Protein 8H1R (pdb70)

Structure (mmCIF, N/CA/C/O backbone):
data_8H1R
#
_entry.id   8H1R
#
_cell.length_a   93.848
_cell.length_b   140.475
_cell.length_c   133.180
_cell.angle_alpha   90.000
_cell.angle_beta   104.390
_cell.angle_gamma   90.000
#
_symmetry.space_group_name_H-M   'P 1 21 1'
#
loop_
_entity.id
_entity.type
_entity.pdbx_description
1 polymer 'LPS-assembly protein LptD'
2 polymer 'LPS-assembly lipoprotein LptE'
3 polymer 'Uncharacterized lipoprotein YifL'
4 non-polymer '(2R)-3-{[(2S)-3-HYDROXY-2-(PALMITOYLAMINO)PROPYL]THIO}PROPANE-1,2-DIYL DIHEXADECANOATE'
#
loop_
_atom_site.group_PDB
_atom_site.id
_atom_site.type_symbol
_atom_site.label_atom_id
_atom_site.label_alt_id
_atom_site.label_comp_id
_atom_site.label_asym_id
_atom_site.label_entity_id
_atom_site.label_seq_id
_atom_site.pdbx_PDB_ins_code
_atom_site.Cartn_x
_atom_site.Cartn_y
_atom_site.Cartn_z
_atom_site.occupancy
_atom_site.B_iso_or_equiv
_atom_site.auth_seq_id
_atom_site.auth_comp_id
_atom_site.auth_asym_id
_atom_site.auth_atom_id
_atom_site.pdbx_PDB_model_num
ATOM 1 N N . ALA A 1 173 ? 119.66542 155.79312 104.13005 1.000 125.70560 173 ALA A N 1
ATOM 2 C CA . ALA A 1 173 ? 120.27750 154.58631 104.67140 1.000 132.21407 173 ALA A CA 1
ATOM 3 C C . ALA A 1 173 ? 119.58675 153.34511 104.11554 1.000 144.22358 173 ALA A C 1
ATOM 4 O O . ALA A 1 173 ? 118.77973 152.70514 104.79855 1.000 141.11114 173 ALA A O 1
ATOM 6 N N . THR A 1 174 ? 119.92299 153.01489 102.86866 1.000 161.93116 174 THR A N 1
ATOM 7 C CA . THR A 1 174 ? 119.29325 151.90866 102.15479 1.000 161.16232 174 THR A CA 1
ATOM 8 C C . THR A 1 174 ? 119.69233 150.56884 102.76913 1.000 156.20837 174 THR A C 1
ATOM 9 O O . THR A 1 174 ? 120.76726 150.42211 103.35633 1.000 163.42155 174 THR A O 1
ATOM 13 N N . LEU A 1 175 ? 118.80648 149.58570 102.64419 1.000 137.81523 175 LEU A N 1
ATOM 14 C CA . LEU A 1 175 ? 119.12060 148.23583 103.08752 1.000 131.34499 175 LEU A CA 1
ATOM 15 C C . LEU A 1 175 ? 118.43487 147.25455 102.15261 1.000 128.16423 175 LEU A C 1
ATOM 16 O O . LEU A 1 175 ? 117.42293 147.58429 101.53139 1.000 137.00280 175 LEU A O 1
ATOM 21 N N . ALA A 1 176 ? 118.99805 146.05560 102.02795 1.000 127.52388 176 ALA A N 1
ATOM 22 C CA . ALA A 1 176 ? 118.42033 145.06934 101.12106 1.000 128.74325 176 ALA A CA 1
ATOM 23 C C . ALA A 1 176 ? 118.65743 143.66548 101.65738 1.000 132.24750 176 ALA A C 1
ATOM 24 O O . ALA A 1 176 ? 119.26029 143.46977 102.71552 1.000 139.19025 176 ALA A O 1
ATOM 26 N N . GLY A 1 177 ? 118.15468 142.68526 100.91151 1.000 127.33278 177 GLY A N 1
ATOM 27 C CA . GLY A 1 177 ? 118.19779 141.30435 101.35280 1.000 128.48439 177 GLY A CA 1
ATOM 28 C C . GLY A 1 177 ? 116.95973 140.88534 102.11969 1.000 130.42072 177 GLY A C 1
ATOM 29 O O . GLY A 1 177 ? 115.85081 140.91709 101.57951 1.000 132.76026 177 GLY A O 1
ATOM 30 N N . ASP A 1 178 ? 117.14059 140.47963 103.37380 1.000 131.21960 178 ASP A N 1
ATOM 31 C CA . ASP A 1 178 ? 116.04249 140.16567 104.28369 1.000 127.36246 178 ASP A CA 1
ATOM 32 C C . ASP A 1 178 ? 116.02117 141.21589 105.39248 1.000 133.74873 178 ASP A C 1
ATOM 33 O O . ASP A 1 178 ? 116.39403 140.95718 106.53859 1.000 136.84351 178 ASP A O 1
ATOM 38 N N . VAL A 1 179 ? 115.57707 142.42176 105.02916 1.000 135.69969 179 VAL A N 1
ATOM 39 C CA . VAL A 1 179 ? 115.52577 143.54094 105.96492 1.000 135.02726 179 VAL A CA 1
ATOM 40 C C . VAL A 1 179 ? 114.53164 143.24804 107.07883 1.000 137.56867 179 VAL A C 1
ATOM 41 O O . VAL A 1 179 ? 113.37973 142.87183 106.82572 1.000 135.82368 179 VAL A O 1
ATOM 45 N N . VAL A 1 180 ? 114.97342 143.42235 108.31986 1.000 140.34147 180 VAL A N 1
ATOM 46 C CA . VAL A 1 180 ? 114.10825 143.32147 109.48374 1.000 134.63288 180 VAL A CA 1
ATOM 47 C C . VAL A 1 180 ? 114.46495 144.46971 110.41956 1.000 136.37574 180 VAL A C 1
ATOM 48 O O . VAL A 1 180 ? 115.58689 144.98586 110.40263 1.000 139.75073 180 VAL A O 1
ATOM 52 N N . LEU A 1 181 ? 113.48777 144.90074 111.20532 1.000 135.30850 181 LEU A N 1
ATOM 53 C CA . LEU A 1 181 ? 113.72848 145.91698 112.21615 1.000 133.84678 181 LEU A CA 1
ATOM 54 C C . LEU A 1 181 ? 112.92233 145.59413 113.47209 1.000 139.42748 181 LEU A C 1
ATOM 55 O O . LEU A 1 181 ? 111.72528 145.87799 113.55585 1.000 140.81581 181 LEU A O 1
ATOM 60 N N . MET A 1 186 ? 105.83060 146.12005 117.69388 1.000 113.51538 186 MET A N 1
ATOM 61 C CA . MET A 1 186 ? 105.90177 146.49477 116.28481 1.000 116.97165 186 MET A CA 1
ATOM 62 C C . MET A 1 186 ? 107.21592 146.01683 115.69212 1.000 123.03846 186 MET A C 1
ATOM 63 O O . MET A 1 186 ? 108.27081 146.19909 116.29024 1.000 127.44033 186 MET A O 1
ATOM 68 N N . GLN A 1 187 ? 107.15019 145.40957 114.51023 1.000 125.13268 187 GLN A N 1
ATOM 69 C CA . GLN A 1 187 ? 108.33636 145.00358 113.76050 1.000 129.86454 187 GLN A CA 1
ATOM 70 C C . GLN A 1 187 ? 108.03257 145.19024 112.28341 1.000 127.58254 187 GLN A C 1
ATOM 71 O O . GLN A 1 187 ? 107.03972 144.65700 111.77837 1.000 124.88579 187 GLN A O 1
ATOM 77 N N . VAL A 1 188 ? 108.86957 145.94721 111.59039 1.000 127.90167 188 VAL A N 1
ATOM 78 C CA . VAL A 1 188 ? 108.64775 146.26589 110.18629 1.000 124.51597 188 VAL A CA 1
ATOM 79 C C . VAL A 1 188 ? 109.64199 145.46085 109.36861 1.000 118.49961 188 VAL A C 1
ATOM 80 O O . VAL A 1 188 ? 110.81395 145.82699 109.27472 1.000 125.10788 188 VAL A O 1
ATOM 84 N N . GLU A 1 189 ? 109.19322 144.36567 108.78476 1.000 116.67954 189 GLU A N 1
ATOM 85 C CA . GLU A 1 189 ? 110.06946 143.55462 107.96407 1.000 118.05799 189 GLU A CA 1
ATOM 86 C C . GLU A 1 189 ? 110.01562 144.02632 106.51096 1.000 121.16838 189 GLU A C 1
ATOM 87 O O . GLU A 1 189 ? 109.79651 145.21823 106.23468 1.000 116.91399 189 GLU A O 1
ATOM 93 N N . GLY A 1 190 ? 110.24689 143.09616 105.58219 1.000 122.80581 190 GLY A N 1
ATOM 94 C CA . GLY A 1 190 ? 110.31108 143.37987 104.15514 1.000 129.30688 190 GLY A CA 1
ATOM 95 C C . GLY A 1 190 ? 111.60025 142.86292 103.52845 1.000 139.64653 190 GLY A C 1
ATOM 96 O O . GLY A 1 190 ? 112.62616 142.73819 104.17663 1.000 138.41193 190 GLY A O 1
ATOM 97 N N . ASP A 1 191 ? 111.50749 142.55364 102.22050 1.000 152.53537 191 ASP A N 1
ATOM 98 C CA . ASP A 1 191 ? 112.70566 142.18864 101.45676 1.000 153.23843 191 ASP A CA 1
ATOM 99 C C . ASP A 1 191 ? 113.59953 143.39871 101.21465 1.000 149.99877 191 ASP A C 1
ATOM 100 O O . ASP A 1 191 ? 114.81851 143.33391 101.41485 1.000 153.00922 191 ASP A O 1
ATOM 105 N N . GLU A 1 192 ? 113.02346 144.49353 100.73333 1.000 134.02599 192 GLU A N 1
ATOM 106 C CA . GLU A 1 192 ? 113.76034 145.71958 100.47720 1.000 134.62828 192 GLU A CA 1
ATOM 107 C C . GLU A 1 192 ? 113.45903 146.73476 101.57194 1.000 132.77439 192 GLU A C 1
ATOM 108 O O . GLU A 1 192 ? 112.49793 146.59679 102.33482 1.000 132.95099 192 GLU A O 1
ATOM 114 N N . ALA A 1 193 ? 114.31988 147.74690 101.65387 1.000 131.09894 193 ALA A N 1
ATOM 115 C CA . ALA A 1 193 ? 114.13159 148.88905 102.53561 1.000 133.48947 193 ALA A CA 1
ATOM 116 C C . ALA A 1 193 ? 114.89953 150.06303 101.95049 1.000 135.52735 193 ALA A C 1
ATOM 117 O O . ALA A 1 193 ? 115.70469 149.90695 101.02964 1.000 142.15086 193 ALA A O 1
ATOM 119 N N . ASN A 1 194 ? 114.64029 151.24911 102.48920 1.000 134.17719 194 ASN A N 1
ATOM 120 C CA . ASN A 1 194 ? 115.43220 152.40113 102.08009 1.000 143.82726 194 ASN A CA 1
ATOM 121 C C . ASN A 1 194 ? 115.57388 153.41638 103.21190 1.000 140.78400 194 ASN A C 1
ATOM 122 O O . ASN A 1 194 ? 116.61478 154.07255 103.31993 1.000 146.23250 194 ASN A O 1
ATOM 127 N N . LEU A 1 195 ? 114.55773 153.56142 104.06171 1.000 130.75077 195 LEU A N 1
ATOM 128 C CA . LEU A 1 195 ? 114.65643 154.53366 105.14653 1.000 134.46487 195 LEU A CA 1
ATOM 129 C C . LEU A 1 195 ? 114.83233 155.93856 104.57527 1.000 135.88692 195 LEU A C 1
ATOM 130 O O . LEU A 1 195 ? 115.26149 156.09539 103.42530 1.000 138.27069 195 LEU A O 1
ATOM 135 N N . HIS A 1 196 ? 114.49207 156.96868 105.35701 1.000 135.23067 196 HIS A N 1
ATOM 136 C CA . HIS A 1 196 ? 114.55997 158.34359 104.86273 1.000 139.19165 196 HIS A CA 1
ATOM 137 C C . HIS A 1 196 ? 114.89066 159.34286 105.97658 1.000 136.57310 196 HIS A C 1
ATOM 138 O O . HIS A 1 196 ? 115.65256 159.02015 106.89577 1.000 133.99658 196 HIS A O 1
ATOM 145 N N . GLN A 1 197 ? 114.30051 160.54277 105.91424 1.000 135.85788 197 GLN A N 1
ATOM 146 C CA . GLN A 1 197 ? 114.78524 161.72498 106.63308 1.000 140.70900 197 GLN A CA 1
ATOM 147 C C . GLN A 1 197 ? 114.33100 161.77122 108.09500 1.000 135.03877 197 GLN A C 1
ATOM 148 O O . GLN A 1 197 ? 113.26601 161.26515 108.45693 1.000 136.53164 197 GLN A O 1
ATOM 154 N N . LEU A 1 198 ? 115.14879 162.41750 108.93299 1.000 132.99791 198 LEU A N 1
ATOM 155 C CA . LEU A 1 198 ? 114.89656 162.44276 110.36995 1.000 133.40040 198 LEU A CA 1
ATOM 156 C C . LEU A 1 198 ? 113.81337 163.46469 110.70557 1.000 142.21481 198 LEU A C 1
ATOM 157 O O . LEU A 1 198 ? 113.72232 164.52655 110.08334 1.000 139.51760 198 LEU A O 1
ATOM 162 N N . GLU A 1 199 ? 112.97626 163.12378 111.69051 1.000 146.73602 199 GLU A N 1
ATOM 163 C CA . GLU A 1 199 ? 111.83109 163.93071 112.10516 1.000 140.67012 199 GLU A CA 1
ATOM 164 C C . GLU A 1 199 ? 110.73326 163.93134 111.03499 1.000 142.10268 199 GLU A C 1
ATOM 165 O O . GLU A 1 199 ? 109.55418 164.09425 111.36377 1.000 139.44357 199 GLU A O 1
ATOM 171 N N . ASN A 1 200 ? 111.09748 163.73213 109.76109 1.000 144.91303 200 ASN A N 1
ATOM 172 C CA . ASN A 1 200 ? 110.15066 163.67677 108.64095 1.000 143.60380 200 ASN A CA 1
ATOM 173 C C . ASN A 1 200 ? 109.55588 162.27266 108.47215 1.000 140.43798 200 ASN A C 1
ATOM 174 O O . ASN A 1 200 ? 109.58284 161.45585 109.40032 1.000 131.42864 200 ASN A O 1
ATOM 179 N N . ARG A 1 201 ? 109.00710 161.98234 107.29312 1.000 138.47364 201 ARG A N 1
ATOM 180 C CA . ARG A 1 201 ? 108.50733 160.64722 106.99532 1.000 134.54578 201 ARG A CA 1
ATOM 181 C C . ARG A 1 201 ? 109.65647 159.64336 106.93770 1.000 131.60546 201 ARG A C 1
ATOM 182 O O . ARG A 1 201 ? 110.76249 159.96142 106.50081 1.000 136.06773 201 ARG A O 1
ATOM 190 N N . GLY A 1 202 ? 109.38456 158.41641 107.38591 1.000 132.53456 202 GLY A N 1
ATOM 191 C CA . GLY A 1 202 ? 110.32073 157.31251 107.24328 1.000 125.41151 202 GLY A CA 1
ATOM 192 C C . GLY A 1 202 ? 109.75302 156.21725 106.36242 1.000 124.65691 202 GLY A C 1
ATOM 193 O O . GLY A 1 202 ? 109.04706 155.32426 106.83949 1.000 126.84045 202 GLY A O 1
ATOM 194 N N . GLU A 1 203 ? 110.05821 156.27203 105.07346 1.000 124.10174 203 GLU A N 1
ATOM 195 C CA . GLU A 1 203 ? 109.40648 155.41274 104.09853 1.000 123.23304 203 GLU A CA 1
ATOM 196 C C . GLU A 1 203 ? 110.10068 154.05081 104.00092 1.000 120.86181 203 GLU A C 1
ATOM 197 O O . GLU A 1 203 ? 111.24963 153.87805 104.40813 1.000 125.71193 203 GLU A O 1
ATOM 203 N N . LEU A 1 204 ? 109.36489 153.07061 103.47600 1.000 117.51268 204 LEU A N 1
ATOM 204 C CA . LEU A 1 204 ? 109.85110 151.71064 103.29736 1.000 110.75985 204 LEU A CA 1
ATOM 205 C C . LEU A 1 204 ? 109.14837 151.13029 102.07737 1.000 117.19173 204 LEU A C 1
ATOM 206 O O . LEU A 1 204 ? 107.96536 151.39709 101.86113 1.000 122.41896 204 LEU A O 1
ATOM 211 N N . VAL A 1 205 ? 109.87660 150.34423 101.28064 1.000 120.47894 205 VAL A N 1
ATOM 212 C CA . VAL A 1 205 ? 109.39986 149.87990 99.97866 1.000 117.36616 205 VAL A CA 1
ATOM 213 C C . VAL A 1 205 ? 109.71709 148.39490 99.81402 1.000 117.05293 205 VAL A C 1
ATOM 214 O O . VAL A 1 205 ? 110.57505 147.84516 100.50926 1.000 120.78291 205 VAL A O 1
ATOM 218 N N . GLY A 1 206 ? 109.00932 147.74362 98.88704 1.000 113.19428 206 GLY A N 1
ATOM 219 C CA . GLY A 1 206 ? 109.24456 146.34558 98.55936 1.000 113.65728 206 GLY A CA 1
ATOM 220 C C . GLY A 1 206 ? 108.87753 145.29775 99.60452 1.000 122.27835 206 GLY A C 1
ATOM 221 O O . GLY A 1 206 ? 109.48637 145.23905 100.67863 1.000 126.27884 206 GLY A O 1
ATOM 222 N N . ASN A 1 207 ? 107.88270 144.45755 99.27654 1.000 123.35339 207 ASN A N 1
ATOM 223 C CA . ASN A 1 207 ? 107.41872 143.32166 100.10070 1.000 122.48332 207 ASN A CA 1
ATOM 224 C C . ASN A 1 207 ? 107.36744 143.64995 101.59362 1.000 119.90018 207 ASN A C 1
ATOM 225 O O . ASN A 1 207 ? 107.80542 142.86319 102.43585 1.000 115.23656 207 ASN A O 1
ATOM 230 N N . VAL A 1 208 ? 106.78124 144.80194 101.92930 1.000 115.87633 208 VAL A N 1
ATOM 231 C CA . VAL A 1 208 ? 106.75796 145.25423 103.31620 1.000 115.79309 208 VAL A CA 1
ATOM 232 C C . VAL A 1 208 ? 105.77194 144.41526 104.12822 1.000 115.87783 208 VAL A C 1
ATOM 233 O O . VAL A 1 208 ? 104.69407 144.03702 103.64513 1.000 114.36000 208 VAL A O 1
ATOM 237 N N . LYS A 1 209 ? 106.16479 144.08957 105.36435 1.000 113.23292 209 LYS A N 1
ATOM 238 C CA . LYS A 1 209 ? 105.37076 143.28965 106.29239 1.000 102.13243 209 LYS A CA 1
ATOM 239 C C . LYS A 1 209 ? 105.42545 143.98194 107.64325 1.000 106.37549 209 LYS A C 1
ATOM 240 O O . LYS A 1 209 ? 106.49234 144.07220 108.25640 1.000 111.92516 209 LYS A O 1
ATOM 246 N N . LEU A 1 210 ? 104.29331 144.48988 108.09397 1.000 109.77728 210 LEU A N 1
ATOM 247 C CA . LEU A 1 210 ? 104.17804 144.94714 109.46186 1.000 108.42382 210 LEU A CA 1
ATOM 248 C C . LEU A 1 210 ? 103.59407 143.80923 110.27200 1.000 106.27578 210 LEU A C 1
ATOM 249 O O . LEU A 1 210 ? 102.72724 143.07102 109.79402 1.000 102.74299 210 LEU A O 1
ATOM 254 N N . ARG A 1 211 ? 104.10190 143.63955 111.48212 1.000 107.01436 211 ARG A N 1
ATOM 255 C CA . ARG A 1 211 ? 103.68192 142.52066 112.29828 1.000 103.13405 211 ARG A CA 1
ATOM 256 C C . ARG A 1 211 ? 103.53663 143.00793 113.73316 1.000 108.12093 211 ARG A C 1
ATOM 257 O O . ARG A 1 211 ? 104.08343 144.04409 114.12303 1.000 107.32188 211 ARG A O 1
ATOM 265 N N . ASP A 1 212 ? 102.75761 142.25899 114.50519 1.000 112.50132 212 ASP A N 1
ATOM 266 C CA . ASP A 1 212 ? 102.49235 142.55424 115.90709 1.000 110.41250 212 ASP A CA 1
ATOM 267 C C . ASP A 1 212 ? 101.82842 141.32327 116.51324 1.000 109.88539 212 ASP A C 1
ATOM 268 O O . ASP A 1 212 ? 101.72866 140.27613 115.86444 1.000 111.83238 212 ASP A O 1
ATOM 273 N N . LYS A 1 213 ? 101.36721 141.43747 117.75814 1.000 108.67488 213 LYS A N 1
ATOM 274 C CA . LYS A 1 213 ? 100.75226 140.28552 118.42528 1.000 112.96004 213 LYS A CA 1
ATOM 275 C C . LYS A 1 213 ? 99.43742 139.95220 117.72514 1.000 104.30903 213 LYS A C 1
ATOM 276 O O . LYS A 1 213 ? 98.45230 140.68709 117.82984 1.000 99.74993 213 LYS A O 1
ATOM 282 N N . GLY A 1 214 ? 99.42868 138.85005 116.97837 1.000 103.30441 214 GLY A N 1
ATOM 283 C CA . GLY A 1 214 ? 98.25685 138.43574 116.24427 1.000 104.72273 214 GLY A CA 1
ATOM 284 C C . GLY A 1 214 ? 97.91793 139.27145 115.03005 1.000 103.24194 214 GLY A C 1
ATOM 285 O O . GLY A 1 214 ? 96.97309 138.92017 114.31397 1.000 101.76604 214 GLY A O 1
ATOM 286 N N . MET A 1 215 ? 98.65583 140.35249 114.76794 1.000 105.65877 215 MET A N 1
ATOM 287 C CA . MET A 1 215 ? 98.39688 141.25723 113.65371 1.000 102.22066 215 MET A CA 1
ATOM 288 C C . MET A 1 215 ? 99.48706 141.13816 112.59291 1.000 103.85289 215 MET A C 1
ATOM 289 O O . MET A 1 215 ? 100.63806 140.79937 112.88816 1.000 102.49330 215 MET A O 1
ATOM 294 N N . LEU A 1 216 ? 99.10021 141.43385 111.34979 1.000 103.40677 216 LEU A N 1
ATOM 295 C CA . LEU A 1 216 ? 99.97141 141.35273 110.18294 1.000 96.26616 216 LEU A CA 1
ATOM 296 C C . LEU A 1 216 ? 99.37247 142.19042 109.06067 1.000 89.21555 216 LEU A C 1
ATOM 297 O O . LEU A 1 216 ? 98.19655 142.03019 108.72252 1.000 91.91610 216 LEU A O 1
ATOM 302 N N . VAL A 1 217 ? 100.17544 143.07641 108.48662 1.000 93.01137 217 VAL A N 1
ATOM 303 C CA . VAL A 1 217 ? 99.81253 143.81311 107.28041 1.000 93.49519 217 VAL A CA 1
ATOM 304 C C . VAL A 1 217 ? 100.93472 143.62605 106.26762 1.000 96.35113 217 VAL A C 1
ATOM 305 O O . VAL A 1 217 ? 102.11565 143.74128 106.61479 1.000 97.66332 217 VAL A O 1
ATOM 309 N N . VAL A 1 218 ? 100.56995 143.30675 105.03463 1.000 92.68051 218 VAL A N 1
ATOM 310 C CA . VAL A 1 218 ? 101.52715 143.09266 103.96083 1.000 93.74596 218 VAL A CA 1
ATOM 311 C C . VAL A 1 218 ? 101.15321 144.00237 102.79958 1.000 99.88638 218 VAL A C 1
ATOM 312 O O . VAL A 1 218 ? 99.97620 144.30717 102.59233 1.000 99.80321 218 VAL A O 1
ATOM 316 N N . GLY A 1 219 ? 102.15327 144.42535 102.03265 1.000 114.20227 219 GLY A N 1
ATOM 317 C CA . GLY A 1 219 ? 101.89832 145.33909 100.93242 1.000 109.49224 219 GLY A CA 1
ATOM 318 C C . GLY A 1 219 ? 103.17637 145.77612 100.25153 1.000 110.60575 219 GLY A C 1
ATOM 319 O O . GLY A 1 219 ? 104.23242 145.16329 100.42182 1.000 110.29561 219 GLY A O 1
ATOM 320 N N . ASP A 1 220 ? 103.06634 146.86095 99.48429 1.000 109.68863 220 ASP A N 1
ATOM 321 C CA . ASP A 1 220 ? 104.11741 147.35091 98.60236 1.000 111.29470 220 ASP A CA 1
ATOM 322 C C . ASP A 1 220 ? 104.91417 148.49913 99.18425 1.000 112.55033 220 ASP A C 1
ATOM 323 O O . ASP A 1 220 ? 106.11320 148.61524 98.92241 1.000 117.50024 220 ASP A O 1
ATOM 328 N N . HIS A 1 221 ? 104.27293 149.36420 99.94797 1.000 109.99240 221 HIS A N 1
ATOM 329 C CA . HIS A 1 221 ? 104.92070 150.56839 100.41482 1.000 111.57793 221 HIS A CA 1
ATOM 330 C C . HIS A 1 221 ? 104.58145 150.73164 101.88574 1.000 112.98145 221 HIS A C 1
ATOM 331 O O . HIS A 1 221 ? 103.63845 150.12262 102.38971 1.000 117.86215 221 HIS A O 1
ATOM 338 N N . ALA A 1 222 ? 105.38123 151.51889 102.58870 1.000 110.95456 222 ALA A N 1
ATOM 339 C CA . ALA A 1 222 ? 105.09098 151.76814 103.98760 1.000 108.55343 222 ALA A CA 1
ATOM 340 C C . ALA A 1 222 ? 105.63274 153.13629 104.34841 1.000 113.21323 222 ALA A C 1
ATOM 341 O O . ALA A 1 222 ? 106.55878 153.63528 103.70945 1.000 122.63927 222 ALA A O 1
ATOM 343 N N . GLN A 1 223 ? 105.02950 153.75441 105.35419 1.000 110.43149 223 GLN A N 1
ATOM 344 C CA . GLN A 1 223 ? 105.44126 155.08356 105.78498 1.000 114.68512 223 GLN A CA 1
ATOM 345 C C . GLN A 1 223 ? 105.30801 155.16085 107.29194 1.000 115.01179 223 GLN A C 1
ATOM 346 O O . GLN A 1 223 ? 104.20895 154.99181 107.82280 1.000 122.67524 223 GLN A O 1
ATOM 352 N N . VAL A 1 224 ? 106.39987 155.44714 107.98105 1.000 117.81045 224 VAL A N 1
ATOM 353 C CA . VAL A 1 224 ? 106.36463 155.50843 109.43104 1.000 122.32367 224 VAL A CA 1
ATOM 354 C C . VAL A 1 224 ? 106.55737 156.95855 109.87477 1.000 128.54225 224 VAL A C 1
ATOM 355 O O . VAL A 1 224 ? 106.91037 157.84143 109.08364 1.000 128.97501 224 VAL A O 1
ATOM 359 N N . GLN A 1 225 ? 106.26814 157.21677 111.14967 1.000 131.55603 225 GLN A N 1
ATOM 360 C CA . GLN A 1 225 ? 106.49087 158.53692 111.73043 1.000 136.01189 225 GLN A CA 1
ATOM 361 C C . GLN A 1 225 ? 107.01367 158.37828 113.14655 1.000 141.51351 225 GLN A C 1
ATOM 362 O O . GLN A 1 225 ? 106.35762 157.74236 113.97658 1.000 141.72705 225 GLN A O 1
ATOM 368 N N . LEU A 1 226 ? 108.16554 158.98849 113.43060 1.000 144.65009 226 LEU A N 1
ATOM 369 C CA . LEU A 1 226 ? 108.79936 158.84284 114.73473 1.000 147.06171 226 LEU A CA 1
ATOM 370 C C . LEU A 1 226 ? 109.12951 157.38094 115.02208 1.000 147.24053 226 LEU A C 1
ATOM 371 O O . LEU A 1 226 ? 108.69374 156.46774 114.30720 1.000 144.75409 226 LEU A O 1
ATOM 376 N N . ASP A 1 227 ? 109.91237 157.15327 116.07425 1.000 150.77138 227 ASP A N 1
ATOM 377 C CA . ASP A 1 227 ? 110.19049 155.79239 116.51058 1.000 153.26551 227 ASP A CA 1
ATOM 378 C C . ASP A 1 227 ? 108.89754 155.05328 116.83152 1.000 151.71032 227 ASP A C 1
ATOM 379 O O . ASP A 1 227 ? 108.65476 153.94315 116.34271 1.000 148.77374 227 ASP A O 1
ATOM 384 N N . ASN A 1 228 ? 108.05833 155.65934 117.66427 1.000 151.05138 228 ASN A N 1
ATOM 385 C CA . ASN A 1 228 ? 106.77034 155.09825 118.05818 1.000 146.19673 228 ASN A CA 1
ATOM 386 C C . ASN A 1 228 ? 105.69430 156.02899 117.50482 1.000 139.83198 228 ASN A C 1
ATOM 387 O O . ASN A 1 228 ? 105.44107 157.10008 118.06457 1.000 134.71234 228 ASN A O 1
ATOM 392 N N . GLY A 1 229 ? 105.07153 155.62568 116.39981 1.000 135.54100 229 GLY A N 1
ATOM 393 C CA . GLY A 1 229 ? 104.01451 156.42142 115.81448 1.000 131.66532 229 GLY A CA 1
ATOM 394 C C . GLY A 1 229 ? 103.35979 155.82208 114.58450 1.000 130.06127 229 GLY A C 1
ATOM 395 O O . GLY A 1 229 ? 103.18396 154.60004 114.48073 1.000 120.33127 229 GLY A O 1
ATOM 396 N N . GLU A 1 230 ? 103.01282 156.70184 113.63927 1.000 133.87753 230 GLU A N 1
ATOM 397 C CA . GLU A 1 230 ? 102.18404 156.33150 112.49721 1.000 129.89821 230 GLU A CA 1
ATOM 398 C C . GLU A 1 230 ? 102.81632 155.19342 111.71055 1.000 128.25138 230 GLU A C 1
ATOM 399 O O . GLU A 1 230 ? 104.03934 155.02158 111.68777 1.000 133.46136 230 GLU A O 1
ATOM 405 N N . ALA A 1 231 ? 101.96252 154.40918 111.07457 1.000 120.40868 231 ALA A N 1
ATOM 406 C CA . ALA A 1 231 ? 102.35581 153.46202 110.05083 1.000 112.60238 231 ALA A CA 1
ATOM 407 C C . ALA A 1 231 ? 101.28797 153.52666 108.97365 1.000 112.95358 231 ALA A C 1
ATOM 408 O O . ALA A 1 231 ? 100.13888 153.87856 109.25440 1.000 118.30774 231 ALA A O 1
ATOM 410 N N . GLN A 1 232 ? 101.66920 153.23345 107.73377 1.000 107.06486 232 GLN A N 1
ATOM 411 C CA . GLN A 1 232 ? 100.70437 153.28510 106.63761 1.000 103.25818 232 GLN A CA 1
ATOM 412 C C . GLN A 1 232 ? 101.19066 152.41393 105.49386 1.000 100.83111 232 GLN A C 1
ATOM 413 O O . GLN A 1 232 ? 102.12172 152.79191 104.78093 1.000 111.41930 232 GLN A O 1
ATOM 419 N N . VAL A 1 233 ? 100.54384 151.27680 105.29699 1.000 97.88412 233 VAL A N 1
ATOM 420 C CA . VAL A 1 233 ? 100.91013 150.34164 104.24424 1.000 97.70209 233 VAL A CA 1
ATOM 421 C C . VAL A 1 233 ? 99.97229 150.53527 103.07406 1.000 96.96939 233 VAL A C 1
ATOM 422 O O . VAL A 1 233 ? 98.75026 150.57214 103.24386 1.000 101.48131 233 VAL A O 1
ATOM 426 N N . ASP A 1 234 ? 100.51647 150.60910 101.88613 1.000 96.51831 234 ASP A N 1
ATOM 427 C CA . ASP A 1 234 ? 99.62262 150.78775 100.76795 1.000 97.89839 234 ASP A CA 1
ATOM 428 C C . ASP A 1 234 ? 99.40590 149.45358 100.07919 1.000 96.49097 234 ASP A C 1
ATOM 429 O O . ASP A 1 234 ? 100.10299 148.47073 100.35150 1.000 97.06416 234 ASP A O 1
ATOM 434 N N . ASN A 1 235 ? 98.37404 149.42127 99.24104 1.000 97.92688 235 ASN A N 1
ATOM 435 C CA . ASN A 1 235 ? 97.95931 148.21607 98.54422 1.000 94.69270 235 ASN A CA 1
ATOM 436 C C . ASN A 1 235 ? 98.20933 146.99529 99.43251 1.000 99.78942 235 ASN A C 1
ATOM 437 O O . ASN A 1 235 ? 99.04249 146.12834 99.14682 1.000 97.96488 235 ASN A O 1
ATOM 442 N N . ALA A 1 236 ? 97.47116 146.96342 100.54740 1.000 99.34861 236 ALA A N 1
ATOM 443 C CA . ALA A 1 236 ? 97.74910 146.08969 101.68062 1.000 90.95615 236 ALA A CA 1
ATOM 444 C C . ALA A 1 236 ? 96.72023 144.97057 101.80569 1.000 84.71981 236 ALA A C 1
ATOM 445 O O . ALA A 1 236 ? 95.57728 145.09633 101.36249 1.000 85.93655 236 ALA A O 1
ATOM 447 N N . GLU A 1 237 ? 97.17729 143.85375 102.37299 1.000 87.12938 237 GLU A N 1
ATOM 448 C CA . GLU A 1 237 ? 96.34835 142.79475 102.92608 1.000 83.47238 237 GLU A CA 1
ATOM 449 C C . GLU A 1 237 ? 96.69413 142.67010 104.40516 1.000 85.98023 237 GLU A C 1
ATOM 450 O O . GLU A 1 237 ? 97.70399 143.21533 104.86220 1.000 88.33011 237 GLU A O 1
ATOM 456 N N . TYR A 1 238 ? 95.84511 141.98315 105.16717 1.000 85.26875 238 TYR A N 1
ATOM 457 C CA . TYR A 1 238 ? 96.05690 141.86947 106.60622 1.000 84.49001 238 TYR A CA 1
ATOM 458 C C . TYR A 1 238 ? 95.50800 140.53349 107.07441 1.000 80.22300 238 TYR A C 1
ATOM 459 O O . TYR A 1 238 ? 94.65819 139.93524 106.41240 1.000 81.77537 238 TYR A O 1
ATOM 468 N N . VAL A 1 239 ? 96.01089 140.05379 108.20859 1.000 82.20666 239 VAL A N 1
ATOM 469 C CA . VAL A 1 239 ? 95.55497 138.78185 108.76278 1.000 85.26132 239 VAL A CA 1
ATOM 470 C C . VAL A 1 239 ? 95.61473 138.84316 110.27877 1.000 86.97558 239 VAL A C 1
ATOM 471 O O . VAL A 1 239 ? 96.66060 139.15342 110.85687 1.000 91.11437 239 VAL A O 1
ATOM 475 N N . ILE A 1 240 ? 94.49667 138.54415 110.92266 1.000 85.15373 240 ILE A N 1
ATOM 476 C CA . ILE A 1 240 ? 94.42745 138.49844 112.37166 1.000 91.46030 240 ILE A CA 1
ATOM 477 C C . ILE A 1 240 ? 94.55258 137.04454 112.77798 1.000 90.09111 240 ILE A C 1
ATOM 478 O O . ILE A 1 240 ? 93.62872 136.24637 112.57300 1.000 89.91436 240 ILE A O 1
ATOM 483 N N . HIS A 1 241 ? 95.69353 136.71381 113.37322 1.000 92.43112 241 HIS A N 1
ATOM 484 C CA . HIS A 1 241 ? 96.10470 135.32288 113.46857 1.000 95.34593 241 HIS A CA 1
ATOM 485 C C . HIS A 1 241 ? 95.10569 134.48392 114.27159 1.000 97.27090 241 HIS A C 1
ATOM 486 O O . HIS A 1 241 ? 94.61290 133.45775 113.78072 1.000 90.17541 241 HIS A O 1
ATOM 493 N N . LYS A 1 242 ? 94.76444 134.91512 115.49445 1.000 96.96907 242 LYS A N 1
ATOM 494 C CA . LYS A 1 242 ? 94.05442 134.01921 116.41152 1.000 93.34324 242 LYS A CA 1
ATOM 495 C C . LYS A 1 242 ? 92.62953 133.72393 115.93536 1.000 90.11669 242 LYS A C 1
ATOM 496 O O . LYS A 1 242 ? 92.16167 132.58088 116.04152 1.000 86.30125 242 LYS A O 1
ATOM 502 N N . ALA A 1 243 ? 91.92448 134.72872 115.41404 1.000 89.91710 243 ALA A N 1
ATOM 503 C CA . ALA A 1 243 ? 90.73864 134.47940 114.60991 1.000 83.79178 243 ALA A CA 1
ATOM 504 C C . ALA A 1 243 ? 91.15192 134.00417 113.21907 1.000 85.19621 243 ALA A C 1
ATOM 505 O O . ALA A 1 243 ? 92.32397 134.03625 112.84125 1.000 83.87324 243 ALA A O 1
ATOM 507 N N . HIS A 1 244 ? 90.17910 133.54588 112.44201 1.000 86.10719 244 HIS A N 1
ATOM 508 C CA . HIS A 1 244 ? 90.46237 133.14664 111.06914 1.000 84.57427 244 HIS A CA 1
ATOM 509 C C . HIS A 1 244 ? 90.32536 134.30842 110.08688 1.000 84.01289 244 HIS A C 1
ATOM 510 O O . HIS A 1 244 ? 89.78656 134.11612 108.98583 1.000 88.53576 244 HIS A O 1
ATOM 517 N N . ALA A 1 245 ? 90.81215 135.50156 110.44071 1.000 80.52557 245 ALA A N 1
ATOM 518 C CA . ALA A 1 245 ? 90.39009 136.73637 109.79239 1.000 79.90006 245 ALA A CA 1
ATOM 519 C C . ALA A 1 245 ? 91.47315 137.31933 108.89144 1.000 82.60991 245 ALA A C 1
ATOM 520 O O . ALA A 1 245 ? 92.63106 137.47956 109.29659 1.000 81.47798 245 ALA A O 1
ATOM 522 N N . ARG A 1 246 ? 91.06229 137.67702 107.67630 1.000 81.05484 246 ARG A N 1
ATOM 523 C CA . ARG A 1 246 ? 91.90235 138.34793 106.70330 1.000 74.88685 246 ARG A CA 1
ATOM 524 C C . ARG A 1 246 ? 91.07333 139.37567 105.94196 1.000 79.01760 246 ARG A C 1
ATOM 525 O O . ARG A 1 246 ? 89.83833 139.36851 105.98376 1.000 79.58329 246 ARG A O 1
ATOM 533 N N . GLY A 1 247 ? 91.77633 140.24161 105.22589 1.000 85.76528 247 GLY A N 1
ATOM 534 C CA . GLY A 1 247 ? 91.14134 141.19535 104.34259 1.000 80.24558 247 GLY A CA 1
ATOM 535 C C . GLY A 1 247 ? 92.18537 141.94232 103.54360 1.000 84.00157 247 GLY A C 1
ATOM 536 O O . GLY A 1 247 ? 93.38039 141.64350 103.61385 1.000 83.97428 247 GLY A O 1
ATOM 537 N N . SER A 1 248 ? 91.71136 142.92010 102.77333 1.000 87.50867 248 SER A N 1
ATOM 538 C CA . SER A 1 248 ? 92.57436 143.78606 101.98629 1.000 78.25911 248 SER A CA 1
ATOM 539 C C . SER A 1 248 ? 92.02217 145.19499 102.01591 1.000 81.08504 248 SER A C 1
ATOM 540 O O . SER A 1 248 ? 90.81512 145.39386 102.15168 1.000 84.71715 248 SER A O 1
ATOM 543 N N . ALA A 1 249 ? 92.91306 146.16808 101.86385 1.000 85.70040 249 ALA A N 1
ATOM 544 C CA . ALA A 1 249 ? 92.51688 147.56602 101.84650 1.000 86.87452 249 ALA A CA 1
ATOM 545 C C . ALA A 1 249 ? 93.40393 148.32094 100.86748 1.000 91.49183 249 ALA A C 1
ATOM 546 O O . ALA A 1 249 ? 94.59699 148.02107 100.72373 1.000 91.25905 249 ALA A O 1
ATOM 548 N N . LEU A 1 250 ? 92.81190 149.30972 100.19219 1.000 91.35731 250 LEU A N 1
ATOM 549 C CA . LEU A 1 250 ? 93.62591 150.20266 99.38013 1.000 90.70189 250 LEU A CA 1
ATOM 550 C C . LEU A 1 250 ? 94.78971 150.75399 100.20320 1.000 92.64397 250 LEU A C 1
ATOM 551 O O . LEU A 1 250 ? 95.88076 150.98602 99.67033 1.000 99.74506 250 LEU A O 1
ATOM 556 N N . TYR A 1 251 ? 94.59348 150.92123 101.51414 1.000 90.96127 251 TYR A N 1
ATOM 557 C CA . TYR A 1 251 ? 95.69730 151.22056 102.42125 1.000 91.93803 251 TYR A CA 1
ATOM 558 C C . TYR A 1 251 ? 95.27510 151.04981 103.87422 1.000 94.77459 251 TYR A C 1
ATOM 559 O O . TYR A 1 251 ? 94.08905 150.97871 104.20205 1.000 99.34153 251 TYR A O 1
ATOM 568 N N . ALA A 1 252 ? 96.28197 151.01112 104.74438 1.000 93.68371 252 ALA A N 1
ATOM 569 C CA . ALA A 1 252 ? 96.11080 150.60738 106.12944 1.000 90.23287 252 ALA A CA 1
ATOM 570 C C . ALA A 1 252 ? 97.02856 151.42468 107.01741 1.000 95.39174 252 ALA A C 1
ATOM 571 O O . ALA A 1 252 ? 98.24059 151.44680 106.80360 1.000 101.72832 252 ALA A O 1
ATOM 573 N N . LYS A 1 253 ? 96.45131 152.10081 108.00419 1.000 101.75769 253 LYS A N 1
ATOM 574 C CA . LYS A 1 253 ? 97.18905 152.96210 108.91912 1.000 101.43374 253 LYS A CA 1
ATOM 575 C C . LYS A 1 253 ? 97.11791 152.38038 110.32423 1.000 102.23321 253 LYS A C 1
ATOM 576 O O . LYS A 1 253 ? 96.09192 151.82532 110.72419 1.000 104.45155 253 LYS A O 1
ATOM 582 N N . ARG A 1 254 ? 98.21078 152.47367 111.06338 1.000 105.72425 254 ARG A N 1
ATOM 583 C CA . ARG A 1 254 ? 98.22062 152.08896 112.46346 1.000 106.00091 254 ARG A CA 1
ATOM 584 C C . ARG A 1 254 ? 98.49332 153.32517 113.29425 1.000 114.87886 254 ARG A C 1
ATOM 585 O O . ARG A 1 254 ? 99.29027 154.18119 112.89920 1.000 121.08001 254 ARG A O 1
ATOM 593 N N . SER A 1 255 ? 97.81113 153.43531 114.42412 1.000 116.88975 255 SER A N 1
ATOM 594 C CA . SER A 1 255 ? 97.90885 154.67148 115.17589 1.000 121.11850 255 SER A CA 1
ATOM 595 C C . SER A 1 255 ? 98.40466 154.40183 116.58202 1.000 123.21973 255 SER A C 1
ATOM 596 O O . SER A 1 255 ? 99.09476 153.40798 116.83533 1.000 118.67354 255 SER A O 1
ATOM 599 N N . GLU A 1 256 ? 98.04240 155.29497 117.49878 1.000 129.92499 256 GLU A N 1
ATOM 600 C CA . GLU A 1 256 ? 98.51720 155.20332 118.87087 1.000 131.33808 256 GLU A CA 1
ATOM 601 C C . GLU A 1 256 ? 98.02727 153.92239 119.54006 1.000 132.66525 256 GLU A C 1
ATOM 602 O O . GLU A 1 256 ? 98.81434 153.00955 119.82237 1.000 131.09774 256 GLU A O 1
ATOM 608 N N . ASN A 1 257 ? 96.72224 153.82526 119.78187 1.000 128.09634 257 ASN A N 1
ATOM 609 C CA . ASN A 1 257 ? 96.18127 152.70535 120.54102 1.000 126.86689 257 ASN A CA 1
ATOM 610 C C . ASN A 1 257 ? 96.20557 151.39319 119.75029 1.000 121.50091 257 ASN A C 1
ATOM 611 O O . ASN A 1 257 ? 95.40565 150.49114 120.02135 1.000 116.44665 257 ASN A O 1
ATOM 616 N N . ALA A 1 258 ? 97.12074 151.26011 118.78546 1.000 116.49456 258 ALA A N 1
ATOM 617 C CA . ALA A 1 258 ? 97.19503 150.06795 117.93772 1.000 115.95730 258 ALA A CA 1
ATOM 618 C C . ALA A 1 258 ? 95.89618 149.82562 117.17357 1.000 110.54477 258 ALA A C 1
ATOM 619 O O . ALA A 1 258 ? 95.62640 148.70149 116.72875 1.000 105.19432 258 ALA A O 1
ATOM 621 N N . ILE A 1 259 ? 95.07407 150.86548 117.03522 1.000 113.16399 259 ILE A N 1
ATOM 622 C CA . ILE A 1 259 ? 93.84120 150.79015 116.25305 1.000 109.06825 259 ILE A CA 1
ATOM 623 C C . ILE A 1 259 ? 94.25241 150.93591 114.78808 1.000 101.42334 259 ILE A C 1
ATOM 624 O O . ILE A 1 259 ? 94.56233 152.03285 114.31790 1.000 102.77554 259 ILE A O 1
ATOM 629 N N . ILE A 1 260 ? 94.29767 149.82677 114.07632 1.000 96.37585 260 ILE A N 1
ATOM 630 C CA . ILE A 1 260 ? 94.63889 149.83052 112.66037 1.000 93.68743 260 ILE A CA 1
ATOM 631 C C . ILE A 1 260 ? 93.37897 150.15119 111.87611 1.000 86.51374 260 ILE A C 1
ATOM 632 O O . ILE A 1 260 ? 92.27797 149.72812 112.23702 1.000 84.49894 260 ILE A O 1
ATOM 637 N N . MET A 1 261 ? 93.53203 150.93100 110.82397 1.000 84.60176 261 MET A N 1
ATOM 638 C CA . MET A 1 261 ? 92.41310 151.35968 110.00971 1.000 86.02991 261 MET A CA 1
ATOM 639 C C . MET A 1 261 ? 92.66038 150.94742 108.56683 1.000 88.18669 261 MET A C 1
ATOM 640 O O . MET A 1 261 ? 93.80346 150.87048 108.12102 1.000 98.10455 261 MET A O 1
ATOM 645 N N . LEU A 1 262 ? 91.59153 150.66613 107.83772 1.000 83.06701 262 LEU A N 1
ATOM 646 C CA . LEU A 1 262 ? 91.70079 150.32585 106.43081 1.000 81.31629 262 LEU A CA 1
ATOM 647 C C . LEU A 1 262 ? 90.82079 151.27557 105.64148 1.000 85.15925 262 LEU A C 1
ATOM 648 O O . LEU A 1 262 ? 89.85263 151.82155 106.18021 1.000 84.35425 262 LEU A O 1
ATOM 653 N N . LYS A 1 263 ? 91.20095 151.53437 104.39548 1.000 88.51290 263 LYS A N 1
ATOM 654 C CA . LYS A 1 263 ? 90.36999 152.29507 103.47520 1.000 86.79103 263 LYS A CA 1
ATOM 655 C C . LYS A 1 263 ? 89.99729 151.38778 102.31232 1.000 86.57200 263 LYS A C 1
ATOM 656 O O . LYS A 1 263 ? 90.83147 150.60979 101.83961 1.000 91.84214 263 LYS A O 1
ATOM 662 N N . ASP A 1 264 ? 88.73835 151.46252 101.87511 1.000 83.80938 264 ASP A N 1
ATOM 663 C CA . ASP A 1 264 ? 88.17863 150.43127 101.00324 1.000 84.09991 264 ASP A CA 1
ATOM 664 C C . ASP A 1 264 ? 88.55573 149.05242 101.50958 1.000 83.89385 264 ASP A C 1
ATOM 665 O O . ASP A 1 264 ? 89.00597 148.19733 100.74982 1.000 85.12876 264 ASP A O 1
ATOM 670 N N . GLY A 1 265 ? 88.43055 148.86867 102.81360 1.000 80.74937 265 GLY A N 1
ATOM 671 C CA . GLY A 1 265 ? 88.79862 147.62385 103.42691 1.000 77.63919 265 GLY A CA 1
ATOM 672 C C . GLY A 1 265 ? 87.78080 146.51367 103.23498 1.000 77.79711 265 GLY A C 1
ATOM 673 O O . GLY A 1 265 ? 86.60283 146.71045 102.91775 1.000 77.11126 265 GLY A O 1
ATOM 674 N N . THR A 1 266 ? 88.30193 145.31479 103.45030 1.000 78.22348 266 THR A N 1
ATOM 675 C CA . THR A 1 266 ? 87.58711 144.06067 103.37145 1.000 74.85611 266 THR A CA 1
ATOM 676 C C . THR A 1 266 ? 87.74299 143.37297 104.72262 1.000 76.26272 266 THR A C 1
ATOM 677 O O . THR A 1 266 ? 88.68183 143.67125 105.47370 1.000 78.40077 266 THR A O 1
ATOM 681 N N . TYR A 1 267 ? 86.78605 142.51892 105.06964 1.000 71.60539 267 TYR A N 1
ATOM 682 C CA . TYR A 1 267 ? 86.89798 141.66717 106.24283 1.000 71.22478 267 TYR A CA 1
ATOM 683 C C . TYR A 1 267 ? 86.19220 140.35801 105.93399 1.000 73.68818 267 TYR A C 1
ATOM 684 O O . TYR A 1 267 ? 85.13331 140.34774 105.29283 1.000 73.45207 267 TYR A O 1
ATOM 693 N N . THR A 1 268 ? 86.80029 139.25518 106.35931 1.000 72.93907 268 THR A N 1
ATOM 694 C CA . THR A 1 268 ? 86.20149 137.94706 106.15249 1.000 71.75497 268 THR A CA 1
ATOM 695 C C . THR A 1 268 ? 86.91749 136.93633 107.02481 1.000 71.16105 268 THR A C 1
ATOM 696 O O . THR A 1 268 ? 88.04539 137.16358 107.46994 1.000 78.33207 268 THR A O 1
ATOM 700 N N . ARG A 1 269 ? 86.25160 135.81329 107.26393 1.000 71.90895 269 ARG A N 1
ATOM 701 C CA . ARG A 1 269 ? 86.88764 134.71152 107.96926 1.000 77.70374 269 ARG A CA 1
ATOM 702 C C . ARG A 1 269 ? 87.05394 133.49736 107.06653 1.000 76.29338 269 ARG A C 1
ATOM 703 O O . ARG A 1 269 ? 87.55701 132.46152 107.51282 1.000 77.07845 269 ARG A O 1
ATOM 711 N N . CYS A 1 270 ? 86.71413 133.64205 105.78645 1.000 75.46113 270 CYS A N 1
ATOM 712 C CA . CYS A 1 270 ? 86.95542 132.61388 104.78970 1.000 80.77228 270 CYS A CA 1
ATOM 713 C C . CYS A 1 270 ? 88.44648 132.43803 104.53997 1.000 83.98428 270 CYS A C 1
ATOM 714 O O . CYS A 1 270 ? 89.25732 133.33619 104.77491 1.000 82.46247 270 CYS A O 1
ATOM 717 N N . GLU A 1 271 ? 88.79771 131.24198 104.06827 1.000 88.06199 271 GLU A N 1
ATOM 718 C CA . GLU A 1 271 ? 90.17781 130.91410 103.74155 1.000 84.24077 271 GLU A CA 1
ATOM 719 C C . GLU A 1 271 ? 90.66789 131.73492 102.54846 1.000 82.12933 271 GLU A C 1
ATOM 720 O O . GLU A 1 271 ? 89.86595 132.21764 101.74323 1.000 83.71526 271 GLU A O 1
ATOM 726 N N . PRO A 1 272 ? 91.99189 131.88506 102.40264 1.000 84.92353 272 PRO A N 1
ATOM 727 C CA . PRO A 1 272 ? 92.53694 132.76192 101.33754 1.000 82.38786 272 PRO A CA 1
ATOM 728 C C . PRO A 1 272 ? 92.15821 132.36457 99.90456 1.000 83.88333 272 PRO A C 1
ATOM 729 O O . PRO A 1 272 ? 92.39625 133.17042 98.99443 1.000 83.38776 272 PRO A O 1
ATOM 733 N N . SER A 1 273 ? 91.57441 131.18045 99.68271 1.000 87.30499 273 SER A N 1
ATOM 734 C CA . SER A 1 273 ? 91.09367 130.72912 98.37673 1.000 85.42279 273 SER A CA 1
ATOM 735 C C . SER A 1 273 ? 89.58768 130.90888 98.17846 1.000 90.26230 273 SER A C 1
ATOM 736 O O . SER A 1 273 ? 89.05590 130.46759 97.15047 1.000 87.28684 273 SER A O 1
ATOM 739 N N . SER A 1 274 ? 88.88145 131.49998 99.14323 1.000 86.46845 274 SER A N 1
ATOM 740 C CA . SER A 1 274 ? 87.42944 131.58778 99.11598 1.000 82.33289 274 SER A CA 1
ATOM 741 C C . SER A 1 274 ? 86.98926 133.04070 99.02162 1.000 80.92433 274 SER A C 1
ATOM 742 O O . SER A 1 274 ? 87.63106 133.93690 99.57453 1.000 81.41567 274 SER A O 1
ATOM 745 N N . ASN A 1 275 ? 85.89034 133.27441 98.31440 1.000 78.07597 275 ASN A N 1
ATOM 746 C CA . ASN A 1 275 ? 85.15715 134.52734 98.43603 1.000 81.34644 275 ASN A CA 1
ATOM 747 C C . ASN A 1 275 ? 83.71213 134.25223 98.85386 1.000 79.34695 275 ASN A C 1
ATOM 748 O O . ASN A 1 275 ? 82.77413 134.83899 98.30859 1.000 80.47808 275 ASN A O 1
ATOM 753 N N . ALA A 1 276 ? 83.51910 133.33540 99.80901 1.000 74.10374 276 ALA A N 1
ATOM 754 C CA . ALA A 1 276 ? 82.16911 132.87628 100.11990 1.000 78.68830 276 ALA A CA 1
ATOM 755 C C . ALA A 1 276 ? 81.31188 134.03427 100.59953 1.000 79.91888 276 ALA A C 1
ATOM 756 O O . ALA A 1 276 ? 80.14092 134.17203 100.21431 1.000 77.62077 276 ALA A O 1
ATOM 758 N N . TRP A 1 277 ? 81.89264 134.86752 101.45645 1.000 80.08372 277 TRP A N 1
ATOM 759 C CA . TRP A 1 277 ? 81.28840 136.08854 101.94510 1.000 77.10649 277 TRP A CA 1
ATOM 760 C C . TRP A 1 277 ? 82.39621 137.04577 102.33808 1.000 76.81874 277 TRP A C 1
ATOM 761 O O . TRP A 1 277 ? 83.44318 136.64001 102.85632 1.000 74.40665 277 TRP A O 1
ATOM 772 N N . THR A 1 278 ? 82.14408 138.31868 102.09478 1.000 76.17006 278 THR A N 1
ATOM 773 C CA . THR A 1 278 ? 83.05487 139.35489 102.51771 1.000 77.40259 278 THR A CA 1
ATOM 774 C C . THR A 1 278 ? 82.25065 140.58487 102.90533 1.000 81.17685 278 THR A C 1
ATOM 775 O O . THR A 1 278 ? 81.16669 140.85561 102.37710 1.000 80.95910 278 THR A O 1
ATOM 779 N N . LEU A 1 279 ? 82.78440 141.29314 103.87627 1.000 76.45548 279 LEU A N 1
ATOM 780 C CA . LEU A 1 279 ? 82.27116 142.57116 104.31193 1.000 73.36294 279 LEU A CA 1
ATOM 781 C C . LEU A 1 279 ? 83.19811 143.62817 103.74985 1.000 73.67422 279 LEU A C 1
ATOM 782 O O . LEU A 1 279 ? 84.40508 143.57138 103.99305 1.000 76.87746 279 LEU A O 1
ATOM 787 N N . LYS A 1 280 ? 82.65610 144.57394 102.99157 1.000 76.27252 280 LYS A N 1
ATOM 788 C CA . LYS A 1 280 ? 83.46605 145.62492 102.38449 1.000 76.57821 280 LYS A CA 1
ATOM 789 C C . LYS A 1 280 ? 82.95180 146.97695 102.85113 1.000 75.54588 280 LYS A C 1
ATOM 790 O O . LYS A 1 280 ? 81.83780 147.37173 102.49387 1.000 76.85629 280 LYS A O 1
ATOM 796 N N . GLY A 1 281 ? 83.76258 147.68822 103.63311 1.000 73.24015 281 GLY A N 1
ATOM 797 C CA . GLY A 1 281 ? 83.38334 149.01326 104.08178 1.000 76.81145 281 GLY A CA 1
ATOM 798 C C . GLY A 1 281 ? 84.33225 150.13130 103.67870 1.000 81.40525 281 GLY A C 1
ATOM 799 O O . GLY A 1 281 ? 85.51832 149.89641 103.43893 1.000 79.44420 281 GLY A O 1
ATOM 800 N N . ASN A 1 282 ? 83.79810 151.35621 103.58636 1.000 82.40548 282 ASN A N 1
ATOM 801 C CA . ASN A 1 282 ? 84.59199 152.53925 103.24824 1.000 82.83073 282 ASN A CA 1
ATOM 802 C C . ASN A 1 282 ? 85.73881 152.74661 104.24338 1.000 81.01063 282 ASN A C 1
ATOM 803 O O . ASN A 1 282 ? 86.90586 152.86168 103.84854 1.000 80.33871 282 ASN A O 1
ATOM 808 N N . ASN A 1 283 ? 85.42060 152.81583 105.54132 1.000 79.20350 283 ASN A N 1
ATOM 809 C CA . ASN A 1 283 ? 86.38945 152.69318 106.62949 1.000 79.04106 283 ASN A CA 1
ATOM 810 C C . ASN A 1 283 ? 86.13650 151.39530 107.38572 1.000 80.56930 283 ASN A C 1
ATOM 811 O O . ASN A 1 283 ? 84.98252 151.02020 107.61762 1.000 87.72114 283 ASN A O 1
ATOM 816 N N . VAL A 1 284 ? 87.21052 150.74254 107.81802 1.000 73.95741 284 VAL A N 1
ATOM 817 C CA . VAL A 1 284 ? 87.13656 149.52769 108.61626 1.000 76.82655 284 VAL A CA 1
ATOM 818 C C . VAL A 1 284 ? 88.16736 149.68906 109.72439 1.000 77.77281 284 VAL A C 1
ATOM 819 O O . VAL A 1 284 ? 89.35038 149.88616 109.44053 1.000 82.95461 284 VAL A O 1
ATOM 823 N N . LYS A 1 285 ? 87.72617 149.66925 110.97532 1.000 74.32021 285 LYS A N 1
ATOM 824 C CA . LYS A 1 285 ? 88.64998 149.77361 112.09344 1.000 78.01645 285 LYS A CA 1
ATOM 825 C C . LYS A 1 285 ? 88.71905 148.42376 112.79173 1.000 78.25259 285 LYS A C 1
ATOM 826 O O . LYS A 1 285 ? 87.71213 147.71964 112.88872 1.000 78.58317 285 LYS A O 1
ATOM 832 N N . LEU A 1 286 ? 89.92304 148.04201 113.22200 1.000 83.49308 286 LEU A N 1
ATOM 833 C CA . LEU A 1 286 ? 90.14309 146.79218 113.93629 1.000 81.77654 286 LEU A CA 1
ATOM 834 C C . LEU A 1 286 ? 90.89586 147.07255 115.21335 1.000 87.76779 286 LEU A C 1
ATOM 835 O O . LEU A 1 286 ? 91.93977 147.73268 115.20138 1.000 93.18439 286 LEU A O 1
ATOM 840 N N . ASN A 1 287 ? 90.34975 146.57870 116.30737 1.000 87.70161 287 ASN A N 1
ATOM 841 C CA . ASN A 1 287 ? 91.02855 146.60505 117.59147 1.000 91.51512 287 ASN A CA 1
ATOM 842 C C . ASN A 1 287 ? 91.14767 145.15416 118.02578 1.000 98.87209 287 ASN A C 1
ATOM 843 O O . ASN A 1 287 ? 90.15069 144.55211 118.46075 1.000 98.87990 287 ASN A O 1
ATOM 848 N N . PRO A 1 288 ? 92.31878 144.52828 117.87909 1.000 105.04707 288 PRO A N 1
ATOM 849 C CA . PRO A 1 288 ? 92.41292 143.10637 118.22340 1.000 104.69424 288 PRO A CA 1
ATOM 850 C C . PRO A 1 288 ? 92.38771 142.88067 119.71844 1.000 109.61519 288 PRO A C 1
ATOM 851 O O . PRO A 1 288 ? 91.95379 141.81070 120.16759 1.000 105.18025 288 PRO A O 1
ATOM 855 N N . ALA A 1 289 ? 92.81546 143.87889 120.50030 1.000 115.57753 289 ALA A N 1
ATOM 856 C CA . ALA A 1 289 ? 92.75524 143.77518 121.95532 1.000 119.67610 289 ALA A CA 1
ATOM 857 C C . ALA A 1 289 ? 91.31018 143.67908 122.43311 1.000 119.45214 289 ALA A C 1
ATOM 858 O O . ALA A 1 289 ? 90.93420 142.73318 123.13825 1.000 118.12447 289 ALA A O 1
ATOM 860 N N . THR A 1 290 ? 90.47812 144.64689 122.03578 1.000 114.33116 290 THR A N 1
ATOM 861 C CA . THR A 1 290 ? 89.05307 144.59476 122.34657 1.000 103.39679 290 THR A CA 1
ATOM 862 C C . THR A 1 290 ? 88.34234 143.45052 121.62569 1.000 102.46789 290 THR A C 1
ATOM 863 O O . THR A 1 290 ? 87.36833 142.90250 122.15465 1.000 108.18332 290 THR A O 1
ATOM 867 N N . GLY A 1 291 ? 88.80658 143.05434 120.44285 1.000 101.10543 291 GLY A N 1
ATOM 868 C CA . GLY A 1 291 ? 88.07883 142.04809 119.69394 1.000 94.98402 291 GLY A CA 1
ATOM 869 C C . GLY A 1 291 ? 86.89186 142.62478 118.96964 1.000 86.76828 291 GLY A C 1
ATOM 870 O O . GLY A 1 291 ? 85.89999 141.92760 118.74362 1.000 84.82944 291 GLY A O 1
ATOM 871 N N . PHE A 1 292 ? 86.97876 143.88671 118.58339 1.000 87.35597 292 PHE A N 1
ATOM 872 C CA . PHE A 1 292 ? 85.86774 144.64545 118.04606 1.000 82.35728 292 PHE A CA 1
ATOM 873 C C . PHE A 1 292 ? 86.25288 145.19923 116.68101 1.000 83.26612 292 PHE A C 1
ATOM 874 O O . PHE A 1 292 ? 87.25480 145.90634 116.56502 1.000 86.64085 292 PHE A O 1
ATOM 882 N N . GLY A 1 293 ? 85.47908 144.89191 115.65795 1.000 78.23197 293 GLY A N 1
ATOM 883 C CA . GLY A 1 293 ? 85.70421 145.46867 114.33687 1.000 76.38952 293 GLY A CA 1
ATOM 884 C C . GLY A 1 293 ? 84.49119 146.19640 113.81653 1.000 75.99222 293 GLY A C 1
ATOM 885 O O . GLY A 1 293 ? 83.36123 145.73028 113.95645 1.000 77.72719 293 GLY A O 1
ATOM 886 N N . THR A 1 294 ? 84.72313 147.35631 113.20433 1.000 71.48235 294 THR A N 1
ATOM 887 C CA . THR A 1 294 ? 83.63409 148.21007 112.74698 1.000 72.13370 294 THR A CA 1
ATOM 888 C C . THR A 1 294 ? 83.87226 148.60880 111.29194 1.000 74.34463 294 THR A C 1
ATOM 889 O O . THR A 1 294 ? 85.00034 148.58785 110.79812 1.000 74.22095 294 THR A O 1
ATOM 893 N N . ALA A 1 295 ? 82.79832 148.96852 110.59270 1.000 72.29150 295 ALA A N 1
ATOM 894 C CA . ALA A 1 295 ? 82.90849 149.34624 109.18664 1.000 75.29361 295 ALA A CA 1
ATOM 895 C C . ALA A 1 295 ? 81.81041 150.34503 108.84626 1.000 79.37750 295 ALA A C 1
ATOM 896 O O . ALA A 1 295 ? 80.67336 150.19697 109.30111 1.000 78.51045 295 ALA A O 1
ATOM 898 N N . THR A 1 296 ? 82.16040 151.37191 108.06610 1.000 79.04361 296 THR A N 1
ATOM 899 C CA . THR A 1 296 ? 81.23032 152.42171 107.68174 1.000 75.25637 296 THR A CA 1
ATOM 900 C C . THR A 1 296 ? 81.04456 152.34838 106.17673 1.000 73.81531 296 THR A C 1
ATOM 901 O O . THR A 1 296 ? 82.00371 152.13135 105.44292 1.000 79.01511 296 THR A O 1
ATOM 905 N N . ASN A 1 297 ? 79.80962 152.49612 105.71151 1.000 73.35669 297 ASN A N 1
ATOM 906 C CA . ASN A 1 297 ? 79.51986 152.31379 104.29350 1.000 75.73403 297 ASN A CA 1
ATOM 907 C C . ASN A 1 297 ? 79.79512 150.86774 103.88984 1.000 77.27399 297 ASN A C 1
ATOM 908 O O . ASN A 1 297 ? 80.38232 150.57360 102.84499 1.000 79.35865 297 ASN A O 1
ATOM 913 N N . ALA A 1 298 ? 79.32810 149.96585 104.74995 1.000 79.11159 298 ALA A N 1
ATOM 914 C CA . ALA A 1 298 ? 79.59330 148.53988 104.69228 1.000 73.99431 298 ALA A CA 1
ATOM 915 C C . ALA A 1 298 ? 78.62754 147.83556 103.75828 1.000 72.87827 298 ALA A C 1
ATOM 916 O O . ALA A 1 298 ? 77.41751 148.06340 103.80504 1.000 71.07473 298 ALA A O 1
ATOM 918 N N . THR A 1 299 ? 79.16679 146.94446 102.93554 1.000 74.96511 299 THR A N 1
ATOM 919 C CA . THR A 1 299 ? 78.34703 145.99620 102.20261 1.000 72.72770 299 THR A CA 1
ATOM 920 C C . THR A 1 299 ? 78.74716 144.57533 102.58796 1.000 71.87604 299 THR A C 1
ATOM 921 O O . THR A 1 299 ? 79.93017 144.28854 102.80721 1.000 74.72006 299 THR A O 1
ATOM 925 N N . LEU A 1 300 ? 77.74625 143.71823 102.75698 1.000 70.96740 300 LEU A N 1
ATOM 926 C CA . LEU A 1 300 ? 77.94943 142.28028 102.85331 1.000 74.17519 300 LEU A CA 1
ATOM 927 C C . LEU A 1 300 ? 77.79072 141.72697 101.44740 1.000 76.03827 300 LEU A C 1
ATOM 928 O O . LEU A 1 300 ? 76.76979 141.97470 100.79819 1.000 75.86705 300 LEU A O 1
ATOM 933 N N . ARG A 1 301 ? 78.80389 141.01601 100.96170 1.000 78.19553 301 ARG A N 1
ATOM 934 C CA . ARG A 1 301 ? 78.74418 140.38473 99.65382 1.000 78.93275 301 ARG A CA 1
ATOM 935 C C . ARG A 1 301 ? 78.79836 138.87577 99.82314 1.000 79.71822 301 ARG A C 1
ATOM 936 O O . ARG A 1 301 ? 79.47628 138.36305 100.72335 1.000 74.80694 301 ARG A O 1
ATOM 944 N N . VAL A 1 302 ? 78.04458 138.17950 98.98117 1.000 84.09832 302 VAL A N 1
ATOM 945 C CA . VAL A 1 302 ? 78.00278 136.72449 98.95246 1.000 81.34975 302 VAL A CA 1
ATOM 946 C C . VAL A 1 302 ? 78.57205 136.30229 97.60463 1.000 79.18475 302 VAL A C 1
ATOM 947 O O . VAL A 1 302 ? 77.90819 136.42798 96.56750 1.000 84.83643 302 VAL A O 1
ATOM 951 N N . LYS A 1 303 ? 79.79611 135.79845 97.60693 1.000 81.71780 303 LYS A N 1
ATOM 952 C CA . LYS A 1 303 ? 80.47336 135.42629 96.36411 1.000 86.76164 303 LYS A CA 1
ATOM 953 C C . LYS A 1 303 ? 80.60533 136.65212 95.46888 1.000 90.86697 303 LYS A C 1
ATOM 954 O O . LYS A 1 303 ? 80.37653 136.60384 94.25785 1.000 94.73056 303 LYS A O 1
ATOM 960 N N . ASP A 1 304 ? 80.97609 137.77230 96.09171 1.000 89.73716 304 ASP A N 1
ATOM 961 C CA . ASP A 1 304 ? 81.21801 139.06220 95.45648 1.000 92.74409 304 ASP A CA 1
ATOM 962 C C . ASP A 1 304 ? 79.93400 139.72293 94.96614 1.000 92.01799 304 ASP A C 1
ATOM 963 O O . ASP A 1 304 ? 79.98893 140.84483 94.44492 1.000 95.51796 304 ASP A O 1
ATOM 968 N N . PHE A 1 305 ? 78.77406 139.07880 95.12609 1.000 88.30793 305 PHE A N 1
ATOM 969 C CA . PHE A 1 305 ? 77.49902 139.73558 94.85976 1.000 88.58753 305 PHE A CA 1
ATOM 970 C C . PHE A 1 305 ? 77.04872 140.50677 96.09653 1.000 88.61183 305 PHE A C 1
ATOM 971 O O . PHE A 1 305 ? 76.87863 139.89697 97.16563 1.000 84.49619 305 PHE A O 1
ATOM 979 N N . PRO A 1 306 ? 76.87956 141.82973 96.00123 1.000 88.10353 306 PRO A N 1
ATOM 980 C CA . PRO A 1 306 ? 76.40627 142.63890 97.14199 1.000 81.63038 306 PRO A CA 1
ATOM 981 C C . PRO A 1 306 ? 74.98026 142.28379 97.52584 1.000 79.33701 306 PRO A C 1
ATOM 982 O O . PRO A 1 306 ? 74.07839 142.31250 96.69070 1.000 82.41174 306 PRO A O 1
ATOM 986 N N . VAL A 1 307 ? 74.77311 141.93302 98.79588 1.000 73.99212 307 VAL A N 1
ATOM 987 C CA . VAL A 1 307 ? 73.47211 141.43394 99.22578 1.000 75.78511 307 VAL A CA 1
ATOM 988 C C . VAL A 1 307 ? 72.83683 142.27008 100.31651 1.000 79.71143 307 VAL A C 1
ATOM 989 O O . VAL A 1 307 ? 71.65481 142.05498 100.63037 1.000 80.40805 307 VAL A O 1
ATOM 993 N N . PHE A 1 308 ? 73.57461 143.16330 100.94445 1.000 77.14866 308 PHE A N 1
ATOM 994 C CA . PHE A 1 308 ? 73.03134 143.84047 102.10322 1.000 74.90794 308 PHE A CA 1
ATOM 995 C C . PHE A 1 308 ? 73.88414 145.06863 102.33610 1.000 75.05181 308 PHE A C 1
ATOM 996 O O . PHE A 1 308 ? 75.11116 144.98278 102.28431 1.000 74.55126 308 PHE A O 1
ATOM 1004 N N . TYR A 1 309 ? 73.24095 146.20959 102.54577 1.000 78.22101 309 TYR A N 1
ATOM 1005 C CA . TYR A 1 309 ? 73.96675 147.44673 102.78763 1.000 75.03160 309 TYR A CA 1
ATOM 1006 C C . TYR A 1 309 ? 73.67346 147.94598 104.19748 1.000 73.46943 309 TYR A C 1
ATOM 1007 O O . TYR A 1 309 ? 72.61141 147.67096 104.75637 1.000 76.79605 309 TYR A O 1
ATOM 1016 N N . THR A 1 310 ? 74.63227 148.65923 104.78848 1.000 69.03704 310 THR A N 1
ATOM 1017 C CA . THR A 1 310 ? 74.38298 149.40645 106.01629 1.000 69.25706 310 THR A CA 1
ATOM 1018 C C . THR A 1 310 ? 75.32981 150.59659 106.08119 1.000 72.71575 310 THR A C 1
ATOM 1019 O O . THR A 1 310 ? 76.43991 150.51363 105.54339 1.000 74.22456 310 THR A O 1
ATOM 1023 N N . PRO A 1 311 ? 74.93256 151.71167 106.71090 1.000 73.40707 311 PRO A N 1
ATOM 1024 C CA . PRO A 1 311 ? 75.88339 152.80684 106.91283 1.000 73.29868 311 PRO A CA 1
ATOM 1025 C C . PRO A 1 311 ? 76.89326 152.51319 107.98805 1.000 67.64039 311 PRO A C 1
ATOM 1026 O O . PRO A 1 311 ? 77.87814 153.25335 108.11905 1.000 77.61081 311 PRO A O 1
ATOM 1030 N N . TYR A 1 312 ? 76.66027 151.47732 108.77522 1.000 65.00302 312 TYR A N 1
ATOM 1031 C CA . TYR A 1 312 ? 77.55215 151.10566 109.85944 1.000 68.54029 312 TYR A CA 1
ATOM 1032 C C . TYR A 1 312 ? 77.31630 149.63870 110.19570 1.000 68.35078 312 TYR A C 1
ATOM 1033 O O . TYR A 1 312 ? 76.23240 149.09851 109.97564 1.000 66.91855 312 TYR A O 1
ATOM 1042 N N . ILE A 1 313 ? 78.38231 148.98394 110.64300 1.000 63.93425 313 ILE A N 1
ATOM 1043 C CA . ILE A 1 313 ? 78.28240 147.66504 111.23426 1.000 64.97927 313 ILE A CA 1
ATOM 1044 C C . ILE A 1 313 ? 79.45827 147.54440 112.18947 1.000 67.94684 313 ILE A C 1
ATOM 1045 O O . ILE A 1 313 ? 80.47920 148.23050 112.02848 1.000 71.91771 313 ILE A O 1
ATOM 1050 N N . TYR A 1 314 ? 79.26321 146.75559 113.24860 1.000 64.14208 314 TYR A N 1
ATOM 1051 C CA . TYR A 1 314 ? 80.34015 146.22990 114.06587 1.000 64.84058 314 TYR A CA 1
ATOM 1052 C C . TYR A 1 314 ? 80.12833 144.72790 114.18415 1.000 66.51477 314 TYR A C 1
ATOM 1053 O O . TYR A 1 314 ? 78.98639 144.23375 114.20507 1.000 67.05641 314 TYR A O 1
ATOM 1062 N N . PHE A 1 315 ? 81.26141 144.01807 114.29047 1.000 69.26793 315 PHE A N 1
ATOM 1063 C CA . PHE A 1 315 ? 81.34459 142.56510 114.39178 1.000 66.23585 315 PHE A CA 1
ATOM 1064 C C . PHE A 1 315 ? 82.42048 142.18545 115.41403 1.000 71.55230 315 PHE A C 1
ATOM 1065 O O . PHE A 1 315 ? 83.32933 142.98563 115.67601 1.000 75.76253 315 PHE A O 1
ATOM 1073 N N . PRO A 1 316 ? 82.35555 140.97556 115.99627 1.000 73.18225 316 PRO A N 1
ATOM 1074 C CA . PRO A 1 316 ? 83.42747 140.51590 116.90853 1.000 77.47929 316 PRO A CA 1
ATOM 1075 C C . PRO A 1 316 ? 84.60867 139.88790 116.16884 1.000 76.47530 316 PRO A C 1
ATOM 1076 O O . PRO A 1 316 ? 84.42092 139.15168 115.19596 1.000 75.16294 316 PRO A O 1
ATOM 1080 N N . ILE A 1 317 ? 85.83056 140.15116 116.65498 1.000 76.25634 317 ILE A N 1
ATOM 1081 C CA . ILE A 1 317 ? 87.02673 139.54820 116.05629 1.000 81.49255 317 ILE A CA 1
ATOM 1082 C C . ILE A 1 317 ? 87.34680 138.22038 116.73361 1.000 87.58009 317 ILE A C 1
ATOM 1083 O O . ILE A 1 317 ? 87.48405 137.18726 116.06684 1.000 86.37994 317 ILE A O 1
ATOM 1088 N N . ASP A 1 318 ? 87.48959 138.24568 118.06763 1.000 92.26209 318 ASP A N 1
ATOM 1089 C CA . ASP A 1 318 ? 87.50861 137.07486 118.94287 1.000 94.09051 318 ASP A CA 1
ATOM 1090 C C . ASP A 1 318 ? 86.07462 136.62373 119.25474 1.000 92.59017 318 ASP A C 1
ATOM 1091 O O . ASP A 1 318 ? 85.10058 137.29953 118.92045 1.000 96.43361 318 ASP A O 1
ATOM 1096 N N . ASP A 1 319 ? 85.94168 135.45984 119.88896 1.000 95.45574 319 ASP A N 1
ATOM 1097 C CA . ASP A 1 319 ? 84.62172 134.87172 120.15787 1.000 96.44691 319 ASP A CA 1
ATOM 1098 C C . ASP A 1 319 ? 84.19046 135.11596 121.60975 1.000 94.37075 319 ASP A C 1
ATOM 1099 O O . ASP A 1 319 ? 83.91846 134.19708 122.37690 1.000 95.40060 319 ASP A O 1
ATOM 1104 N N . ARG A 1 320 ? 84.12723 136.38703 121.98948 1.000 86.61694 320 ARG A N 1
ATOM 1105 C CA . ARG A 1 320 ? 83.53198 136.77121 123.25931 1.000 84.16620 320 ARG A CA 1
ATOM 1106 C C . ARG A 1 320 ? 82.05796 137.12597 123.06601 1.000 81.31440 320 ARG A C 1
ATOM 1107 O O . ARG A 1 320 ? 81.63007 137.54470 121.98786 1.000 80.14376 320 ARG A O 1
ATOM 1115 N N . ARG A 1 321 ? 81.26782 136.93409 124.11993 1.000 78.15532 321 ARG A N 1
ATOM 1116 C CA . ARG A 1 321 ? 79.88976 137.41889 124.08961 1.000 74.23673 321 ARG A CA 1
ATOM 1117 C C . ARG A 1 321 ? 79.89158 138.93686 123.92130 1.000 70.21365 321 ARG A C 1
ATOM 1118 O O . ARG A 1 321 ? 80.54237 139.64611 124.69626 1.000 72.35571 321 ARG A O 1
ATOM 1126 N N . GLN A 1 322 ? 79.16267 139.43256 122.92108 1.000 66.30887 322 GLN A N 1
ATOM 1127 C CA . GLN A 1 322 ? 78.94851 140.85949 122.73276 1.000 65.64353 322 GLN A CA 1
ATOM 1128 C C . GLN A 1 322 ? 77.56858 141.05218 122.11850 1.000 63.08616 322 GLN A C 1
ATOM 1129 O O . GLN A 1 322 ? 77.08581 140.18297 121.38661 1.000 63.12573 322 GLN A O 1
ATOM 1135 N N . SER A 1 323 ? 76.91038 142.17016 122.46017 1.000 60.13167 323 SER A N 1
ATOM 1136 C CA . SER A 1 323 ? 75.55442 142.42588 121.96691 1.000 57.85052 323 SER A CA 1
ATOM 1137 C C . SER A 1 323 ? 75.53760 142.79657 120.48783 1.000 63.81910 323 SER A C 1
ATOM 1138 O O . SER A 1 323 ? 76.51462 143.31159 119.92987 1.000 64.27022 323 SER A O 1
ATOM 1141 N N . GLY A 1 324 ? 74.38773 142.57129 119.86569 1.000 60.25517 324 GLY A N 1
ATOM 1142 C CA . GLY A 1 324 ? 74.22392 142.82198 118.46262 1.000 59.98884 324 GLY A CA 1
ATOM 1143 C C . GLY A 1 324 ? 73.11011 141.99272 117.91461 1.000 61.26965 324 GLY A C 1
ATOM 1144 O O . GLY A 1 324 ? 72.41109 141.28378 118.64365 1.000 66.47271 324 GLY A O 1
ATOM 1145 N N . PHE A 1 325 ? 72.93430 142.11043 116.60656 1.000 65.76119 325 PHE A N 1
ATOM 1146 C CA . PHE A 1 325 ? 72.10954 141.15118 115.90363 1.000 66.61991 325 PHE A CA 1
ATOM 1147 C C . PHE A 1 325 ? 72.83073 139.83225 115.79701 1.000 67.49848 325 PHE A C 1
ATOM 1148 O O . PHE A 1 325 ? 74.06277 139.78838 115.62521 1.000 60.66911 325 PHE A O 1
ATOM 1156 N N . LEU A 1 326 ? 72.01587 138.76115 115.84710 1.000 67.24558 326 LEU A N 1
ATOM 1157 C CA . LEU A 1 326 ? 72.27908 137.34416 115.72144 1.000 63.42639 326 LEU A CA 1
ATOM 1158 C C . LEU A 1 326 ? 71.72735 136.80382 114.41846 1.000 65.78074 326 LEU A C 1
ATOM 1159 O O . LEU A 1 326 ? 70.83037 137.39857 113.80020 1.000 69.34375 326 LEU A O 1
ATOM 1164 N N . PRO A 1 327 ? 72.21157 135.63480 114.01178 1.000 65.93752 327 PRO A N 1
ATOM 1165 C CA . PRO A 1 327 ? 71.96085 135.15849 112.66284 1.000 64.16601 327 PRO A CA 1
ATOM 1166 C C . PRO A 1 327 ? 70.47591 134.94724 112.42565 1.000 71.45374 327 PRO A C 1
ATOM 1167 O O . PRO A 1 327 ? 69.74985 134.40032 113.27265 1.000 71.81396 327 PRO A O 1
ATOM 1171 N N . PRO A 1 328 ? 69.97603 135.41395 111.29447 1.000 69.38942 328 PRO A N 1
ATOM 1172 C CA . PRO A 1 328 ? 68.54408 135.36070 111.03226 1.000 71.59437 328 PRO A CA 1
ATOM 1173 C C . PRO A 1 328 ? 68.13935 134.02652 110.42747 1.000 69.63187 328 PRO A C 1
ATOM 1174 O O . PRO A 1 328 ? 68.96252 133.17756 110.07777 1.000 74.08403 328 PRO A O 1
ATOM 1178 N N . SER A 1 329 ? 66.82239 133.87832 110.31029 1.000 68.83685 329 SER A N 1
ATOM 1179 C CA . SER A 1 329 ? 66.13459 132.62518 110.05644 1.000 64.73456 329 SER A CA 1
ATOM 1180 C C . SER A 1 329 ? 64.97070 132.90383 109.13421 1.000 65.06142 329 SER A C 1
ATOM 1181 O O . SER A 1 329 ? 64.02055 133.59678 109.51791 1.000 65.82545 329 SER A O 1
ATOM 1184 N N . PHE A 1 330 ? 65.03496 132.34160 107.93933 1.000 62.71093 330 PHE A N 1
ATOM 1185 C CA . PHE A 1 330 ? 63.98509 132.50525 106.95313 1.000 66.94566 330 PHE A CA 1
ATOM 1186 C C . PHE A 1 330 ? 63.16228 131.22913 106.87727 1.000 65.36146 330 PHE A C 1
ATOM 1187 O O . PHE A 1 330 ? 63.69441 130.12322 107.00158 1.000 67.52075 330 PHE A O 1
ATOM 1195 N N . SER A 1 331 ? 61.85728 131.39092 106.71303 1.000 66.47529 331 SER A N 1
ATOM 1196 C CA . SER A 1 331 ? 60.98546 130.23777 106.56613 1.000 67.30117 331 SER A CA 1
ATOM 1197 C C . SER A 1 331 ? 59.72151 130.65546 105.84585 1.000 68.32255 331 SER A C 1
ATOM 1198 O O . SER A 1 331 ? 59.42938 131.84338 105.66956 1.000 71.07947 331 SER A O 1
ATOM 1201 N N . SER A 1 332 ? 58.95871 129.64228 105.46194 1.000 68.93928 332 SER A N 1
ATOM 1202 C CA . SER A 1 332 ? 57.70879 129.86096 104.75969 1.000 67.97776 332 SER A CA 1
ATOM 1203 C C . SER A 1 332 ? 56.84092 128.64789 104.98381 1.000 69.59335 332 SER A C 1
ATOM 1204 O O . SER A 1 332 ? 57.24112 127.53887 104.62010 1.000 72.83564 332 SER A O 1
ATOM 1207 N N . THR A 1 333 ? 55.67479 128.86186 105.59358 1.000 71.04138 333 THR A N 1
ATOM 1208 C CA . THR A 1 333 ? 54.77387 127.80083 106.03166 1.000 71.85696 333 THR A CA 1
ATOM 1209 C C . THR A 1 333 ? 53.34388 128.16156 105.64736 1.000 72.85414 333 THR A C 1
ATOM 1210 O O . THR A 1 333 ? 53.08182 129.24242 105.11810 1.000 77.24646 333 THR A O 1
ATOM 1214 N N . SER A 1 334 ? 52.40295 127.25850 105.94740 1.000 75.54319 334 SER A N 1
ATOM 1215 C CA . SER A 1 334 ? 50.99496 127.52325 105.64613 1.000 78.00986 334 SER A CA 1
ATOM 1216 C C . SER A 1 334 ? 50.36168 128.49037 106.63983 1.000 78.46891 334 SER A C 1
ATOM 1217 O O . SER A 1 334 ? 49.55063 129.33818 106.25053 1.000 82.62665 334 SER A O 1
ATOM 1220 N N . ASP A 1 335 ? 50.67750 128.34467 107.93091 1.000 77.72076 335 ASP A N 1
ATOM 1221 C CA . ASP A 1 335 ? 50.05923 129.16681 108.96864 1.000 82.10121 335 ASP A CA 1
ATOM 1222 C C . ASP A 1 335 ? 50.60303 130.59988 108.97843 1.000 78.25211 335 ASP A C 1
ATOM 1223 O O . ASP A 1 335 ? 49.85985 131.52185 109.33113 1.000 76.72849 335 ASP A O 1
ATOM 1228 N N . THR A 1 336 ? 51.85807 130.82496 108.55158 1.000 75.68430 336 THR A N 1
ATOM 1229 C CA . THR A 1 336 ? 52.47088 132.15506 108.61541 1.000 77.56996 336 THR A CA 1
ATOM 1230 C C . THR A 1 336 ? 52.82900 132.81283 107.27633 1.000 76.93991 336 THR A C 1
ATOM 1231 O O . THR A 1 336 ? 53.01884 134.03485 107.25211 1.000 76.47441 336 THR A O 1
ATOM 1235 N N . GLY A 1 337 ? 52.93427 132.06962 106.17950 1.000 71.44807 337 GLY A N 1
ATOM 1236 C CA . GLY A 1 337 ? 53.46438 132.68644 104.97745 1.000 69.78387 337 GLY A CA 1
ATOM 1237 C C . GLY A 1 337 ? 54.94732 132.94768 105.14963 1.000 72.13725 337 GLY A C 1
ATOM 1238 O O . GLY A 1 337 ? 55.58329 132.24992 105.94087 1.000 74.12587 337 GLY A O 1
ATOM 1239 N N . PHE A 1 338 ? 55.52829 133.92961 104.46452 1.000 69.46225 338 PHE A N 1
ATOM 1240 C CA . PHE A 1 338 ? 56.96324 134.11484 104.62171 1.000 67.24924 338 PHE A CA 1
ATOM 1241 C C . PHE A 1 338 ? 57.27796 134.63817 106.01865 1.000 69.51693 338 PHE A C 1
ATOM 1242 O O . PHE A 1 338 ? 56.56176 135.48618 106.56136 1.000 70.50812 338 PHE A O 1
ATOM 1250 N N . THR A 1 339 ? 58.33993 134.10943 106.61892 1.000 66.88023 339 THR A N 1
ATOM 1251 C CA . THR A 1 339 ? 58.67167 134.43676 107.99791 1.000 68.42172 339 THR A CA 1
ATOM 1252 C C . THR A 1 339 ? 60.12860 134.84297 108.09205 1.000 68.90653 339 THR A C 1
ATOM 1253 O O . THR A 1 339 ? 61.01278 134.16898 107.55033 1.000 69.79176 339 THR A O 1
ATOM 1257 N N . LEU A 1 340 ? 60.38535 135.91316 108.82187 1.000 68.55488 340 LEU A N 1
ATOM 1258 C CA . LEU A 1 340 ? 61.74926 136.37238 109.01399 1.000 68.60746 340 LEU A CA 1
ATOM 1259 C C . LEU A 1 340 ? 61.92398 136.68070 110.48795 1.000 64.37071 340 LEU A C 1
ATOM 1260 O O . LEU A 1 340 ? 61.07680 137.35171 111.08868 1.000 70.22297 340 LEU A O 1
ATOM 1265 N N . VAL A 1 341 ? 62.99196 136.15397 111.07423 1.000 61.47893 341 VAL A N 1
ATOM 1266 C CA . VAL A 1 341 ? 63.33671 136.39930 112.47023 1.000 65.62532 341 VAL A CA 1
ATOM 1267 C C . VAL A 1 341 ? 64.77264 136.88850 112.51236 1.000 69.93609 341 VAL A C 1
ATOM 1268 O O . VAL A 1 341 ? 65.68880 136.18153 112.07065 1.000 73.17483 341 VAL A O 1
ATOM 1272 N N . THR A 1 342 ? 64.97739 138.06565 113.09115 1.000 69.27065 342 THR A N 1
ATOM 1273 C CA . THR A 1 342 ? 66.26830 138.74082 113.11021 1.000 73.29761 342 THR A CA 1
ATOM 1274 C C . THR A 1 342 ? 66.55403 139.09016 114.56018 1.000 67.99563 342 THR A C 1
ATOM 1275 O O . THR A 1 342 ? 66.41281 140.25422 114.95992 1.000 72.44123 342 THR A O 1
ATOM 1279 N N . PRO A 1 343 ? 66.92003 138.11938 115.38344 1.000 65.49624 343 PRO A N 1
ATOM 1280 C CA . PRO A 1 343 ? 67.01177 138.38068 116.82240 1.000 65.16023 343 PRO A CA 1
ATOM 1281 C C . PRO A 1 343 ? 68.07958 139.41289 117.14536 1.000 62.40282 343 PRO A C 1
ATOM 1282 O O . PRO A 1 343 ? 69.05067 139.60487 116.40947 1.000 64.73786 343 PRO A O 1
ATOM 1286 N N . TYR A 1 344 ? 67.87431 140.08909 118.26119 1.000 59.15021 344 TYR A N 1
ATOM 1287 C CA . TYR A 1 344 ? 68.83311 141.03433 118.78814 1.000 61.45630 344 TYR A CA 1
ATOM 1288 C C . TYR A 1 344 ? 69.18794 140.59567 120.19329 1.000 59.39036 344 TYR A C 1
ATOM 1289 O O . TYR A 1 344 ? 68.30686 140.27171 120.98922 1.000 61.97435 344 TYR A O 1
ATOM 1298 N N . TYR A 1 345 ? 70.47690 140.56090 120.47950 1.000 59.84268 345 TYR A N 1
ATOM 1299 C CA . TYR A 1 345 ? 70.99579 139.99822 121.70969 1.000 59.40652 345 TYR A CA 1
ATOM 1300 C C . TYR A 1 345 ? 71.53150 141.15346 122.55154 1.000 60.55374 345 TYR A C 1
ATOM 1301 O O . TYR A 1 345 ? 72.36047 141.93747 122.07051 1.000 61.34647 345 TYR A O 1
ATOM 1310 N N . PHE A 1 346 ? 71.00229 141.26365 123.79243 1.000 60.14543 346 PHE A N 1
ATOM 1311 C CA . PHE A 1 346 ? 71.40400 142.19792 124.85930 1.000 60.36987 346 PHE A CA 1
ATOM 1312 C C . PHE A 1 346 ? 72.35295 141.46624 125.81760 1.000 57.19348 346 PHE A C 1
ATOM 1313 O O . PHE A 1 346 ? 71.89490 140.75936 126.71368 1.000 59.28392 346 PHE A O 1
ATOM 1321 N N . ASN A 1 347 ? 73.66495 141.63739 125.66777 1.000 56.18622 347 ASN A N 1
ATOM 1322 C CA . ASN A 1 347 ? 74.63090 140.97570 126.56906 1.000 58.29307 347 ASN A CA 1
ATOM 1323 C C . ASN A 1 347 ? 74.82059 141.81399 127.84992 1.000 63.18109 347 ASN A C 1
ATOM 1324 O O . ASN A 1 347 ? 75.84446 142.46717 128.07794 1.000 67.15568 347 ASN A O 1
ATOM 1329 N N . LEU A 1 348 ? 73.81046 141.74803 128.72977 1.000 59.29567 348 LEU A N 1
ATOM 1330 C CA . LEU A 1 348 ? 73.72016 142.65326 129.87757 1.000 58.58986 348 LEU A CA 1
ATOM 1331 C C . LEU A 1 348 ? 74.80603 142.39361 130.90980 1.000 61.58457 348 LEU A C 1
ATOM 1332 O O . LEU A 1 348 ? 75.16079 143.28982 131.68267 1.000 71.79934 348 LEU A O 1
ATOM 1337 N N . ALA A 1 349 ? 75.29218 141.18370 130.99212 1.000 58.99174 349 ALA A N 1
ATOM 1338 C CA . ALA A 1 349 ? 76.21505 140.88104 132.07933 1.000 62.15005 349 ALA A CA 1
ATOM 1339 C C . ALA A 1 349 ? 76.60326 139.41108 132.01169 1.000 67.41959 349 ALA A C 1
ATOM 1340 O O . ALA A 1 349 ? 75.89746 138.61885 131.37074 1.000 68.82655 349 ALA A O 1
ATOM 1342 N N . PRO A 1 350 ? 77.71122 138.99836 132.63095 1.000 68.45084 350 PRO A N 1
ATOM 1343 C CA . PRO A 1 350 ? 78.13843 137.59338 132.45430 1.000 69.67457 350 PRO A CA 1
ATOM 1344 C C . PRO A 1 350 ? 77.08050 136.57632 132.87334 1.000 65.62248 350 PRO A C 1
ATOM 1345 O O . PRO A 1 350 ? 76.94675 135.54117 132.20354 1.000 66.51974 350 PRO A O 1
ATOM 1349 N N . ASN A 1 351 ? 76.28630 136.86743 133.91116 1.000 65.78268 351 ASN A N 1
ATOM 1350 C CA . ASN A 1 351 ? 75.34734 135.91442 134.50121 1.000 64.51722 351 ASN A CA 1
ATOM 1351 C C . ASN A 1 351 ? 73.87333 136.24718 134.25291 1.000 62.07558 351 ASN A C 1
ATOM 1352 O O . ASN A 1 351 ? 73.01030 135.70020 134.94789 1.000 71.43725 351 ASN A O 1
ATOM 1357 N N . TYR A 1 352 ? 73.55935 137.15794 133.33168 1.000 60.65926 352 TYR A N 1
ATOM 1358 C CA . TYR A 1 352 ? 72.18440 137.33067 132.87143 1.000 58.95174 352 TYR A CA 1
ATOM 1359 C C . TYR A 1 352 ? 72.16750 138.11540 131.56826 1.000 60.51303 352 TYR A C 1
ATOM 1360 O O . TYR A 1 352 ? 72.80338 139.15946 131.44915 1.000 60.18385 352 TYR A O 1
ATOM 1369 N N . ASP A 1 353 ? 71.43572 137.60110 130.58925 1.000 61.60396 353 ASP A N 1
ATOM 1370 C CA . ASP A 1 353 ? 71.32184 138.25982 129.29810 1.000 59.85470 353 ASP A CA 1
ATOM 1371 C C . ASP A 1 353 ? 69.85891 138.22353 128.86588 1.000 58.06125 353 ASP A C 1
ATOM 1372 O O . ASP A 1 353 ? 68.98386 137.73257 129.59384 1.000 57.69981 353 ASP A O 1
ATOM 1377 N N . ALA A 1 354 ? 69.60403 138.72525 127.65574 1.000 56.66154 354 ALA A N 1
ATOM 1378 C CA . ALA A 1 354 ? 68.25510 138.82296 127.12751 1.000 58.83267 354 ALA A CA 1
ATOM 1379 C C . ALA A 1 354 ? 68.30833 138.84466 125.59851 1.000 60.16283 354 ALA A C 1
ATOM 1380 O O . ALA A 1 354 ? 69.32238 139.20967 124.99859 1.000 60.60657 354 ALA A O 1
ATOM 1382 N N . THR A 1 355 ? 67.21649 138.43638 124.95842 1.000 57.04883 355 THR A N 1
ATOM 1383 C CA . THR A 1 355 ? 67.20573 138.37208 123.50143 1.000 56.58250 355 THR A CA 1
ATOM 1384 C C . THR A 1 355 ? 65.82775 138.78579 123.01313 1.000 58.38961 355 THR A C 1
ATOM 1385 O O . THR A 1 355 ? 64.80871 138.38678 123.58706 1.000 60.54253 355 THR A O 1
ATOM 1389 N N . LEU A 1 356 ? 65.79280 139.60858 121.97896 1.000 59.33896 356 LEU A N 1
ATOM 1390 C CA . LEU A 1 356 ? 64.53684 140.01828 121.36468 1.000 62.92448 356 LEU A CA 1
ATOM 1391 C C . LEU A 1 356 ? 64.36315 139.23599 120.07081 1.000 65.16187 356 LEU A C 1
ATOM 1392 O O . LEU A 1 356 ? 65.33629 139.00698 119.34401 1.000 66.08329 356 LEU A O 1
ATOM 1397 N N . TYR A 1 357 ? 63.13925 138.79977 119.77771 1.000 64.47443 357 TYR A N 1
ATOM 1398 C CA . TYR A 1 357 ? 62.89154 138.02349 118.56483 1.000 63.99454 357 TYR A CA 1
ATOM 1399 C C . TYR A 1 357 ? 61.78957 138.71818 117.78052 1.000 67.78899 357 TYR A C 1
ATOM 1400 O O . TYR A 1 357 ? 60.59857 138.45207 117.99438 1.000 70.03205 357 TYR A O 1
ATOM 1409 N N . PRO A 1 358 ? 62.14659 139.60404 116.88239 1.000 69.00012 358 PRO A N 1
ATOM 1410 C CA . PRO A 1 358 ? 61.10567 140.11172 115.96312 1.000 70.82400 358 PRO A CA 1
ATOM 1411 C C . PRO A 1 358 ? 60.87397 139.08347 114.89830 1.000 71.77291 358 PRO A C 1
ATOM 1412 O O . PRO A 1 358 ? 61.78714 138.68044 114.16852 1.000 72.85900 358 PRO A O 1
ATOM 1416 N N . ARG A 1 359 ? 59.65305 138.55130 114.85622 1.000 69.83738 359 ARG A N 1
ATOM 1417 C CA . ARG A 1 359 ? 59.22334 137.64102 113.80434 1.000 71.32786 359 ARG A CA 1
ATOM 1418 C C . ARG A 1 359 ? 58.33638 138.44571 112.86403 1.000 69.31425 359 ARG A C 1
ATOM 1419 O O . ARG A 1 359 ? 57.28225 138.94865 113.26676 1.000 72.60097 359 ARG A O 1
ATOM 1427 N N . TYR A 1 360 ? 58.76755 138.60651 111.62707 1.000 67.06579 360 TYR A N 1
ATOM 1428 C CA . TYR A 1 360 ? 57.86864 139.13419 110.61582 1.000 72.66881 360 TYR A CA 1
ATOM 1429 C C . TYR A 1 360 ? 57.20190 137.93296 109.95796 1.000 69.38570 360 TYR A C 1
ATOM 1430 O O . TYR A 1 360 ? 57.88810 137.02596 109.47825 1.000 72.13527 360 TYR A O 1
ATOM 1439 N N . MET A 1 361 ? 55.87590 137.89379 109.98576 1.000 65.22084 361 MET A N 1
ATOM 1440 C CA . MET A 1 361 ? 55.12214 136.84555 109.31786 1.000 72.22440 361 MET A CA 1
ATOM 1441 C C . MET A 1 361 ? 54.23522 137.50022 108.27459 1.000 72.09897 361 MET A C 1
ATOM 1442 O O . MET A 1 361 ? 53.33906 138.28017 108.61129 1.000 69.78478 361 MET A O 1
ATOM 1447 N N . ALA A 1 362 ? 54.50746 137.18800 107.01169 1.000 72.00259 362 ALA A N 1
ATOM 1448 C CA . ALA A 1 362 ? 53.71657 137.65466 105.88047 1.000 72.51464 362 ALA A CA 1
ATOM 1449 C C . ALA A 1 362 ? 52.21056 137.55250 106.07326 1.000 71.64411 362 ALA A C 1
ATOM 1450 O O . ALA A 1 362 ? 51.47255 138.32227 105.45599 1.000 74.26037 362 ALA A O 1
ATOM 1452 N N . LYS A 1 363 ? 51.71757 136.59159 106.83338 1.000 73.73626 363 LYS A N 1
ATOM 1453 C CA . LYS A 1 363 ? 50.29361 136.32339 106.79621 1.000 72.76805 363 LYS A CA 1
ATOM 1454 C C . LYS A 1 363 ? 49.57135 136.77955 108.04600 1.000 71.43743 363 LYS A C 1
ATOM 1455 O O . LYS A 1 363 ? 48.33735 136.83538 108.03580 1.000 75.22480 363 LYS A O 1
ATOM 1461 N N . ARG A 1 364 ? 50.30914 137.15986 109.09004 1.000 74.31441 364 ARG A N 1
ATOM 1462 C CA . ARG A 1 364 ? 49.75889 137.51806 110.39188 1.000 72.15202 364 ARG A CA 1
ATOM 1463 C C . ARG A 1 364 ? 50.25063 138.86123 110.91268 1.000 68.14977 364 ARG A C 1
ATOM 1464 O O . ARG A 1 364 ? 49.50143 139.57427 111.57842 1.000 73.96181 364 ARG A O 1
ATOM 1472 N N . GLY A 1 365 ? 51.50362 139.20835 110.66881 1.000 69.28843 365 GLY A N 1
ATOM 1473 C CA . GLY A 1 365 ? 51.98136 140.44053 111.24863 1.000 69.20989 365 GLY A CA 1
ATOM 1474 C C . GLY A 1 365 ? 53.37827 140.41884 111.83185 1.000 67.90893 365 GLY A C 1
ATOM 1475 O O . GLY A 1 365 ? 54.22844 139.60487 111.46015 1.000 69.25083 365 GLY A O 1
ATOM 1476 N N . MET A 1 366 ? 53.62501 141.34606 112.73770 1.000 66.97257 366 MET A N 1
ATOM 1477 C CA . MET A 1 366 ? 54.91288 141.51336 113.38787 1.000 66.44706 366 MET A CA 1
ATOM 1478 C C . MET A 1 366 ? 54.74572 141.03663 114.82094 1.000 66.09700 366 MET A C 1
ATOM 1479 O O . MET A 1 366 ? 53.95053 141.59568 115.57770 1.000 68.52264 366 MET A O 1
ATOM 1484 N N . MET A 1 367 ? 55.43181 139.96479 115.16327 1.000 67.85925 367 MET A N 1
ATOM 1485 C CA . MET A 1 367 ? 55.36168 139.41506 116.49737 1.000 67.47812 367 MET A CA 1
ATOM 1486 C C . MET A 1 367 ? 56.69054 139.71037 117.15752 1.000 69.53280 367 MET A C 1
ATOM 1487 O O . MET A 1 367 ? 57.72363 139.80037 116.49266 1.000 67.43151 367 MET A O 1
ATOM 1492 N N . LEU A 1 368 ? 56.65931 139.88863 118.45747 1.000 67.71578 368 LEU A N 1
ATOM 1493 C CA . LEU A 1 368 ? 57.84314 140.29294 119.18258 1.000 65.78694 368 LEU A CA 1
ATOM 1494 C C . LEU A 1 368 ? 57.94809 139.34820 120.35879 1.000 66.70337 368 LEU A C 1
ATOM 1495 O O . LEU A 1 368 ? 57.03696 139.28724 121.18466 1.000 63.01596 368 LEU A O 1
ATOM 1500 N N . GLU A 1 369 ? 59.00919 138.55834 120.38011 1.000 69.56924 369 GLU A N 1
ATOM 1501 C CA . GLU A 1 369 ? 59.28514 137.63360 121.46035 1.000 63.95855 369 GLU A CA 1
ATOM 1502 C C . GLU A 1 369 ? 60.47895 138.12792 122.24943 1.000 63.53703 369 GLU A C 1
ATOM 1503 O O . GLU A 1 369 ? 61.26592 138.95493 121.78439 1.000 68.95186 369 GLU A O 1
ATOM 1509 N N . GLY A 1 370 ? 60.60083 137.62819 123.45755 1.000 58.93517 370 GLY A N 1
ATOM 1510 C CA . GLY A 1 370 ? 61.63563 138.11951 124.34862 1.000 61.38367 370 GLY A CA 1
ATOM 1511 C C . GLY A 1 370 ? 61.98960 137.08677 125.38588 1.000 61.57508 370 GLY A C 1
ATOM 1512 O O . GLY A 1 370 ? 61.13263 136.32975 125.85490 1.000 64.89851 370 GLY A O 1
ATOM 1513 N N . GLU A 1 371 ? 63.26756 137.02601 125.72209 1.000 58.34867 371 GLU A N 1
ATOM 1514 C CA . GLU A 1 371 ? 63.71153 136.08327 126.72436 1.000 58.12213 371 GLU A CA 1
ATOM 1515 C C . GLU A 1 371 ? 64.72830 136.74659 127.63038 1.000 60.29947 371 GLU A C 1
ATOM 1516 O O . GLU A 1 371 ? 65.56726 137.52461 127.18435 1.000 63.04183 371 GLU A O 1
ATOM 1522 N N . PHE A 1 372 ? 64.62614 136.44984 128.91643 1.000 58.96830 372 PHE A N 1
ATOM 1523 C CA . PHE A 1 372 ? 65.58292 136.92218 129.90548 1.000 57.97305 372 PHE A CA 1
ATOM 1524 C C . PHE A 1 372 ? 66.08497 135.68639 130.63181 1.000 56.86083 372 PHE A C 1
ATOM 1525 O O . PHE A 1 372 ? 65.28600 134.89139 131.14485 1.000 59.78580 372 PHE A O 1
ATOM 1533 N N . ARG A 1 373 ? 67.40000 135.50856 130.61005 1.000 55.92031 373 ARG A N 1
ATOM 1534 C CA . ARG A 1 373 ? 68.09905 134.39178 131.22539 1.000 56.13288 373 ARG A CA 1
ATOM 1535 C C . ARG A 1 373 ? 68.84079 134.94313 132.42839 1.000 54.81641 373 ARG A C 1
ATOM 1536 O O . ARG A 1 373 ? 69.40766 136.03319 132.35526 1.000 61.33694 373 ARG A O 1
ATOM 1544 N N . TYR A 1 374 ? 68.83371 134.21236 133.54054 1.000 53.13028 374 TYR A N 1
ATOM 1545 C CA . TYR A 1 374 ? 69.62248 134.65570 134.68757 1.000 57.11328 374 TYR A CA 1
ATOM 1546 C C . TYR A 1 374 ? 70.31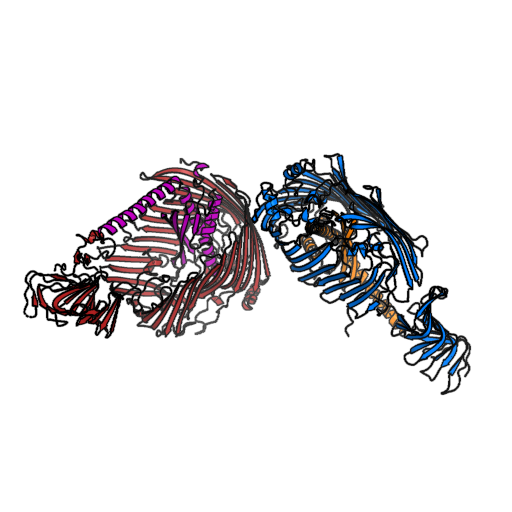753 133.48493 135.35692 1.000 59.02375 374 TYR A C 1
ATOM 1547 O O . TYR A 1 374 ? 69.95571 132.32284 135.17610 1.000 59.26061 374 TYR A O 1
ATOM 1556 N N . LEU A 1 375 ? 71.32936 133.82222 136.14901 1.000 60.84984 375 LEU A N 1
ATOM 1557 C CA . LEU A 1 375 ? 72.08137 132.82648 136.89733 1.000 60.12656 375 LEU A CA 1
ATOM 1558 C C . LEU A 1 375 ? 72.63109 133.46581 138.16329 1.000 63.67201 375 LEU A C 1
ATOM 1559 O O . LEU A 1 375 ? 73.26796 134.52188 138.09217 1.000 62.65166 375 LEU A O 1
ATOM 1564 N N . THR A 1 376 ? 72.38100 132.81401 139.30738 1.000 63.26711 376 THR A N 1
ATOM 1565 C CA . THR A 1 376 ? 72.80573 133.24034 140.64336 1.000 63.14726 376 THR A CA 1
ATOM 1566 C C . THR A 1 376 ? 73.50178 132.08658 141.35771 1.000 68.33456 376 THR A C 1
ATOM 1567 O O . THR A 1 376 ? 73.63501 130.97849 140.82495 1.000 74.54163 376 THR A O 1
ATOM 1571 N N . HIS A 1 377 ? 73.92255 132.33389 142.60472 1.000 68.26252 377 HIS A N 1
ATOM 1572 C CA . HIS A 1 377 ? 74.52557 131.25414 143.38804 1.000 70.14579 377 HIS A CA 1
ATOM 1573 C C . HIS A 1 377 ? 73.48359 130.34913 144.02206 1.000 72.63630 377 HIS A C 1
ATOM 1574 O O . HIS A 1 377 ? 73.81867 129.25027 144.48434 1.000 78.23768 377 HIS A O 1
ATOM 1581 N N . SER A 1 378 ? 72.23753 130.78897 144.04978 1.000 69.99360 378 SER A N 1
ATOM 1582 C CA . SER A 1 378 ? 71.11255 130.04492 144.58075 1.000 61.03361 378 SER A CA 1
ATOM 1583 C C . SER A 1 378 ? 70.14777 129.61457 143.49469 1.000 60.21486 378 SER A C 1
ATOM 1584 O O . SER A 1 378 ? 69.63492 128.48851 143.54084 1.000 67.96335 378 SER A O 1
ATOM 1587 N N . SER A 1 379 ? 69.92782 130.46534 142.49148 1.000 60.68071 379 SER A N 1
ATOM 1588 C CA . SER A 1 379 ? 68.85799 130.28700 141.52135 1.000 62.77128 379 SER A CA 1
ATOM 1589 C C . SER A 1 379 ? 69.37522 130.25277 140.09144 1.000 61.88570 379 SER A C 1
ATOM 1590 O O . SER A 1 379 ? 70.54023 130.53187 139.81056 1.000 66.67425 379 SER A O 1
ATOM 1593 N N . GLU A 1 380 ? 68.45241 129.92146 139.18936 1.000 60.48300 380 GLU A N 1
ATOM 1594 C CA . GLU A 1 380 ? 68.69864 129.85420 137.75341 1.000 58.35460 380 GLU A CA 1
ATOM 1595 C C . GLU A 1 380 ? 67.34576 129.76988 137.07722 1.000 57.72070 380 GLU A C 1
ATOM 1596 O O . GLU A 1 380 ? 66.46878 129.04286 137.55523 1.000 57.59514 380 GLU A O 1
ATOM 1602 N N . GLY A 1 381 ? 67.16383 130.51063 135.99304 1.000 57.95800 381 GLY A N 1
ATOM 1603 C CA . GLY A 1 381 ? 65.84692 130.50133 135.38684 1.000 53.50149 381 GLY A CA 1
ATOM 1604 C C . GLY A 1 381 ? 65.81301 131.34007 134.13266 1.000 55.67877 381 GLY A C 1
ATOM 1605 O O . GLY A 1 381 ? 66.80899 131.94312 133.72669 1.000 58.03000 381 GLY A O 1
ATOM 1606 N N . ILE A 1 382 ? 64.63309 131.38379 133.52547 1.000 55.17867 382 ILE A N 1
ATOM 1607 C CA . ILE A 1 382 ? 64.45220 132.09151 132.26429 1.000 58.04742 382 ILE A CA 1
ATOM 1608 C C . ILE A 1 382 ? 63.03413 132.64830 132.19496 1.000 57.33516 382 ILE A C 1
ATOM 1609 O O . ILE A 1 382 ? 62.05421 131.90820 132.34495 1.000 57.57453 382 ILE A O 1
ATOM 1614 N N . VAL A 1 383 ? 62.93100 133.95724 131.93767 1.000 55.86633 383 VAL A N 1
ATOM 1615 C CA . VAL A 1 383 ? 61.65795 134.62301 131.65634 1.000 55.63284 383 VAL A CA 1
ATOM 1616 C C . VAL A 1 383 ? 61.40319 134.59267 130.15230 1.000 56.52954 383 VAL A C 1
ATOM 1617 O O . VAL A 1 383 ? 62.35131 134.65063 129.35244 1.000 57.44495 383 VAL A O 1
ATOM 1621 N N . ASN A 1 384 ? 60.12026 134.53441 129.75611 1.000 53.33590 384 ASN A N 1
ATOM 1622 C CA . ASN A 1 384 ? 59.72749 134.51307 128.34206 1.000 54.99123 384 ASN A CA 1
ATOM 1623 C C . ASN A 1 384 ? 58.40942 135.25285 128.14370 1.000 58.57542 384 ASN A C 1
ATOM 1624 O O . ASN A 1 384 ? 57.47931 135.10389 128.94558 1.000 58.83107 384 ASN A O 1
ATOM 1629 N N . ALA A 1 385 ? 58.31649 136.00762 127.04353 1.000 58.59876 385 ALA A N 1
ATOM 1630 C CA . ALA A 1 385 ? 57.12943 136.78539 126.72019 1.000 58.50674 385 ALA A CA 1
ATOM 1631 C C . ALA A 1 385 ? 57.06865 136.97107 125.21314 1.000 59.87328 385 ALA A C 1
ATOM 1632 O O . ALA A 1 385 ? 58.10076 136.93907 124.53431 1.000 60.32764 385 ALA A O 1
ATOM 1634 N N . ALA A 1 386 ? 55.84470 137.15180 124.69391 1.000 58.24801 386 ALA A N 1
ATOM 1635 C CA . ALA A 1 386 ? 55.61690 137.33048 123.26284 1.000 60.46655 386 ALA A CA 1
ATOM 1636 C C . ALA A 1 386 ? 54.25686 137.97025 123.01249 1.000 61.91165 386 ALA A C 1
ATOM 1637 O O . ALA A 1 386 ? 53.27280 137.63725 123.67941 1.000 63.86936 386 ALA A O 1
ATOM 1639 N N . TYR A 1 387 ? 54.22888 138.90405 122.05730 1.000 65.16055 387 TYR A N 1
ATOM 1640 C CA . TYR A 1 387 ? 53.02885 139.62480 121.64696 1.000 64.12067 387 TYR A CA 1
ATOM 1641 C C . TYR A 1 387 ? 52.95708 139.67348 120.12194 1.000 64.23990 387 TYR A C 1
ATOM 1642 O O . TYR A 1 387 ? 53.97520 139.59547 119.42512 1.000 63.32612 387 TYR A O 1
ATOM 1651 N N . LEU A 1 388 ? 51.73114 139.79821 119.61172 1.000 63.54334 388 LEU A N 1
ATOM 1652 C CA . LEU A 1 388 ? 51.48237 139.79388 118.17269 1.000 66.98007 388 LEU A CA 1
ATOM 1653 C C . LEU A 1 388 ? 50.04435 140.22964 117.92837 1.000 69.23927 388 LEU A C 1
ATOM 1654 O O . LEU A 1 388 ? 49.11833 139.65064 118.50535 1.000 67.69119 388 LEU A O 1
ATOM 1659 N N . ASN A 1 389 ? 49.85934 141.26545 117.10913 1.000 73.02477 389 ASN A N 1
ATOM 1660 C CA . ASN A 1 389 ? 48.52034 141.70619 116.73383 1.000 73.07640 389 ASN A CA 1
ATOM 1661 C C . ASN A 1 389 ? 48.18064 140.97888 115.43893 1.000 71.84221 389 ASN A C 1
ATOM 1662 O O . ASN A 1 389 ? 48.62475 141.36972 114.35492 1.000 71.85688 389 ASN A O 1
ATOM 1667 N N . ASP A 1 390 ? 47.39476 139.90780 115.55302 1.000 72.60115 390 ASP A N 1
ATOM 1668 C CA . ASP A 1 390 ? 47.15906 139.02454 114.41717 1.000 74.82581 390 ASP A CA 1
ATOM 1669 C C . ASP A 1 390 ? 46.25012 139.70021 113.40389 1.000 75.40544 390 ASP A C 1
ATOM 1670 O O . ASP A 1 390 ? 45.22899 140.28614 113.76161 1.000 79.83231 390 ASP A O 1
ATOM 1675 N N . LYS A 1 391 ? 46.66533 139.65900 112.14096 1.000 79.54935 391 LYS A N 1
ATOM 1676 C CA . LYS A 1 391 ? 45.88444 140.12467 111.00774 1.000 79.54143 391 LYS A CA 1
ATOM 1677 C C . LYS A 1 391 ? 45.14370 138.99142 110.30486 1.000 81.64227 391 LYS A C 1
ATOM 1678 O O . LYS A 1 391 ? 44.37081 139.25713 109.37968 1.000 85.97235 391 LYS A O 1
ATOM 1684 N N . ASP A 1 392 ? 45.35881 137.74154 110.72115 1.000 83.28476 392 ASP A N 1
ATOM 1685 C CA . ASP A 1 392 ? 44.64105 136.59633 110.16227 1.000 83.28560 392 ASP A CA 1
ATOM 1686 C C . ASP A 1 392 ? 43.24396 136.52827 110.77707 1.000 85.11803 392 ASP A C 1
ATOM 1687 O O . ASP A 1 392 ? 43.09276 136.59450 112.00303 1.000 83.77498 392 ASP A O 1
ATOM 1692 N N . ASP A 1 393 ? 42.22011 136.42495 109.92693 1.000 86.19935 393 ASP A N 1
ATOM 1693 C CA . ASP A 1 393 ? 40.83204 136.39986 110.36972 1.000 86.18944 393 ASP A CA 1
ATOM 1694 C C . ASP A 1 393 ? 40.20325 135.02975 110.22590 1.000 85.18531 393 ASP A C 1
ATOM 1695 O O . ASP A 1 393 ? 38.98225 134.89461 110.33874 1.000 91.29210 393 ASP A O 1
ATOM 1700 N N . HIS A 1 394 ? 41.01342 134.00980 109.98224 1.000 84.35823 394 HIS A N 1
ATOM 1701 C CA . HIS A 1 394 ? 40.46763 132.68169 109.77342 1.000 85.38708 394 HIS A CA 1
ATOM 1702 C C . HIS A 1 394 ? 39.69050 132.21184 110.99840 1.000 87.75416 394 HIS A C 1
ATOM 1703 O O . HIS A 1 394 ? 38.67762 131.51167 110.86538 1.000 88.43554 394 HIS A O 1
ATOM 1710 N N . ARG A 1 395 ? 40.12126 132.63914 112.19238 1.000 86.60816 395 ARG A N 1
ATOM 1711 C CA . ARG A 1 395 ? 39.55812 132.21332 113.46838 1.000 83.96593 395 ARG A CA 1
ATOM 1712 C C . ARG A 1 395 ? 38.66388 133.27333 114.09502 1.000 86.01774 395 ARG A C 1
ATOM 1713 O O . ARG A 1 395 ? 38.40669 133.23255 115.30499 1.000 82.28431 395 ARG A O 1
AT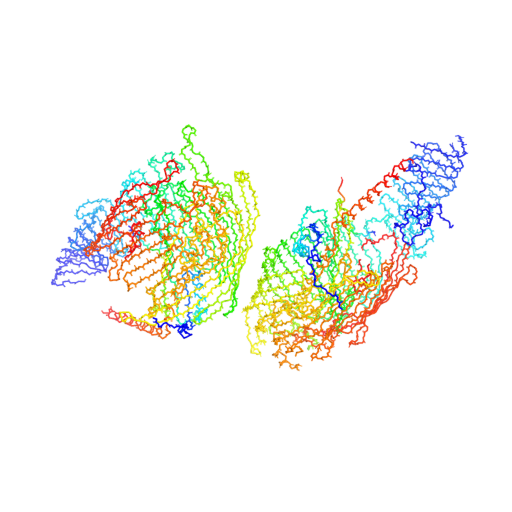OM 1721 N N . GLU A 1 396 ? 38.20787 134.23711 113.30775 1.000 90.74238 396 GLU A N 1
ATOM 1722 C CA . GLU A 1 396 ? 37.23766 135.18509 113.81941 1.000 86.49191 396 GLU A CA 1
ATOM 1723 C C . GLU A 1 396 ? 35.88974 134.50292 113.89533 1.000 83.34527 396 GLU A C 1
ATOM 1724 O O . GLU A 1 396 ? 35.46298 133.84267 112.94340 1.000 83.73351 396 GLU A O 1
ATOM 1730 N N . GLY A 1 397 ? 35.23355 134.63607 115.03021 1.000 79.45594 397 GLY A N 1
ATOM 1731 C CA . GLY A 1 397 ? 34.01461 133.90795 115.24016 1.000 82.33246 397 GLY A CA 1
ATOM 1732 C C . GLY A 1 397 ? 34.18770 132.53409 115.84647 1.000 84.19629 397 GLY A C 1
ATOM 1733 O O . GLY A 1 397 ? 33.17774 131.88102 116.13445 1.000 93.64189 397 GLY A O 1
ATOM 1734 N N . PHE A 1 398 ? 35.44974 132.04630 116.03877 1.000 79.04250 398 PHE A N 1
ATOM 1735 C CA . PHE A 1 398 ? 35.59479 130.78647 116.76605 1.000 76.60598 398 PHE A CA 1
ATOM 1736 C C . PHE A 1 398 ? 35.52652 131.03177 118.26999 1.000 74.00698 398 PHE A C 1
ATOM 1737 O O . PHE A 1 398 ? 35.87330 132.11391 118.74382 1.000 74.39433 398 PHE A O 1
ATOM 1745 N N . PRO A 1 399 ? 35.11654 130.03187 119.04713 1.000 75.51269 399 PRO A N 1
ATOM 1746 C CA . PRO A 1 399 ? 34.98828 130.24915 120.49407 1.000 75.38108 399 PRO A CA 1
ATOM 1747 C C . PRO A 1 399 ? 36.31913 130.64046 121.12119 1.000 71.37330 399 PRO A C 1
ATOM 1748 O O . PRO A 1 399 ? 37.37526 130.11253 120.76447 1.000 73.33581 399 PRO A O 1
ATOM 1752 N N . ASP A 1 400 ? 36.26186 131.62364 122.02098 1.000 70.67261 400 ASP A N 1
ATOM 1753 C CA . ASP A 1 400 ? 37.42268 132.09195 122.78207 1.000 75.25831 400 ASP A CA 1
ATOM 1754 C C . ASP A 1 400 ? 38.54374 132.63592 121.89013 1.000 73.81457 400 ASP A C 1
ATOM 1755 O O . ASP A 1 400 ? 39.70267 132.69216 122.31430 1.000 71.57454 400 ASP A O 1
ATOM 1760 N N . TYR A 1 401 ? 38.19488 133.06562 120.66899 1.000 75.52780 401 TYR A N 1
ATOM 1761 C CA . TYR A 1 401 ? 39.13793 133.70756 119.75401 1.000 73.20199 401 TYR A CA 1
ATOM 1762 C C . TYR A 1 401 ? 39.64567 135.02874 120.31081 1.000 69.01824 401 TYR A C 1
ATOM 1763 O O . TYR A 1 401 ? 38.96946 135.70081 121.08557 1.000 66.43856 401 TYR A O 1
ATOM 1772 N N . SER A 1 402 ? 40.84969 135.40981 119.88092 1.000 73.20861 402 SER A N 1
ATOM 1773 C CA . SER A 1 402 ? 41.47245 136.65798 120.30277 1.000 71.41341 402 SER A CA 1
ATOM 1774 C C . SER A 1 402 ? 42.25355 137.26285 119.15276 1.000 75.62400 402 SER A C 1
ATOM 1775 O O . SER A 1 402 ? 43.07374 136.57783 118.53003 1.000 77.41051 402 SER A O 1
ATOM 1778 N N . LYS A 1 403 ? 41.99043 138.54476 118.87046 1.000 78.61165 403 LYS A N 1
ATOM 1779 C CA . LYS A 1 403 ? 42.82647 139.28068 117.92744 1.000 74.95291 403 LYS A CA 1
ATOM 1780 C C . LYS A 1 403 ? 44.22536 139.49798 118.50061 1.000 74.37705 403 LYS A C 1
ATOM 1781 O O . LYS A 1 403 ? 45.22350 139.20698 117.83283 1.000 74.87152 403 LYS A O 1
ATOM 1787 N N . ASP A 1 404 ? 44.32810 139.96825 119.74453 1.000 71.54638 404 ASP A N 1
ATOM 1788 C CA . ASP A 1 404 ? 45.63398 140.12855 120.38070 1.000 72.27877 404 ASP A CA 1
ATOM 1789 C C . ASP A 1 404 ? 46.17908 138.78873 120.86506 1.000 70.22527 404 ASP A C 1
ATOM 1790 O O . ASP A 1 404 ? 45.49806 138.06979 121.59610 1.000 71.74027 404 ASP A O 1
ATOM 1795 N N . ARG A 1 405 ? 47.41219 138.46381 120.46832 1.000 69.02806 405 ARG A N 1
ATOM 1796 C CA . ARG A 1 405 ? 48.04931 137.17995 120.74669 1.000 63.44760 405 ARG A CA 1
ATOM 1797 C C . ARG A 1 405 ? 49.24614 137.37130 121.66983 1.000 62.89421 405 ARG A C 1
ATOM 1798 O O . ARG A 1 405 ? 50.08407 138.24436 121.42379 1.000 70.20701 405 ARG A O 1
ATOM 1806 N N . TRP A 1 406 ? 49.34008 136.58253 122.74301 1.000 62.28158 406 TRP A N 1
ATOM 1807 C CA . TRP A 1 406 ? 50.44791 136.81387 123.67214 1.000 63.46754 406 TRP A CA 1
ATOM 1808 C C . TRP A 1 406 ? 50.72692 135.62410 124.59142 1.000 64.53426 406 TRP A C 1
ATOM 1809 O O . TRP A 1 406 ? 49.98004 134.64301 124.65451 1.000 65.57310 406 TRP A O 1
ATOM 1820 N N . LEU A 1 407 ? 51.83879 135.74240 125.31157 1.000 60.65338 407 LEU A N 1
ATOM 1821 C CA . LEU A 1 407 ? 52.38282 134.63863 126.07788 1.000 60.13750 407 LEU A CA 1
ATOM 1822 C C . LEU A 1 407 ? 53.42260 135.19596 127.03693 1.000 59.42253 407 LEU A C 1
ATOM 1823 O O . LEU A 1 407 ? 54.30456 135.96800 126.63791 1.000 61.19605 407 LEU A O 1
ATOM 1828 N N . TYR A 1 408 ? 53.34746 134.76121 128.28501 1.000 56.99994 408 TYR A N 1
ATOM 1829 C CA . TYR A 1 408 ? 54.43028 135.05054 129.20412 1.000 58.64599 408 TYR A CA 1
ATOM 1830 C C . TYR A 1 408 ? 54.53928 133.88676 130.18138 1.000 58.06300 408 TYR A C 1
ATOM 1831 O O . TYR A 1 408 ? 53.54233 133.21168 130.45836 1.000 58.29952 408 TYR A O 1
ATOM 1840 N N . GLY A 1 409 ? 55.76824 133.61202 130.65562 1.000 54.58111 409 GLY A N 1
ATOM 1841 C CA . GLY A 1 409 ? 55.96321 132.64026 131.72585 1.000 53.76410 409 GLY A CA 1
ATOM 1842 C C . GLY A 1 409 ? 57.34210 132.72558 132.35305 1.000 53.48531 409 GLY A C 1
ATOM 1843 O O . GLY A 1 409 ? 58.22107 133.45960 131.89504 1.000 52.54586 409 GLY A O 1
ATOM 1844 N N . LEU A 1 410 ? 57.51303 131.98282 133.44523 1.000 51.74678 410 LEU A N 1
ATOM 1845 C CA . LEU A 1 410 ? 58.79093 131.89013 134.13345 1.000 51.89358 410 LEU A CA 1
ATOM 1846 C C . LEU A 1 410 ? 59.09308 130.43423 134.42179 1.000 56.62474 410 LEU A C 1
ATOM 1847 O O . LEU A 1 410 ? 58.20111 129.69020 134.84781 1.000 60.50604 410 LEU A O 1
ATOM 1852 N N . LYS A 1 411 ? 60.32718 130.01634 134.13007 1.000 57.68960 411 LYS A N 1
ATOM 1853 C CA . LYS A 1 411 ? 60.91525 128.81454 134.71441 1.000 56.47509 411 LYS A CA 1
ATOM 1854 C C . LYS A 1 411 ? 62.01005 129.23788 135.66450 1.000 53.87112 411 LYS A C 1
ATOM 1855 O O . LYS A 1 411 ? 62.83699 130.08092 135.31445 1.000 63.87347 411 LYS A O 1
ATOM 1861 N N . ASN A 1 412 ? 62.06495 128.60812 136.82463 1.000 53.76326 412 ASN A N 1
ATOM 1862 C CA . ASN A 1 412 ? 63.08775 128.96646 137.78872 1.000 56.09314 412 ASN A CA 1
ATOM 1863 C C . ASN A 1 412 ? 63.35577 127.79468 138.70500 1.000 57.63008 412 ASN A C 1
ATOM 1864 O O . ASN A 1 412 ? 62.45282 127.02163 139.02702 1.000 59.81623 412 ASN A O 1
ATOM 1869 N N . THR A 1 413 ? 64.59571 127.68394 139.14022 1.000 55.73307 413 THR A N 1
ATOM 1870 C CA . THR A 1 413 ? 64.96370 126.64318 140.07849 1.000 57.07642 413 THR A CA 1
ATOM 1871 C C . THR A 1 413 ? 65.88646 127.29151 141.09450 1.000 59.36766 413 THR A C 1
ATOM 1872 O O . THR A 1 413 ? 66.85143 127.96356 140.71651 1.000 60.51515 413 THR A O 1
ATOM 1876 N N . THR A 1 414 ? 65.54028 127.15873 142.36947 1.000 56.32755 414 THR A N 1
ATOM 1877 C CA . THR A 1 414 ? 66.25202 127.80304 143.45945 1.000 57.32980 414 THR A CA 1
ATOM 1878 C C . THR A 1 414 ? 66.59300 126.76531 144.51072 1.000 57.38595 414 THR A C 1
ATOM 1879 O O . THR A 1 414 ? 65.71302 126.02928 144.96773 1.000 58.33135 414 THR A O 1
ATOM 1883 N N . GLY A 1 415 ? 67.86095 126.70155 144.88893 1.000 58.35856 415 GLY A N 1
ATOM 1884 C CA . GLY A 1 415 ? 68.24588 125.89384 146.03016 1.000 60.92867 415 GLY A CA 1
ATOM 1885 C C . GLY A 1 415 ? 68.64111 124.45484 145.77451 1.000 55.82023 415 GLY A C 1
ATOM 1886 O O . GLY A 1 415 ? 68.65107 123.66203 146.72368 1.000 54.84348 415 GLY A O 1
ATOM 1887 N N . LEU A 1 416 ? 68.98035 124.10263 144.52164 1.000 61.28423 416 LEU A N 1
ATOM 1888 C CA . LEU A 1 416 ? 69.47358 122.76163 144.19199 1.000 53.07683 416 LEU A CA 1
ATOM 1889 C C . LEU A 1 416 ? 70.52249 122.27797 145.17525 1.000 56.58089 416 LEU A C 1
ATOM 1890 O O . LEU A 1 416 ? 70.62662 121.07103 145.41152 1.000 60.19619 416 LEU A O 1
ATOM 1895 N N . ASP A 1 417 ? 71.31328 123.18819 145.74519 1.000 59.74866 417 ASP A N 1
ATOM 1896 C CA . ASP A 1 417 ? 72.31717 122.84853 146.74542 1.000 60.91948 417 ASP A CA 1
ATOM 1897 C C . ASP A 1 417 ? 71.80893 122.93676 148.18432 1.000 61.29564 417 ASP A C 1
ATOM 1898 O O . ASP A 1 417 ? 72.58882 122.69305 149.10649 1.000 62.09243 417 ASP A O 1
ATOM 1903 N N . SER A 1 418 ? 70.53586 123.25563 148.40305 1.000 60.47869 418 SER A N 1
ATOM 1904 C CA . SER A 1 418 ? 69.97761 123.57383 149.71290 1.000 58.02054 418 SER A CA 1
ATOM 1905 C C . SER A 1 418 ? 69.02369 122.47379 150.14598 1.000 58.33967 418 SER A C 1
ATOM 1906 O O . SER A 1 418 ? 68.61793 121.65556 149.32708 1.000 59.14460 418 SER A O 1
ATOM 1909 N N . ARG A 1 419 ? 68.64049 122.44400 151.42993 1.000 56.78026 419 ARG A N 1
ATOM 1910 C CA . ARG A 1 419 ? 67.51756 121.55691 151.74493 1.000 57.72375 419 ARG A CA 1
ATOM 1911 C C . ARG A 1 419 ? 66.19254 122.17866 151.35360 1.000 57.04796 419 ARG A C 1
ATOM 1912 O O . ARG A 1 419 ? 65.19765 121.45750 151.25859 1.000 58.94238 419 ARG A O 1
ATOM 1920 N N . TRP A 1 420 ? 66.15640 123.49061 151.13232 1.000 54.77908 420 TRP A N 1
ATOM 1921 C CA . TRP A 1 420 ? 64.99040 124.13333 150.55301 1.000 55.44841 420 TRP A CA 1
ATOM 1922 C C . TRP A 1 420 ? 65.15963 124.19704 149.04702 1.000 56.28519 420 TRP A C 1
ATOM 1923 O O . TRP A 1 420 ? 66.26969 124.35109 148.54116 1.000 59.53902 420 TRP A O 1
ATOM 1934 N N . LEU A 1 421 ? 64.06277 124.02375 148.33289 1.000 53.66456 421 LEU A N 1
ATOM 1935 C CA . LEU A 1 421 ? 64.10801 123.90146 146.88292 1.000 53.04959 421 LEU A CA 1
ATOM 1936 C C . LEU A 1 421 ? 62.78701 124.45118 146.39060 1.000 55.46266 421 LEU A C 1
ATOM 1937 O O . LEU A 1 421 ? 61.74007 123.81107 146.54057 1.000 57.18892 421 LEU A O 1
ATOM 1942 N N . ALA A 1 422 ? 62.83493 125.65608 145.85236 1.000 54.83291 422 ALA A N 1
ATOM 1943 C CA . ALA A 1 422 ? 61.66294 126.28380 145.27705 1.000 55.54871 422 ALA A CA 1
ATOM 1944 C C . ALA A 1 422 ? 61.79119 126.19251 143.76909 1.000 55.68288 422 ALA A C 1
ATOM 1945 O O . ALA A 1 422 ? 62.89827 126.20955 143.23026 1.000 58.89171 422 ALA A O 1
ATOM 1947 N N . GLU A 1 423 ? 60.66531 126.05222 143.09194 1.000 53.25771 423 GLU A N 1
ATOM 1948 C CA . GLU A 1 423 ? 60.71958 125.73094 141.68301 1.000 54.28598 423 GLU A CA 1
ATOM 1949 C C . GLU A 1 423 ? 59.49160 126.32664 141.02570 1.000 54.77901 423 GLU A C 1
ATOM 1950 O O . GLU A 1 423 ? 58.38055 126.12660 141.52457 1.000 54.02887 423 GLU A O 1
ATOM 1956 N N . VAL A 1 424 ? 59.67667 127.08044 139.93857 1.000 54.48920 424 VAL A N 1
ATOM 1957 C CA . VAL A 1 424 ? 58.54771 127.63914 139.19528 1.000 55.57262 424 VAL A CA 1
ATOM 1958 C C . VAL A 1 424 ? 58.61000 127.14985 137.75439 1.000 55.72504 424 VAL A C 1
ATOM 1959 O O . VAL A 1 424 ? 59.68710 127.13687 137.15056 1.000 57.29544 424 VAL A O 1
ATOM 1963 N N . ASP A 1 425 ? 57.43314 126.73258 137.20429 1.000 52.39301 425 ASP A N 1
ATOM 1964 C CA . ASP A 1 425 ? 57.20640 126.45126 135.76732 1.000 55.36458 425 ASP A CA 1
ATOM 1965 C C . ASP A 1 425 ? 55.81937 127.02302 135.49798 1.000 55.78760 425 ASP A C 1
ATOM 1966 O O . ASP A 1 425 ? 54.79843 126.36492 135.70296 1.000 55.01845 425 ASP A O 1
ATOM 1971 N N . TYR A 1 426 ? 55.78527 128.28193 135.07972 1.000 56.63881 426 TYR A N 1
ATOM 1972 C CA . TYR A 1 426 ? 54.53220 128.98872 134.87438 1.000 55.80574 426 TYR A CA 1
ATOM 1973 C C . TYR A 1 426 ? 54.47135 129.54542 133.45925 1.000 56.26994 426 TYR A C 1
ATOM 1974 O O . TYR A 1 426 ? 55.43835 130.12044 132.95529 1.000 58.18552 426 TYR A O 1
ATOM 1983 N N . THR A 1 427 ? 53.30346 129.42114 132.84910 1.000 57.40902 427 THR A N 1
ATOM 1984 C CA . THR A 1 427 ? 53.07360 129.95383 131.52395 1.000 57.97983 427 THR A CA 1
ATOM 1985 C C . THR A 1 427 ? 51.63554 130.42163 131.47563 1.000 58.90045 427 THR A C 1
ATOM 1986 O O . THR A 1 427 ? 50.76751 129.86766 132.15461 1.000 61.37923 427 THR A O 1
ATOM 1990 N N . ARG A 1 428 ? 51.40052 131.46444 130.70838 1.000 57.22467 428 ARG A N 1
ATOM 1991 C CA . ARG A 1 428 ? 50.04150 131.89322 130.49108 1.000 58.33383 428 ARG A CA 1
ATOM 1992 C C . ARG A 1 428 ? 49.93966 132.36691 129.05797 1.000 57.78028 428 ARG A C 1
ATOM 1993 O O . ARG A 1 428 ? 50.86565 133.00193 128.55298 1.000 59.59951 428 ARG A O 1
ATOM 2001 N N . ILE A 1 429 ? 48.86482 131.96163 128.38388 1.000 57.27507 429 ILE A N 1
ATOM 2002 C CA . ILE A 1 429 ? 48.60298 132.34631 127.00476 1.000 60.12690 429 ILE A CA 1
ATOM 2003 C C . ILE A 1 429 ? 47.25990 133.06611 126.91441 1.000 61.09417 429 ILE A C 1
ATOM 2004 O O . ILE A 1 429 ? 46.46375 133.09820 127.85328 1.000 65.41379 429 ILE A O 1
ATOM 2009 N N . SER A 1 430 ? 47.02701 133.64584 125.74225 1.000 68.28922 430 SER A N 1
ATOM 2010 C CA . SER A 1 430 ? 45.94192 134.58364 125.47689 1.000 65.17118 430 SER A CA 1
ATOM 2011 C C . SER A 1 430 ? 44.67810 133.87937 124.97584 1.000 65.91481 430 SER A C 1
ATOM 2012 O O . SER A 1 430 ? 43.57798 134.13832 125.46861 1.000 70.45909 430 SER A O 1
ATOM 2015 N N . ASP A 1 431 ? 44.81937 132.99919 123.99204 1.000 67.02917 431 ASP A N 1
ATOM 2016 C CA . ASP A 1 431 ? 43.72856 132.24192 123.40202 1.000 67.87191 431 ASP A CA 1
ATOM 2017 C C . ASP A 1 431 ? 44.11379 130.76993 123.22139 1.000 72.75288 431 ASP A C 1
ATOM 2018 O O . ASP A 1 431 ? 45.29985 130.43307 123.11764 1.000 68.76625 431 ASP A O 1
ATOM 2023 N N . PRO A 1 432 ? 43.12391 129.86680 123.19342 1.000 71.47744 432 PRO A N 1
ATOM 2024 C CA . PRO A 1 432 ? 43.43713 128.43080 123.01976 1.000 65.60215 432 PRO A CA 1
ATOM 2025 C C . PRO A 1 432 ? 44.16838 128.09264 121.73494 1.000 66.62367 432 PRO A C 1
ATOM 2026 O O . PRO A 1 432 ? 44.79553 127.02770 121.64626 1.000 71.38751 432 PRO A O 1
ATOM 2030 N N . TYR A 1 433 ? 44.06542 128.93541 120.71375 1.000 68.65410 433 TYR A N 1
ATOM 2031 C CA . TYR A 1 433 ? 44.63267 128.62322 119.41391 1.000 68.93528 433 TYR A CA 1
ATOM 2032 C C . TYR A 1 433 ? 46.07362 129.14438 119.26702 1.000 65.82487 433 TYR A C 1
ATOM 2033 O O . TYR A 1 433 ? 46.68881 128.96525 118.20516 1.000 64.75682 433 TYR A O 1
ATOM 2042 N N . TYR A 1 434 ? 46.63438 129.72268 120.33199 1.000 63.26750 434 TYR A N 1
ATOM 2043 C CA . TYR A 1 434 ? 47.97030 130.31385 120.28708 1.000 63.02955 434 TYR A CA 1
ATOM 2044 C C . TYR A 1 434 ? 48.97954 129.42383 119.55342 1.000 64.22178 434 TYR A C 1
ATOM 2045 O O . TYR A 1 434 ? 49.53465 129.81770 118.52643 1.000 66.28699 434 TYR A O 1
ATOM 2054 N N . PHE A 1 435 ? 49.24962 128.22198 120.07771 1.000 69.93229 435 PHE A N 1
ATOM 2055 C CA . PHE A 1 435 ? 50.22383 127.31198 119.47805 1.000 60.21969 435 PHE A CA 1
ATOM 2056 C C . PHE A 1 435 ? 49.72412 126.65065 118.19511 1.000 65.60958 435 PHE A C 1
ATOM 2057 O O . PHE A 1 435 ? 50.54431 126.17060 117.41033 1.000 68.87289 435 PHE A O 1
ATOM 2065 N N . GLN A 1 436 ? 48.41017 126.58743 117.95691 1.000 70.33283 436 GLN A N 1
ATOM 2066 C CA . GLN A 1 436 ? 47.94044 126.01511 116.69696 1.000 70.99948 436 GLN A CA 1
ATOM 2067 C C . GLN A 1 436 ? 48.21350 126.93990 115.52481 1.000 75.84699 436 GLN A C 1
ATOM 2068 O O . GLN A 1 436 ? 48.24874 126.48667 114.36991 1.000 84.02560 436 GLN A O 1
ATOM 2074 N N . ASP A 1 437 ? 48.40328 128.22499 115.81258 1.000 76.09411 437 ASP A N 1
ATOM 2075 C CA . ASP A 1 437 ? 48.59930 129.27381 114.82339 1.000 74.04424 437 ASP A CA 1
ATOM 2076 C C . ASP A 1 437 ? 50.02723 129.79199 114.78551 1.000 73.54073 437 ASP A C 1
ATOM 2077 O O . ASP A 1 437 ? 50.60438 129.92885 113.70557 1.000 78.87675 437 ASP A O 1
ATOM 2082 N N . LEU A 1 438 ? 50.61601 130.08031 115.94054 1.000 68.53024 438 LEU A N 1
ATOM 2083 C CA . LEU A 1 438 ? 51.88291 130.78249 116.01060 1.000 66.51925 438 LEU A CA 1
ATOM 2084 C C . LEU A 1 438 ? 53.06499 129.87471 116.29697 1.000 69.88960 438 LEU A C 1
ATOM 2085 O O . LEU A 1 438 ? 54.14987 130.37492 116.61003 1.000 75.91308 438 LEU A O 1
ATOM 2090 N N . ASP A 1 439 ? 52.90417 128.56467 116.21421 1.000 72.25172 439 ASP A N 1
ATOM 2091 C CA . ASP A 1 439 ? 54.07624 127.74388 116.47056 1.000 74.84270 439 ASP A CA 1
ATOM 2092 C C . ASP A 1 439 ? 54.10255 126.52970 115.56382 1.000 71.67858 439 ASP A C 1
ATOM 2093 O O . ASP A 1 439 ? 53.09366 125.83553 115.42380 1.000 74.90491 439 ASP A O 1
ATOM 2098 N N . THR A 1 440 ? 55.24468 126.29572 114.92704 1.000 74.38548 440 THR A N 1
ATOM 2099 C CA . THR A 1 440 ? 55.46196 125.06959 114.16833 1.000 81.24014 440 THR A CA 1
ATOM 2100 C C . THR A 1 440 ? 56.78898 124.44585 114.56166 1.000 77.63857 440 THR A C 1
ATOM 2101 O O . THR A 1 440 ? 57.51119 123.90578 113.72389 1.000 82.74644 440 THR A O 1
ATOM 2105 N N . ASP A 1 441 ? 57.10477 124.53016 115.84769 1.000 75.00968 441 ASP A N 1
ATOM 2106 C CA . ASP A 1 441 ? 58.38174 124.13744 116.40597 1.000 77.00117 441 ASP A CA 1
ATOM 2107 C C . ASP A 1 441 ? 58.25573 123.00463 117.41819 1.000 80.05620 441 ASP A C 1
ATOM 2108 O O . ASP A 1 441 ? 59.26776 122.38684 117.76147 1.000 84.77933 441 ASP A O 1
ATOM 2113 N N . LEU A 1 442 ? 57.05069 122.74158 117.92405 1.000 79.11245 442 LEU A N 1
ATOM 2114 C CA . LEU A 1 442 ? 56.76971 121.57471 118.75125 1.000 76.04606 442 LEU A CA 1
ATOM 2115 C C . LEU A 1 442 ? 56.54001 120.31651 117.92147 1.000 77.19889 442 LEU A C 1
ATOM 2116 O O . LEU A 1 442 ? 56.39507 119.23061 118.49867 1.000 71.90192 442 LEU A O 1
ATOM 2121 N N . GLY A 1 443 ? 56.50320 120.43623 116.59044 1.000 78.16615 443 GLY A N 1
ATOM 2122 C CA . GLY A 1 443 ? 56.28949 119.27703 115.76464 1.000 80.43425 443 GLY A CA 1
ATOM 2123 C C . GLY A 1 443 ? 54.84955 118.79285 115.79852 1.000 71.77854 443 GLY A C 1
ATOM 2124 O O . GLY A 1 443 ? 53.90539 119.49780 116.19723 1.000 70.06097 443 GLY A O 1
ATOM 2125 N N . VAL A 1 444 ? 54.69178 117.55573 115.33575 1.000 73.79125 444 VAL A N 1
ATOM 2126 C CA . VAL A 1 444 ? 53.38087 116.93655 115.31767 1.000 74.36667 444 VAL A CA 1
ATOM 2127 C C . VAL A 1 444 ? 52.84566 116.84677 116.74160 1.000 69.55883 444 VAL A C 1
ATOM 2128 O O . VAL A 1 444 ? 53.60552 116.75607 117.71574 1.000 69.93611 444 VAL A O 1
ATOM 2132 N N . GLY A 1 445 ? 51.52563 116.93762 116.87338 1.000 66.97139 445 GLY A N 1
ATOM 2133 C CA . GLY A 1 445 ? 50.90243 116.87680 118.16830 1.000 68.58860 445 GLY A CA 1
ATOM 2134 C C . GLY A 1 445 ? 50.79214 118.19994 118.90001 1.000 70.60052 445 GLY A C 1
ATOM 2135 O O . GLY A 1 445 ? 49.91199 118.34400 119.74484 1.000 73.35615 445 GLY A O 1
ATOM 2136 N N . SER A 1 446 ? 51.66306 119.16400 118.61994 1.000 69.64893 446 SER A N 1
ATOM 2137 C CA . SER A 1 446 ? 51.50379 120.51009 119.17864 1.000 67.90783 446 SER A CA 1
ATOM 2138 C C . SER A 1 446 ? 51.60356 120.41642 120.69568 1.000 65.45416 446 SER A C 1
ATOM 2139 O O . SER A 1 446 ? 52.50258 119.72564 121.20296 1.000 66.00711 446 SER A O 1
ATOM 2142 N N . THR A 1 447 ? 50.72836 121.07745 121.44541 1.000 63.39665 447 THR A N 1
ATOM 2143 C CA . THR A 1 447 ? 50.52718 120.80072 122.85343 1.000 61.90146 447 THR A CA 1
ATOM 2144 C C . THR A 1 447 ? 49.15604 121.31961 123.24911 1.000 64.38263 447 THR A C 1
ATOM 2145 O O . THR A 1 447 ? 48.77396 122.42548 122.85582 1.000 66.81628 447 THR A O 1
ATOM 2149 N N . THR A 1 448 ? 48.43203 120.53068 124.04616 1.000 60.15369 448 THR A N 1
ATOM 2150 C CA . THR A 1 448 ? 47.05992 120.87157 124.40688 1.000 62.64312 448 THR A CA 1
ATOM 2151 C C . THR A 1 448 ? 46.95461 121.72281 125.66168 1.000 59.42400 448 THR A C 1
ATOM 2152 O O . THR A 1 448 ? 45.89450 122.31572 125.89140 1.000 59.67324 448 THR A O 1
ATOM 2156 N N . TYR A 1 449 ? 48.00848 121.78712 126.47584 1.000 56.94685 449 TYR A N 1
ATOM 2157 C CA . TYR A 1 449 ? 47.99018 122.51338 127.74168 1.000 55.10988 449 TYR A CA 1
ATOM 2158 C C . TYR A 1 449 ? 49.38007 123.09162 127.99478 1.000 54.33815 449 TYR A C 1
ATOM 2159 O O . TYR A 1 449 ? 50.36122 122.64263 127.40303 1.000 55.92110 449 TYR A O 1
ATOM 2168 N N . VAL A 1 450 ? 49.46880 124.08881 128.87759 1.000 52.42298 450 VAL A N 1
ATOM 2169 C CA . VAL A 1 450 ? 50.75265 124.55409 129.39470 1.000 52.93173 450 VAL A CA 1
ATOM 2170 C C . VAL A 1 450 ? 50.69943 124.44539 130.91671 1.000 54.80971 450 VAL A C 1
ATOM 2171 O O . VAL A 1 450 ? 49.61635 124.33037 131.49457 1.000 57.49912 450 VAL A O 1
ATOM 2175 N N . ASN A 1 451 ? 51.86133 124.40868 131.57590 1.000 54.75457 451 ASN A N 1
ATOM 2176 C CA . ASN A 1 451 ? 51.84213 124.24398 133.02693 1.000 52.80848 451 ASN A CA 1
ATOM 2177 C C . ASN A 1 451 ? 51.92184 125.58413 133.72267 1.000 54.80479 451 ASN A C 1
ATOM 2178 O O . ASN A 1 451 ? 52.43979 126.56509 133.17955 1.000 62.42762 451 ASN A O 1
ATOM 2183 N N . GLN A 1 452 ? 51.40165 125.59931 134.94958 1.000 53.52794 452 GLN A N 1
ATOM 2184 C CA . GLN A 1 452 ? 51.39735 126.74550 135.85935 1.000 53.25160 452 GLN A CA 1
ATOM 2185 C C . GLN A 1 452 ? 51.64021 126.16282 137.24351 1.000 51.25099 452 GLN A C 1
ATOM 2186 O O . GLN A 1 452 ? 50.69415 125.81483 137.94543 1.000 51.51248 452 GLN A O 1
ATOM 2192 N N . ARG A 1 453 ? 52.90317 126.03406 137.61573 1.000 49.34380 453 ARG A N 1
ATOM 2193 C CA . ARG A 1 453 ? 53.25908 125.32036 138.82193 1.000 49.70936 453 ARG A CA 1
ATOM 2194 C C . ARG A 1 453 ? 54.29985 126.08466 139.61594 1.000 49.32623 453 ARG A C 1
ATOM 2195 O O . ARG A 1 453 ? 55.21586 126.68567 139.05396 1.000 53.31311 453 ARG A O 1
ATOM 2203 N N . GLY A 1 454 ? 54.13265 126.05490 140.92592 1.000 48.04671 454 GLY A N 1
ATOM 2204 C CA . GLY A 1 454 ? 55.11544 126.52423 141.86498 1.000 49.47131 454 GLY A CA 1
ATOM 2205 C C . GLY A 1 454 ? 55.15238 125.59048 143.05217 1.000 51.96738 454 GLY A C 1
ATOM 2206 O O . GLY A 1 454 ? 54.11334 125.25946 143.62308 1.000 52.34253 454 GLY A O 1
ATOM 2207 N N . THR A 1 455 ? 56.34938 125.16171 143.41945 1.000 50.19023 455 THR A N 1
ATOM 2208 C CA . THR A 1 455 ? 56.56238 124.08193 144.36070 1.000 52.03201 455 THR A CA 1
ATOM 2209 C C . THR A 1 455 ? 57.64817 124.49827 145.31579 1.000 51.06314 455 THR A C 1
ATOM 2210 O O . THR A 1 455 ? 58.75419 124.84134 144.89489 1.000 53.37641 455 THR A O 1
ATOM 2214 N N . LEU A 1 456 ? 57.36599 124.39650 146.58976 1.000 50.48922 456 LEU A N 1
ATOM 2215 C CA . LEU A 1 456 ? 58.38981 124.54584 147.59889 1.000 52.32181 456 LEU A CA 1
ATOM 2216 C C . LEU A 1 456 ? 58.62490 123.17500 148.20021 1.000 50.93138 456 LEU A C 1
ATOM 2217 O O . LEU A 1 456 ? 57.67095 122.44493 148.47421 1.000 49.14105 456 LEU A O 1
ATOM 2222 N N . THR A 1 457 ? 59.88792 122.81520 148.37448 1.000 52.99859 457 THR A N 1
ATOM 2223 C CA . THR A 1 457 ? 60.21803 121.46734 148.82081 1.000 54.62877 457 THR A CA 1
ATOM 2224 C C . THR A 1 457 ? 61.29185 121.54870 149.88596 1.000 54.33104 457 THR A C 1
ATOM 2225 O O . THR A 1 457 ? 62.37783 122.06879 149.62502 1.000 55.08316 457 THR A O 1
ATOM 2229 N N . TYR A 1 458 ? 61.01474 120.99990 151.06903 1.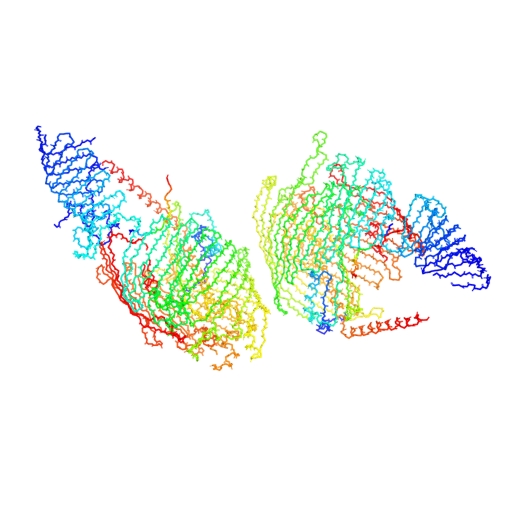000 53.75784 458 TYR A N 1
ATOM 2230 C CA . TYR A 1 458 ? 62.05062 120.78025 152.06924 1.000 53.39614 458 TYR A CA 1
ATOM 2231 C C . TYR A 1 458 ? 62.51582 119.34230 152.00260 1.000 52.84880 458 TYR A C 1
ATOM 2232 O O . TYR A 1 458 ? 61.69895 118.42218 151.96567 1.000 55.38985 458 TYR A O 1
ATOM 2241 N N . ARG A 1 459 ? 63.82884 119.15748 152.03385 1.000 53.01526 459 ARG A N 1
ATOM 2242 C CA . ARG A 1 459 ? 64.45406 117.87650 151.72621 1.000 54.41208 459 ARG A CA 1
ATOM 2243 C C . ARG A 1 459 ? 65.36492 117.52486 152.89242 1.000 56.16808 459 ARG A C 1
ATOM 2244 O O . ARG A 1 459 ? 66.52586 117.94402 152.93552 1.000 60.49307 459 ARG A O 1
ATOM 2252 N N . GLY A 1 460 ? 64.80887 116.81198 153.85948 1.000 52.92292 460 GLY A N 1
ATOM 2253 C CA . GLY A 1 460 ? 65.58777 116.27931 154.94071 1.000 55.69871 460 GLY A CA 1
ATOM 2254 C C . GLY A 1 460 ? 66.08700 114.88031 154.63408 1.000 59.28914 460 GLY A C 1
ATOM 2255 O O . GLY A 1 460 ? 65.78525 114.27806 153.60015 1.000 60.03078 460 GLY A O 1
ATOM 2256 N N . ASP A 1 461 ? 66.87593 114.35061 155.57231 1.000 58.16255 461 ASP A N 1
ATOM 2257 C CA . ASP A 1 461 ? 67.54614 113.08065 155.31667 1.000 60.83618 461 ASP A CA 1
ATOM 2258 C C . ASP A 1 461 ? 66.57531 111.90850 155.22276 1.000 60.81093 461 ASP A C 1
ATOM 2259 O O . ASP A 1 461 ? 66.81556 110.98437 154.44099 1.000 62.83456 461 ASP A O 1
ATOM 2264 N N . THR A 1 462 ? 65.50419 111.89352 156.02260 1.000 58.71790 462 THR A N 1
ATOM 2265 C CA . THR A 1 462 ? 64.58234 110.76240 156.02969 1.000 60.46505 462 THR A CA 1
ATOM 2266 C C . THR A 1 462 ? 63.14833 111.16814 155.71338 1.000 59.43001 462 THR A C 1
ATOM 2267 O O . THR A 1 462 ? 62.21939 110.40507 155.98139 1.000 59.87765 462 THR A O 1
ATOM 2271 N N . PHE A 1 463 ? 62.93526 112.35000 155.16910 1.000 56.13884 463 PHE A N 1
ATOM 2272 C CA . PHE A 1 463 ? 61.57424 112.78077 154.93980 1.000 56.27060 463 PHE A CA 1
ATOM 2273 C C . PHE A 1 463 ? 61.61921 114.02560 154.07856 1.000 58.51274 463 PHE A C 1
ATOM 2274 O O . PHE A 1 463 ? 62.58810 114.79474 154.10255 1.000 57.50163 463 PHE A O 1
ATOM 2282 N N . THR A 1 464 ? 60.51129 114.23331 153.38134 1.000 56.23892 464 THR A N 1
ATOM 2283 C CA . THR A 1 464 ? 60.34729 115.30309 152.42009 1.000 56.70028 464 THR A CA 1
ATOM 2284 C C . THR A 1 464 ? 58.96718 115.90595 152.60876 1.000 54.72297 464 THR A C 1
ATOM 2285 O O . THR A 1 464 ? 57.95628 115.20181 152.60174 1.000 55.13366 464 THR A O 1
ATOM 2289 N N . GLY A 1 465 ? 58.94097 117.21399 152.82448 1.000 51.40110 465 GLY A N 1
ATOM 2290 C CA . GLY A 1 465 ? 57.72188 117.98482 152.79813 1.000 50.98384 465 GLY A CA 1
ATOM 2291 C C . GLY A 1 465 ? 57.69096 118.84256 151.55195 1.000 52.35687 465 GLY A C 1
ATOM 2292 O O . GLY A 1 465 ? 58.72496 119.34460 151.09801 1.000 53.50744 465 GLY A O 1
ATOM 2293 N N . ARG A 1 466 ? 56.49603 118.97528 150.97774 1.000 53.61618 466 ARG A N 1
ATOM 2294 C CA . ARG A 1 466 ? 56.31315 119.57699 149.66659 1.000 53.23797 466 ARG A CA 1
ATOM 2295 C C . ARG A 1 466 ? 55.01905 120.37082 149.66422 1.000 52.03861 466 ARG A C 1
ATOM 2296 O O . ARG A 1 466 ? 53.94408 119.82773 149.93417 1.000 52.50134 466 ARG A O 1
ATOM 2304 N N . LEU A 1 467 ? 55.14392 121.65377 149.34998 1.000 51.71344 467 LEU A N 1
ATOM 2305 C CA . LEU A 1 467 ? 54.03285 122.55156 149.07262 1.000 52.10011 467 LEU A CA 1
ATOM 2306 C C . LEU A 1 467 ? 53.98105 122.77825 147.57057 1.000 51.54832 467 LEU A C 1
ATOM 2307 O O . LEU A 1 467 ? 54.95408 123.25726 146.98162 1.000 54.15010 467 LEU A O 1
ATOM 2312 N N . ASN A 1 468 ? 52.87820 122.39297 146.94247 1.000 52.89377 468 ASN A N 1
ATOM 2313 C CA . ASN A 1 468 ? 52.76442 122.45366 145.48844 1.000 53.86329 468 ASN A CA 1
ATOM 2314 C C . ASN A 1 468 ? 51.45738 123.12641 145.14210 1.000 53.32882 468 ASN A C 1
ATOM 2315 O O . ASN A 1 468 ? 50.38640 122.61334 145.46804 1.000 57.21014 468 ASN A O 1
ATOM 2320 N N . ALA A 1 469 ? 51.55333 124.27529 144.49988 1.000 51.70431 469 ALA A N 1
ATOM 2321 C CA . ALA A 1 469 ? 50.43134 124.93101 143.86357 1.000 53.34533 469 ALA A CA 1
ATOM 2322 C C . ALA A 1 469 ? 50.60360 124.71373 142.37764 1.000 51.70419 469 ALA A C 1
ATOM 2323 O O . ALA A 1 469 ? 51.59063 125.17775 141.80870 1.000 49.32148 469 ALA A O 1
ATOM 2325 N N . GLN A 1 470 ? 49.64979 124.02647 141.74763 1.000 51.73036 470 GLN A N 1
ATOM 2326 C CA . GLN A 1 470 ? 49.82307 123.59321 140.35975 1.000 52.29501 470 GLN A CA 1
ATOM 2327 C C . GLN A 1 470 ? 48.51618 123.62888 139.59054 1.000 51.38757 470 GLN A C 1
ATOM 2328 O O . GLN A 1 470 ? 47.54019 123.02984 140.03551 1.000 55.03746 470 GLN A O 1
ATOM 2334 N N . ALA A 1 471 ? 48.50728 124.25564 138.40941 1.000 50.14650 471 ALA A N 1
ATOM 2335 C CA . ALA A 1 471 ? 47.32342 124.22430 137.54523 1.000 55.14116 471 ALA A CA 1
ATOM 2336 C C . ALA A 1 471 ? 47.69767 124.13405 136.06331 1.000 53.57158 471 ALA A C 1
ATOM 2337 O O . ALA A 1 471 ? 48.85271 124.28312 135.68346 1.000 56.69066 471 ALA A O 1
ATOM 2339 N N . TYR A 1 472 ? 46.72084 123.83574 135.20922 1.000 54.00746 472 TYR A N 1
ATOM 2340 C CA . TYR A 1 472 ? 46.96806 123.83448 133.77225 1.000 53.56504 472 TYR A CA 1
ATOM 2341 C C . TYR A 1 472 ? 46.09103 124.88522 133.10090 1.000 58.58676 472 TYR A C 1
ATOM 2342 O O . TYR A 1 472 ? 45.03490 125.26119 133.61566 1.000 60.65269 472 TYR A O 1
ATOM 2351 N N . GLN A 1 473 ? 46.58813 125.42506 131.99087 1.000 57.71851 473 GLN A N 1
ATOM 2352 C CA . GLN A 1 473 ? 45.80116 126.24977 131.08258 1.000 55.20681 473 GLN A CA 1
ATOM 2353 C C . GLN A 1 473 ? 45.69147 125.51649 129.76671 1.000 54.30061 473 GLN A C 1
ATOM 2354 O O . GLN A 1 473 ? 46.69161 125.00552 129.25297 1.000 54.99822 473 GLN A O 1
ATOM 2360 N N . LEU A 1 474 ? 44.48056 125.43522 129.24254 1.000 56.93196 474 LEU A N 1
ATOM 2361 C CA . LEU A 1 474 ? 44.26485 124.67994 128.01866 1.000 58.29735 474 LEU A CA 1
ATOM 2362 C C . LEU A 1 474 ? 44.65093 125.51274 126.80455 1.000 58.01412 474 LEU A C 1
ATOM 2363 O O . LEU A 1 474 ? 44.27079 126.68267 126.69925 1.000 59.85728 474 LEU A O 1
ATOM 2368 N N . ALA A 1 475 ? 45.45215 124.92367 125.91979 1.000 60.41740 475 ALA A N 1
ATOM 2369 C CA . ALA A 1 475 ? 45.67129 125.44442 124.57272 1.000 57.14264 475 ALA A CA 1
ATOM 2370 C C . ALA A 1 475 ? 44.83755 124.67510 123.56575 1.000 58.00929 475 ALA A C 1
ATOM 2371 O O . ALA A 1 475 ? 45.35877 124.11897 122.59894 1.000 61.03378 475 ALA A O 1
ATOM 2373 N N . THR A 1 476 ? 43.53152 124.60898 123.80856 1.000 59.75594 476 THR A N 1
ATOM 2374 C CA . THR A 1 476 ? 42.59575 123.83069 123.00357 1.000 64.13325 476 THR A CA 1
ATOM 2375 C C . THR A 1 476 ? 41.20063 124.09061 123.54830 1.000 65.83708 476 THR A C 1
ATOM 2376 O O . THR A 1 476 ? 41.03340 124.42883 124.72520 1.000 68.62046 476 THR A O 1
ATOM 2380 N N . THR A 1 477 ? 40.19678 123.96130 122.67317 1.000 65.70238 477 THR A N 1
ATOM 2381 C CA . THR A 1 477 ? 38.81269 124.13220 123.09792 1.000 72.54227 477 THR A CA 1
ATOM 2382 C C . THR A 1 477 ? 38.02585 122.82711 123.18706 1.000 70.60426 477 THR A C 1
ATOM 2383 O O . THR A 1 477 ? 36.88578 122.84906 123.66288 1.000 73.78680 477 THR A O 1
ATOM 2387 N N . THR A 1 478 ? 38.61406 121.69011 122.80339 1.000 71.91975 478 THR A N 1
ATOM 2388 C CA . THR A 1 478 ? 37.91825 120.40700 122.73054 1.000 75.24002 478 THR A CA 1
ATOM 2389 C C . THR A 1 478 ? 38.27520 119.42828 123.85380 1.000 72.53654 478 THR A C 1
ATOM 2390 O O . THR A 1 478 ? 37.81036 118.28421 123.81896 1.000 72.78892 478 THR A O 1
ATOM 2394 N N . ASP A 1 479 ? 39.07699 119.83959 124.83684 1.000 69.86438 479 ASP A N 1
ATOM 2395 C CA . ASP A 1 479 ? 39.38292 119.04488 126.02105 1.000 64.65019 479 ASP A CA 1
ATOM 2396 C C . ASP A 1 479 ? 38.62165 119.58602 127.22782 1.000 66.47627 479 ASP A C 1
ATOM 2397 O O . ASP A 1 479 ? 38.21450 120.74797 127.24252 1.000 69.82848 479 ASP A O 1
ATOM 2402 N N . VAL A 1 480 ? 38.42061 118.74720 128.25296 1.000 66.88926 480 VAL A N 1
ATOM 2403 C CA . VAL A 1 480 ? 37.72436 119.22136 129.44876 1.000 67.25509 480 VAL A CA 1
ATOM 2404 C C . VAL A 1 480 ? 38.69812 120.00467 130.32575 1.000 59.17126 480 VAL A C 1
ATOM 2405 O O . VAL A 1 480 ? 39.88414 119.66485 130.43200 1.000 57.99795 480 VAL A O 1
ATOM 2409 N N . THR A 1 481 ? 38.19688 121.10772 130.89544 1.000 58.49044 481 THR A N 1
ATOM 2410 C CA . THR A 1 481 ? 38.86061 121.85403 131.97539 1.000 59.13167 481 THR A CA 1
ATOM 2411 C C . THR A 1 481 ? 39.53758 120.92732 132.98769 1.000 58.95085 481 THR A C 1
ATOM 2412 O O . THR A 1 481 ? 38.84258 120.14737 133.66074 1.000 59.87780 481 THR A O 1
ATOM 2416 N N . PRO A 1 482 ? 40.84953 121.03254 133.19787 1.000 53.11584 482 PRO A N 1
ATOM 2417 C CA . PRO A 1 482 ? 41.50647 120.24585 134.25714 1.000 53.78226 482 PRO A CA 1
ATOM 2418 C C . PRO A 1 482 ? 41.27518 120.76111 135.67200 1.000 50.98839 482 PRO A C 1
ATOM 2419 O O . PRO A 1 482 ? 41.11098 121.95713 135.89572 1.000 56.06022 482 PRO A O 1
ATOM 2423 N N . TYR A 1 483 ? 41.31215 119.84131 136.64019 1.000 52.41787 483 TYR A N 1
ATOM 2424 C CA . TYR A 1 483 ? 41.41488 120.20761 138.05313 1.000 51.88738 483 TYR A CA 1
ATOM 2425 C C . TYR A 1 483 ? 42.74775 120.87285 138.32020 1.000 54.52170 483 TYR A C 1
ATOM 2426 O O . TYR A 1 483 ? 43.69689 120.72782 137.54438 1.000 56.97555 483 TYR A O 1
ATOM 2435 N N . ASP A 1 484 ? 42.82848 121.58109 139.45207 1.000 53.56128 484 ASP A N 1
ATOM 2436 C CA . ASP A 1 484 ? 44.09033 122.14936 139.92815 1.000 55.45861 484 ASP A CA 1
ATOM 2437 C C . ASP A 1 484 ? 44.27014 121.82568 141.40824 1.000 57.82227 484 ASP A C 1
ATOM 2438 O O . ASP A 1 484 ? 43.33709 121.39670 142.09119 1.000 61.99990 484 ASP A O 1
ATOM 2443 N N . ARG A 1 485 ? 45.49704 121.97695 141.89341 1.000 55.62569 485 ARG A N 1
ATOM 2444 C CA . ARG A 1 485 ? 45.85689 121.55427 143.24755 1.000 54.82023 485 ARG A CA 1
ATOM 2445 C C . ARG A 1 485 ? 46.32961 122.80148 143.95437 1.000 58.77501 485 ARG A C 1
ATOM 2446 O O . ARG A 1 485 ? 47.52257 123.12264 143.94549 1.000 58.97772 485 ARG A O 1
ATOM 2454 N N . LEU A 1 486 ? 45.38743 123.60545 144.40805 1.000 63.03565 486 LEU A N 1
ATOM 2455 C CA . LEU A 1 486 ? 45.79718 124.87762 144.96786 1.000 70.02386 486 LEU A CA 1
ATOM 2456 C C . LEU A 1 486 ? 46.75104 124.58097 146.07807 1.000 77.95053 486 LEU A C 1
ATOM 2457 O O . LEU A 1 486 ? 47.89799 124.99612 146.04116 1.000 90.08629 486 LEU A O 1
ATOM 2462 N N . PRO A 1 487 ? 46.28697 123.89712 147.11314 1.000 63.58968 487 PRO A N 1
ATOM 2463 C CA . PRO A 1 487 ? 47.35089 123.49845 148.00838 1.000 57.35107 487 PRO A CA 1
ATOM 2464 C C . PRO A 1 487 ? 47.47309 122.00346 147.95771 1.000 58.74597 487 PRO A C 1
ATOM 2465 O O . PRO A 1 487 ? 46.49215 121.32537 148.19769 1.000 60.58299 487 PRO A O 1
ATOM 2469 N N . GLN A 1 488 ? 48.63022 121.47853 147.58000 1.000 60.23199 488 GLN A N 1
ATOM 2470 C CA . GLN A 1 488 ? 48.85640 120.04958 147.68333 1.000 53.56171 488 GLN A CA 1
ATOM 2471 C C . GLN A 1 488 ? 50.00225 119.98994 148.65352 1.000 51.80220 488 GLN A C 1
ATOM 2472 O O . GLN A 1 488 ? 51.08624 120.46002 148.35959 1.000 52.16133 488 GLN A O 1
ATOM 2478 N N . ILE A 1 489 ? 49.77515 119.39614 149.80660 1.000 48.23658 489 ILE A N 1
ATOM 2479 C CA . ILE A 1 489 ? 50.79300 119.36049 150.81777 1.000 48.33851 489 ILE A CA 1
ATOM 2480 C C . ILE A 1 489 ? 51.08715 117.92359 151.10911 1.000 50.82184 489 ILE A C 1
ATOM 2481 O O . ILE A 1 489 ? 50.18320 117.16652 151.39412 1.000 53.20878 489 ILE A O 1
ATOM 2486 N N . THR A 1 490 ? 52.34922 117.53273 151.00739 1.000 51.09355 490 THR A N 1
ATOM 2487 C CA . THR A 1 490 ? 52.70837 116.14283 151.22273 1.000 50.36563 490 THR A CA 1
ATOM 2488 C C . THR A 1 490 ? 53.90924 116.05217 152.13994 1.000 52.36008 490 THR A C 1
ATOM 2489 O O . THR A 1 490 ? 54.80212 116.90730 152.14990 1.000 51.51586 490 THR A O 1
ATOM 2493 N N . PHE A 1 491 ? 53.90626 114.98033 152.90715 1.000 53.06479 491 PHE A N 1
ATOM 2494 C CA . PHE A 1 491 ? 54.94314 114.71467 153.88337 1.000 55.12608 491 PHE A CA 1
ATOM 2495 C C . PHE A 1 491 ? 55.17635 113.20869 153.85072 1.000 53.94687 491 PHE A C 1
ATOM 2496 O O . PHE A 1 491 ? 54.35937 112.44769 154.35774 1.000 56.07576 491 PHE A O 1
ATOM 2504 N N . ASP A 1 492 ? 56.24551 112.77770 153.19497 1.000 52.52011 492 ASP A N 1
ATOM 2505 C CA . ASP A 1 492 ? 56.55371 111.36273 153.13831 1.000 52.94043 492 ASP A CA 1
ATOM 2506 C C . ASP A 1 492 ? 57.90664 111.12604 153.77457 1.000 55.97500 492 ASP A C 1
ATOM 2507 O O . ASP A 1 492 ? 58.66948 112.06220 154.03050 1.000 61.32780 492 ASP A O 1
ATOM 2512 N N . GLY A 1 493 ? 58.18176 109.86314 154.06487 1.000 57.40230 493 GLY A N 1
ATOM 2513 C CA . GLY A 1 493 ? 59.44471 109.52644 154.68114 1.000 57.05739 493 GLY A CA 1
ATOM 2514 C C . GLY A 1 493 ? 59.35878 108.18557 155.38540 1.000 58.51885 493 GLY A C 1
ATOM 2515 O O . GLY A 1 493 ? 58.40091 107.42841 155.21441 1.000 57.27084 493 GLY A O 1
ATOM 2516 N N . PHE A 1 494 ? 60.37469 107.93287 156.20661 1.000 53.82289 494 PHE A N 1
ATOM 2517 C CA . PHE A 1 494 ? 60.57675 106.66904 156.89290 1.000 53.54621 494 PHE A CA 1
ATOM 2518 C C . PHE A 1 494 ? 61.45752 106.94241 158.10098 1.000 56.71615 494 PHE A C 1
ATOM 2519 O O . PHE A 1 494 ? 62.20639 107.92751 158.13390 1.000 58.84923 494 PHE A O 1
ATOM 2527 N N . LEU A 1 495 ? 61.37549 106.00161 159.14416 1.000 55.38780 495 LEU A N 1
ATOM 2528 C CA . LEU A 1 495 ? 62.14427 106.23196 160.35924 1.000 54.18934 495 LEU A CA 1
ATOM 2529 C C . LEU A 1 495 ? 63.49837 105.53313 160.31159 1.000 55.90662 495 LEU A C 1
ATOM 2530 O O . LEU A 1 495 ? 63.63260 104.48502 159.68983 1.000 59.41394 495 LEU A O 1
ATOM 2535 N N . PRO A 1 496 ? 64.53219 106.06240 160.96364 1.000 56.93358 496 PRO A N 1
ATOM 2536 C CA . PRO A 1 496 ? 65.79528 105.32959 161.03999 1.000 55.55633 496 PRO A CA 1
ATOM 2537 C C . PRO A 1 496 ? 65.56940 103.90066 161.51525 1.000 57.90577 496 PRO A C 1
ATOM 2538 O O . PRO A 1 496 ? 64.80129 103.64174 162.43918 1.000 55.96704 496 PRO A O 1
ATOM 2542 N N . TYR A 1 497 ? 66.21363 102.96660 160.82854 1.000 61.73278 497 TYR A N 1
ATOM 2543 C CA . TYR A 1 497 ? 66.12777 101.55566 161.15282 1.000 60.11315 497 TYR A CA 1
ATOM 2544 C C . TYR A 1 497 ? 67.51283 100.95887 161.28416 1.000 60.83691 497 TYR A C 1
ATOM 2545 O O . TYR A 1 497 ? 68.51382 101.53891 160.85219 1.000 67.82891 497 TYR A O 1
ATOM 2554 N N . ASN A 1 498 ? 67.53889 99.80099 161.87840 1.000 61.84304 498 ASN A N 1
ATOM 2555 C CA . ASN A 1 498 ? 68.70198 98.94618 162.01475 1.000 63.26606 498 ASN A CA 1
ATOM 2556 C C . ASN A 1 498 ? 68.87329 98.04795 160.80297 1.000 64.98297 498 ASN A C 1
ATOM 2557 O O . ASN A 1 498 ? 67.89145 97.60870 160.19690 1.000 65.92268 498 ASN A O 1
ATOM 2562 N N . PRO A 1 499 ? 70.10639 97.70805 160.46623 1.000 71.35122 499 PRO A N 1
ATOM 2563 C CA . PRO A 1 499 ? 70.32069 96.81484 159.32144 1.000 70.78037 499 PRO A CA 1
ATOM 2564 C C . PRO A 1 499 ? 69.60483 95.48579 159.52061 1.000 67.81400 499 PRO A C 1
ATOM 2565 O O . PRO A 1 499 ? 69.61974 94.91001 160.61173 1.000 66.03772 499 PRO A O 1
ATOM 2569 N N . GLY A 1 500 ? 68.99407 94.98948 158.44161 1.000 66.84883 500 GLY A N 1
ATOM 2570 C CA . GLY A 1 500 ? 68.14622 93.81138 158.49672 1.000 59.29200 500 GLY A CA 1
ATOM 2571 C C . GLY A 1 500 ? 66.94506 93.92541 159.41051 1.000 68.98982 500 GLY A C 1
ATOM 2572 O O . GLY A 1 500 ? 66.13218 92.99531 159.44957 1.000 70.34320 500 GLY A O 1
ATOM 2573 N N . GLY A 1 501 ? 66.79880 95.03154 160.14026 1.000 67.51344 501 GLY A N 1
ATOM 2574 C CA . GLY A 1 501 ? 65.67664 95.22157 161.02205 1.000 64.23004 501 GLY A CA 1
ATOM 2575 C C . GLY A 1 501 ? 64.36774 95.36324 160.26381 1.000 66.39680 501 GLY A C 1
ATOM 2576 O O . GLY A 1 501 ? 64.29094 95.25198 159.04082 1.000 69.66452 501 GLY A O 1
ATOM 2577 N N . MET A 1 502 ? 63.31258 95.60825 161.02560 1.000 67.48781 502 MET A N 1
ATOM 2578 C CA . MET A 1 502 ? 62.06861 96.07797 160.44531 1.000 62.67122 502 MET A CA 1
ATOM 2579 C C . MET A 1 502 ? 62.20449 97.51589 159.96903 1.000 63.61107 502 MET A C 1
ATOM 2580 O O . MET A 1 502 ? 63.12433 98.23410 160.38003 1.000 64.33703 502 MET A O 1
ATOM 2585 N N . GLN A 1 503 ? 61.25757 97.93759 159.10580 1.000 67.41841 503 GLN A N 1
ATOM 2586 C CA . GLN A 1 503 ? 61.20349 99.27645 158.50052 1.000 63.92631 503 GLN A CA 1
ATOM 2587 C C . GLN A 1 503 ? 59.78941 99.85826 158.47318 1.000 62.61465 503 GLN A C 1
ATOM 2588 O O . GLN A 1 503 ? 58.86358 99.24502 157.92616 1.000 64.38323 503 GLN A O 1
ATOM 2594 N N . PHE A 1 504 ? 59.64717 101.07935 158.99890 1.000 60.57909 504 PHE A N 1
ATOM 2595 C CA . PHE A 1 504 ? 58.38707 101.81818 158.98255 1.000 57.10131 504 PHE A CA 1
ATOM 2596 C C . PHE A 1 504 ? 58.47506 103.02400 158.04832 1.000 58.65582 504 PHE A C 1
ATOM 2597 O O . PHE A 1 504 ? 59.37992 103.85515 158.18829 1.000 56.98317 504 PHE A O 1
ATOM 2605 N N . THR A 1 505 ? 57.51319 103.13568 157.11915 1.000 58.62312 505 THR A N 1
ATOM 2606 C CA . THR A 1 505 ? 57.37118 104.27447 156.21289 1.000 56.48801 505 THR A CA 1
ATOM 2607 C C . THR A 1 505 ? 55.98308 104.89531 156.32055 1.000 58.10447 505 THR A C 1
ATOM 2608 O O . THR A 1 505 ? 55.02709 104.25427 156.75753 1.000 66.16870 505 THR A O 1
ATOM 2612 N N . TYR A 1 506 ? 55.85998 106.13519 155.84227 1.000 57.16120 506 TYR A N 1
ATOM 2613 C CA . TYR A 1 506 ? 54.63585 106.89907 156.02993 1.000 55.03367 506 TYR A CA 1
ATOM 2614 C C . TYR A 1 506 ? 54.49189 107.91982 154.90469 1.000 58.17448 506 TYR A C 1
ATOM 2615 O O . TYR A 1 506 ? 55.44485 108.63388 154.58070 1.000 55.55222 506 TYR A O 1
ATOM 2624 N N . GLY A 1 507 ? 53.29797 108.00154 154.32649 1.000 56.44584 507 GLY A N 1
ATOM 2625 C CA . GLY A 1 507 ? 53.05299 109.00630 153.32225 1.000 53.28076 507 GLY A CA 1
ATOM 2626 C C . GLY A 1 507 ? 51.73486 109.70817 153.55690 1.000 57.01308 507 GLY A C 1
ATOM 2627 O O . GLY A 1 507 ? 50.70393 109.05206 153.66787 1.000 57.10634 507 GLY A O 1
ATOM 2628 N N . THR A 1 508 ? 51.73968 111.03918 153.60162 1.000 60.92447 508 THR A N 1
ATOM 2629 C CA . THR A 1 508 ? 50.55952 111.80310 153.97328 1.000 54.41066 508 THR A CA 1
ATOM 2630 C C . THR A 1 508 ? 50.35152 112.95287 152.99802 1.000 53.10191 508 THR A C 1
ATOM 2631 O O . THR A 1 508 ? 51.30148 113.64492 152.62202 1.000 55.86423 508 THR A O 1
ATOM 2635 N N . GLU A 1 509 ? 49.09455 113.15363 152.60878 1.000 52.87431 509 GLU A N 1
ATOM 2636 C CA . GLU A 1 509 ? 48.75157 114.15838 151.62252 1.000 53.01241 509 GLU A CA 1
ATOM 2637 C C . GLU A 1 509 ? 47.43943 114.84927 151.95917 1.000 55.48677 509 GLU A C 1
ATOM 2638 O O . GLU A 1 509 ? 46.43547 114.19220 152.24115 1.000 53.55216 509 GLU A O 1
ATOM 2644 N N . PHE A 1 510 ? 47.46026 116.17426 151.88490 1.000 54.21998 510 PHE A N 1
ATOM 2645 C CA . PHE A 1 510 ? 46.27116 117.00809 151.83555 1.000 54.91071 510 PHE A CA 1
ATOM 2646 C C . PHE A 1 510 ? 46.23727 117.74481 150.50939 1.000 53.81952 510 PHE A C 1
ATOM 2647 O O . PHE A 1 510 ? 47.17822 118.47587 150.19039 1.000 55.56222 510 PHE A O 1
ATOM 2655 N N . VAL A 1 511 ? 45.13940 117.62252 149.77824 1.000 53.29190 511 VAL A N 1
ATOM 2656 C CA . VAL A 1 511 ? 45.04051 118.29924 148.49309 1.000 54.54541 511 VAL A CA 1
ATOM 2657 C C . VAL A 1 511 ? 43.68643 118.98604 148.40374 1.000 54.19516 511 VAL A C 1
ATOM 2658 O O . VAL A 1 511 ? 42.71939 118.55604 149.03267 1.000 54.80380 511 VAL A O 1
ATOM 2662 N N . ARG A 1 512 ? 43.62840 120.07088 147.63350 1.000 53.85898 512 ARG A N 1
ATOM 2663 C CA . ARG A 1 512 ? 42.40034 120.82166 147.37716 1.000 55.78639 512 ARG A CA 1
ATOM 2664 C C . ARG A 1 512 ? 42.14557 120.89332 145.87410 1.000 54.85213 512 ARG A C 1
ATOM 2665 O O . ARG A 1 512 ? 42.76457 121.70526 145.17603 1.000 60.72426 512 ARG A O 1
ATOM 2673 N N . PHE A 1 513 ? 41.21876 120.09009 145.36112 1.000 53.83936 513 PHE A N 1
ATOM 2674 C CA . PHE A 1 513 ? 40.91898 120.11475 143.93007 1.000 58.16599 513 PHE A CA 1
ATOM 2675 C C . PHE A 1 513 ? 39.82089 121.12455 143.63169 1.000 60.76433 513 PHE A C 1
ATOM 2676 O O . PHE A 1 513 ? 38.71182 121.00651 144.15754 1.000 62.49224 513 PHE A O 1
ATOM 2684 N N . ASP A 1 514 ? 40.11189 122.09841 142.76554 1.000 64.81226 514 ASP A N 1
ATOM 2685 C CA . ASP A 1 514 ? 39.08384 123.02318 142.30519 1.000 64.39854 514 ASP A CA 1
ATOM 2686 C C . ASP A 1 514 ? 39.06907 123.11086 140.78617 1.000 62.51832 514 ASP A C 1
ATOM 2687 O O . ASP A 1 514 ? 39.99723 122.67485 140.10340 1.000 59.20234 514 ASP A O 1
ATOM 2692 N N . ARG A 1 515 ? 38.01006 123.72961 140.26288 1.000 63.88414 515 ARG A N 1
ATOM 2693 C CA . ARG A 1 515 ? 37.83029 123.76729 138.81984 1.000 60.98318 515 ARG A CA 1
ATOM 2694 C C . ARG A 1 515 ? 36.60623 124.59805 138.44048 1.000 66.05197 515 ARG A C 1
ATOM 2695 O O . ARG A 1 515 ? 35.52617 124.41103 139.01835 1.000 67.03307 515 ARG A O 1
ATOM 2703 N N . ASP A 1 516 ? 36.76226 125.52587 137.47631 1.000 66.87606 516 ASP A N 1
ATOM 2704 C CA . ASP A 1 516 ? 35.67321 126.39964 137.02696 1.000 70.30664 516 ASP A CA 1
ATOM 2705 C C . ASP A 1 516 ? 35.30049 126.00329 135.59999 1.000 68.04817 516 ASP A C 1
ATOM 2706 O O . ASP A 1 516 ? 36.02959 126.32020 134.65304 1.000 66.50446 516 ASP A O 1
ATOM 2711 N N . LEU A 1 517 ? 34.17261 125.29111 135.46096 1.000 69.38635 517 LEU A N 1
ATOM 2712 C CA . LEU A 1 517 ? 33.79389 124.65081 134.20403 1.000 68.54554 517 LEU A CA 1
ATOM 2713 C C . LEU A 1 517 ? 33.31591 125.68053 133.18474 1.000 70.38842 517 LEU A C 1
ATOM 2714 O O . LEU A 1 517 ? 32.43875 126.50148 133.47744 1.000 70.77255 517 LEU A O 1
ATOM 2719 N N . ASP A 1 518 ? 33.88411 125.61736 131.97884 1.000 72.43625 518 ASP A N 1
ATOM 2720 C CA . ASP A 1 518 ? 33.44317 126.43507 130.84961 1.000 77.47147 518 ASP A CA 1
ATOM 2721 C C . ASP A 1 518 ? 32.42841 125.60878 130.06562 1.000 79.63844 518 ASP A C 1
ATOM 2722 O O . ASP A 1 518 ? 32.75465 124.91862 129.09881 1.000 81.95709 518 ASP A O 1
ATOM 2727 N N . GLU A 1 519 ? 31.16533 125.66270 130.50341 1.000 80.81960 519 GLU A N 1
ATOM 2728 C CA . GLU A 1 519 ? 30.12154 124.83643 129.89642 1.000 85.79468 519 GLU A CA 1
ATOM 2729 C C . GLU A 1 519 ? 29.13656 125.64713 129.05710 1.000 86.96807 519 GLU A C 1
ATOM 2730 O O . GLU A 1 519 ? 28.04367 125.16192 128.74303 1.000 86.62252 519 GLU A O 1
ATOM 2736 N N . ASN A 1 520 ? 29.53246 126.85310 128.65391 1.000 94.77091 520 ASN A N 1
ATOM 2737 C CA . ASN A 1 520 ? 28.70247 127.72382 127.82960 1.000 98.83246 520 ASN A CA 1
ATOM 2738 C C . ASN A 1 520 ? 28.22977 127.01149 126.55068 1.000 97.47952 520 ASN A C 1
ATOM 2739 O O . ASN A 1 520 ? 28.93397 126.17647 125.97496 1.000 93.98713 520 ASN A O 1
ATOM 2744 N N . ILE A 1 521 ? 27.00879 127.34824 126.10942 1.000 99.27380 521 ILE A N 1
ATOM 2745 C CA . ILE A 1 521 ? 26.40906 126.80391 124.88643 1.000 95.57422 521 ILE A CA 1
ATOM 2746 C C . ILE A 1 521 ? 26.60910 127.81370 123.75726 1.000 96.70604 521 ILE A C 1
ATOM 2747 O O . ILE A 1 521 ? 26.25692 128.99169 123.90396 1.000 99.77993 521 ILE A O 1
ATOM 2752 N N . TYR A 1 522 ? 27.16033 127.36554 122.62444 1.000 95.96726 522 TYR A N 1
ATOM 2753 C CA . TYR A 1 522 ? 27.39340 128.23434 121.46929 1.000 94.62907 522 TYR A CA 1
ATOM 2754 C C . TYR A 1 522 ? 26.33360 127.95698 120.40518 1.000 97.80352 522 TYR A C 1
ATOM 2755 O O . TYR A 1 522 ? 26.41685 126.95184 119.68940 1.000 100.82075 522 TYR A O 1
ATOM 2764 N N . PHE A 1 523 ? 25.35650 128.86482 120.28785 1.000 102.47014 523 PHE A N 1
ATOM 2765 C CA . PHE A 1 523 ? 24.27266 128.77248 119.31470 1.000 106.46350 523 PHE A CA 1
ATOM 2766 C C . PHE A 1 523 ? 24.66479 129.38226 117.97763 1.000 109.10956 523 PHE A C 1
ATOM 2767 O O . PHE A 1 523 ? 25.62270 130.14836 117.86462 1.000 110.74160 523 PHE A O 1
ATOM 2775 N N . ASN A 1 524 ? 23.87299 129.06394 116.95557 1.000 110.35060 524 ASN A N 1
ATOM 2776 C CA . ASN A 1 524 ? 24.07412 129.66570 115.64448 1.000 116.20015 524 ASN A CA 1
ATOM 2777 C C . ASN A 1 524 ? 23.42294 131.04060 115.58410 1.000 123.62383 524 ASN A C 1
ATOM 2778 O O . ASN A 1 524 ? 23.21969 131.68879 116.61893 1.000 125.62987 524 ASN A O 1
ATOM 2783 N N . ASP A 1 525 ? 23.10507 131.50431 114.37395 1.000 124.14987 525 ASP A N 1
ATOM 2784 C CA . ASP A 1 525 ? 22.30992 132.72018 114.25358 1.000 124.40963 525 ASP A CA 1
ATOM 2785 C C . ASP A 1 525 ? 20.93985 132.51813 114.88641 1.000 123.32141 525 ASP A C 1
ATOM 2786 O O . ASP A 1 525 ? 20.52961 133.28525 115.76519 1.000 121.05830 525 ASP A O 1
ATOM 2791 N N . ASP A 1 526 ? 20.23206 131.46895 114.46651 1.000 125.30598 526 ASP A N 1
ATOM 2792 C CA . ASP A 1 526 ? 18.98202 131.04591 115.08640 1.000 125.39263 526 ASP A CA 1
ATOM 2793 C C . ASP A 1 526 ? 19.26091 130.34021 116.41159 1.000 126.07999 526 ASP A C 1
ATOM 2794 O O . ASP A 1 526 ? 20.24676 130.65348 117.08668 1.000 126.99243 526 ASP A O 1
ATOM 2799 N N . GLY A 1 527 ? 18.40397 129.39518 116.80265 1.000 124.16364 527 GLY A N 1
ATOM 2800 C CA . GLY A 1 527 ? 18.63988 128.63246 118.01484 1.000 120.03092 527 GLY A CA 1
ATOM 2801 C C . GLY A 1 527 ? 19.41808 127.35053 117.83223 1.000 122.15916 527 GLY A C 1
ATOM 2802 O O . GLY A 1 527 ? 19.80001 126.71678 118.82242 1.000 119.63255 527 GLY A O 1
ATOM 2803 N N . SER A 1 528 ? 19.67233 126.96330 116.58235 1.000 123.61340 528 SER A N 1
ATOM 2804 C CA . SER A 1 528 ? 20.34854 125.70733 116.28971 1.000 116.34214 528 SER A CA 1
ATOM 2805 C C . SER A 1 528 ? 21.73745 125.68265 116.91393 1.000 115.74690 528 SER A C 1
ATOM 2806 O O . SER A 1 528 ? 22.48733 126.66073 116.84385 1.000 119.10759 528 SER A O 1
ATOM 2809 N N . ILE A 1 529 ? 22.08551 124.55182 117.51522 1.000 112.18236 529 ILE A N 1
ATOM 2810 C CA . ILE A 1 529 ? 23.38042 124.41412 118.16745 1.000 111.89151 529 ILE A CA 1
ATOM 2811 C C . ILE A 1 529 ? 24.43363 124.08305 117.12668 1.000 108.45794 529 ILE A C 1
ATOM 2812 O O . ILE A 1 529 ? 24.24388 123.18986 116.29084 1.000 109.11328 529 ILE A O 1
ATOM 2817 N N . ARG A 1 530 ? 25.56153 124.78722 117.19471 1.000 103.11975 530 ARG A N 1
ATOM 2818 C CA . ARG A 1 530 ? 26.67570 124.53518 116.30094 1.000 107.41240 530 ARG A CA 1
ATOM 2819 C C . ARG A 1 530 ? 27.81570 123.78047 116.96027 1.000 102.70417 530 ARG A C 1
ATOM 2820 O O . ARG A 1 530 ? 28.60189 123.14443 116.25253 1.000 102.79409 530 ARG A O 1
ATOM 2828 N N . GLY A 1 531 ? 27.92248 123.83376 118.28528 1.000 100.72614 531 GLY A N 1
ATOM 2829 C CA . GLY A 1 531 ? 28.92547 123.06804 119.00059 1.000 99.07684 531 GLY A CA 1
ATOM 2830 C C . GLY A 1 531 ? 28.58727 122.87829 120.46558 1.000 100.16916 531 GLY A C 1
ATOM 2831 O O . GLY A 1 531 ? 27.83007 123.66331 121.05530 1.000 94.22492 531 GLY A O 1
ATOM 2832 N N . LYS A 1 532 ? 29.14132 121.82449 121.06088 1.000 90.95562 532 LYS A N 1
ATOM 2833 C CA . LYS A 1 532 ? 28.98013 121.54576 122.48091 1.000 89.79993 532 LYS A CA 1
ATOM 2834 C C . LYS A 1 532 ? 30.32600 121.69408 123.18309 1.000 87.05128 532 LYS A C 1
ATOM 2835 O O . LYS A 1 532 ? 31.30615 121.02914 122.82038 1.000 84.04824 532 LYS A O 1
ATOM 2841 N N . ARG A 1 533 ? 30.37073 122.57529 124.17592 1.000 80.20475 533 ARG A N 1
ATOM 2842 C CA . ARG A 1 533 ? 31.53058 122.65863 125.04708 1.000 79.15740 533 ARG A CA 1
ATOM 2843 C C . ARG A 1 533 ? 31.75665 121.32980 125.77239 1.000 81.02885 533 ARG A C 1
ATOM 2844 O O . ARG A 1 533 ? 30.81363 120.76980 126.34836 1.000 81.91373 533 ARG A O 1
ATOM 2852 N N . PRO A 1 534 ? 32.99172 120.80197 125.77169 1.000 78.81928 534 PRO A N 1
ATOM 2853 C CA . PRO A 1 534 ? 33.24278 119.52615 126.47899 1.000 76.74699 534 PRO A CA 1
ATOM 2854 C C . PRO A 1 534 ? 32.75156 119.50138 127.92492 1.000 76.17110 534 PRO A C 1
ATOM 2855 O O . PRO A 1 534 ? 32.06462 118.54737 128.32001 1.000 77.27144 534 PRO A O 1
ATOM 2859 N N . ASP A 1 535 ? 33.07030 120.52059 128.73076 1.000 72.90013 535 ASP A N 1
ATOM 2860 C CA . ASP A 1 535 ? 32.67608 120.49582 130.13471 1.000 69.39840 535 ASP A CA 1
ATOM 2861 C C . ASP A 1 535 ? 31.18608 120.26066 130.32452 1.000 73.39943 535 ASP A C 1
ATOM 2862 O O . ASP A 1 535 ? 30.76896 119.89983 131.43153 1.000 74.37307 535 ASP A O 1
ATOM 2867 N N . ALA A 1 536 ? 30.36721 120.46934 129.29135 1.000 74.99291 536 ALA A N 1
ATOM 2868 C CA . ALA A 1 536 ? 28.93021 120.28418 129.46316 1.000 78.19698 536 ALA A CA 1
ATOM 2869 C C . ALA A 1 536 ? 28.54141 118.81413 129.45441 1.000 74.57701 536 ALA A C 1
ATOM 2870 O O . ALA A 1 536 ? 27.44539 118.46308 129.90131 1.000 76.44857 536 ALA A O 1
ATOM 2872 N N . SER A 1 537 ? 29.41560 117.95614 128.95372 1.000 73.48261 537 SER A N 1
ATOM 2873 C CA . SER A 1 537 ? 29.17979 116.52812 128.98497 1.000 76.78902 537 SER A CA 1
ATOM 2874 C C . SER A 1 537 ? 29.54866 115.90244 130.32616 1.000 77.00710 537 SER A C 1
ATOM 2875 O O . SER A 1 537 ? 29.45180 114.67746 130.47140 1.000 75.42543 537 SER A O 1
ATOM 2878 N N . LEU A 1 538 ? 29.92240 116.70970 131.31405 1.000 74.88400 538 LEU A N 1
ATOM 2879 C CA . LEU A 1 538 ? 30.20626 116.19201 132.63820 1.000 68.96546 538 LEU A CA 1
ATOM 2880 C C . LEU A 1 538 ? 28.93813 116.23501 133.46900 1.000 71.81542 538 LEU A C 1
ATOM 2881 O O . LEU A 1 538 ? 28.31196 117.29095 133.60968 1.000 80.43414 538 LEU A O 1
ATOM 2886 N N . GLN A 1 539 ? 28.57519 115.09307 134.03917 1.000 74.90085 539 GLN A N 1
ATOM 2887 C CA . GLN A 1 539 ? 27.33910 114.93806 134.78601 1.000 74.13783 539 GLN A CA 1
ATOM 2888 C C . GLN A 1 539 ? 27.62394 114.43739 136.19516 1.000 72.85736 539 GLN A C 1
ATOM 2889 O O . GLN A 1 539 ? 28.58900 113.70157 136.42846 1.000 72.02337 539 GLN A O 1
ATOM 2895 N N . GLY A 1 540 ? 26.76475 114.82946 137.12195 1.000 74.01270 540 GLY A N 1
ATOM 2896 C CA . GLY A 1 540 ? 26.74563 114.17473 138.41208 1.000 75.83883 540 GLY A CA 1
ATOM 2897 C C . GLY A 1 540 ? 28.08051 114.29005 139.09726 1.000 72.60056 540 GLY A C 1
ATOM 2898 O O . GLY A 1 540 ? 28.70736 115.35413 139.12014 1.000 71.83795 540 GLY A O 1
ATOM 2899 N N . LEU A 1 541 ? 28.52557 113.17522 139.67056 1.000 70.18483 541 LEU A N 1
ATOM 2900 C CA . LEU A 1 541 ? 29.71343 113.19755 140.50974 1.000 70.34155 541 LEU A CA 1
ATOM 2901 C C . LEU A 1 541 ? 30.98250 113.62057 139.74885 1.000 70.10092 541 LEU A C 1
ATOM 2902 O O . LEU A 1 541 ? 31.93833 114.09383 140.38090 1.000 67.82757 541 LEU A O 1
ATOM 2907 N N . ALA A 1 542 ? 31.00172 113.50630 138.41588 1.000 66.83551 542 ALA A N 1
ATOM 2908 C CA . ALA A 1 542 ? 32.10279 113.98927 137.58295 1.000 62.68603 542 ALA A CA 1
ATOM 2909 C C . ALA A 1 542 ? 32.26758 115.49330 137.62967 1.000 63.97602 542 ALA A C 1
ATOM 2910 O O . ALA A 1 542 ? 33.14261 116.01728 136.94170 1.000 66.72422 542 ALA A O 1
ATOM 2912 N N . ARG A 1 543 ? 31.44036 116.19135 138.39940 1.000 65.20141 543 ARG A N 1
ATOM 2913 C CA . ARG A 1 543 ? 31.50615 117.63439 138.55211 1.000 63.34632 543 ARG A CA 1
ATOM 2914 C C . ARG A 1 543 ? 31.88987 118.02773 139.97109 1.000 63.88812 543 ARG A C 1
ATOM 2915 O O . ARG A 1 543 ? 31.67666 119.17779 140.35982 1.000 64.04842 543 ARG A O 1
ATOM 2923 N N . ALA A 1 544 ? 32.40587 117.09797 140.77736 1.000 60.06156 544 ALA A N 1
ATOM 2924 C CA . ALA A 1 544 ? 32.69460 117.49829 142.14332 1.000 57.49385 544 ALA A CA 1
ATOM 2925 C C . ALA A 1 544 ? 34.00349 118.25948 142.20737 1.000 58.68832 544 ALA A C 1
ATOM 2926 O O . ALA A 1 544 ? 34.81064 118.26139 141.26950 1.000 56.69106 544 ALA A O 1
ATOM 2928 N N . THR A 1 545 ? 34.17823 118.93873 143.33026 1.000 55.97105 545 THR A N 1
ATOM 2929 C CA . THR A 1 545 ? 35.43608 119.49499 143.77434 1.000 55.60262 545 THR A CA 1
ATOM 2930 C C . THR A 1 545 ? 35.58491 119.09331 145.23245 1.000 58.01252 545 THR A C 1
ATOM 2931 O O . THR A 1 545 ? 34.73492 118.38431 145.77846 1.000 62.31637 545 THR A O 1
ATOM 2935 N N . GLY A 1 546 ? 36.66475 119.50758 145.86453 1.000 56.46039 546 GLY A N 1
ATOM 2936 C CA . GLY A 1 546 ? 36.74455 119.38289 147.29857 1.000 62.64486 546 GLY A CA 1
ATOM 2937 C C . GLY A 1 546 ? 38.16550 119.18618 147.79983 1.000 59.16638 546 GLY A C 1
ATOM 2938 O O . GLY A 1 546 ? 39.15556 119.49517 147.12992 1.000 58.51101 546 GLY A O 1
ATOM 2939 N N . ASP A 1 547 ? 38.23437 118.70944 149.03494 1.000 60.00093 547 ASP A N 1
ATOM 2940 C CA . ASP A 1 547 ? 39.46531 118.36775 149.71720 1.000 56.29542 547 ASP A CA 1
ATOM 2941 C C . ASP A 1 547 ? 39.56049 116.86079 149.84653 1.000 56.42151 547 ASP A C 1
ATOM 2942 O O . ASP A 1 547 ? 38.56754 116.17270 150.08351 1.000 56.09146 547 ASP A O 1
ATOM 2947 N N . ARG A 1 548 ? 40.77857 116.36293 149.74482 1.000 54.37460 548 ARG A N 1
ATOM 2948 C CA . ARG A 1 548 ? 41.03671 114.97402 150.03015 1.000 50.42290 548 ARG A CA 1
ATOM 2949 C C . ARG A 1 548 ? 42.25058 114.90037 150.92935 1.000 51.24751 548 ARG A C 1
ATOM 2950 O O . ARG A 1 548 ? 43.23952 115.59445 150.68736 1.000 55.04965 548 ARG A O 1
ATOM 2958 N N . MET A 1 549 ? 42.16352 114.10457 151.98450 1.000 49.47281 549 MET A N 1
ATOM 2959 C CA . MET A 1 549 ? 43.30743 113.80490 152.82174 1.000 50.26126 549 MET A CA 1
ATOM 2960 C C . MET A 1 549 ? 43.64365 112.33591 152.68109 1.000 53.47944 549 MET A C 1
ATOM 2961 O O . MET A 1 549 ? 42.74779 111.50976 152.50512 1.000 56.16446 549 MET A O 1
ATOM 2966 N N . HIS A 1 550 ? 44.93669 112.00809 152.68036 1.000 55.44711 550 HIS A N 1
ATOM 2967 C CA . HIS A 1 550 ? 45.34591 110.61610 152.48171 1.000 53.38417 550 HIS A CA 1
ATOM 2968 C C . HIS A 1 550 ? 46.51382 110.25244 153.37497 1.000 52.04111 550 HIS A C 1
ATOM 2969 O O . HIS A 1 550 ? 47.57675 110.86156 153.28501 1.000 52.53968 550 HIS A O 1
ATOM 2976 N N . LEU A 1 551 ? 46.31382 109.25259 154.22814 1.000 52.45095 551 LEU A N 1
ATOM 2977 C CA . LEU A 1 551 ? 47.32474 108.76691 155.15740 1.000 51.76717 551 LEU A CA 1
ATOM 2978 C C . LEU A 1 551 ? 47.61998 107.30189 154.87075 1.000 54.86120 551 LEU A C 1
ATOM 2979 O O . LEU A 1 551 ? 46.69211 106.49574 154.75177 1.000 56.35639 551 LEU A O 1
ATOM 2984 N N . GLU A 1 552 ? 48.90804 106.95905 154.78502 1.000 54.69767 552 GLU A N 1
ATOM 2985 C CA . GLU A 1 552 ? 49.34329 105.63901 154.31436 1.000 54.49615 552 GLU A CA 1
ATOM 2986 C C . GLU A 1 552 ? 50.61724 105.20833 155.02264 1.000 54.17580 552 GLU A C 1
ATOM 2987 O O . GLU A 1 552 ? 51.69634 105.16635 154.41982 1.000 56.33357 552 GLU A O 1
ATOM 2993 N N . PRO A 1 553 ? 50.53509 104.83758 156.30371 1.000 54.23208 553 PRO A N 1
ATOM 2994 C CA . PRO A 1 553 ? 51.64508 104.13486 156.95903 1.000 54.33700 553 PRO A CA 1
ATOM 2995 C C . PRO A 1 553 ? 51.81535 102.70778 156.43635 1.000 56.67195 553 PRO A C 1
ATOM 2996 O O . PRO A 1 553 ? 50.88552 102.11054 155.88932 1.000 61.07099 553 PRO A O 1
ATOM 3000 N N . GLY A 1 554 ? 53.02840 102.17397 156.60364 1.000 56.58070 554 GLY A N 1
ATOM 3001 C CA . GLY A 1 554 ? 53.34064 100.81093 156.19197 1.000 55.21949 554 GLY A CA 1
ATOM 3002 C C . GLY A 1 554 ? 54.52059 100.27825 156.97627 1.000 56.47537 554 GLY A C 1
ATOM 3003 O O . GLY A 1 554 ? 55.39242 101.03945 157.41025 1.000 56.92694 554 GLY A O 1
ATOM 3004 N N . MET A 1 555 ? 54.52773 98.96229 157.19854 1.000 57.71532 555 MET A N 1
ATOM 3005 C CA . MET A 1 555 ? 55.67673 98.29457 157.80485 1.000 60.22588 555 MET A CA 1
ATOM 3006 C C . MET A 1 555 ? 56.13502 97.17545 156.88915 1.000 58.75357 555 MET A C 1
ATOM 3007 O O . MET A 1 555 ? 55.33321 96.55419 156.18516 1.000 58.81327 555 MET A O 1
ATOM 3012 N N . SER A 1 556 ? 57.44105 96.93662 156.88541 1.000 59.96591 556 SER A N 1
ATOM 3013 C CA . SER A 1 556 ? 57.97132 95.83553 156.09772 1.000 63.71156 556 SER A CA 1
ATOM 3014 C C . SER A 1 556 ? 59.22829 95.28483 156.75203 1.000 65.72565 556 SER A C 1
ATOM 3015 O O . SER A 1 556 ? 59.98309 96.01706 157.39899 1.000 66.84672 556 SER A O 1
ATOM 3018 N N . LEU A 1 557 ? 59.43050 93.97482 156.57533 1.000 65.15868 557 LEU A N 1
ATOM 3019 C CA . LEU A 1 557 ? 60.56851 93.23609 157.11965 1.000 65.53696 557 LEU A CA 1
ATOM 3020 C C . LEU A 1 557 ? 61.39576 92.67796 155.96990 1.000 66.36802 557 LEU A C 1
ATOM 3021 O O . LEU A 1 557 ? 61.14999 91.56283 155.49609 1.000 71.41955 557 LEU A O 1
ATOM 3026 N N . PRO A 1 558 ? 62.35074 93.41699 155.46990 1.000 68.75094 558 PRO A N 1
ATOM 3027 C CA . PRO A 1 558 ? 63.22798 92.85489 154.44415 1.000 70.97933 558 PRO A CA 1
ATOM 3028 C C . PRO A 1 558 ? 64.12003 91.78413 155.03351 1.000 72.39810 558 PRO A C 1
ATOM 3029 O O . PRO A 1 558 ? 64.91085 92.04443 155.94958 1.000 76.74203 558 PRO A O 1
ATOM 3033 N N . MET A 1 559 ? 63.98627 90.57801 154.52373 1.000 70.09852 559 MET A N 1
ATOM 3034 C CA . MET A 1 559 ? 64.89137 89.48620 154.84910 1.000 75.56071 559 MET A CA 1
ATOM 3035 C C . MET A 1 559 ? 65.69660 89.17705 153.59229 1.000 71.03164 559 MET A C 1
ATOM 3036 O O . MET A 1 559 ? 65.14782 88.69277 152.59530 1.000 68.03243 559 MET A O 1
ATOM 3041 N N . THR A 1 560 ? 66.97956 89.48423 153.62443 1.000 66.64712 560 THR A N 1
ATOM 3042 C CA . THR A 1 560 ? 67.81576 89.33910 152.45159 1.000 72.91060 560 THR A CA 1
ATOM 3043 C C . THR A 1 560 ? 68.98485 88.38631 152.71596 1.000 78.47469 560 THR A C 1
ATOM 3044 O O . THR A 1 560 ? 69.38570 88.14660 153.86208 1.000 78.43716 560 THR A O 1
ATOM 3048 N N . ARG A 1 561 ? 69.45110 87.76615 151.63216 1.000 75.42563 561 ARG A N 1
ATOM 3049 C CA . ARG A 1 561 ? 70.65822 86.95929 151.56552 1.000 74.06485 561 ARG A CA 1
ATOM 3050 C C . ARG A 1 561 ? 71.37537 87.32313 150.28156 1.000 72.31230 561 ARG A C 1
ATOM 3051 O O . ARG A 1 561 ? 70.79143 87.93386 149.38134 1.000 78.08506 561 ARG A O 1
AT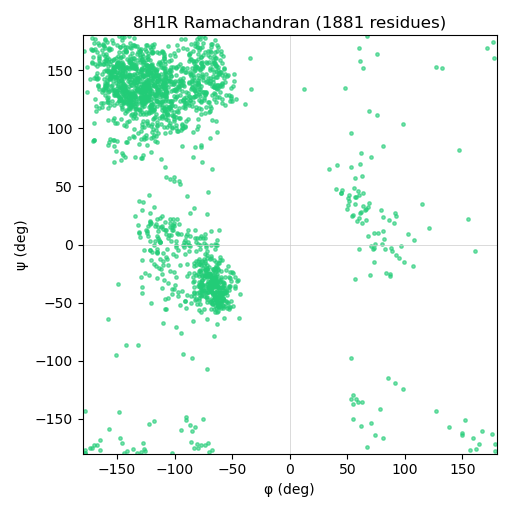OM 3059 N N . SER A 1 562 ? 72.64244 86.92828 150.17983 1.000 70.83689 562 SER A N 1
ATOM 3060 C CA . SER A 1 562 ? 73.37361 87.13412 148.93191 1.000 75.54716 562 SER A CA 1
ATOM 3061 C C . SER A 1 562 ? 72.64187 86.60377 147.70090 1.000 74.48651 562 SER A C 1
ATOM 3062 O O . SER A 1 562 ? 72.92098 87.06958 146.59185 1.000 73.74937 562 SER A O 1
ATOM 3065 N N . TRP A 1 563 ? 71.72997 85.63968 147.85896 1.000 72.29510 563 TRP A N 1
ATOM 3066 C CA . TRP A 1 563 ? 71.20625 84.87538 146.73003 1.000 73.30134 563 TRP A CA 1
ATOM 3067 C C . TRP A 1 563 ? 69.72227 85.07313 146.47276 1.000 71.83485 563 TRP A C 1
ATOM 3068 O O . TRP A 1 563 ? 69.21849 84.57285 145.45978 1.000 68.12385 563 TRP A O 1
ATOM 3079 N N . GLY A 1 564 ? 69.02303 85.79021 147.34750 1.000 72.54440 564 GLY A N 1
ATOM 3080 C CA . GLY A 1 564 ? 67.57602 85.93701 147.28925 1.000 72.53550 564 GLY A CA 1
ATOM 3081 C C . GLY A 1 564 ? 67.11173 86.97615 148.29296 1.000 70.21794 564 GLY A C 1
ATOM 3082 O O . GLY A 1 564 ? 67.91753 87.63239 148.95995 1.000 68.18864 564 GLY A O 1
ATOM 3083 N N . TYR A 1 565 ? 65.79169 87.11499 148.39373 1.000 64.92020 565 TYR A N 1
ATOM 3084 C CA . TYR A 1 565 ? 65.18042 87.98412 149.39745 1.000 68.18477 565 TYR A CA 1
ATOM 3085 C C . TYR A 1 565 ? 63.72044 87.60196 149.56530 1.000 66.07326 565 TYR A C 1
ATOM 3086 O O . TYR A 1 565 ? 63.09266 87.06868 148.64431 1.000 63.40813 565 TYR A O 1
ATOM 3095 N N . VAL A 1 566 ? 63.16922 87.91612 150.73615 1.000 68.59525 566 VAL A N 1
ATOM 3096 C CA . VAL A 1 566 ? 61.71519 87.91597 150.92592 1.000 71.04760 566 VAL A CA 1
ATOM 3097 C C . VAL A 1 566 ? 61.32890 89.11909 151.77662 1.000 69.58526 566 VAL A C 1
ATOM 3098 O O . VAL A 1 566 ? 61.81670 89.27339 152.90366 1.000 71.14004 566 VAL A O 1
ATOM 3102 N N . THR A 1 567 ? 60.45486 89.97186 151.24231 1.000 64.24960 567 THR A N 1
ATOM 3103 C CA . THR A 1 567 ? 60.00859 91.15196 151.97699 1.000 65.52779 567 THR A CA 1
ATOM 3104 C C . THR A 1 567 ? 58.49956 91.21578 152.12775 1.000 63.99257 567 THR A C 1
ATOM 3105 O O . THR A 1 567 ? 57.79566 91.59149 151.17156 1.000 62.99587 567 THR A O 1
ATOM 3109 N N . PRO A 1 568 ? 57.97842 90.90696 153.31573 1.000 60.15638 568 PRO A N 1
ATOM 3110 C CA . PRO A 1 568 ? 56.55835 91.12782 153.57646 1.000 61.77554 568 PRO A CA 1
ATOM 3111 C C . PRO A 1 568 ? 56.31608 92.56589 154.04213 1.000 63.55962 568 PRO A C 1
ATOM 3112 O O . PRO A 1 568 ? 57.14889 93.19413 154.71313 1.000 62.91853 568 PRO A O 1
ATOM 3116 N N . THR A 1 569 ? 55.15407 93.09065 153.66484 1.000 59.10601 569 THR A N 1
ATOM 3117 C CA . THR A 1 569 ? 54.84085 94.48866 153.88150 1.000 59.26444 569 THR A CA 1
ATOM 3118 C C . THR A 1 569 ? 53.36778 94.59552 154.20025 1.000 60.18604 569 THR A C 1
ATOM 3119 O O . THR A 1 569 ? 52.52297 94.00227 153.51624 1.000 60.63528 569 THR A O 1
ATOM 3123 N N . LEU A 1 570 ? 53.08252 95.33470 155.25706 1.000 58.50960 570 LEU A N 1
ATOM 3124 C CA . LEU A 1 570 ? 51.72942 95.56862 155.71780 1.000 60.53871 570 LEU A CA 1
ATOM 3125 C C . LEU A 1 570 ? 51.49322 97.06958 155.68845 1.000 61.60881 570 LEU A C 1
ATOM 3126 O O . LEU A 1 570 ? 52.22802 97.83281 156.32541 1.000 61.21111 570 LEU A O 1
ATOM 3131 N N . LYS A 1 571 ? 50.48028 97.49229 154.94921 1.000 58.23842 571 LYS A N 1
ATOM 3132 C CA . LYS A 1 571 ? 50.16211 98.89522 154.81587 1.000 57.95459 571 LYS A CA 1
ATOM 3133 C C . LYS A 1 571 ? 48.73002 99.11912 155.23960 1.000 56.16535 571 LYS A C 1
ATOM 3134 O O . LYS A 1 571 ? 47.89115 98.23598 155.11865 1.000 60.85145 571 LYS A O 1
ATOM 3140 N N . TYR A 1 572 ? 48.44579 100.33517 155.68231 1.000 57.93109 572 TYR A N 1
ATOM 3141 C CA . TYR A 1 572 ? 47.07869 100.76604 155.94800 1.000 57.89578 572 TYR A CA 1
ATOM 3142 C C . TYR A 1 572 ? 46.80262 102.07786 155.22769 1.000 58.56911 572 TYR A C 1
ATOM 3143 O O . TYR A 1 572 ? 47.51046 103.06400 155.44460 1.000 54.65654 572 TYR A O 1
ATOM 3152 N N . LEU A 1 573 ? 45.77375 102.08455 154.38253 1.000 56.19255 573 LEU A N 1
ATOM 3153 C CA . LEU A 1 573 ? 45.37172 103.24533 153.60223 1.000 57.75892 573 LEU A CA 1
ATOM 3154 C C . LEU A 1 573 ? 44.09455 103.84028 154.19591 1.000 60.27046 573 LEU A C 1
ATOM 3155 O O . LEU A 1 573 ? 43.07162 103.14717 154.30089 1.000 60.32500 573 LEU A O 1
ATOM 3160 N N . TYR A 1 574 ? 44.14932 105.12437 154.55965 1.000 57.27167 574 TYR A N 1
ATOM 3161 C CA . TYR A 1 574 ? 42.98615 105.87030 155.01932 1.000 54.13116 574 TYR A CA 1
ATOM 3162 C C . TYR A 1 574 ? 42.87010 107.16413 154.22403 1.000 56.03122 574 TYR A C 1
ATOM 3163 O O . TYR A 1 574 ? 43.77998 108.00125 154.25400 1.000 53.66656 574 TYR A O 1
ATOM 3172 N N . THR A 1 575 ? 41.74219 107.32683 153.52882 1.000 55.44891 575 THR A N 1
ATOM 3173 C CA . THR A 1 575 ? 41.44714 108.53364 152.76953 1.000 52.89717 575 THR A CA 1
ATOM 3174 C C . THR A 1 575 ? 40.12799 109.14256 153.23220 1.000 55.67525 575 THR A C 1
ATOM 3175 O O . THR A 1 575 ? 39.17704 108.41649 153.52820 1.000 59.03239 575 THR A O 1
ATOM 3179 N N . LYS A 1 576 ? 40.07680 110.47456 153.30392 1.000 57.34351 576 LYS A N 1
ATOM 3180 C CA . LYS A 1 576 ? 38.88064 111.21449 153.70458 1.000 57.66368 576 LYS A CA 1
ATOM 3181 C C . LYS A 1 576 ? 38.56566 112.26623 152.64631 1.000 56.49263 576 LYS A C 1
ATOM 3182 O O . LYS A 1 576 ? 39.45263 113.01126 152.22230 1.000 54.46978 576 LYS A O 1
ATOM 3188 N N . TYR A 1 577 ? 37.31372 112.32897 152.21211 1.000 57.54149 577 TYR A N 1
ATOM 3189 C CA . TYR A 1 577 ? 36.88474 113.32071 151.23884 1.000 57.54727 577 TYR A CA 1
ATOM 3190 C C . TYR A 1 577 ? 35.96650 114.33973 151.90148 1.000 62.69053 577 TYR A C 1
ATOM 3191 O O . TYR A 1 577 ? 35.13342 113.97879 152.74043 1.000 61.57838 577 TYR A O 1
ATOM 3200 N N . ASP A 1 578 ? 36.16338 115.61068 151.56925 1.000 61.71686 578 ASP A N 1
ATOM 3201 C CA . ASP A 1 578 ? 35.21819 116.67662 151.87389 1.000 59.17074 578 ASP A CA 1
ATOM 3202 C C . ASP A 1 578 ? 34.81033 117.22929 150.51971 1.000 61.96238 578 ASP A C 1
ATOM 3203 O O . ASP A 1 578 ? 35.47730 118.09426 149.95864 1.000 62.07422 578 ASP A O 1
ATOM 3208 N N . LEU A 1 579 ? 33.73349 116.68803 149.98165 1.000 62.32024 579 LEU A N 1
ATOM 3209 C CA . LEU A 1 579 ? 33.31665 117.02070 148.64152 1.000 60.45533 579 LEU A CA 1
ATOM 3210 C C . LEU A 1 579 ? 32.37949 118.21858 148.65813 1.000 63.60306 579 LEU A C 1
ATOM 3211 O O . LEU A 1 579 ? 31.91027 118.67473 149.70196 1.000 63.52496 579 LEU A O 1
ATOM 3216 N N . ASP A 1 580 ? 32.14361 118.73831 147.46298 1.000 64.37098 580 ASP A N 1
ATOM 3217 C CA . ASP A 1 580 ? 31.22150 119.82813 147.21562 1.000 65.63352 580 ASP A CA 1
ATOM 3218 C C . ASP A 1 580 ? 30.73575 119.64677 145.78658 1.000 65.83388 580 ASP A C 1
ATOM 3219 O O . ASP A 1 580 ? 31.54192 119.38670 144.89076 1.000 70.64308 580 ASP A O 1
ATOM 3224 N N . LEU A 1 581 ? 29.43077 119.73456 145.57436 1.000 70.88953 581 LEU A N 1
ATOM 3225 C CA . LEU A 1 581 ? 28.87000 119.54221 144.24631 1.000 71.78545 581 LEU A CA 1
ATOM 3226 C C . LEU A 1 581 ? 27.89990 120.67402 143.94192 1.000 77.43738 581 LEU A C 1
ATOM 3227 O O . LEU A 1 581 ? 27.18870 121.15310 144.83171 1.000 79.34322 581 LEU A O 1
ATOM 3232 N N . ASP A 1 582 ? 27.89204 121.10376 142.68083 1.000 80.09801 582 ASP A N 1
ATOM 3233 C CA . ASP A 1 582 ? 27.02297 122.17355 142.21848 1.000 79.82296 582 ASP A CA 1
ATOM 3234 C C . ASP A 1 582 ? 25.59907 121.65531 142.01936 1.000 83.89440 582 ASP A C 1
ATOM 3235 O O . ASP A 1 582 ? 25.30620 120.46931 142.19056 1.000 80.94779 582 ASP A O 1
ATOM 3240 N N . SER A 1 583 ? 24.69500 122.57012 141.65903 1.000 87.72209 583 SER A N 1
ATOM 3241 C CA . SER A 1 583 ? 23.28006 122.22092 141.59789 1.000 89.43591 583 SER A CA 1
ATOM 3242 C C . SER A 1 583 ? 23.00437 121.18366 140.51205 1.000 88.55691 583 SER A C 1
ATOM 3243 O O . SER A 1 583 ? 22.28946 120.20061 140.75514 1.000 86.82594 583 SER A O 1
ATOM 3246 N N . GLN A 1 584 ? 23.57853 121.37449 139.31411 1.000 85.79661 584 GLN A N 1
ATOM 3247 C CA . GLN A 1 584 ? 23.31782 120.46622 138.19525 1.000 86.94792 584 GLN A CA 1
ATOM 3248 C C . GLN A 1 584 ? 23.81497 119.05135 138.47462 1.000 86.23092 584 GLN A C 1
ATOM 3249 O O . GLN A 1 584 ? 23.23418 118.07717 137.97773 1.000 85.44017 584 GLN A O 1
ATOM 3255 N N . GLY A 1 585 ? 24.90687 118.91265 139.22582 1.000 83.03709 585 GLY A N 1
ATOM 3256 C CA . GLY A 1 585 ? 25.38200 117.58378 139.56316 1.000 81.73603 585 GLY A CA 1
ATOM 3257 C C . GLY A 1 585 ? 24.42895 116.86784 140.49616 1.000 84.44355 585 GLY A C 1
ATOM 3258 O O . GLY A 1 585 ? 24.21113 115.65779 140.37438 1.000 82.55593 585 GLY A O 1
ATOM 3259 N N . LYS A 1 586 ? 23.84570 117.60296 141.43992 1.000 83.02511 586 LYS A N 1
ATOM 3260 C CA . LYS A 1 586 ? 22.89764 116.98102 142.34890 1.000 78.33657 586 LYS A CA 1
ATOM 3261 C C . LYS A 1 586 ? 21.64282 116.54970 141.60179 1.000 82.77080 586 LYS A C 1
ATOM 3262 O O . LYS A 1 586 ? 21.20095 115.40067 141.72496 1.000 84.70778 586 LYS A O 1
ATOM 3268 N N . THR A 1 587 ? 21.08683 117.43846 140.77852 1.000 84.24794 587 THR A N 1
ATOM 3269 C CA . THR A 1 587 ? 19.93600 117.06014 139.96742 1.000 86.97868 587 THR A CA 1
ATOM 3270 C C . THR A 1 587 ? 20.25531 115.89199 139.02671 1.000 90.47911 587 THR A C 1
ATOM 3271 O O . THR A 1 587 ? 19.40345 115.01883 138.81976 1.000 93.46355 587 THR A O 1
ATOM 3275 N N . ASP A 1 588 ? 21.46640 115.83503 138.45991 1.000 89.09560 588 ASP A N 1
ATOM 3276 C CA . ASP A 1 588 ? 21.81968 114.67791 137.63920 1.000 89.44176 588 ASP A CA 1
ATOM 3277 C C . ASP A 1 588 ? 21.87072 113.40409 138.47547 1.000 88.65896 588 ASP A C 1
ATOM 3278 O O . ASP A 1 588 ? 21.60695 112.30995 137.96366 1.000 88.07300 588 ASP A O 1
ATOM 3283 N N . LEU A 1 589 ? 22.18751 113.53440 139.76550 1.000 88.93024 589 LEU A N 1
ATOM 3284 C CA . LEU A 1 589 ? 22.34053 112.37159 140.63476 1.000 89.88459 589 LEU A CA 1
ATOM 3285 C C . LEU A 1 589 ? 20.99355 111.76749 141.00467 1.000 91.60195 589 LEU A C 1
ATOM 3286 O O . LEU A 1 589 ? 20.76474 110.56742 140.81988 1.000 93.47758 589 LEU A O 1
ATOM 3291 N N . ASN A 1 590 ? 20.09635 112.57349 141.57037 1.000 92.62413 590 ASN A N 1
ATOM 3292 C CA . ASN A 1 590 ? 18.79137 112.02438 141.90328 1.000 96.75895 590 ASN A CA 1
ATOM 3293 C C . ASN A 1 590 ? 17.93660 111.76701 140.66819 1.000 96.65240 590 ASN A C 1
ATOM 3294 O O . ASN A 1 590 ? 16.86566 111.16489 140.79315 1.000 99.90665 590 ASN A O 1
ATOM 3299 N N . LYS A 1 591 ? 18.36872 112.21983 139.48917 1.000 97.01250 591 LYS A N 1
ATOM 3300 C CA . LYS A 1 591 ? 17.76898 111.73050 138.25718 1.000 95.75362 591 LYS A CA 1
ATOM 3301 C C . LYS A 1 591 ? 18.16222 110.27949 137.99453 1.000 94.34468 591 LYS A C 1
ATOM 3302 O O . LYS A 1 591 ? 17.44242 109.57125 137.28457 1.000 95.85507 591 LYS A O 1
ATOM 3308 N N . ARG A 1 592 ? 19.27919 109.81976 138.56180 1.000 97.34377 592 ARG A N 1
ATOM 3309 C CA . ARG A 1 592 ? 19.70839 108.42880 138.47116 1.000 100.45168 592 ARG A CA 1
ATOM 3310 C C . ARG A 1 592 ? 19.39630 107.65002 139.74527 1.000 101.51009 592 ARG A C 1
ATOM 3311 O O . ARG A 1 592 ? 19.89342 106.52912 139.91957 1.000 102.26717 592 ARG A O 1
ATOM 3319 N N . ASP A 1 593 ? 18.58108 108.22009 140.63402 1.000 103.00902 593 ASP A N 1
ATOM 3320 C CA . ASP A 1 593 ? 18.24096 107.61331 141.92309 1.000 108.36654 593 ASP A CA 1
ATOM 3321 C C . ASP A 1 593 ? 19.50987 107.32865 142.73435 1.000 105.11318 593 ASP A C 1
ATOM 3322 O O . ASP A 1 593 ? 19.80796 106.19376 143.11563 1.000 103.53884 593 ASP A O 1
ATOM 3327 N N . GLU A 1 594 ? 20.27369 108.39680 142.96725 1.000 100.57736 594 GLU A N 1
ATOM 3328 C CA . GLU A 1 594 ? 21.47357 108.34313 143.79145 1.000 95.47861 594 GLU A CA 1
ATOM 3329 C C . GLU A 1 594 ? 21.59127 109.62531 144.60020 1.000 95.61409 594 GLU A C 1
ATOM 3330 O O . GLU A 1 594 ? 21.11520 110.68516 144.18791 1.000 96.45721 594 GLU A O 1
ATOM 3336 N N . SER A 1 595 ? 22.22511 109.52063 145.76233 1.000 94.49098 595 SER A N 1
ATOM 3337 C CA . SER A 1 595 ? 22.38481 110.65983 146.65012 1.000 92.22390 595 SER A CA 1
ATOM 3338 C C . SER A 1 595 ? 23.85675 111.04705 146.74527 1.000 86.82685 595 SER A C 1
ATOM 3339 O O . SER A 1 595 ? 24.75390 110.23912 146.49157 1.000 89.01151 595 SER A O 1
ATOM 3342 N N . PHE A 1 596 ? 24.09352 112.30116 147.12005 1.000 79.45962 596 PHE A N 1
ATOM 3343 C CA . PHE A 1 596 ? 25.42943 112.87835 147.18314 1.000 77.26412 596 PHE A CA 1
ATOM 3344 C C . PHE A 1 596 ? 25.88220 112.91671 148.63720 1.000 79.23313 596 PHE A C 1
ATOM 3345 O O . PHE A 1 596 ? 25.33598 113.68180 149.43796 1.000 78.02412 596 PHE A O 1
ATOM 3353 N N . ASP A 1 597 ? 26.88126 112.10391 148.97352 1.000 76.96888 597 ASP A N 1
ATOM 3354 C CA . ASP A 1 597 ? 27.51505 112.12627 150.29062 1.000 76.24249 597 ASP A CA 1
ATOM 3355 C C . ASP A 1 597 ? 28.73894 113.03842 150.23662 1.000 75.11242 597 ASP A C 1
ATOM 3356 O O . ASP A 1 597 ? 29.79207 112.64146 149.72887 1.000 75.39931 597 ASP A O 1
ATOM 3361 N N . SER A 1 598 ? 28.61069 114.25351 150.76935 1.000 73.35013 598 SER A N 1
ATOM 3362 C CA . SER A 1 598 ? 29.72958 115.18965 150.70733 1.000 69.71908 598 SER A CA 1
ATOM 3363 C C . SER A 1 598 ? 30.88348 114.82499 151.63859 1.000 67.61856 598 SER A C 1
ATOM 3364 O O . SER A 1 598 ? 31.94141 115.45512 151.54363 1.000 71.23260 598 SER A O 1
ATOM 3367 N N . ASN A 1 599 ? 30.69746 113.87216 152.55776 1.000 65.89206 599 ASN A N 1
ATOM 3368 C CA . ASN A 1 599 ? 31.75038 113.41648 153.46301 1.000 65.33548 599 ASN A CA 1
ATOM 3369 C C . ASN A 1 599 ? 31.89761 111.91147 153.31535 1.000 63.30247 599 ASN A C 1
ATOM 3370 O O . ASN A 1 599 ? 31.01064 111.15444 153.71836 1.000 70.10363 599 ASN A O 1
ATOM 3375 N N . GLN A 1 600 ? 33.02875 111.48151 152.78161 1.000 60.03128 600 GLN A N 1
ATOM 3376 C CA . GLN A 1 600 ? 33.28197 110.07050 152.56394 1.000 59.44540 600 GLN A CA 1
ATOM 3377 C C . GLN A 1 600 ? 34.69095 109.69778 153.00124 1.000 60.49829 600 GLN A C 1
ATOM 3378 O O . GLN A 1 600 ? 35.63988 110.46787 152.81523 1.000 63.32032 600 GLN A O 1
ATOM 3384 N N . ASP A 1 601 ? 34.78501 108.52692 153.62949 1.000 57.80645 601 ASP A N 1
ATOM 3385 C CA . ASP A 1 601 ? 35.99801 107.93819 154.15780 1.000 56.99232 601 ASP A CA 1
ATOM 3386 C C . ASP A 1 601 ? 36.20329 106.58408 153.48411 1.000 59.93544 601 ASP A C 1
ATOM 3387 O O . ASP A 1 601 ? 35.28246 106.00384 152.90309 1.000 60.42746 601 ASP A O 1
ATOM 3392 N N . ARG A 1 602 ? 37.44535 106.11025 153.49940 1.000 61.08413 602 ARG A N 1
ATOM 3393 C CA . ARG A 1 602 ? 37.77161 104.78719 152.97372 1.000 57.29543 602 ARG A CA 1
ATOM 3394 C C . ARG A 1 602 ? 38.96055 104.29751 153.76701 1.000 58.30173 602 ARG A C 1
ATOM 3395 O O . ARG A 1 602 ? 39.90942 105.06068 153.99000 1.000 59.88316 602 ARG A O 1
ATOM 3403 N N . SER A 1 603 ? 38.86865 103.06059 154.24025 1.000 56.57565 603 SER A N 1
ATOM 3404 C CA . SER A 1 603 ? 39.89860 102.45190 155.06654 1.000 58.23215 603 SER A CA 1
ATOM 3405 C C . SER A 1 603 ? 40.15987 101.06482 154.52486 1.000 61.42675 603 SER A C 1
ATOM 3406 O O . SER A 1 603 ? 39.23599 100.25268 154.42388 1.000 70.64248 603 SER A O 1
ATOM 3409 N N . LEU A 1 604 ? 41.40196 100.77492 154.18111 1.000 56.85685 604 LEU A N 1
ATOM 3410 C CA . LEU A 1 604 ? 41.61920 99.38088 153.85843 1.000 62.99918 604 LEU A CA 1
ATOM 3411 C C . LEU A 1 604 ? 43.08722 99.06910 153.96573 1.000 60.85086 604 LEU A C 1
ATOM 3412 O O . LEU A 1 604 ? 43.92813 99.96218 153.79868 1.000 60.18389 604 LEU A O 1
ATOM 3417 N N . PRO A 1 605 ? 43.43033 97.83822 154.30403 1.000 60.29064 605 PRO A N 1
ATOM 3418 C CA . PRO A 1 605 ? 44.82335 97.48844 154.50332 1.000 58.70475 605 PRO A CA 1
ATOM 3419 C C . PRO A 1 605 ? 45.34364 96.84525 153.22654 1.000 53.43224 605 PRO A C 1
ATOM 3420 O O . PRO A 1 605 ? 44.59382 96.52996 152.30348 1.000 56.37342 605 PRO A O 1
ATOM 3424 N N . LEU A 1 606 ? 46.64067 96.63042 153.20178 1.000 55.19216 606 LEU A N 1
ATOM 3425 C CA . LEU A 1 606 ? 47.27692 96.13426 152.00298 1.000 57.23634 606 LEU A CA 1
ATOM 3426 C C . LEU A 1 606 ? 48.37097 95.20750 152.46335 1.000 57.66607 606 LEU A C 1
ATOM 3427 O O . LEU A 1 606 ? 49.11879 95.52779 153.39240 1.000 57.19227 606 LEU A O 1
ATOM 3432 N N . VAL A 1 607 ? 48.43623 94.05038 151.83359 1.000 58.80774 607 VAL A N 1
ATOM 3433 C CA . VAL A 1 607 ? 49.44231 93.06058 152.16095 1.000 58.39159 607 VAL A CA 1
ATOM 3434 C C . VAL A 1 607 ? 50.14256 92.70841 150.86813 1.000 60.96295 607 VAL A C 1
ATOM 3435 O O . VAL A 1 607 ? 49.50474 92.58811 149.81106 1.000 62.44216 607 VAL A O 1
ATOM 3439 N N . LYS A 1 608 ? 51.45556 92.63060 150.94136 1.000 60.24524 608 LYS A N 1
ATOM 3440 C CA . LYS A 1 608 ? 52.26976 92.51846 149.75051 1.000 64.82664 608 LYS A CA 1
ATOM 3441 C C . LYS A 1 608 ? 53.46881 91.66070 150.11787 1.000 63.17514 608 LYS A C 1
ATOM 3442 O O . LYS A 1 608 ? 54.13862 91.94899 151.11291 1.000 66.05759 608 LYS A O 1
ATOM 3448 N N . VAL A 1 609 ? 53.76307 90.61258 149.35713 1.000 60.54010 609 VAL A N 1
ATOM 3449 C CA . VAL A 1 609 ? 54.97513 89.85081 149.65748 1.000 61.05303 609 VAL A CA 1
ATOM 3450 C C . VAL A 1 609 ? 55.81534 89.70366 148.39764 1.000 62.30597 609 VAL A C 1
ATOM 3451 O O . VAL A 1 609 ? 55.36358 89.13939 147.39268 1.000 59.97254 609 VAL A O 1
ATOM 3455 N N . ASP A 1 610 ? 57.02526 90.25784 148.46171 1.000 64.80296 610 ASP A N 1
ATOM 3456 C CA . ASP A 1 610 ? 57.98542 90.35774 147.37984 1.000 64.82667 610 ASP A CA 1
ATOM 3457 C C . ASP A 1 610 ? 59.11850 89.39196 147.69322 1.000 66.28440 610 ASP A C 1
ATOM 3458 O O . ASP A 1 610 ? 59.66232 89.39326 148.80330 1.000 66.55284 610 ASP A O 1
ATOM 3463 N N . SER A 1 611 ? 59.46476 88.56181 146.72344 1.000 65.06075 611 SER A N 1
ATOM 3464 C CA . SER A 1 611 ? 60.51786 87.57998 146.90781 1.000 66.83853 611 SER A CA 1
ATOM 3465 C C . SER A 1 611 ? 61.23609 87.41881 145.58295 1.000 67.10694 611 SER A C 1
ATOM 3466 O O . SER A 1 611 ? 60.64423 87.63851 144.52081 1.000 66.29207 611 SER A O 1
ATOM 3469 N N . GLY A 1 612 ? 62.49714 87.00699 145.64723 1.000 64.50233 612 GLY A N 1
ATOM 3470 C CA . GLY A 1 612 ? 63.23736 86.74184 144.43240 1.000 66.20318 612 GLY A CA 1
ATOM 3471 C C . GLY A 1 612 ? 64.54641 86.03307 144.70575 1.000 68.69160 612 GLY A C 1
ATOM 3472 O O . GLY A 1 612 ? 65.00625 85.94537 145.85384 1.000 65.44990 612 GLY A O 1
ATOM 3473 N N . LEU A 1 613 ? 65.15565 85.54293 143.61495 1.000 66.03466 613 LEU A N 1
ATOM 3474 C CA . LEU A 1 613 ? 66.39574 84.78710 143.66130 1.000 64.61781 613 LEU A CA 1
ATOM 3475 C C . LEU A 1 613 ? 67.38383 85.32502 142.62834 1.000 68.24878 613 LEU A C 1
ATOM 3476 O O . LEU A 1 613 ? 67.01497 85.63774 141.48822 1.000 69.01060 613 LEU A O 1
ATOM 3481 N N . TYR A 1 614 ? 68.65776 85.37228 143.02253 1.000 69.04472 614 TYR A N 1
ATOM 3482 C CA . TYR A 1 614 ? 69.74383 85.87825 142.18160 1.000 72.39369 614 TYR A CA 1
ATOM 3483 C C . TYR A 1 614 ? 70.66205 84.75527 141.69697 1.000 76.96033 614 TYR A C 1
ATOM 3484 O O . TYR A 1 614 ? 71.38801 84.15253 142.49621 1.000 75.34462 614 TYR A O 1
ATOM 3493 N N . PHE A 1 615 ? 70.69329 84.53701 140.37902 1.000 76.86123 615 PHE A N 1
ATOM 3494 C CA . PHE A 1 615 ? 71.57952 83.56000 139.76036 1.000 74.55747 615 PHE A CA 1
ATOM 3495 C C . PHE A 1 615 ? 72.61056 84.24895 138.87738 1.000 79.49066 615 PHE A C 1
ATOM 3496 O O . PHE A 1 615 ? 72.32153 85.25878 138.22613 1.000 80.88341 615 PHE A O 1
ATOM 3504 N N . ASP A 1 616 ? 73.81664 83.68011 138.83868 1.000 82.88871 616 ASP A N 1
ATOM 3505 C CA . ASP A 1 616 ? 74.90569 84.24609 138.05574 1.000 82.90751 616 ASP A CA 1
ATOM 3506 C C . ASP A 1 616 ? 75.58896 83.17601 137.22206 1.000 85.71586 616 ASP A C 1
ATOM 3507 O O . ASP A 1 616 ? 75.49408 81.98206 137.50429 1.000 89.37179 616 ASP A O 1
ATOM 3512 N N . ARG A 1 617 ? 76.26607 83.63289 136.16908 1.000 92.69918 617 ARG A N 1
ATOM 3513 C CA . ARG A 1 617 ? 76.91934 82.74678 135.20736 1.000 86.31596 617 ARG A CA 1
ATOM 3514 C C . ARG A 1 617 ? 77.89735 83.57374 134.39434 1.000 84.37254 617 ARG A C 1
ATOM 3515 O O . ARG A 1 617 ? 77.49132 84.54455 133.75208 1.000 89.65267 617 ARG A O 1
ATOM 3523 N N . ASP A 1 618 ? 79.17340 83.20092 134.42062 1.000 95.00756 618 ASP A N 1
ATOM 3524 C CA . ASP A 1 618 ? 80.15246 83.81187 133.53165 1.000 88.96445 618 ASP A CA 1
ATOM 3525 C C . ASP A 1 618 ? 80.04375 83.20257 132.14975 1.000 88.52251 618 ASP A C 1
ATOM 3526 O O . ASP A 1 618 ? 79.82394 81.99851 132.00397 1.000 93.00708 618 ASP A O 1
ATOM 3531 N N . THR A 1 619 ? 80.19480 84.04038 131.13361 1.000 91.39727 619 THR A N 1
ATOM 3532 C CA . THR A 1 619 ? 80.15208 83.58709 129.75369 1.000 95.90792 619 THR A CA 1
ATOM 3533 C C . THR A 1 619 ? 81.15909 84.42106 128.96868 1.000 99.14550 619 THR A C 1
ATOM 3534 O O . THR A 1 619 ? 81.87189 85.25128 129.54062 1.000 97.47676 619 THR A O 1
ATOM 3538 N N . THR A 1 620 ? 81.25932 84.16981 127.65975 1.000 107.62811 620 THR A N 1
ATOM 3539 C CA . THR A 1 620 ? 82.18336 84.90575 126.79074 1.000 108.00466 620 THR A CA 1
ATOM 3540 C C . THR A 1 620 ? 81.56157 85.00239 125.40462 1.000 106.21658 620 THR A C 1
ATOM 3541 O O . THR A 1 620 ? 81.21379 83.97622 124.81478 1.000 105.82231 620 THR A O 1
ATOM 3545 N N . PHE A 1 621 ? 81.40648 86.22626 124.89635 1.000 109.52517 621 PHE A N 1
ATOM 3546 C CA . PHE A 1 621 ? 80.93266 86.47892 123.53922 1.000 113.00129 621 PHE A CA 1
ATOM 3547 C C . PHE A 1 621 ? 81.96767 87.30290 122.78421 1.000 113.53359 621 PHE A C 1
ATOM 3548 O O . PHE A 1 621 ? 82.39845 88.35506 123.27006 1.000 110.31330 621 PHE A O 1
ATOM 3556 N N . ALA A 1 622 ? 82.34992 86.83271 121.59237 1.000 113.42241 622 ALA A N 1
ATOM 3557 C CA . ALA A 1 622 ? 83.35295 87.50668 120.77239 1.000 107.11239 622 ALA A CA 1
ATOM 3558 C C . ALA A 1 622 ? 84.61479 87.79801 121.58253 1.000 109.08245 622 ALA A C 1
ATOM 3559 O O . ALA A 1 622 ? 85.25367 88.84106 121.42341 1.000 106.90335 622 ALA A O 1
ATOM 3561 N N . GLY A 1 623 ? 84.96978 86.85924 122.46677 1.000 110.13709 623 GLY A N 1
ATOM 3562 C CA . GLY A 1 623 ? 86.17264 86.93457 123.28195 1.000 109.35483 623 GLY A CA 1
ATOM 3563 C C . GLY A 1 623 ? 86.14033 87.93480 124.41574 1.000 108.78658 623 GLY A C 1
ATOM 3564 O O . GLY A 1 623 ? 87.18520 88.19306 125.02485 1.000 105.45525 623 GLY A O 1
ATOM 3565 N N . THR A 1 624 ? 84.97420 88.51270 124.71144 1.000 109.85393 624 THR A N 1
ATOM 3566 C CA . THR A 1 624 ? 84.76591 89.47389 125.78421 1.000 101.10025 624 THR A CA 1
ATOM 3567 C C . THR A 1 624 ? 83.97082 88.81702 126.90022 1.000 99.66122 624 THR A C 1
ATOM 3568 O O . THR A 1 624 ? 82.93995 88.18882 126.62018 1.000 99.00539 624 THR A O 1
ATOM 3572 N N . PRO A 1 625 ? 84.40461 88.92633 128.15926 1.000 98.36220 625 PRO A N 1
ATOM 3573 C CA . PRO A 1 625 ? 83.66853 88.27146 129.25528 1.000 99.37412 625 PRO A CA 1
ATOM 3574 C C . PRO A 1 625 ? 82.35238 88.98734 129.55893 1.000 94.69423 625 PRO A C 1
ATOM 3575 O O . PRO A 1 625 ? 82.31420 90.21337 129.71067 1.000 89.74018 625 PRO A O 1
ATOM 3579 N N . PHE A 1 626 ? 81.26748 88.21421 129.63192 1.000 93.45534 626 PHE A N 1
ATOM 3580 C CA . PHE A 1 626 ? 79.99733 88.65816 130.19163 1.000 87.56592 626 PHE A CA 1
ATOM 3581 C C . PHE A 1 626 ? 79.78121 87.95641 131.53074 1.000 86.01251 626 PHE A C 1
ATOM 3582 O O . PHE A 1 626 ? 80.24933 86.83451 131.74604 1.000 90.84909 626 PHE A O 1
ATOM 3590 N N . ARG A 1 627 ? 79.10698 88.64050 132.45049 1.000 81.61731 627 ARG A N 1
ATOM 3591 C CA . ARG A 1 627 ? 78.38990 87.97663 133.53152 1.000 78.72193 627 ARG A CA 1
ATOM 3592 C C . ARG A 1 627 ? 76.91294 88.06137 133.20527 1.000 74.84305 627 ARG A C 1
ATOM 3593 O O . ARG A 1 627 ? 76.35781 89.15827 133.09496 1.000 74.94588 627 ARG A O 1
ATOM 3601 N N . GLN A 1 628 ? 76.29312 86.90924 133.01141 1.000 75.94279 628 GLN A N 1
ATOM 3602 C CA . GLN A 1 628 ? 74.86016 86.85501 132.79120 1.000 77.53846 628 GLN A CA 1
ATOM 3603 C C . GLN A 1 628 ? 74.16500 86.56618 134.10915 1.000 76.69614 628 GLN A C 1
ATOM 3604 O O . GLN A 1 628 ? 74.57600 85.66739 134.84839 1.000 78.48319 628 GLN A O 1
ATOM 3610 N N . THR A 1 629 ? 73.11085 87.31910 134.39883 1.000 75.35127 629 THR A N 1
ATOM 3611 C CA . THR A 1 629 ? 72.36669 87.07525 135.61976 1.000 78.60157 629 THR A CA 1
ATOM 3612 C C . THR A 1 629 ? 71.01583 86.46500 135.27467 1.000 72.66103 629 THR A C 1
ATOM 3613 O O . THR A 1 629 ? 70.53599 86.56970 134.14258 1.000 73.09142 629 THR A O 1
ATOM 3617 N N . LEU A 1 630 ? 70.45978 85.73112 136.23374 1.000 70.99573 630 LEU A N 1
ATOM 3618 C CA . LEU A 1 630 ? 69.06784 85.29692 136.16961 1.000 73.77511 630 LEU A CA 1
ATOM 3619 C C . LEU A 1 630 ? 68.41458 85.72110 137.46742 1.000 72.40976 630 LEU A C 1
ATOM 3620 O O . LEU A 1 630 ? 68.87147 85.33539 138.55057 1.000 75.17792 630 LEU A O 1
ATOM 3625 N N . GLU A 1 631 ? 67.35950 86.52794 137.33909 1.000 71.82467 631 GLU A N 1
ATOM 3626 C CA . GLU A 1 631 ? 66.61025 87.10107 138.45786 1.000 74.01396 631 GLU A CA 1
ATOM 3627 C C . GLU A 1 631 ? 65.12631 86.78483 138.29369 1.000 69.15912 631 GLU A C 1
ATOM 3628 O O . GLU A 1 631 ? 64.41936 87.41757 137.48245 1.000 64.74058 631 GLU A O 1
ATOM 3634 N N . PRO A 1 632 ? 64.61933 85.79192 139.02481 1.000 69.32318 632 PRO A N 1
ATOM 3635 C CA . PRO A 1 632 ? 63.18036 85.52473 139.05864 1.000 65.60777 632 PRO A CA 1
ATOM 3636 C C . PRO A 1 632 ? 62.55809 86.02291 140.35444 1.000 63.48420 632 PRO A C 1
ATOM 3637 O O . PRO A 1 632 ? 63.12894 85.92821 141.44655 1.000 64.43376 632 PRO A O 1
ATOM 3641 N N . ARG A 1 633 ? 61.35704 86.57572 140.21814 1.000 62.62124 633 ARG A N 1
ATOM 3642 C CA . ARG A 1 633 ? 60.69279 87.10288 141.40193 1.000 64.82540 633 ARG A CA 1
ATOM 3643 C C . ARG A 1 633 ? 59.18782 86.91067 141.34674 1.000 65.20185 633 ARG A C 1
ATOM 3644 O O . ARG A 1 633 ? 58.55999 86.85136 140.27665 1.000 62.18110 633 ARG A O 1
ATOM 3652 N N . ALA A 1 634 ? 58.63164 86.85684 142.55166 1.000 64.09499 634 ALA A N 1
ATOM 3653 C CA . ALA A 1 634 ? 57.21662 86.70670 142.79447 1.000 63.55679 634 ALA A CA 1
ATOM 3654 C C . ALA A 1 634 ? 56.74933 87.79383 143.73217 1.000 60.87392 634 ALA A C 1
ATOM 3655 O O . ALA A 1 634 ? 57.48413 88.23011 144.62520 1.000 62.00284 634 ALA A O 1
ATOM 3657 N N . MET A 1 635 ? 55.52330 88.24262 143.52289 1.000 62.75903 635 MET A N 1
ATOM 3658 C CA . MET A 1 635 ? 54.91303 89.16073 144.47061 1.000 62.93934 635 MET A CA 1
ATOM 3659 C C . MET A 1 635 ? 53.44905 88.81957 144.62645 1.000 62.46738 635 MET A C 1
ATOM 3660 O O . MET A 1 635 ? 52.68119 88.88627 143.65731 1.000 62.85666 635 MET A O 1
ATOM 3665 N N . TYR A 1 636 ? 53.09992 88.39277 145.83648 1.000 60.66647 636 TYR A N 1
ATOM 3666 C CA . TYR A 1 636 ? 51.72088 88.22067 146.24030 1.000 65.17666 636 TYR A CA 1
ATOM 3667 C C . TYR A 1 636 ? 51.17963 89.57969 146.67294 1.000 63.30477 636 TYR A C 1
ATOM 3668 O O . TYR A 1 636 ? 51.84041 90.31793 147.42389 1.000 61.67619 636 TYR A O 1
ATOM 3677 N N . LEU A 1 637 ? 49.96266 89.88343 146.22969 1.000 60.13893 637 LEU A N 1
ATOM 3678 C CA . LEU A 1 637 ? 49.33445 91.16140 146.48433 1.000 58.88213 637 LEU A CA 1
ATOM 3679 C C . LEU A 1 637 ? 47.91340 90.94031 146.97015 1.000 61.63634 637 LEU A C 1
ATOM 3680 O O . LEU A 1 637 ? 47.09659 90.35105 146.24714 1.000 59.70544 637 LEU A O 1
ATOM 3685 N N . TYR A 1 638 ? 47.61315 91.43352 148.18700 1.000 63.06462 638 TYR A N 1
ATOM 3686 C CA . TYR A 1 638 ? 46.25407 91.37145 148.74680 1.000 62.33640 638 TYR A CA 1
ATOM 3687 C C . TYR A 1 638 ? 45.75681 92.72948 149.21544 1.000 61.21136 638 TYR A C 1
ATOM 3688 O O . TYR A 1 638 ? 46.36459 93.33775 150.10042 1.000 63.25665 638 TYR A O 1
ATOM 3697 N N . VAL A 1 639 ? 44.60184 93.14022 148.68018 1.000 60.82102 639 VAL A N 1
ATOM 3698 C CA . VAL A 1 639 ? 43.86663 94.37419 149.00081 1.000 59.63826 639 VAL A CA 1
ATOM 3699 C C . VAL A 1 639 ? 42.36667 94.07998 148.95864 1.000 60.84696 639 VAL A C 1
ATOM 3700 O O . VAL A 1 639 ? 41.81888 93.82568 147.87460 1.000 62.42344 639 VAL A O 1
ATOM 3704 N N . PRO A 1 640 ? 41.65849 94.13811 150.08752 1.000 62.88799 640 PRO A N 1
ATOM 3705 C CA . PRO A 1 640 ? 40.21352 93.87292 150.08834 1.000 58.73655 640 PRO A CA 1
ATOM 3706 C C . PRO A 1 640 ? 39.40553 94.82364 149.22602 1.000 61.83724 640 PRO A C 1
ATOM 3707 O O . PRO A 1 640 ? 39.80042 95.95663 148.94385 1.000 65.28087 640 PRO A O 1
ATOM 3711 N N . TYR A 1 641 ? 38.21165 94.35640 148.85693 1.000 64.63532 641 TYR A N 1
ATOM 3712 C CA . TYR A 1 641 ? 37.29468 95.13211 148.02863 1.000 61.99915 641 TYR A CA 1
ATOM 3713 C C . TYR A 1 641 ? 36.44642 96.09217 148.85830 1.000 65.03541 641 TYR A C 1
ATOM 3714 O O . TYR A 1 641 ? 35.95630 95.74432 149.93430 1.000 65.07479 641 TYR A O 1
ATOM 3723 N N . LYS A 1 642 ? 36.27834 97.30004 148.33803 1.000 69.29150 642 LYS A N 1
ATOM 3724 C CA . LYS A 1 642 ? 35.51110 98.35906 148.95869 1.000 62.38962 642 LYS A CA 1
ATOM 3725 C C . LYS A 1 642 ? 34.88018 99.12674 147.80843 1.000 65.87732 642 LYS A C 1
ATOM 3726 O O . LYS A 1 642 ? 35.59724 99.65766 146.95144 1.000 68.38877 642 LYS A O 1
ATOM 3732 N N . ASP A 1 643 ? 33.54819 99.11755 147.74323 1.000 66.23394 643 ASP A N 1
ATOM 3733 C CA . ASP A 1 643 ? 32.86425 99.86124 146.69397 1.000 69.99098 643 ASP A CA 1
ATOM 3734 C C . ASP A 1 643 ? 33.29205 101.31931 146.74874 1.000 70.54638 643 ASP A C 1
ATOM 3735 O O . ASP A 1 643 ? 33.10580 101.99150 147.76757 1.000 72.35467 643 ASP A O 1
ATOM 3740 N N . GLN A 1 644 ? 33.87316 101.80316 145.65373 1.000 68.75574 644 GLN A N 1
ATOM 3741 C CA . GLN A 1 644 ? 34.39998 103.16022 145.58153 1.000 67.58876 644 GLN A CA 1
ATOM 3742 C C . GLN A 1 644 ? 33.68204 103.98691 144.54025 1.000 67.79986 644 GLN A C 1
ATOM 3743 O O . GLN A 1 644 ? 34.17796 105.03690 144.14311 1.000 63.97528 644 GLN A O 1
ATOM 3749 N N . ASP A 1 645 ? 32.52117 103.52466 144.09116 1.000 72.45558 645 ASP A N 1
ATOM 3750 C CA . ASP A 1 645 ? 31.85625 104.17635 142.98193 1.000 70.61183 645 ASP A CA 1
ATOM 3751 C C . ASP A 1 645 ? 31.31201 105.54335 143.36656 1.000 69.02372 645 ASP A C 1
ATOM 3752 O O . ASP A 1 645 ? 31.19603 106.41616 142.49536 1.000 69.88964 645 ASP A O 1
ATOM 3757 N N . SER A 1 646 ? 31.03178 105.75158 144.65947 1.000 68.13805 646 SER A N 1
ATOM 3758 C CA . SER A 1 646 ? 30.55153 107.00463 145.23214 1.000 65.00466 646 SER A CA 1
ATOM 3759 C C . SER A 1 646 ? 31.62837 108.08179 145.30609 1.000 66.60886 646 SER A C 1
ATOM 3760 O O . SER A 1 646 ? 31.36814 109.18286 145.80582 1.000 66.51083 646 SER A O 1
ATOM 3763 N N . LEU A 1 647 ? 32.80648 107.78886 144.88233 1.000 65.68291 647 LEU A N 1
ATOM 3764 C CA . LEU A 1 647 ? 33.85933 108.77002 144.96730 1.000 61.96471 647 LEU A CA 1
ATOM 3765 C C . LEU A 1 647 ? 34.13947 109.35578 143.58622 1.000 62.60313 647 LEU A C 1
ATOM 3766 O O . LEU A 1 647 ? 33.95072 108.68054 142.56733 1.000 65.89543 647 LEU A O 1
ATOM 3771 N N . PRO A 1 648 ? 34.57031 110.59982 143.50203 1.000 61.53991 648 PRO A N 1
ATOM 3772 C CA . PRO A 1 648 ? 34.92844 111.16060 142.20397 1.000 61.75721 648 PRO A CA 1
ATOM 3773 C C . PRO A 1 648 ? 36.31357 110.66470 141.80829 1.000 63.38573 648 PRO A C 1
ATOM 3774 O O . PRO A 1 648 ? 36.95556 109.90894 142.52955 1.000 68.16673 648 PRO A O 1
ATOM 3778 N N . VAL A 1 649 ? 36.76570 111.07652 140.63128 1.000 64.61325 649 VAL A N 1
ATOM 3779 C CA . VAL A 1 649 ? 38.13280 110.81562 140.20154 1.000 64.80754 649 VAL A CA 1
ATOM 3780 C C . VAL A 1 649 ? 38.78666 112.16765 139.92137 1.000 62.91732 649 VAL A C 1
ATOM 3781 O O . VAL A 1 649 ? 38.33770 112.92341 139.04714 1.000 64.12033 649 VAL A O 1
ATOM 3785 N N . PHE A 1 650 ? 39.81050 112.50094 140.70846 1.000 59.30141 650 PHE A N 1
ATOM 3786 C CA . PHE A 1 650 ? 40.54135 113.75601 140.55332 1.000 61.46725 650 PHE A CA 1
ATOM 3787 C C . PHE A 1 650 ? 41.91048 113.57307 139.93057 1.000 59.44223 650 PHE A C 1
ATOM 3788 O O . PHE A 1 650 ? 42.27251 114.32993 139.02747 1.000 61.62979 650 PHE A O 1
ATOM 3796 N N . ASP A 1 651 ? 42.67554 112.58326 140.39389 1.000 60.17493 651 ASP A N 1
ATOM 3797 C CA . ASP A 1 651 ? 44.07961 112.44138 140.03814 1.000 56.28627 651 ASP A CA 1
ATOM 3798 C C . ASP A 1 651 ? 44.41186 111.00635 139.66549 1.000 59.69005 651 ASP A C 1
ATOM 3799 O O . ASP A 1 651 ? 45.56390 110.58052 139.76875 1.000 61.06816 651 ASP A O 1
ATOM 3804 N N . THR A 1 652 ? 43.42603 110.24212 139.22049 1.000 60.85574 652 THR A N 1
ATOM 3805 C CA . THR A 1 652 ? 43.60325 108.80811 139.04481 1.000 60.91022 652 THR A CA 1
ATOM 3806 C C . THR A 1 652 ? 43.67553 108.47482 137.56389 1.000 60.02742 652 THR A C 1
ATOM 3807 O O . THR A 1 652 ? 42.82959 108.92354 136.78367 1.000 62.34358 652 THR A O 1
ATOM 3811 N N . SER A 1 653 ? 44.66969 107.69187 137.16621 1.000 57.45718 653 SER A N 1
ATOM 3812 C CA . SER A 1 653 ? 44.59898 107.06659 135.85732 1.000 58.75830 653 SER A CA 1
ATOM 3813 C C . SER A 1 653 ? 44.76516 105.55864 136.00466 1.000 59.48347 653 SER A C 1
ATOM 3814 O O . SER A 1 653 ? 45.16806 105.04891 137.05883 1.000 57.28048 653 SER A O 1
ATOM 3817 N N . GLU A 1 654 ? 44.44642 104.84238 134.93076 1.000 58.57955 654 GLU A N 1
ATOM 3818 C CA . GLU A 1 654 ? 44.69562 103.40140 134.87509 1.000 59.85377 654 GLU A CA 1
ATOM 3819 C C . GLU A 1 654 ? 45.73983 103.08132 133.80732 1.000 60.63417 654 GLU A C 1
ATOM 3820 O O . GLU A 1 654 ? 45.40704 102.94403 132.61429 1.000 60.88107 654 GLU A O 1
ATOM 3826 N N . PRO A 1 655 ? 47.00679 102.95057 134.19154 1.000 57.48089 655 PRO A N 1
ATOM 3827 C CA . PRO A 1 655 ? 48.05199 102.62151 133.22877 1.000 56.54219 655 PRO A CA 1
ATOM 3828 C C . PRO A 1 655 ? 47.77428 101.35831 132.43099 1.000 56.93128 655 PRO A C 1
ATOM 3829 O O . PRO A 1 655 ? 47.24633 100.37135 132.94411 1.000 61.32234 655 PRO A O 1
ATOM 3833 N N . SER A 1 656 ? 48.19947 101.39211 131.17205 1.000 60.47596 656 SER A N 1
ATOM 3834 C CA . SER A 1 656 ? 48.23576 100.21094 130.33030 1.000 63.20207 656 SER A CA 1
ATOM 3835 C C . SER A 1 656 ? 49.13081 99.14019 130.93466 1.000 62.17083 656 SER A C 1
ATOM 3836 O O . SER A 1 656 ? 50.12367 99.42846 131.61475 1.000 57.02335 656 SER A O 1
ATOM 3839 N N . PHE A 1 657 ? 48.76902 97.88908 130.67386 1.000 61.89297 657 PHE A N 1
ATOM 3840 C CA . PHE A 1 657 ? 49.58109 96.77529 131.13721 1.000 60.68528 657 PHE A CA 1
ATOM 3841 C C . PHE A 1 657 ? 50.96519 96.82834 130.50342 1.000 60.44596 657 PHE A C 1
ATOM 3842 O O . PHE A 1 657 ? 51.12531 97.23113 129.34936 1.000 59.10877 657 PHE A O 1
ATOM 3850 N N . SER A 1 658 ? 51.95213 96.37463 131.27166 1.000 62.32068 658 SER A N 1
ATOM 3851 C CA . SER A 1 658 ? 53.37718 96.39476 130.94888 1.000 59.53195 658 SER A CA 1
ATOM 3852 C C . SER A 1 658 ? 54.06214 95.47806 131.96118 1.000 58.50311 658 SER A C 1
ATOM 3853 O O . SER A 1 658 ? 53.43106 95.00216 132.90618 1.000 64.20650 658 SER A O 1
ATOM 3856 N N . TYR A 1 659 ? 55.35720 95.23419 131.78743 1.000 58.48628 659 TYR A N 1
ATOM 3857 C CA . TYR A 1 659 ? 56.02216 94.37248 132.76171 1.000 60.96897 659 TYR A CA 1
ATOM 3858 C C . TYR A 1 659 ? 56.11186 95.06777 134.11758 1.000 64.07332 659 TYR A C 1
ATOM 3859 O O . TYR A 1 659 ? 56.16878 94.40699 135.16173 1.000 63.33855 659 TYR A O 1
ATOM 3868 N N . ASP A 1 660 ? 56.14068 96.40578 134.12531 1.000 63.75526 660 ASP A N 1
ATOM 3869 C CA . ASP A 1 660 ? 56.21038 97.11805 135.39518 1.000 59.72880 660 ASP A CA 1
ATOM 3870 C C . ASP A 1 660 ? 54.88028 97.06002 136.13598 1.000 59.33249 660 ASP A C 1
ATOM 3871 O O . ASP A 1 660 ? 54.85206 97.28627 137.34993 1.000 60.20699 660 ASP A O 1
ATOM 3876 N N . SER A 1 661 ? 53.79143 96.70373 135.44388 1.000 60.30870 661 SER A N 1
ATOM 3877 C CA . SER A 1 661 ? 52.52636 96.42570 136.12674 1.000 59.55010 661 SER A CA 1
ATOM 3878 C C . SER A 1 661 ? 52.65935 95.30693 137.15999 1.000 58.33589 661 SER A C 1
ATOM 3879 O O . SER A 1 661 ? 51.98818 95.34806 138.19388 1.000 59.51655 661 SER A O 1
ATOM 3882 N N . LEU A 1 662 ? 53.51852 94.30900 136.91933 1.000 62.50824 662 LEU A N 1
ATOM 3883 C CA . LEU A 1 662 ? 53.55753 93.15919 137.82257 1.000 63.27850 662 LEU A CA 1
ATOM 3884 C C . LEU A 1 662 ? 53.97226 93.53354 139.24756 1.000 61.79935 662 LEU A C 1
ATOM 3885 O O . LEU A 1 662 ? 53.65222 92.78869 140.17567 1.000 62.30498 662 LEU A O 1
ATOM 3890 N N . TRP A 1 663 ? 54.65608 94.65668 139.47244 1.000 57.24897 663 TRP A N 1
ATOM 3891 C CA . TRP A 1 663 ? 55.18384 94.88902 140.81447 1.000 60.35992 663 TRP A CA 1
ATOM 3892 C C . TRP A 1 663 ? 54.56656 96.08409 141.53713 1.000 59.16723 663 TRP A C 1
ATOM 3893 O O . TRP A 1 663 ? 55.08034 96.49737 142.58713 1.000 56.41447 663 TRP A O 1
ATOM 3904 N N . ARG A 1 664 ? 53.48057 96.63584 141.01885 1.000 55.73636 664 ARG A N 1
ATOM 3905 C CA . ARG A 1 664 ? 52.81732 97.76687 141.64351 1.000 57.24659 664 ARG A CA 1
ATOM 3906 C C . ARG A 1 664 ? 51.66125 97.27590 142.51843 1.000 59.14813 664 ARG A C 1
ATOM 3907 O O . ARG A 1 664 ? 50.86043 96.43771 142.09848 1.000 60.42590 664 ARG A O 1
ATOM 3915 N N . GLU A 1 665 ? 51.54799 97.84713 143.71430 1.000 57.55046 665 GLU A N 1
ATOM 3916 C CA . GLU A 1 665 ? 50.46588 97.54217 144.63719 1.000 58.65910 665 GLU A CA 1
ATOM 3917 C C . GLU A 1 665 ? 49.14184 98.22393 144.30385 1.000 58.34075 665 GLU A C 1
ATOM 3918 O O . GLU A 1 665 ? 48.20273 98.11897 145.10172 1.000 60.22607 665 GLU A O 1
ATOM 3924 N N . ASN A 1 666 ? 49.02293 98.92568 143.18168 1.000 56.96831 666 ASN A N 1
ATOM 3925 C CA . ASN A 1 666 ? 47.71692 99.43242 142.76138 1.000 52.95328 666 ASN A CA 1
ATOM 3926 C C . ASN A 1 666 ? 47.68515 99.50011 141.23936 1.000 54.21895 666 ASN A C 1
ATOM 3927 O O . ASN A 1 666 ? 48.58017 100.09210 140.63938 1.000 54.45003 666 ASN A O 1
ATOM 3932 N N . ARG A 1 667 ? 46.67833 98.94984 140.58131 1.000 55.80343 667 ARG A N 1
ATOM 3933 C CA . ARG A 1 667 ? 46.58455 98.99753 139.12829 1.000 51.36905 667 ARG A CA 1
ATOM 3934 C C . ARG A 1 667 ? 46.21744 100.37338 138.67995 1.000 55.96317 667 ARG A C 1
ATOM 3935 O O . ARG A 1 667 ? 46.13859 100.63413 137.49088 1.000 64.05445 667 ARG A O 1
ATOM 3943 N N . PHE A 1 668 ? 46.00817 101.26355 139.62073 1.000 53.54401 668 PHE A N 1
ATOM 3944 C CA . PHE A 1 668 ? 45.61303 102.64144 139.36139 1.000 54.70168 668 PHE A CA 1
ATOM 3945 C C . PHE A 1 668 ? 46.65781 103.60769 139.90335 1.000 57.02289 668 PHE A C 1
ATOM 3946 O O . PHE A 1 668 ? 47.17466 103.42499 141.01047 1.000 55.69802 668 PHE A O 1
ATOM 3954 N N . THR A 1 669 ? 46.90478 104.68558 139.17217 1.000 55.24185 669 THR A N 1
ATOM 3955 C CA . THR A 1 669 ? 47.64454 105.77380 139.78506 1.000 54.88302 669 THR A CA 1
ATOM 3956 C C . THR A 1 669 ? 46.72129 106.69284 140.57473 1.000 60.37077 669 THR A C 1
ATOM 3957 O O . THR A 1 669 ? 45.49732 106.67765 140.43054 1.000 62.72622 669 THR A O 1
ATOM 3961 N N . GLY A 1 670 ? 47.33606 107.53509 141.38065 1.000 62.00603 670 GLY A N 1
ATOM 3962 C CA . GLY A 1 670 ? 46.57481 108.42216 142.20335 1.000 60.65329 670 GLY A CA 1
ATOM 3963 C C . GLY A 1 670 ? 45.82075 107.62127 143.24140 1.000 62.95663 670 GLY A C 1
ATOM 3964 O O . GLY A 1 670 ? 45.93390 106.38531 143.35867 1.000 61.87413 670 GLY A O 1
ATOM 3965 N N . LYS A 1 671 ? 44.99154 108.36131 143.97912 1.000 61.44957 671 LYS A N 1
ATOM 3966 C CA . LYS A 1 671 ? 44.43541 107.87949 145.23313 1.000 59.69880 671 LYS A CA 1
ATOM 3967 C C . LYS A 1 671 ? 42.91343 107.75628 145.21392 1.000 57.69580 671 LYS A C 1
ATOM 3968 O O . LYS A 1 671 ? 42.33133 107.34441 146.22391 1.000 58.41553 671 LYS A O 1
ATOM 3974 N N . ASP A 1 672 ? 42.25457 108.03196 144.08376 1.000 58.80152 672 ASP A N 1
ATOM 3975 C CA . ASP A 1 672 ? 40.79958 107.94677 144.06855 1.000 57.50359 672 ASP A CA 1
ATOM 3976 C C . ASP A 1 672 ? 40.27880 106.53066 143.88576 1.000 58.50579 672 ASP A C 1
ATOM 3977 O O . ASP A 1 672 ? 39.16577 106.24560 144.33664 1.000 61.89278 672 ASP A O 1
ATOM 3982 N N . ARG A 1 673 ? 41.04602 105.63963 143.25706 1.000 57.99354 673 ARG A N 1
ATOM 3983 C CA . ARG A 1 673 ? 40.70122 104.22357 143.18930 1.000 55.37853 673 ARG A CA 1
ATOM 3984 C C . ARG A 1 673 ? 41.84124 103.39584 143.75165 1.000 57.40170 673 ARG A C 1
ATOM 3985 O O . ARG A 1 673 ? 42.98030 103.52090 143.28680 1.000 58.22108 673 ARG A O 1
ATOM 3993 N N . ILE A 1 674 ? 41.53520 102.54600 144.74277 1.000 57.82195 674 ILE A N 1
ATOM 3994 C CA . ILE A 1 674 ? 42.47026 101.52423 145.22513 1.000 59.89280 674 ILE A CA 1
ATOM 3995 C C . ILE A 1 674 ? 41.96751 100.16706 144.76133 1.000 58.24993 674 ILE A C 1
ATOM 3996 O O . ILE A 1 674 ? 40.89651 99.72301 145.18325 1.000 59.17023 674 ILE A O 1
ATOM 4001 N N . GLY A 1 675 ? 42.76073 99.48800 143.93359 1.000 58.42531 675 GLY A N 1
ATOM 4002 C CA . GLY A 1 675 ? 42.30200 98.26081 143.29677 1.000 60.36024 675 GLY A CA 1
ATOM 4003 C C . GLY A 1 675 ? 42.12400 97.10298 144.27098 1.000 62.32950 675 GLY A C 1
ATOM 4004 O O . GLY A 1 675 ? 42.88487 96.93928 145.22813 1.000 61.26330 675 GLY A O 1
ATOM 4005 N N . ASP A 1 676 ? 41.08915 96.28979 144.01399 1.000 68.84101 676 ASP A N 1
ATOM 4006 C CA . ASP A 1 676 ? 40.88619 95.06292 144.78021 1.000 63.64077 676 ASP A CA 1
ATOM 4007 C C . ASP A 1 676 ? 41.79743 93.99093 144.20357 1.000 65.76961 676 ASP A C 1
ATOM 4008 O O . ASP A 1 676 ? 41.68966 93.62767 143.02663 1.000 66.85365 676 ASP A O 1
ATOM 4013 N N . ALA A 1 677 ? 42.73636 93.53522 145.00181 1.000 61.91543 677 ALA A N 1
ATOM 4014 C CA . ALA A 1 677 ? 43.73856 92.62725 144.51015 1.000 57.42242 677 ALA A CA 1
ATOM 4015 C C . ALA A 1 677 ? 43.80857 91.44045 145.44540 1.000 63.52482 677 ALA A C 1
ATOM 4016 O O . ALA A 1 677 ? 43.93736 91.60172 146.66439 1.000 60.55824 677 ALA A O 1
ATOM 4018 N N . ASN A 1 678 ? 43.66182 90.25531 144.85962 1.000 63.25629 678 ASN A N 1
ATOM 4019 C CA . ASN A 1 678 ? 44.19690 89.03350 145.42496 1.000 59.75921 678 ASN A CA 1
ATOM 4020 C C . ASN A 1 678 ? 44.82018 88.32433 144.21020 1.000 64.14913 678 ASN A C 1
ATOM 4021 O O . ASN A 1 678 ? 44.13739 87.61109 143.46924 1.000 69.30282 678 ASN A O 1
ATOM 4026 N N . GLN A 1 679 ? 46.13019 88.54946 143.98936 1.000 60.35777 679 GLN A N 1
ATOM 4027 C CA . GLN A 1 679 ? 46.83344 88.09831 142.77856 1.000 61.22940 679 GLN A CA 1
ATOM 4028 C C . GLN A 1 679 ? 48.26245 87.64856 143.09588 1.000 63.99968 679 GLN A C 1
ATOM 4029 O O . GLN A 1 679 ? 48.78724 87.90286 144.18091 1.000 64.75041 679 GLN A O 1
ATOM 4035 N N . LEU A 1 680 ? 48.91669 87.02045 142.10511 1.000 63.92830 680 LEU A N 1
ATOM 4036 C CA . LEU A 1 680 ? 50.33173 86.64865 142.17641 1.000 65.28111 680 LEU A CA 1
ATOM 4037 C C . LEU A 1 680 ? 51.02287 87.08048 140.89043 1.000 68.72746 680 LEU A C 1
ATOM 4038 O O . LEU A 1 680 ? 50.52508 86.79619 139.79641 1.000 71.56915 680 LEU A O 1
ATOM 4043 N N . SER A 1 681 ? 52.17976 87.72966 141.01347 1.000 65.76989 681 SER A N 1
ATOM 4044 C CA . SER A 1 681 ? 52.96089 88.12553 139.85151 1.000 63.47344 681 SER A CA 1
ATOM 4045 C C . SER A 1 681 ? 54.23601 87.30269 139.80888 1.000 67.05288 681 SER A C 1
ATOM 4046 O O . SER A 1 681 ? 55.01886 87.31499 140.77300 1.000 65.90004 681 SER A O 1
ATOM 4049 N N . LEU A 1 682 ? 54.44228 86.60249 138.68706 1.000 65.58372 682 LEU A N 1
ATOM 4050 C CA . LEU A 1 682 ? 55.63542 85.80459 138.43441 1.000 60.35890 682 LEU A CA 1
ATOM 4051 C C . LEU A 1 682 ? 56.36254 86.35744 137.21441 1.000 62.88961 682 LEU A C 1
ATOM 4052 O O . LEU A 1 682 ? 55.72965 86.72915 136.21423 1.000 63.35668 682 LEU A O 1
ATOM 4057 N N . GLY A 1 683 ? 57.68751 86.45164 137.32460 1.000 59.94852 683 GLY A N 1
ATOM 4058 C CA . GLY A 1 683 ? 58.50357 87.12455 136.33459 1.000 59.26750 683 GLY A CA 1
ATOM 4059 C C . GLY A 1 683 ? 59.96460 86.75678 136.50789 1.000 63.16861 683 GLY A C 1
ATOM 4060 O O . GLY A 1 683 ? 60.41449 86.32806 137.57905 1.000 62.51115 683 GLY A O 1
ATOM 4061 N N . VAL A 1 684 ? 60.70375 86.88265 135.41098 1.000 61.95570 684 VAL A N 1
ATOM 4062 C CA . VAL A 1 684 ? 62.14977 86.71685 135.46024 1.000 63.83059 684 VAL A CA 1
ATOM 4063 C C . VAL A 1 684 ? 62.78578 87.72174 134.50613 1.000 65.00856 684 VAL A C 1
ATOM 4064 O O . VAL A 1 684 ? 62.20789 88.10546 133.47796 1.000 63.02509 684 VAL A O 1
ATOM 4068 N N . THR A 1 685 ? 63.99267 88.14198 134.86323 1.000 63.66621 685 THR A N 1
ATOM 4069 C CA . THR A 1 685 ? 64.77866 89.09793 134.10216 1.000 65.51172 685 THR A CA 1
ATOM 4070 C C . THR A 1 685 ? 66.21174 88.57610 134.00049 1.000 69.77164 685 THR A C 1
ATOM 4071 O O . THR A 1 685 ? 66.81863 88.25039 135.02365 1.000 74.24200 685 THR A O 1
ATOM 4075 N N . SER A 1 686 ? 66.76295 88.48792 132.78860 1.000 68.68855 686 SER A N 1
ATOM 4076 C CA . SER A 1 686 ? 68.18101 88.19208 132.62788 1.000 71.95447 686 SER A CA 1
ATOM 4077 C C . SER A 1 686 ? 68.90592 89.44108 132.14973 1.000 70.89498 686 SER A C 1
ATOM 4078 O O . SER A 1 686 ? 68.41396 90.15283 131.26251 1.000 66.98338 686 SER A O 1
ATOM 4081 N N . ARG A 1 687 ? 70.06979 89.70036 132.75786 1.000 74.68127 687 ARG A N 1
ATOM 4082 C CA . ARG A 1 687 ? 70.94769 90.82441 132.43677 1.000 74.92322 687 ARG A CA 1
ATOM 4083 C C . ARG A 1 687 ? 72.31882 90.36350 131.97808 1.000 72.94212 687 ARG A C 1
ATOM 4084 O O . ARG A 1 687 ? 72.80890 89.31565 132.39237 1.000 80.93715 687 ARG A O 1
ATOM 4092 N N . PHE A 1 688 ? 72.96183 91.20742 131.17701 1.000 68.07539 688 PHE A N 1
ATOM 4093 C CA . PHE A 1 688 ? 74.29695 90.95849 130.64727 1.000 67.46049 688 PHE A CA 1
ATOM 4094 C C . PHE A 1 688 ? 75.22773 92.08671 131.09818 1.000 69.94378 688 PHE A C 1
ATOM 4095 O O . PHE A 1 688 ? 75.04964 93.23960 130.69592 1.000 72.08668 688 PHE A O 1
ATOM 4103 N N . ILE A 1 689 ? 76.21364 91.75901 131.93440 1.000 69.45201 689 ILE A N 1
ATOM 4104 C CA . ILE A 1 689 ? 77.12042 92.72926 132.54734 1.000 70.65782 689 ILE A CA 1
ATOM 4105 C C . ILE A 1 689 ? 78.52853 92.54233 131.97860 1.000 72.92904 689 ILE A C 1
ATOM 4106 O O . ILE A 1 689 ? 79.02169 91.41438 131.89991 1.000 80.79110 689 ILE A O 1
ATOM 4111 N N . GLU A 1 690 ? 79.18444 93.64134 131.59548 1.000 73.13175 690 GLU A N 1
ATOM 4112 C CA . GLU A 1 690 ? 80.60750 93.60846 131.27071 1.000 77.03855 690 GLU A CA 1
ATOM 4113 C C . GLU A 1 690 ? 81.43129 93.62484 132.56083 1.000 78.55224 690 GLU A C 1
ATOM 4114 O O . GLU A 1 690 ? 80.89613 93.57499 133.66876 1.000 79.90793 690 GLU A O 1
ATOM 4120 N N . GLU A 1 691 ? 82.76031 93.70398 132.41402 1.000 82.29402 691 GLU A N 1
ATOM 4121 C CA . GLU A 1 691 ? 83.67614 93.64534 133.55518 1.000 82.30249 691 GLU A CA 1
ATOM 4122 C C . GLU A 1 691 ? 83.61184 94.91251 134.39591 1.000 81.08642 691 GLU A C 1
ATOM 4123 O O . GLU A 1 691 ? 83.78465 94.86478 135.61995 1.000 82.00127 691 GLU A O 1
ATOM 4129 N N . ASN A 1 692 ? 83.44178 96.05935 133.75665 1.000 82.70507 692 ASN A N 1
ATOM 4130 C CA . ASN A 1 692 ? 83.38850 97.31849 134.48338 1.000 83.25940 692 ASN A CA 1
ATOM 4131 C C . ASN A 1 692 ? 82.04836 97.55145 135.16812 1.000 84.84442 692 ASN A C 1
ATOM 4132 O O . ASN A 1 692 ? 81.81913 98.64653 135.70186 1.000 88.71219 692 ASN A O 1
ATOM 4137 N N . GLY A 1 693 ? 81.16349 96.55934 135.16819 1.000 78.09388 693 GLY A N 1
ATOM 4138 C CA . GLY A 1 693 ? 79.83939 96.74427 135.69095 1.000 78.02623 693 GLY A CA 1
ATOM 4139 C C . GLY A 1 693 ? 78.81147 97.26893 134.70568 1.000 75.36865 693 GLY A C 1
ATOM 4140 O O . GLY A 1 693 ? 77.63940 97.39285 135.08147 1.000 76.71254 693 GLY A O 1
ATOM 4141 N N . PHE A 1 694 ? 79.18663 97.57272 133.46067 1.000 72.36438 694 PHE A N 1
ATOM 4142 C CA . PHE A 1 694 ? 78.18771 98.06539 132.51142 1.000 72.70219 694 PHE A CA 1
ATOM 4143 C C . PHE A 1 694 ? 77.26593 96.94118 132.04650 1.000 71.77906 694 PHE A C 1
ATOM 4144 O O . PHE A 1 694 ? 77.57107 95.75624 132.18679 1.000 81.34115 694 PHE A O 1
ATOM 4152 N N . GLU A 1 695 ? 76.15098 97.32790 131.42325 1.000 70.05980 695 GLU A N 1
ATOM 4153 C CA . GLU A 1 695 ? 75.05215 96.40969 131.12127 1.000 72.00098 695 GLU A CA 1
ATOM 4154 C C . GLU A 1 695 ? 74.68437 96.47734 129.63519 1.000 72.59124 695 GLU A C 1
ATOM 4155 O O . GLU A 1 695 ? 74.03731 97.42916 129.19390 1.000 75.38781 695 GLU A O 1
ATOM 4161 N N . ARG A 1 696 ? 75.05763 95.44023 128.87347 1.000 73.39643 696 ARG A N 1
ATOM 4162 C CA . ARG A 1 696 ? 74.82786 95.41990 127.43143 1.000 73.72102 696 ARG A CA 1
ATOM 4163 C C . ARG A 1 696 ? 73.37595 95.13864 127.08126 1.000 72.09721 696 ARG A C 1
ATOM 4164 O O . ARG A 1 696 ? 72.87404 95.64336 126.07008 1.000 69.35722 696 ARG A O 1
ATOM 4172 N N . ALA A 1 697 ? 72.69294 94.30371 127.86433 1.000 71.58286 697 ALA A N 1
ATOM 4173 C CA . ALA A 1 697 ? 71.36106 93.88044 127.45221 1.000 70.31159 697 ALA A CA 1
ATOM 4174 C C . ALA A 1 697 ? 70.57995 93.33058 128.64020 1.000 69.82960 697 ALA A C 1
ATOM 4175 O O . ALA A 1 697 ? 71.14785 92.89687 129.64938 1.000 71.76206 697 ALA A O 1
ATOM 4177 N N . SER A 1 698 ? 69.25097 93.36037 128.47998 1.000 65.30444 698 SER A N 1
ATOM 4178 C CA . SER A 1 698 ? 68.24286 93.01744 129.46990 1.000 63.25267 698 SER A CA 1
ATOM 4179 C C . SER A 1 698 ? 67.07606 92.38713 128.73484 1.000 66.23781 698 SER A C 1
ATOM 4180 O O . SER A 1 698 ? 66.58214 92.95187 127.75165 1.000 65.08816 698 SER A O 1
ATOM 4183 N N . ILE A 1 699 ? 66.60813 91.25818 129.25100 1.000 61.06018 699 ILE A N 1
ATOM 4184 C CA . ILE A 1 699 ? 65.45130 90.55591 128.71997 1.000 59.26419 699 ILE A CA 1
ATOM 4185 C C . ILE A 1 699 ? 64.58117 90.17304 129.90991 1.000 61.99350 699 ILE A C 1
ATOM 4186 O O . ILE A 1 699 ? 65.10107 89.71732 130.93508 1.000 64.27828 699 ILE A O 1
ATOM 4191 N N . SER A 1 700 ? 63.26416 90.39484 129.80266 1.000 61.59685 700 SER A N 1
ATOM 4192 C CA . SER A 1 700 ? 62.36501 90.14695 130.93057 1.000 62.43520 700 SER A CA 1
ATOM 4193 C C . SER A 1 700 ? 61.01115 89.63468 130.46546 1.000 62.69007 700 SER A C 1
ATOM 4194 O O . SER A 1 700 ? 60.42123 90.16040 129.51226 1.000 62.41769 700 SER A O 1
ATOM 4197 N N . ALA A 1 701 ? 60.49717 88.64676 131.19458 1.000 60.44913 701 ALA A N 1
ATOM 4198 C CA . ALA A 1 701 ? 59.18429 88.08752 130.91249 1.000 63.64897 701 ALA A CA 1
ATOM 4199 C C . ALA A 1 701 ? 58.44513 87.81569 132.21243 1.000 62.14194 701 ALA A C 1
ATOM 4200 O O . ALA A 1 701 ? 59.06201 87.46798 133.22460 1.000 62.87678 701 ALA A O 1
ATOM 4202 N N . GLY A 1 702 ? 57.12411 87.98751 132.18319 1.000 59.43516 702 GLY A N 1
ATOM 4203 C CA . GLY A 1 702 ? 56.33793 87.85865 133.40210 1.000 60.56812 702 GLY A CA 1
ATOM 4204 C C . GLY A 1 702 ? 54.84998 87.87840 133.11686 1.000 60.03471 702 GLY A C 1
ATOM 4205 O O . GLY A 1 702 ? 54.39310 88.20111 132.01372 1.000 60.53428 702 GLY A O 1
ATOM 4206 N N . GLN A 1 703 ? 54.09286 87.50751 134.14282 1.000 58.39363 703 GLN A N 1
ATOM 4207 C CA . GLN A 1 703 ? 52.64388 87.49729 134.02459 1.000 63.56306 703 GLN A CA 1
ATOM 4208 C C . GLN A 1 703 ? 52.06366 87.54650 135.43349 1.000 63.88342 703 GLN A C 1
ATOM 4209 O O . GLN A 1 703 ? 52.77653 87.32480 136.42065 1.000 62.74615 703 GLN A O 1
ATOM 4215 N N . ILE A 1 704 ? 50.77760 87.88435 135.51722 1.000 64.18629 704 ILE A N 1
ATOM 4216 C CA . ILE A 1 704 ? 50.05239 87.97851 136.78009 1.000 67.40559 704 ILE A CA 1
ATOM 4217 C C . ILE A 1 704 ? 48.96053 86.91537 136.79814 1.000 68.22445 704 ILE A C 1
ATOM 4218 O O . ILE A 1 704 ? 48.25471 86.70007 135.80207 1.000 68.26275 704 ILE A O 1
ATOM 4223 N N . TYR A 1 705 ? 48.76143 86.30358 137.96223 1.000 68.31095 705 TYR A N 1
ATOM 4224 C CA . TYR A 1 705 ? 47.66853 85.35447 138.14026 1.000 68.45101 705 TYR A CA 1
ATOM 4225 C C . TYR A 1 705 ? 46.67030 85.88754 139.15499 1.000 67.70433 705 TYR A C 1
ATOM 4226 O O . TYR A 1 705 ? 47.04008 86.20582 140.28898 1.000 64.65269 705 TYR A O 1
ATOM 4235 N N . TYR A 1 706 ? 45.41235 85.99029 138.73077 1.000 68.55133 706 TYR A N 1
ATOM 4236 C CA . TYR A 1 706 ? 44.34315 86.62030 139.49448 1.000 65.55022 706 TYR A CA 1
ATOM 4237 C C . TYR A 1 706 ? 43.44819 85.57531 140.13755 1.000 71.03200 706 TYR A C 1
ATOM 4238 O O . TYR A 1 706 ? 42.78640 84.80408 139.43161 1.000 72.88517 706 TYR A O 1
ATOM 4247 N N . PHE A 1 707 ? 43.37097 85.61857 141.46453 1.000 67.73098 707 PHE A N 1
ATOM 4248 C CA . PHE A 1 707 ? 42.57097 84.71563 142.26459 1.000 62.99473 707 PHE A CA 1
ATOM 4249 C C . PHE A 1 707 ? 41.17385 85.27550 142.54426 1.000 69.75612 707 PHE A C 1
ATOM 4250 O O . PHE A 1 707 ? 40.37584 84.60953 143.21427 1.000 71.96984 707 PHE A O 1
ATOM 4258 N N . ARG A 1 708 ? 40.85877 86.47736 142.05096 1.000 71.23668 708 ARG A N 1
ATOM 4259 C CA . ARG A 1 708 ? 39.56765 87.13023 142.26263 1.000 71.24075 708 ARG A CA 1
ATOM 4260 C C . ARG A 1 708 ? 39.28771 88.03395 141.06840 1.000 74.08905 708 ARG A C 1
ATOM 4261 O O . ARG A 1 708 ? 40.19878 88.40192 140.32346 1.000 70.54358 708 ARG A O 1
ATOM 4269 N N . ASP A 1 709 ? 38.02469 88.39974 140.87712 1.000 75.45071 709 ASP A N 1
ATOM 4270 C CA . ASP A 1 709 ? 37.76073 89.37149 139.83188 1.000 69.29888 709 ASP A CA 1
ATOM 4271 C C . ASP A 1 709 ? 38.32849 90.72064 140.21570 1.000 69.23367 709 ASP A C 1
ATOM 4272 O O . ASP A 1 709 ? 38.78928 90.95194 141.33972 1.000 69.48064 709 ASP A O 1
ATOM 4277 N N . ARG A 1 710 ? 38.27452 91.61444 139.25950 1.000 70.84682 710 ARG A N 1
ATOM 4278 C CA . ARG A 1 710 ? 38.78031 92.96554 139.42331 1.000 70.45256 710 ARG A CA 1
ATOM 4279 C C . ARG A 1 710 ? 37.57621 93.86536 139.29593 1.000 67.87954 710 ARG A C 1
ATOM 4280 O O . ARG A 1 710 ? 37.12534 94.16707 138.18780 1.000 72.77800 710 ARG A O 1
ATOM 4288 N N . ARG A 1 711 ? 37.05198 94.27452 140.43977 1.000 66.21057 711 ARG A N 1
ATOM 4289 C CA . ARG A 1 711 ? 35.75788 94.92836 140.48543 1.000 69.13574 711 ARG A CA 1
ATOM 4290 C C . ARG A 1 711 ? 35.87067 96.43538 140.51914 1.000 65.90048 711 ARG A C 1
ATOM 4291 O O . ARG A 1 711 ? 35.11769 97.12814 139.83588 1.000 67.86724 711 ARG A O 1
ATOM 4299 N N . VAL A 1 712 ? 36.81949 96.95866 141.27818 1.000 64.22005 712 VAL A N 1
ATOM 4300 C CA . VAL A 1 712 ? 37.03329 98.39370 141.30992 1.000 63.67230 712 VAL A CA 1
ATOM 4301 C C . VAL A 1 712 ? 37.45845 98.85147 139.91489 1.000 60.62937 712 VAL A C 1
ATOM 4302 O O . VAL A 1 712 ? 38.35362 98.26546 139.30115 1.000 62.29022 712 VAL A O 1
ATOM 4306 N N . GLN A 1 713 ? 36.75640 99.85426 139.37858 1.000 65.27606 713 GLN A N 1
ATOM 4307 C CA . GLN A 1 713 ? 36.97854 100.34501 138.02051 1.000 65.44352 713 GLN A CA 1
ATOM 4308 C C . GLN A 1 713 ? 36.76935 101.85097 137.95717 1.000 62.94834 713 GLN A C 1
ATOM 4309 O O . GLN A 1 713 ? 36.20913 102.46609 138.86796 1.000 65.99172 713 GLN A O 1
ATOM 4315 N N . LEU A 1 714 ? 37.22244 102.44081 136.85312 1.000 62.80144 714 LEU A N 1
ATOM 4316 C CA . LEU A 1 714 ? 37.04030 103.86073 136.59180 1.000 63.24630 714 LEU A CA 1
ATOM 4317 C C . LEU A 1 714 ? 35.62033 104.15044 136.11752 1.000 65.00977 714 LEU A C 1
ATOM 4318 O O . LEU A 1 714 ? 35.00555 103.32822 135.43359 1.000 68.09155 714 LEU A O 1
ATOM 4323 N N . PRO A 1 715 ? 35.11213 105.34543 136.40419 1.000 62.43052 715 PRO A N 1
ATOM 4324 C CA . PRO A 1 715 ? 33.69713 105.63919 136.12591 1.000 59.83645 715 PRO A CA 1
ATOM 4325 C C . PRO A 1 715 ? 33.35938 105.47084 134.65089 1.000 66.03484 715 PRO A C 1
ATOM 4326 O O . PRO A 1 715 ? 33.96944 106.09274 133.77986 1.000 67.48750 715 PRO A O 1
ATOM 4330 N N . GLY A 1 716 ? 32.39354 104.58565 134.37493 1.000 70.95461 716 GLY A N 1
ATOM 4331 C CA . GLY A 1 716 ? 32.04181 104.18233 133.02695 1.000 74.06710 716 GLY A CA 1
ATOM 4332 C C . GLY A 1 716 ? 32.69405 102.89632 132.55932 1.000 76.76909 716 GLY A C 1
ATOM 4333 O O . GLY A 1 716 ? 32.47229 102.48006 131.41537 1.000 76.83328 716 GLY A O 1
ATOM 4334 N N . LEU A 1 717 ? 33.52001 102.27960 133.39257 1.000 73.24568 717 LEU A N 1
ATOM 4335 C CA . LEU A 1 717 ? 34.00522 100.93362 133.15493 1.000 74.57554 717 LEU A CA 1
ATOM 4336 C C . LEU A 1 717 ? 33.52419 99.94777 134.20705 1.000 76.93174 717 LEU A C 1
ATOM 4337 O O . LEU A 1 717 ? 33.82537 98.75779 134.09534 1.000 77.85807 717 LEU A O 1
ATOM 4342 N N . THR A 1 718 ? 32.80397 100.40588 135.23085 1.000 79.35245 718 THR A N 1
ATOM 4343 C CA . THR A 1 718 ? 32.15395 99.47298 136.13294 1.000 80.67437 718 THR A CA 1
ATOM 4344 C C . THR A 1 718 ? 30.97515 98.79968 135.43789 1.000 86.87782 718 THR A C 1
ATOM 4345 O O . THR A 1 718 ? 30.38423 99.32841 134.48969 1.000 86.51328 718 THR A O 1
ATOM 4349 N N . GLU A 1 719 ? 30.61823 97.61874 135.95208 1.000 91.63495 719 GLU A N 1
ATOM 4350 C CA . GLU A 1 719 ? 29.52442 96.84747 135.37106 1.000 89.84986 719 GLU A CA 1
ATOM 4351 C C . GLU A 1 719 ? 28.24133 97.66729 135.29770 1.000 90.22561 719 GLU A C 1
ATOM 4352 O O . GLU A 1 719 ? 27.52249 97.60799 134.29460 1.000 92.66857 719 GLU A O 1
ATOM 4358 N N . LYS A 1 720 ? 27.93506 98.44846 136.33949 1.000 81.47398 720 LYS A N 1
ATOM 4359 C CA . LYS A 1 720 ? 26.70896 99.23829 136.29213 1.000 87.48630 720 LYS A CA 1
ATOM 4360 C C . LYS A 1 720 ? 26.74301 100.22605 135.13194 1.000 95.70528 720 LYS A C 1
ATOM 4361 O O . LYS A 1 720 ? 25.77011 100.34577 134.37876 1.000 101.69117 720 LYS A O 1
ATOM 4367 N N . ASP A 1 721 ? 27.86994 100.92417 134.95197 1.000 94.44172 721 ASP A N 1
ATOM 4368 C CA . ASP A 1 721 ? 27.95998 101.91996 133.88778 1.000 89.16667 721 ASP A CA 1
ATOM 4369 C C . ASP A 1 721 ? 28.02128 101.26669 132.51392 1.000 96.08826 721 ASP A C 1
ATOM 4370 O O . ASP A 1 721 ? 27.48736 101.82042 131.54573 1.000 104.52789 721 ASP A O 1
ATOM 4375 N N . LEU A 1 722 ? 28.65645 100.09375 132.41826 1.000 93.77494 722 LEU A N 1
ATOM 4376 C CA . LEU A 1 722 ? 28.75774 99.37751 131.14843 1.000 96.13755 722 LEU A CA 1
ATOM 4377 C C . LEU A 1 722 ? 27.38688 99.04821 130.58028 1.000 108.39534 722 LEU A C 1
ATOM 4378 O O . LEU A 1 722 ? 27.15805 99.16593 129.37022 1.000 115.20856 722 LEU A O 1
ATOM 4383 N N . LYS A 1 723 ? 26.47481 98.58126 131.43523 1.000 112.47147 723 LYS A N 1
ATOM 4384 C CA . LYS A 1 723 ? 25.10891 98.27199 131.03008 1.000 115.62367 723 LYS A CA 1
ATOM 4385 C C . LYS A 1 723 ? 24.17573 99.47190 131.16769 1.000 112.73885 723 LYS A C 1
ATOM 4386 O O . LYS A 1 723 ? 22.98379 99.34868 130.87153 1.000 116.38176 723 LYS A O 1
ATOM 4392 N N . ARG A 1 724 ? 24.68750 100.62106 131.62053 1.000 108.90786 724 ARG A N 1
ATOM 4393 C CA . ARG A 1 724 ? 23.95635 101.87894 131.52816 1.000 106.84249 724 ARG A CA 1
ATOM 4394 C C . ARG A 1 724 ? 24.14048 102.52469 130.16306 1.000 112.67320 724 ARG A C 1
ATOM 4395 O O . ARG A 1 724 ? 23.25645 103.25547 129.70177 1.000 109.24321 724 ARG A O 1
ATOM 4403 N N . LEU A 1 725 ? 25.27562 102.25970 129.51029 1.000 117.00895 725 LEU A N 1
ATOM 4404 C CA . LEU A 1 725 ? 25.54677 102.70246 128.14824 1.000 118.04089 725 LEU A CA 1
ATOM 4405 C C . LEU A 1 725 ? 25.55708 101.56225 127.13348 1.000 121.02147 725 LEU A C 1
ATOM 4406 O O . LEU A 1 725 ? 25.67923 101.82702 125.93344 1.000 119.56545 725 LEU A O 1
ATOM 4411 N N . ASN A 1 726 ? 25.46918 100.30633 127.58272 1.000 123.46645 726 ASN A N 1
ATOM 4412 C CA . ASN A 1 726 ? 25.25747 99.14113 126.71893 1.000 122.82667 726 ASN A CA 1
ATOM 4413 C C . ASN A 1 726 ? 26.49264 98.83212 125.86718 1.000 122.39118 726 ASN A C 1
ATOM 4414 O O . ASN A 1 726 ? 26.52680 99.07288 124.66114 1.000 124.53931 726 ASN A O 1
ATOM 4419 N N . LEU A 1 727 ? 27.50362 98.26439 126.51746 1.000 119.44758 727 LEU A N 1
ATOM 4420 C CA . LEU A 1 727 ? 28.68779 97.80340 125.80574 1.000 119.74710 727 LEU A CA 1
ATOM 4421 C C . LEU A 1 727 ? 29.12688 96.45557 126.35608 1.000 116.71786 727 LEU A C 1
ATOM 4422 O O . LEU A 1 727 ? 28.64778 95.98672 127.39510 1.000 113.37039 727 LEU A O 1
ATOM 4427 N N . ASP A 1 728 ? 30.05708 95.83955 125.63835 1.000 115.20104 728 ASP A N 1
ATOM 4428 C CA . ASP A 1 728 ? 30.53120 94.51869 125.99770 1.000 116.20217 728 ASP A CA 1
ATOM 4429 C C . ASP A 1 728 ? 29.35531 93.56255 126.09471 1.000 111.15170 728 ASP A C 1
ATOM 4430 O O . ASP A 1 728 ? 28.70351 93.27926 125.09067 1.000 109.98072 728 ASP A O 1
ATOM 4435 N N . LEU A 1 732 ? 35.71277 93.37215 129.74674 1.000 98.50081 732 LEU A N 1
ATOM 4436 C CA . LEU A 1 732 ? 36.78897 92.72814 129.00504 1.000 104.57339 732 LEU A CA 1
ATOM 4437 C C . LEU A 1 732 ? 37.81691 92.07647 129.93234 1.000 109.54833 732 LEU A C 1
ATOM 4438 O O . LEU A 1 732 ? 37.63200 90.93853 130.35554 1.000 107.29393 732 LEU A O 1
ATOM 4443 N N . ASP A 1 733 ? 38.90477 92.79267 130.23436 1.000 115.70999 733 ASP A N 1
ATOM 4444 C CA . ASP A 1 733 ? 39.91468 92.32100 131.18062 1.000 112.82819 733 ASP A CA 1
ATOM 4445 C C . ASP A 1 733 ? 39.37846 92.35922 132.60252 1.000 107.22324 733 ASP A C 1
ATOM 4446 O O . ASP A 1 733 ? 40.06125 92.82550 133.52253 1.000 103.05727 733 ASP A O 1
ATOM 4451 N N . ASN A 1 734 ? 38.15349 91.89010 132.79243 1.000 95.79145 734 ASN A N 1
ATOM 4452 C CA . ASN A 1 734 ? 37.49927 92.01328 134.08230 1.000 87.91487 734 ASN A CA 1
ATOM 4453 C C . ASN A 1 734 ? 37.62731 90.75346 134.91858 1.000 84.42395 734 ASN A C 1
ATOM 4454 O O . ASN A 1 734 ? 37.94811 90.82875 136.10961 1.000 81.98550 734 ASN A O 1
ATOM 4459 N N . ASP A 1 735 ? 37.41256 89.59731 134.29478 1.000 85.12338 735 ASP A N 1
ATOM 4460 C CA . ASP A 1 735 ? 37.10462 88.35741 134.98899 1.000 75.15383 735 ASP A CA 1
ATOM 4461 C C . ASP A 1 735 ? 38.12881 87.25549 134.72438 1.000 76.04184 735 ASP A C 1
ATOM 4462 O O . ASP A 1 735 ? 38.07285 86.20662 135.37458 1.000 81.62747 735 ASP A O 1
ATOM 4467 N N . SER A 1 736 ? 39.08292 87.47443 133.81948 1.000 76.73073 736 SER A N 1
ATOM 4468 C CA . SER A 1 736 ? 40.09910 86.47450 133.49984 1.000 72.99287 736 SER A CA 1
ATOM 4469 C C . SER A 1 736 ? 40.92396 86.08687 134.73405 1.000 74.20893 736 SER A C 1
ATOM 4470 O O . SER A 1 736 ? 40.93471 86.78308 135.75391 1.000 78.95726 736 SER A O 1
ATOM 4473 N N . TRP A 1 737 ? 41.64513 84.95894 134.61440 1.000 70.03152 737 TRP A N 1
ATOM 4474 C CA . TRP A 1 737 ? 42.47704 84.38227 135.67564 1.000 68.53682 737 TRP A CA 1
ATOM 4475 C C . TRP A 1 737 ? 43.96804 84.63243 135.47483 1.000 70.63460 737 TRP A C 1
ATOM 4476 O O . TRP A 1 737 ? 44.78399 84.12370 136.26006 1.000 71.71807 737 TRP A O 1
ATOM 4487 N N . ARG A 1 738 ? 44.34011 85.37526 134.42973 1.000 69.30846 738 ARG A N 1
ATOM 4488 C CA . ARG A 1 738 ? 45.71909 85.77539 134.17186 1.000 70.19218 738 ARG A CA 1
ATOM 4489 C C . ARG A 1 738 ? 45.74606 87.04322 133.32061 1.000 71.37557 738 ARG A C 1
ATOM 4490 O O . ARG A 1 738 ? 44.89416 87.24393 132.44943 1.000 71.10045 738 ARG A O 1
ATOM 4498 N N . SER A 1 739 ? 46.74890 87.88041 133.59359 1.000 72.28687 739 SER A N 1
ATOM 4499 C CA . SER A 1 739 ? 47.16287 89.03830 132.79442 1.000 69.10520 739 SER A CA 1
ATOM 4500 C C . SER A 1 739 ? 47.69214 88.61910 131.43259 1.000 70.93797 739 SER A C 1
ATOM 4501 O O . SER A 1 739 ? 48.08432 87.46911 131.24289 1.000 77.62125 739 SER A O 1
ATOM 4504 N N . PRO A 1 740 ? 47.82516 89.55892 130.49142 1.000 70.85074 740 PRO A N 1
ATOM 4505 C CA . PRO A 1 740 ? 48.61539 89.27878 129.28360 1.000 71.74248 740 PRO A CA 1
ATOM 4506 C C . PRO A 1 740 ? 50.04838 88.89504 129.62490 1.000 71.82411 740 PRO A C 1
ATOM 4507 O O . PRO A 1 740 ? 50.53218 89.11833 130.73393 1.000 70.58279 740 PRO A O 1
ATOM 4511 N N . TYR A 1 741 ? 50.73162 88.27693 128.66413 1.000 72.76910 741 TYR A N 1
ATOM 4512 C CA . TYR A 1 741 ? 52.15962 88.04816 128.83840 1.000 70.38983 741 TYR A CA 1
ATOM 4513 C C . TYR A 1 741 ? 52.88448 89.37321 128.62325 1.000 71.02048 741 TYR A C 1
ATOM 4514 O O . TYR A 1 741 ? 52.47150 90.19199 127.79901 1.000 72.95179 741 TYR A O 1
ATOM 4523 N N . ALA A 1 742 ? 53.94333 89.61451 129.38036 1.000 64.49656 742 ALA A N 1
ATOM 4524 C CA . ALA A 1 742 ? 54.69418 90.84958 129.24023 1.000 62.42099 742 ALA A CA 1
ATOM 4525 C C . ALA A 1 742 ? 56.12329 90.49770 128.88152 1.000 65.88724 742 ALA A C 1
ATOM 4526 O O . ALA A 1 742 ? 56.80925 89.84595 129.67376 1.000 66.59667 742 ALA A O 1
ATOM 4528 N N . PHE A 1 743 ? 56.57342 90.90352 127.69751 1.000 65.71994 743 PHE A N 1
ATOM 4529 C CA . PHE A 1 743 ? 57.97750 90.73563 127.34476 1.000 65.52127 743 PHE A CA 1
ATOM 4530 C C . PHE A 1 743 ? 58.62935 92.08767 127.09159 1.000 65.62471 743 PHE A C 1
ATOM 4531 O O . PHE A 1 743 ? 57.97628 93.06250 126.70228 1.000 66.29508 743 PHE A O 1
ATOM 4539 N N . ALA A 1 744 ? 59.93531 92.14489 127.32678 1.000 64.51986 744 ALA A N 1
ATOM 4540 C CA . ALA A 1 744 ? 60.61715 93.42297 127.26662 1.000 64.79419 744 ALA A CA 1
ATOM 4541 C C . ALA A 1 744 ? 62.11618 93.18117 127.26491 1.000 63.32957 744 ALA A C 1
ATOM 4542 O O . ALA A 1 744 ? 62.60821 92.24937 127.90217 1.000 63.71595 744 ALA A O 1
ATOM 4544 N N . GLY A 1 745 ? 62.83519 93.99711 126.49385 1.000 64.62332 745 GLY A N 1
ATOM 4545 C CA . GLY A 1 745 ? 64.24127 93.72825 126.25313 1.000 65.18433 745 GLY A CA 1
ATOM 4546 C C . GLY A 1 745 ? 64.97621 94.88622 125.63000 1.000 67.34344 745 GLY A C 1
ATOM 4547 O O . GLY A 1 745 ? 64.41423 95.64898 124.83776 1.000 69.08074 745 GLY A O 1
ATOM 4548 N N . GLN A 1 746 ? 66.26414 95.00446 125.98118 1.000 66.85508 746 GLN A N 1
ATOM 4549 C CA . GLN A 1 746 ? 67.16408 96.02047 125.45311 1.000 69.09031 746 GLN A CA 1
ATOM 4550 C C . GLN A 1 746 ? 68.51422 95.40358 125.11845 1.000 69.64825 746 GLN A C 1
ATOM 4551 O O . GLN A 1 746 ? 68.99423 94.50479 125.81571 1.000 72.61894 746 GLN A O 1
ATOM 4557 N N . TYR A 1 747 ? 69.14231 95.91845 124.06244 1.000 73.92008 747 TYR A N 1
ATOM 4558 C CA . TYR A 1 747 ? 70.45645 95.44954 123.63074 1.000 72.10692 747 TYR A CA 1
ATOM 4559 C C . TYR A 1 747 ? 71.27836 96.63755 123.14563 1.000 75.48983 747 TYR A C 1
ATOM 4560 O O . TYR A 1 747 ? 70.77537 97.45532 122.37138 1.000 71.24648 747 TYR A O 1
ATOM 4569 N N . ARG A 1 748 ? 72.52628 96.73781 123.60980 1.000 79.56668 748 ARG A N 1
ATOM 4570 C CA . ARG A 1 748 ? 73.49723 97.69984 123.09576 1.000 78.23816 748 ARG A CA 1
ATOM 4571 C C . ARG A 1 748 ? 74.60044 96.95083 122.35308 1.000 87.12888 748 ARG A C 1
ATOM 4572 O O . ARG A 1 748 ? 75.17649 96.00202 122.89137 1.000 86.95043 748 ARG A O 1
ATOM 4580 N N . PHE A 1 749 ? 74.90558 97.38962 121.12304 1.000 96.27349 749 PHE A N 1
ATOM 4581 C CA . PHE A 1 749 ? 75.99078 96.82260 120.31233 1.000 96.18700 749 PHE A CA 1
ATOM 4582 C C . PHE A 1 749 ? 77.20464 97.73279 120.45233 1.000 96.31525 749 PHE A C 1
ATOM 4583 O O . PHE A 1 749 ? 77.27059 98.79367 119.82912 1.000 96.08116 749 PHE A O 1
ATOM 4591 N N . ASN A 1 750 ? 78.17057 97.30508 121.25857 1.000 99.82848 750 ASN A N 1
ATOM 4592 C CA . ASN A 1 750 ? 79.40243 98.06629 121.46861 1.000 100.69979 750 ASN A CA 1
ATOM 4593 C C . ASN A 1 750 ? 78.96817 99.45833 121.92925 1.000 99.39633 750 ASN A C 1
ATOM 4594 O O . ASN A 1 750 ? 78.03703 99.56437 122.74008 1.000 94.99140 750 ASN A O 1
ATOM 4599 N N . ARG A 1 751 ? 79.59311 100.52031 121.42613 1.000 104.90651 751 ARG A N 1
ATOM 4600 C CA . ARG A 1 751 ? 79.13990 101.89328 121.58978 1.000 107.45894 751 ARG A CA 1
ATOM 4601 C C . ARG A 1 751 ? 78.47703 102.42993 120.31857 1.000 105.02150 751 ARG A C 1
ATOM 4602 O O . ARG A 1 751 ? 78.39189 103.64788 120.13830 1.000 103.92928 751 ARG A O 1
ATOM 4610 N N . ASP A 1 752 ? 77.99829 101.53769 119.43967 1.000 101.39934 752 ASP A N 1
ATOM 4611 C CA . ASP A 1 752 ? 77.39844 101.90234 118.15551 1.000 98.68890 752 ASP A CA 1
ATOM 4612 C C . ASP A 1 752 ? 75.87540 102.05416 118.24224 1.000 96.70604 752 ASP A C 1
ATOM 4613 O O . ASP A 1 752 ? 75.38621 103.14116 118.56894 1.000 97.20924 752 ASP A O 1
ATOM 4618 N N . TRP A 1 753 ? 75.11059 100.99699 117.93933 1.000 87.01452 753 TRP A N 1
ATOM 4619 C CA . TRP A 1 753 ? 73.65259 101.08978 117.86709 1.000 80.15332 753 TRP A CA 1
ATOM 4620 C C . TRP A 1 753 ? 72.98347 100.51795 119.12210 1.000 79.59769 753 TRP A C 1
ATOM 4621 O O . TRP A 1 753 ? 73.63838 100.09123 120.07629 1.000 79.34597 753 TRP A O 1
ATOM 4632 N N . ARG A 1 754 ? 71.64847 100.54478 119.13289 1.000 77.51844 754 ARG A N 1
ATOM 4633 C CA . ARG A 1 754 ? 70.86733 100.20391 120.31783 1.000 73.33411 754 ARG A CA 1
ATOM 4634 C C . ARG A 1 754 ? 69.47545 99.77664 119.87270 1.000 76.14166 754 ARG A C 1
ATOM 4635 O O . ARG A 1 754 ? 68.95855 100.25936 118.86152 1.000 76.31054 754 ARG A O 1
ATOM 4643 N N . ILE A 1 755 ? 68.87046 98.85171 120.61580 1.000 74.71220 755 ILE A N 1
ATOM 4644 C CA . ILE A 1 755 ? 67.55459 98.34146 120.24170 1.000 73.58989 755 ILE A CA 1
ATOM 4645 C C . ILE A 1 755 ? 66.74242 98.07661 121.51063 1.000 70.42801 755 ILE A C 1
ATOM 4646 O O . ILE A 1 755 ? 67.27134 97.56988 122.50681 1.000 71.47606 755 ILE A O 1
ATOM 4651 N N . ASN A 1 756 ? 65.47037 98.49143 121.48634 1.000 67.77436 756 ASN A N 1
ATOM 4652 C CA . ASN A 1 756 ? 64.54421 98.39654 122.60522 1.000 70.01824 756 ASN A CA 1
ATOM 4653 C C . ASN A 1 756 ? 63.23236 97.83026 122.10613 1.000 70.03925 756 ASN A C 1
ATOM 4654 O O . ASN A 1 756 ? 62.69846 98.29298 121.09495 1.000 68.83337 756 ASN A O 1
ATOM 4659 N N . SER A 1 757 ? 62.69338 96.84934 122.82524 1.000 69.56341 757 SER A N 1
ATOM 4660 C CA . SER A 1 757 ? 61.44353 96.25108 122.38417 1.000 67.92858 757 SER A CA 1
ATOM 4661 C C . SER A 1 757 ? 60.62941 95.76821 123.57314 1.000 70.79506 757 SER A C 1
ATOM 4662 O O . SER A 1 757 ? 61.17629 95.42150 124.62330 1.000 68.47334 757 SER A O 1
ATOM 4665 N N . ASP A 1 758 ? 59.31245 95.73800 123.37794 1.000 69.07749 758 ASP A N 1
ATOM 4666 C CA . ASP A 1 758 ? 58.37434 95.32908 124.40688 1.000 68.62538 758 ASP A CA 1
ATOM 4667 C C . ASP A 1 758 ? 57.14352 94.75678 123.72381 1.000 68.62735 758 ASP A C 1
ATOM 4668 O O . ASP A 1 758 ? 56.78564 95.15650 122.61167 1.000 69.14574 758 ASP A O 1
ATOM 4673 N N . PHE A 1 759 ? 56.47854 93.83783 124.40089 1.000 67.78124 759 PHE A N 1
ATOM 4674 C CA . PHE A 1 759 ? 55.39574 93.14655 123.73086 1.000 69.96790 759 PHE A CA 1
ATOM 4675 C C . PHE A 1 759 ? 54.44565 92.58163 124.78183 1.000 67.75652 759 PHE A C 1
ATOM 4676 O O . PHE A 1 759 ? 54.88557 91.98690 125.77602 1.000 66.63387 759 PHE A O 1
ATOM 4684 N N . ASN A 1 760 ? 53.15165 92.78542 124.57559 1.000 62.97831 760 ASN A N 1
ATOM 4685 C CA . ASN A 1 760 ? 52.15654 92.43349 125.57250 1.000 65.79917 760 ASN A CA 1
ATOM 4686 C C . ASN A 1 760 ? 51.03675 91.70419 124.85648 1.000 71.18104 760 ASN A C 1
ATOM 4687 O O . ASN A 1 760 ? 50.26079 92.31894 124.11423 1.000 72.63887 760 ASN A O 1
ATOM 4692 N N . TRP A 1 761 ? 50.95689 90.39523 125.09574 1.000 74.83585 761 TRP A N 1
ATOM 4693 C CA . TRP A 1 761 ? 50.06712 89.48397 124.39378 1.000 75.57845 761 TRP A CA 1
ATOM 4694 C C . TRP A 1 761 ? 49.04505 88.92303 125.36974 1.000 74.65466 761 TRP A C 1
ATOM 4695 O O . TRP A 1 761 ? 49.40593 88.50531 126.47388 1.000 75.84065 761 TRP A O 1
ATOM 4706 N N . ASN A 1 762 ? 47.77411 88.91978 124.96154 1.000 73.58383 762 ASN A N 1
ATOM 4707 C CA . ASN A 1 762 ? 46.67003 88.49981 125.81745 1.000 80.84665 762 ASN A CA 1
ATOM 4708 C C . ASN A 1 762 ? 46.25628 87.06268 125.47968 1.000 83.50694 762 ASN A C 1
ATOM 4709 O O . ASN A 1 762 ? 45.65647 86.83638 124.41864 1.000 81.87336 762 ASN A O 1
ATOM 4714 N N . PRO A 1 763 ? 46.56628 86.05689 126.31094 1.000 82.84822 763 PRO A N 1
ATOM 4715 C CA . PRO A 1 763 ? 46.14352 84.68577 125.96915 1.000 83.83471 763 PRO A CA 1
ATOM 4716 C C . PRO A 1 763 ? 44.64454 84.46758 126.04496 1.000 85.26062 763 PRO A C 1
ATOM 4717 O O . PRO A 1 763 ? 44.13276 83.54338 125.40007 1.000 87.33020 763 PRO A O 1
ATOM 4721 N N . ASN A 1 764 ? 43.93130 85.26065 126.84669 1.000 85.58724 764 ASN A N 1
ATOM 4722 C CA . ASN A 1 764 ? 42.49031 85.09948 126.95950 1.000 82.88768 764 ASN A CA 1
ATOM 4723 C C . ASN A 1 764 ? 41.75743 85.59813 125.72628 1.000 85.68948 764 ASN A C 1
ATOM 4724 O O . ASN A 1 764 ? 40.57050 85.30794 125.57016 1.000 93.01469 764 ASN A O 1
ATOM 4729 N N . THR A 1 765 ? 42.41947 86.35604 124.85623 1.000 87.02235 765 THR A N 1
ATOM 4730 C CA . THR A 1 765 ? 41.79060 86.79870 123.62404 1.000 86.81092 765 THR A CA 1
ATOM 4731 C C . THR A 1 765 ? 42.61084 86.49956 122.38323 1.000 89.07287 765 THR A C 1
ATOM 4732 O O . THR A 1 765 ? 42.07200 86.58126 121.27313 1.000 86.83414 765 THR A O 1
ATOM 4736 N N . SER A 1 766 ? 43.88186 86.13776 122.52850 1.000 89.26032 766 SER A N 1
ATOM 4737 C CA . SER A 1 766 ? 44.69609 85.75163 121.39071 1.000 90.84367 766 SER A CA 1
ATOM 4738 C C . SER A 1 766 ? 44.95307 86.94648 120.47950 1.000 95.11030 766 SER A C 1
ATOM 4739 O O . SER A 1 766 ? 45.07528 86.79925 119.26355 1.000 103.11672 766 SER A O 1
ATOM 4742 N N . ARG A 1 767 ? 45.03782 88.13862 121.07527 1.000 92.28794 767 ARG A N 1
ATOM 4743 C CA . ARG A 1 767 ? 45.28476 89.38750 120.36706 1.000 87.90365 767 ARG A CA 1
ATOM 4744 C C . ARG A 1 767 ? 46.44556 90.12279 121.02809 1.000 84.03432 767 ARG A C 1
ATOM 4745 O O . ARG A 1 767 ? 46.78042 89.85708 122.19019 1.000 80.74682 767 ARG A O 1
ATOM 4753 N N . THR A 1 768 ? 47.07556 91.05173 120.28499 1.000 79.66656 768 THR A N 1
ATOM 4754 C CA . THR A 1 768 ? 48.20937 91.79899 120.83502 1.000 76.46914 768 THR A CA 1
ATOM 4755 C C . THR A 1 768 ? 47.73209 93.08006 121.49868 1.000 75.13323 768 THR A C 1
ATOM 4756 O O . THR A 1 768 ? 47.16808 93.96685 120.84341 1.000 72.54257 768 THR A O 1
ATOM 4760 N N . GLU A 1 769 ? 48.00088 93.18136 122.79570 1.000 71.42775 769 GLU A N 1
ATOM 4761 C CA . GLU A 1 769 ? 47.60260 94.35647 123.54640 1.000 72.06378 769 GLU A CA 1
ATOM 4762 C C . GLU A 1 769 ? 48.40551 95.57948 123.10227 1.000 75.39879 769 GLU A C 1
ATOM 4763 O O . GLU A 1 769 ? 47.82844 96.59132 122.67798 1.000 71.06682 769 GLU A O 1
ATOM 4769 N N . SER A 1 770 ? 49.73951 95.49667 123.15850 1.000 72.39209 770 SER A N 1
ATOM 4770 C CA . SER A 1 770 ? 50.60342 96.60171 122.77141 1.000 64.78836 770 SER A CA 1
ATOM 4771 C C . SER A 1 770 ? 51.97955 96.06082 122.40873 1.000 67.53700 770 SER A C 1
ATOM 4772 O O . SER A 1 770 ? 52.28867 94.89591 122.67802 1.000 70.06450 770 SER A O 1
ATOM 4775 N N . GLY A 1 771 ? 52.81054 96.90680 121.78069 1.000 68.01805 771 GLY A N 1
ATOM 4776 C CA . GLY A 1 771 ? 54.18064 96.49092 121.48799 1.000 68.83846 771 GLY A CA 1
ATOM 4777 C C . GLY A 1 771 ? 55.01760 97.55590 120.81290 1.000 67.50259 771 GLY A C 1
ATOM 4778 O O . GLY A 1 771 ? 54.50655 98.56172 120.30361 1.000 65.26673 771 GLY A O 1
ATOM 4779 N N . SER A 1 772 ? 56.32464 97.31307 120.79715 1.000 64.31623 772 SER A N 1
ATOM 4780 C CA . SER A 1 772 ? 57.18159 98.33907 120.22808 1.000 65.97127 772 SER A CA 1
ATOM 4781 C C . SER A 1 772 ? 58.58070 97.77720 119.97341 1.000 65.47484 772 SER A C 1
ATOM 4782 O O . SER A 1 772 ? 59.11070 96.94743 120.72966 1.000 61.89977 772 SER A O 1
ATOM 4785 N N . ALA A 1 773 ? 59.15182 98.24305 118.86841 1.000 66.53649 773 ALA A N 1
ATOM 4786 C CA . ALA A 1 773 ? 60.53291 97.96816 118.50368 1.000 66.46003 773 ALA A CA 1
ATOM 4787 C C . ALA A 1 773 ? 61.13980 99.28915 118.06450 1.000 65.32945 773 ALA A C 1
ATOM 4788 O O . ALA A 1 773 ? 60.55583 100.00390 117.23826 1.000 66.89942 773 ALA A O 1
ATOM 4790 N N . ILE A 1 774 ? 62.27866 99.63543 118.65861 1.000 65.75956 774 ILE A N 1
ATOM 4791 C CA . ILE A 1 774 ? 62.89652 100.93847 118.47444 1.000 64.94711 774 ILE A CA 1
ATOM 4792 C C . ILE A 1 774 ? 64.36858 100.71062 118.26871 1.000 66.23406 774 ILE A C 1
ATOM 4793 O O . ILE A 1 774 ? 65.08947 100.42092 119.22989 1.000 71.68498 774 ILE A O 1
ATOM 4798 N N . PHE A 1 775 ? 64.83074 100.92343 117.04174 1.000 71.99345 775 PHE A N 1
ATOM 4799 C CA . PHE A 1 775 ? 66.24181 100.81555 116.68999 1.000 74.94238 775 PHE A CA 1
ATOM 4800 C C . PHE A 1 775 ? 66.87065 102.19961 116.55380 1.000 74.07965 775 PHE A C 1
ATOM 4801 O O . PHE A 1 775 ? 66.26762 103.11041 115.96952 1.000 69.81331 775 PHE A O 1
ATOM 4809 N N . HIS A 1 776 ? 68.08855 102.34988 117.07296 1.000 74.09013 776 HIS A N 1
ATOM 4810 C CA . HIS A 1 776 ? 68.79939 103.62096 117.01181 1.000 71.71237 776 HIS A CA 1
ATOM 4811 C C . HIS A 1 776 ? 70.27147 103.37109 116.70509 1.000 74.92294 776 HIS A C 1
ATOM 4812 O O . HIS A 1 776 ? 70.97443 102.74335 117.50533 1.000 73.79740 776 HIS A O 1
ATOM 4819 N N . TYR A 1 777 ? 70.74358 103.88592 115.56306 1.000 79.99309 777 TYR A N 1
ATOM 4820 C CA . TYR A 1 777 ? 72.10468 103.66100 115.07832 1.000 82.81530 777 TYR A CA 1
ATOM 4821 C C . TYR A 1 777 ? 72.87551 104.97010 115.04217 1.000 81.96425 777 TYR A C 1
ATOM 4822 O O . TYR A 1 777 ? 72.41047 105.94892 114.45090 1.000 83.72764 777 TYR A O 1
ATOM 4831 N N . GLN A 1 778 ? 74.05942 104.98038 115.64335 1.000 85.41024 778 GLN A N 1
ATOM 4832 C CA . GLN A 1 778 ? 74.84525 106.21049 115.65722 1.000 89.69132 778 GLN A CA 1
ATOM 4833 C C . GLN A 1 778 ? 76.25721 105.93679 116.17750 1.000 93.45758 778 GLN A C 1
ATOM 4834 O O . GLN A 1 778 ? 76.50300 106.03507 117.38852 1.000 97.89500 778 GLN A O 1
ATOM 4840 N N . PRO A 1 779 ? 77.20739 105.60573 115.29872 1.000 90.32495 779 PRO A N 1
ATOM 4841 C CA . PRO A 1 779 ? 78.51638 105.11100 115.75702 1.000 92.10052 779 PRO A CA 1
ATOM 4842 C C . PRO A 1 779 ? 79.28112 106.14727 116.56993 1.000 93.33478 779 PRO A C 1
ATOM 4843 O O . PRO A 1 779 ? 78.87794 107.30324 116.70563 1.000 96.12226 779 PRO A O 1
ATOM 4847 N N . GLU A 1 780 ? 80.39608 105.70454 117.15919 1.000 95.08786 780 GLU A N 1
ATOM 4848 C CA . GLU A 1 780 ? 81.27485 106.62780 117.87014 1.000 100.66795 780 GLU A CA 1
ATOM 4849 C C . GLU A 1 780 ? 82.49493 107.01780 117.05425 1.000 101.49344 780 GLU A C 1
ATOM 4850 O O . GLU A 1 780 ? 83.24574 107.90599 117.47119 1.000 100.68213 780 GLU A O 1
ATOM 4856 N N . VAL A 1 781 ? 82.71219 106.37059 115.91242 1.000 103.22852 781 VAL A N 1
ATOM 4857 C CA . VAL A 1 781 ? 83.75227 106.82755 115.00449 1.000 104.28685 781 VAL A CA 1
ATOM 4858 C C . VAL A 1 781 ? 83.28422 108.06933 114.23816 1.000 102.51690 781 VAL A C 1
ATOM 4859 O O . VAL A 1 781 ? 84.09315 108.95237 113.93010 1.000 105.13065 781 VAL A O 1
ATOM 4863 N N . ASP A 1 782 ? 81.97525 108.18610 113.97893 1.000 99.99821 782 ASP A N 1
ATOM 4864 C CA . ASP A 1 782 ? 81.36422 109.26686 113.21161 1.000 96.36059 782 ASP A CA 1
ATOM 4865 C C . ASP A 1 782 ? 79.91113 109.46975 113.64335 1.000 92.80448 782 ASP A C 1
ATOM 4866 O O . ASP A 1 782 ? 79.00430 108.83852 113.07833 1.000 92.82875 782 ASP A O 1
ATOM 4871 N N . PRO A 1 783 ? 79.63786 110.33092 114.63213 1.000 85.69980 783 PRO A N 1
ATOM 4872 C CA . PRO A 1 783 ? 78.24176 110.58781 115.02686 1.000 84.38711 783 PRO A CA 1
ATOM 4873 C C . PRO A 1 783 ? 77.38985 111.22548 113.94559 1.000 83.57582 783 PRO A C 1
ATOM 4874 O O . PRO A 1 783 ? 76.22976 111.55338 114.21834 1.000 82.54845 783 PRO A O 1
ATOM 4878 N N . GLY A 1 784 ? 77.91301 111.43430 112.73963 1.000 85.02700 784 GLY A N 1
ATOM 4879 C CA . GLY A 1 784 ? 77.12208 112.09099 111.71637 1.000 78.38602 784 GLY A CA 1
ATOM 4880 C C . GLY A 1 784 ? 76.19832 111.13971 110.99342 1.000 79.59966 784 GLY A C 1
ATOM 4881 O O . GLY A 1 784 ? 75.27237 111.57345 110.30419 1.000 79.48818 784 GLY A O 1
ATOM 4882 N N . LYS A 1 785 ? 76.43747 109.83877 111.13073 1.000 85.21683 785 LYS A N 1
ATOM 4883 C CA . LYS A 1 785 ? 75.53069 108.83554 110.59279 1.000 84.72520 785 LYS A CA 1
ATOM 4884 C C . LYS A 1 785 ? 74.50957 108.48663 111.67470 1.000 84.85586 785 LYS A C 1
ATOM 4885 O O . LYS A 1 785 ? 74.88447 108.00190 112.74686 1.000 90.74201 785 LYS A O 1
ATOM 4891 N N . VAL A 1 786 ? 73.22557 108.75940 111.41845 1.000 80.63413 786 VAL A N 1
ATOM 4892 C CA . VAL A 1 786 ? 72.17445 108.50446 112.40033 1.000 76.45580 786 VAL A CA 1
ATOM 4893 C C . VAL A 1 786 ? 70.95964 107.89116 111.71027 1.000 77.29128 786 VAL A C 1
ATOM 4894 O O . VAL A 1 786 ? 70.36470 108.50690 110.81605 1.000 75.96024 786 VAL A O 1
ATOM 4898 N N . VAL A 1 787 ? 70.58374 106.67920 112.13946 1.000 75.73281 787 VAL A N 1
ATOM 4899 C CA . VAL A 1 787 ? 69.37890 106.00394 111.65741 1.000 74.72737 787 VAL A CA 1
ATOM 4900 C C . VAL A 1 787 ? 68.47777 105.64106 112.82834 1.000 72.68575 787 VAL A C 1
ATOM 4901 O O . VAL A 1 787 ? 68.93968 105.14033 113.85952 1.000 73.60671 787 VAL A O 1
ATOM 4905 N N . ASN A 1 788 ? 67.17877 105.84685 112.63810 1.000 72.75917 788 ASN A N 1
ATOM 4906 C CA . ASN A 1 788 ? 66.18464 105.63293 113.68399 1.000 71.26562 788 ASN A CA 1
ATOM 4907 C C . ASN A 1 788 ? 64.98483 104.93364 113.06594 1.000 70.31963 788 ASN A C 1
ATOM 4908 O O . ASN A 1 788 ? 64.25887 105.53538 112.26271 1.000 70.70474 788 ASN A O 1
ATOM 4913 N N . VAL A 1 789 ? 64.78094 103.67269 113.44017 1.000 68.72178 789 VAL A N 1
ATOM 4914 C CA . VAL A 1 789 ? 63.63411 102.89144 112.99215 1.000 69.01448 789 VAL A CA 1
ATOM 4915 C C . VAL A 1 789 ? 62.79997 102.54158 114.21609 1.000 68.01485 789 VAL A C 1
ATOM 4916 O O . VAL A 1 789 ? 63.33188 102.04186 115.21628 1.000 67.82317 789 VAL A O 1
ATOM 4920 N N . GLY A 1 790 ? 61.50194 102.83040 114.14783 1.000 65.05282 790 GLY A N 1
ATOM 4921 C CA . GLY A 1 790 ? 60.62479 102.59351 115.27474 1.000 59.91206 790 GLY A CA 1
ATOM 4922 C C . GLY A 1 790 ? 59.24392 102.17723 114.82761 1.000 63.30251 790 GLY A C 1
ATOM 4923 O O . GLY A 1 790 ? 58.67799 102.76397 113.89940 1.000 63.55205 790 GLY A O 1
ATOM 4924 N N . TYR A 1 791 ? 58.70296 101.14229 115.47374 1.000 65.77374 791 TYR A N 1
ATOM 4925 C CA . TYR A 1 791 ? 57.33005 100.68607 115.29662 1.000 62.02698 791 TYR A CA 1
ATOM 4926 C C . TYR A 1 791 ? 56.65083 100.70326 116.66051 1.000 62.21827 791 TYR A C 1
ATOM 4927 O O . TYR A 1 791 ? 57.27572 100.36055 117.67368 1.000 62.79499 791 TYR A O 1
ATOM 4936 N N . ARG A 1 792 ? 55.38677 101.13910 116.69222 1.000 61.69410 792 ARG A N 1
ATOM 4937 C CA . ARG A 1 792 ? 54.60357 101.19825 117.92609 1.000 62.65998 792 ARG A CA 1
ATOM 4938 C C . ARG A 1 792 ? 53.18967 100.73600 117.64096 1.000 64.18633 792 ARG A C 1
ATOM 4939 O O . ARG A 1 792 ? 52.52974 101.27573 116.75175 1.000 63.06689 792 ARG A O 1
ATOM 4947 N N . TYR A 1 793 ? 52.73569 99.74410 118.39810 1.000 65.99351 793 TYR A N 1
ATOM 4948 C CA . TYR A 1 793 ? 51.34575 99.29691 118.40297 1.000 66.89944 793 TYR A CA 1
ATOM 4949 C C . TYR A 1 793 ? 50.79351 99.40713 119.82386 1.000 65.81009 793 TYR A C 1
ATOM 4950 O O . TYR A 1 793 ? 51.45042 98.95941 120.76606 1.000 69.04068 793 TYR A O 1
ATOM 4959 N N . ARG A 1 794 ? 49.59940 99.99700 119.99755 1.000 63.85837 794 ARG A N 1
ATOM 4960 C CA . ARG A 1 794 ? 48.92121 99.93618 121.29846 1.000 66.69999 794 ARG A CA 1
ATOM 4961 C C . ARG A 1 794 ? 47.40723 100.00094 121.12321 1.000 69.56140 794 ARG A C 1
ATOM 4962 O O . ARG A 1 794 ? 46.90221 100.89574 120.43995 1.000 70.16642 794 ARG A O 1
ATOM 4970 N N . ALA A 1 795 ? 46.67725 99.05298 121.75929 1.000 71.74240 795 ALA A N 1
ATOM 4971 C CA . ALA A 1 795 ? 45.22529 98.98375 121.59508 1.000 70.99578 795 ALA A CA 1
ATOM 4972 C C . ALA A 1 795 ? 44.44809 98.90591 122.90997 1.000 71.10223 795 ALA A C 1
ATOM 4973 O O . ALA A 1 795 ? 43.22012 98.76674 122.87181 1.000 72.82214 795 ALA A O 1
ATOM 4975 N N . ASP A 1 796 ? 45.11190 99.04524 124.06605 1.000 73.02061 796 ASP A N 1
ATOM 4976 C CA . ASP A 1 796 ? 44.51071 98.88643 125.39199 1.000 71.30972 796 ASP A CA 1
ATOM 4977 C C . ASP A 1 796 ? 44.55241 100.16561 126.23373 1.000 77.10096 796 ASP A C 1
ATOM 4978 O O . ASP A 1 796 ? 44.70523 100.09488 127.45377 1.000 80.75784 796 ASP A O 1
ATOM 4983 N N . ALA A 1 797 ? 44.47234 101.34548 125.63148 1.000 74.17302 797 ALA A N 1
ATOM 4984 C CA . ALA A 1 797 ? 44.54206 102.55265 126.44324 1.000 71.26025 797 ALA A CA 1
ATOM 4985 C C . ALA A 1 797 ? 43.17892 102.85059 127.05697 1.000 70.26564 797 ALA A C 1
ATOM 4986 O O . ALA A 1 797 ? 42.14404 102.69732 126.40584 1.000 71.06975 797 ALA A O 1
ATOM 4988 N N . ARG A 1 798 ? 43.17167 103.26285 128.32688 1.000 69.44362 798 ARG A N 1
ATOM 4989 C CA . ARG A 1 798 ? 41.95050 103.72683 128.98559 1.000 67.04061 798 ARG A CA 1
ATOM 4990 C C . ARG A 1 798 ? 42.02728 105.23786 129.11130 1.000 64.04624 798 ARG A C 1
ATOM 4991 O O . ARG A 1 798 ? 42.78308 105.76013 129.93331 1.000 69.18483 798 ARG A O 1
ATOM 4999 N N . ARG A 1 799 ? 41.24531 105.93359 128.30203 1.000 60.20608 799 ARG A N 1
ATOM 5000 C CA . ARG A 1 799 ? 41.23612 107.37959 128.30673 1.000 62.59147 799 ARG A CA 1
ATOM 5001 C C . ARG A 1 799 ? 39.84500 107.90147 128.61141 1.000 64.51391 799 ARG A C 1
ATOM 5002 O O . ARG A 1 799 ? 38.83413 107.26327 128.31038 1.000 65.88945 799 ARG A O 1
ATOM 5010 N N . PHE A 1 800 ? 39.81775 109.08459 129.20516 1.000 60.39416 800 PHE A N 1
ATOM 5011 C CA . PHE A 1 800 ? 38.57462 109.78746 129.42082 1.000 59.80844 800 PHE A CA 1
ATOM 5012 C C . PHE A 1 800 ? 37.98677 110.22411 128.08164 1.000 63.38456 800 PHE A C 1
ATOM 5013 O O . PHE A 1 800 ? 38.70790 110.45101 127.10771 1.000 65.02885 800 PHE A O 1
ATOM 5021 N N . ASP A 1 801 ? 36.66077 110.32692 128.03041 1.000 64.30326 801 ASP A N 1
ATOM 5022 C CA . ASP A 1 801 ? 35.93292 110.59457 126.79425 1.000 68.05813 801 ASP A CA 1
ATOM 5023 C C . ASP A 1 801 ? 35.15073 111.89449 126.90686 1.000 71.18805 801 ASP A C 1
ATOM 5024 O O . ASP A 1 801 ? 34.23559 111.99754 127.72569 1.000 72.34950 801 ASP A O 1
ATOM 5029 N N . SER A 1 802 ? 35.49673 112.87936 126.06771 1.000 73.18542 802 SER A N 1
ATOM 5030 C CA . SER A 1 802 ? 34.88954 114.20531 126.18834 1.000 69.44815 802 SER A CA 1
ATOM 5031 C C . SER A 1 802 ? 33.38258 114.15606 125.97812 1.000 72.79360 802 SER A C 1
ATOM 5032 O O . SER A 1 802 ? 32.63937 114.87710 126.65085 1.000 75.65924 802 SER A O 1
ATOM 5035 N N . SER A 1 803 ? 32.91083 113.32081 125.05221 1.000 73.91954 803 SER A N 1
ATOM 5036 C CA . SER A 1 803 ? 31.49289 113.30455 124.70700 1.000 76.03275 803 SER A CA 1
ATOM 5037 C C . SER A 1 803 ? 30.66286 112.43763 125.65504 1.000 75.36069 803 SER A C 1
ATOM 5038 O O . SER A 1 803 ? 29.50377 112.76654 125.92980 1.000 81.96942 803 SER A O 1
ATOM 5041 N N . ARG A 1 804 ? 31.22292 111.35382 126.19035 1.000 72.90957 804 ARG A N 1
ATOM 5042 C CA . ARG A 1 804 ? 30.48786 110.58493 127.19440 1.000 72.64470 804 ARG A CA 1
ATOM 5043 C C . ARG A 1 804 ? 30.53556 111.22522 128.57627 1.000 71.57613 804 ARG A C 1
ATOM 5044 O O . ARG A 1 804 ? 29.55046 111.15524 129.31513 1.000 75.11579 804 ARG A O 1
ATOM 5052 N N . GLY A 1 805 ? 31.63942 111.86244 128.94331 1.000 72.30654 805 GLY A N 1
ATOM 5053 C CA . GLY A 1 805 ? 31.77414 112.35074 130.30024 1.000 71.64386 805 GLY A CA 1
ATOM 5054 C C . GLY A 1 805 ? 32.30614 111.29300 131.22954 1.000 71.58601 805 GLY A C 1
ATOM 5055 O O . GLY A 1 805 ? 32.11794 111.37722 132.44749 1.000 70.96327 805 GLY A O 1
ATOM 5056 N N . THR A 1 806 ? 32.96836 110.28597 130.67985 1.000 68.44433 806 THR A N 1
ATOM 5057 C CA . THR A 1 806 ? 33.30140 109.10518 131.45214 1.000 68.33450 806 THR A CA 1
ATOM 5058 C C . THR A 1 806 ? 34.52958 108.45921 130.82946 1.000 67.49181 806 THR A C 1
ATOM 5059 O O . THR A 1 806 ? 35.02868 108.90207 129.79445 1.000 68.07706 806 THR A O 1
ATOM 5063 N N . PHE A 1 807 ? 35.01962 107.40641 131.47476 1.000 65.60400 807 PHE A N 1
ATOM 5064 C CA . PHE A 1 807 ? 36.17280 106.71345 130.92608 1.000 64.13235 807 PHE A CA 1
ATOM 5065 C C . PHE A 1 807 ? 35.74410 105.64119 129.94223 1.000 66.89603 807 PHE A C 1
ATOM 5066 O O . PHE A 1 807 ? 34.58516 105.21003 129.90914 1.000 72.79029 807 PHE A O 1
ATOM 5074 N N . ARG A 1 808 ? 36.70628 105.20616 129.13747 1.000 61.81275 808 ARG A N 1
ATOM 5075 C CA . ARG A 1 808 ? 36.41257 104.35788 127.99460 1.000 66.72623 808 ARG A CA 1
ATOM 5076 C C . ARG A 1 808 ? 37.65973 103.55298 127.65296 1.000 68.87377 808 ARG A C 1
ATOM 5077 O O . ARG A 1 808 ? 38.77864 104.03317 127.84904 1.000 73.72340 808 ARG A O 1
ATOM 5085 N N . TYR A 1 809 ? 37.46798 102.32985 127.14318 1.000 73.67151 809 TYR A N 1
ATOM 5086 C CA . TYR A 1 809 ? 38.59313 101.41995 126.90754 1.000 77.47738 809 TYR A CA 1
ATOM 5087 C C . TYR A 1 809 ? 38.85839 101.23568 125.42462 1.000 79.03061 809 TYR A C 1
ATOM 5088 O O . TYR A 1 809 ? 39.90342 101.64772 124.91470 1.000 79.27021 809 TYR A O 1
ATOM 5097 N N . GLY A 1 810 ? 37.93859 100.59741 124.72061 1.000 87.77179 810 GLY A N 1
ATOM 5098 C CA . GLY A 1 810 ? 38.19884 100.36916 123.31770 1.000 91.94240 810 GLY A CA 1
ATOM 5099 C C . GLY A 1 810 ? 37.95679 101.64197 122.55040 1.000 95.68595 810 GLY A C 1
ATOM 5100 O O . GLY A 1 810 ? 36.81373 102.10081 122.48312 1.000 101.05510 810 GLY A O 1
ATOM 5101 N N . ASN A 1 811 ? 39.00179 102.25100 122.00044 1.000 87.48923 811 ASN A N 1
ATOM 5102 C CA . ASN A 1 811 ? 38.82876 103.45081 121.18716 1.000 90.86987 811 ASN A CA 1
ATOM 5103 C C . ASN A 1 811 ? 39.38101 103.15760 119.80131 1.000 92.44086 811 ASN A C 1
ATOM 5104 O O . ASN A 1 811 ? 40.56902 103.36570 119.53945 1.000 89.60058 811 ASN A O 1
ATOM 5109 N N . GLU A 1 812 ? 38.50221 102.68530 118.91727 1.000 96.87055 812 GLU A N 1
ATOM 5110 C CA . GLU A 1 812 ? 38.95548 102.13610 117.64645 1.000 95.30885 812 GLU A CA 1
ATOM 5111 C C . GLU A 1 812 ? 39.72048 103.16303 116.82036 1.000 95.23714 812 GLU A C 1
ATOM 5112 O O . GLU A 1 812 ? 40.62864 102.79300 116.06658 1.000 93.92156 812 GLU A O 1
ATOM 5118 N N . ASN A 1 813 ? 39.40728 104.44602 116.95605 1.000 96.04880 813 ASN A N 1
ATOM 5119 C CA . ASN A 1 813 ? 40.11028 105.44195 116.15695 1.000 97.94716 813 ASN A CA 1
ATOM 5120 C C . ASN A 1 813 ? 41.34709 106.01526 116.84603 1.000 93.26313 813 ASN A C 1
ATOM 5121 O O . ASN A 1 813 ? 42.03107 106.84822 116.24397 1.000 94.09729 813 ASN A O 1
ATOM 5126 N N . ASP A 1 814 ? 41.64695 105.61255 118.08416 1.000 89.48971 814 ASP A N 1
ATOM 5127 C CA . ASP A 1 814 ? 42.88680 106.00285 118.75127 1.000 81.59558 814 ASP A CA 1
ATOM 5128 C C . ASP A 1 814 ? 43.88593 104.86001 118.86366 1.000 80.57661 814 ASP A C 1
ATOM 5129 O O . ASP A 1 814 ? 44.85780 104.96829 119.62279 1.000 75.90378 814 ASP A O 1
ATOM 5134 N N . ILE A 1 815 ? 43.66319 103.75783 118.15185 1.000 79.02648 815 ILE A N 1
ATOM 5135 C CA . ILE A 1 815 ? 44.64533 102.68796 118.14423 1.000 75.02267 815 ILE A CA 1
ATOM 5136 C C . ILE A 1 815 ? 45.96334 103.23903 117.63232 1.000 74.86425 815 ILE A C 1
ATOM 5137 O O . ILE A 1 815 ? 45.99338 104.03584 116.68716 1.000 85.07403 815 ILE A O 1
ATOM 5142 N N . ILE A 1 816 ? 47.06229 102.84231 118.26357 1.000 71.42206 816 ILE A N 1
ATOM 5143 C CA . ILE A 1 816 ? 48.38531 103.24339 117.79970 1.000 68.39016 816 ILE A CA 1
ATOM 5144 C C . ILE A 1 816 ? 49.00059 102.08931 117.01903 1.000 71.74921 816 ILE A C 1
ATOM 5145 O O . ILE A 1 816 ? 49.35564 101.05148 117.58630 1.000 70.12062 816 ILE A O 1
ATOM 5150 N N . LYS A 1 817 ? 49.12477 102.28406 115.70801 1.000 75.21674 817 LYS A N 1
ATOM 5151 C CA . LYS A 1 817 ? 49.89002 101.42798 114.79931 1.000 68.21227 817 LYS A CA 1
ATOM 5152 C C . LYS A 1 817 ? 50.68003 102.40190 113.92023 1.000 69.03942 817 LYS A C 1
ATOM 5153 O O . LYS A 1 817 ? 50.16312 102.89763 112.91505 1.000 69.64054 817 LYS A O 1
ATOM 5159 N N . GLN A 1 818 ? 51.91093 102.71715 114.32236 1.000 67.21087 818 GLN A N 1
ATOM 5160 C CA . GLN A 1 818 ? 52.66589 103.77912 113.66926 1.000 64.72005 818 GLN A CA 1
ATOM 5161 C C . GLN A 1 818 ? 54.12397 103.37228 113.50057 1.000 65.49851 818 GLN A C 1
ATOM 5162 O O . GLN A 1 818 ? 54.68893 102.66052 114.33480 1.000 66.69528 818 GLN A O 1
ATOM 5168 N N . HIS A 1 819 ? 54.73408 103.81314 112.40957 1.000 65.65460 819 HIS A N 1
ATOM 5169 C CA . HIS A 1 819 ? 56.17811 103.71730 112.29382 1.000 65.78120 819 HIS A CA 1
ATOM 5170 C C . HIS A 1 819 ? 56.76892 105.12139 112.33062 1.000 68.21495 819 HIS A C 1
ATOM 5171 O O . HIS A 1 819 ? 56.08083 106.10724 112.05331 1.000 68.36211 819 HIS A O 1
ATOM 5178 N N . ASP A 1 820 ? 58.02884 105.20465 112.76280 1.000 69.52835 820 ASP A N 1
ATOM 5179 C CA . ASP A 1 820 ? 58.82569 106.42874 112.68268 1.000 71.17781 820 ASP A CA 1
ATOM 5180 C C . ASP A 1 820 ? 60.21082 106.07181 112.13897 1.000 74.23468 820 ASP A C 1
ATOM 5181 O O . ASP A 1 820 ? 60.98581 105.38105 112.81523 1.000 72.20239 820 ASP A O 1
ATOM 5186 N N . PHE A 1 821 ? 60.51895 106.53560 110.91592 1.000 74.74268 821 PHE A N 1
ATOM 5187 C CA . PHE A 1 821 ? 61.86604 106.49667 110.34814 1.000 71.72278 821 PHE A CA 1
ATOM 5188 C C . PHE A 1 821 ? 62.44487 107.89572 110.22694 1.000 69.51557 821 PHE A C 1
ATOM 5189 O O . PHE A 1 821 ? 61.77983 108.81953 109.74265 1.000 67.57058 821 PHE A O 1
ATOM 5197 N N . SER A 1 822 ? 63.71380 108.01597 110.60311 1.000 68.55870 822 SER A N 1
ATOM 5198 C CA . SER A 1 822 ? 64.46166 109.25203 110.44198 1.000 67.48870 822 SER A CA 1
ATOM 5199 C C . SER A 1 822 ? 65.90975 108.91416 110.14527 1.000 68.74904 822 SER A C 1
ATOM 5200 O O . SER A 1 822 ? 66.45280 107.93935 110.67056 1.000 70.35904 822 SER A O 1
ATOM 5203 N N . VAL A 1 823 ? 66.53677 109.72708 109.31320 1.000 69.30776 823 VAL A N 1
ATOM 5204 C CA . VAL A 1 823 ? 67.93685 109.51520 108.97947 1.000 73.90013 823 VAL A CA 1
ATOM 5205 C C . VAL A 1 823 ? 68.67367 110.84930 108.98831 1.000 72.82618 823 VAL A C 1
ATOM 5206 O O . VAL A 1 823 ? 68.07456 111.91618 108.79499 1.000 68.61901 823 VAL A O 1
ATOM 5210 N N . ILE A 1 824 ? 69.97464 110.76853 109.26053 1.000 72.79123 824 ILE A N 1
ATOM 5211 C CA . ILE A 1 824 ? 70.94855 111.81060 108.97147 1.000 75.29703 824 ILE A CA 1
ATOM 5212 C C . ILE A 1 824 ? 72.21571 111.10667 108.49881 1.000 81.24464 824 ILE A C 1
ATOM 5213 O O . ILE A 1 824 ? 72.76771 110.27489 109.22706 1.000 82.36009 824 ILE A O 1
ATOM 5218 N N . TRP A 1 825 ? 72.68086 111.43548 107.28581 1.000 82.43931 825 TRP A N 1
ATOM 5219 C CA . TRP A 1 825 ? 73.86104 110.78652 106.68913 1.000 82.00825 825 TRP A CA 1
ATOM 5220 C C . TRP A 1 825 ? 74.78102 111.75949 105.95807 1.000 81.39637 825 TRP A C 1
ATOM 5221 O O . TRP A 1 825 ? 74.29403 112.61827 105.20982 1.000 80.50919 825 TRP A O 1
ATOM 5232 N N . PRO A 1 826 ? 76.12401 111.63771 106.13631 1.000 82.00054 826 PRO A N 1
ATOM 5233 C CA . PRO A 1 826 ? 77.06104 112.39966 105.29330 1.000 82.84399 826 PRO A CA 1
ATOM 5234 C C . PRO A 1 826 ? 77.33034 111.80041 103.91446 1.000 84.20049 826 PRO A C 1
ATOM 5235 O O . PRO A 1 826 ? 78.17548 110.91050 103.77378 1.000 91.94771 826 PRO A O 1
ATOM 5239 N N . LEU A 1 827 ? 76.65343 112.32011 102.88525 1.000 83.00382 827 LEU A N 1
ATOM 5240 C CA . LEU A 1 827 ? 76.89470 111.88186 101.51238 1.000 84.99837 827 LEU A CA 1
ATOM 5241 C C . LEU A 1 827 ? 78.32773 112.16897 101.08654 1.000 92.73731 827 LEU A C 1
ATOM 5242 O O . LEU A 1 827 ? 79.03493 111.28896 100.58284 1.000 94.58918 827 LEU A O 1
ATOM 5247 N N . VAL A 1 828 ? 78.75754 113.41206 101.24536 1.000 97.70205 828 VAL A N 1
ATOM 5248 C CA . VAL A 1 828 ? 80.13253 113.82119 100.98349 1.000 95.58581 828 VAL A CA 1
ATOM 5249 C C . VAL A 1 828 ? 80.64424 114.38753 102.29745 1.000 99.86661 828 VAL A C 1
ATOM 5250 O O . VAL A 1 828 ? 79.84505 114.91558 103.08522 1.000 100.45575 828 VAL A O 1
ATOM 5254 N N . PRO A 1 829 ? 81.93521 114.30975 102.57567 1.000 100.93319 829 PRO A N 1
ATOM 5255 C CA . PRO A 1 829 ? 82.41295 114.70109 103.90766 1.000 106.38472 829 PRO A CA 1
ATOM 5256 C C . PRO A 1 829 ? 81.89470 116.05912 104.38430 1.000 109.05286 829 PRO A C 1
ATOM 5257 O O . PRO A 1 829 ? 81.80248 116.27736 105.59524 1.000 107.55359 829 PRO A O 1
ATOM 5261 N N . GLN A 1 830 ? 81.51272 116.96688 103.47906 1.000 101.85483 830 GLN A N 1
ATOM 5262 C CA . GLN A 1 830 ? 81.04247 118.28491 103.89971 1.000 94.38825 830 GLN A CA 1
ATOM 5263 C C . GLN A 1 830 ? 79.52947 118.48068 103.76544 1.000 94.04927 830 GLN A C 1
ATOM 5264 O O . GLN A 1 830 ? 78.99925 119.45272 104.31916 1.000 84.46216 830 GLN A O 1
ATOM 5270 N N . TRP A 1 831 ? 78.82370 117.58844 103.06451 1.000 96.39738 831 TRP A N 1
ATOM 5271 C CA . TRP A 1 831 ? 77.37171 117.62922 102.91828 1.000 87.87758 831 TRP A CA 1
ATOM 5272 C C . TRP A 1 831 ? 76.70368 116.70233 103.92136 1.000 88.74186 831 TRP A C 1
ATOM 5273 O O . TRP A 1 831 ? 77.34970 115.85554 104.54064 1.000 92.99675 831 TRP A O 1
ATOM 5284 N N . SER A 1 832 ? 75.38864 116.85718 104.06112 1.000 83.72157 832 SER A N 1
ATOM 5285 C CA . SER A 1 832 ? 74.61262 115.97626 104.91818 1.000 79.31893 832 SER A CA 1
ATOM 5286 C C . SER A 1 832 ? 73.15369 115.98498 104.49795 1.000 77.52963 832 SER A C 1
ATOM 5287 O O . SER A 1 832 ? 72.54657 117.04586 104.32064 1.000 76.51994 832 SER A O 1
ATOM 5290 N N . VAL A 1 833 ? 72.60187 114.79087 104.35511 1.000 79.71313 833 VAL A N 1
ATOM 5291 C CA . VAL A 1 833 ? 71.18894 114.60663 104.07693 1.000 76.56737 833 VAL A CA 1
ATOM 5292 C C . VAL A 1 833 ? 70.47780 114.18179 105.34791 1.000 76.06066 833 VAL A C 1
ATOM 5293 O O . VAL A 1 833 ? 71.05574 113.53705 106.23313 1.000 74.56611 833 VAL A O 1
ATOM 5297 N N . LEU A 1 834 ? 69.19174 114.50763 105.40664 1.000 73.60850 834 LEU A N 1
ATOM 5298 C CA . LEU A 1 834 ? 68.40359 114.27277 106.60256 1.000 70.32984 834 LEU A CA 1
ATOM 5299 C C . LEU A 1 834 ? 66.93665 114.23450 106.21434 1.000 67.71140 834 LEU A C 1
ATOM 5300 O O . LEU A 1 834 ? 66.48868 115.00226 105.36111 1.000 69.46940 834 LEU A O 1
ATOM 5305 N N . ALA A 1 835 ? 66.19768 113.32552 106.83641 1.000 67.12470 835 ALA A N 1
ATOM 5306 C CA . ALA A 1 835 ? 64.80375 113.16826 106.47823 1.000 67.86914 835 ALA A CA 1
ATOM 5307 C C . ALA A 1 835 ? 64.10768 112.40940 107.58527 1.000 65.53397 835 ALA A C 1
ATOM 5308 O O . ALA A 1 835 ? 64.74462 111.85667 108.48549 1.000 65.38145 835 ALA A O 1
ATOM 5310 N N . ARG A 1 836 ? 62.78569 112.41121 107.52207 1.000 60.65106 836 ARG A N 1
ATOM 5311 C CA . ARG A 1 836 ? 62.03163 111.68431 108.51710 1.000 63.09300 836 ARG A CA 1
ATOM 5312 C C . ARG A 1 836 ? 60.64575 111.44601 107.95393 1.000 68.42821 836 ARG A C 1
ATOM 5313 O O . ARG A 1 836 ? 60.03973 112.33981 107.35565 1.000 67.66378 836 ARG A O 1
ATOM 5321 N N . TRP A 1 837 ? 60.17289 110.22098 108.12211 1.000 66.14052 837 TRP A N 1
ATOM 5322 C CA . TRP A 1 837 ? 58.82800 109.85172 107.73297 1.000 67.40563 837 TRP A CA 1
ATOM 5323 C C . TRP A 1 837 ? 58.14790 109.23488 108.93499 1.000 69.54880 837 TRP A C 1
ATOM 5324 O O . TRP A 1 837 ? 58.71091 108.35809 109.59826 1.000 69.56143 837 TRP A O 1
ATOM 5335 N N . GLN A 1 838 ? 56.93579 109.68577 109.20471 1.000 66.41578 838 GLN A N 1
ATOM 5336 C CA . GLN A 1 838 ? 56.17368 109.18990 110.33269 1.000 69.47776 838 GLN A CA 1
ATOM 5337 C C . GLN A 1 838 ? 54.76980 108.88861 109.82454 1.000 73.49520 838 GLN A C 1
ATOM 5338 O O . GLN A 1 838 ? 54.08076 109.79742 109.34524 1.000 69.69277 838 GLN A O 1
ATOM 5344 N N . TYR A 1 839 ? 54.37597 107.59657 109.88674 1.000 74.03911 839 TYR A N 1
ATOM 5345 C CA . TYR A 1 839 ? 53.20415 107.03227 109.20867 1.000 71.54514 839 TYR A CA 1
ATOM 5346 C C . TYR A 1 839 ? 52.29309 106.31135 110.19368 1.000 71.59879 839 TYR A C 1
ATOM 5347 O O . TYR A 1 839 ? 52.76607 105.53059 111.02691 1.000 68.33813 839 TYR A O 1
ATOM 5356 N N . ASP A 1 840 ? 50.98108 106.53815 110.05143 1.000 74.50421 840 ASP A N 1
ATOM 5357 C CA . ASP A 1 840 ? 49.94003 105.96519 110.91038 1.000 73.79726 840 ASP A CA 1
ATOM 5358 C C . ASP A 1 840 ? 49.08628 105.00591 110.09845 1.000 74.83547 840 ASP A C 1
ATOM 5359 O O . ASP A 1 840 ? 48.29836 105.43063 109.24624 1.000 74.34546 840 ASP A O 1
ATOM 5364 N N . TYR A 1 841 ? 49.23741 103.71498 110.36573 1.000 76.46410 841 TYR A N 1
ATOM 5365 C CA . TYR A 1 841 ? 48.43565 102.75572 109.62781 1.000 73.70673 841 TYR A CA 1
ATOM 5366 C C . TYR A 1 841 ? 46.97358 102.78062 110.05857 1.000 72.60696 841 TYR A C 1
ATOM 5367 O O . TYR A 1 841 ? 46.09375 102.50433 109.24049 1.000 76.32402 841 TYR A O 1
ATOM 5376 N N . ASN A 1 842 ? 46.67234 103.15783 111.30045 1.000 72.07636 842 ASN A N 1
ATOM 5377 C CA . ASN A 1 842 ? 45.29229 103.01374 111.74526 1.000 77.86820 842 ASN A CA 1
ATOM 5378 C C . ASN A 1 842 ? 44.34232 103.82343 110.88095 1.000 81.81445 842 ASN A C 1
ATOM 5379 O O . ASN A 1 842 ? 43.16439 103.46225 110.74584 1.000 84.52535 842 ASN A O 1
ATOM 5384 N N . LYS A 1 843 ? 44.83726 104.91938 110.29180 1.000 82.64023 843 LYS A N 1
ATOM 5385 C CA . LYS A 1 843 ? 44.08130 105.74308 109.35551 1.000 81.66950 843 LYS A CA 1
ATOM 5386 C C . LYS A 1 843 ? 44.75050 105.84389 107.98960 1.000 80.61025 843 LYS A C 1
ATOM 5387 O O . LYS A 1 843 ? 44.17956 106.46163 107.07938 1.000 84.94363 843 LYS A O 1
ATOM 5393 N N . ASN A 1 844 ? 45.94660 105.28202 107.82290 1.000 78.61250 844 ASN A N 1
ATOM 5394 C CA . ASN A 1 844 ? 46.60581 105.22084 106.52001 1.000 80.06114 844 ASN A CA 1
ATOM 5395 C C . ASN A 1 844 ? 46.86671 106.62576 105.97577 1.000 82.07337 844 ASN A C 1
ATOM 5396 O O . ASN A 1 844 ? 46.25380 107.08348 105.01058 1.000 81.01376 844 ASN A O 1
ATOM 5401 N N . ARG A 1 845 ? 47.79151 107.30502 106.64077 1.000 85.41589 845 ARG A N 1
ATOM 5402 C CA . ARG A 1 845 ? 48.06837 108.69700 106.33353 1.000 77.69211 845 ARG A CA 1
ATOM 5403 C C . ARG A 1 845 ? 49.42924 109.03630 106.91067 1.000 76.29596 845 ARG A C 1
ATOM 5404 O O . ARG A 1 845 ? 49.84116 108.47256 107.92485 1.000 77.71789 845 ARG A O 1
ATOM 5412 N N . THR A 1 846 ? 50.13222 109.95426 106.25859 1.000 78.67558 846 THR A N 1
ATOM 5413 C CA . THR A 1 846 ? 51.40808 110.38554 106.80071 1.000 76.73664 846 THR A CA 1
ATOM 5414 C C . THR A 1 846 ? 51.15477 111.44372 107.86145 1.000 72.20455 846 THR A C 1
ATOM 5415 O O . THR A 1 846 ? 50.40868 112.39658 107.63414 1.000 75.06028 846 THR A O 1
ATOM 5419 N N . LEU A 1 847 ? 51.72161 111.24004 109.04058 1.000 69.28330 847 LEU A N 1
ATOM 5420 C CA . LEU A 1 847 ? 51.62331 112.26524 110.06435 1.000 70.06601 847 LEU A CA 1
ATOM 5421 C C . LEU A 1 847 ? 52.60021 113.39331 109.79427 1.000 73.92404 847 LEU A C 1
ATOM 5422 O O . LEU A 1 847 ? 52.25803 114.57430 109.93698 1.000 70.63256 847 LEU A O 1
ATOM 5427 N N . GLU A 1 848 ? 53.82131 113.03140 109.41854 1.000 70.75723 848 GLU A N 1
ATOM 5428 C CA . GLU A 1 848 ? 54.89323 113.97049 109.17451 1.000 66.99268 848 GLU A CA 1
ATOM 5429 C C . GLU A 1 848 ? 55.81547 113.33141 108.15379 1.000 72.45639 848 GLU A C 1
ATOM 5430 O O . GLU A 1 848 ? 55.99563 112.10843 108.15007 1.000 75.46182 848 GLU A O 1
ATOM 5436 N N . ALA A 1 849 ? 56.37450 114.15630 107.27471 1.000 72.84866 849 ALA A N 1
ATOM 5437 C CA . ALA A 1 849 ? 57.40170 113.71325 106.34096 1.000 71.01896 849 ALA A CA 1
ATOM 5438 C C . ALA A 1 849 ? 58.18961 114.93026 105.88983 1.000 69.32550 849 ALA A C 1
ATOM 5439 O O . ALA A 1 849 ? 57.59755 115.92409 105.45654 1.000 69.88732 849 ALA A O 1
ATOM 5441 N N . PHE A 1 850 ? 59.51460 114.86446 106.02305 1.000 66.03083 850 PHE A N 1
ATOM 5442 C CA . PHE A 1 850 ? 60.37651 115.96950 105.63096 1.000 69.92537 850 PHE A CA 1
ATOM 5443 C C . PHE A 1 850 ? 61.76864 115.46961 105.26628 1.000 74.37911 850 PHE A C 1
ATOM 5444 O O . PHE A 1 850 ? 62.25769 114.45778 105.78456 1.000 71.75536 850 PHE A O 1
ATOM 5452 N N . GLY A 1 851 ? 62.40367 116.23851 104.37822 1.000 74.59935 851 GLY A N 1
ATOM 5453 C CA . GLY A 1 851 ? 63.75877 115.97761 103.94249 1.000 70.74872 851 GLY A CA 1
ATOM 5454 C C . GLY A 1 851 ? 64.41767 117.26560 103.48933 1.000 72.94676 851 GLY A C 1
ATOM 5455 O O . GLY A 1 851 ? 63.73660 118.22944 103.13802 1.000 78.42882 851 GLY A O 1
ATOM 5456 N N . GLY A 1 852 ? 65.74067 117.25978 103.49253 1.000 69.51653 852 GLY A N 1
ATOM 5457 C CA . GLY A 1 852 ? 66.50454 118.47684 103.29040 1.000 71.09203 852 GLY A CA 1
ATOM 5458 C C . GLY A 1 852 ? 67.96854 118.21209 103.56069 1.000 75.40215 852 GLY A C 1
ATOM 5459 O O . GLY A 1 852 ? 68.34859 117.16625 104.09196 1.000 74.95200 852 GLY A O 1
ATOM 5460 N N . PHE A 1 853 ? 68.79646 119.18212 103.19062 1.000 77.55545 853 PHE A N 1
ATOM 5461 C CA . PHE A 1 853 ? 70.23647 119.02134 103.28588 1.000 76.07641 853 PHE A CA 1
ATOM 5462 C C . PHE A 1 853 ? 70.82918 120.08260 104.20575 1.000 76.31597 853 PHE A C 1
ATOM 5463 O O . PHE A 1 853 ? 70.17500 121.05759 104.58045 1.000 80.84068 853 PHE A O 1
ATOM 5471 N N . GLU A 1 854 ? 72.09515 119.88685 104.56599 1.000 73.39584 854 GLU A N 1
ATOM 5472 C CA . GLU A 1 854 ? 72.75189 120.74714 105.54791 1.000 74.06532 854 GLU A CA 1
ATOM 5473 C C . GLU A 1 854 ? 74.25594 120.72528 105.24515 1.000 78.57232 854 GLU A C 1
ATOM 5474 O O . GLU A 1 854 ? 74.98997 119.88048 105.76444 1.000 80.57961 854 GLU A O 1
ATOM 5480 N N . TYR A 1 855 ? 74.69894 121.66616 104.39603 1.000 82.35693 855 TYR A N 1
ATOM 5481 C CA . TYR A 1 855 ? 76.09700 121.77826 103.96423 1.000 79.43332 855 TYR A CA 1
ATOM 5482 C C . TYR A 1 855 ? 76.90373 122.64357 104.92917 1.000 78.39587 855 TYR A C 1
ATOM 5483 O O . TYR A 1 855 ? 76.43052 123.68860 105.38889 1.000 82.89965 855 TYR A O 1
ATOM 5492 N N . ASP A 1 856 ? 78.13374 122.21079 105.22145 1.000 74.56222 856 ASP A N 1
ATOM 5493 C CA . ASP A 1 856 ? 79.02851 122.94009 106.11044 1.000 78.43182 856 ASP A CA 1
ATOM 5494 C C . ASP A 1 856 ? 80.34957 123.24312 105.40759 1.000 86.18206 856 ASP A C 1
ATOM 5495 O O . ASP A 1 856 ? 80.80281 122.46301 104.56582 1.000 91.78582 856 ASP A O 1
ATOM 5500 N N . SER A 1 857 ? 80.95937 124.38527 105.73945 1.000 85.69282 857 SER A N 1
ATOM 5501 C CA . SER A 1 857 ? 82.21141 124.82131 105.12256 1.000 82.34937 857 SER A CA 1
ATOM 5502 C C . SER A 1 857 ? 83.03715 125.56664 106.16553 1.000 82.39797 857 SER A C 1
ATOM 5503 O O . SER A 1 857 ? 82.62695 125.71482 107.32144 1.000 85.94404 857 SER A O 1
ATOM 5506 N N . CYS A 1 858 ? 84.23015 126.01472 105.77163 1.000 79.52412 858 CYS A N 1
ATOM 5507 C CA . CYS A 1 858 ? 85.08591 126.69103 106.73962 1.000 82.65580 858 CYS A CA 1
ATOM 5508 C C . CYS A 1 858 ? 84.39065 127.90906 107.32126 1.000 86.85144 858 CYS A C 1
ATOM 5509 O O . CYS A 1 858 ? 84.46043 128.16231 108.52922 1.000 89.39356 858 CYS A O 1
ATOM 5512 N N . CYS A 1 859 ? 83.70968 128.66879 106.47400 1.000 82.76208 859 CYS A N 1
ATOM 5513 C CA . CYS A 1 859 ? 83.27845 129.99981 106.84866 1.000 81.54198 859 CYS A CA 1
ATOM 5514 C C . CYS A 1 859 ? 81.76944 130.16759 106.75539 1.000 80.66428 859 CYS A C 1
ATOM 5515 O O . CYS A 1 859 ? 81.25423 131.22061 107.16209 1.000 76.59238 859 CYS A O 1
ATOM 5518 N N . TRP A 1 860 ? 81.04265 129.15939 106.26948 1.000 76.55113 860 TRP A N 1
ATOM 5519 C CA . TRP A 1 860 ? 79.59664 129.31919 106.20923 1.000 79.75942 860 TRP A CA 1
ATOM 5520 C C . TRP A 1 860 ? 78.89883 127.97008 106.13839 1.000 80.13659 860 TRP A C 1
ATOM 5521 O O . TRP A 1 860 ? 79.39105 127.04901 105.48966 1.000 83.98929 860 TRP A O 1
ATOM 5532 N N . LYS A 1 861 ? 77.74174 127.87106 106.78923 1.000 75.70246 861 LYS A N 1
ATOM 5533 C CA . LYS A 1 861 ? 76.91791 126.67493 106.70835 1.000 80.36564 861 LYS A CA 1
ATOM 5534 C C . LYS A 1 861 ? 75.51293 127.05365 106.25105 1.000 76.86595 861 LYS A C 1
ATOM 5535 O O . LYS A 1 861 ? 75.07476 128.19862 106.39375 1.000 76.64483 861 LYS A O 1
ATOM 5541 N N . LEU A 1 862 ? 74.79315 126.06745 105.72314 1.000 72.29877 862 LEU A N 1
ATOM 5542 C CA . LEU A 1 862 ? 73.49321 126.31515 105.11889 1.000 73.25409 862 LEU A CA 1
ATOM 5543 C C . LEU A 1 862 ? 72.59034 125.10507 105.33200 1.000 79.52412 862 LEU A C 1
ATOM 5544 O O . LEU A 1 862 ? 72.97354 123.98405 104.98628 1.000 77.37783 862 LEU A O 1
ATOM 5549 N N . ARG A 1 863 ? 71.39522 125.31503 105.89177 1.000 74.90505 863 ARG A N 1
ATOM 5550 C CA . ARG A 1 863 ? 70.47833 124.21496 106.17085 1.000 78.20019 863 ARG A CA 1
ATOM 5551 C C . ARG A 1 863 ? 69.11738 124.50765 105.56058 1.000 76.58528 863 ARG A C 1
ATOM 5552 O O . ARG A 1 863 ? 68.50119 125.52764 105.88327 1.000 77.98863 863 ARG A O 1
ATOM 5560 N N . LEU A 1 864 ? 68.63364 123.59941 104.70969 1.000 71.84825 864 LEU A N 1
ATOM 5561 C CA . LEU A 1 864 ? 67.36072 123.77910 104.02445 1.000 72.30420 864 LEU A CA 1
ATOM 5562 C C . LEU A 1 864 ? 66.48986 122.53702 104.17457 1.000 72.87496 864 LEU A C 1
ATOM 5563 O O . LEU A 1 864 ? 66.94405 121.42203 103.91787 1.000 73.05896 864 LEU A O 1
ATOM 5568 N N . ILE A 1 865 ? 65.22478 122.73693 104.55533 1.000 73.58649 865 ILE A N 1
ATOM 5569 C CA . ILE A 1 865 ? 64.33986 121.64289 104.92842 1.000 70.41981 865 ILE A CA 1
ATOM 5570 C C . ILE A 1 865 ? 62.95193 121.86258 104.33915 1.000 69.95662 865 ILE A C 1
ATOM 5571 O O . ILE A 1 865 ? 62.27474 122.84156 104.66885 1.000 68.74377 865 ILE A O 1
ATOM 5576 N N . ASN A 1 866 ? 62.52118 120.94635 103.48128 1.000 72.52445 866 ASN A N 1
ATOM 5577 C CA . ASN A 1 866 ? 61.12326 120.85208 103.09108 1.000 74.17772 866 ASN A CA 1
ATOM 5578 C C . ASN A 1 866 ? 60.40824 119.88017 104.02716 1.000 76.85937 866 ASN A C 1
ATOM 5579 O O . ASN A 1 866 ? 60.92933 118.80331 104.34047 1.000 74.34055 866 ASN A O 1
ATOM 5584 N N . ARG A 1 867 ? 59.20412 120.26010 104.45790 1.000 73.10111 867 ARG A N 1
ATOM 5585 C CA . ARG A 1 867 ? 58.50305 119.55323 105.51893 1.000 70.33096 867 ARG A CA 1
ATOM 5586 C C . ARG A 1 867 ? 56.99508 119.58298 105.29169 1.000 69.12261 867 ARG A C 1
ATOM 5587 O O . ARG A 1 867 ? 56.45202 120.58581 104.82540 1.000 70.18219 867 ARG A O 1
ATOM 5595 N N . TYR A 1 868 ? 56.33118 118.46495 105.60982 1.000 70.84968 868 TYR A N 1
ATOM 5596 C CA . TYR A 1 868 ? 54.87620 118.30476 105.60962 1.000 69.63816 868 TYR A CA 1
ATOM 5597 C C . TYR A 1 868 ? 54.47608 117.68798 106.94169 1.000 69.87069 868 TYR A C 1
ATOM 5598 O O . TYR A 1 868 ? 55.20910 116.85519 107.48197 1.000 72.22340 868 TYR A O 1
ATOM 5607 N N . TRP A 1 869 ? 53.32694 118.08594 107.48043 1.000 69.44926 869 TRP A N 1
ATOM 5608 C CA . TRP A 1 869 ? 52.93581 117.55815 108.77847 1.000 70.81775 869 TRP A CA 1
ATOM 5609 C C . TRP A 1 869 ? 51.46673 117.86601 109.03318 1.000 72.60078 869 TRP A C 1
ATOM 5610 O O . TRP A 1 869 ? 50.88070 118.75980 108.42391 1.000 72.74462 869 TRP A O 1
ATOM 5621 N N . LEU A 1 870 ? 50.86969 117.08911 109.93425 1.000 74.85387 870 LEU A N 1
ATOM 5622 C CA . LEU A 1 870 ? 49.47261 117.26000 110.31699 1.000 75.06241 870 LEU A CA 1
ATOM 5623 C C . LEU A 1 870 ? 49.44630 118.00327 111.64184 1.000 72.71514 870 LEU A C 1
ATOM 5624 O O . LEU A 1 870 ? 49.89521 117.47154 112.66402 1.000 72.09023 870 LEU A O 1
ATOM 5629 N N . ASP A 1 871 ? 48.92314 119.23220 111.62050 1.000 74.63699 871 ASP A N 1
ATOM 5630 C CA . ASP A 1 871 ? 48.93584 120.12543 112.77132 1.000 74.45570 871 ASP A CA 1
ATOM 5631 C C . ASP A 1 871 ? 47.60073 120.09141 113.50312 1.000 75.48650 871 ASP A C 1
ATOM 5632 O O . ASP A 1 871 ? 46.54085 119.93314 112.89399 1.000 76.81417 871 ASP A O 1
ATOM 5637 N N . VAL A 1 872 ? 47.66450 120.24569 114.82810 1.000 75.93563 872 VAL A N 1
ATOM 5638 C CA . VAL A 1 872 ? 46.45138 120.21169 115.63392 1.000 73.37285 872 VAL A CA 1
ATOM 5639 C C . VAL A 1 872 ? 45.57527 121.40851 115.31453 1.000 75.65446 872 VAL A C 1
ATOM 5640 O O . VAL A 1 872 ? 46.06215 122.53954 115.15238 1.000 76.92921 872 VAL A O 1
ATOM 5644 N N . ASP A 1 873 ? 44.26432 121.15832 115.25338 1.000 76.42824 873 ASP A N 1
ATOM 5645 C CA . ASP A 1 873 ? 43.26924 122.15811 114.89202 1.000 76.63107 873 ASP A CA 1
ATOM 5646 C C . ASP A 1 873 ? 41.94516 121.89508 115.59787 1.000 77.38190 873 ASP A C 1
ATOM 5647 O O . ASP A 1 873 ? 41.38633 120.79498 115.50000 1.000 80.68271 873 ASP A O 1
ATOM 5652 N N . ASP A 1 874 ? 41.42792 122.92515 116.26957 1.000 78.10395 874 ASP A N 1
ATOM 5653 C CA . ASP A 1 874 ? 40.05884 122.94607 116.78236 1.000 79.18048 874 ASP A CA 1
ATOM 5654 C C . ASP A 1 874 ? 39.23786 123.86178 115.88104 1.000 79.20708 874 ASP A C 1
ATOM 5655 O O . ASP A 1 874 ? 39.52971 125.05880 115.78584 1.000 83.37882 874 ASP A O 1
ATOM 5660 N N . ASP A 1 875 ? 38.22303 123.31350 115.21599 1.000 73.97421 875 ASP A N 1
ATOM 5661 C CA . ASP A 1 875 ? 37.44907 124.13721 114.29370 1.000 80.99751 875 ASP A CA 1
ATOM 5662 C C . ASP A 1 875 ? 36.37184 124.93022 115.04937 1.000 81.94581 875 ASP A C 1
ATOM 5663 O O . ASP A 1 875 ? 36.28266 124.89146 116.27837 1.000 79.19542 875 ASP A O 1
ATOM 5668 N N . ALA A 1 876 ? 35.52586 125.65596 114.31009 1.000 81.09409 876 ALA A N 1
ATOM 5669 C CA . ALA A 1 876 ? 34.57364 126.56396 114.94076 1.000 78.99755 876 ALA A CA 1
ATOM 5670 C C . ALA A 1 876 ? 33.37565 125.83692 115.51572 1.000 85.82618 876 ALA A C 1
ATOM 5671 O O . ALA A 1 876 ? 32.51546 126.47093 116.14646 1.000 90.36685 876 ALA A O 1
ATOM 5673 N N . PHE A 1 877 ? 33.30886 124.52686 115.30298 1.000 85.45641 877 PHE A N 1
ATOM 5674 C CA . PHE A 1 877 ? 32.21590 123.68781 115.75798 1.000 84.36460 877 PHE A CA 1
ATOM 5675 C C . PHE A 1 877 ? 32.58981 122.87712 116.99220 1.000 82.11598 877 PHE A C 1
ATOM 5676 O O . PHE A 1 877 ? 31.81586 122.01410 117.42026 1.000 85.88996 877 PHE A O 1
ATOM 5684 N N . LEU A 1 878 ? 33.75768 123.16239 117.57933 1.000 79.22740 878 LEU A N 1
ATOM 5685 C CA . LEU A 1 878 ? 34.24058 122.50771 118.79654 1.000 75.61855 878 LEU A CA 1
ATOM 5686 C C . LEU A 1 878 ? 34.53382 121.02670 118.56589 1.000 73.84145 878 LEU A C 1
ATOM 5687 O O . LEU A 1 878 ? 34.40578 120.20287 119.47404 1.000 81.30621 878 LEU A O 1
ATOM 5692 N N . VAL A 1 879 ? 34.93305 120.68950 117.34802 1.000 71.17703 879 VAL A N 1
ATOM 5693 C CA . VAL A 1 879 ? 35.21230 119.31945 116.93434 1.000 74.94580 879 VAL A CA 1
ATOM 5694 C C . VAL A 1 879 ? 36.69436 119.21358 116.60060 1.000 77.61872 879 VAL A C 1
ATOM 5695 O O . VAL A 1 879 ? 37.22937 120.04250 115.85551 1.000 80.74968 879 VAL A O 1
ATOM 5699 N N . GLN A 1 880 ? 37.36041 118.20278 117.14391 1.000 78.28052 880 GLN A N 1
ATOM 5700 C CA . GLN A 1 880 ? 38.77548 118.05091 116.85516 1.000 77.92054 880 GLN A CA 1
ATOM 5701 C C . GLN A 1 880 ? 38.99475 117.74164 115.38226 1.000 81.46708 880 GLN A C 1
ATOM 5702 O O . GLN A 1 880 ? 38.28295 116.93042 114.77731 1.000 74.80416 880 GLN A O 1
ATOM 5708 N N . SER A 1 881 ? 39.99975 118.40166 114.81628 1.000 84.93834 881 SER A N 1
ATOM 5709 C CA . SER A 1 881 ? 40.43700 118.15944 113.45340 1.000 81.88886 881 SER A CA 1
ATOM 5710 C C . SER A 1 881 ? 41.95900 118.19163 113.39563 1.000 82.14832 881 SER A C 1
ATOM 5711 O O . SER A 1 881 ? 42.64782 118.37393 114.40770 1.000 81.32523 881 SER A O 1
ATOM 5714 N N . GLU A 1 882 ? 42.47022 117.97145 112.18475 1.000 84.47269 882 GLU A N 1
ATOM 5715 C CA . GLU A 1 882 ? 43.86724 118.20357 111.84492 1.000 85.20470 882 GLU A CA 1
ATOM 5716 C C . GLU A 1 882 ? 43.92838 118.82029 110.45681 1.000 81.24868 882 GLU A C 1
ATOM 5717 O O . GLU A 1 882 ? 43.08355 118.52700 109.60874 1.000 86.13679 882 GLU A O 1
ATOM 5723 N N . LYS A 1 883 ? 44.91430 119.68638 110.23478 1.000 76.19050 883 LYS A N 1
ATOM 5724 C CA . LYS A 1 883 ? 45.13042 120.29914 108.93269 1.000 81.65932 883 LYS A CA 1
ATOM 5725 C C . LYS A 1 883 ? 46.50955 119.92621 108.40098 1.000 80.94546 883 LYS A C 1
ATOM 5726 O O . LYS A 1 883 ? 47.47445 119.79750 109.16516 1.000 79.04576 883 LYS A O 1
ATOM 5732 N N . ALA A 1 884 ? 46.59478 119.73296 107.08904 1.000 73.22269 884 ALA A N 1
ATOM 5733 C CA . ALA A 1 884 ? 47.88391 119.50800 106.45928 1.000 76.39265 884 ALA A CA 1
ATOM 5734 C C . ALA A 1 884 ? 48.59775 120.84707 106.33812 1.000 83.08843 884 ALA A C 1
ATOM 5735 O O . ALA A 1 884 ? 48.05171 121.79788 105.76784 1.000 83.87914 884 ALA A O 1
ATOM 5737 N N . ASP A 1 885 ? 49.79765 120.93335 106.90529 1.000 78.78567 885 ASP A N 1
ATOM 5738 C CA . ASP A 1 885 ? 50.66652 122.08643 106.74319 1.000 76.18142 885 ASP A CA 1
ATOM 5739 C C . ASP A 1 885 ? 51.92369 121.68344 105.99247 1.000 76.87007 885 ASP A C 1
ATOM 5740 O O . ASP A 1 885 ? 52.48080 120.60757 106.22178 1.000 73.15882 885 ASP A O 1
ATOM 5745 N N . ARG A 1 886 ? 52.38071 122.55932 105.11036 1.000 78.79800 886 ARG A N 1
ATOM 5746 C CA . ARG A 1 886 ? 53.67583 122.41137 104.47159 1.000 71.46553 886 ARG A CA 1
ATOM 5747 C C . ARG A 1 886 ? 54.58761 123.54558 104.91650 1.000 73.37346 886 ARG A C 1
ATOM 5748 O O . ARG A 1 886 ? 54.12440 124.61460 105.32721 1.000 73.96423 886 ARG A O 1
ATOM 5756 N N . GLY A 1 887 ? 55.89065 123.30574 104.85176 1.000 72.54396 887 GLY A N 1
ATOM 5757 C CA . GLY A 1 887 ? 56.82045 124.33395 105.27569 1.000 68.18785 887 GLY A CA 1
ATOM 5758 C C . GLY A 1 887 ? 58.18756 124.21300 104.64093 1.000 68.81572 887 GLY A C 1
ATOM 5759 O O . GLY A 1 887 ? 58.66675 123.10202 104.40623 1.000 77.01389 887 GLY A O 1
ATOM 5760 N N . ILE A 1 888 ? 58.83346 125.33503 104.34180 1.000 71.29749 888 ILE A N 1
ATOM 5761 C CA . ILE A 1 888 ? 60.23852 125.32714 103.95302 1.000 72.28403 888 ILE A CA 1
ATOM 5762 C C . ILE A 1 888 ? 61.00525 126.19444 104.93696 1.000 68.36048 888 ILE A C 1
ATOM 5763 O O . ILE A 1 888 ? 60.57305 127.30745 105.26367 1.000 70.19033 888 ILE A O 1
ATOM 5768 N N . PHE A 1 889 ? 62.13925 125.68069 105.39924 1.000 67.73220 889 PHE A N 1
ATOM 5769 C CA . PHE A 1 889 ? 62.90400 126.26901 106.48724 1.000 70.19212 889 PHE A CA 1
ATOM 5770 C C . PHE A 1 889 ? 64.34405 126.44811 106.02943 1.000 70.90401 889 PHE A C 1
ATOM 5771 O O . PHE A 1 889 ? 64.97625 125.49410 105.56573 1.000 77.23830 889 PHE A O 1
ATOM 5779 N N . LEU A 1 890 ? 64.85987 127.66721 106.15426 1.000 68.59416 890 LEU A N 1
ATOM 5780 C CA . LEU A 1 890 ? 66.14891 128.01326 105.57439 1.000 71.31142 890 LEU A CA 1
ATOM 5781 C C . LEU A 1 890 ? 66.97265 128.79858 106.57736 1.000 72.08030 890 LEU A C 1
ATOM 5782 O O . LEU A 1 890 ? 66.51643 129.81562 107.11408 1.000 73.66296 890 LEU A O 1
ATOM 5787 N N . GLN A 1 891 ? 68.19167 128.34279 106.81764 1.000 73.27479 891 GLN A N 1
ATOM 5788 C CA . GLN A 1 891 ? 69.09944 129.13307 107.62262 1.000 78.54123 891 GLN A CA 1
ATOM 5789 C C . GLN A 1 891 ? 70.48454 129.07614 107.01985 1.000 80.64626 891 GLN A C 1
ATOM 5790 O O . GLN A 1 891 ? 71.06671 127.99719 106.88216 1.000 83.27407 891 GLN A O 1
ATOM 5796 N N . ILE A 1 892 ? 71.00544 130.23613 106.66370 1.000 78.65312 892 ILE A N 1
ATOM 5797 C CA . ILE A 1 892 ? 72.41048 130.37225 106.34289 1.000 74.92887 892 ILE A CA 1
ATOM 5798 C C . ILE A 1 892 ? 73.06820 131.05558 107.52085 1.000 75.12004 892 ILE A C 1
ATOM 5799 O O . ILE A 1 892 ? 72.43798 131.86164 108.22259 1.000 80.95140 892 ILE A O 1
ATOM 5804 N N . VAL A 1 893 ? 74.32621 130.71680 107.74812 1.000 68.93668 893 VAL A N 1
ATOM 5805 C CA . VAL A 1 893 ? 75.08396 131.26013 108.85712 1.000 71.62909 893 VAL A CA 1
ATOM 5806 C C . VAL A 1 893 ? 76.49201 131.54121 108.34828 1.000 77.74548 893 VAL A C 1
ATOM 5807 O O . VAL A 1 893 ? 77.16221 130.63720 107.83257 1.000 77.09687 893 VAL A O 1
ATOM 5811 N N . LEU A 1 894 ? 76.93382 132.78930 108.46710 1.000 76.06606 894 LEU A N 1
ATOM 5812 C CA . LEU A 1 894 ? 78.28184 133.15039 108.06023 1.000 70.85230 894 LEU A CA 1
ATOM 5813 C C . LEU A 1 894 ? 79.15665 133.07976 109.30439 1.000 74.60298 894 LEU A C 1
ATOM 5814 O O . LEU A 1 894 ? 79.16940 134.00493 110.12120 1.000 74.58399 894 LEU A O 1
ATOM 5819 N N . LYS A 1 895 ? 79.87878 131.96389 109.46073 1.000 74.30569 895 LYS A N 1
ATOM 5820 C CA . LYS A 1 895 ? 80.84062 131.84225 110.55490 1.000 75.36258 895 LYS A CA 1
ATOM 5821 C C . LYS A 1 895 ? 81.79045 133.04238 110.59080 1.000 76.18379 895 LYS A C 1
ATOM 5822 O O . LYS A 1 895 ? 82.43757 133.36526 109.59184 1.000 85.70243 895 LYS A O 1
ATOM 5828 N N . GLY A 1 896 ? 81.87018 133.70063 111.75668 1.000 75.26456 896 GLY A N 1
ATOM 5829 C CA . GLY A 1 896 ? 82.71799 134.85779 111.98258 1.000 74.40281 896 GLY A CA 1
ATOM 5830 C C . GLY A 1 896 ? 81.96080 136.16771 112.07719 1.000 74.93032 896 GLY A C 1
ATOM 5831 O O . GLY A 1 896 ? 82.49759 137.16988 112.59007 1.000 77.26950 896 GLY A O 1
ATOM 5832 N N . LEU A 1 897 ? 80.73088 136.17744 111.58900 1.000 76.38330 897 LEU A N 1
ATOM 5833 C CA . LEU A 1 897 ? 79.88973 137.36632 111.51662 1.000 77.16067 897 LEU A CA 1
ATOM 5834 C C . LEU A 1 897 ? 78.77458 137.28138 112.54946 1.000 74.21066 897 LEU A C 1
ATOM 5835 O O . LEU A 1 897 ? 77.58864 137.27615 112.20428 1.000 76.53319 897 LEU A O 1
ATOM 5840 N N . GLY A 1 898 ? 79.17840 137.15169 113.81255 1.000 73.54643 898 GLY A N 1
ATOM 5841 C CA . GLY A 1 898 ? 78.22727 136.89678 114.87046 1.000 70.27818 898 GLY A CA 1
ATOM 5842 C C . GLY A 1 898 ? 77.73746 135.45972 114.88068 1.000 74.85611 898 GLY A C 1
ATOM 5843 O O . GLY A 1 898 ? 77.91771 134.68955 113.92286 1.000 75.56344 898 GLY A O 1
ATOM 5844 N N . GLY A 1 899 ? 77.13934 135.07587 115.99366 1.000 67.84815 899 GLY A N 1
ATOM 5845 C CA . GLY A 1 899 ? 76.35350 133.86377 116.02479 1.000 70.19899 899 GLY A CA 1
ATOM 5846 C C . GLY A 1 899 ? 76.04433 133.46002 117.45282 1.000 71.59124 899 GLY A C 1
ATOM 5847 O O . GLY A 1 899 ? 76.13007 134.25922 118.38567 1.000 70.32249 899 GLY A O 1
ATOM 5848 N N . ILE A 1 900 ? 75.70747 132.18800 117.59603 1.000 72.90309 900 ILE A N 1
ATOM 5849 C CA . ILE A 1 900 ? 75.39635 131.60523 118.88810 1.000 71.90461 900 ILE A CA 1
ATOM 5850 C C . ILE A 1 900 ? 76.31647 130.42340 119.13949 1.000 69.08360 900 ILE A C 1
ATOM 5851 O O . ILE A 1 900 ? 76.70371 129.70426 118.21469 1.000 79.63761 900 ILE A O 1
ATOM 5856 N N . VAL A 1 901 ? 76.65430 130.22271 120.40958 1.000 68.46865 901 VAL A N 1
ATOM 5857 C CA . VAL A 1 901 ? 77.49538 129.11190 120.82094 1.000 74.10262 901 VAL A CA 1
ATOM 5858 C C . VAL A 1 901 ? 76.79731 128.34204 121.94399 1.000 80.83680 901 VAL A C 1
ATOM 5859 O O . VAL A 1 901 ? 77.14211 128.49133 123.12301 1.000 79.35214 901 VAL A O 1
ATOM 5863 N N . GLY A 1 902 ? 75.80048 127.51883 121.57500 1.000 88.90530 902 GLY A N 1
ATOM 5864 C CA . GLY A 1 902 ? 75.06645 126.64892 122.50007 1.000 90.15365 902 GLY A CA 1
ATOM 5865 C C . GLY A 1 902 ? 73.63356 126.19367 122.17394 1.000 87.20077 902 GLY A C 1
ATOM 5866 O O . GLY A 1 902 ? 73.07671 126.38337 121.07981 1.000 89.15287 902 GLY A O 1
ATOM 5867 N N . GLU A 1 906 ? 66.76189 124.69727 114.95917 1.000 101.62358 906 GLU A N 1
ATOM 5868 C CA . GLU A 1 906 ? 65.34693 124.35208 114.97502 1.000 100.65731 906 GLU A CA 1
ATOM 5869 C C . GLU A 1 906 ? 65.07787 123.42028 116.14117 1.000 99.70921 906 GLU A C 1
ATOM 5870 O O . GLU A 1 906 ? 66.01487 122.82152 116.67844 1.000 97.95507 906 GLU A O 1
ATOM 5876 N N . MET A 1 907 ? 63.81282 123.31120 116.55199 1.000 97.97252 907 MET A N 1
ATOM 5877 C CA . MET A 1 907 ? 63.43679 122.36736 117.60113 1.000 96.34661 907 MET A CA 1
ATOM 5878 C C . MET A 1 907 ? 62.76704 121.10717 117.08428 1.000 91.94941 907 MET A C 1
ATOM 5879 O O . MET A 1 907 ? 63.01510 120.02831 117.63154 1.000 93.20494 907 MET A O 1
ATOM 5884 N N . PHE A 1 908 ? 61.90918 121.19184 116.06013 1.000 85.11990 908 PHE A N 1
ATOM 5885 C CA . PHE A 1 908 ? 61.31843 119.95666 115.55429 1.000 85.18105 908 PHE A CA 1
ATOM 5886 C C . PHE A 1 908 ? 62.39064 119.06168 114.95764 1.000 85.16461 908 PHE A C 1
ATOM 5887 O O . PHE A 1 908 ? 62.34178 117.83471 115.10289 1.000 87.84245 908 PHE A O 1
ATOM 5895 N N . LEU A 1 909 ? 63.39466 119.65869 114.32268 1.000 88.18009 909 LEU A N 1
ATOM 5896 C CA . LEU A 1 909 ? 64.52784 118.86774 113.86902 1.000 88.42523 909 LEU A CA 1
ATOM 5897 C C . LEU A 1 909 ? 65.29073 118.27909 115.05126 1.000 84.79702 909 LEU A C 1
ATOM 5898 O O . LEU A 1 909 ? 65.97289 117.26215 114.90657 1.000 89.48279 909 LEU A O 1
ATOM 5903 N N . ASP A 1 910 ? 65.17547 118.88731 116.22811 1.000 82.05196 910 ASP A N 1
ATOM 5904 C CA . ASP A 1 910 ? 65.90036 118.36865 117.37933 1.000 85.53490 910 ASP A CA 1
ATOM 5905 C C . ASP A 1 910 ? 65.15241 117.22068 118.04845 1.000 84.60697 910 ASP A C 1
ATOM 5906 O O . ASP A 1 910 ? 65.76148 116.20984 118.41475 1.000 83.88174 910 ASP A O 1
ATOM 5911 N N . LYS A 1 911 ? 63.83636 117.36855 118.23621 1.000 84.46939 911 LYS A N 1
ATOM 5912 C CA . LYS A 1 911 ? 63.07037 116.36860 118.97530 1.000 83.45388 911 LYS A CA 1
ATOM 5913 C C . LYS A 1 911 ? 62.74267 115.17137 118.10549 1.000 79.44684 911 LYS A C 1
ATOM 5914 O O . LYS A 1 911 ? 62.72175 114.03647 118.59172 1.000 78.76900 911 LYS A O 1
ATOM 5920 N N . GLY A 1 912 ? 62.47684 115.40908 116.82140 1.000 80.71808 912 GLY A N 1
ATOM 5921 C CA . GLY A 1 912 ? 61.99112 114.38582 115.90954 1.000 79.08800 912 GLY A CA 1
ATOM 5922 C C . GLY A 1 912 ? 63.04833 113.43785 115.37290 1.000 79.53542 912 GLY A C 1
ATOM 5923 O O . GLY A 1 912 ? 62.68856 112.41668 114.77105 1.000 81.16027 912 GLY A O 1
ATOM 5924 N N . ILE A 1 913 ? 64.33026 113.74506 115.55903 1.000 76.61506 913 ILE A N 1
ATOM 5925 C CA . ILE A 1 913 ? 65.41245 112.90011 115.06738 1.000 77.74231 913 ILE A CA 1
ATOM 5926 C C . ILE A 1 913 ? 66.35731 112.61947 116.22358 1.000 80.04039 913 ILE A C 1
ATOM 5927 O O . ILE A 1 913 ? 67.15413 113.48566 116.60853 1.000 81.81505 913 ILE A O 1
ATOM 5932 N N . GLN A 1 914 ? 66.26938 111.40957 116.76782 1.000 84.29099 914 GLN A N 1
ATOM 5933 C CA . GLN A 1 914 ? 67.04925 111.01692 117.93502 1.000 86.57034 914 GLN A CA 1
ATOM 5934 C C . GLN A 1 914 ? 68.52231 111.04003 117.55424 1.000 86.72472 914 GLN A C 1
ATOM 5935 O O . GLN A 1 914 ? 69.01154 110.15196 116.86050 1.000 85.57646 914 GLN A O 1
ATOM 5941 N N . GLY A 1 915 ? 69.24610 112.04623 118.02715 1.000 92.03718 915 GLY A N 1
ATOM 5942 C CA . GLY A 1 915 ? 70.68713 112.03039 117.86338 1.000 87.72997 915 GLY A CA 1
ATOM 5943 C C . GLY A 1 915 ? 71.21109 113.22530 117.09822 1.000 91.91310 915 GLY A C 1
ATOM 5944 O O . GLY A 1 915 ? 72.35816 113.23436 116.63939 1.000 93.38454 915 GLY A O 1
ATOM 5945 N N . TYR A 1 916 ? 70.36698 114.24215 116.93688 1.000 89.99705 916 TYR A N 1
ATOM 5946 C CA . TYR A 1 916 ? 70.81389 115.51410 116.38368 1.000 89.89451 916 TYR A CA 1
ATOM 5947 C C . TYR A 1 916 ? 71.59062 116.26043 117.47565 1.000 91.70462 916 TYR A C 1
ATOM 5948 O O . TYR A 1 916 ? 71.14240 117.24649 118.06738 1.000 90.46122 916 TYR A O 1
ATOM 5957 N N . ARG A 1 917 ? 72.77965 115.73265 117.76395 1.000 90.64689 917 ARG A N 1
ATOM 5958 C CA . ARG A 1 917 ? 73.69042 116.29297 118.75597 1.000 85.44933 917 ARG A CA 1
ATOM 5959 C C . ARG A 1 917 ? 75.11353 116.04806 118.27625 1.000 96.76539 917 ARG A C 1
ATOM 5960 O O . ARG A 1 917 ? 75.51071 114.89408 118.08855 1.000 100.79248 917 ARG A O 1
ATOM 5968 N N . GLN A 1 918 ? 75.88141 117.11913 118.07915 1.000 99.36549 918 GLN A N 1
ATOM 5969 C CA . GLN A 1 918 ? 77.23352 117.00219 117.53038 1.000 95.35370 918 GLN A CA 1
ATOM 5970 C C . GLN A 1 918 ? 78.28329 117.62152 118.45042 1.000 98.05218 918 GLN A C 1
ATOM 5971 O O . GLN A 1 918 ? 78.44316 117.21278 119.60153 1.000 96.10128 918 GLN A O 1
ATOM 5977 N N . CYS B 2 20 ? 72.29769 75.96254 130.35034 1.000 96.80338 2 CYS B N 1
ATOM 5978 C CA . CYS B 2 20 ? 72.36786 76.35386 131.74996 1.000 94.86089 2 CYS B CA 1
ATOM 5979 C C . CYS B 2 20 ? 73.80707 76.65700 132.21086 1.000 86.82027 2 CYS B C 1
ATOM 5980 O O . CYS B 2 20 ? 74.62265 77.17450 131.45046 1.000 88.12067 2 CYS B O 1
ATOM 5983 N N . GLY B 2 21 ? 74.10560 76.33597 133.46722 1.000 85.79240 3 GLY B N 1
ATOM 5984 C CA . GLY B 2 21 ? 75.35087 76.72445 134.09301 1.000 82.18351 3 GLY B CA 1
ATOM 5985 C C . GLY B 2 21 ? 75.22272 77.81061 135.14491 1.000 93.12792 3 GLY B C 1
ATOM 5986 O O . GLY B 2 21 ? 76.25505 78.24818 135.67062 1.000 92.31177 3 GLY B O 1
ATOM 5987 N N . PHE B 2 22 ? 74.00710 78.27204 135.47129 1.000 92.56445 4 PHE B N 1
ATOM 5988 C CA . PHE B 2 22 ? 73.84093 79.33119 136.47222 1.000 87.74593 4 PHE B CA 1
ATOM 5989 C C . PHE B 2 22 ? 74.03424 78.79541 137.88878 1.000 87.52072 4 PHE B C 1
ATOM 5990 O O . PHE B 2 22 ? 73.93811 77.59675 138.14695 1.000 95.66749 4 PHE B O 1
ATOM 5998 N N . GLN B 2 23 ? 74.24595 79.71415 138.82590 1.000 84.70810 5 GLN B N 1
ATOM 5999 C CA . GLN B 2 23 ? 74.48543 79.35430 140.21329 1.000 83.47733 5 GLN B CA 1
ATOM 6000 C C . GLN B 2 23 ? 73.98633 80.47664 141.10411 1.000 82.00524 5 GLN B C 1
ATOM 6001 O O . GLN B 2 23 ? 74.11346 81.65319 140.76696 1.000 85.81775 5 GLN B O 1
ATOM 6007 N N . LEU B 2 24 ? 73.40684 80.11529 142.23839 1.000 81.28429 6 LEU B N 1
ATOM 6008 C CA . LEU B 2 24 ? 72.93566 81.14163 143.15331 1.000 74.92795 6 LEU B CA 1
ATOM 6009 C C . LEU B 2 24 ? 74.06347 82.08398 143.53953 1.000 77.30728 6 LEU B C 1
ATOM 6010 O O . LEU B 2 24 ? 75.19104 81.65518 143.78111 1.000 82.45556 6 LEU B O 1
ATOM 6015 N N . ARG B 2 25 ? 73.74564 83.37635 143.62021 1.000 79.35057 7 ARG B N 1
ATOM 6016 C CA . ARG B 2 25 ? 74.75952 84.38071 143.91435 1.000 77.87762 7 ARG B CA 1
ATOM 6017 C C . ARG B 2 25 ? 75.37114 84.18353 145.30163 1.000 77.48210 7 ARG B C 1
ATOM 6018 O O . ARG B 2 25 ? 74.65785 84.01816 146.29670 1.000 75.12783 7 ARG B O 1
ATOM 6026 N N . GLY B 2 26 ? 76.71520 84.25836 145.36875 1.000 81.20862 8 GLY B N 1
ATOM 6027 C CA . GLY B 2 26 ? 77.41685 84.06296 146.61904 1.000 83.03076 8 GLY B CA 1
ATOM 6028 C C . GLY B 2 26 ? 77.79193 85.35633 147.34181 1.000 81.48404 8 GLY B C 1
ATOM 6029 O O . GLY B 2 26 ? 77.98199 86.41457 146.74579 1.000 79.12301 8 GLY B O 1
ATOM 6030 N N . LEU B 2 27 ? 77.91964 85.23452 148.66595 1.000 81.39261 9 LEU B N 1
ATOM 6031 C CA . LEU B 2 27 ? 78.22757 86.38008 149.51986 1.000 81.00887 9 LEU B CA 1
ATOM 6032 C C . LEU B 2 27 ? 79.54524 87.05150 149.14138 1.000 86.19799 9 LEU B C 1
ATOM 6033 O O . LEU B 2 27 ? 79.83119 88.16071 149.61132 1.000 89.36969 9 LEU B O 1
ATOM 6038 N N . GLY B 2 28 ? 80.35676 86.40394 148.31413 1.000 88.22690 10 GLY B N 1
ATOM 6039 C CA . GLY B 2 28 ? 81.59337 87.00338 147.87571 1.000 88.13016 10 GLY B CA 1
ATOM 6040 C C . GLY B 2 28 ? 81.31433 87.86544 146.67481 1.000 88.12777 10 GLY B C 1
ATOM 6041 O O . GLY B 2 28 ? 81.69640 89.03605 146.63071 1.000 91.82182 10 GLY B O 1
ATOM 6042 N N . ASP B 2 29 ? 80.61093 87.28113 145.70629 1.000 92.79249 11 ASP B N 1
ATOM 6043 C CA . ASP B 2 29 ? 80.23072 87.96627 144.48056 1.000 95.48296 11 ASP B CA 1
ATOM 6044 C C . ASP B 2 29 ? 79.09062 88.97450 144.66941 1.000 91.07081 11 ASP B C 1
ATOM 6045 O O . ASP B 2 29 ? 78.67732 89.58390 143.67675 1.000 87.78631 11 ASP B O 1
ATOM 6050 N N . ALA B 2 30 ? 78.56664 89.18118 145.88113 1.000 85.63579 12 ALA B N 1
ATOM 6051 C CA . ALA B 2 30 ? 77.54354 90.19932 146.08898 1.000 85.44670 12 ALA B CA 1
ATOM 6052 C C . ALA B 2 30 ? 78.03151 91.37668 146.90489 1.000 86.72804 12 ALA B C 1
ATOM 6053 O O . ALA B 2 30 ? 77.48153 92.46705 146.76973 1.000 90.87353 12 ALA B O 1
ATOM 6055 N N . GLN B 2 31 ? 79.04822 91.18858 147.74021 1.000 85.11670 13 GLN B N 1
ATOM 6056 C CA . GLN B 2 31 ? 79.60713 92.29582 148.50020 1.000 82.43876 13 GLN B CA 1
ATOM 6057 C C . GLN B 2 31 ? 80.30316 93.27925 147.55732 1.000 83.94732 13 GLN B C 1
ATOM 6058 O O . GLN B 2 31 ? 80.43810 93.03493 146.35058 1.000 88.42430 13 GLN B O 1
ATOM 6064 N N . PHE B 2 32 ? 80.73513 94.41939 148.10425 1.000 80.45913 14 PHE B N 1
ATOM 6065 C CA . PHE B 2 32 ? 81.20123 95.48510 147.22526 1.000 83.52980 14 PHE B CA 1
ATOM 6066 C C . PHE B 2 32 ? 82.71134 95.58761 147.11537 1.000 84.52616 14 PHE B C 1
ATOM 6067 O O . PHE B 2 32 ? 83.20194 96.09515 146.09993 1.000 89.93010 14 PHE B O 1
ATOM 6075 N N . ALA B 2 33 ? 83.46976 95.10888 148.09295 1.000 79.92506 15 ALA B N 1
ATOM 6076 C CA . ALA B 2 33 ? 84.92484 95.17643 147.97708 1.000 80.70491 15 ALA B CA 1
ATOM 6077 C C . ALA B 2 33 ? 85.38618 96.62290 147.86271 1.000 83.56785 15 ALA B C 1
ATOM 6078 O O . ALA B 2 33 ? 86.40854 96.92236 147.25056 1.000 87.29842 15 ALA B O 1
ATOM 6080 N N . LEU B 2 34 ? 84.59494 97.53317 148.41170 1.000 85.61213 16 LEU B N 1
ATOM 6081 C CA . LEU B 2 34 ? 84.96322 98.93884 148.42036 1.000 86.37181 16 LEU B CA 1
ATOM 6082 C C . LEU B 2 34 ? 84.29563 99.56765 149.63265 1.000 80.62279 16 LEU B C 1
ATOM 6083 O O . LEU B 2 34 ? 83.20716 100.13354 149.52194 1.000 85.38799 16 LEU B O 1
ATOM 6088 N N . LYS B 2 35 ? 84.93737 99.46121 150.79684 1.000 77.64540 17 LYS B N 1
ATOM 6089 C CA . LYS B 2 35 ? 84.18233 99.60212 152.02560 1.000 81.77230 17 LYS B CA 1
ATOM 6090 C C . LYS B 2 35 ? 83.69961 101.02979 152.25212 1.000 84.27421 17 LYS B C 1
ATOM 6091 O O . LYS B 2 35 ? 82.67169 101.22038 152.91179 1.000 84.83043 17 LYS B O 1
ATOM 6097 N N . GLU B 2 36 ? 84.36361 102.03864 151.70421 1.000 79.26388 18 GLU B N 1
ATOM 6098 C CA . GLU B 2 36 ? 83.83780 103.37534 151.91882 1.000 77.77781 18 GLU B CA 1
ATOM 6099 C C . GLU B 2 36 ? 83.91370 104.16098 150.61605 1.000 77.77373 18 GLU B C 1
ATOM 6100 O O . GLU B 2 36 ? 84.69051 103.82038 149.72550 1.000 82.56774 18 GLU B O 1
ATOM 6106 N N . ILE B 2 37 ? 83.06465 105.18464 150.49392 1.000 75.20423 19 ILE B N 1
ATOM 6107 C CA . ILE B 2 37 ? 83.14469 106.14247 149.39198 1.000 71.03412 19 ILE B CA 1
ATOM 6108 C C . ILE B 2 37 ? 82.41079 107.41056 149.80863 1.000 75.32893 19 ILE B C 1
ATOM 6109 O O . ILE B 2 37 ? 81.59365 107.39722 150.73453 1.000 75.59182 19 ILE B O 1
ATOM 6114 N N . ASP B 2 38 ? 82.72990 108.51961 149.14358 1.000 72.56462 20 ASP B N 1
ATOM 6115 C CA . ASP B 2 38 ? 82.00101 109.76646 149.33224 1.000 69.13675 20 ASP B CA 1
ATOM 6116 C C . ASP B 2 38 ? 81.02133 109.94222 148.17993 1.000 68.46285 20 ASP B C 1
ATOM 6117 O O . ASP B 2 38 ? 81.34422 109.64378 147.02627 1.000 68.41912 20 ASP B O 1
ATOM 6122 N N . VAL B 2 39 ? 79.80970 110.39865 148.50131 1.000 67.84359 21 VAL B N 1
ATOM 6123 C CA . VAL B 2 39 ? 78.73799 110.55766 147.51901 1.000 64.40342 21 VAL B CA 1
ATOM 6124 C C . VAL B 2 39 ? 78.19528 111.97824 147.60153 1.000 61.55281 21 VAL B C 1
ATOM 6125 O O . VAL B 2 39 ? 77.96160 112.49854 148.69798 1.000 63.33918 21 VAL B O 1
ATOM 6129 N N . SER B 2 40 ? 77.99300 112.59628 146.43889 1.000 61.77613 22 SER B N 1
ATOM 6130 C CA . SER B 2 40 ? 77.46625 113.94666 146.34048 1.000 57.77666 22 SER B CA 1
ATOM 6131 C C . SER B 2 40 ? 76.83959 114.10888 144.96523 1.000 61.63989 22 SER B C 1
ATOM 6132 O O . SER B 2 40 ? 77.14203 113.34968 144.03902 1.000 63.22258 22 SER B O 1
ATOM 6135 N N . ALA B 2 41 ? 75.95051 115.09657 144.84013 1.000 58.79674 23 ALA B N 1
ATOM 6136 C CA . ALA B 2 41 ? 75.22789 115.32099 143.59281 1.000 58.76516 23 ALA B CA 1
ATOM 6137 C C . ALA B 2 41 ? 74.90726 116.80218 143.48130 1.000 58.05897 23 ALA B C 1
ATOM 6138 O O . ALA B 2 41 ? 74.86679 117.52721 144.48357 1.000 56.99791 23 ALA B O 1
ATOM 6140 N N . ARG B 2 42 ? 74.74486 117.26710 142.23781 1.000 56.86854 24 ARG B N 1
ATOM 6141 C CA . ARG B 2 42 ? 74.51520 118.69709 142.02037 1.000 58.29241 24 ARG B CA 1
ATOM 6142 C C . ARG B 2 42 ? 73.23251 119.13894 142.69975 1.000 60.63450 24 ARG B C 1
ATOM 6143 O O . ARG B 2 42 ? 73.16241 120.21260 143.30368 1.000 59.78159 24 ARG B O 1
ATOM 6151 N N . ASN B 2 43 ? 72.18980 118.33473 142.53140 1.000 59.27941 25 ASN B N 1
ATOM 6152 C CA . ASN B 2 43 ? 70.98170 118.34762 143.32623 1.000 53.91200 25 ASN B CA 1
ATOM 6153 C C . ASN B 2 43 ? 71.31888 117.65161 144.64096 1.000 54.63405 25 ASN B C 1
ATOM 6154 O O . ASN B 2 43 ? 71.04677 116.47007 144.85609 1.000 56.05935 25 ASN B O 1
ATOM 6159 N N . ALA B 2 44 ? 71.89348 118.43999 145.54926 1.000 56.25122 26 ALA B N 1
ATOM 6160 C CA . ALA B 2 44 ? 72.63884 117.91843 146.69288 1.000 56.94994 26 ALA B CA 1
ATOM 6161 C C . ALA B 2 44 ? 71.77896 117.10215 147.63457 1.000 57.20849 26 ALA B C 1
ATOM 6162 O O . ALA B 2 44 ? 72.28907 116.24040 148.35749 1.000 62.91302 26 ALA B O 1
ATOM 6164 N N . TYR B 2 45 ? 70.49021 117.37937 147.67412 1.000 61.24334 27 TYR B N 1
ATOM 6165 C CA . TYR B 2 45 ? 69.59546 116.69910 148.59567 1.000 60.81521 27 TYR B CA 1
ATOM 6166 C C . TYR B 2 45 ? 68.47891 115.98438 147.84222 1.000 58.92007 27 TYR B C 1
ATOM 6167 O O . TYR B 2 45 ? 67.46249 115.62190 148.43444 1.000 62.62379 27 TYR B O 1
ATOM 6176 N N . GLY B 2 46 ? 68.65389 115.76794 146.54546 1.000 59.04439 28 GLY B N 1
ATOM 6177 C CA . GLY B 2 46 ? 67.61048 115.19709 145.73588 1.000 59.40758 28 GLY B CA 1
ATOM 6178 C C . GLY B 2 46 ? 67.25713 113.78984 146.16522 1.000 56.72363 28 GLY B C 1
ATOM 6179 O O . GLY B 2 46 ? 67.98344 113.15194 146.94295 1.000 56.72056 28 GLY B O 1
ATOM 6180 N N . PRO B 2 47 ? 66.12772 113.27239 145.67758 1.000 54.37099 29 PRO B N 1
ATOM 6181 C CA . PRO B 2 47 ? 65.82240 111.87096 145.96992 1.000 59.64713 29 PRO B CA 1
ATOM 6182 C C . PRO B 2 47 ? 66.88259 110.90747 145.44502 1.000 59.52474 29 PRO B C 1
ATOM 6183 O O . PRO B 2 47 ? 67.26263 109.96682 146.15800 1.000 58.62941 29 PRO B O 1
ATOM 6187 N N . THR B 2 48 ? 67.38296 111.12480 144.22187 1.000 58.69120 30 THR B N 1
ATOM 6188 C CA . THR B 2 48 ? 68.30216 110.15937 143.62896 1.000 57.72275 30 THR B CA 1
ATOM 6189 C C . THR B 2 48 ? 69.55189 109.99806 144.47729 1.000 58.12554 30 THR B C 1
ATOM 6190 O O . THR B 2 48 ? 69.90882 108.88311 144.86044 1.000 61.20007 30 THR B O 1
ATOM 6194 N N . VAL B 2 49 ? 70.22686 111.09977 144.80329 1.000 57.75205 31 VAL B N 1
ATOM 6195 C CA . VAL B 2 49 ? 71.43762 110.95746 145.60960 1.000 60.65157 31 VAL B CA 1
ATOM 6196 C C . VAL B 2 49 ? 71.11698 110.47515 147.02203 1.000 58.51674 31 VAL B C 1
ATOM 6197 O O . VAL B 2 49 ? 71.95930 109.83601 147.66278 1.000 61.24504 31 VAL B O 1
ATOM 6201 N N . ARG B 2 50 ? 69.93119 110.79076 147.55756 1.000 59.38289 32 ARG B N 1
ATOM 6202 C CA . ARG B 2 50 ? 69.59254 110.28239 148.89202 1.000 61.46430 32 ARG B CA 1
ATOM 6203 C C . ARG B 2 50 ? 69.36917 108.77755 148.84947 1.000 62.26874 32 ARG B C 1
ATOM 6204 O O . ARG B 2 50 ? 69.93237 108.02984 149.65929 1.000 60.57872 32 ARG B O 1
ATOM 6212 N N . GLU B 2 51 ? 68.55088 108.31536 147.89982 1.000 60.77078 33 GLU B N 1
ATOM 6213 C CA . GLU B 2 51 ? 68.31859 106.88842 147.74520 1.000 63.16885 33 GLU B CA 1
ATOM 6214 C C . GLU B 2 51 ? 69.58697 106.15288 147.35810 1.000 64.32031 33 GLU B C 1
ATOM 6215 O O . GLU B 2 51 ? 69.75785 104.98808 147.72028 1.000 66.78308 33 GLU B O 1
ATOM 6221 N N . LEU B 2 52 ? 70.48366 106.79032 146.61559 1.000 64.09313 34 LEU B N 1
ATOM 6222 C CA . LEU B 2 52 ? 71.70607 106.09083 146.24245 1.000 63.91564 34 LEU B CA 1
ATOM 6223 C C . LEU B 2 52 ? 72.59469 105.85922 147.45981 1.000 64.28366 34 LEU B C 1
ATOM 6224 O O . LEU B 2 52 ? 73.23071 104.80376 147.57994 1.000 64.75217 34 LEU B O 1
ATOM 6229 N N . LYS B 2 53 ? 72.64746 106.83908 148.37684 1.000 58.80043 35 LYS B N 1
ATOM 6230 C CA . LYS B 2 53 ? 73.40913 106.66461 149.61012 1.000 59.58739 35 LYS B CA 1
ATOM 6231 C C . LYS B 2 53 ? 72.73208 105.66215 150.54202 1.000 64.74952 35 LYS B C 1
ATOM 6232 O O . LYS B 2 53 ? 73.41326 104.87118 151.20390 1.000 65.42535 35 LYS B O 1
ATOM 6238 N N . GLU B 2 54 ? 71.39409 105.67643 150.60182 1.000 62.64622 36 GLU B N 1
ATOM 6239 C CA . GLU B 2 54 ? 70.66103 104.63381 151.31775 1.000 63.77199 36 GLU B CA 1
ATOM 6240 C C . GLU B 2 54 ? 71.04782 103.24298 150.83618 1.000 63.94561 36 GLU B C 1
ATOM 6241 O O . GLU B 2 54 ? 71.34290 102.35551 151.64410 1.000 66.49052 36 GLU B O 1
ATOM 6247 N N . THR B 2 55 ? 71.02380 103.02069 149.51740 1.000 65.35705 37 THR B N 1
ATOM 6248 C CA . THR B 2 55 ? 71.34666 101.69289 148.99976 1.000 65.40189 37 THR B CA 1
ATOM 6249 C C . THR B 2 55 ? 72.77526 101.30891 149.33933 1.000 66.91740 37 THR B C 1
ATOM 6250 O O . THR B 2 55 ? 73.03316 100.17409 149.76049 1.000 65.80306 37 THR B O 1
ATOM 6254 N N . LEU B 2 56 ? 73.72214 102.24087 149.15854 1.000 66.82072 38 LEU B N 1
ATOM 6255 C CA . LEU B 2 56 ? 75.12981 101.91280 149.38306 1.000 70.90193 38 LEU B CA 1
ATOM 6256 C C . LEU B 2 56 ? 75.39826 101.53799 150.83547 1.000 71.43462 38 LEU B C 1
ATOM 6257 O O . LEU B 2 56 ? 76.21541 100.64851 151.10746 1.000 73.62965 38 LEU B O 1
ATOM 6262 N N . GLU B 2 57 ? 74.77578 102.24150 151.78569 1.000 68.69037 39 GLU B N 1
ATOM 6263 C CA . GLU B 2 57 ? 75.00526 101.88767 153.17807 1.000 66.34870 39 GLU B CA 1
ATOM 6264 C C . GLU B 2 57 ? 74.40197 100.53052 153.48333 1.000 68.64507 39 GLU B C 1
ATOM 6265 O O . GLU B 2 57 ? 75.02513 99.71563 154.16822 1.000 72.50282 39 GLU B O 1
ATOM 6271 N N . ASN B 2 58 ? 73.21880 100.25608 152.95444 1.000 69.38892 40 ASN B N 1
ATOM 6272 C CA . ASN B 2 58 ? 72.55959 98.95173 153.00064 1.000 67.70465 40 ASN B CA 1
ATOM 6273 C C . ASN B 2 58 ? 73.33067 97.82629 152.25986 1.000 70.40966 40 ASN B C 1
ATOM 6274 O O . ASN B 2 58 ? 72.83264 96.69468 152.19791 1.000 75.97338 40 ASN B O 1
ATOM 6279 N N . SER B 2 59 ? 74.48001 98.11164 151.65673 1.000 69.30604 41 SER B N 1
ATOM 6280 C CA . SER B 2 59 ? 75.28420 97.11822 150.96283 1.000 69.29884 41 SER B CA 1
ATOM 6281 C C . SER B 2 59 ? 76.68104 97.03052 151.55111 1.000 72.64477 41 SER B C 1
ATOM 6282 O O . SER B 2 59 ? 77.59569 96.55002 150.88071 1.000 76.72584 41 SER B O 1
ATOM 6285 N N . GLY B 2 60 ? 76.87330 97.50655 152.77466 1.000 69.43553 42 GLY B N 1
ATOM 6286 C CA . GLY B 2 60 ? 78.16613 97.41100 153.41494 1.000 69.20684 42 GLY B CA 1
ATOM 6287 C C . GLY B 2 60 ? 79.17314 98.45868 153.01004 1.000 71.53232 42 GLY B C 1
ATOM 6288 O O . GLY B 2 60 ? 80.35397 98.31594 153.35034 1.000 76.88116 42 GLY B O 1
ATOM 6289 N N . VAL B 2 61 ? 78.75720 99.50336 152.29895 1.000 70.67498 43 VAL B N 1
ATOM 6290 C CA . VAL B 2 61 ? 79.65125 100.58313 151.88500 1.000 72.56383 43 VAL B CA 1
ATOM 6291 C C . VAL B 2 61 ? 79.38623 101.78725 152.76678 1.000 72.82238 43 VAL B C 1
ATOM 6292 O O . VAL B 2 61 ? 78.29175 102.35421 152.72306 1.000 74.71553 43 VAL B O 1
ATOM 6296 N N . LYS B 2 62 ? 80.37951 102.21210 153.53849 1.000 73.41357 44 LYS B N 1
ATOM 6297 C CA . LYS B 2 62 ? 80.18947 103.38811 154.37730 1.000 73.28341 44 LYS B CA 1
ATOM 6298 C C . LYS B 2 62 ? 80.21373 104.63422 153.49907 1.000 77.29833 44 LYS B C 1
ATOM 6299 O O . LYS B 2 62 ? 81.17204 104.85460 152.74999 1.000 75.95595 44 LYS B O 1
ATOM 6305 N N . VAL B 2 63 ? 79.15846 105.44025 153.56613 1.000 76.08120 45 VAL B N 1
ATOM 6306 C CA . VAL B 2 63 ? 79.13171 106.69855 152.83488 1.000 71.68592 45 VAL B CA 1
ATOM 6307 C C . VAL B 2 63 ? 79.63456 107.76604 153.79190 1.000 71.53842 45 VAL B C 1
ATOM 6308 O O . VAL B 2 63 ? 78.92684 108.20558 154.69336 1.000 74.77807 45 VAL B O 1
ATOM 6312 N N . THR B 2 64 ? 80.88095 108.16669 153.58167 1.000 76.90423 46 THR B N 1
ATOM 6313 C CA . THR B 2 64 ? 81.56375 109.15686 154.38579 1.000 76.77124 46 THR B CA 1
ATOM 6314 C C . THR B 2 64 ? 82.30874 110.10027 153.45896 1.000 78.31086 46 THR B C 1
ATOM 6315 O O . THR B 2 64 ? 82.83751 109.68475 152.42044 1.000 73.52239 46 THR B O 1
ATOM 6319 N N . SER B 2 65 ? 82.33786 111.37463 153.85270 1.000 78.56082 47 SER B N 1
ATOM 6320 C CA . SER B 2 65 ? 83.09588 112.38822 153.13280 1.000 77.92788 47 SER B CA 1
ATOM 6321 C C . SER B 2 65 ? 84.59273 112.25608 153.35914 1.000 81.66017 47 SER B C 1
ATOM 6322 O O . SER B 2 65 ? 85.38131 112.76756 152.55374 1.000 84.37243 47 SER B O 1
ATOM 6325 N N . ASN B 2 66 ? 84.99499 111.61279 154.44883 1.000 82.62428 48 ASN B N 1
ATOM 6326 C CA . ASN B 2 66 ? 86.39471 111.34577 154.71329 1.000 81.94940 48 ASN B CA 1
ATOM 6327 C C . ASN B 2 66 ? 86.94982 110.23438 153.82446 1.000 85.44887 48 ASN B C 1
ATOM 6328 O O . ASN B 2 66 ? 88.08539 109.79755 154.03905 1.000 93.16005 48 ASN B O 1
ATOM 6333 N N . ALA B 2 67 ? 86.19354 109.78007 152.81681 1.000 83.85045 49 ALA B N 1
ATOM 6334 C CA . ALA B 2 67 ? 86.69767 108.70178 151.97994 1.000 78.90418 49 ALA B CA 1
ATOM 6335 C C . ALA B 2 67 ? 87.75727 109.20284 150.99960 1.000 79.85749 49 ALA B C 1
ATOM 6336 O O . ALA B 2 67 ? 87.76940 110.37945 150.61843 1.000 79.69114 49 ALA B O 1
ATOM 6338 N N . PRO B 2 68 ? 88.66251 108.31560 150.58460 1.000 81.62806 50 PRO B N 1
ATOM 6339 C CA . PRO B 2 68 ? 89.64700 108.69669 149.56836 1.000 77.57884 50 PRO B CA 1
ATOM 6340 C C . PRO B 2 68 ? 89.02653 109.07294 148.23090 1.000 81.92009 50 PRO B C 1
ATOM 6341 O O . PRO B 2 68 ? 89.53047 109.99483 147.57605 1.000 84.65341 50 PRO B O 1
ATOM 6345 N N . TYR B 2 69 ? 87.94998 108.40351 147.80741 1.000 81.16564 51 TYR B N 1
ATOM 6346 C CA . TYR B 2 69 ? 87.36334 108.59273 146.48414 1.000 80.59598 51 TYR B CA 1
ATOM 6347 C C . TYR B 2 69 ? 85.91275 109.06315 146.57248 1.000 80.69983 51 TYR B C 1
ATOM 6348 O O . TYR B 2 69 ? 85.16327 108.66973 147.47476 1.000 78.37680 51 TYR B O 1
ATOM 6357 N N . HIS B 2 70 ? 85.51662 109.86453 145.57863 1.000 78.73534 52 HIS B N 1
ATOM 6358 C CA . HIS B 2 70 ? 84.27432 110.62967 145.58170 1.000 71.58717 52 HIS B CA 1
ATOM 6359 C C . HIS B 2 70 ? 83.44320 110.31121 144.34690 1.000 73.73931 52 HIS B C 1
ATOM 6360 O O . HIS B 2 70 ? 83.83369 110.66875 143.23260 1.000 74.44997 52 HIS B O 1
ATOM 6367 N N . LEU B 2 71 ? 82.27661 109.69347 144.54035 1.000 71.56017 53 LEU B N 1
ATOM 6368 C CA . LEU B 2 71 ? 81.30164 109.56530 143.46034 1.000 66.16071 53 LEU B CA 1
ATOM 6369 C C . LEU B 2 71 ? 80.46481 110.82798 143.37298 1.000 66.31454 53 LEU B C 1
ATOM 6370 O O . LEU B 2 71 ? 79.88208 111.27649 144.36645 1.000 66.52375 53 LEU B O 1
ATOM 6375 N N . VAL B 2 72 ? 80.40751 111.40986 142.18539 1.000 65.25962 54 VAL B N 1
ATOM 6376 C CA . VAL B 2 72 ? 79.77972 112.71027 142.01802 1.000 66.61938 54 VAL B CA 1
ATOM 6377 C C . VAL B 2 72 ? 78.76380 112.62908 140.89396 1.000 65.97127 54 VAL B C 1
ATOM 6378 O O . VAL B 2 72 ? 79.10262 112.25765 139.76237 1.000 65.83265 54 VAL B O 1
ATOM 6382 N N . LEU B 2 73 ? 77.52106 112.95653 141.20746 1.000 63.29759 55 LEU B N 1
ATOM 6383 C CA . LEU B 2 73 ? 76.50029 113.05445 140.18122 1.000 62.23232 55 LEU B CA 1
ATOM 6384 C C . LEU B 2 73 ? 76.48967 114.48797 139.68180 1.000 61.15418 55 LEU B C 1
ATOM 6385 O O . LEU B 2 73 ? 75.94640 115.38211 140.32884 1.000 63.36948 55 LEU B O 1
ATOM 6390 N N . VAL B 2 74 ? 77.09604 114.71226 138.51966 1.000 63.84760 56 VAL B N 1
ATOM 6391 C CA . VAL B 2 74 ? 77.24936 116.07665 138.03834 1.000 63.11151 56 VAL B CA 1
ATOM 6392 C C . VAL B 2 74 ? 75.98990 116.55609 137.31669 1.000 64.04678 56 VAL B C 1
ATOM 6393 O O . VAL B 2 74 ? 75.75101 117.76324 137.24346 1.000 63.03674 56 VAL B O 1
ATOM 6397 N N . ARG B 2 75 ? 75.16315 115.65931 136.77946 1.000 59.05848 57 ARG B N 1
ATOM 6398 C CA . ARG B 2 75 ? 73.97266 116.10670 136.06685 1.000 58.86892 57 ARG B CA 1
ATOM 6399 C C . ARG B 2 75 ? 72.93763 114.99267 136.09481 1.000 61.12980 57 ARG B C 1
ATOM 6400 O O . ARG B 2 75 ? 73.27755 113.80532 136.05203 1.000 63.98782 57 ARG B O 1
ATOM 6408 N N . GLU B 2 76 ? 71.66999 115.39190 136.16224 1.000 62.94064 58 GLU B N 1
ATOM 6409 C CA . GLU B 2 76 ? 70.55413 114.45794 136.17701 1.000 58.44176 58 GLU B CA 1
ATOM 6410 C C . GLU B 2 76 ? 69.42379 115.04915 135.34927 1.000 58.14523 58 GLU B C 1
ATOM 6411 O O . GLU B 2 76 ? 68.54035 115.74147 135.86046 1.000 65.24341 58 GLU B O 1
ATOM 6417 N N . ASP B 2 77 ? 69.46671 114.76785 134.06555 1.000 59.05413 59 ASP B N 1
ATOM 6418 C CA . ASP B 2 77 ? 68.55638 115.35673 133.10784 1.000 58.59475 59 ASP B CA 1
ATOM 6419 C C . ASP B 2 77 ? 67.35257 114.44665 132.91758 1.000 60.12317 59 ASP B C 1
ATOM 6420 O O . ASP B 2 77 ? 67.50358 113.29510 132.50674 1.000 66.77855 59 ASP B O 1
ATOM 6425 N N . ASN B 2 78 ? 66.17100 114.95905 133.24191 1.000 57.27842 60 ASN B N 1
ATOM 6426 C CA . ASN B 2 78 ? 64.90853 114.37978 132.81731 1.000 53.45649 60 ASN B CA 1
ATOM 6427 C C . ASN B 2 78 ? 64.44933 115.06094 131.53957 1.000 55.97113 60 ASN B C 1
ATOM 6428 O O . ASN B 2 78 ? 64.63746 116.27562 131.38939 1.000 68.32158 60 ASN B O 1
ATOM 6433 N N . GLN B 2 79 ? 63.88774 114.27953 130.60626 1.000 58.10959 61 GLN B N 1
ATOM 6434 C CA . GLN B 2 79 ? 63.35138 114.78677 129.34069 1.000 59.20162 61 GLN B CA 1
ATOM 6435 C C . GLN B 2 79 ? 62.08574 114.02755 128.95826 1.000 57.45719 61 GLN B C 1
ATOM 6436 O O . GLN B 2 79 ? 61.77569 112.96437 129.50027 1.000 57.17879 61 GLN B O 1
ATOM 6442 N N . GLN B 2 80 ? 61.34037 114.57829 128.00661 1.000 57.06832 62 GLN B N 1
ATOM 6443 C CA . GLN B 2 80 ? 60.12580 113.89400 127.59912 1.000 57.09763 62 GLN B CA 1
ATOM 6444 C C . GLN B 2 80 ? 59.85527 114.18080 126.12880 1.000 57.65715 62 GLN B C 1
ATOM 6445 O O . GLN B 2 80 ? 60.00137 115.31020 125.66170 1.000 58.61253 62 GLN B O 1
ATOM 6451 N N . ARG B 2 81 ? 59.47641 113.13543 125.40778 1.000 62.23610 63 ARG B N 1
ATOM 6452 C CA . ARG B 2 81 ? 59.27666 113.18219 123.97371 1.000 64.03503 63 ARG B CA 1
ATOM 6453 C C . ARG B 2 81 ? 57.95309 112.51307 123.63419 1.000 61.84806 63 ARG B C 1
ATOM 6454 O O . ARG B 2 81 ? 57.54811 111.53707 124.27110 1.000 60.76930 63 ARG B O 1
ATOM 6462 N N . THR B 2 82 ? 57.26573 113.06372 122.64255 1.000 59.31910 64 THR B N 1
ATOM 6463 C CA . THR B 2 82 ? 56.02128 112.49238 122.15994 1.000 54.59401 64 THR B CA 1
ATOM 6464 C C . THR B 2 82 ? 56.36048 111.45802 121.09901 1.000 62.44523 64 THR B C 1
ATOM 6465 O O . THR B 2 82 ? 56.97193 111.79445 120.08476 1.000 67.21567 64 THR B O 1
ATOM 6469 N N . VAL B 2 83 ? 55.98130 110.20258 121.31620 1.000 63.82415 65 VAL B N 1
ATOM 6470 C CA . VAL B 2 83 ? 56.40946 109.15229 120.40630 1.000 60.63588 65 VAL B CA 1
ATOM 6471 C C . VAL B 2 83 ? 55.26602 108.54454 119.60274 1.000 60.79666 65 VAL B C 1
ATOM 6472 O O . VAL B 2 83 ? 55.54056 107.89027 118.58043 1.000 66.36578 65 VAL B O 1
ATOM 6476 N N . SER B 2 84 ? 54.00823 108.82905 119.96429 1.000 58.46313 66 SER B N 1
ATOM 6477 C CA . SER B 2 84 ? 52.79483 108.30055 119.34664 1.000 61.95511 66 SER B CA 1
ATOM 6478 C C . SER B 2 84 ? 51.70780 109.35955 119.35044 1.000 62.16588 66 SER B C 1
ATOM 6479 O O . SER B 2 84 ? 51.61541 110.17354 120.26962 1.000 62.46573 66 SER B O 1
ATOM 6482 N N . TYR B 2 85 ? 50.77381 109.23148 118.41844 1.000 64.08617 67 TYR B N 1
ATOM 6483 C CA . TYR B 2 85 ? 49.78479 110.27218 118.21127 1.000 62.65566 67 TYR B CA 1
ATOM 6484 C C . TYR B 2 85 ? 48.36028 109.72153 118.26062 1.000 63.64070 67 TYR B C 1
ATOM 6485 O O . TYR B 2 85 ? 48.12523 108.53751 118.01876 1.000 66.76714 67 TYR B O 1
ATOM 6494 N N . THR B 2 86 ? 47.41602 110.58977 118.63663 1.000 68.15633 68 THR B N 1
ATOM 6495 C CA . THR B 2 86 ? 45.99473 110.26605 118.61576 1.000 67.10048 68 THR B CA 1
ATOM 6496 C C . THR B 2 86 ? 45.46594 110.28212 117.18367 1.000 74.46527 68 THR B C 1
ATOM 6497 O O . THR B 2 86 ? 46.19233 110.55851 116.22449 1.000 76.88932 68 THR B O 1
ATOM 6501 N N . GLY B 2 87 ? 44.16869 109.98917 117.04478 1.000 74.92939 69 GLY B N 1
ATOM 6502 C CA . GLY B 2 87 ? 43.51791 110.03348 115.74464 1.000 75.63682 69 GLY B CA 1
ATOM 6503 C C . GLY B 2 87 ? 43.35027 111.43711 115.20923 1.000 74.60146 69 GLY B C 1
ATOM 6504 O O . GLY B 2 87 ? 43.13461 111.62511 114.00501 1.000 73.59126 69 GLY B O 1
ATOM 6505 N N . SER B 2 88 ? 43.42606 112.42891 116.09226 1.000 76.95082 70 SER B N 1
ATOM 6506 C CA . SER B 2 88 ? 43.39939 113.83359 115.73687 1.000 72.12094 70 SER B CA 1
ATOM 6507 C C . SER B 2 88 ? 44.79394 114.43230 115.73247 1.000 75.38567 70 SER B C 1
ATOM 6508 O O . SER B 2 88 ? 44.94405 115.65924 115.80727 1.000 77.52775 70 SER B O 1
ATOM 6511 N N . ALA B 2 89 ? 45.82218 113.59530 115.67144 1.000 71.21419 71 ALA B N 1
ATOM 6512 C CA . ALA B 2 89 ? 47.15469 114.11085 115.43811 1.000 68.74675 71 ALA B CA 1
ATOM 6513 C C . ALA B 2 89 ? 47.63325 114.90661 116.64939 1.000 69.44296 71 ALA B C 1
ATOM 6514 O O . ALA B 2 89 ? 48.29721 115.93888 116.52346 1.000 73.88353 71 ALA B O 1
ATOM 6516 N N . ARG B 2 90 ? 47.25666 114.44413 117.83680 1.000 68.67891 72 ARG B N 1
ATOM 6517 C CA . ARG B 2 90 ? 47.74401 115.01691 119.08030 1.000 68.06938 72 ARG B CA 1
ATOM 6518 C C . ARG B 2 90 ? 48.58296 113.98087 119.81444 1.000 66.80372 72 ARG B C 1
ATOM 6519 O O . ARG B 2 90 ? 48.55692 112.79557 119.48961 1.000 65.04361 72 ARG B O 1
ATOM 6527 N N . GLY B 2 91 ? 49.33825 114.44716 120.80508 1.000 70.90288 73 GLY B N 1
ATOM 6528 C CA . GLY B 2 91 ? 50.19033 113.55914 121.56908 1.000 62.27492 73 GLY B CA 1
ATOM 6529 C C . GLY B 2 91 ? 49.40630 112.55666 122.38196 1.000 66.71421 73 GLY B C 1
ATOM 6530 O O . GLY B 2 91 ? 48.47754 112.93323 123.10846 1.000 65.68809 73 GLY B O 1
ATOM 6531 N N . ALA B 2 92 ? 49.80014 111.27118 122.26529 1.000 71.20317 74 ALA B N 1
ATOM 6532 C CA . ALA B 2 92 ? 49.16799 110.11338 122.89735 1.000 63.43221 74 ALA B CA 1
ATOM 6533 C C . ALA B 2 92 ? 50.08912 109.29743 123.80228 1.000 63.39043 74 ALA B C 1
ATOM 6534 O O . ALA B 2 92 ? 49.59636 108.60377 124.70090 1.000 66.54383 74 ALA B O 1
ATOM 6536 N N . GLU B 2 93 ? 51.39216 109.30801 123.56745 1.000 61.47229 75 GLU B N 1
ATOM 6537 C CA . GLU B 2 93 ? 52.32939 108.59399 124.41629 1.000 63.00328 75 GLU B CA 1
ATOM 6538 C C . GLU B 2 93 ? 53.54319 109.49405 124.58857 1.000 63.52276 75 GLU B C 1
ATOM 6539 O O . GLU B 2 93 ? 54.07881 110.02258 123.60412 1.000 61.83848 75 GLU B O 1
ATOM 6545 N N . PHE B 2 94 ? 53.97019 109.67588 125.82845 1.000 60.99344 76 PHE B N 1
ATOM 6546 C CA . PHE B 2 94 ? 55.21777 110.35703 126.11594 1.000 61.12198 76 PHE B CA 1
ATOM 6547 C C . PHE B 2 94 ? 56.27978 109.31635 126.41612 1.000 59.46416 76 PHE B C 1
ATOM 6548 O O . PHE B 2 94 ? 56.00777 108.32327 127.09307 1.000 60.81926 76 PHE B O 1
ATOM 6556 N N . GLU B 2 95 ? 57.47705 109.54577 125.92606 1.000 59.45551 77 GLU B N 1
ATOM 6557 C CA . GLU B 2 95 ? 58.63929 108.76810 126.32699 1.000 60.06125 77 GLU B CA 1
ATOM 6558 C C . GLU B 2 95 ? 59.48793 109.61726 127.27427 1.000 59.45850 77 GLU B C 1
ATOM 6559 O O . GLU B 2 95 ? 60.19184 110.53719 126.84745 1.000 59.07141 77 GLU B O 1
ATOM 6565 N N . LEU B 2 96 ? 59.38748 109.31463 128.56655 1.000 56.89959 78 LEU B N 1
ATOM 6566 C CA . LEU B 2 96 ? 60.24488 109.90785 129.58008 1.000 55.13416 78 LEU B CA 1
ATOM 6567 C C . LEU B 2 96 ? 61.63230 109.27658 129.58590 1.000 57.52806 78 LEU B C 1
ATOM 6568 O O . LEU B 2 96 ? 61.77117 108.07066 129.79611 1.000 58.51492 78 LEU B O 1
ATOM 6573 N N . THR B 2 97 ? 62.66308 110.10446 129.40722 1.000 60.18522 79 THR B N 1
ATOM 6574 C CA . THR B 2 97 ? 64.05769 109.68428 129.50383 1.000 54.71758 79 THR B CA 1
ATOM 6575 C C . THR B 2 97 ? 64.74716 110.37881 130.67924 1.000 58.01898 79 THR B C 1
ATOM 6576 O O . THR B 2 97 ? 64.78828 111.60981 130.71303 1.000 62.36435 79 THR B O 1
ATOM 6580 N N . ASN B 2 98 ? 65.32232 109.60721 131.61609 1.000 56.84676 80 ASN B N 1
ATOM 6581 C CA . ASN B 2 98 ? 66.16365 110.12552 132.70869 1.000 54.48637 80 ASN B CA 1
ATOM 6582 C C . ASN B 2 98 ? 67.63438 109.78992 132.44822 1.000 60.06734 80 ASN B C 1
ATOM 6583 O O . ASN B 2 98 ? 67.95836 108.63335 132.16941 1.000 58.46948 80 ASN B O 1
ATOM 6588 N N . THR B 2 99 ? 68.53627 110.78020 132.55137 1.000 61.77119 81 THR B N 1
ATOM 6589 C CA . THR B 2 99 ? 69.96308 110.54064 132.30180 1.000 60.17463 81 THR B CA 1
ATOM 6590 C C . THR B 2 99 ? 70.85242 111.07992 133.40639 1.000 60.06603 81 THR B C 1
ATOM 6591 O O . THR B 2 99 ? 70.91051 112.29408 133.62220 1.000 62.71047 81 THR B O 1
ATOM 6595 N N . ILE B 2 100 ? 71.66955 110.21075 133.98637 1.000 60.01991 82 ILE B N 1
ATOM 6596 C CA . ILE B 2 100 ? 72.58977 110.61395 135.04210 1.000 57.87286 82 ILE B CA 1
ATOM 6597 C C . ILE B 2 100 ? 74.02481 110.58011 134.51633 1.000 63.71280 82 ILE B C 1
ATOM 6598 O O . ILE B 2 100 ? 74.46697 109.57415 133.94838 1.000 70.49370 82 ILE B O 1
ATOM 6603 N N . ASN B 2 101 ? 74.73981 111.69463 134.69032 1.000 60.64572 83 ASN B N 1
ATOM 6604 C CA . ASN B 2 101 ? 76.14399 111.83097 134.31138 1.000 61.04187 83 ASN B CA 1
ATOM 6605 C C . ASN B 2 101 ? 76.99788 111.90243 135.56343 1.000 63.24754 83 ASN B C 1
ATOM 6606 O O . ASN B 2 101 ? 76.91767 112.87625 136.31846 1.000 65.30118 83 ASN B O 1
ATOM 6611 N N . TYR B 2 102 ? 77.87997 110.92979 135.73851 1.000 63.87558 84 TYR B N 1
ATOM 6612 C CA . TYR B 2 102 ? 78.65777 110.89729 136.96265 1.000 65.75299 84 TYR B CA 1
ATOM 6613 C C . TYR B 2 102 ? 80.15490 110.99764 136.68076 1.000 65.10336 84 TYR B C 1
ATOM 6614 O O . TYR B 2 102 ? 80.60904 110.98109 135.53184 1.000 64.13368 84 TYR B O 1
ATOM 6623 N N . GLU B 2 103 ? 80.90089 111.15504 137.77271 1.000 65.52746 85 GLU B N 1
ATOM 6624 C CA . GLU B 2 103 ? 82.35193 111.19873 137.79587 1.000 64.42835 85 GLU B CA 1
ATOM 6625 C C . GLU B 2 103 ? 82.81711 110.50356 139.06362 1.000 70.74728 85 GLU B C 1
ATOM 6626 O O . GLU B 2 103 ? 82.22213 110.68316 140.12736 1.000 72.97099 85 GLU B O 1
ATOM 6632 N N . ILE B 2 104 ? 83.85738 109.68349 138.94357 1.000 72.74263 86 ILE B N 1
ATOM 6633 C CA . ILE B 2 104 ? 84.61879 109.21193 140.09315 1.000 72.56599 86 ILE B CA 1
ATOM 6634 C C . ILE B 2 104 ? 85.85359 110.09688 140.18144 1.000 72.80193 86 ILE B C 1
ATOM 6635 O O . ILE B 2 104 ? 86.56489 110.27925 139.18636 1.000 71.76187 86 ILE B O 1
ATOM 6640 N N . VAL B 2 105 ? 86.07796 110.67785 141.36090 1.000 73.56011 87 VAL B N 1
ATOM 6641 C CA . VAL B 2 105 ? 87.08288 111.71512 141.56101 1.000 75.24722 87 VAL B CA 1
ATOM 6642 C C . VAL B 2 105 ? 88.00833 111.28739 142.68656 1.000 80.58205 87 VAL B C 1
ATOM 6643 O O . VAL B 2 105 ? 87.54480 110.87487 143.75691 1.000 77.02214 87 VAL B O 1
ATOM 6647 N N . GLY B 2 106 ? 89.31446 111.38495 142.43965 1.000 82.83263 88 GLY B N 1
ATOM 6648 C CA . GLY B 2 106 ? 90.31099 111.02902 143.43014 1.000 85.75349 88 GLY B CA 1
ATOM 6649 C C . GLY B 2 106 ? 90.59795 112.20964 144.32301 1.000 86.56236 88 GLY B C 1
ATOM 6650 O O . GLY B 2 106 ? 89.77075 113.11355 144.47800 1.000 86.33140 88 GLY B O 1
ATOM 6651 N N . ALA B 2 107 ? 91.78088 112.22014 144.91216 1.000 91.78939 89 ALA B N 1
ATOM 6652 C CA . ALA B 2 107 ? 92.13485 113.39957 145.67505 1.000 87.60474 89 ALA B CA 1
ATOM 6653 C C . ALA B 2 107 ? 92.62998 114.48418 144.72604 1.000 86.13542 89 ALA B C 1
ATOM 6654 O O . ALA B 2 107 ? 92.73397 114.29288 143.51224 1.000 83.73313 89 ALA B O 1
ATOM 6656 N N . ASN B 2 108 ? 92.92396 115.64847 145.28893 1.000 88.51505 90 ASN B N 1
ATOM 6657 C CA . ASN B 2 108 ? 93.40010 116.76223 144.48289 1.000 90.33084 90 ASN B CA 1
ATOM 6658 C C . ASN B 2 108 ? 92.48449 117.01389 143.28652 1.000 94.36046 90 ASN B C 1
ATOM 6659 O O . ASN B 2 108 ? 92.94598 117.37840 142.20322 1.000 97.94690 90 ASN B O 1
ATOM 6664 N N . ASP B 2 109 ? 91.18225 116.78126 143.46457 1.000 92.27847 91 ASP B N 1
ATOM 6665 C CA . ASP B 2 109 ? 90.15867 117.08321 142.46413 1.000 90.57433 91 ASP B CA 1
ATOM 6666 C C . ASP B 2 109 ? 90.44729 116.45759 141.10178 1.000 87.40768 91 ASP B C 1
ATOM 6667 O O . ASP B 2 109 ? 89.97589 116.96301 140.07622 1.000 87.79122 91 ASP B O 1
ATOM 6672 N N . LEU B 2 110 ? 91.22330 115.37484 141.05996 1.000 84.90443 92 LEU B N 1
ATOM 6673 C CA . LEU B 2 110 ? 91.48784 114.68336 139.80468 1.000 85.49376 92 LEU B CA 1
ATOM 6674 C C . LEU B 2 110 ? 90.38495 113.66609 139.53154 1.000 82.90791 92 LEU B C 1
ATOM 6675 O O . LEU B 2 110 ? 90.10004 112.80218 140.36835 1.000 83.28090 92 LEU B O 1
ATOM 6680 N N . VAL B 2 111 ? 89.76022 113.78651 138.36533 1.000 79.87302 93 VAL B N 1
ATOM 6681 C CA . VAL B 2 111 ? 88.73243 112.85800 137.90911 1.000 76.39114 93 VAL B CA 1
ATOM 6682 C C . VAL B 2 111 ? 89.39233 111.57490 137.40647 1.000 80.79204 93 VAL B C 1
ATOM 6683 O O . VAL B 2 111 ? 90.12549 111.60025 136.41454 1.000 85.08231 93 VAL B O 1
ATOM 6687 N N . LEU B 2 112 ? 89.11120 110.44481 138.06455 1.000 85.49780 94 LEU B N 1
ATOM 6688 C CA . LEU B 2 112 ? 89.55509 109.14690 137.55789 1.000 75.59799 94 LEU B CA 1
ATOM 6689 C C . LEU B 2 112 ? 88.61873 108.60069 136.48630 1.000 75.94516 94 LEU B C 1
ATOM 6690 O O . LEU B 2 112 ? 89.07346 108.14024 135.43682 1.000 81.18322 94 LEU B O 1
ATOM 6695 N N . MET B 2 113 ? 87.31471 108.61713 136.72711 1.000 79.98983 95 MET B N 1
ATOM 6696 C CA . MET B 2 113 ? 86.38631 108.03003 135.77456 1.000 77.50218 95 MET B CA 1
ATOM 6697 C C . MET B 2 113 ? 85.23923 108.99181 135.49545 1.000 74.40529 95 MET B C 1
ATOM 6698 O O . MET B 2 113 ? 85.05003 109.97869 136.20845 1.000 75.14619 95 MET B O 1
ATOM 6703 N N . SER B 2 114 ? 84.48712 108.71145 134.43162 1.000 68.63305 96 SER B N 1
ATOM 6704 C CA . SER B 2 114 ? 83.49706 109.66387 133.94254 1.000 62.91754 96 SER B CA 1
ATOM 6705 C C . SER B 2 114 ? 82.60056 108.96969 132.92910 1.000 63.97915 96 SER B C 1
ATOM 6706 O O . SER B 2 114 ? 83.06735 108.57620 131.86056 1.000 68.70012 96 SER B O 1
ATOM 6709 N N . ASN B 2 115 ? 81.31839 108.83017 133.24407 1.000 69.19966 97 ASN B N 1
ATOM 6710 C CA . ASN B 2 115 ? 80.41082 108.07214 132.37569 1.000 68.57648 97 ASN B CA 1
ATOM 6711 C C . ASN B 2 115 ? 78.96820 108.52571 132.62704 1.000 66.24334 97 ASN B C 1
ATOM 6712 O O . ASN B 2 115 ? 78.72714 109.63143 133.12791 1.000 65.07372 97 ASN B O 1
ATOM 6717 N N . GLN B 2 116 ? 78.00147 107.67824 132.26875 1.000 66.97849 98 GLN B N 1
ATOM 6718 C CA . GLN B 2 116 ? 76.60277 108.04072 132.46719 1.000 68.29312 98 GLN B CA 1
ATOM 6719 C C . GLN B 2 116 ? 75.70265 106.80953 132.45329 1.000 64.59507 98 GLN B C 1
ATOM 6720 O O . GLN B 2 116 ? 76.08173 105.73672 131.98140 1.000 69.58102 98 GLN B O 1
ATOM 6726 N N . VAL B 2 117 ? 74.49073 106.98316 132.97595 1.000 64.51784 99 VAL B N 1
ATOM 6727 C CA . VAL B 2 117 ? 73.48477 105.93005 132.94585 1.000 63.72898 99 VAL B CA 1
ATOM 6728 C C . VAL B 2 117 ? 72.19440 106.53973 132.44307 1.000 58.78322 99 VAL B C 1
ATOM 6729 O O . VAL B 2 117 ? 71.92346 107.72618 132.63786 1.000 62.08570 99 VAL B O 1
ATOM 6733 N N . GLN B 2 118 ? 71.40775 105.72779 131.76876 1.000 54.36220 100 GLN B N 1
ATOM 6734 C CA . GLN B 2 118 ? 70.22033 106.26426 131.15207 1.000 57.15789 100 GLN B CA 1
ATOM 6735 C C . GLN B 2 118 ? 69.12236 105.21731 131.19695 1.000 60.02315 100 GLN B C 1
ATOM 6736 O O . GLN B 2 118 ? 69.38232 104.04283 130.95415 1.000 64.04877 100 GLN B O 1
ATOM 6742 N N . VAL B 2 119 ? 67.90770 105.63476 131.53437 1.000 54.09168 101 VAL B N 1
ATOM 6743 C CA . VAL B 2 119 ? 66.74791 104.76073 131.44508 1.000 55.60985 101 VAL B CA 1
ATOM 6744 C C . VAL B 2 119 ? 65.68668 105.47891 130.63622 1.000 54.57461 101 VAL B C 1
ATOM 6745 O O . VAL B 2 119 ? 65.68881 106.70481 130.54201 1.000 58.30607 101 VAL B O 1
ATOM 6749 N N . GLN B 2 120 ? 64.77107 104.72116 130.04584 1.000 55.49834 102 GLN B N 1
ATOM 6750 C CA . GLN B 2 120 ? 63.60174 105.37568 129.48503 1.000 60.70960 102 GLN B CA 1
ATOM 6751 C C . GLN B 2 120 ? 62.38190 104.46180 129.49677 1.000 57.41163 102 GLN B C 1
ATOM 6752 O O . GLN B 2 120 ? 62.48880 103.23857 129.36499 1.000 60.38277 102 GLN B O 1
ATOM 6758 N N . LYS B 2 121 ? 61.22147 105.10501 129.63897 1.000 56.21744 103 LYS B N 1
ATOM 6759 C CA . LYS B 2 121 ? 59.92587 104.47738 129.82441 1.000 57.53417 103 LYS B CA 1
ATOM 6760 C C . LYS B 2 121 ? 58.87373 105.30963 129.10844 1.000 56.94247 103 LYS B C 1
ATOM 6761 O O . LYS B 2 121 ? 59.04787 106.51125 128.88328 1.000 60.30166 103 LYS B O 1
ATOM 6767 N N . VAL B 2 122 ? 57.81517 104.63519 128.69297 1.000 56.96366 104 VAL B N 1
ATOM 6768 C CA . VAL B 2 122 ? 56.76283 105.22936 127.89023 1.000 55.42045 104 VAL B CA 1
ATOM 6769 C C . VAL B 2 122 ? 55.46160 105.09831 128.65518 1.000 57.83728 104 VAL B C 1
ATOM 6770 O O . VAL B 2 122 ? 55.25762 104.14325 129.41510 1.000 63.85947 104 VAL B O 1
ATOM 6774 N N . TYR B 2 123 ? 54.58152 106.06894 128.47210 1.000 56.45662 105 TYR B N 1
ATOM 6775 C CA . TYR B 2 123 ? 53.27331 105.93473 129.07405 1.000 55.67463 105 TYR B CA 1
ATOM 6776 C C . TYR B 2 123 ? 52.24004 106.60080 128.19325 1.000 58.07354 105 TYR B C 1
ATOM 6777 O O . TYR B 2 123 ? 52.55780 107.28155 127.21862 1.000 63.19043 105 TYR B O 1
ATOM 6786 N N . VAL B 2 124 ? 50.99077 106.35630 128.54432 1.000 60.32946 106 VAL B N 1
ATOM 6787 C CA . VAL B 2 124 ? 49.84630 106.82259 127.78070 1.000 60.41336 106 VAL B CA 1
ATOM 6788 C C . VAL B 2 124 ? 49.29735 108.07275 128.44339 1.000 60.89883 106 VAL B C 1
ATOM 6789 O O . VAL B 2 124 ? 48.88316 108.03628 129.60837 1.000 62.87092 106 VAL B O 1
ATOM 6793 N N . HIS B 2 125 ? 49.30646 109.17200 127.69130 1.000 68.27284 107 HIS B N 1
ATOM 6794 C CA . HIS B 2 125 ? 48.86761 110.49383 128.12893 1.000 62.07604 107 HIS B CA 1
ATOM 6795 C C . HIS B 2 125 ? 47.40385 110.70684 127.78952 1.000 69.31825 107 HIS B C 1
ATOM 6796 O O . HIS B 2 125 ? 46.96173 110.40114 126.67676 1.000 72.01771 107 HIS B O 1
ATOM 6803 N N . ASP B 2 126 ? 46.66825 111.28444 128.73085 1.000 66.35455 108 ASP B N 1
ATOM 6804 C CA . ASP B 2 126 ? 45.24249 111.52359 128.57441 1.000 62.95295 108 ASP B CA 1
ATOM 6805 C C . ASP B 2 126 ? 44.99686 113.02484 128.59189 1.000 63.02858 108 ASP B C 1
ATOM 6806 O O . ASP B 2 126 ? 45.18531 113.66569 129.62529 1.000 62.31588 108 ASP B O 1
ATOM 6811 N N . GLU B 2 127 ? 44.58953 113.58008 127.44729 1.000 67.26405 109 GLU B N 1
ATOM 6812 C CA . GLU B 2 127 ? 44.35586 115.02020 127.35383 1.000 60.60855 109 GLU B CA 1
ATOM 6813 C C . GLU B 2 127 ? 43.31817 115.50614 128.35621 1.000 64.15298 109 GLU B C 1
ATOM 6814 O O . GLU B 2 127 ? 43.39016 116.65253 128.80608 1.000 63.31054 109 GLU B O 1
ATOM 6820 N N . ASN B 2 128 ? 42.32636 114.67838 128.69189 1.000 64.44983 110 ASN B N 1
ATOM 6821 C CA . ASN B 2 128 ? 41.22766 115.12722 129.53429 1.000 62.53674 110 ASN B CA 1
ATOM 6822 C C . ASN B 2 128 ? 41.42210 114.73749 130.99371 1.000 62.85610 110 ASN B C 1
ATOM 6823 O O . ASN B 2 128 ? 40.49713 114.89514 131.80342 1.000 61.94481 110 ASN B O 1
ATOM 6828 N N . ASN B 2 129 ? 42.61459 114.23674 131.34437 1.000 60.85731 111 ASN B N 1
ATOM 6829 C CA . ASN B 2 129 ? 42.96101 113.80677 132.69784 1.000 59.16884 111 ASN B CA 1
ATOM 6830 C C . ASN B 2 129 ? 44.43031 114.17767 132.95268 1.000 60.41705 111 ASN B C 1
ATOM 6831 O O . ASN B 2 129 ? 45.31452 113.32190 132.98865 1.000 58.02543 111 ASN B O 1
ATOM 6836 N N . LEU B 2 130 ? 44.68446 115.46867 133.18343 1.000 59.56572 112 LEU B N 1
ATOM 6837 C CA . LEU B 2 130 ? 46.05789 115.95251 133.28415 1.000 56.69836 112 LEU B CA 1
ATOM 6838 C C . LEU B 2 130 ? 46.71039 115.61025 134.63058 1.000 57.59855 112 LEU B C 1
ATOM 6839 O O . LEU B 2 130 ? 47.89507 115.25719 134.66009 1.000 61.08520 112 LEU B O 1
ATOM 6844 N N . ILE B 2 131 ? 45.98131 115.69602 135.75339 1.000 56.06530 113 ILE B N 1
ATOM 6845 C CA . ILE B 2 131 ? 46.56978 115.30576 137.03886 1.000 56.87629 113 ILE B CA 1
ATOM 6846 C C . ILE B 2 131 ? 46.77439 113.79463 137.09938 1.000 58.62478 113 ILE B C 1
ATOM 6847 O O . ILE B 2 131 ? 47.74185 113.30233 137.69700 1.000 57.03911 113 ILE B O 1
ATOM 6852 N N . GLY B 2 132 ? 45.84077 113.03392 136.52900 1.000 58.61249 114 GLY B N 1
ATOM 6853 C CA . GLY B 2 132 ? 46.03347 111.60065 136.44045 1.000 58.12186 114 GLY B CA 1
ATOM 6854 C C . GLY B 2 132 ? 47.26126 111.24773 135.62997 1.000 56.60793 114 GLY B C 1
ATOM 6855 O O . GLY B 2 132 ? 48.10548 110.46539 136.07286 1.000 54.77239 114 GLY B O 1
ATOM 6856 N N . SER B 2 133 ? 47.39097 111.83843 134.43940 1.000 57.32710 115 SER B N 1
ATOM 6857 C CA . SER B 2 133 ? 48.64096 111.72254 133.68869 1.000 59.44594 115 SER B CA 1
ATOM 6858 C C . SER B 2 133 ? 49.85021 112.12027 134.53546 1.000 59.09937 115 SER B C 1
ATOM 6859 O O . SER B 2 133 ? 50.82150 111.36048 134.63635 1.000 59.19743 115 SER B O 1
ATOM 6862 N N . ASP B 2 134 ? 49.83423 113.32387 135.12827 1.000 59.48990 116 ASP B N 1
ATOM 6863 C CA . ASP B 2 134 ? 50.99151 113.74459 135.91401 1.000 59.98384 116 ASP B CA 1
ATOM 6864 C C . ASP B 2 134 ? 51.32242 112.72436 136.99707 1.000 59.60474 116 ASP B C 1
ATOM 6865 O O . ASP B 2 134 ? 52.49510 112.40350 137.21255 1.000 61.03480 116 ASP B O 1
ATOM 6870 N N . GLN B 2 135 ? 50.29683 112.17495 137.65647 1.000 61.73078 117 GLN B N 1
ATOM 6871 C CA . GLN B 2 135 ? 50.47770 111.09675 138.62956 1.000 57.63581 117 GLN B CA 1
ATOM 6872 C C . GLN B 2 135 ? 51.12467 109.86753 138.00087 1.000 56.83674 117 GLN B C 1
ATOM 6873 O O . GLN B 2 135 ? 52.08509 109.32420 138.55254 1.000 58.95719 117 GLN B O 1
ATOM 6879 N N . GLU B 2 136 ? 50.62041 109.41085 136.84925 1.000 54.85498 118 GLU B N 1
ATOM 6880 C CA . GLU B 2 136 ? 51.25546 108.27362 136.19046 1.000 54.94762 118 GLU B CA 1
ATOM 6881 C C . GLU B 2 136 ? 52.70080 108.59196 135.85035 1.000 56.62541 118 GLU B C 1
ATOM 6882 O O . GLU B 2 136 ? 53.58800 107.75233 136.03430 1.000 57.95116 118 GLU B O 1
ATOM 6888 N N . ALA B 2 137 ? 52.97198 109.81425 135.38518 1.000 56.93250 119 ALA B N 1
ATOM 6889 C CA . ALA B 2 137 ? 54.35334 110.15867 135.06303 1.000 54.19649 119 ALA B CA 1
ATOM 6890 C C . ALA B 2 137 ? 55.24116 110.14909 136.30816 1.000 55.78236 119 ALA B C 1
ATOM 6891 O O . ALA B 2 137 ? 56.37071 109.65301 136.26181 1.000 59.72357 119 ALA B O 1
ATOM 6893 N N . ALA B 2 138 ? 54.75048 110.66665 137.43658 1.000 55.15393 120 ALA B N 1
ATOM 6894 C CA . ALA B 2 138 ? 55.55434 110.70513 138.66065 1.000 55.55500 120 ALA B CA 1
ATOM 6895 C C . ALA B 2 138 ? 55.93100 109.30826 139.14609 1.000 58.05100 120 ALA B C 1
ATOM 6896 O O . ALA B 2 138 ? 57.03174 109.11178 139.67743 1.000 57.00404 120 ALA B O 1
ATOM 6898 N N . GLN B 2 139 ? 55.01913 108.33594 138.99192 1.000 56.31100 121 GLN B N 1
ATOM 6899 C CA . GLN B 2 139 ? 55.30481 106.95004 139.35033 1.000 56.38484 121 GLN B CA 1
ATOM 6900 C C . GLN B 2 139 ? 56.36839 106.35917 138.44606 1.000 59.78080 121 GLN B C 1
ATOM 6901 O O . GLN B 2 139 ? 57.31674 105.70975 138.90784 1.000 59.42812 121 GLN B O 1
ATOM 6907 N N . LEU B 2 140 ? 56.19875 106.55403 137.14285 1.000 61.47804 122 LEU B N 1
ATOM 6908 C CA . LEU B 2 140 ? 57.20951 106.14116 136.18740 1.000 56.70649 122 LEU B CA 1
ATOM 6909 C C . LEU B 2 140 ? 58.55504 106.77425 136.51096 1.000 59.66256 122 LEU B C 1
ATOM 6910 O O . LEU B 2 140 ? 59.60350 106.15409 136.31371 1.000 61.12414 122 LEU B O 1
ATOM 6915 N N . ARG B 2 141 ? 58.55214 108.03670 136.96471 1.000 58.84396 123 ARG B N 1
ATOM 6916 C CA . ARG B 2 141 ? 59.81671 108.70784 137.26522 1.000 58.04141 123 ARG B CA 1
ATOM 6917 C C . ARG B 2 141 ? 60.50298 108.08942 138.48192 1.000 56.49694 123 ARG B C 1
ATOM 6918 O O . ARG B 2 141 ? 61.73896 108.08938 138.57510 1.000 57.82772 123 ARG B O 1
ATOM 6926 N N . SER B 2 142 ? 59.71438 107.58508 139.42831 1.000 58.40515 124 SER B N 1
ATOM 6927 C CA . SER B 2 142 ? 60.26370 107.02378 140.65195 1.000 59.87619 124 SER B CA 1
ATOM 6928 C C . SER B 2 142 ? 60.81646 105.63602 140.39640 1.000 60.79740 124 SER B C 1
ATOM 6929 O O . SER B 2 142 ? 61.78498 105.20777 141.04095 1.000 61.02471 124 SER B O 1
ATOM 6932 N N . GLU B 2 143 ? 60.16892 104.90372 139.49403 1.000 58.24833 125 GLU B N 1
ATOM 6933 C CA . GLU B 2 143 ? 60.72982 103.64277 139.05336 1.000 57.78313 125 GLU B CA 1
ATOM 6934 C C . GLU B 2 143 ? 62.04612 103.86187 138.35332 1.000 59.00158 125 GLU B C 1
ATOM 6935 O O . GLU B 2 143 ? 63.06855 103.29634 138.76002 1.000 60.58808 125 GLU B O 1
ATOM 6941 N N . MET B 2 144 ? 62.03001 104.67283 137.28551 1.000 60.78767 126 MET B N 1
ATOM 6942 C CA . MET B 2 144 ? 63.26049 105.08805 136.61927 1.000 54.77987 126 MET B CA 1
ATOM 6943 C C . MET B 2 144 ? 64.34769 105.46205 137.63005 1.000 56.45633 126 MET B C 1
ATOM 6944 O O . MET B 2 144 ? 65.50235 105.06184 137.47661 1.000 60.88781 126 MET B O 1
ATOM 6949 N N . ARG B 2 145 ? 64.00020 106.18543 138.69729 1.000 56.37893 127 ARG B N 1
ATOM 6950 C CA . ARG B 2 145 ? 65.01238 106.52849 139.69709 1.000 57.89664 127 ARG B CA 1
ATOM 6951 C C . ARG B 2 145 ? 65.66016 105.28750 140.30541 1.000 60.28045 127 ARG B C 1
ATOM 6952 O O . ARG B 2 145 ? 66.87012 105.27964 140.56459 1.000 62.58719 127 ARG B O 1
ATOM 6960 N N . ARG B 2 146 ? 64.87816 104.23046 140.55435 1.000 63.01216 128 ARG B N 1
ATOM 6961 C CA . ARG B 2 146 ? 65.46897 103.02850 141.14462 1.000 65.68059 128 ARG B CA 1
ATOM 6962 C C . ARG B 2 146 ? 66.26739 102.22975 140.11252 1.000 66.62869 128 ARG B C 1
ATOM 6963 O O . ARG B 2 146 ? 67.30881 101.64913 140.45024 1.000 66.00011 128 ARG B O 1
ATOM 6971 N N . ASP B 2 147 ? 65.82956 102.23390 138.85145 1.000 63.64585 129 ASP B N 1
ATOM 6972 C CA . ASP B 2 147 ? 66.63318 101.65210 137.78114 1.000 65.02571 129 ASP B CA 1
ATOM 6973 C C . ASP B 2 147 ? 68.00180 102.30876 137.68568 1.000 69.19447 129 ASP B C 1
ATOM 6974 O O . ASP B 2 147 ? 69.02917 101.62178 137.65150 1.000 69.19500 129 ASP B O 1
ATOM 6979 N N . LEU B 2 148 ? 68.04003 103.63963 137.59237 1.000 63.80427 130 LEU B N 1
ATOM 6980 C CA . LEU B 2 148 ? 69.33663 104.27029 137.43992 1.000 61.64336 130 LEU B CA 1
ATOM 6981 C C . LEU B 2 148 ? 70.20825 104.04771 138.66826 1.000 64.19192 130 LEU B C 1
ATOM 6982 O O . LEU B 2 148 ? 71.43217 103.93745 138.53254 1.000 61.84054 130 LEU B O 1
ATOM 6987 N N . ILE B 2 149 ? 69.60701 103.96245 139.86827 1.000 62.94449 131 ILE B N 1
ATOM 6988 C CA . ILE B 2 149 ? 70.39264 103.74694 141.08959 1.000 62.65079 131 ILE B CA 1
ATOM 6989 C C . ILE B 2 149 ? 71.04137 102.36334 141.09305 1.000 67.16188 131 ILE B C 1
ATOM 6990 O O . ILE B 2 149 ? 72.20518 102.21667 141.49435 1.000 69.59958 131 ILE B O 1
ATOM 6995 N N . GLN B 2 150 ? 70.30248 101.31961 140.68098 1.000 67.72246 132 GLN B N 1
ATOM 6996 C CA . GLN B 2 150 ? 70.89925 99.98406 140.67638 1.000 68.70982 132 GLN B CA 1
ATOM 6997 C C . GLN B 2 150 ? 71.94828 99.85002 139.58766 1.000 68.93149 132 GLN B C 1
ATOM 6998 O O . GLN B 2 150 ? 72.92559 99.11730 139.75852 1.000 72.39867 132 GLN B O 1
ATOM 7004 N N . GLN B 2 151 ? 71.78308 100.55607 138.47394 1.000 70.27118 133 GLN B N 1
ATOM 7005 C CA . GLN B 2 151 ? 72.87627 100.61412 137.51603 1.000 65.48419 133 GLN B CA 1
ATOM 7006 C C . GLN B 2 151 ? 74.09580 101.28660 138.11853 1.000 65.14334 133 GLN B C 1
ATOM 7007 O O . GLN B 2 151 ? 75.21237 100.78643 137.96718 1.000 71.50480 133 GLN B O 1
ATOM 7013 N N . LEU B 2 152 ? 73.91973 102.40946 138.81640 1.000 66.22582 134 LEU B N 1
ATOM 7014 C CA . LEU B 2 152 ? 75.09424 103.04996 139.40593 1.000 67.08776 134 LEU B CA 1
ATOM 7015 C C . LEU B 2 152 ? 75.78923 102.09628 140.36997 1.000 69.94075 134 LEU B C 1
ATOM 7016 O O . LEU B 2 152 ? 77.02319 102.05821 140.43218 1.000 71.93178 134 LEU B O 1
ATOM 7021 N N . SER B 2 153 ? 75.01739 101.28671 141.10466 1.000 68.03025 135 SER B N 1
ATOM 7022 C CA . SER B 2 153 ? 75.65346 100.42211 142.09361 1.000 70.04133 135 SER B CA 1
ATOM 7023 C C . SER B 2 153 ? 76.33244 99.20985 141.45290 1.000 70.57568 135 SER B C 1
ATOM 7024 O O . SER B 2 153 ? 77.36296 98.76040 141.95549 1.000 72.99924 135 SER B O 1
ATOM 7027 N N . MET B 2 154 ? 75.79207 98.64727 140.37038 1.000 67.49560 136 MET B N 1
ATOM 7028 C CA . MET B 2 154 ? 76.57325 97.64385 139.65448 1.000 69.85484 136 MET B CA 1
ATOM 7029 C C . MET B 2 154 ? 77.93882 98.20622 139.27211 1.000 75.05360 136 MET B C 1
ATOM 7030 O O . MET B 2 154 ? 78.98122 97.58350 139.51187 1.000 75.99851 136 MET B O 1
ATOM 7035 N N . ARG B 2 155 ? 77.94600 99.39662 138.67094 1.000 74.33548 137 ARG B N 1
ATOM 7036 C CA . ARG B 2 155 ? 79.19363 100.02107 138.25449 1.000 71.86397 137 ARG B CA 1
ATOM 7037 C C . ARG B 2 155 ? 80.11472 100.30039 139.43234 1.000 77.45801 137 ARG B C 1
ATOM 7038 O O . ARG B 2 155 ? 81.33973 100.28910 139.26652 1.000 82.60268 137 ARG B O 1
ATOM 7046 N N . LEU B 2 156 ? 79.56380 100.56706 140.61500 1.000 77.31784 138 LEU B N 1
ATOM 7047 C CA . LEU B 2 156 ? 80.41976 100.70644 141.78498 1.000 76.31089 138 LEU B CA 1
ATOM 7048 C C . LEU B 2 156 ? 80.85446 99.36258 142.32837 1.000 78.91677 138 LEU B C 1
ATOM 7049 O O . LEU B 2 156 ? 81.91029 99.27024 142.96761 1.000 81.49035 138 LEU B O 1
ATOM 7054 N N . GLN B 2 157 ? 80.05253 98.31810 142.11930 1.000 74.82018 139 GLN B N 1
ATOM 7055 C CA . GLN B 2 157 ? 80.46527 97.01522 142.61764 1.000 79.04825 139 GLN B CA 1
ATOM 7056 C C . GLN B 2 157 ? 81.68992 96.51933 141.84630 1.000 82.90750 139 GLN B C 1
ATOM 7057 O O . GLN B 2 157 ? 82.65239 96.02604 142.44792 1.000 79.40274 139 GLN B O 1
ATOM 7063 N N . ALA B 2 158 ? 81.70130 96.73101 140.52109 1.000 81.14006 140 ALA B N 1
ATOM 7064 C CA . ALA B 2 158 ? 82.80212 96.39410 139.61358 1.000 79.71987 140 ALA B CA 1
ATOM 7065 C C . ALA B 2 158 ? 84.11273 97.11322 139.92805 1.000 77.53318 140 ALA B C 1
ATOM 7066 O O . ALA B 2 158 ? 85.15647 96.73772 139.37956 1.000 86.08580 140 ALA B O 1
ATOM 7068 N N . LEU B 2 159 ? 84.08558 98.16104 140.73201 1.000 82.31517 141 LEU B N 1
ATOM 7069 C CA . LEU B 2 159 ? 85.29818 98.87328 141.09047 1.000 84.81374 141 LEU B CA 1
ATOM 7070 C C . LEU B 2 159 ? 85.97540 98.19582 142.26723 1.000 82.82687 141 LEU B C 1
ATOM 7071 O O . LEU B 2 159 ? 85.33070 97.56025 143.10678 1.000 86.66851 141 LEU B O 1
ATOM 7076 N N . THR B 2 160 ? 87.28754 98.35168 142.32126 1.000 81.54541 142 THR B N 1
ATOM 7077 C CA . THR B 2 160 ? 88.13091 97.82195 143.37390 1.000 83.11824 142 THR B CA 1
ATOM 7078 C C . THR B 2 160 ? 89.06386 98.92853 143.81894 1.000 80.96033 142 THR B C 1
ATOM 7079 O O . THR B 2 160 ? 89.56866 99.68124 142.97626 1.000 84.94458 142 THR B O 1
ATOM 7083 N N . PRO B 2 161 ? 89.31380 99.06359 145.12384 1.000 77.95957 143 PRO B N 1
ATOM 7084 C CA . PRO B 2 161 ? 90.23072 100.13019 145.55991 1.000 82.01961 143 PRO B CA 1
ATOM 7085 C C . PRO B 2 161 ? 91.58272 100.02628 144.88220 1.000 88.49594 143 PRO B C 1
ATOM 7086 O O . PRO B 2 161 ? 92.25668 101.04546 144.67628 1.000 85.59053 143 PRO B O 1
ATOM 7090 N N . ALA B 2 162 ? 91.97865 98.80654 144.50646 1.000 86.41106 144 ALA B N 1
ATOM 7091 C CA . ALA B 2 162 ? 93.19757 98.60366 143.73683 1.000 80.61561 144 ALA B CA 1
ATOM 7092 C C . ALA B 2 162 ? 93.13344 99.34340 142.40309 1.000 85.33128 144 ALA B C 1
ATOM 7093 O O . ALA B 2 162 ? 94.02122 100.14528 142.08242 1.000 87.30353 144 ALA B O 1
ATOM 7095 N N . GLN B 2 163 ? 92.08331 99.08558 141.61220 1.000 82.88611 145 GLN B N 1
ATOM 7096 C CA . GLN B 2 163 ? 91.93111 99.75945 140.32151 1.000 84.40720 145 GLN B CA 1
ATOM 7097 C C . GLN B 2 163 ? 91.83547 101.26970 140.48300 1.000 87.15517 145 GLN B C 1
ATOM 7098 O O . GLN B 2 163 ? 92.25628 102.02644 139.60031 1.000 86.01831 145 GLN B O 1
ATOM 7104 N N . LEU B 2 164 ? 91.26873 101.72932 141.59847 1.000 87.11777 146 LEU B N 1
ATOM 7105 C CA . LEU B 2 164 ? 91.13902 103.16465 141.81203 1.000 86.59283 146 LEU B CA 1
ATOM 7106 C C . LEU B 2 164 ? 92.46552 103.77485 142.23561 1.000 88.65866 146 LEU B C 1
ATOM 7107 O O . LEU B 2 164 ? 92.84957 104.84602 141.74860 1.000 88.59004 146 LEU B O 1
ATOM 7112 N N . ASP B 2 165 ? 93.16779 103.12013 143.16036 1.000 89.22864 147 ASP B N 1
ATOM 7113 C CA . ASP B 2 165 ? 94.48119 103.61431 143.54605 1.000 90.05199 147 ASP B CA 1
ATOM 7114 C C . ASP B 2 165 ? 95.40541 103.67727 142.34411 1.000 92.53170 147 ASP B C 1
ATOM 7115 O O . ASP B 2 165 ? 96.11035 104.67544 142.15522 1.000 94.98514 147 ASP B O 1
ATOM 7120 N N . GLU B 2 166 ? 95.38158 102.64145 141.49214 1.000 91.55323 148 GLU B N 1
ATOM 7121 C CA . GLU B 2 166 ? 96.21877 102.66150 140.29423 1.000 93.17265 148 GLU B CA 1
ATOM 7122 C C . GLU B 2 166 ? 95.78492 103.77195 139.33907 1.000 93.48742 148 GLU B C 1
ATOM 7123 O O . GLU B 2 166 ? 96.63166 104.49564 138.79647 1.000 97.59893 148 GLU B O 1
ATOM 7129 N N . ALA B 2 167 ? 94.47509 103.92093 139.11474 1.000 90.43048 149 ALA B N 1
ATOM 7130 C CA . ALA B 2 167 ? 93.99420 105.00452 138.25960 1.000 90.63835 149 ALA B CA 1
ATOM 7131 C C . ALA B 2 167 ? 94.45536 106.35862 138.78033 1.000 91.80104 149 ALA B C 1
ATOM 7132 O O . ALA B 2 167 ? 94.87027 107.22447 137.99953 1.000 88.32651 149 ALA B O 1
ATOM 7134 N N . GLN B 2 168 ? 94.40536 106.55697 140.10213 1.000 91.30507 150 GLN B N 1
ATOM 7135 C CA . GLN B 2 168 ? 94.77648 107.86017 140.64189 1.000 92.83166 150 GLN B CA 1
ATOM 7136 C C . GLN B 2 168 ? 96.28167 108.06577 140.62689 1.000 97.81316 150 GLN B C 1
ATOM 7137 O O . GLN B 2 168 ? 96.76373 109.18410 140.39085 1.000 97.18783 150 GLN B O 1
ATOM 7143 N N . ARG B 2 169 ? 97.04067 107.01438 140.93204 1.000 97.86462 151 ARG B N 1
ATOM 7144 C CA . ARG B 2 169 ? 98.48377 107.10692 140.79815 1.000 99.07620 151 ARG B CA 1
ATOM 7145 C C . ARG B 2 169 ? 98.87032 107.49416 139.37282 1.000 100.47965 151 ARG B C 1
ATOM 7146 O O . ARG B 2 169 ? 99.64921 108.43324 139.16599 1.000 99.80765 151 ARG B O 1
ATOM 7154 N N . GLN B 2 170 ? 98.28984 106.81470 138.37441 1.000 96.79660 152 GLN B N 1
ATOM 7155 C CA . GLN B 2 170 ? 98.61829 107.09702 136.97817 1.000 97.30445 152 GLN B CA 1
ATOM 7156 C C . GLN B 2 170 ? 98.22664 108.50998 136.57672 1.000 96.52987 152 GLN B C 1
ATOM 7157 O O . GLN B 2 170 ? 98.99937 109.20562 135.90914 1.000 101.72911 152 GLN B O 1
ATOM 7163 N N . ALA B 2 171 ? 97.01598 108.93846 136.94613 1.000 99.39166 153 ALA B N 1
ATOM 7164 C CA . ALA B 2 171 ? 96.52824 110.25752 136.55276 1.000 94.55629 153 ALA B CA 1
ATOM 7165 C C . ALA B 2 171 ? 97.26416 111.37257 137.28676 1.000 96.98027 153 ALA B C 1
ATOM 7166 O O . ALA B 2 171 ? 97.35326 112.49298 136.77266 1.000 98.36197 153 ALA B O 1
ATOM 7168 N N . GLU B 2 172 ? 97.78575 111.10328 138.48909 1.000 98.29913 154 GLU B N 1
ATOM 7169 C CA . GLU B 2 172 ? 98.55160 112.13227 139.18718 1.000 97.45178 154 GLU B CA 1
ATOM 7170 C C . GLU B 2 172 ? 99.95678 112.24942 138.61426 1.000 100.75294 154 GLU B C 1
ATOM 7171 O O . GLU B 2 172 ? 100.50881 113.35384 138.53524 1.000 100.37887 154 GLU B O 1
ATOM 7177 N N . ALA B 2 173 ? 100.53880 111.11049 138.21947 1.000 102.18397 155 ALA B N 1
ATOM 7178 C CA . ALA B 2 173 ? 101.79890 111.10761 137.48364 1.000 98.68932 155 ALA B CA 1
ATOM 7179 C C . ALA B 2 173 ? 101.63671 111.79143 136.13594 1.000 99.61292 155 ALA B C 1
ATOM 7180 O O . ALA B 2 173 ? 102.56138 112.44909 135.64242 1.000 104.07994 155 ALA B O 1
ATOM 7182 N N . LYS B 2 174 ? 100.46365 111.63289 135.51994 1.000 95.92637 156 LYS B N 1
ATOM 7183 C CA . LYS B 2 174 ? 100.15749 112.36697 134.30117 1.000 97.27940 156 LYS B CA 1
ATOM 7184 C C . LYS B 2 174 ? 100.04482 113.86035 134.57568 1.000 101.72895 156 LYS B C 1
ATOM 7185 O O . LYS B 2 174 ? 100.44969 114.68416 133.74792 1.000 106.83280 156 LYS B O 1
ATOM 7191 N N . ALA B 2 175 ? 99.50700 114.22999 135.74024 1.000 100.78924 157 ALA B N 1
ATOM 7192 C CA . ALA B 2 175 ? 99.29625 115.64347 136.03081 1.000 100.66665 157 ALA B CA 1
ATOM 7193 C C . ALA B 2 175 ? 100.62086 116.35252 136.29429 1.000 103.12813 157 ALA B C 1
ATOM 7194 O O . ALA B 2 175 ? 100.88192 117.42273 135.73227 1.000 108.37814 157 ALA B O 1
ATOM 7196 N N . LYS B 2 176 ? 101.48521 115.76256 137.13300 1.000 103.61039 158 LYS B N 1
ATOM 7197 C CA . LYS B 2 176 ? 102.79673 116.36559 137.37258 1.000 108.04553 158 LYS B CA 1
ATOM 7198 C C . LYS B 2 176 ? 103.74075 116.20555 136.17687 1.000 105.43030 158 LYS B C 1
ATOM 7199 O O . LYS B 2 176 ? 104.68848 116.98655 136.04523 1.000 106.62211 158 LYS B O 1
ATOM 7205 N N . ALA B 2 177 ? 103.49798 115.22989 135.29380 1.000 102.60415 159 ALA B N 1
ATOM 7206 C CA . ALA B 2 177 ? 104.25507 115.14797 134.04598 1.000 104.89832 159 ALA B CA 1
ATOM 7207 C C . ALA B 2 177 ? 103.91027 116.30837 133.12279 1.000 109.38348 159 ALA B C 1
ATOM 7208 O O . ALA B 2 177 ? 104.76682 116.79484 132.37042 1.000 111.64861 159 ALA B O 1
ATOM 7210 N N . GLU B 2 178 ? 102.64766 116.74857 133.16618 1.000 110.28808 160 GLU B N 1
ATOM 7211 C CA . GLU B 2 178 ? 102.19783 117.90322 132.39397 1.000 109.96238 160 GLU B CA 1
ATOM 7212 C C . GLU B 2 178 ? 102.68393 119.20339 133.01375 1.000 109.89571 160 GLU B C 1
ATOM 7213 O O . GLU B 2 178 ? 102.98191 120.16541 132.29784 1.000 114.82327 160 GLU B O 1
ATOM 7219 N N . ALA B 2 179 ? 102.74880 119.26165 134.34571 1.000 108.27694 161 ALA B N 1
ATOM 7220 C CA . ALA B 2 179 ? 103.28579 120.44681 135.00261 1.000 109.40777 161 ALA B CA 1
ATOM 7221 C C . ALA B 2 179 ? 104.77597 120.59416 134.72067 1.000 114.96293 161 ALA B C 1
ATOM 7222 O O . ALA B 2 179 ? 105.27702 121.71454 134.55563 1.000 116.28630 161 ALA B O 1
ATOM 7224 N N . GLU B 2 180 ? 105.49795 119.46742 134.64488 1.000 115.75625 162 GLU B N 1
ATOM 7225 C CA . GLU B 2 180 ? 106.92702 119.49780 134.32905 1.000 117.55345 162 GLU B CA 1
ATOM 7226 C C . GLU B 2 180 ? 107.16855 119.85413 132.86273 1.000 117.73091 162 GLU B C 1
ATOM 7227 O O . GLU B 2 180 ? 108.03535 120.68004 132.55603 1.000 119.52558 162 GLU B O 1
ATOM 7233 N N . ALA B 2 181 ? 106.41712 119.24491 131.94023 1.000 115.41373 163 ALA B N 1
ATOM 7234 C CA . ALA B 2 181 ? 106.58861 119.56335 130.52594 1.000 113.42099 163 ALA B CA 1
ATOM 7235 C C . ALA B 2 181 ? 106.18296 120.99540 130.20246 1.000 116.52145 163 ALA B C 1
ATOM 7236 O O . ALA B 2 181 ? 106.63560 121.53799 129.18799 1.000 118.90312 163 ALA B O 1
ATOM 7238 N N . LEU B 2 182 ? 105.34241 121.61300 131.04074 1.000 118.56259 164 LEU B N 1
ATOM 7239 C CA . LEU B 2 182 ? 104.93071 123.00219 130.84731 1.000 117.73998 164 LEU B CA 1
ATOM 7240 C C . LEU B 2 182 ? 105.98554 123.98373 131.35248 1.000 118.64115 164 LEU B C 1
ATOM 7241 O O . LEU B 2 182 ? 106.35750 124.92368 130.63960 1.000 118.75477 164 LEU B O 1
ATOM 7246 N N . ARG B 2 183 ? 106.44820 123.80053 132.59773 1.000 118.47281 165 ARG B N 1
ATOM 7247 C CA . ARG B 2 183 ? 107.51189 124.64010 133.13904 1.000 115.08922 165 ARG B CA 1
ATOM 7248 C C . ARG B 2 183 ? 108.80486 124.47813 132.35338 1.000 121.63927 165 ARG B C 1
ATOM 7249 O O . ARG B 2 183 ? 109.63670 125.39435 132.33459 1.000 121.33101 165 ARG B O 1
ATOM 7257 N N . ALA B 2 184 ? 108.98289 123.32332 131.69955 1.000 126.00757 166 ALA B N 1
ATOM 7258 C CA . ALA B 2 184 ? 110.13082 123.11840 130.81991 1.000 126.29432 166 ALA B CA 1
ATOM 7259 C C . ALA B 2 184 ? 110.06885 124.05627 129.62097 1.000 127.53726 166 ALA B C 1
ATOM 7260 O O . ALA B 2 184 ? 111.03355 124.77109 129.32140 1.000 129.53198 166 ALA B O 1
ATOM 7262 N N . ALA B 2 185 ? 108.93396 124.06762 128.91880 1.000 127.00129 167 ALA B N 1
ATOM 7263 C CA . ALA B 2 185 ? 108.75598 125.01970 127.82984 1.000 124.04460 167 ALA B CA 1
ATOM 7264 C C . ALA B 2 185 ? 108.73822 126.45123 128.34742 1.000 125.39500 167 ALA B C 1
ATOM 7265 O O . ALA B 2 185 ? 108.99418 127.38424 127.57853 1.000 128.88676 167 ALA B O 1
ATOM 7267 N N . ASP B 2 186 ? 108.46021 126.63977 129.64419 1.000 125.37724 168 ASP B N 1
ATOM 7268 C CA . ASP B 2 186 ? 108.45336 127.98136 130.22887 1.000 125.60800 168 ASP B CA 1
ATOM 7269 C C . ASP B 2 186 ? 109.85590 128.57609 130.24947 1.000 128.19198 168 ASP B C 1
ATOM 7270 O O . ASP B 2 186 ? 110.06701 129.71847 129.81837 1.000 125.40415 168 ASP B O 1
ATOM 7275 N N . GLU B 2 187 ? 110.83014 127.81871 130.76836 1.000 128.73158 169 GLU B N 1
ATOM 7276 C CA . GLU B 2 187 ? 112.20957 128.28843 130.75008 1.000 123.63014 169 GLU B CA 1
ATOM 7277 C C . GLU B 2 187 ? 112.80868 128.19450 129.35326 1.000 127.78110 169 GLU B C 1
ATOM 7278 O O . GLU B 2 187 ? 113.71243 128.96635 129.02162 1.000 124.05934 169 GLU B O 1
ATOM 7284 N N . ALA B 2 188 ? 112.30996 127.28013 128.51609 1.000 134.97849 170 ALA B N 1
ATOM 7285 C CA . ALA B 2 188 ? 112.81006 127.18032 127.14626 1.000 131.69960 170 ALA B CA 1
ATOM 7286 C C . ALA B 2 188 ? 112.50433 128.44881 126.35096 1.000 133.51044 170 ALA B C 1
ATOM 7287 O O . ALA B 2 188 ? 113.38593 129.00034 125.68154 1.000 131.37757 170 ALA B O 1
ATOM 7289 N N . GLU B 2 189 ? 111.25475 128.92101 126.40332 1.000 135.32428 171 GLU B N 1
ATOM 7290 C CA . GLU B 2 189 ? 110.84798 130.15572 125.73904 1.000 131.91401 171 GLU B CA 1
ATOM 7291 C C . GLU B 2 189 ? 111.05099 131.39240 126.61185 1.000 125.69855 171 GLU B C 1
ATOM 7292 O O . GLU B 2 189 ? 110.53301 132.45954 126.27472 1.000 127.61394 171 GLU B O 1
ATOM 7298 N N . ARG B 2 190 ? 111.77772 131.27284 127.72707 1.000 124.94657 172 ARG B N 1
ATOM 7299 C CA . ARG B 2 190 ? 112.10270 132.45632 128.51494 1.000 124.90611 172 ARG B CA 1
ATOM 7300 C C . ARG B 2 190 ? 113.21952 133.25966 127.86730 1.000 128.82650 172 ARG B C 1
ATOM 7301 O O . ARG B 2 190 ? 113.34359 134.46380 128.12013 1.000 133.19496 172 ARG B O 1
ATOM 7309 N N . GLN B 2 191 ? 114.03805 132.61909 127.04105 1.000 128.65267 173 GLN B N 1
ATOM 7310 C CA . GLN B 2 191 ? 115.03282 133.34242 126.26947 1.000 125.61869 173 GLN B CA 1
ATOM 7311 C C . GLN B 2 191 ? 115.23542 132.69589 124.90914 1.000 118.16295 173 GLN B C 1
ATOM 7312 O O . GLN B 2 191 ? 114.85008 133.26824 123.89252 1.000 113.28246 173 GLN B O 1
ATOM 7318 N N . GLY C 3 21 ? 76.37704 140.56644 116.85262 1.000 63.70494 21 GLY C N 1
ATOM 7319 C CA . GLY C 3 21 ? 76.38216 140.12442 118.17698 1.000 68.54944 21 GLY C CA 1
ATOM 7320 C C . GLY C 3 21 ? 76.73836 138.66373 118.25262 1.000 69.27323 21 GLY C C 1
ATOM 7321 O O . GLY C 3 21 ? 76.69085 137.84645 117.28681 1.000 64.79515 21 GLY C O 1
ATOM 7322 N N . LEU C 3 22 ? 77.10145 138.33976 119.47972 1.000 62.87764 22 LEU C N 1
ATOM 7323 C CA . LEU C 3 22 ? 77.56498 137.01084 119.79726 1.000 67.01006 22 LEU C CA 1
ATOM 7324 C C . LEU C 3 22 ? 77.04715 136.57946 121.16610 1.000 69.63478 22 LEU C C 1
ATOM 7325 O O . LEU C 3 22 ? 77.57050 137.00398 122.20438 1.000 67.14319 22 LEU C O 1
ATOM 7330 N N . LYS C 3 23 ? 76.05059 135.68586 121.14389 1.000 66.15889 23 LYS C N 1
ATOM 7331 C CA . LYS C 3 23 ? 75.43046 135.08508 122.32010 1.000 63.18626 23 LYS C CA 1
ATOM 7332 C C . LYS C 3 23 ? 76.17717 133.82499 122.76983 1.000 65.08637 23 LYS C C 1
ATOM 7333 O O . LYS C 3 23 ? 76.59180 133.01244 121.93750 1.000 68.13646 23 LYS C O 1
ATOM 7339 N N . GLY C 3 24 ? 76.32545 133.65787 124.09197 1.000 67.36208 24 GLY C N 1
ATOM 7340 C CA . GLY C 3 24 ? 76.91936 132.47197 124.68731 1.000 68.02327 24 GLY C CA 1
ATOM 7341 C C . GLY C 3 24 ? 76.31853 132.06551 126.03904 1.000 68.32902 24 GLY C C 1
ATOM 7342 O O . GLY C 3 24 ? 75.30734 132.61453 126.48998 1.000 66.09441 24 GLY C O 1
ATOM 7343 N N . PRO C 3 25 ? 76.94567 131.11027 126.72360 1.000 65.69141 25 PRO C N 1
ATOM 7344 C CA . PRO C 3 25 ? 76.40774 130.65127 128.00867 1.000 62.49032 25 PRO C CA 1
ATOM 7345 C C . PRO C 3 25 ? 76.67451 131.64455 129.12393 1.000 60.34457 25 PRO C C 1
ATOM 7346 O O . PRO C 3 25 ? 77.62494 132.42468 129.08105 1.000 66.09471 25 PRO C O 1
ATOM 7350 N N . LEU C 3 26 ? 75.81155 131.61962 130.12706 1.000 61.59764 26 LEU C N 1
ATOM 7351 C CA . LEU C 3 26 ? 76.00429 132.47628 131.28643 1.000 61.28071 26 LEU C CA 1
ATOM 7352 C C . LEU C 3 26 ? 77.08590 131.90446 132.19463 1.000 61.04892 26 LEU C C 1
ATOM 7353 O O . LEU C 3 26 ? 77.41412 130.71486 132.14525 1.000 68.48070 26 LEU C O 1
ATOM 7358 N N . TYR C 3 27 ? 77.61432 132.76665 133.05359 1.000 63.38131 27 TYR C N 1
ATOM 7359 C CA . TYR C 3 27 ? 78.79996 132.45986 133.84068 1.000 67.27584 27 TYR C CA 1
ATOM 7360 C C . TYR C 3 27 ? 78.97570 133.57545 134.85611 1.000 69.90284 27 TYR C C 1
ATOM 7361 O O . TYR C 3 27 ? 78.43519 134.66857 134.69244 1.000 65.07409 27 TYR C O 1
ATOM 7370 N N . PHE C 3 28 ? 79.74863 133.29388 135.90345 1.000 75.37290 28 PHE C N 1
ATOM 7371 C CA . PHE C 3 28 ? 79.82935 134.31173 136.94772 1.000 74.33576 28 PHE C CA 1
ATOM 7372 C C . PHE C 3 28 ? 80.98666 135.26712 136.69029 1.000 81.84200 28 PHE C C 1
ATOM 7373 O O . PHE C 3 28 ? 82.02184 134.85744 136.15327 1.000 85.56114 28 PHE C O 1
ATOM 7381 N N . PRO C 3 29 ? 80.83584 136.52827 137.09095 1.000 85.37387 29 PRO C N 1
ATOM 7382 C CA . PRO C 3 29 ? 81.87816 137.52861 136.81630 1.000 87.72249 29 PRO C CA 1
ATOM 7383 C C . PRO C 3 29 ? 83.14281 137.23578 137.60420 1.000 96.60784 29 PRO C C 1
ATOM 7384 O O . PRO C 3 29 ? 83.07286 136.89982 138.79784 1.000 94.78254 29 PRO C O 1
ATOM 7388 N N . PRO C 3 30 ? 84.32122 137.34837 136.97909 1.000 100.71339 30 PRO C N 1
ATOM 7389 C CA . PRO C 3 30 ? 85.56897 137.24044 137.75161 1.000 104.56140 30 PRO C CA 1
ATOM 7390 C C . PRO C 3 30 ? 85.60278 138.27394 138.87682 1.000 109.77915 30 PRO C C 1
ATOM 7391 O O . PRO C 3 30 ? 85.12430 139.40009 138.72183 1.000 109.66665 30 PRO C O 1
ATOM 7395 N N . ALA C 3 31 ? 86.16474 137.88225 140.02521 1.000 111.39804 31 ALA C N 1
ATOM 7396 C CA . ALA C 3 31 ? 86.26650 138.76003 141.19452 1.000 113.25976 31 ALA C CA 1
ATOM 7397 C C . ALA C 3 31 ? 87.73800 138.97776 141.53934 1.000 118.96355 31 ALA C C 1
ATOM 7398 O O . ALA C 3 31 ? 88.39499 138.06925 142.05851 1.000 118.74425 31 ALA C O 1
ATOM 7400 N N . ASP C 3 32 ? 88.25044 140.18245 141.26871 1.000 118.66094 32 ASP C N 1
ATOM 7401 C CA . ASP C 3 32 ? 89.63601 140.54115 141.60355 1.000 117.54733 32 ASP C CA 1
ATOM 7402 C C . ASP C 3 32 ? 89.88887 142.05461 141.54587 1.000 116.54526 32 ASP C C 1
ATOM 7403 O O . ASP C 3 32 ? 89.89236 142.74435 142.56970 1.000 110.97958 32 ASP C O 1
ATOM 7408 N N . ALA D 1 109 ? 5.28413 128.15720 229.08849 1.000 105.84363 109 ALA D N 1
ATOM 7409 C CA . ALA D 1 109 ? 6.16210 127.11817 228.55149 1.000 113.11509 109 ALA D CA 1
ATOM 7410 C C . ALA D 1 109 ? 5.48698 126.34002 227.42067 1.000 114.61653 109 ALA D C 1
ATOM 7411 O O . ALA D 1 109 ? 5.84299 125.19200 227.13375 1.000 111.97655 109 ALA D O 1
ATOM 7413 N N . ASP D 1 110 ? 4.51486 126.98190 226.77473 1.000 114.83219 110 ASP D N 1
ATOM 7414 C CA . ASP D 1 110 ? 3.79473 126.39474 225.65090 1.000 116.31617 110 ASP D CA 1
ATOM 7415 C C . ASP D 1 110 ? 4.24651 126.92961 224.29378 1.000 117.08320 110 ASP D C 1
ATOM 7416 O O . ASP D 1 110 ? 4.37842 126.14951 223.34385 1.000 114.99669 110 ASP D O 1
ATOM 7421 N N . TYR D 1 111 ? 4.47044 128.24160 224.17060 1.000 117.61112 111 TYR D N 1
ATOM 7422 C CA . TYR D 1 111 ? 5.02024 128.88549 222.97645 1.000 111.93527 111 TYR D CA 1
ATOM 7423 C C . TYR D 1 111 ? 4.02508 128.97932 221.82858 1.000 110.43853 111 TYR D C 1
ATOM 7424 O O . TYR D 1 111 ? 4.37991 129.47921 220.75347 1.000 107.39093 111 TYR D O 1
ATOM 7433 N N . SER D 1 112 ? 2.79213 128.50229 222.01580 1.000 113.62806 112 SER D N 1
ATOM 7434 C CA . SER D 1 112 ? 1.80397 128.56012 220.94593 1.000 108.07046 112 SER D CA 1
ATOM 7435 C C . SER D 1 112 ? 1.41386 129.99907 220.60783 1.000 110.98006 112 SER D C 1
ATOM 7436 O O . SER D 1 112 ? 0.90370 130.25692 219.51087 1.000 110.05972 112 SER D O 1
ATOM 7439 N N . HIS D 1 113 ? 1.63195 130.94718 221.52769 1.000 110.81528 113 HIS D N 1
ATOM 7440 C CA . HIS D 1 113 ? 1.35185 132.35114 221.23657 1.000 103.71251 113 HIS D CA 1
ATOM 7441 C C . HIS D 1 113 ? 2.30568 132.93406 220.20137 1.000 105.54037 113 HIS D C 1
ATOM 7442 O O . HIS D 1 113 ? 2.05856 134.04399 219.71428 1.000 106.21573 113 HIS D O 1
ATOM 7449 N N . LEU D 1 114 ? 3.38666 132.21607 219.87130 1.000 104.34180 114 LEU D N 1
ATOM 7450 C CA . LEU D 1 114 ? 4.35050 132.59300 218.84312 1.000 100.34557 114 LEU D CA 1
ATOM 7451 C C . LEU D 1 114 ? 4.15036 131.81184 217.55024 1.000 96.92464 114 LEU D C 1
ATOM 7452 O O . LEU D 1 114 ? 5.05224 131.77579 216.71012 1.000 97.77599 114 LEU D O 1
ATOM 7457 N N . ASP D 1 115 ? 3.00636 131.14977 217.39447 1.000 98.53041 115 ASP D N 1
ATOM 7458 C CA . ASP D 1 115 ? 2.69623 130.37463 216.19460 1.000 95.35847 115 ASP D CA 1
ATOM 7459 C C . ASP D 1 115 ? 3.61026 129.16465 216.04961 1.000 91.74390 115 ASP D C 1
ATOM 7460 O O . ASP D 1 115 ? 3.75613 128.61753 214.95665 1.000 90.61163 115 ASP D O 1
ATOM 7465 N N . TRP D 1 116 ? 4.20544 128.73880 217.16358 1.000 94.70097 116 TRP D N 1
ATOM 7466 C CA . TRP D 1 116 ? 5.04550 127.54685 217.22559 1.000 98.05402 116 TRP D CA 1
ATOM 7467 C C . TRP D 1 116 ? 4.20656 126.27182 217.28286 1.000 100.95867 116 TRP D C 1
ATOM 7468 O O . TRP D 1 116 ? 3.28868 126.16487 218.08900 1.000 103.87827 116 TRP D O 1
ATOM 7479 N N . ILE D 1 117 ? 4.54549 125.28973 216.42692 1.000 101.17546 117 ILE D N 1
ATOM 7480 C CA . ILE D 1 117 ? 3.85653 124.01769 216.35416 1.000 101.51352 117 ILE D CA 1
ATOM 7481 C C . ILE D 1 117 ? 4.93661 122.88876 216.53114 1.000 106.65167 117 ILE D C 1
ATOM 7482 O O . ILE D 1 117 ? 5.95051 122.96873 215.85698 1.000 108.25380 117 ILE D O 1
ATOM 7487 N N . PRO D 1 118 ? 4.69877 121.89285 217.36428 1.000 108.08477 118 PRO D N 1
ATOM 7488 C CA . PRO D 1 118 ? 5.72384 120.83991 217.52626 1.000 110.39027 118 PRO D CA 1
ATOM 7489 C C . PRO D 1 118 ? 5.85870 119.97677 216.28034 1.000 112.04390 118 PRO D C 1
ATOM 7490 O O . PRO D 1 118 ? 5.03657 119.99763 215.36345 1.000 117.99104 118 PRO D O 1
ATOM 7494 N N . ARG D 1 119 ? 6.94573 119.20382 216.25527 1.000 110.57646 119 ARG D N 1
ATOM 7495 C CA . ARG D 1 119 ? 7.20161 118.34470 215.10633 1.000 112.40876 119 ARG D CA 1
ATOM 7496 C C . ARG D 1 119 ? 6.04962 117.37862 214.87060 1.000 120.23968 119 ARG D C 1
ATOM 7497 O O . ARG D 1 119 ? 5.67547 117.11748 213.71968 1.000 120.76245 119 ARG D O 1
ATOM 7505 N N . GLU D 1 120 ? 5.44679 116.88272 215.95374 1.000 123.14152 120 GLU D N 1
ATOM 7506 C CA . GLU D 1 120 ? 4.53383 115.74667 215.89500 1.000 125.08677 120 GLU D CA 1
ATOM 7507 C C . GLU D 1 120 ? 3.18273 116.11154 215.28815 1.000 129.80930 120 GLU D C 1
ATOM 7508 O O . GLU D 1 120 ? 2.61866 115.33443 214.50831 1.000 135.27041 120 GLU D O 1
ATOM 7514 N N . LYS D 1 121 ? 2.64073 117.27556 215.63409 1.000 130.12541 121 LYS D N 1
ATOM 7515 C CA . LYS D 1 121 ? 1.27266 117.58445 215.23825 1.000 132.75472 121 LYS D CA 1
ATOM 7516 C C . LYS D 1 121 ? 1.18044 117.87128 213.74423 1.000 132.18828 121 LYS D C 1
ATOM 7517 O O . LYS D 1 121 ? 1.26736 116.95519 212.91832 1.000 134.82417 121 LYS D O 1
ATOM 7523 N N . LEU D 1 122 ? 0.99633 119.13523 213.38711 1.000 130.25774 122 LEU D N 1
ATOM 7524 C CA . LEU D 1 122 ? 0.79212 119.52007 211.99810 1.000 133.20215 122 LEU D CA 1
ATOM 7525 C C . LEU D 1 122 ? 2.09801 119.76104 211.24789 1.000 133.55286 122 LEU D C 1
ATOM 7526 O O . LEU D 1 122 ? 2.06182 120.08090 210.05285 1.000 134.08814 122 LEU D O 1
ATOM 7531 N N . THR D 1 123 ? 3.24910 119.62317 211.90874 1.000 132.37526 123 THR D N 1
ATOM 7532 C CA . THR D 1 123 ? 4.50300 119.83814 211.20054 1.000 132.61387 123 THR D CA 1
ATOM 7533 C C . THR D 1 123 ? 4.77590 118.75004 210.17763 1.000 134.19067 123 THR D C 1
ATOM 7534 O O . THR D 1 123 ? 5.66378 118.92498 209.33748 1.000 133.55066 123 THR D O 1
ATOM 7538 N N . ALA D 1 124 ? 4.02695 117.64401 210.21685 1.000 134.75052 124 ALA D N 1
ATOM 7539 C CA . ALA D 1 124 ? 4.26687 116.56291 209.26994 1.000 135.27344 124 ALA D CA 1
ATOM 7540 C C . ALA D 1 124 ? 4.26265 117.06075 207.82489 1.000 132.94077 124 ALA D C 1
ATOM 7541 O O . ALA D 1 124 ? 4.93255 116.47368 206.96886 1.000 129.26098 124 ALA D O 1
ATOM 7543 N N . ALA D 1 125 ? 3.53856 118.14268 207.52787 1.000 127.17484 125 ALA D N 1
ATOM 7544 C CA . ALA D 1 125 ? 3.51834 118.63753 206.15581 1.000 119.78175 125 ALA D CA 1
ATOM 7545 C C . ALA D 1 125 ? 4.90726 119.10154 205.72357 1.000 127.01113 125 ALA D C 1
ATOM 7546 O O . ALA D 1 125 ? 5.39713 118.71644 204.65554 1.000 124.80994 125 ALA D O 1
ATOM 7548 N N . GLN D 1 126 ? 5.57634 119.90167 206.56638 1.000 132.61068 126 GLN D N 1
ATOM 7549 C CA . GLN D 1 126 ? 6.88328 120.48369 206.25913 1.000 128.52164 126 GLN D CA 1
ATOM 7550 C C . GLN D 1 126 ? 7.98843 119.96884 207.18104 1.000 126.10440 126 GLN D C 1
ATOM 7551 O O . GLN D 1 126 ? 9.02742 120.61891 207.34282 1.000 116.53486 126 GLN D O 1
ATOM 7557 N N . LEU D 1 127 ? 7.77156 118.79890 207.78920 1.000 127.66097 127 LEU D N 1
ATOM 7558 C CA . LEU D 1 127 ? 8.76472 118.21905 208.68913 1.000 127.71699 127 LEU D CA 1
ATOM 7559 C C . LEU D 1 127 ? 10.01863 117.78902 207.94100 1.000 129.20328 127 LEU D C 1
ATOM 7560 O O . LEU D 1 127 ? 11.12470 117.84613 208.49284 1.000 128.34891 127 LEU D O 1
ATOM 7565 N N . ALA D 1 128 ? 9.86947 117.36687 206.68807 1.000 131.94723 128 ALA D N 1
ATOM 7566 C CA . ALA D 1 128 ? 10.98740 116.79883 205.95198 1.000 135.79559 128 ALA D CA 1
ATOM 7567 C C . ALA D 1 128 ? 11.98128 117.84582 205.46372 1.000 138.31642 128 ALA D C 1
ATOM 7568 O O . ALA D 1 128 ? 13.09824 117.47583 205.07960 1.000 138.30166 128 ALA D O 1
ATOM 7570 N N . GLU D 1 129 ? 11.62023 119.13381 205.47562 1.000 135.24983 129 GLU D N 1
ATOM 7571 C CA . GLU D 1 129 ? 12.48810 120.14778 204.88439 1.000 128.30093 129 GLU D CA 1
ATOM 7572 C C . GLU D 1 129 ? 13.41821 120.81394 205.89518 1.000 125.12630 129 GLU D C 1
ATOM 7573 O O . GLU D 1 129 ? 14.61723 120.51599 205.92305 1.000 123.54456 129 GLU D O 1
ATOM 7579 N N . ILE D 1 130 ? 12.89028 121.72301 206.71515 1.000 120.78841 130 ILE D N 1
ATOM 7580 C CA . ILE D 1 130 ? 13.71236 122.61613 207.52694 1.000 110.81489 130 ILE D CA 1
ATOM 7581 C C . ILE D 1 130 ? 13.82958 122.04630 208.93599 1.000 103.13233 130 ILE D C 1
ATOM 7582 O O . ILE D 1 130 ? 12.82969 121.93533 209.65714 1.000 104.70034 130 ILE D O 1
ATOM 7587 N N . GLY D 1 131 ? 15.05465 121.67339 209.31686 1.000 103.99462 131 GLY D N 1
ATOM 7588 C CA . GLY D 1 131 ? 15.38986 121.31956 210.67885 1.000 104.85213 131 GLY D CA 1
ATOM 7589 C C . GLY D 1 131 ? 15.41296 119.82859 210.94702 1.000 104.65056 131 GLY D C 1
ATOM 7590 O O . GLY D 1 131 ? 14.36401 119.19056 211.08423 1.000 105.42273 131 GLY D O 1
ATOM 7591 N N . PRO D 1 132 ? 16.61600 119.23166 211.03791 1.000 105.43194 132 PRO D N 1
ATOM 7592 C CA . PRO D 1 132 ? 16.68912 117.80870 211.41406 1.000 105.06854 132 PRO D CA 1
ATOM 7593 C C . PRO D 1 132 ? 16.52533 117.61787 212.91611 1.000 105.75000 132 PRO D C 1
ATOM 7594 O O . PRO D 1 132 ? 15.74043 116.77688 213.36431 1.000 106.40106 132 PRO D O 1
ATOM 7598 N N . TYR D 1 133 ? 17.25941 118.40299 213.70492 1.000 101.93079 133 TYR D N 1
ATOM 7599 C CA . TYR D 1 133 ? 17.17861 118.36515 215.15793 1.000 97.70693 133 TYR D CA 1
ATOM 7600 C C . TYR D 1 133 ? 16.33364 119.50017 215.71292 1.000 100.14665 133 TYR D C 1
ATOM 7601 O O . TYR D 1 133 ? 16.42679 119.81131 216.90488 1.000 100.84364 133 TYR D O 1
ATOM 7610 N N . CYS D 1 134 ? 15.53550 120.14404 214.86996 1.000 102.33216 134 CYS D N 1
ATOM 7611 C CA . CYS D 1 134 ? 14.65851 121.20806 215.32596 1.000 101.73188 134 CYS D CA 1
ATOM 7612 C C . CYS D 1 134 ? 13.28358 120.61803 215.61322 1.000 100.64224 134 CYS D C 1
ATOM 7613 O O . CYS D 1 134 ? 12.79051 119.77092 214.86439 1.000 104.22173 134 CYS D O 1
ATOM 7616 N N . GLY D 1 135 ? 12.68972 121.04513 216.72426 1.000 99.57300 135 GLY D N 1
ATOM 7617 C CA . GLY D 1 135 ? 11.49182 120.45914 217.28749 1.000 98.03756 135 GLY D CA 1
ATOM 7618 C C . GLY D 1 135 ? 10.18574 121.12604 216.91960 1.000 97.72265 135 GLY D C 1
ATOM 7619 O O . GLY D 1 135 ? 9.17384 120.90007 217.59077 1.000 105.27322 135 GLY D O 1
ATOM 7620 N N . GLY D 1 136 ? 10.15356 121.92892 215.86851 1.000 92.80214 136 GLY D N 1
ATOM 7621 C CA . GLY D 1 136 ? 8.90948 122.55882 215.49362 1.000 98.48019 136 GLY D CA 1
ATOM 7622 C C . GLY D 1 136 ? 9.16930 123.73673 214.58345 1.000 96.09184 136 GLY D C 1
ATOM 7623 O O . GLY D 1 136 ? 10.31123 124.01974 214.21426 1.000 92.57823 136 GLY D O 1
ATOM 7624 N N . SER D 1 137 ? 8.08322 124.43264 214.25552 1.000 95.14858 137 SER D N 1
ATOM 7625 C CA . SER D 1 137 ? 8.14003 125.49153 213.26239 1.000 94.19198 137 SER D CA 1
ATOM 7626 C C . SER D 1 137 ? 7.13603 126.59053 213.59141 1.000 96.61420 137 SER D C 1
ATOM 7627 O O . SER D 1 137 ? 6.24016 126.42158 214.42255 1.000 97.16031 137 SER D O 1
ATOM 7630 N N . TYR D 1 138 ? 7.31389 127.73746 212.92226 1.000 96.63477 138 TYR D N 1
ATOM 7631 C CA . TYR D 1 138 ? 6.40185 128.87443 213.02425 1.000 96.28147 138 TYR D CA 1
ATOM 7632 C C . TYR D 1 138 ? 5.50368 128.88525 211.78238 1.000 96.27477 138 TYR D C 1
ATOM 7633 O O . TYR D 1 138 ? 5.96651 129.16515 210.67128 1.000 92.66645 138 TYR D O 1
ATOM 7642 N N . ILE D 1 139 ? 4.21972 128.59122 211.97559 1.000 98.15789 139 ILE D N 1
ATOM 7643 C CA . ILE D 1 139 ? 3.23357 128.54305 210.89873 1.000 98.45702 139 ILE D CA 1
ATOM 7644 C C . ILE D 1 139 ? 2.17556 129.59904 211.18276 1.000 98.12610 139 ILE D C 1
ATOM 7645 O O . ILE D 1 139 ? 1.46671 129.51112 212.19287 1.000 99.89122 139 ILE D O 1
ATOM 7650 N N . GLU D 1 140 ? 2.06740 130.59793 210.31367 1.000 97.88880 140 GLU D N 1
ATOM 7651 C CA . GLU D 1 140 ? 1.03938 131.60391 210.52670 1.000 98.58783 140 GLU D CA 1
ATOM 7652 C C . GLU D 1 140 ? -0.33460 130.95084 210.46596 1.000 106.66450 140 GLU D C 1
ATOM 7653 O O . GLU D 1 140 ? -0.58468 130.10774 209.59709 1.000 109.47147 140 GLU D O 1
ATOM 7659 N N . PRO D 1 141 ? -1.24349 131.30491 211.37105 1.000 109.34559 141 PRO D N 1
ATOM 7660 C CA . PRO D 1 141 ? -2.62949 130.85183 211.21529 1.000 110.55715 141 PRO D CA 1
ATOM 7661 C C . PRO D 1 141 ? -3.24369 131.48566 209.97431 1.000 110.09988 141 PRO D C 1
ATOM 7662 O O . PRO D 1 141 ? -3.06178 132.67664 209.70515 1.000 109.91037 141 PRO D O 1
ATOM 7666 N N . VAL D 1 142 ? -3.94776 130.66254 209.19850 1.000 112.00473 142 VAL D N 1
ATOM 7667 C CA . VAL D 1 142 ? -4.53096 131.11237 207.93853 1.000 111.49385 142 VAL D CA 1
ATOM 7668 C C . VAL D 1 142 ? -5.58297 132.17736 208.22956 1.000 112.13251 142 VAL D C 1
ATOM 7669 O O . VAL D 1 142 ? -6.52885 131.94140 208.99272 1.000 114.18743 142 VAL D O 1
ATOM 7673 N N . ARG D 1 143 ? -5.41110 133.36030 207.64140 1.000 107.97099 143 ARG D N 1
ATOM 7674 C CA . ARG D 1 143 ? -6.37814 134.44527 207.69941 1.000 109.13196 143 ARG D CA 1
ATOM 7675 C C . ARG D 1 143 ? -6.59936 135.00110 206.29938 1.000 113.72845 143 ARG D C 1
ATOM 7676 O O . ARG D 1 143 ? -5.65847 135.06505 205.50024 1.000 117.75849 143 ARG D O 1
ATOM 7684 N N . PRO D 1 144 ? -7.83642 135.40301 205.96351 1.000 118.12136 144 PRO D N 1
ATOM 7685 C CA . PRO D 1 144 ? -8.10964 135.85784 204.58750 1.000 120.04747 144 PRO D CA 1
ATOM 7686 C C . PRO D 1 144 ? -7.42575 137.17583 204.22425 1.000 122.84036 144 PRO D C 1
ATOM 7687 O O . PRO D 1 144 ? -7.73292 137.77570 203.18823 1.000 124.88563 144 PRO D O 1
ATOM 7691 N N . GLY D 1 145 ? -6.49765 137.63596 205.06407 1.000 122.27485 145 GLY D N 1
ATOM 7692 C CA . GLY D 1 145 ? -5.70074 138.81897 204.77982 1.000 117.06591 145 GLY D CA 1
ATOM 7693 C C . GLY D 1 145 ? -4.75990 138.67487 203.59671 1.000 119.34790 145 GLY D C 1
ATOM 7694 O O . GLY D 1 145 ? -5.05407 139.18974 202.51369 1.000 119.95687 145 GLY D O 1
ATOM 7695 N N . MET D 1 146 ? -3.62184 138.00495 203.79063 1.000 118.04967 146 MET D N 1
ATOM 7696 C CA . MET D 1 146 ? -2.65998 137.74787 202.70952 1.000 116.71098 146 MET D CA 1
ATOM 7697 C C . MET D 1 146 ? -2.15214 139.00881 202.00531 1.000 115.14421 146 MET D C 1
ATOM 7698 O O . MET D 1 146 ? -1.86730 138.98469 200.80227 1.000 108.49067 146 MET D O 1
ATOM 7703 N N . PRO D 1 156 ? -10.23167 149.46040 201.50826 1.000 120.96630 156 PRO D N 1
ATOM 7704 C CA . PRO D 1 156 ? -10.83453 148.26544 202.11848 1.000 120.72514 156 PRO D CA 1
ATOM 7705 C C . PRO D 1 156 ? -10.44432 148.06962 203.59244 1.000 122.78184 156 PRO D C 1
ATOM 7706 O O . PRO D 1 156 ? -9.49725 147.33569 203.86439 1.000 124.08985 156 PRO D O 1
ATOM 7710 N N . THR D 1 157 ? -11.15822 148.72469 204.51147 1.000 120.07519 157 THR D N 1
ATOM 7711 C CA . THR D 1 157 ? -10.94601 148.60987 205.95045 1.000 119.79120 157 THR D CA 1
ATOM 7712 C C . THR D 1 157 ? -11.95188 147.62889 206.53770 1.000 119.71726 157 THR D C 1
ATOM 7713 O O . THR D 1 157 ? -13.05495 147.45178 206.01588 1.000 120.74384 157 THR D O 1
ATOM 7717 N N . TYR D 1 158 ? -11.55970 146.98303 207.62872 1.000 120.69318 158 TYR D N 1
ATOM 7718 C CA . TYR D 1 158 ? -12.42457 146.02307 208.29195 1.000 117.55130 158 TYR D CA 1
ATOM 7719 C C . TYR D 1 158 ? -12.20836 146.15524 209.79091 1.000 120.76373 158 TYR D C 1
ATOM 7720 O O . TYR D 1 158 ? -11.06630 146.19535 210.25474 1.000 124.01358 158 TYR D O 1
ATOM 7729 N N . VAL D 1 159 ? -13.30326 146.26628 210.53705 1.000 123.42058 159 VAL D N 1
ATOM 7730 C CA . VAL D 1 159 ? -13.26707 146.36645 211.98903 1.000 118.31313 159 VAL D CA 1
ATOM 7731 C C . VAL D 1 159 ? -14.20594 145.32047 212.55828 1.000 118.04889 159 VAL D C 1
ATOM 7732 O O . VAL D 1 159 ? -15.20701 144.96535 211.92746 1.000 125.48400 159 VAL D O 1
ATOM 7736 N N . SER D 1 160 ? -13.88875 144.83862 213.75729 1.000 116.36968 160 SER D N 1
ATOM 7737 C CA . SER D 1 160 ? -14.63662 143.74265 214.35752 1.000 122.21912 160 SER D CA 1
ATOM 7738 C C . SER D 1 160 ? -14.33341 143.69983 215.85148 1.000 122.64626 160 SER D C 1
ATOM 7739 O O . SER D 1 160 ? -13.22236 144.02593 216.27729 1.000 122.04519 160 SER D O 1
ATOM 7742 N N . ALA D 1 161 ? -15.33528 143.29688 216.63567 1.000 124.49276 161 ALA D N 1
ATOM 7743 C CA . ALA D 1 161 ? -15.23607 143.13905 218.08867 1.000 120.75268 161 ALA D CA 1
ATOM 7744 C C . ALA D 1 161 ? -16.60898 142.70704 218.59991 1.000 127.71522 161 ALA D C 1
ATOM 7745 O O . ALA D 1 161 ? -17.55808 142.53592 217.82706 1.000 131.52488 161 ALA D O 1
ATOM 7747 N N . LYS D 1 162 ? -16.71979 142.55419 219.91594 1.000 126.60971 162 LYS D N 1
ATOM 7748 C CA . LYS D 1 162 ? -17.97769 142.13920 220.51817 1.000 123.04875 162 LYS D CA 1
ATOM 7749 C C . LYS D 1 162 ? -18.60561 143.21027 221.39013 1.000 120.76427 162 LYS D C 1
ATOM 7750 O O . LYS D 1 162 ? -19.63951 142.94930 222.00831 1.000 126.48357 162 LYS D O 1
ATOM 7756 N N . ALA D 1 163 ? -18.02065 144.40230 221.45392 1.000 116.80697 163 ALA D N 1
ATOM 7757 C CA . ALA D 1 163 ? -18.53758 145.45938 222.32087 1.000 121.03223 163 ALA D CA 1
ATOM 7758 C C . ALA D 1 163 ? -18.16672 146.80433 221.71067 1.000 123.67447 163 ALA D C 1
ATOM 7759 O O . ALA D 1 163 ? -17.00773 147.21739 221.79846 1.000 127.94738 163 ALA D O 1
ATOM 7761 N N . SER D 1 164 ? -19.13584 147.49022 221.10872 1.000 120.63975 164 SER D N 1
ATOM 7762 C CA . SER D 1 164 ? -18.87699 148.73515 220.40055 1.000 117.52744 164 SER D CA 1
ATOM 7763 C C . SER D 1 164 ? -19.44394 149.92821 221.16149 1.000 122.42732 164 SER D C 1
ATOM 7764 O O . SER D 1 164 ? -20.28181 149.78927 222.05563 1.000 129.51913 164 SER D O 1
ATOM 7767 N N . ARG D 1 165 ? -18.98205 151.11419 220.77829 1.000 118.59711 165 ARG D N 1
ATOM 7768 C CA . ARG D 1 165 ? -19.36601 152.34525 221.45021 1.000 122.60687 165 ARG D CA 1
ATOM 7769 C C . ARG D 1 165 ? -18.98418 153.51216 220.54102 1.000 130.62108 165 ARG D C 1
ATOM 7770 O O . ARG D 1 165 ? -18.51933 153.31805 219.41398 1.000 127.78695 165 ARG D O 1
ATOM 7778 N N . TYR D 1 166 ? -19.20417 154.73220 221.02992 1.000 129.57597 166 TYR D N 1
ATOM 7779 C CA . TYR D 1 166 ? -18.85933 155.93914 220.28273 1.000 130.79409 166 TYR D CA 1
ATOM 7780 C C . TYR D 1 166 ? -19.05225 157.13623 221.20062 1.000 135.92775 166 TYR D C 1
ATOM 7781 O O . TYR D 1 166 ? -19.81011 157.06231 222.16974 1.000 137.53140 166 TYR D O 1
ATOM 7790 N N . GLU D 1 167 ? -18.36034 158.23323 220.89740 1.000 147.84891 167 GLU D N 1
ATOM 7791 C CA . GLU D 1 167 ? -18.44828 159.42632 221.74528 1.000 146.30023 167 GLU D CA 1
ATOM 7792 C C . GLU D 1 167 ? -18.05344 160.71825 221.01908 1.000 146.84062 167 GLU D C 1
ATOM 7793 O O . GLU D 1 167 ? -17.25057 160.71418 220.08397 1.000 147.03680 167 GLU D O 1
ATOM 7799 N N . ILE D 1 172 ? -13.29655 159.95935 219.99150 1.000 130.63472 172 ILE D N 1
ATOM 7800 C CA . ILE D 1 172 ? -13.15437 158.79245 220.86061 1.000 128.82420 172 ILE D CA 1
ATOM 7801 C C . ILE D 1 172 ? -14.05639 157.65836 220.36187 1.000 130.12888 172 ILE D C 1
ATOM 7802 O O . ILE D 1 172 ? -15.09049 157.91124 219.74398 1.000 134.30186 172 ILE D O 1
ATOM 7807 N N . ALA D 1 173 ? -13.65830 156.41040 220.62895 1.000 126.70011 173 ALA D N 1
ATOM 7808 C CA . ALA D 1 173 ? -14.40931 155.24132 220.15319 1.000 123.83825 173 ALA D CA 1
ATOM 7809 C C . ALA D 1 173 ? -13.81517 154.00242 220.81924 1.000 127.23889 173 ALA D C 1
ATOM 7810 O O . ALA D 1 173 ? -12.90322 153.36440 220.27419 1.000 130.11153 173 ALA D O 1
ATOM 7812 N N . THR D 1 174 ? -14.34499 153.65553 221.99736 1.000 131.59685 174 THR D N 1
ATOM 7813 C CA . THR D 1 174 ? -13.89183 152.50164 222.76943 1.000 127.56907 174 THR D CA 1
ATOM 7814 C C . THR D 1 174 ? -14.42385 151.20354 222.16665 1.000 121.58618 174 THR D C 1
ATOM 7815 O O . THR D 1 174 ? -15.53293 151.14743 221.63181 1.000 120.33629 174 THR D O 1
ATOM 7819 N N . LEU D 1 175 ? -13.61879 150.15059 222.27265 1.000 121.66002 175 LEU D N 1
ATOM 7820 C CA . LEU D 1 175 ? -13.89183 148.87951 221.62283 1.000 119.41509 175 LEU D CA 1
ATOM 7821 C C . LEU D 1 175 ? -13.36465 147.76763 222.51889 1.000 122.82072 175 LEU D C 1
ATOM 7822 O O . LEU D 1 175 ? -12.31257 147.91475 223.14172 1.000 125.10854 175 LEU D O 1
ATOM 7827 N N . ALA D 1 176 ? -14.09359 146.65461 222.59311 1.000 119.98519 176 ALA D N 1
ATOM 7828 C CA . ALA D 1 176 ? -13.72142 145.60973 223.53818 1.000 117.96223 176 ALA D CA 1
ATOM 7829 C C . ALA D 1 176 ? -14.04844 144.24365 222.95338 1.000 119.24210 176 ALA D C 1
ATOM 7830 O O . ALA D 1 176 ? -14.62658 144.12850 221.87047 1.000 120.02851 176 ALA D O 1
ATOM 7832 N N . GLY D 1 177 ? -13.67229 143.20075 223.69144 1.000 115.39626 177 GLY D N 1
ATOM 7833 C CA . GLY D 1 177 ? -13.95829 141.83769 223.28064 1.000 119.24444 177 GLY D CA 1
ATOM 7834 C C . GLY D 1 177 ? -12.78835 141.15767 222.60055 1.000 119.11441 177 GLY D C 1
ATOM 7835 O O . GLY D 1 177 ? -11.69827 141.05978 223.17141 1.000 121.47005 177 GLY D O 1
ATOM 7836 N N . ASP D 1 178 ? -12.99350 140.66352 221.38864 1.000 115.26763 178 ASP D N 1
ATOM 7837 C CA . ASP D 1 178 ? -11.89559 140.14848 220.58654 1.000 113.73780 178 ASP D CA 1
ATOM 7838 C C . ASP D 1 178 ? -11.62979 141.12936 219.44739 1.000 114.00047 178 ASP D C 1
ATOM 7839 O O . ASP D 1 178 ? -11.84194 140.84322 218.26646 1.000 113.79753 178 ASP D O 1
ATOM 7844 N N . VAL D 1 179 ? -11.16379 142.32042 219.83619 1.000 114.13382 179 VAL D N 1
ATOM 7845 C CA . VAL D 1 179 ? -10.94197 143.41033 218.89204 1.000 115.20544 179 VAL D CA 1
ATOM 7846 C C . VAL D 1 179 ? -9.95810 142.97625 217.81595 1.000 115.72167 179 VAL D C 1
ATOM 7847 O O . VAL D 1 179 ? -8.83304 142.55533 218.11184 1.000 114.85907 179 VAL D O 1
ATOM 7851 N N . VAL D 1 180 ? -10.37528 143.09909 216.55500 1.000 117.86840 180 VAL D N 1
ATOM 7852 C CA . VAL D 1 180 ? -9.50744 142.90700 215.40090 1.000 113.62951 180 VAL D CA 1
ATOM 7853 C C . VAL D 1 180 ? -9.75062 144.04388 214.41480 1.000 110.66849 180 VAL D C 1
ATOM 7854 O O . VAL D 1 180 ? -10.86867 144.54681 214.27690 1.000 113.70288 180 VAL D O 1
ATOM 7858 N N . LEU D 1 181 ? -8.68574 144.45785 213.73261 1.000 113.19986 181 LEU D N 1
ATOM 7859 C CA . LEU D 1 181 ? -8.76993 145.47072 212.68150 1.000 115.19562 181 LEU D CA 1
ATOM 7860 C C . LEU D 1 181 ? -7.85807 145.05163 211.53242 1.000 118.40129 181 LEU D C 1
ATOM 7861 O O . LEU D 1 181 ? -6.63106 145.15070 211.64324 1.000 114.33544 181 LEU D O 1
ATOM 7866 N N . ARG D 1 182 ? -8.45520 144.58548 210.43556 1.000 121.70650 182 ARG D N 1
ATOM 7867 C CA . ARG D 1 182 ? -7.71935 144.11038 209.27051 1.000 116.89738 182 ARG D CA 1
ATOM 7868 C C . ARG D 1 182 ? -7.80555 145.13825 208.15041 1.000 116.39372 182 ARG D C 1
ATOM 7869 O O . ARG D 1 182 ? -8.84260 145.77719 207.95348 1.000 117.66503 182 ARG D O 1
ATOM 7877 N N . GLN D 1 183 ? -6.71166 145.27722 207.40824 1.000 118.48331 183 GLN D N 1
ATOM 7878 C CA . GLN D 1 183 ? -6.60986 146.19110 206.28612 1.000 116.58571 183 GLN D CA 1
ATOM 7879 C C . GLN D 1 183 ? -5.57196 145.58903 205.33704 1.000 116.21559 183 GLN D C 1
ATOM 7880 O O . GLN D 1 183 ? -4.45000 146.06707 205.18283 1.000 118.14488 183 GLN D O 1
ATOM 7886 N N . GLY D 1 184 ? -5.94300 144.49995 204.69422 1.000 114.21671 184 GLY D N 1
ATOM 7887 C CA . GLY D 1 184 ? -5.05411 143.82688 203.75217 1.000 110.49443 184 GLY D CA 1
ATOM 7888 C C . GLY D 1 184 ? -4.12396 142.85500 204.46315 1.000 114.24391 184 GLY D C 1
ATOM 7889 O O . GLY D 1 184 ? -4.57984 141.85804 205.01832 1.000 113.70038 184 GLY D O 1
ATOM 7890 N N . SER D 1 185 ? -2.82098 143.14805 204.42993 1.000 115.53280 185 SER D N 1
ATOM 7891 C CA . SER D 1 185 ? -1.85085 142.25217 205.05190 1.000 115.31629 185 SER D CA 1
ATOM 7892 C C . SER D 1 185 ? -1.85865 142.38734 206.56888 1.000 109.34288 185 SER D C 1
ATOM 7893 O O . SER D 1 185 ? -1.74550 141.38142 207.28098 1.000 104.72159 185 SER D O 1
ATOM 7896 N N . MET D 1 186 ? -2.00363 143.60939 207.07677 1.000 107.35719 186 MET D N 1
ATOM 7897 C CA . MET D 1 186 ? -1.95644 143.85455 208.50973 1.000 109.04404 186 MET D CA 1
ATOM 7898 C C . MET D 1 186 ? -3.28733 143.49957 209.16996 1.000 110.98625 186 MET D C 1
ATOM 7899 O O . MET D 1 186 ? -4.36542 143.77146 208.63308 1.000 111.97437 186 MET D O 1
ATOM 7904 N N . GLN D 1 187 ? -3.19614 142.86970 210.33902 1.000 107.40317 187 GLN D N 1
ATOM 7905 C CA . GLN D 1 187 ? -4.34501 142.59775 211.19521 1.000 108.17937 187 GLN D CA 1
ATOM 7906 C C . GLN D 1 187 ? -3.90982 142.83093 212.62712 1.000 106.77920 187 GLN D C 1
ATOM 7907 O O . GLN D 1 187 ? -2.98372 142.17303 213.10907 1.000 108.08646 187 GLN D O 1
ATOM 7913 N N . VAL D 1 188 ? -4.57377 143.74998 213.30811 1.000 104.15148 188 VAL D N 1
ATOM 7914 C CA . VAL D 1 188 ? -4.19459 144.14815 214.65501 1.000 102.85842 188 VAL D CA 1
ATOM 7915 C C . VAL D 1 188 ? -5.23044 143.55721 215.60022 1.000 102.26104 188 VAL D C 1
ATOM 7916 O O . VAL D 1 188 ? -6.40646 143.93115 215.55135 1.000 109.64434 188 VAL D O 1
ATOM 7920 N N . GLU D 1 189 ? -4.82728 142.60232 216.43227 1.000 104.03134 189 GLU D N 1
ATOM 7921 C CA . GLU D 1 189 ? -5.77812 141.99738 217.35448 1.000 105.69784 189 GLU D CA 1
ATOM 7922 C C . GLU D 1 189 ? -5.69497 142.73554 218.69138 1.000 111.17200 189 GLU D C 1
ATOM 7923 O O . GLU D 1 189 ? -5.22901 143.87557 218.75719 1.000 109.20960 189 GLU D O 1
ATOM 7929 N N . GLY D 1 190 ? -6.14279 142.10664 219.76651 1.000 116.03983 190 GLY D N 1
ATOM 7930 C CA . GLY D 1 190 ? -6.11964 142.75079 221.06744 1.000 111.84716 190 GLY D CA 1
ATOM 7931 C C . GLY D 1 190 ? -7.42452 142.62881 221.82464 1.000 108.58220 190 GLY D C 1
ATOM 7932 O O . GLY D 1 190 ? -8.50360 142.52170 221.24080 1.000 111.27312 190 GLY D O 1
ATOM 7933 N N . ASP D 1 191 ? -7.32134 142.65197 223.15262 1.000 108.48870 191 ASP D N 1
ATOM 7934 C CA . ASP D 1 191 ? -8.50522 142.61501 224.00279 1.000 109.54141 191 ASP D CA 1
ATOM 7935 C C . ASP D 1 191 ? -9.26629 143.93597 223.94675 1.000 111.29211 191 ASP D C 1
ATOM 7936 O O . ASP D 1 191 ? -10.40435 143.98687 223.47390 1.000 116.97884 191 ASP D O 1
ATOM 7941 N N . GLU D 1 192 ? -8.65327 145.01605 224.41054 1.000 121.93804 192 GLU D N 1
ATOM 7942 C CA . GLU D 1 192 ? -9.27632 146.32803 224.41848 1.000 121.08126 192 GLU D CA 1
ATOM 7943 C C . GLU D 1 192 ? -8.71452 147.17892 223.27930 1.000 121.89406 192 GLU D C 1
ATOM 7944 O O . GLU D 1 192 ? -7.64058 146.89091 222.74118 1.000 125.72348 192 GLU D O 1
ATOM 7950 N N . ALA D 1 193 ? -9.47162 148.20984 222.89129 1.000 120.74429 193 ALA D N 1
ATOM 7951 C CA . ALA D 1 193 ? -9.03480 149.22076 221.93112 1.000 115.24153 193 ALA D CA 1
ATOM 7952 C C . ALA D 1 193 ? -9.77982 150.51276 222.22107 1.000 117.33932 193 ALA D C 1
ATOM 7953 O O . ALA D 1 193 ? -10.88574 150.49177 222.75923 1.000 127.52284 193 ALA D O 1
ATOM 7955 N N . ASN D 1 194 ? -9.16791 151.64374 221.87886 1.000 113.94992 194 ASN D N 1
ATOM 7956 C CA . ASN D 1 194 ? -9.92198 152.89871 221.83282 1.000 120.07686 194 ASN D CA 1
ATOM 7957 C C . ASN D 1 194 ? -9.35117 153.76360 220.71465 1.000 117.44019 194 ASN D C 1
ATOM 7958 O O . ASN D 1 194 ? -8.24118 154.28967 220.83443 1.000 118.59576 194 ASN D O 1
ATOM 7963 N N . LEU D 1 195 ? -10.10933 153.90445 219.62774 1.000 112.92953 195 LEU D N 1
ATOM 7964 C CA . LEU D 1 195 ? -9.71753 154.70734 218.47959 1.000 115.66684 195 LEU D CA 1
ATOM 7965 C C . LEU D 1 195 ? -9.91355 156.20536 218.76745 1.000 122.32687 195 LEU D C 1
ATOM 7966 O O . LEU D 1 195 ? -10.67844 156.59043 219.65351 1.000 125.86223 195 LEU D O 1
ATOM 7971 N N . HIS D 1 196 ? -9.16369 157.05231 218.04025 1.000 123.59532 196 HIS D N 1
ATOM 7972 C CA . HIS D 1 196 ? -9.35075 158.50430 218.06011 1.000 126.82796 196 HIS D CA 1
ATOM 7973 C C . HIS D 1 196 ? -9.51297 159.00714 216.63008 1.000 127.29935 196 HIS D C 1
ATOM 7974 O O . HIS D 1 196 ? -9.06008 158.36705 215.67909 1.000 125.14771 196 HIS D O 1
ATOM 7981 N N . GLN D 1 197 ? -10.14105 160.17209 216.48703 1.000 132.25018 197 GLN D N 1
ATOM 7982 C CA . GLN D 1 197 ? -10.69524 160.57392 215.19807 1.000 132.84251 197 GLN D CA 1
ATOM 7983 C C . GLN D 1 197 ? -9.66040 161.21586 214.27885 1.000 132.44540 197 GLN D C 1
ATOM 7984 O O . GLN D 1 197 ? -8.91338 162.11694 214.67964 1.000 126.80654 197 GLN D O 1
ATOM 7990 N N . LEU D 1 198 ? -9.65356 160.74872 213.02590 1.000 133.57778 198 LEU D N 1
ATOM 7991 C CA . LEU D 1 198 ? -8.76673 161.19364 211.95273 1.000 139.54548 198 LEU D CA 1
ATOM 7992 C C . LEU D 1 198 ? -7.28967 161.13275 212.33553 1.000 141.95398 198 LEU D C 1
ATOM 7993 O O . LEU D 1 198 ? -6.76162 162.06184 212.95835 1.000 143.98200 198 LEU D O 1
ATOM 7998 N N . GLU D 1 199 ? -6.62067 160.03274 211.96256 1.000 137.77090 199 GLU D N 1
ATOM 7999 C CA . GLU D 1 199 ? -5.15967 159.94280 211.93636 1.000 140.48041 199 GLU D CA 1
ATOM 8000 C C . GLU D 1 199 ? -4.54547 159.85598 213.33229 1.000 137.71849 199 GLU D C 1
ATOM 8001 O O . GLU D 1 199 ? -3.36644 159.50605 213.47616 1.000 134.94435 199 GLU D O 1
ATOM 8007 N N . ASN D 1 200 ? -5.33234 160.17206 214.35936 1.000 134.90595 200 ASN D N 1
ATOM 8008 C CA . ASN D 1 200 ? -4.83516 160.25624 215.72828 1.000 132.31734 200 ASN D CA 1
ATOM 8009 C C . ASN D 1 200 ? -4.49302 158.84531 216.23239 1.000 129.92613 200 ASN D C 1
ATOM 8010 O O . ASN D 1 200 ? -4.63808 157.83523 215.53053 1.000 124.09226 200 ASN D O 1
ATOM 8015 N N . ARG D 1 201 ? -4.06084 158.77447 217.48934 1.000 127.09797 201 ARG D N 1
ATOM 8016 C CA . ARG D 1 201 ? -3.58571 157.53156 218.07242 1.000 120.06092 201 ARG D CA 1
ATOM 8017 C C . ARG D 1 201 ? -4.69965 156.49552 218.14369 1.000 122.18997 201 ARG D C 1
ATOM 8018 O O . ARG D 1 201 ? -5.86363 156.81350 218.39081 1.000 121.91366 201 ARG D O 1
ATOM 8026 N N . GLY D 1 202 ? -4.32563 155.23851 217.93478 1.000 118.21879 202 GLY D N 1
ATOM 8027 C CA . GLY D 1 202 ? -5.24054 154.14650 218.17803 1.000 111.98439 202 GLY D CA 1
ATOM 8028 C C . GLY D 1 202 ? -4.60937 153.15663 219.13005 1.000 114.29103 202 GLY D C 1
ATOM 8029 O O . GLY D 1 202 ? -3.87139 152.26862 218.69505 1.000 123.39968 202 GLY D O 1
ATOM 8030 N N . GLU D 1 203 ? -4.88419 153.29077 220.42608 1.000 110.10414 203 GLU D N 1
ATOM 8031 C CA . GLU D 1 203 ? -4.29201 152.42291 221.43509 1.000 107.92490 203 GLU D CA 1
ATOM 8032 C C . GLU D 1 203 ? -5.02994 151.08689 221.51835 1.000 105.57051 203 GLU D C 1
ATOM 8033 O O . GLU D 1 203 ? -6.20898 150.99579 221.17352 1.000 111.50006 203 GLU D O 1
ATOM 8039 N N . LEU D 1 204 ? -4.30483 150.04097 221.94436 1.000 103.46528 204 LEU D N 1
ATOM 8040 C CA . LEU D 1 204 ? -4.84074 148.69897 222.18459 1.000 101.49498 204 LEU D CA 1
ATOM 8041 C C . LEU D 1 204 ? -4.15355 148.07914 223.39556 1.000 104.56217 204 LEU D C 1
ATOM 8042 O O . LEU D 1 204 ? -2.95353 148.27821 223.58637 1.000 110.75979 204 LEU D O 1
ATOM 8047 N N . VAL D 1 205 ? -4.89040 147.28619 224.18275 1.000 104.40073 205 VAL D N 1
ATOM 8048 C CA . VAL D 1 205 ? -4.33120 146.68835 225.39574 1.000 104.64693 205 VAL D CA 1
ATOM 8049 C C . VAL D 1 205 ? -4.76912 145.23135 225.54597 1.000 105.31041 205 VAL D C 1
ATOM 8050 O O . VAL D 1 205 ? -5.82017 144.81825 225.05016 1.000 111.81662 205 VAL D O 1
ATOM 8054 N N . GLY D 1 206 ? -3.94599 144.45047 226.24494 1.000 98.19848 206 GLY D N 1
ATOM 8055 C CA . GLY D 1 206 ? -4.22589 143.05048 226.47114 1.000 96.11378 206 GLY D CA 1
ATOM 8056 C C . GLY D 1 206 ? -3.98502 142.15936 225.27121 1.000 104.86611 206 GLY D C 1
ATOM 8057 O O . GLY D 1 206 ? -4.70317 142.26621 224.27430 1.000 109.36458 206 GLY D O 1
ATOM 8058 N N . ASN D 1 207 ? -2.96697 141.29141 225.35016 1.000 101.42650 207 ASN D N 1
ATOM 8059 C CA . ASN D 1 207 ? -2.70307 140.24831 224.34924 1.000 98.12710 207 ASN D CA 1
ATOM 8060 C C . ASN D 1 207 ? -2.81629 140.76514 222.92820 1.000 102.04809 207 ASN D C 1
ATOM 8061 O O . ASN D 1 207 ? -3.39338 140.11702 222.05036 1.000 101.42886 207 ASN D O 1
ATOM 8066 N N . VAL D 1 208 ? -2.23437 141.93814 222.70099 1.000 100.72156 208 VAL D N 1
ATOM 8067 C CA . VAL D 1 208 ? -2.25258 142.54299 221.38292 1.000 99.44536 208 VAL D CA 1
ATOM 8068 C C . VAL D 1 208 ? -1.35768 141.74493 220.44789 1.000 100.29187 208 VAL D C 1
ATOM 8069 O O . VAL D 1 208 ? -0.26560 141.30002 220.83078 1.000 98.07858 208 VAL D O 1
ATOM 8073 N N . LYS D 1 209 ? -1.81984 141.54777 219.21497 1.000 98.75488 209 LYS D N 1
ATOM 8074 C CA . LYS D 1 209 ? -1.08195 140.78969 218.21196 1.000 93.86434 209 LYS D CA 1
ATOM 8075 C C . LYS D 1 209 ? -1.14417 141.55954 216.90388 1.000 92.40300 209 LYS D C 1
ATOM 8076 O O . LYS D 1 209 ? -2.20826 141.66942 216.29301 1.000 95.44878 209 LYS D O 1
ATOM 8082 N N . LEU D 1 210 ? -0.00625 142.09954 216.48866 1.000 95.35666 210 LEU D N 1
ATOM 8083 C CA . LEU D 1 210 ? 0.14754 142.69540 215.17257 1.000 97.06231 210 LEU D CA 1
ATOM 8084 C C . LEU D 1 210 ? 0.68846 141.63931 214.22161 1.000 96.37515 210 LEU D C 1
ATOM 8085 O O . LEU D 1 210 ? 1.63453 140.92439 214.55456 1.000 96.54549 210 LEU D O 1
ATOM 8090 N N . ARG D 1 211 ? 0.07430 141.51515 213.05071 1.000 95.49107 211 ARG D N 1
ATOM 8091 C CA . ARG D 1 211 ? 0.55020 140.56106 212.06875 1.000 95.06937 211 ARG D CA 1
ATOM 8092 C C . ARG D 1 211 ? 0.76498 141.23692 210.72665 1.000 101.07853 211 ARG D C 1
ATOM 8093 O O . ARG D 1 211 ? 0.25090 142.32987 210.46960 1.000 103.22061 211 ARG D O 1
ATOM 8101 N N . ASP D 1 212 ? 1.53789 140.56386 209.87261 1.000 102.33131 212 ASP D N 1
ATOM 8102 C CA . ASP D 1 212 ? 1.80968 141.04872 208.52452 1.000 99.26901 212 ASP D CA 1
ATOM 8103 C C . ASP D 1 212 ? 2.38562 139.90765 207.69057 1.000 99.48428 212 ASP D C 1
ATOM 8104 O O . ASP D 1 212 ? 2.35673 138.74170 208.09871 1.000 99.64223 212 ASP D O 1
ATOM 8109 N N . LYS D 1 213 ? 2.90544 140.24554 206.50746 1.000 102.76842 213 LYS D N 1
ATOM 8110 C CA . LYS D 1 213 ? 3.49836 139.25547 205.60849 1.000 104.66372 213 LYS D CA 1
ATOM 8111 C C . LYS D 1 213 ? 4.73147 138.59459 206.22539 1.000 102.21250 213 LYS D C 1
ATOM 8112 O O . LYS D 1 213 ? 5.84144 139.14363 206.15217 1.000 99.68474 213 LYS D O 1
ATOM 8118 N N . GLY D 1 214 ? 4.54061 137.41365 206.83055 1.000 98.76965 214 GLY D N 1
ATOM 8119 C CA . GLY D 1 214 ? 5.59773 136.65077 207.47549 1.000 95.06852 214 GLY D CA 1
ATOM 8120 C C . GLY D 1 214 ? 5.97091 137.11494 208.86838 1.000 96.50342 214 GLY D C 1
ATOM 8121 O O . GLY D 1 214 ? 6.84702 136.49905 209.49133 1.000 95.17416 214 GLY D O 1
ATOM 8122 N N . MET D 1 215 ? 5.31093 138.15697 209.38436 1.000 98.15724 215 MET D N 1
ATOM 8123 C CA . MET D 1 215 ? 5.66408 138.84413 210.62023 1.000 94.86671 215 MET D CA 1
ATOM 8124 C C . MET D 1 215 ? 4.56523 138.68820 211.67140 1.000 94.50189 215 MET D C 1
ATOM 8125 O O . MET D 1 215 ? 3.37819 138.60611 211.33858 1.000 93.67933 215 MET D O 1
ATOM 8130 N N . LEU D 1 216 ? 4.98041 138.67136 212.94635 1.000 93.61358 216 LEU D N 1
ATOM 8131 C CA . LEU D 1 216 ? 4.10658 138.60445 214.11748 1.000 87.52203 216 LEU D CA 1
ATOM 8132 C C . LEU D 1 216 ? 4.77971 139.31561 215.28030 1.000 87.16663 216 LEU D C 1
ATOM 8133 O O . LEU D 1 216 ? 5.87578 138.92671 215.69419 1.000 86.22473 216 LEU D O 1
ATOM 8138 N N . VAL D 1 217 ? 4.11374 140.33065 215.82128 1.000 89.06693 217 VAL D N 1
ATOM 8139 C CA . VAL D 1 217 ? 4.54688 141.00280 217.04014 1.000 86.98095 217 VAL D CA 1
ATOM 8140 C C . VAL D 1 217 ? 3.42603 140.88687 218.06231 1.000 91.57272 217 VAL D C 1
ATOM 8141 O O . VAL D 1 217 ? 2.26797 141.18878 217.75844 1.000 93.09778 217 VAL D O 1
ATOM 8145 N N . VAL D 1 218 ? 3.76721 140.43802 219.26232 1.000 91.82230 218 VAL D N 1
ATOM 8146 C CA . VAL D 1 218 ? 2.81637 140.27110 220.34847 1.000 91.07788 218 VAL D CA 1
ATOM 8147 C C . VAL D 1 218 ? 3.29050 141.12025 221.52531 1.000 90.57481 218 VAL D C 1
ATOM 8148 O O . VAL D 1 218 ? 4.48851 141.35633 221.70211 1.000 89.45470 218 VAL D O 1
ATOM 8152 N N . GLY D 1 219 ? 2.34659 141.62130 222.31038 1.000 98.20433 219 GLY D N 1
ATOM 8153 C CA . GLY D 1 219 ? 2.71071 142.47644 223.43023 1.000 99.38119 219 GLY D CA 1
ATOM 8154 C C . GLY D 1 219 ? 1.53882 142.76250 224.34537 1.000 97.61822 219 GLY D C 1
ATOM 8155 O O . GLY D 1 219 ? 0.46083 142.18543 224.19658 1.000 97.48446 219 GLY D O 1
ATOM 8156 N N . ASP D 1 220 ? 1.76992 143.66661 225.30023 1.000 98.73810 220 ASP D N 1
ATOM 8157 C CA . ASP D 1 220 ? 0.77603 144.11268 226.27132 1.000 99.25908 220 ASP D CA 1
ATOM 8158 C C . ASP D 1 220 ? 0.04592 145.36460 225.84028 1.000 97.58056 220 ASP D C 1
ATOM 8159 O O . ASP D 1 220 ? -1.15706 145.47757 226.05744 1.000 103.88587 220 ASP D O 1
ATOM 8164 N N . HIS D 1 221 ? 0.75479 146.30656 225.24308 1.000 95.64082 221 HIS D N 1
ATOM 8165 C CA . HIS D 1 221 ? 0.19268 147.58249 224.86301 1.000 99.61866 221 HIS D CA 1
ATOM 8166 C C . HIS D 1 221 ? 0.62647 147.87835 223.43692 1.000 103.23915 221 HIS D C 1
ATOM 8167 O O . HIS D 1 221 ? 1.67943 147.41835 222.99382 1.000 106.01702 221 HIS D O 1
ATOM 8174 N N . ALA D 1 222 ? -0.20067 148.62623 222.70995 1.000 103.99446 222 ALA D N 1
ATOM 8175 C CA . ALA D 1 222 ? 0.15513 149.02810 221.35685 1.000 99.05413 222 ALA D CA 1
ATOM 8176 C C . ALA D 1 222 ? -0.42797 150.40204 221.06978 1.000 106.00178 222 ALA D C 1
ATOM 8177 O O . ALA D 1 222 ? -1.41391 150.81106 221.68387 1.000 106.91356 222 ALA D O 1
ATOM 8179 N N . GLN D 1 223 ? 0.20987 151.12596 220.15161 1.000 108.23364 223 GLN D N 1
ATOM 8180 C CA . GLN D 1 223 ? -0.37727 152.33187 219.57855 1.000 108.06662 223 GLN D CA 1
ATOM 8181 C C . GLN D 1 223 ? -0.09448 152.34972 218.09451 1.000 103.78948 223 GLN D C 1
ATOM 8182 O O . GLN D 1 223 ? 1.06547 152.28572 217.68536 1.000 107.90218 223 GLN D O 1
ATOM 8188 N N . VAL D 1 224 ? -1.15159 152.46158 217.30265 1.000 107.34648 224 VAL D N 1
ATOM 8189 C CA . VAL D 1 224 ? -1.06579 152.36642 215.85865 1.000 108.62732 224 VAL D CA 1
ATOM 8190 C C . VAL D 1 224 ? -1.54693 153.68633 215.25856 1.000 116.26031 224 VAL D C 1
ATOM 8191 O O . VAL D 1 224 ? -2.07487 154.55639 215.95054 1.000 118.83692 224 VAL D O 1
ATOM 8195 N N . GLN D 1 225 ? -1.33912 153.83219 213.95352 1.000 118.32829 225 GLN D N 1
ATOM 8196 C CA . GLN D 1 225 ? -1.81827 154.99209 213.21445 1.000 118.66719 225 GLN D CA 1
ATOM 8197 C C . GLN D 1 225 ? -2.57942 154.49992 211.98762 1.000 124.95951 225 GLN D C 1
ATOM 8198 O O . GLN D 1 225 ? -2.15147 153.54686 211.32766 1.000 125.72939 225 GLN D O 1
ATOM 8204 N N . LEU D 1 226 ? -3.70849 155.14083 211.68970 1.000 132.41366 226 LEU D N 1
ATOM 8205 C CA . LEU D 1 226 ? -4.67760 154.56369 210.76190 1.000 134.15732 226 LEU D CA 1
ATOM 8206 C C . LEU D 1 226 ? -4.12179 154.43855 209.34184 1.000 134.41145 226 LEU D C 1
ATOM 8207 O O . LEU D 1 226 ? -3.20688 155.16355 208.93663 1.000 132.04349 226 LEU D O 1
ATOM 8212 N N . ASP D 1 227 ? -4.71586 153.50644 208.58203 1.000 133.64273 227 ASP D N 1
ATOM 8213 C CA . ASP D 1 227 ? -4.40004 153.22829 207.18001 1.000 134.06710 227 ASP D CA 1
ATOM 8214 C C . ASP D 1 227 ? -2.91206 152.96234 206.99084 1.000 133.81014 227 ASP D C 1
ATOM 8215 O O . ASP D 1 227 ? -2.44198 151.84138 207.20290 1.000 133.34662 227 ASP D O 1
ATOM 8220 N N . ASN D 1 228 ? -2.16516 153.97533 206.58162 1.000 134.36561 228 ASN D N 1
ATOM 8221 C CA . ASN D 1 228 ? -0.72218 153.86237 206.39343 1.000 129.35480 228 ASN D CA 1
ATOM 8222 C C . ASN D 1 228 ? -0.09104 154.52653 207.61327 1.000 124.97516 228 ASN D C 1
ATOM 8223 O O . ASN D 1 228 ? -0.04408 155.75655 207.70712 1.000 130.77740 228 ASN D O 1
ATOM 8228 N N . GLY D 1 229 ? 0.35713 153.71666 208.56529 1.000 119.76323 229 GLY D N 1
ATOM 8229 C CA . GLY D 1 229 ? 0.76828 154.27082 209.83717 1.000 121.80679 229 GLY D CA 1
ATOM 8230 C C . GLY D 1 229 ? 1.63044 153.36696 210.69316 1.000 121.61159 229 GLY D C 1
ATOM 8231 O O . GLY D 1 229 ? 1.34052 152.17697 210.88133 1.000 115.22259 229 GLY D O 1
ATOM 8232 N N . GLU D 1 230 ? 2.69749 153.95407 211.23094 1.000 125.22144 230 GLU D N 1
ATOM 8233 C CA . GLU D 1 230 ? 3.61465 153.24020 212.10489 1.000 121.44958 230 GLU D CA 1
ATOM 8234 C C . GLU D 1 230 ? 2.88184 152.74731 213.34205 1.000 118.76569 230 GLU D C 1
ATOM 8235 O O . GLU D 1 230 ? 1.92588 153.36432 213.81311 1.000 120.55830 230 GLU D O 1
ATOM 8241 N N . ALA D 1 231 ? 3.31196 151.59839 213.83912 1.000 107.11085 231 ALA D N 1
ATOM 8242 C CA . ALA D 1 231 ? 2.77916 151.02950 215.06226 1.000 102.36367 231 ALA D CA 1
ATOM 8243 C C . ALA D 1 231 ? 3.90231 150.91267 216.08211 1.000 98.47732 231 ALA D C 1
ATOM 8244 O O . ALA D 1 231 ? 5.08225 151.01568 215.74394 1.000 102.42280 231 ALA D O 1
ATOM 8246 N N . GLN D 1 232 ? 3.53249 150.69379 217.34219 1.000 96.30648 232 GLN D N 1
ATOM 8247 C CA . GLN D 1 232 ? 4.51865 150.52396 218.40607 1.000 91.72748 232 GLN D CA 1
ATOM 8248 C C . GLN D 1 232 ? 3.93284 149.65405 219.50625 1.000 94.19023 232 GLN D C 1
ATOM 8249 O O . GLN D 1 232 ? 3.06793 150.09910 220.26232 1.000 103.51848 232 GLN D O 1
ATOM 8255 N N . VAL D 1 233 ? 4.42991 148.43109 219.60632 1.000 90.71471 233 VAL D N 1
ATOM 8256 C CA . VAL D 1 233 ? 4.00809 147.46018 220.60949 1.000 93.00228 233 VAL D CA 1
ATOM 8257 C C . VAL D 1 233 ? 4.96226 147.51736 221.79835 1.000 94.10072 233 VAL D C 1
ATOM 8258 O O . VAL D 1 233 ? 6.17723 147.62739 221.62317 1.000 96.34709 233 VAL D O 1
ATOM 8262 N N . ASP D 1 234 ? 4.43143 147.44747 223.01143 1.000 95.80011 234 ASP D N 1
ATOM 8263 C CA . ASP D 1 234 ? 5.29359 147.55364 224.17830 1.000 96.35550 234 ASP D CA 1
ATOM 8264 C C . ASP D 1 234 ? 5.41974 146.20973 224.87443 1.000 95.49843 234 ASP D C 1
ATOM 8265 O O . ASP D 1 234 ? 4.52477 145.36968 224.79965 1.000 94.88945 234 ASP D O 1
ATOM 8270 N N . ASN D 1 235 ? 6.55785 146.01285 225.53830 1.000 97.84193 235 ASN D N 1
ATOM 8271 C CA . ASN D 1 235 ? 6.93798 144.71893 226.09539 1.000 97.41034 235 ASN D CA 1
ATOM 8272 C C . ASN D 1 235 ? 6.58689 143.59580 225.10357 1.000 96.18262 235 ASN D C 1
ATOM 8273 O O . ASN D 1 235 ? 5.67996 142.78979 225.32678 1.000 98.49509 235 ASN D O 1
ATOM 8278 N N . ALA D 1 236 ? 7.31174 143.56371 223.97447 1.000 89.85670 236 ALA D N 1
ATOM 8279 C CA . ALA D 1 236 ? 6.91761 142.78056 222.80461 1.000 87.29346 236 ALA D CA 1
ATOM 8280 C C . ALA D 1 236 ? 7.79963 141.55457 222.58063 1.000 82.96279 236 ALA D C 1
ATOM 8281 O O . ALA D 1 236 ? 8.99567 141.56866 222.86346 1.000 81.77289 236 ALA D O 1
ATOM 8283 N N . GLU D 1 237 ? 7.19260 140.48949 222.05183 1.000 84.19148 237 GLU D N 1
ATOM 8284 C CA . GLU D 1 237 ? 7.90655 139.42344 221.35985 1.000 83.24120 237 GLU D CA 1
ATOM 8285 C C . GLU D 1 237 ? 7.53934 139.45926 219.88890 1.000 84.63160 237 GLU D C 1
ATOM 8286 O O . GLU D 1 237 ? 6.46527 139.93917 219.51300 1.000 84.95832 237 GLU D O 1
ATOM 8292 N N . TYR D 1 238 ? 8.45625 138.98220 219.05383 1.000 82.08120 238 TYR D N 1
ATOM 8293 C CA . TYR D 1 238 ? 8.22605 138.96303 217.61386 1.000 84.54522 238 TYR D CA 1
ATOM 8294 C C . TYR D 1 238 ? 8.68602 137.67598 216.99494 1.000 82.95384 238 TYR D C 1
ATOM 8295 O O . TYR D 1 238 ? 9.50613 136.98008 217.56390 1.000 83.54556 238 TYR D O 1
ATOM 8304 N N . VAL D 1 239 ? 8.17187 137.37082 215.81705 1.000 81.95116 239 VAL D N 1
ATOM 8305 C CA . VAL D 1 239 ? 8.56582 136.16476 215.13013 1.000 82.62741 239 VAL D CA 1
ATOM 8306 C C . VAL D 1 239 ? 8.56661 136.35360 213.63411 1.000 87.25211 239 VAL D C 1
ATOM 8307 O O . VAL D 1 239 ? 7.58651 136.82249 213.07419 1.000 88.45456 239 VAL D O 1
ATOM 8311 N N . ILE D 1 240 ? 9.68853 136.08357 212.98698 1.000 87.11874 240 ILE D N 1
ATOM 8312 C CA . ILE D 1 240 ? 9.74733 136.09341 211.53897 1.000 87.76713 240 ILE D CA 1
ATOM 8313 C C . ILE D 1 240 ? 9.57033 134.65535 211.09616 1.000 85.82222 240 ILE D C 1
ATOM 8314 O O . ILE D 1 240 ? 10.35042 133.77543 211.47515 1.000 86.56964 240 ILE D O 1
ATOM 8319 N N . HIS D 1 241 ? 8.50023 134.40222 210.35434 1.000 87.24640 241 HIS D N 1
ATOM 8320 C CA . HIS D 1 241 ? 8.07027 133.02718 210.17455 1.000 89.18698 241 HIS D CA 1
ATOM 8321 C C . HIS D 1 241 ? 8.98217 132.28211 209.21551 1.000 93.30234 241 HIS D C 1
ATOM 8322 O O . HIS D 1 241 ? 9.38526 131.14616 209.49358 1.000 89.41460 241 HIS D O 1
ATOM 8329 N N . LYS D 1 242 ? 9.33798 132.91200 208.08939 1.000 91.97798 242 LYS D N 1
ATOM 8330 C CA . LYS D 1 242 ? 10.06987 132.18892 207.05437 1.000 91.50275 242 LYS D CA 1
ATOM 8331 C C . LYS D 1 242 ? 11.46695 131.79003 207.52922 1.000 89.24307 242 LYS D C 1
ATOM 8332 O O . LYS D 1 242 ? 11.90197 130.65503 207.29628 1.000 85.72921 242 LYS D O 1
ATOM 8338 N N . ALA D 1 243 ? 12.18701 132.69214 208.19601 1.000 87.04437 243 ALA D N 1
ATOM 8339 C CA . ALA D 1 243 ? 13.38013 132.25928 208.91490 1.000 81.25725 243 ALA D CA 1
ATOM 8340 C C . ALA D 1 243 ? 12.97334 131.66141 210.25402 1.000 85.30949 243 ALA D C 1
ATOM 8341 O O . ALA D 1 243 ? 11.82140 131.74941 210.67817 1.000 89.43227 243 ALA D O 1
ATOM 8343 N N . HIS D 1 244 ? 13.91047 131.02953 210.93996 1.000 83.33637 244 HIS D N 1
ATOM 8344 C CA . HIS D 1 244 ? 13.56267 130.52766 212.26407 1.000 83.74049 244 HIS D CA 1
ATOM 8345 C C . HIS D 1 244 ? 13.68578 131.61379 213.34293 1.000 84.84300 244 HIS D C 1
ATOM 8346 O O . HIS D 1 244 ? 13.95595 131.30293 214.51492 1.000 85.43945 244 HIS D O 1
ATOM 8353 N N . ALA D 1 245 ? 13.43567 132.87774 212.99082 1.000 81.67955 245 ALA D N 1
ATOM 8354 C CA . ALA D 1 245 ? 13.90473 134.01885 213.78262 1.000 83.75932 245 ALA D CA 1
ATOM 8355 C C . ALA D 1 245 ? 12.84484 134.60591 214.71771 1.000 84.89278 245 ALA D C 1
ATOM 8356 O O . ALA D 1 245 ? 11.71377 134.89281 214.30783 1.000 84.16125 245 ALA D O 1
ATOM 8358 N N . ARG D 1 246 ? 13.25400 134.82107 215.97362 1.000 83.50952 246 ARG D N 1
ATOM 8359 C CA . ARG D 1 246 ? 12.41913 135.36015 217.04268 1.000 82.24429 246 ARG D CA 1
ATOM 8360 C C . ARG D 1 246 ? 13.26421 136.29329 217.90346 1.000 80.20417 246 ARG D C 1
ATOM 8361 O O . ARG D 1 246 ? 14.49020 136.29733 217.82028 1.000 83.01971 246 ARG D O 1
ATOM 8369 N N . GLY D 1 247 ? 12.60329 137.07035 218.75146 1.000 84.21916 247 GLY D N 1
ATOM 8370 C CA . GLY D 1 247 ? 13.30440 137.83450 219.76928 1.000 80.47902 247 GLY D CA 1
ATOM 8371 C C . GLY D 1 247 ? 12.30849 138.58755 220.61933 1.000 81.49600 247 GLY D C 1
ATOM 8372 O O . GLY D 1 247 ? 11.10146 138.46247 220.42751 1.000 86.48202 247 GLY D O 1
ATOM 8373 N N . SER D 1 248 ? 12.81758 139.38968 221.55317 1.000 81.71780 248 SER D N 1
ATOM 8374 C CA . SER D 1 248 ? 11.95065 140.25973 222.33819 1.000 79.98949 248 SER D CA 1
ATOM 8375 C C . SER D 1 248 ? 12.58461 141.63777 222.46695 1.000 79.49052 248 SER D C 1
ATOM 8376 O O . SER D 1 248 ? 13.80559 141.77382 222.39376 1.000 86.59539 248 SER D O 1
ATOM 8379 N N . ALA D 1 249 ? 11.75059 142.66176 222.66195 1.000 82.05575 249 ALA D N 1
ATOM 8380 C CA . ALA D 1 249 ? 12.23355 144.03679 222.78473 1.000 84.02827 249 ALA D CA 1
ATOM 8381 C C . ALA D 1 249 ? 11.36965 144.82086 223.75976 1.000 89.00999 249 ALA D C 1
ATOM 8382 O O . ALA D 1 249 ? 10.15167 144.61882 223.83795 1.000 92.25497 249 ALA D O 1
ATOM 8384 N N . LEU D 1 250 ? 12.00971 145.74797 224.47956 1.000 89.66157 250 LEU D N 1
ATOM 8385 C CA . LEU D 1 250 ? 11.25680 146.60704 225.38657 1.000 91.01273 250 LEU D CA 1
ATOM 8386 C C . LEU D 1 250 ? 10.10267 147.27591 224.65566 1.000 89.33931 250 LEU D C 1
ATOM 8387 O O . LEU D 1 250 ? 9.01474 147.43092 225.21279 1.000 96.81539 250 LEU D O 1
ATOM 8392 N N . TYR D 1 251 ? 10.30847 147.64278 223.39459 1.000 87.50213 251 TYR D N 1
ATOM 8393 C CA . TYR D 1 251 ? 9.19834 147.95563 222.50971 1.000 87.58503 251 TYR D CA 1
ATOM 8394 C C . TYR D 1 251 ? 9.62115 147.69148 221.06868 1.000 87.18273 251 TYR D C 1
ATOM 8395 O O . TYR D 1 251 ? 10.78112 147.37650 220.79055 1.000 91.25009 251 TYR D O 1
ATOM 8404 N N . ALA D 1 252 ? 8.65301 147.80034 220.15880 1.000 84.49299 252 ALA D N 1
ATOM 8405 C CA . ALA D 1 252 ? 8.84183 147.45719 218.75581 1.000 85.86353 252 ALA D CA 1
ATOM 8406 C C . ALA D 1 252 ? 8.00167 148.37705 217.88383 1.000 88.96568 252 ALA D C 1
ATOM 8407 O O . ALA D 1 252 ? 6.78769 148.46402 218.06999 1.000 96.75123 252 ALA D O 1
ATOM 8409 N N . LYS D 1 253 ? 8.63451 149.05497 216.93166 1.000 89.71205 253 LYS D N 1
ATOM 8410 C CA . LYS D 1 253 ? 7.94434 149.94484 216.00766 1.000 91.96919 253 LYS D CA 1
ATOM 8411 C C . LYS D 1 253 ? 7.99517 149.37968 214.59372 1.000 97.88400 253 LYS D C 1
ATOM 8412 O O . LYS D 1 253 ? 9.03413 148.87867 214.15163 1.000 100.64576 253 LYS D O 1
ATOM 8418 N N . ARG D 1 254 ? 6.86606 149.46355 213.88486 1.000 99.53164 254 ARG D N 1
ATOM 8419 C CA . ARG D 1 254 ? 6.75889 149.05639 212.48492 1.000 98.87814 254 ARG D CA 1
ATOM 8420 C C . ARG D 1 254 ? 6.45871 150.26027 211.60383 1.000 105.37287 254 ARG D C 1
ATOM 8421 O O . ARG D 1 254 ? 5.51871 151.01326 211.87588 1.000 112.96492 254 ARG D O 1
ATOM 8429 N N . SER D 1 255 ? 7.22455 150.42019 210.52471 1.000 107.81719 255 SER D N 1
ATOM 8430 C CA . SER D 1 255 ? 6.92237 151.48106 209.57263 1.000 111.51678 255 SER D CA 1
ATOM 8431 C C . SER D 1 255 ? 6.59020 150.91289 208.20074 1.000 113.22506 255 SER D C 1
ATOM 8432 O O . SER D 1 255 ? 6.07424 149.79586 208.09094 1.000 111.44233 255 SER D O 1
ATOM 8435 N N . GLU D 1 256 ? 6.85502 151.68379 207.15361 1.000 115.22712 256 GLU D N 1
ATOM 8436 C CA . GLU D 1 256 ? 6.55685 151.23762 205.80371 1.000 118.40493 256 GLU D CA 1
ATOM 8437 C C . GLU D 1 256 ? 7.57284 150.19862 205.35068 1.000 121.24462 256 GLU D C 1
ATOM 8438 O O . GLU D 1 256 ? 8.76787 150.29570 205.64250 1.000 119.32945 256 GLU D O 1
ATOM 8444 N N . ASN D 1 257 ? 7.07378 149.19351 204.62787 1.000 124.37748 257 ASN D N 1
ATOM 8445 C CA . ASN D 1 257 ? 7.87676 148.07849 204.10588 1.000 127.12134 257 ASN D CA 1
ATOM 8446 C C . ASN D 1 257 ? 8.44595 147.20564 205.22990 1.000 127.57370 257 ASN D C 1
ATOM 8447 O O . ASN D 1 257 ? 9.51596 146.59967 205.09282 1.000 122.14136 257 ASN D O 1
ATOM 8452 N N . ALA D 1 258 ? 7.73211 147.14174 206.35300 1.000 129.07595 258 ALA D N 1
ATOM 8453 C CA . ALA D 1 258 ? 8.06931 146.24588 207.45706 1.000 128.12107 258 ALA D CA 1
ATOM 8454 C C . ALA D 1 258 ? 9.44038 146.55900 208.05383 1.000 125.60822 258 ALA D C 1
ATOM 8455 O O . ALA D 1 258 ? 10.10749 145.66909 208.58484 1.000 125.08734 258 ALA D O 1
ATOM 8457 N N . ILE D 1 259 ? 9.87431 147.82001 207.96963 1.000 115.18127 259 ILE D N 1
ATOM 8458 C CA . ILE D 1 259 ? 11.08238 148.27814 208.65141 1.000 108.37003 259 ILE D CA 1
ATOM 8459 C C . ILE D 1 259 ? 10.79059 148.28330 210.14445 1.000 103.06979 259 ILE D C 1
ATOM 8460 O O . ILE D 1 259 ? 10.26862 149.26634 210.68641 1.000 105.44598 259 ILE D O 1
ATOM 8465 N N . ILE D 1 260 ? 11.10473 147.16639 210.80053 1.000 100.22512 260 ILE D N 1
ATOM 8466 C CA . ILE D 1 260 ? 10.85994 146.95454 212.22359 1.000 93.80267 260 ILE D CA 1
ATOM 8467 C C . ILE D 1 260 ? 12.06903 147.41268 213.02037 1.000 90.41943 260 ILE D C 1
ATOM 8468 O O . ILE D 1 260 ? 13.20201 147.01470 212.73125 1.000 93.33391 260 ILE D O 1
ATOM 8473 N N . MET D 1 261 ? 11.82814 148.20679 214.05231 1.000 86.17278 261 MET D N 1
ATOM 8474 C CA . MET D 1 261 ? 12.88224 148.70493 214.91811 1.000 88.78912 261 MET D CA 1
ATOM 8475 C C . MET D 1 261 ? 12.58446 148.29508 216.34920 1.000 86.42061 261 MET D C 1
ATOM 8476 O O . MET D 1 261 ? 11.43852 148.35608 216.78835 1.000 94.83836 261 MET D O 1
ATOM 8481 N N . LEU D 1 262 ? 13.61058 147.87521 217.07710 1.000 85.03065 262 LEU D N 1
ATOM 8482 C CA . LEU D 1 262 ? 13.43179 147.39935 218.44118 1.000 86.22470 262 LEU D CA 1
ATOM 8483 C C . LEU D 1 262 ? 14.35489 148.13850 219.39397 1.000 88.05564 262 LEU D C 1
ATOM 8484 O O . LEU D 1 262 ? 15.49183 148.46151 219.03677 1.000 88.59378 262 LEU D O 1
ATOM 8489 N N . LYS D 1 263 ? 13.86505 148.37962 220.61301 1.000 87.79462 263 LYS D N 1
ATOM 8490 C CA . LYS D 1 263 ? 14.66918 148.93278 221.69383 1.000 88.58083 263 LYS D CA 1
ATOM 8491 C C . LYS D 1 263 ? 14.94737 147.83390 222.71092 1.000 88.35646 263 LYS D C 1
ATOM 8492 O O . LYS D 1 263 ? 14.02246 147.15191 223.16312 1.000 85.56214 263 LYS D O 1
ATOM 8498 N N . ASP D 1 264 ? 16.22843 147.65700 223.05076 1.000 91.89728 264 ASP D N 1
ATOM 8499 C CA . ASP D 1 264 ? 16.68959 146.54311 223.88382 1.000 90.23822 264 ASP D CA 1
ATOM 8500 C C . ASP D 1 264 ? 16.31756 145.20303 223.26602 1.000 88.95543 264 ASP D C 1
ATOM 8501 O O . ASP D 1 264 ? 15.91970 144.26109 223.95418 1.000 87.46453 264 ASP D O 1
ATOM 8506 N N . GLY D 1 265 ? 16.47338 145.11588 221.95101 1.000 85.50880 265 GLY D N 1
ATOM 8507 C CA . GLY D 1 265 ? 15.93133 143.99778 221.22021 1.000 78.22570 265 GLY D CA 1
ATOM 8508 C C . GLY D 1 265 ? 16.79939 142.76082 221.27523 1.000 78.47546 265 GLY D C 1
ATOM 8509 O O . GLY D 1 265 ? 18.00743 142.78890 221.51506 1.000 80.72992 265 GLY D O 1
ATOM 8510 N N . THR D 1 266 ? 16.14941 141.63977 221.02945 1.000 78.23022 266 THR D N 1
ATOM 8511 C CA . THR D 1 266 ? 16.81745 140.36078 220.93450 1.000 74.93521 266 THR D CA 1
ATOM 8512 C C . THR D 1 266 ? 16.53429 139.76262 219.57261 1.000 78.17275 266 THR D C 1
ATOM 8513 O O . THR D 1 266 ? 15.44020 139.92351 219.02374 1.000 77.67081 266 THR D O 1
ATOM 8517 N N . TYR D 1 267 ? 17.55124 139.13060 219.00854 1.000 75.65748 267 TYR D N 1
ATOM 8518 C CA . TYR D 1 267 ? 17.39710 138.33546 217.80765 1.000 72.49643 267 TYR D CA 1
ATOM 8519 C C . TYR D 1 267 ? 18.09619 137.00951 218.03070 1.000 74.09004 267 TYR D C 1
ATOM 8520 O O . TYR D 1 267 ? 19.15229 136.94963 218.66856 1.000 75.20017 267 TYR D O 1
ATOM 8529 N N . THR D 1 268 ? 17.46717 135.94643 217.55091 1.000 74.22612 268 THR D N 1
ATOM 8530 C CA . THR D 1 268 ? 18.05523 134.61946 217.54297 1.000 73.55209 268 THR D CA 1
ATOM 8531 C C . THR D 1 268 ? 17.27413 133.79231 216.55318 1.000 74.49553 268 THR D C 1
ATOM 8532 O O . THR D 1 268 ? 16.16506 134.15422 216.15429 1.000 77.76829 268 THR D O 1
ATOM 8536 N N . ARG D 1 269 ? 17.86612 132.67129 216.16722 1.000 75.88974 269 ARG D N 1
ATOM 8537 C CA . ARG D 1 269 ? 17.20005 131.69717 215.31542 1.000 80.15544 269 ARG D CA 1
ATOM 8538 C C . ARG D 1 269 ? 16.92321 130.40424 216.06461 1.000 80.74370 269 ARG D C 1
ATOM 8539 O O . ARG D 1 269 ? 16.36817 129.46415 215.48779 1.000 83.88704 269 ARG D O 1
ATOM 8547 N N . CYS D 1 270 ? 17.27539 130.35840 217.34757 1.000 81.11800 270 CYS D N 1
ATOM 8548 C CA . CYS D 1 270 ? 16.98156 129.23148 218.20873 1.000 81.95026 270 CYS D CA 1
ATOM 8549 C C . CYS D 1 270 ? 15.47460 129.08544 218.41896 1.000 85.27940 270 CYS D C 1
ATOM 8550 O O . CYS D 1 270 ? 14.69054 130.03139 218.27896 1.000 82.21171 270 CYS D O 1
ATOM 8553 N N . GLU D 1 271 ? 15.07470 127.86846 218.74515 1.000 87.69754 271 GLU D N 1
ATOM 8554 C CA . GLU D 1 271 ? 13.69375 127.61543 219.05138 1.000 89.50156 271 GLU D CA 1
ATOM 8555 C C . GLU D 1 271 ? 13.30690 128.28156 220.36136 1.000 91.55765 271 GLU D C 1
ATOM 8556 O O . GLU D 1 271 ? 14.16700 128.62270 221.18220 1.000 89.45726 271 GLU D O 1
ATOM 8562 N N . PRO D 1 272 ? 12.00093 128.45853 220.58252 1.000 92.15064 272 PRO D N 1
ATOM 8563 C CA . PRO D 1 272 ? 11.53706 129.20564 221.76350 1.000 89.73038 272 PRO D CA 1
ATOM 8564 C C . PRO D 1 272 ? 11.95227 128.59481 223.09351 1.000 90.55298 272 PRO D C 1
ATOM 8565 O O . PRO D 1 272 ? 11.86139 129.27693 224.11945 1.000 96.30583 272 PRO D O 1
ATOM 8569 N N . SER D 1 273 ? 12.42633 127.35484 223.10658 1.000 93.70188 273 SER D N 1
ATOM 8570 C CA . SER D 1 273 ? 12.81653 126.65299 224.31861 1.000 92.24304 273 SER D CA 1
ATOM 8571 C C . SER D 1 273 ? 14.31556 126.69508 224.56339 1.000 94.07841 273 SER D C 1
ATOM 8572 O O . SER D 1 273 ? 14.77973 126.14522 225.56639 1.000 97.05816 273 SER D O 1
ATOM 8575 N N . SER D 1 274 ? 15.07941 127.33602 223.67621 1.000 93.92047 274 SER D N 1
ATOM 8576 C CA . SER D 1 274 ? 16.53442 127.29708 223.70001 1.000 91.49377 274 SER D CA 1
ATOM 8577 C C . SER D 1 274 ? 17.11339 128.68114 223.94778 1.000 85.41384 274 SER D C 1
ATOM 8578 O O . SER D 1 274 ? 16.55428 129.68906 223.51174 1.000 82.92303 274 SER D O 1
ATOM 8581 N N . ASN D 1 275 ? 18.23849 128.70627 224.67062 1.000 84.79393 275 ASN D N 1
ATOM 8582 C CA . ASN D 1 275 ? 19.03147 129.89934 224.94437 1.000 84.15873 275 ASN D CA 1
ATOM 8583 C C . ASN D 1 275 ? 20.46341 129.73334 224.43119 1.000 83.51796 275 ASN D C 1
ATOM 8584 O O . ASN D 1 275 ? 21.39245 130.36344 224.94299 1.000 86.73392 275 ASN D O 1
ATOM 8589 N N . ALA D 1 276 ? 20.64530 128.90123 223.40026 1.000 79.74368 276 ALA D N 1
ATOM 8590 C CA . ALA D 1 276 ? 21.98625 128.55824 222.92311 1.000 77.73595 276 ALA D CA 1
ATOM 8591 C C . ALA D 1 276 ? 22.80615 129.80524 222.62885 1.000 83.29218 276 ALA D C 1
ATOM 8592 O O . ALA D 1 276 ? 23.91722 129.98235 223.15268 1.000 81.97854 276 ALA D O 1
ATOM 8594 N N . TRP D 1 277 ? 22.27600 130.67012 221.77283 1.000 81.27120 277 TRP D N 1
ATOM 8595 C CA . TRP D 1 277 ? 22.88290 131.95211 221.48260 1.000 77.70136 277 TRP D CA 1
ATOM 8596 C C . TRP D 1 277 ? 21.75882 132.94604 221.24465 1.000 77.23515 277 TRP D C 1
ATOM 8597 O O . TRP D 1 277 ? 20.69577 132.58693 220.73084 1.000 75.78171 277 TRP D O 1
ATOM 8608 N N . THR D 1 278 ? 21.99583 134.18210 221.66247 1.000 77.05590 278 THR D N 1
ATOM 8609 C CA . THR D 1 278 ? 21.17672 135.30902 221.27146 1.000 75.69197 278 THR D CA 1
ATOM 8610 C C . THR D 1 278 ? 22.10362 136.47102 220.93720 1.000 74.59117 278 THR D C 1
ATOM 8611 O O . THR D 1 278 ? 23.26368 136.52512 221.35903 1.000 75.02857 278 THR D O 1
ATOM 8615 N N . LEU D 1 279 ? 21.59247 137.35190 220.10317 1.000 72.71922 279 LEU D N 1
ATOM 8616 C CA . LEU D 1 279 ? 22.14438 138.67590 219.87094 1.000 76.73039 279 LEU D CA 1
ATOM 8617 C C . LEU D 1 279 ? 21.26044 139.67395 220.61896 1.000 77.53471 279 LEU D C 1
ATOM 8618 O O . LEU D 1 279 ? 20.03142 139.62988 220.48813 1.000 78.31738 279 LEU D O 1
ATOM 8623 N N . LYS D 1 280 ? 21.86750 140.58006 221.38077 1.000 74.08765 280 LYS D N 1
ATOM 8624 C CA . LYS D 1 280 ? 21.11456 141.59211 222.11276 1.000 73.52909 280 LYS D CA 1
ATOM 8625 C C . LYS D 1 280 ? 21.69545 142.94909 221.74252 1.000 73.59294 280 LYS D C 1
ATOM 8626 O O . LYS D 1 280 ? 22.89646 143.18316 221.91633 1.000 75.74429 280 LYS D O 1
ATOM 8632 N N . GLY D 1 281 ? 20.85034 143.83199 221.21254 1.000 75.12626 281 GLY D N 1
ATOM 8633 C CA . GLY D 1 281 ? 21.30021 145.13096 220.74333 1.000 75.34269 281 GLY D CA 1
ATOM 8634 C C . GLY D 1 281 ? 20.52925 146.25700 221.38931 1.000 78.84366 281 GLY D C 1
ATOM 8635 O O . GLY D 1 281 ? 19.40233 146.05400 221.84550 1.000 80.21895 281 GLY D O 1
ATOM 8636 N N . ASN D 1 282 ? 21.13521 147.44004 221.46910 1.000 77.66256 282 ASN D N 1
ATOM 8637 C CA . ASN D 1 282 ? 20.40923 148.60806 221.95107 1.000 84.08927 282 ASN D CA 1
ATOM 8638 C C . ASN D 1 282 ? 19.29308 148.97990 220.97518 1.000 85.20813 282 ASN D C 1
ATOM 8639 O O . ASN D 1 282 ? 18.11613 149.06689 221.35033 1.000 84.66661 282 ASN D O 1
ATOM 8644 N N . ASN D 1 283 ? 19.64489 149.20377 219.71411 1.000 82.80125 283 ASN D N 1
ATOM 8645 C CA . ASN D 1 283 ? 18.66873 149.31261 218.63723 1.000 81.11031 283 ASN D CA 1
ATOM 8646 C C . ASN D 1 283 ? 18.82566 148.11351 217.70834 1.000 79.24220 283 ASN D C 1
ATOM 8647 O O . ASN D 1 283 ? 19.94664 147.68453 217.41823 1.000 79.99067 283 ASN D O 1
ATOM 8652 N N . VAL D 1 284 ? 17.70761 147.57941 217.22556 1.000 77.56158 284 VAL D N 1
ATOM 8653 C CA . VAL D 1 284 ? 17.73453 146.49730 216.25068 1.000 74.48099 284 VAL D CA 1
ATOM 8654 C C . VAL D 1 284 ? 16.75535 146.82313 215.13478 1.000 78.26505 284 VAL D C 1
ATOM 8655 O O . VAL D 1 284 ? 15.56238 147.01910 215.38692 1.000 83.33870 284 VAL D O 1
ATOM 8659 N N . LYS D 1 285 ? 17.25918 146.88901 213.90870 1.000 77.88791 285 LYS D N 1
ATOM 8660 C CA . LYS D 1 285 ? 16.44401 147.09684 212.72379 1.000 76.46089 285 LYS D CA 1
ATOM 8661 C C . LYS D 1 285 ? 16.38095 145.78975 211.94195 1.000 79.22065 285 LYS D C 1
ATOM 8662 O O . LYS D 1 285 ? 17.38897 145.08478 211.81089 1.000 78.75875 285 LYS D O 1
ATOM 8668 N N . LEU D 1 286 ? 15.18690 145.45164 211.45515 1.000 81.23730 286 LEU D N 1
ATOM 8669 C CA . LEU D 1 286 ? 14.94385 144.21055 210.72133 1.000 82.59557 286 LEU D CA 1
ATOM 8670 C C . LEU D 1 286 ? 14.14066 144.52137 209.46840 1.000 87.57950 286 LEU D C 1
ATOM 8671 O O . LEU D 1 286 ? 13.07465 145.13633 209.54648 1.000 94.51397 286 LEU D O 1
ATOM 8676 N N . ASN D 1 287 ? 14.65352 144.11526 208.31638 1.000 86.64342 287 ASN D N 1
ATOM 8677 C CA . ASN D 1 287 ? 13.95133 144.29009 207.04646 1.000 88.32922 287 ASN D CA 1
ATOM 8678 C C . ASN D 1 287 ? 13.70532 142.90601 206.47665 1.000 92.96775 287 ASN D C 1
ATOM 8679 O O . ASN D 1 287 ? 14.62826 142.29199 205.90959 1.000 91.60875 287 ASN D O 1
ATOM 8684 N N . PRO D 1 288 ? 12.50436 142.34698 206.62988 1.000 97.12084 288 PRO D N 1
ATOM 8685 C CA . PRO D 1 288 ? 12.31136 140.97592 206.15706 1.000 94.80592 288 PRO D CA 1
ATOM 8686 C C . PRO D 1 288 ? 12.36915 140.87975 204.64406 1.000 94.61040 288 PRO D C 1
ATOM 8687 O O . PRO D 1 288 ? 12.83812 139.86171 204.12311 1.000 96.10609 288 PRO D O 1
ATOM 8691 N N . ALA D 1 289 ? 11.96300 141.92665 203.92100 1.000 93.10155 289 ALA D N 1
ATOM 8692 C CA . ALA D 1 289 ? 12.05980 141.89749 202.46399 1.000 95.15226 289 ALA D CA 1
ATOM 8693 C C . ALA D 1 289 ? 13.51374 141.74250 202.00581 1.000 95.13564 289 ALA D C 1
ATOM 8694 O O . ALA D 1 289 ? 13.84068 140.82843 201.23986 1.000 93.38813 289 ALA D O 1
ATOM 8696 N N . THR D 1 290 ? 14.40277 142.62459 202.48058 1.000 94.73479 290 THR D N 1
ATOM 8697 C CA . THR D 1 290 ? 15.83473 142.52462 202.18539 1.000 88.50315 290 THR D CA 1
ATOM 8698 C C . THR D 1 290 ? 16.46887 141.28672 202.80844 1.000 90.34935 290 THR D C 1
ATOM 8699 O O . THR D 1 290 ? 17.44682 140.74670 202.26937 1.000 90.41059 290 THR D O 1
ATOM 8703 N N . GLY D 1 291 ? 15.94505 140.83783 203.94557 1.000 94.44721 291 GLY D N 1
ATOM 8704 C CA . GLY D 1 291 ? 16.59921 139.79294 204.70459 1.000 90.78571 291 GLY D CA 1
ATOM 8705 C C . GLY D 1 291 ? 17.72930 140.30209 205.56238 1.000 82.41023 291 GLY D C 1
ATOM 8706 O O . GLY D 1 291 ? 18.61239 139.52717 205.92534 1.000 80.98269 291 GLY D O 1
ATOM 8707 N N . PHE D 1 292 ? 17.71430 141.58113 205.92224 1.000 80.52140 292 PHE D N 1
ATOM 8708 C CA . PHE D 1 292 ? 18.88635 142.23624 206.47600 1.000 78.68391 292 PHE D CA 1
ATOM 8709 C C . PHE D 1 292 ? 18.61852 142.71539 207.89598 1.000 77.37004 292 PHE D C 1
ATOM 8710 O O . PHE D 1 292 ? 17.61553 143.38838 208.14905 1.000 82.34120 292 PHE D O 1
ATOM 8718 N N . GLY D 1 293 ? 19.50867 142.37953 208.81289 1.000 72.11714 293 GLY D N 1
ATOM 8719 C CA . GLY D 1 293 ? 19.35484 142.77568 210.20487 1.000 71.43429 293 GLY D CA 1
ATOM 8720 C C . GLY D 1 293 ? 20.53888 143.55579 210.70862 1.000 70.25724 293 GLY D C 1
ATOM 8721 O O . GLY D 1 293 ? 21.68286 143.19382 210.46650 1.000 71.59556 293 GLY D O 1
ATOM 8722 N N . THR D 1 294 ? 20.25893 144.64286 211.42353 1.000 69.56526 294 THR D N 1
ATOM 8723 C CA . THR D 1 294 ? 21.29997 145.49897 211.97529 1.000 71.31722 294 THR D CA 1
ATOM 8724 C C . THR D 1 294 ? 21.03117 145.72113 213.44930 1.000 68.45716 294 THR D C 1
ATOM 8725 O O . THR D 1 294 ? 19.88423 145.70913 213.89547 1.000 71.63165 294 THR D O 1
ATOM 8729 N N . ALA D 1 295 ? 22.10327 145.91626 214.20913 1.000 67.18814 295 ALA D N 1
ATOM 8730 C CA . ALA D 1 295 ? 21.95546 146.13741 215.63813 1.000 68.89774 295 ALA D CA 1
ATOM 8731 C C . ALA D 1 295 ? 23.01848 147.11251 216.12087 1.000 71.08189 295 ALA D C 1
ATOM 8732 O O . ALA D 1 295 ? 24.09239 147.20450 215.53271 1.000 69.44763 295 ALA D O 1
ATOM 8734 N N . THR D 1 296 ? 22.70060 147.85762 217.17883 1.000 74.14725 296 THR D N 1
ATOM 8735 C CA . THR D 1 296 ? 23.61664 148.81473 217.78759 1.000 71.88825 296 THR D CA 1
ATOM 8736 C C . THR D 1 296 ? 23.88486 148.41490 219.23360 1.000 74.19346 296 THR D C 1
ATOM 8737 O O . THR D 1 296 ? 22.98098 147.95694 219.94278 1.000 80.91859 296 THR D O 1
ATOM 8741 N N . ASN D 1 297 ? 25.13391 148.57801 219.66541 1.000 74.63677 297 ASN D N 1
ATOM 8742 C CA . ASN D 1 297 ? 25.56312 148.19518 221.01239 1.000 75.60572 297 ASN D CA 1
ATOM 8743 C C . ASN D 1 297 ? 25.25322 146.74220 221.28460 1.000 75.20294 297 ASN D C 1
ATOM 8744 O O . ASN D 1 297 ? 24.71338 146.38429 222.33171 1.000 78.80388 297 ASN D O 1
ATOM 8749 N N . ALA D 1 298 ? 25.62912 145.90311 220.33164 1.000 75.97193 298 ALA D N 1
ATOM 8750 C CA . ALA D 1 298 ? 25.25019 144.50509 220.34685 1.000 73.14789 298 ALA D CA 1
ATOM 8751 C C . ALA D 1 298 ? 26.17635 143.68423 221.22581 1.000 74.02356 298 ALA D C 1
ATOM 8752 O O . ALA D 1 298 ? 27.38434 143.92429 221.28862 1.000 71.67627 298 ALA D O 1
ATOM 8754 N N . THR D 1 299 ? 25.58748 142.69628 221.89201 1.000 73.98792 299 THR D N 1
ATOM 8755 C CA . THR D 1 299 ? 26.31663 141.66139 222.60602 1.000 72.96550 299 THR D CA 1
ATOM 8756 C C . THR D 1 299 ? 25.89361 140.30431 222.05824 1.000 75.55969 299 THR D C 1
ATOM 8757 O O . THR D 1 299 ? 24.70658 140.08523 221.80043 1.000 77.54148 299 THR D O 1
ATOM 8761 N N . LEU D 1 300 ? 26.85162 139.40933 221.82520 1.000 74.63159 300 LEU D N 1
ATOM 8762 C CA . LEU D 1 300 ? 26.51163 138.03228 221.49541 1.000 76.02993 300 LEU D CA 1
ATOM 8763 C C . LEU D 1 300 ? 26.65085 137.17042 222.73948 1.000 79.14756 300 LEU D C 1
ATOM 8764 O O . LEU D 1 300 ? 27.71394 137.13254 223.37434 1.000 77.05874 300 LEU D O 1
ATOM 8769 N N . ARG D 1 301 ? 25.57792 136.46841 223.07771 1.000 79.92403 301 ARG D N 1
ATOM 8770 C CA . ARG D 1 301 ? 25.58512 135.54354 224.19582 1.000 80.14267 301 ARG D CA 1
ATOM 8771 C C . ARG D 1 301 ? 25.54111 134.11848 223.66698 1.000 81.16783 301 ARG D C 1
ATOM 8772 O O . ARG D 1 301 ? 24.81899 133.82134 222.70812 1.000 82.48530 301 ARG D O 1
ATOM 8780 N N . VAL D 1 302 ? 26.32223 133.24558 224.28297 1.000 77.61920 302 VAL D N 1
ATOM 8781 C CA . VAL D 1 302 ? 26.22527 131.81455 224.05115 1.000 76.56652 302 VAL D CA 1
ATOM 8782 C C . VAL D 1 302 ? 25.78948 131.18668 225.36328 1.000 80.03080 302 VAL D C 1
ATOM 8783 O O . VAL D 1 302 ? 26.47061 131.31983 226.39117 1.000 76.95105 302 VAL D O 1
ATOM 8787 N N . LYS D 1 303 ? 24.62550 130.54163 225.32552 1.000 81.40344 303 LYS D N 1
ATOM 8788 C CA . LYS D 1 303 ? 23.96569 129.99873 226.51067 1.000 81.47651 303 LYS D CA 1
ATOM 8789 C C . LYS D 1 303 ? 23.96481 130.99586 227.66456 1.000 80.25989 303 LYS D C 1
ATOM 8790 O O . LYS D 1 303 ? 24.29098 130.67300 228.80855 1.000 75.78031 303 LYS D O 1
ATOM 8796 N N . ASP D 1 304 ? 23.59471 132.23081 227.34147 1.000 82.31973 304 ASP D N 1
ATOM 8797 C CA . ASP D 1 304 ? 23.52479 133.35791 228.25935 1.000 79.34081 304 ASP D CA 1
ATOM 8798 C C . ASP D 1 304 ? 24.87784 133.81902 228.76211 1.000 78.48240 304 ASP D C 1
ATOM 8799 O O . ASP D 1 304 ? 24.93992 134.67713 229.64001 1.000 82.29958 304 ASP D O 1
ATOM 8804 N N . PHE D 1 305 ? 25.97078 133.29401 228.23002 1.000 81.29519 305 PHE D N 1
ATOM 8805 C CA . PHE D 1 305 ? 27.27280 133.88410 228.51477 1.000 79.82684 305 PHE D CA 1
ATOM 8806 C C . PHE D 1 305 ? 27.49361 135.06000 227.56060 1.000 82.15948 305 PHE D C 1
ATOM 8807 O O . PHE D 1 305 ? 27.30045 134.89786 226.34165 1.000 83.86511 305 PHE D O 1
ATOM 8815 N N . PRO D 1 306 ? 27.82563 136.25807 228.05442 1.000 82.51988 306 PRO D N 1
ATOM 8816 C CA . PRO D 1 306 ? 28.27645 137.32299 227.14224 1.000 77.80841 306 PRO D CA 1
ATOM 8817 C C . PRO D 1 306 ? 29.67240 136.98500 226.65708 1.000 79.23608 306 PRO D C 1
ATOM 8818 O O . PRO D 1 306 ? 30.60752 136.84813 227.44497 1.000 83.15564 306 PRO D O 1
ATOM 8822 N N . VAL D 1 307 ? 29.79523 136.80386 225.35609 1.000 79.01958 307 VAL D N 1
ATOM 8823 C CA . VAL D 1 307 ? 31.03917 136.33585 224.77996 1.000 78.25091 307 VAL D CA 1
ATOM 8824 C C . VAL D 1 307 ? 31.73800 137.39478 223.92075 1.000 80.24238 307 VAL D C 1
ATOM 8825 O O . VAL D 1 307 ? 32.96298 137.31182 223.74659 1.000 80.13093 307 VAL D O 1
ATOM 8829 N N . PHE D 1 308 ? 31.02589 138.40469 223.42173 1.000 78.22877 308 PHE D N 1
ATOM 8830 C CA . PHE D 1 308 ? 31.56670 139.26960 222.37956 1.000 74.91489 308 PHE D CA 1
ATOM 8831 C C . PHE D 1 308 ? 30.78564 140.57656 222.35152 1.000 76.61529 308 PHE D C 1
ATOM 8832 O O . PHE D 1 308 ? 29.55566 140.56452 222.47169 1.000 78.76028 308 PHE D O 1
ATOM 8840 N N . TYR D 1 309 ? 31.48057 141.70358 222.21430 1.000 71.79526 309 TYR D N 1
ATOM 8841 C CA . TYR D 1 309 ? 30.78951 142.98554 222.15825 1.000 74.11795 309 TYR D CA 1
ATOM 8842 C C . TYR D 1 309 ? 31.25331 143.83043 220.98409 1.000 72.33434 309 TYR D C 1
ATOM 8843 O O . TYR D 1 309 ? 32.45427 143.99346 220.75690 1.000 76.19288 309 TYR D O 1
ATOM 8852 N N . THR D 1 310 ? 30.28118 144.40430 220.27016 1.000 69.83165 310 THR D N 1
ATOM 8853 C CA . THR D 1 310 ? 30.54499 145.32919 219.19802 1.000 69.92711 310 THR D CA 1
ATOM 8854 C C . THR D 1 310 ? 29.57194 146.49115 219.19002 1.000 75.55942 310 THR D C 1
ATOM 8855 O O . THR D 1 310 ? 28.36097 146.28012 219.38122 1.000 73.63642 310 THR D O 1
ATOM 8859 N N . PRO D 1 311 ? 30.04283 147.68413 218.82882 1.000 76.64195 311 PRO D N 1
ATOM 8860 C CA . PRO D 1 311 ? 29.13076 148.81807 218.68982 1.000 71.84990 311 PRO D CA 1
ATOM 8861 C C . PRO D 1 311 ? 28.19660 148.69090 217.49797 1.000 70.07517 311 PRO D C 1
ATOM 8862 O O . PRO D 1 311 ? 27.05060 149.14686 217.59208 1.000 73.91179 311 PRO D O 1
ATOM 8866 N N . TYR D 1 312 ? 28.61848 148.05979 216.39998 1.000 66.14068 312 TYR D N 1
ATOM 8867 C CA . TYR D 1 312 ? 27.71633 147.86663 215.27113 1.000 65.33702 312 TYR D CA 1
ATOM 8868 C C . TYR D 1 312 ? 27.81432 146.45157 214.74727 1.000 68.11969 312 TYR D C 1
ATOM 8869 O O . TYR D 1 312 ? 28.85237 145.80163 214.89220 1.000 75.77576 312 TYR D O 1
ATOM 8878 N N . ILE D 1 313 ? 26.71626 145.97646 214.16148 1.000 65.55017 313 ILE D N 1
ATOM 8879 C CA . ILE D 1 313 ? 26.68024 144.63039 213.61264 1.000 66.47232 313 ILE D CA 1
ATOM 8880 C C . ILE D 1 313 ? 25.42613 144.46524 212.77183 1.000 67.22325 313 ILE D C 1
ATOM 8881 O O . ILE D 1 313 ? 24.36515 145.00923 213.09892 1.000 72.26247 313 ILE D O 1
ATOM 8886 N N . TYR D 1 314 ? 25.58201 143.69413 211.70090 1.000 64.08345 314 TYR D N 1
ATOM 8887 C CA . TYR D 1 314 ? 24.44791 143.34199 210.88010 1.000 68.57962 314 TYR D CA 1
ATOM 8888 C C . TYR D 1 314 ? 24.49295 141.83697 210.69026 1.000 72.41296 314 TYR D C 1
ATOM 8889 O O . TYR D 1 314 ? 25.48103 141.24105 211.01619 1.000 71.53737 314 TYR D O 1
ATOM 8898 N N . PHE D 1 315 ? 23.42391 141.21886 210.20848 1.000 70.99457 315 PHE D N 1
ATOM 8899 C CA . PHE D 1 315 ? 23.35096 139.77585 210.06265 1.000 66.68535 315 PHE D CA 1
ATOM 8900 C C . PHE D 1 315 ? 22.28682 139.45468 209.01684 1.000 72.68587 315 PHE D C 1
ATOM 8901 O O . PHE D 1 315 ? 21.36876 140.25662 208.81887 1.000 74.27745 315 PHE D O 1
ATOM 8909 N N . PRO D 1 316 ? 22.37778 138.30961 208.32595 1.000 76.18775 316 PRO D N 1
ATOM 8910 C CA . PRO D 1 316 ? 21.29666 137.94145 207.39615 1.000 76.73696 316 PRO D CA 1
ATOM 8911 C C . PRO D 1 316 ? 20.16780 137.21348 208.10739 1.000 81.00949 316 PRO D C 1
ATOM 8912 O O . PRO D 1 316 ? 20.39595 136.30458 208.90646 1.000 85.78809 316 PRO D O 1
ATOM 8916 N N . ILE D 1 317 ? 18.93674 137.63140 207.81951 1.000 84.75724 317 ILE D N 1
ATOM 8917 C CA . ILE D 1 317 ? 17.76585 136.97241 208.39675 1.000 86.84836 317 ILE D CA 1
ATOM 8918 C C . ILE D 1 317 ? 17.48780 135.66132 207.67594 1.000 88.78213 317 ILE D C 1
ATOM 8919 O O . ILE D 1 317 ? 17.41494 134.59338 208.29807 1.000 87.83295 317 ILE D O 1
ATOM 8924 N N . ASP D 1 318 ? 17.28562 135.74416 206.35596 1.000 91.09240 318 ASP D N 1
ATOM 8925 C CA . ASP D 1 318 ? 17.24054 134.59905 205.45509 1.000 94.23682 318 ASP D CA 1
ATOM 8926 C C . ASP D 1 318 ? 18.66951 134.16308 205.11594 1.000 90.62715 318 ASP D C 1
ATOM 8927 O O . ASP D 1 318 ? 19.64554 134.80317 205.51573 1.000 89.38881 318 ASP D O 1
ATOM 8932 N N . ASP D 1 319 ? 18.80546 133.04301 204.40405 1.000 93.83298 319 ASP D N 1
ATOM 8933 C CA . ASP D 1 319 ? 20.11944 132.46403 204.08493 1.000 92.62083 319 ASP D CA 1
ATOM 8934 C C . ASP D 1 319 ? 20.59723 132.88789 202.69381 1.000 88.41692 319 ASP D C 1
ATOM 8935 O O . ASP D 1 319 ? 20.93215 132.06381 201.84486 1.000 88.94033 319 ASP D O 1
ATOM 8940 N N . ARG D 1 320 ? 20.63014 134.19787 202.47066 1.000 87.89368 320 ARG D N 1
ATOM 8941 C CA . ARG D 1 320 ? 21.15394 134.78875 201.24852 1.000 85.00346 320 ARG D CA 1
ATOM 8942 C C . ARG D 1 320 ? 22.67595 134.91683 201.34629 1.000 84.07775 320 ARG D C 1
ATOM 8943 O O . ARG D 1 320 ? 23.24110 135.05198 202.43120 1.000 85.97701 320 ARG D O 1
ATOM 8951 N N . ARG D 1 321 ? 23.34679 134.96273 200.21620 1.000 81.88599 321 ARG D N 1
ATOM 8952 C CA . ARG D 1 321 ? 24.76879 135.18880 200.26197 1.000 76.80681 321 ARG D CA 1
ATOM 8953 C C . ARG D 1 321 ? 24.93477 136.63785 200.61078 1.000 71.76194 321 ARG D C 1
ATOM 8954 O O . ARG D 1 321 ? 24.32565 137.49375 199.99077 1.000 74.23905 321 ARG D O 1
ATOM 8962 N N . GLN D 1 322 ? 25.73390 136.92100 201.62264 1.000 68.71130 322 GLN D N 1
ATOM 8963 C CA . GLN D 1 322 ? 25.99889 138.28905 201.99645 1.000 71.93149 322 GLN D CA 1
ATOM 8964 C C . GLN D 1 322 ? 27.44393 138.43715 202.30123 1.000 68.58217 322 GLN D C 1
ATOM 8965 O O . GLN D 1 322 ? 28.08603 137.49222 202.70525 1.000 69.53887 322 GLN D O 1
ATOM 8971 N N . SER D 1 323 ? 27.96185 139.63215 202.11302 1.000 66.65537 323 SER D N 1
ATOM 8972 C CA . SER D 1 323 ? 29.34288 139.88625 202.42080 1.000 67.08213 323 SER D CA 1
ATOM 8973 C C . SER D 1 323 ? 29.42508 140.07142 203.90677 1.000 71.88185 323 SER D C 1
ATOM 8974 O O . SER D 1 323 ? 28.50214 140.58645 204.51684 1.000 73.65185 323 SER D O 1
ATOM 8977 N N . GLY D 1 324 ? 30.52118 139.64153 204.50566 1.000 73.56374 324 GLY D N 1
ATOM 8978 C CA . GLY D 1 324 ? 30.67437 139.85770 205.91862 1.000 71.73479 324 GLY D CA 1
ATOM 8979 C C . GLY D 1 324 ? 31.75749 138.99781 206.48256 1.000 69.98454 324 GLY D C 1
ATOM 8980 O O . GLY D 1 324 ? 32.45142 138.36676 205.75254 1.000 72.16078 324 GLY D O 1
ATOM 8981 N N . PHE D 1 325 ? 31.89767 138.96597 207.79055 1.000 66.54202 325 PHE D N 1
ATOM 8982 C CA . PHE D 1 325 ? 32.86080 138.10008 208.42551 1.000 67.17705 325 PHE D CA 1
ATOM 8983 C C . PHE D 1 325 ? 32.39185 136.66305 208.31074 1.000 71.75071 325 PHE D C 1
ATOM 8984 O O . PHE D 1 325 ? 31.51175 136.37692 207.53289 1.000 70.95505 325 PHE D O 1
ATOM 8992 N N . LEU D 1 326 ? 33.02098 135.72415 208.98076 1.000 71.65007 326 LEU D N 1
ATOM 8993 C CA . LEU D 1 326 ? 32.55302 134.37211 208.81997 1.000 67.86709 326 LEU D CA 1
ATOM 8994 C C . LEU D 1 326 ? 32.87923 133.62227 210.06901 1.000 71.05410 326 LEU D C 1
ATOM 8995 O O . LEU D 1 326 ? 33.71832 134.05339 210.84285 1.000 72.22639 326 LEU D O 1
ATOM 9000 N N . PRO D 1 327 ? 32.18831 132.51226 210.29124 1.000 69.05995 327 PRO D N 1
ATOM 9001 C CA . PRO D 1 327 ? 32.40351 131.76841 211.52329 1.000 72.17626 327 PRO D CA 1
ATOM 9002 C C . PRO D 1 327 ? 33.88156 131.56951 211.81911 1.000 77.08147 327 PRO D C 1
ATOM 9003 O O . PRO D 1 327 ? 34.59447 131.04144 210.97406 1.000 73.45885 327 PRO D O 1
ATOM 9007 N N . PRO D 1 328 ? 34.33871 131.97266 213.01100 1.000 77.71299 328 PRO D N 1
ATOM 9008 C CA . PRO D 1 328 ? 35.76676 131.88076 213.31681 1.000 72.05251 328 PRO D CA 1
ATOM 9009 C C . PRO D 1 328 ? 36.17588 130.46682 213.71091 1.000 70.75477 328 PRO D C 1
ATOM 9010 O O . PRO D 1 328 ? 35.34595 129.58481 213.94512 1.000 76.20662 328 PRO D O 1
ATOM 9014 N N . SER D 1 329 ? 37.49790 130.28589 213.79974 1.000 74.31983 329 SER D N 1
ATOM 9015 C CA . SER D 1 329 ? 38.16999 129.01395 214.06579 1.000 73.11052 329 SER D CA 1
ATOM 9016 C C . SER D 1 329 ? 39.30712 129.23611 215.05561 1.000 74.54459 329 SER D C 1
ATOM 9017 O O . SER D 1 329 ? 40.16005 130.11213 214.84739 1.000 69.52069 329 SER D O 1
ATOM 9020 N N . PHE D 1 330 ? 39.34030 128.42323 216.10770 1.000 74.99672 330 PHE D N 1
ATOM 9021 C CA . PHE D 1 330 ? 40.37044 128.50939 217.12854 1.000 74.83268 330 PHE D CA 1
ATOM 9022 C C . PHE D 1 330 ? 41.13250 127.20143 217.15658 1.000 75.81209 330 PHE D C 1
ATOM 9023 O O . PHE D 1 330 ? 40.54953 126.12439 216.97679 1.000 73.19497 330 PHE D O 1
ATOM 9031 N N . SER D 1 331 ? 42.43353 127.31052 217.39239 1.000 72.79242 331 SER D N 1
ATOM 9032 C CA . SER D 1 331 ? 43.30558 126.15355 217.38740 1.000 73.59417 331 SER D CA 1
ATOM 9033 C C . SER D 1 331 ? 44.54968 126.49170 218.18419 1.000 75.10644 331 SER D C 1
ATOM 9034 O O . SER D 1 331 ? 44.76469 127.63275 218.59603 1.000 76.73919 331 SER D O 1
ATOM 9037 N N . SER D 1 332 ? 45.38175 125.47475 218.35818 1.000 80.06932 332 SER D N 1
ATOM 9038 C CA . SER D 1 332 ? 46.64684 125.60389 219.06599 1.000 85.14072 332 SER D CA 1
ATOM 9039 C C . SER D 1 332 ? 47.50484 124.40089 218.69601 1.000 88.07496 332 SER D C 1
ATOM 9040 O O . SER D 1 332 ? 47.09393 123.25589 218.92720 1.000 87.84584 332 SER D O 1
ATOM 9043 N N . THR D 1 333 ? 48.69075 124.65188 218.14081 1.000 85.97535 333 THR D N 1
ATOM 9044 C CA . THR D 1 333 ? 49.60274 123.60487 217.69781 1.000 83.02894 333 THR D CA 1
ATOM 9045 C C . THR D 1 333 ? 51.02579 123.91598 218.15257 1.000 84.24970 333 THR D C 1
ATOM 9046 O O . THR D 1 333 ? 51.32181 125.01005 218.63841 1.000 86.37172 333 THR D O 1
ATOM 9050 N N . SER D 1 334 ? 51.92580 122.94300 217.95455 1.000 88.22603 334 SER D N 1
ATOM 9051 C CA . SER D 1 334 ? 53.34883 123.15609 218.20533 1.000 83.64803 334 SER D CA 1
ATOM 9052 C C . SER D 1 334 ? 53.97765 124.13501 217.22313 1.000 86.31527 334 SER D C 1
ATOM 9053 O O . SER D 1 334 ? 54.87767 124.88709 217.60992 1.000 89.07127 334 SER D O 1
ATOM 9056 N N . ASP D 1 335 ? 53.54747 124.14284 215.95619 1.000 89.72291 335 ASP D N 1
ATOM 9057 C CA . ASP D 1 335 ? 54.21130 125.00976 214.98200 1.000 93.13676 335 ASP D CA 1
ATOM 9058 C C . ASP D 1 335 ? 53.77325 126.46776 215.10690 1.000 87.94560 335 ASP D C 1
ATOM 9059 O O . ASP D 1 335 ? 54.51615 127.36975 214.70469 1.000 88.60142 335 ASP D O 1
ATOM 9064 N N . THR D 1 336 ? 52.59332 126.72677 215.67203 1.000 89.54808 336 THR D N 1
ATOM 9065 C CA . THR D 1 336 ? 52.03026 128.06975 215.67996 1.000 93.17910 336 THR D CA 1
ATOM 9066 C C . THR D 1 336 ? 51.65743 128.60189 217.05795 1.000 87.30545 336 THR D C 1
ATOM 9067 O O . THR D 1 336 ? 51.62140 129.82690 217.22982 1.000 82.19491 336 THR D O 1
ATOM 9071 N N . GLY D 1 337 ? 51.39560 127.73398 218.03609 1.000 85.97214 337 GLY D N 1
ATOM 9072 C CA . GLY D 1 337 ? 50.84876 128.16810 219.30612 1.000 87.11384 337 GLY D CA 1
ATOM 9073 C C . GLY D 1 337 ? 49.35674 128.42903 219.21929 1.000 83.72340 337 GLY D C 1
ATOM 9074 O O . GLY D 1 337 ? 48.63868 127.69092 218.53648 1.000 84.03632 337 GLY D O 1
ATOM 9075 N N . PHE D 1 338 ? 48.87479 129.47708 219.89324 1.000 81.85230 338 PHE D N 1
ATOM 9076 C CA . PHE D 1 338 ? 47.46576 129.83901 219.78540 1.000 80.84541 338 PHE D CA 1
ATOM 9077 C C . PHE D 1 338 ? 47.18554 130.52284 218.44636 1.000 79.67991 338 PHE D C 1
ATOM 9078 O O . PHE D 1 338 ? 47.89944 131.44983 218.04216 1.000 73.91870 338 PHE D O 1
ATOM 9086 N N . THR D 1 339 ? 46.14246 130.05172 217.75656 1.000 81.69439 339 THR D N 1
ATOM 9087 C CA . THR D 1 339 ? 45.73926 130.55555 216.44756 1.000 80.01279 339 THR D CA 1
ATOM 9088 C C . THR D 1 339 ? 44.26824 130.93149 216.47872 1.000 77.34317 339 THR D C 1
ATOM 9089 O O . THR D 1 339 ? 43.43235 130.18052 216.99793 1.000 75.98309 339 THR D O 1
ATOM 9093 N N . LEU D 1 340 ? 43.96511 132.06241 215.86464 1.000 77.16882 340 LEU D N 1
ATOM 9094 C CA . LEU D 1 340 ? 42.61106 132.52033 215.64878 1.000 73.97837 340 LEU D CA 1
ATOM 9095 C C . LEU D 1 340 ? 42.50084 132.89416 214.18075 1.000 73.53311 340 LEU D C 1
ATOM 9096 O O . LEU D 1 340 ? 43.42073 133.50513 213.62555 1.000 76.43951 340 LEU D O 1
ATOM 9101 N N . VAL D 1 341 ? 41.40677 132.48304 213.54495 1.000 68.72721 341 VAL D N 1
ATOM 9102 C CA . VAL D 1 341 ? 41.13556 132.78187 212.14295 1.000 70.45771 341 VAL D CA 1
ATOM 9103 C C . VAL D 1 341 ? 39.73752 133.36080 212.07108 1.000 71.77273 341 VAL D C 1
ATOM 9104 O O . VAL D 1 341 ? 38.76361 132.71980 212.48929 1.000 75.79367 341 VAL D O 1
ATOM 9108 N N . THR D 1 342 ? 39.63639 134.57173 211.54896 1.000 72.78569 342 THR D N 1
ATOM 9109 C CA . THR D 1 342 ? 38.40136 135.34268 211.57105 1.000 78.27442 342 THR D CA 1
ATOM 9110 C C . THR D 1 342 ? 38.17714 135.80351 210.14103 1.000 73.84931 342 THR D C 1
ATOM 9111 O O . THR D 1 342 ? 38.40005 136.97748 209.81286 1.000 75.39478 342 THR D O 1
ATOM 9115 N N . PRO D 1 343 ? 37.76506 134.90739 209.25618 1.000 70.26313 343 PRO D N 1
ATOM 9116 C CA . PRO D 1 343 ? 37.69184 135.25923 207.83316 1.000 70.33633 343 PRO D CA 1
ATOM 9117 C C . PRO D 1 343 ? 36.66876 136.36415 207.56217 1.000 68.19125 343 PRO D C 1
ATOM 9118 O O . PRO D 1 343 ? 35.66785 136.50019 208.27430 1.000 70.40342 343 PRO D O 1
ATOM 9122 N N . TYR D 1 344 ? 36.95158 137.16605 206.51904 1.000 66.71727 344 TYR D N 1
ATOM 9123 C CA . TYR D 1 344 ? 36.02145 138.14294 205.94906 1.000 66.74010 344 TYR D CA 1
ATOM 9124 C C . TYR D 1 344 ? 35.66627 137.75876 204.51216 1.000 68.03451 344 TYR D C 1
ATOM 9125 O O . TYR D 1 344 ? 36.55517 137.46071 203.70407 1.000 74.92957 344 TYR D O 1
ATOM 9134 N N . TYR D 1 345 ? 34.36322 137.78967 204.19633 1.000 68.12969 345 TYR D N 1
ATOM 9135 C CA . TYR D 1 345 ? 33.81906 137.40450 202.88945 1.000 66.18913 345 TYR D CA 1
ATOM 9136 C C . TYR D 1 345 ? 33.34889 138.63639 202.11338 1.000 71.38814 345 TYR D C 1
ATOM 9137 O O . TYR D 1 345 ? 32.63893 139.49742 202.66038 1.000 71.02033 345 TYR D O 1
ATOM 9146 N N . PHE D 1 346 ? 33.76571 138.70726 200.83631 1.000 69.39327 346 PHE D N 1
ATOM 9147 C CA . PHE D 1 346 ? 33.38253 139.71913 199.85025 1.000 62.65120 346 PHE D CA 1
ATOM 9148 C C . PHE D 1 346 ? 32.46042 139.05798 198.82546 1.000 64.13165 346 PHE D C 1
ATOM 9149 O O . PHE D 1 346 ? 32.93931 138.43189 197.87646 1.000 71.44963 346 PHE D O 1
ATOM 9157 N N . ASN D 1 347 ? 31.14544 139.17894 199.00663 1.000 66.07058 347 ASN D N 1
ATOM 9158 C CA . ASN D 1 347 ? 30.18632 138.68179 198.01082 1.000 66.99604 347 ASN D CA 1
ATOM 9159 C C . ASN D 1 347 ? 30.13711 139.68365 196.84571 1.000 68.60444 347 ASN D C 1
ATOM 9160 O O . ASN D 1 347 ? 29.29906 140.59261 196.78973 1.000 64.69176 347 ASN D O 1
ATOM 9165 N N . LEU D 1 348 ? 31.07199 139.51859 195.89360 1.000 66.92793 348 LEU D N 1
ATOM 9166 C CA . LEU D 1 348 ? 31.26079 140.51847 194.83146 1.000 66.34680 348 LEU D CA 1
ATOM 9167 C C . LEU D 1 348 ? 30.17165 140.43731 193.77262 1.000 69.49452 348 LEU D C 1
ATOM 9168 O O . LEU D 1 348 ? 29.90951 141.42322 193.06755 1.000 78.35441 348 LEU D O 1
ATOM 9173 N N . ALA D 1 349 ? 29.57168 139.25626 193.60084 1.000 61.34532 349 ALA D N 1
ATOM 9174 C CA . ALA D 1 349 ? 28.60553 139.07510 192.53100 1.000 63.86461 349 ALA D CA 1
ATOM 9175 C C . ALA D 1 349 ? 28.17260 137.61808 192.54222 1.000 70.71925 349 ALA D C 1
ATOM 9176 O O . ALA D 1 349 ? 28.72374 136.82519 193.31723 1.000 73.49949 349 ALA D O 1
ATOM 9178 N N . PRO D 1 350 ? 27.19150 137.21394 191.72940 1.000 67.88451 350 PRO D N 1
ATOM 9179 C CA . PRO D 1 350 ? 26.71158 135.82994 191.85163 1.000 67.52790 350 PRO D CA 1
ATOM 9180 C C . PRO D 1 350 ? 27.73756 134.80193 191.38760 1.000 68.90531 350 PRO D C 1
ATOM 9181 O O . PRO D 1 350 ? 27.73668 133.66198 191.87573 1.000 69.54436 350 PRO D O 1
ATOM 9185 N N . ASN D 1 351 ? 28.63042 135.16987 190.47443 1.000 66.08573 351 ASN D N 1
ATOM 9186 C CA . ASN D 1 351 ? 29.51338 134.19384 189.85942 1.000 64.13972 351 ASN D CA 1
ATOM 9187 C C . ASN D 1 351 ? 30.98941 134.41794 190.18319 1.000 63.79520 351 ASN D C 1
ATOM 9188 O O . ASN D 1 351 ? 31.83836 133.75991 189.58314 1.000 66.60454 351 ASN D O 1
ATOM 9193 N N . TYR D 1 352 ? 31.33150 135.33805 191.08204 1.000 61.53278 352 TYR D N 1
ATOM 9194 C CA . TYR D 1 352 ? 32.71956 135.39416 191.52084 1.000 61.34695 352 TYR D CA 1
ATOM 9195 C C . TYR D 1 352 ? 32.80071 136.13832 192.84074 1.000 63.97329 352 TYR D C 1
ATOM 9196 O O . TYR D 1 352 ? 32.23968 137.22431 192.97870 1.000 66.88095 352 TYR D O 1
ATOM 9205 N N . ASP D 1 353 ? 33.52587 135.57546 193.79870 1.000 65.16228 353 ASP D N 1
ATOM 9206 C CA . ASP D 1 353 ? 33.64102 136.20861 195.09761 1.000 64.83736 353 ASP D CA 1
ATOM 9207 C C . ASP D 1 353 ? 35.07209 136.10873 195.59543 1.000 67.58632 353 ASP D C 1
ATOM 9208 O O . ASP D 1 353 ? 35.92104 135.43170 194.99738 1.000 67.32780 353 ASP D O 1
ATOM 9213 N N . ALA D 1 354 ? 35.31522 136.78187 196.72132 1.000 63.12369 354 ALA D N 1
ATOM 9214 C CA . ALA D 1 354 ? 36.60431 136.82600 197.38913 1.000 60.55080 354 ALA D CA 1
ATOM 9215 C C . ALA D 1 354 ? 36.41153 136.59516 198.88418 1.000 64.14589 354 ALA D C 1
ATOM 9216 O O . ALA D 1 354 ? 35.32460 136.80317 199.41931 1.000 67.93793 354 ALA D O 1
ATOM 9218 N N . THR D 1 355 ? 37.46565 136.11428 199.55109 1.000 65.12089 355 THR D N 1
ATOM 9219 C CA . THR D 1 355 ? 37.48086 135.85244 200.99412 1.000 64.65719 355 THR D CA 1
ATOM 9220 C C . THR D 1 355 ? 38.89092 136.12157 201.51489 1.000 66.98203 355 THR D C 1
ATOM 9221 O O . THR D 1 355 ? 39.86085 135.72454 200.86680 1.000 70.59916 355 THR D O 1
ATOM 9225 N N . LEU D 1 356 ? 39.02005 136.80570 202.65179 1.000 66.38648 356 LEU D N 1
ATOM 9226 C CA . LEU D 1 356 ? 40.31113 136.99683 203.31459 1.000 68.22090 356 LEU D CA 1
ATOM 9227 C C . LEU D 1 356 ? 40.36735 136.15898 204.58268 1.000 70.29962 356 LEU D C 1
ATOM 9228 O O . LEU D 1 356 ? 39.36145 136.01301 205.28484 1.000 71.43894 356 LEU D O 1
ATOM 9233 N N . TYR D 1 357 ? 41.54042 135.61606 204.89458 1.000 74.37599 357 TYR D N 1
ATOM 9234 C CA . TYR D 1 357 ? 41.70262 134.77021 206.07765 1.000 72.04970 357 TYR D CA 1
ATOM 9235 C C . TYR D 1 357 ? 42.80872 135.33535 206.94543 1.000 75.82877 357 TYR D C 1
ATOM 9236 O O . TYR D 1 357 ? 43.98372 134.92439 206.82731 1.000 78.86297 357 TYR D O 1
ATOM 9245 N N . PRO D 1 358 ? 42.51680 136.29844 207.83636 1.000 76.30397 358 PRO D N 1
ATOM 9246 C CA . PRO D 1 358 ? 43.50692 136.71359 208.81618 1.000 78.09619 358 PRO D CA 1
ATOM 9247 C C . PRO D 1 358 ? 43.72411 135.55372 209.84128 1.000 76.68072 358 PRO D C 1
ATOM 9248 O O . PRO D 1 358 ? 42.81923 135.20976 210.56144 1.000 82.53398 358 PRO D O 1
ATOM 9252 N N . ARG D 1 359 ? 44.94013 135.00977 209.82717 1.000 75.16536 359 ARG D N 1
ATOM 9253 C CA . ARG D 1 359 ? 45.33332 133.97690 210.80023 1.000 81.31989 359 ARG D CA 1
ATOM 9254 C C . ARG D 1 359 ? 46.28542 134.63805 211.78802 1.000 78.17262 359 ARG D C 1
ATOM 9255 O O . ARG D 1 359 ? 47.39436 135.03306 211.41882 1.000 78.61028 359 ARG D O 1
ATOM 9263 N N . TYR D 1 360 ? 45.87360 134.75118 213.04307 1.000 76.88391 360 TYR D N 1
ATOM 9264 C CA . TYR D 1 360 ? 46.79172 135.20933 214.07489 1.000 84.19798 360 TYR D CA 1
ATOM 9265 C C . TYR D 1 360 ? 47.46086 133.98143 214.68693 1.000 83.10460 360 TYR D C 1
ATOM 9266 O O . TYR D 1 360 ? 46.77297 133.07946 215.18213 1.000 80.88070 360 TYR D O 1
ATOM 9275 N N . MET D 1 361 ? 48.79285 133.91448 214.61075 1.000 74.76815 361 MET D N 1
ATOM 9276 C CA . MET D 1 361 ? 49.52598 132.78358 215.16478 1.000 78.93140 361 MET D CA 1
ATOM 9277 C C . MET D 1 361 ? 50.44511 133.26274 216.27060 1.000 79.36067 361 MET D C 1
ATOM 9278 O O . MET D 1 361 ? 51.35104 134.06876 216.02938 1.000 77.48012 361 MET D O 1
ATOM 9283 N N . ALA D 1 362 ? 50.19830 132.75487 217.48069 1.000 80.29097 362 ALA D N 1
ATOM 9284 C CA . ALA D 1 362 ? 50.89245 133.20103 218.67754 1.000 78.83638 362 ALA D CA 1
ATOM 9285 C C . ALA D 1 362 ? 52.40043 133.21308 218.51433 1.000 80.61201 362 ALA D C 1
ATOM 9286 O O . ALA D 1 362 ? 53.08150 133.94119 219.24015 1.000 89.16320 362 ALA D O 1
ATOM 9288 N N . LYS D 1 363 ? 52.94234 132.42200 217.59634 1.000 82.79863 363 LYS D N 1
ATOM 9289 C CA . LYS D 1 363 ? 54.37634 132.21206 217.53517 1.000 79.54895 363 LYS D CA 1
ATOM 9290 C C . LYS D 1 363 ? 55.03214 132.85995 216.32800 1.000 82.70092 363 LYS D C 1
ATOM 9291 O O . LYS D 1 363 ? 56.26013 132.99300 216.31181 1.000 90.14379 363 LYS D O 1
ATOM 9297 N N . ARG D 1 364 ? 54.25698 133.28681 215.33306 1.000 82.11937 364 ARG D N 1
ATOM 9298 C CA . ARG D 1 364 ? 54.83178 133.69269 214.05693 1.000 82.52135 364 ARG D CA 1
ATOM 9299 C C . ARG D 1 364 ? 54.32167 135.05862 213.63885 1.000 82.86429 364 ARG D C 1
ATOM 9300 O O . ARG D 1 364 ? 54.99953 135.79957 212.91967 1.000 82.83669 364 ARG D O 1
ATOM 9308 N N . GLY D 1 365 ? 53.12171 135.39261 214.07698 1.000 80.72185 365 GLY D N 1
ATOM 9309 C CA . GLY D 1 365 ? 52.61461 136.70656 213.77990 1.000 76.20485 365 GLY D CA 1
ATOM 9310 C C . GLY D 1 365 ? 51.25352 136.71242 213.12909 1.000 78.13041 365 GLY D C 1
ATOM 9311 O O . GLY D 1 365 ? 50.37660 135.90142 213.44931 1.000 80.49955 365 GLY D O 1
ATOM 9312 N N . MET D 1 366 ? 51.07935 137.64531 212.20701 1.000 72.16101 366 MET D N 1
ATOM 9313 C CA . MET D 1 366 ? 49.82025 137.85718 211.52116 1.000 73.75889 366 MET D CA 1
ATOM 9314 C C . MET D 1 366 ? 49.97606 137.43702 210.07219 1.000 74.84646 366 MET D C 1
ATOM 9315 O O . MET D 1 366 ? 50.66892 138.10697 209.29702 1.000 79.95747 366 MET D O 1
ATOM 9320 N N . MET D 1 367 ? 49.31506 136.34995 209.70241 1.000 74.11778 367 MET D N 1
ATOM 9321 C CA . MET D 1 367 ? 49.31689 135.86480 208.33246 1.000 76.23684 367 MET D CA 1
ATOM 9322 C C . MET D 1 367 ? 48.01778 136.26466 207.66560 1.000 75.10433 367 MET D C 1
ATOM 9323 O O . MET D 1 367 ? 46.94486 136.15868 208.26576 1.000 75.28017 367 MET D O 1
ATOM 9328 N N . LEU D 1 368 ? 48.11358 136.70853 206.41953 1.000 72.80245 368 LEU D N 1
ATOM 9329 C CA . LEU D 1 368 ? 46.93246 137.08339 205.65566 1.000 71.94144 368 LEU D CA 1
ATOM 9330 C C . LEU D 1 368 ? 46.85632 136.19825 204.41977 1.000 70.96760 368 LEU D C 1
ATOM 9331 O O . LEU D 1 368 ? 47.78421 136.18919 203.60464 1.000 69.98987 368 LEU D O 1
ATOM 9336 N N . GLU D 1 369 ? 45.75434 135.45518 204.29400 1.000 68.59970 369 GLU D N 1
ATOM 9337 C CA . GLU D 1 369 ? 45.46522 134.58404 203.16014 1.000 68.45108 369 GLU D CA 1
ATOM 9338 C C . GLU D 1 369 ? 44.22410 135.05990 202.42026 1.000 66.98917 369 GLU D C 1
ATOM 9339 O O . GLU D 1 369 ? 43.29115 135.60193 203.01533 1.000 71.91374 369 GLU D O 1
ATOM 9345 N N . GLY D 1 370 ? 44.19392 134.81676 201.11630 1.000 63.98405 370 GLY D N 1
ATOM 9346 C CA . GLY D 1 370 ? 43.05779 135.24261 200.31341 1.000 63.92433 370 GLY D CA 1
ATOM 9347 C C . GLY D 1 370 ? 42.74767 134.31647 199.15755 1.000 64.50892 370 GLY D C 1
ATOM 9348 O O . GLY D 1 370 ? 43.63162 133.64745 198.60851 1.000 67.99825 370 GLY D O 1
ATOM 9349 N N . GLU D 1 371 ? 41.47262 134.29037 198.78274 1.000 58.30992 371 GLU D N 1
ATOM 9350 C CA . GLU D 1 371 ? 41.02949 133.53622 197.63188 1.000 59.96535 371 GLU D CA 1
ATOM 9351 C C . GLU D 1 371 ? 40.04234 134.35509 196.81993 1.000 60.33372 371 GLU D C 1
ATOM 9352 O O . GLU D 1 371 ? 39.19139 135.05911 197.36497 1.000 66.26315 371 GLU D O 1
ATOM 9358 N N . PHE D 1 372 ? 40.15116 134.21094 195.50293 1.000 59.06365 372 PHE D N 1
ATOM 9359 C CA . PHE D 1 372 ? 39.17901 134.69479 194.53401 1.000 58.11425 372 PHE D CA 1
ATOM 9360 C C . PHE D 1 372 ? 38.64996 133.47868 193.78222 1.000 60.22872 372 PHE D C 1
ATOM 9361 O O . PHE D 1 372 ? 39.43490 132.74365 193.16920 1.000 61.73217 372 PHE D O 1
ATOM 9369 N N . ARG D 1 373 ? 37.33497 133.25663 193.84343 1.000 61.89402 373 ARG D N 1
ATOM 9370 C CA . ARG D 1 373 ? 36.66792 132.19952 193.08764 1.000 61.48723 373 ARG D CA 1
ATOM 9371 C C . ARG D 1 373 ? 35.86373 132.84135 191.96668 1.000 65.12669 373 ARG D C 1
ATOM 9372 O O . ARG D 1 373 ? 35.32371 133.94235 192.13963 1.000 66.70399 373 ARG D O 1
ATOM 9380 N N . TYR D 1 374 ? 35.80760 132.16622 190.81177 1.000 59.66416 374 TYR D N 1
ATOM 9381 C CA . TYR D 1 374 ? 35.09841 132.68706 189.64381 1.000 65.76036 374 TYR D CA 1
ATOM 9382 C C . TYR D 1 374 ? 34.45535 131.55294 188.86403 1.000 59.49507 374 TYR D C 1
ATOM 9383 O O . TYR D 1 374 ? 34.81842 130.38997 189.00211 1.000 60.92255 374 TYR D O 1
ATOM 9392 N N . LEU D 1 375 ? 33.50022 131.91380 188.01912 1.000 60.12547 375 LEU D N 1
ATOM 9393 C CA . LEU D 1 375 ? 32.73816 130.92769 187.27734 1.000 60.27857 375 LEU D CA 1
ATOM 9394 C C . LEU D 1 375 ? 32.16996 131.62452 186.05934 1.000 66.37690 375 LEU D C 1
ATOM 9395 O O . LEU D 1 375 ? 31.53293 132.67151 186.20231 1.000 70.38744 375 LEU D O 1
ATOM 9400 N N . THR D 1 376 ? 32.45282 131.08440 184.87136 1.000 64.49916 376 THR D N 1
ATOM 9401 C CA . THR D 1 376 ? 32.02361 131.68224 183.61135 1.000 67.53347 376 THR D CA 1
ATOM 9402 C C . THR D 1 376 ? 31.26154 130.65911 182.79057 1.000 66.18479 376 THR D C 1
ATOM 9403 O O . THR D 1 376 ? 31.00265 129.54315 183.23774 1.000 73.59818 376 THR D O 1
ATOM 9407 N N . HIS D 1 377 ? 30.85236 131.04496 181.58459 1.000 68.90642 377 HIS D N 1
ATOM 9408 C CA . HIS D 1 377 ? 30.15029 130.05084 180.78680 1.000 77.65625 377 HIS D CA 1
ATOM 9409 C C . HIS D 1 377 ? 31.12525 129.06381 180.17177 1.000 76.37801 377 HIS D C 1
ATOM 9410 O O . HIS D 1 377 ? 30.74926 127.91776 179.88696 1.000 74.99890 377 HIS D O 1
ATOM 9417 N N . SER D 1 378 ? 32.38521 129.46385 180.05055 1.000 73.05757 378 SER D N 1
ATOM 9418 C CA . SER D 1 378 ? 33.46318 128.63784 179.53449 1.000 62.37225 378 SER D CA 1
ATOM 9419 C C . SER D 1 378 ? 34.46434 128.21801 180.59840 1.000 62.24610 378 SER D C 1
ATOM 9420 O O . SER D 1 378 ? 35.03138 127.12402 180.49845 1.000 65.94314 378 SER D O 1
ATOM 9423 N N . SER D 1 379 ? 34.67945 129.03613 181.63328 1.000 63.71085 379 SER D N 1
ATOM 9424 C CA . SER D 1 379 ? 35.76560 128.82529 182.58515 1.000 62.90735 379 SER D CA 1
ATOM 9425 C C . SER D 1 379 ? 35.24880 128.62143 184.00725 1.000 60.97233 379 SER D C 1
ATOM 9426 O O . SER D 1 379 ? 34.09684 128.90741 184.32938 1.000 62.99833 379 SER D O 1
ATOM 9429 N N . GLU D 1 380 ? 36.14294 128.13256 184.86118 1.000 58.56831 380 GLU D N 1
ATOM 9430 C CA . GLU D 1 380 ? 35.91315 128.07072 186.29722 1.000 57.26474 380 GLU D CA 1
ATOM 9431 C C . GLU D 1 380 ? 37.26825 127.98185 186.98404 1.000 62.68087 380 GLU D C 1
ATOM 9432 O O . GLU D 1 380 ? 38.08723 127.12785 186.62002 1.000 62.55275 380 GLU D O 1
ATOM 9438 N N . GLY D 1 381 ? 37.52634 128.88097 187.92890 1.000 59.42134 381 GLY D N 1
ATOM 9439 C CA . GLY D 1 381 ? 38.83243 128.83910 188.55172 1.000 55.99536 381 GLY D CA 1
ATOM 9440 C C . GLY D 1 381 ? 38.85958 129.54525 189.88364 1.000 57.63881 381 GLY D C 1
ATOM 9441 O O . GLY D 1 381 ? 37.89661 130.20025 190.28970 1.000 61.67024 381 GLY D O 1
ATOM 9442 N N . ILE D 1 382 ? 40.02768 129.44437 190.52248 1.000 57.44697 382 ILE D N 1
ATOM 9443 C CA . ILE D 1 382 ? 40.29684 129.99454 191.84638 1.000 56.74565 382 ILE D CA 1
ATOM 9444 C C . ILE D 1 382 ? 41.75883 130.41661 191.94513 1.000 60.66042 382 ILE D C 1
ATOM 9445 O O . ILE D 1 382 ? 42.67185 129.59663 191.77010 1.000 58.17709 382 ILE D O 1
ATOM 9450 N N . VAL D 1 383 ? 41.96983 131.70366 192.29096 1.000 62.58774 383 VAL D N 1
ATOM 9451 C CA . VAL D 1 383 ? 43.28184 132.28275 192.59671 1.000 61.45941 383 VAL D CA 1
ATOM 9452 C C . VAL D 1 383 ? 43.49906 132.22493 194.10269 1.000 60.71933 383 VAL D C 1
ATOM 9453 O O . VAL D 1 383 ? 42.53416 132.34798 194.86881 1.000 62.27448 383 VAL D O 1
ATOM 9457 N N . ASN D 1 384 ? 44.76612 132.09304 194.53952 1.000 58.11821 384 ASN D N 1
ATOM 9458 C CA . ASN D 1 384 ? 45.09233 131.99921 195.96249 1.000 59.72102 384 ASN D CA 1
ATOM 9459 C C . ASN D 1 384 ? 46.35134 132.78031 196.30122 1.000 65.74148 384 ASN D C 1
ATOM 9460 O O . ASN D 1 384 ? 47.33724 132.74627 195.55909 1.000 65.49362 384 ASN D O 1
ATOM 9465 N N . ALA D 1 385 ? 46.33147 133.43544 197.46015 1.000 63.79258 385 ALA D N 1
ATOM 9466 C CA . ALA D 1 385 ? 47.43749 134.29153 197.84090 1.000 59.69873 385 ALA D CA 1
ATOM 9467 C C . ALA D 1 385 ? 47.55070 134.30470 199.35288 1.000 62.64100 385 ALA D C 1
ATOM 9468 O O . ALA D 1 385 ? 46.58281 134.02774 200.07005 1.000 63.04804 385 ALA D O 1
ATOM 9470 N N . ALA D 1 386 ? 48.75775 134.59481 199.83868 1.000 59.48395 386 ALA D N 1
ATOM 9471 C CA . ALA D 1 386 ? 48.95496 134.62998 201.28165 1.000 61.52345 386 ALA D CA 1
ATOM 9472 C C . ALA D 1 386 ? 50.32098 135.21308 201.61839 1.000 65.55984 386 ALA D C 1
ATOM 9473 O O . ALA D 1 386 ? 51.30089 134.97705 200.91028 1.000 66.41525 386 ALA D O 1
ATOM 9475 N N . TYR D 1 387 ? 50.36010 135.97921 202.71130 1.000 68.38200 387 TYR D N 1
ATOM 9476 C CA . TYR D 1 387 ? 51.56913 136.63831 203.16606 1.000 68.91179 387 TYR D CA 1
ATOM 9477 C C . TYR D 1 387 ? 51.60034 136.65749 204.68605 1.000 71.09729 387 TYR D C 1
ATOM 9478 O O . TYR D 1 387 ? 50.56343 136.67752 205.35719 1.000 70.82954 387 TYR D O 1
ATOM 9487 N N . LEU D 1 388 ? 52.82442 136.64060 205.20688 1.000 72.49003 388 LEU D N 1
ATOM 9488 C CA . LEU D 1 388 ? 53.12262 136.60777 206.62884 1.000 74.70545 388 LEU D CA 1
ATOM 9489 C C . LEU D 1 388 ? 54.52762 137.15386 206.81659 1.000 80.42753 388 LEU D C 1
ATOM 9490 O O . LEU D 1 388 ? 55.45054 136.74382 206.10950 1.000 81.29843 388 LEU D O 1
ATOM 9495 N N . ASN D 1 389 ? 54.69771 138.07197 207.75346 1.000 81.90791 389 ASN D N 1
ATOM 9496 C CA . ASN D 1 389 ? 56.03775 138.46607 208.16523 1.000 81.87380 389 ASN D CA 1
ATOM 9497 C C . ASN D 1 389 ? 56.42795 137.54622 209.31328 1.000 83.72958 389 ASN D C 1
ATOM 9498 O O . ASN D 1 389 ? 55.90010 137.66632 210.41834 1.000 85.53991 389 ASN D O 1
ATOM 9503 N N . ASP D 1 390 ? 57.31796 136.58723 209.06826 1.000 82.98102 390 ASP D N 1
ATOM 9504 C CA . ASP D 1 390 ? 57.50214 135.54435 210.07135 1.000 85.82123 390 ASP D CA 1
ATOM 9505 C C . ASP D 1 390 ? 58.23729 136.10052 211.28519 1.000 85.36793 390 ASP D C 1
ATOM 9506 O O . ASP D 1 390 ? 59.13024 136.94555 211.15897 1.000 85.58853 390 ASP D O 1
ATOM 9511 N N . LYS D 1 391 ? 57.80747 135.66364 212.46830 1.000 86.05241 391 LYS D N 1
ATOM 9512 C CA . LYS D 1 391 ? 58.41964 136.03281 213.73617 1.000 88.85221 391 LYS D CA 1
ATOM 9513 C C . LYS D 1 391 ? 59.23777 134.90091 214.34518 1.000 91.47298 391 LYS D C 1
ATOM 9514 O O . LYS D 1 391 ? 60.05788 135.16105 215.22904 1.000 91.09005 391 LYS D O 1
ATOM 9520 N N . ASP D 1 392 ? 59.03676 133.65985 213.89635 1.000 93.21730 392 ASP D N 1
ATOM 9521 C CA . ASP D 1 392 ? 59.77789 132.51595 214.41337 1.000 88.95737 392 ASP D CA 1
ATOM 9522 C C . ASP D 1 392 ? 61.19981 132.52195 213.86818 1.000 93.77251 392 ASP D C 1
ATOM 9523 O O . ASP D 1 392 ? 61.41064 132.61282 212.65514 1.000 96.82078 392 ASP D O 1
ATOM 9528 N N . ASP D 1 393 ? 62.17794 132.46809 214.77004 1.000 97.10595 393 ASP D N 1
ATOM 9529 C CA . ASP D 1 393 ? 63.58189 132.42011 214.38685 1.000 101.49946 393 ASP D CA 1
ATOM 9530 C C . ASP D 1 393 ? 64.16696 131.01715 214.47293 1.000 96.78284 393 ASP D C 1
ATOM 9531 O O . ASP D 1 393 ? 65.39097 130.86720 214.49078 1.000 101.83155 393 ASP D O 1
ATOM 9536 N N . HIS D 1 394 ? 63.32701 129.98612 214.53716 1.000 94.55474 394 HIS D N 1
ATOM 9537 C CA . HIS D 1 394 ? 63.85609 128.63415 214.66024 1.000 97.45896 394 HIS D CA 1
ATOM 9538 C C . HIS D 1 394 ? 64.63194 128.23205 213.41518 1.000 96.97902 394 HIS D C 1
ATOM 9539 O O . HIS D 1 394 ? 65.55698 127.41410 213.49814 1.000 98.17278 394 HIS D O 1
ATOM 9546 N N . ARG D 1 395 ? 64.27575 128.80590 212.26216 1.000 93.81940 395 ARG D N 1
ATOM 9547 C CA . ARG D 1 395 ? 64.85158 128.46478 210.96612 1.000 93.34268 395 ARG D CA 1
ATOM 9548 C C . ARG D 1 395 ? 65.71446 129.58976 210.41087 1.000 96.42399 395 ARG D C 1
ATOM 9549 O O . ARG D 1 395 ? 65.87328 129.70862 209.19084 1.000 93.57920 395 ARG D O 1
ATOM 9557 N N . GLU D 1 396 ? 66.24254 130.44288 211.27570 1.000 99.05355 396 GLU D N 1
ATOM 9558 C CA . GLU D 1 396 ? 67.16143 131.46486 210.80746 1.000 98.30675 396 GLU D CA 1
ATOM 9559 C C . GLU D 1 396 ? 68.52643 130.83690 210.58934 1.000 94.93135 396 GLU D C 1
ATOM 9560 O O . GLU D 1 396 ? 68.97557 130.00801 211.39037 1.000 93.85824 396 GLU D O 1
ATOM 9566 N N . GLY D 1 397 ? 69.16625 131.20380 209.48421 1.000 93.93466 397 GLY D N 1
ATOM 9567 C CA . GLY D 1 397 ? 70.42323 130.60481 209.09810 1.000 93.70134 397 GLY D CA 1
ATOM 9568 C C . GLY D 1 397 ? 70.31118 129.28573 208.36727 1.000 94.90031 397 GLY D C 1
ATOM 9569 O O . GLY D 1 397 ? 71.34415 128.74473 207.95218 1.000 95.82927 397 GLY D O 1
ATOM 9570 N N . PHE D 1 398 ? 69.09219 128.73166 208.20950 1.000 96.15187 398 PHE D N 1
ATOM 9571 C CA . PHE D 1 398 ? 68.97112 127.54356 207.37765 1.000 89.52675 398 PHE D CA 1
ATOM 9572 C C . PHE D 1 398 ? 69.05190 127.92039 205.90560 1.000 89.10655 398 PHE D C 1
ATOM 9573 O O . PHE D 1 398 ? 68.75380 129.05834 205.52851 1.000 90.94832 398 PHE D O 1
ATOM 9581 N N . PRO D 1 399 ? 69.42482 126.96331 205.06165 1.000 92.87740 399 PRO D N 1
ATOM 9582 C CA . PRO D 1 399 ? 69.55361 127.24116 203.62560 1.000 92.32542 399 PRO D CA 1
ATOM 9583 C C . PRO D 1 399 ? 68.20951 127.60303 203.01375 1.000 86.88020 399 PRO D C 1
ATOM 9584 O O . PRO D 1 399 ? 67.19357 126.96202 203.28596 1.000 86.40737 399 PRO D O 1
ATOM 9588 N N . ASP D 1 400 ? 68.21135 128.65894 202.20063 1.000 84.87935 400 ASP D N 1
ATOM 9589 C CA . ASP D 1 400 ? 67.01423 129.16581 201.53074 1.000 87.88305 400 ASP D CA 1
ATOM 9590 C C . ASP D 1 400 ? 65.94935 129.65887 202.50283 1.000 90.07946 400 ASP D C 1
ATOM 9591 O O . ASP D 1 400 ? 64.77629 129.77478 202.12498 1.000 87.74325 400 ASP D O 1
ATOM 9596 N N . TYR D 1 401 ? 66.33251 129.93203 203.75075 1.000 92.44266 401 TYR D N 1
ATOM 9597 C CA . TYR D 1 401 ? 65.41462 130.52310 204.71481 1.000 90.23174 401 TYR D CA 1
ATOM 9598 C C . TYR D 1 401 ? 64.95849 131.89703 204.24572 1.000 84.05737 401 TYR D C 1
ATOM 9599 O O . TYR D 1 401 ? 65.65736 132.59097 203.50554 1.000 85.23645 401 TYR D O 1
ATOM 9608 N N . SER D 1 402 ? 63.76654 132.28702 204.68684 1.000 82.69498 402 SER D N 1
ATOM 9609 C CA . SER D 1 402 ? 63.18742 133.56095 204.29778 1.000 83.01390 402 SER D CA 1
ATOM 9610 C C . SER D 1 402 ? 62.38856 134.15405 205.44082 1.000 86.44034 402 SER D C 1
ATOM 9611 O O . SER D 1 402 ? 61.56767 133.46708 206.05602 1.000 87.18602 402 SER D O 1
ATOM 9614 N N . LYS D 1 403 ? 62.62054 135.44009 205.70065 1.000 96.67652 403 LYS D N 1
ATOM 9615 C CA . LYS D 1 403 ? 61.86365 136.14917 206.72667 1.000 100.73010 403 LYS D CA 1
ATOM 9616 C C . LYS D 1 403 ? 60.43257 136.42005 206.26384 1.000 90.84055 403 LYS D C 1
ATOM 9617 O O . LYS D 1 403 ? 59.47769 136.18110 207.01100 1.000 89.67447 403 LYS D O 1
ATOM 9623 N N . ASP D 1 404 ? 60.26238 136.88891 205.02881 1.000 86.96612 404 ASP D N 1
ATOM 9624 C CA . ASP D 1 404 ? 58.94529 136.95678 204.41499 1.000 82.19989 404 ASP D CA 1
ATOM 9625 C C . ASP D 1 404 ? 58.50928 135.58171 203.93421 1.000 81.29412 404 ASP D C 1
ATOM 9626 O O . ASP D 1 404 ? 59.28023 134.86667 203.28818 1.000 84.53991 404 ASP D O 1
ATOM 9631 N N . ARG D 1 405 ? 57.27234 135.22069 204.24642 1.000 79.10859 405 ARG D N 1
ATOM 9632 C CA . ARG D 1 405 ? 56.64333 134.00960 203.74564 1.000 69.51630 405 ARG D CA 1
ATOM 9633 C C . ARG D 1 405 ? 55.43519 134.39445 202.90977 1.000 67.95035 405 ARG D C 1
ATOM 9634 O O . ARG D 1 405 ? 54.69020 135.29946 203.27577 1.000 75.03788 405 ARG D O 1
ATOM 9642 N N . TRP D 1 406 ? 55.26006 133.73532 201.77387 1.000 70.13181 406 TRP D N 1
ATOM 9643 C CA . TRP D 1 406 ? 54.14893 134.07517 200.89599 1.000 70.18843 406 TRP D CA 1
ATOM 9644 C C . TRP D 1 406 ? 53.89185 132.90305 199.95415 1.000 71.23596 406 TRP D C 1
ATOM 9645 O O . TRP D 1 406 ? 54.62689 131.91008 199.94416 1.000 67.79262 406 TRP D O 1
ATOM 9656 N N . LEU D 1 407 ? 52.85272 133.06391 199.13328 1.000 65.39965 407 LEU D N 1
ATOM 9657 C CA . LEU D 1 407 ? 52.30665 132.00879 198.29648 1.000 63.74158 407 LEU D CA 1
ATOM 9658 C C . LEU D 1 407 ? 51.37148 132.65564 197.28454 1.000 63.01649 407 LEU D C 1
ATOM 9659 O O . LEU D 1 407 ? 50.57150 133.51965 197.65055 1.000 66.58630 407 LEU D O 1
ATOM 9664 N N . TYR D 1 408 ? 51.44633 132.22750 196.02357 1.000 61.92791 408 TYR D N 1
ATOM 9665 C CA . TYR D 1 408 ? 50.39918 132.62135 195.08167 1.000 66.46349 408 TYR D CA 1
ATOM 9666 C C . TYR D 1 408 ? 50.24607 131.56222 193.98782 1.000 64.45491 408 TYR D C 1
ATOM 9667 O O . TYR D 1 408 ? 51.22104 130.91222 193.59675 1.000 61.05858 408 TYR D O 1
ATOM 9676 N N . GLY D 1 409 ? 49.00001 131.39711 193.50701 1.000 59.66570 409 GLY D N 1
ATOM 9677 C CA . GLY D 1 409 ? 48.61794 130.28599 192.65119 1.000 61.66075 409 GLY D CA 1
ATOM 9678 C C . GLY D 1 409 ? 47.28783 130.47486 191.94535 1.000 61.01413 409 GLY D C 1
ATOM 9679 O O . GLY D 1 409 ? 46.45885 131.30386 192.32937 1.000 60.86409 409 GLY D O 1
ATOM 9680 N N . LEU D 1 410 ? 47.08572 129.67873 190.89147 1.000 58.31830 410 LEU D N 1
ATOM 9681 C CA . LEU D 1 410 ? 45.83861 129.69959 190.13664 1.000 57.42387 410 LEU D CA 1
ATOM 9682 C C . LEU D 1 410 ? 45.46161 128.29752 189.69485 1.000 59.43489 410 LEU D C 1
ATOM 9683 O O . LEU D 1 410 ? 46.29957 127.57150 189.15382 1.000 60.87968 410 LEU D O 1
ATOM 9688 N N . LYS D 1 411 ? 44.22667 127.89750 189.99207 1.000 57.81090 411 LYS D N 1
ATOM 9689 C CA . LYS D 1 411 ? 43.60363 126.76540 189.33229 1.000 55.99999 411 LYS D CA 1
ATOM 9690 C C . LYS D 1 411 ? 42.58147 127.31524 188.37037 1.000 57.66881 411 LYS D C 1
ATOM 9691 O O . LYS D 1 411 ? 41.82148 128.21925 188.71737 1.000 59.99594 411 LYS D O 1
ATOM 9697 N N . ASN D 1 412 ? 42.56233 126.76911 187.17043 1.000 57.57634 412 ASN D N 1
ATOM 9698 C CA . ASN D 1 412 ? 41.58617 127.18895 186.19052 1.000 56.37403 412 ASN D CA 1
ATOM 9699 C C . ASN D 1 412 ? 41.31210 126.02384 185.27969 1.000 54.33373 412 ASN D C 1
ATOM 9700 O O . ASN D 1 412 ? 42.21109 125.24884 184.96565 1.000 56.92199 412 ASN D O 1
ATOM 9705 N N . THR D 1 413 ? 40.06804 125.91474 184.85588 1.000 54.03025 413 THR D N 1
ATOM 9706 C CA . THR D 1 413 ? 39.71494 124.96260 183.82603 1.000 54.25538 413 THR D CA 1
ATOM 9707 C C . THR D 1 413 ? 38.78977 125.66646 182.86308 1.000 57.13943 413 THR D C 1
ATOM 9708 O O . THR D 1 413 ? 37.77881 126.24046 183.28016 1.000 61.09486 413 THR D O 1
ATOM 9712 N N . THR D 1 414 ? 39.14160 125.61133 181.58604 1.000 54.00314 414 THR D N 1
ATOM 9713 C CA . THR D 1 414 ? 38.39542 126.25617 180.52207 1.000 55.42316 414 THR D CA 1
ATOM 9714 C C . THR D 1 414 ? 38.05532 125.22904 179.46124 1.000 56.13599 414 THR D C 1
ATOM 9715 O O . THR D 1 414 ? 38.94328 124.52402 178.96319 1.000 58.05908 414 THR D O 1
ATOM 9719 N N . GLY D 1 415 ? 36.78327 125.15594 179.10842 1.000 55.21820 415 GLY D N 1
ATOM 9720 C CA . GLY D 1 415 ? 36.40413 124.47079 177.89955 1.000 54.19997 415 GLY D CA 1
ATOM 9721 C C . GLY D 1 415 ? 36.06922 123.01079 178.04477 1.000 57.76100 415 GLY D C 1
ATOM 9722 O O . GLY D 1 415 ? 36.21911 122.26069 177.07683 1.000 58.74950 415 GLY D O 1
ATOM 9723 N N . LEU D 1 416 ? 35.60140 122.57890 179.21988 1.000 63.15240 416 LEU D N 1
ATOM 9724 C CA . LEU D 1 416 ? 35.11548 121.20790 179.34310 1.000 57.43569 416 LEU D CA 1
ATOM 9725 C C . LEU D 1 416 ? 34.09434 120.87473 178.26428 1.000 59.02429 416 LEU D C 1
ATOM 9726 O O . LEU D 1 416 ? 34.07032 119.74667 177.76241 1.000 63.25105 416 LEU D O 1
ATOM 9731 N N . ASP D 1 417 ? 33.36923 121.86764 177.79427 1.000 57.15259 417 ASP D N 1
ATOM 9732 C CA . ASP D 1 417 ? 32.37910 121.64248 176.76744 1.000 58.88383 417 ASP D CA 1
ATOM 9733 C C . ASP D 1 417 ? 32.90690 121.78935 175.37335 1.000 61.49410 417 ASP D C 1
ATOM 9734 O O . ASP D 1 417 ? 32.13477 121.74621 174.43146 1.000 66.21610 417 ASP D O 1
ATOM 9739 N N . SER D 1 418 ? 34.20587 121.95839 175.21214 1.000 59.20756 418 SER D N 1
ATOM 9740 C CA . SER D 1 418 ? 34.73767 122.22326 173.88504 1.000 59.06929 418 SER D CA 1
ATOM 9741 C C . SER D 1 418 ? 35.94565 121.42527 173.51496 1.000 61.16100 418 SER D C 1
ATOM 9742 O O . SER D 1 418 ? 36.72579 121.06240 174.35789 1.000 62.21932 418 SER D O 1
ATOM 9745 N N . ARG D 1 419 ? 36.12748 121.18814 172.23196 1.000 61.93571 419 ARG D N 1
ATOM 9746 C CA . ARG D 1 419 ? 37.30045 120.48214 171.78588 1.000 61.63287 419 ARG D CA 1
ATOM 9747 C C . ARG D 1 419 ? 38.56649 121.16125 172.25762 1.000 58.67917 419 ARG D C 1
ATOM 9748 O O . ARG D 1 419 ? 39.60253 120.52930 172.32855 1.000 58.80048 419 ARG D O 1
ATOM 9756 N N . TRP D 1 420 ? 38.50548 122.44828 172.57749 1.000 58.64710 420 TRP D N 1
ATOM 9757 C CA . TRP D 1 420 ? 39.67153 123.10440 173.15425 1.000 59.90987 420 TRP D CA 1
ATOM 9758 C C . TRP D 1 420 ? 39.54474 123.12156 174.66327 1.000 57.14709 420 TRP D C 1
ATOM 9759 O O . TRP D 1 420 ? 38.48280 123.43158 175.20638 1.000 61.77706 420 TRP D O 1
ATOM 9770 N N . LEU D 1 421 ? 40.62585 122.78969 175.34115 1.000 50.78733 421 LEU D N 1
ATOM 9771 C CA . LEU D 1 421 ? 40.57106 122.66385 176.78517 1.000 52.24509 421 LEU D CA 1
ATOM 9772 C C . LEU D 1 421 ? 41.84011 123.27797 177.33293 1.000 56.73029 421 LEU D C 1
ATOM 9773 O O . LEU D 1 421 ? 42.94109 122.80498 177.03983 1.000 57.46946 421 LEU D O 1
ATOM 9778 N N . ALA D 1 422 ? 41.69017 124.33905 178.10683 1.000 57.70162 422 ALA D N 1
ATOM 9779 C CA . ALA D 1 422 ? 42.83223 124.97217 178.73960 1.000 55.79114 422 ALA D CA 1
ATOM 9780 C C . ALA D 1 422 ? 42.73045 124.78433 180.23763 1.000 55.32881 422 ALA D C 1
ATOM 9781 O O . ALA D 1 422 ? 41.63452 124.76835 180.80079 1.000 58.98151 422 ALA D O 1
ATOM 9783 N N . GLU D 1 423 ? 43.87954 124.62545 180.87249 1.000 53.80985 423 GLU D N 1
ATOM 9784 C CA . GLU D 1 423 ? 43.90875 124.11761 182.22854 1.000 56.87003 423 GLU D CA 1
ATOM 9785 C C . GLU D 1 423 ? 45.14982 124.67274 182.89131 1.000 58.26466 423 GLU D C 1
ATOM 9786 O O . GLU D 1 423 ? 46.23774 124.59472 182.32016 1.000 63.02973 423 GLU D O 1
ATOM 9792 N N . VAL D 1 424 ? 44.98796 125.27086 184.06126 1.000 57.39775 424 VAL D N 1
ATOM 9793 C CA . VAL D 1 424 ? 46.11703 125.83100 184.78104 1.000 58.07443 424 VAL D CA 1
ATOM 9794 C C . VAL D 1 424 ? 46.10026 125.24315 186.18111 1.000 58.19381 424 VAL D C 1
ATOM 9795 O O . VAL D 1 424 ? 45.03035 125.03017 186.76328 1.000 56.67440 424 VAL D O 1
ATOM 9799 N N . ASP D 1 425 ? 47.27734 124.88926 186.67298 1.000 58.56404 425 ASP D N 1
ATOM 9800 C CA . ASP D 1 425 ? 47.42455 124.47242 188.05701 1.000 58.64056 425 ASP D CA 1
ATOM 9801 C C . ASP D 1 425 ? 48.77759 124.98753 188.49376 1.000 61.96230 425 ASP D C 1
ATOM 9802 O O . ASP D 1 425 ? 49.75664 124.24159 188.58371 1.000 62.47385 425 ASP D O 1
ATOM 9807 N N . TYR D 1 426 ? 48.82957 126.28056 188.75861 1.000 59.55984 426 TYR D N 1
ATOM 9808 C CA . TYR D 1 426 ? 50.08558 126.93565 189.05736 1.000 59.28004 426 TYR D CA 1
ATOM 9809 C C . TYR D 1 426 ? 50.11977 127.33982 190.52231 1.000 60.45157 426 TYR D C 1
ATOM 9810 O O . TYR D 1 426 ? 49.10483 127.77784 191.07240 1.000 62.41655 426 TYR D O 1
ATOM 9819 N N . THR D 1 427 ? 51.29686 127.20194 191.14416 1.000 60.64223 427 THR D N 1
ATOM 9820 C CA . THR D 1 427 ? 51.50605 127.53811 192.55209 1.000 61.28859 427 THR D CA 1
ATOM 9821 C C . THR D 1 427 ? 52.97807 127.80821 192.83086 1.000 64.05428 427 THR D C 1
ATOM 9822 O O . THR D 1 427 ? 53.81809 126.92023 192.66284 1.000 67.61157 427 THR D O 1
ATOM 9826 N N . ARG D 1 428 ? 53.26709 129.00228 193.34468 1.000 66.55494 428 ARG D N 1
ATOM 9827 C CA . ARG D 1 428 ? 54.62313 129.35038 193.72645 1.000 65.05817 428 ARG D CA 1
ATOM 9828 C C . ARG D 1 428 ? 54.68632 129.79955 195.18339 1.000 67.78942 428 ARG D C 1
ATOM 9829 O O . ARG D 1 428 ? 53.82635 130.56256 195.63843 1.000 67.07271 428 ARG D O 1
ATOM 9837 N N . ILE D 1 429 ? 55.68544 129.28968 195.91831 1.000 68.88147 429 ILE D N 1
ATOM 9838 C CA . ILE D 1 429 ? 55.90562 129.61684 197.32424 1.000 68.47763 429 ILE D CA 1
ATOM 9839 C C . ILE D 1 429 ? 57.26662 130.29992 197.48498 1.000 69.91107 429 ILE D C 1
ATOM 9840 O O . ILE D 1 429 ? 58.06148 130.39885 196.55085 1.000 68.28586 429 ILE D O 1
ATOM 9845 N N . SER D 1 430 ? 57.51876 130.78107 198.69989 1.000 76.93084 430 SER D N 1
ATOM 9846 C CA . SER D 1 430 ? 58.64376 131.67815 198.95363 1.000 76.79897 430 SER D CA 1
ATOM 9847 C C . SER D 1 430 ? 59.89485 130.90425 199.34854 1.000 72.41178 430 SER D C 1
ATOM 9848 O O . SER D 1 430 ? 60.98977 131.15924 198.83736 1.000 74.02168 430 SER D O 1
ATOM 9851 N N . ASP D 1 431 ? 59.74502 129.98835 200.28466 1.000 70.79511 431 ASP D N 1
ATOM 9852 C CA . ASP D 1 431 ? 60.85613 129.24146 200.83259 1.000 74.43904 431 ASP D CA 1
ATOM 9853 C C . ASP D 1 431 ? 60.49720 127.76145 200.88781 1.000 77.84624 431 ASP D C 1
ATOM 9854 O O . ASP D 1 431 ? 59.32123 127.38741 200.95902 1.000 75.96973 431 ASP D O 1
ATOM 9859 N N . PRO D 1 432 ? 61.50223 126.90049 200.81877 1.000 78.06436 432 PRO D N 1
ATOM 9860 C CA . PRO D 1 432 ? 61.26033 125.47150 201.04796 1.000 74.86730 432 PRO D CA 1
ATOM 9861 C C . PRO D 1 432 ? 60.42751 125.16860 202.28211 1.000 77.19309 432 PRO D C 1
ATOM 9862 O O . PRO D 1 432 ? 59.63855 124.21757 202.25733 1.000 82.75716 432 PRO D O 1
ATOM 9866 N N . TYR D 1 433 ? 60.56563 125.92973 203.36801 1.000 79.75735 433 TYR D N 1
ATOM 9867 C CA . TYR D 1 433 ? 59.97883 125.50885 204.63514 1.000 78.73292 433 TYR D CA 1
ATOM 9868 C C . TYR D 1 433 ? 58.53683 126.00181 204.81428 1.000 73.86807 433 TYR D C 1
ATOM 9869 O O . TYR D 1 433 ? 57.94699 125.80890 205.88639 1.000 71.09576 433 TYR D O 1
ATOM 9878 N N . TYR D 1 434 ? 57.95266 126.57366 203.75930 1.000 71.36557 434 TYR D N 1
ATOM 9879 C CA . TYR D 1 434 ? 56.61664 127.15461 203.82342 1.000 70.03941 434 TYR D CA 1
ATOM 9880 C C . TYR D 1 434 ? 55.58277 126.18763 204.40968 1.000 70.24703 434 TYR D C 1
ATOM 9881 O O . TYR D 1 434 ? 54.84788 126.53470 205.34174 1.000 76.04032 434 TYR D O 1
ATOM 9890 N N . PHE D 1 435 ? 55.47274 124.98756 203.84983 1.000 71.52956 435 PHE D N 1
ATOM 9891 C CA . PHE D 1 435 ? 54.44085 124.06957 204.31108 1.000 66.27167 435 PHE D CA 1
ATOM 9892 C C . PHE D 1 435 ? 54.83306 123.31473 205.58311 1.000 70.92061 435 PHE D C 1
ATOM 9893 O O . PHE D 1 435 ? 53.95517 122.73176 206.23129 1.000 76.33422 435 PHE D O 1
ATOM 9901 N N . GLN D 1 436 ? 56.12311 123.26383 205.94193 1.000 74.29548 436 GLN D N 1
ATOM 9902 C CA . GLN D 1 436 ? 56.50331 122.54798 207.16296 1.000 75.85514 436 GLN D CA 1
ATOM 9903 C C . GLN D 1 436 ? 56.21445 123.36311 208.41091 1.000 80.75269 436 GLN D C 1
ATOM 9904 O O . GLN D 1 436 ? 56.19263 122.80823 209.51697 1.000 84.28822 436 GLN D O 1
ATOM 9910 N N . ASP D 1 437 ? 56.01037 124.66708 208.24079 1.000 80.53180 437 ASP D N 1
ATOM 9911 C CA . ASP D 1 437 ? 55.79747 125.63719 209.30071 1.000 79.54231 437 ASP D CA 1
ATOM 9912 C C . ASP D 1 437 ? 54.35446 126.10714 209.37186 1.000 81.28105 437 ASP D C 1
ATOM 9913 O O . ASP D 1 437 ? 53.72662 125.98923 210.42596 1.000 83.56730 437 ASP D O 1
ATOM 9918 N N . LEU D 1 438 ? 53.81528 126.62199 208.25787 1.000 80.36544 438 LEU D N 1
ATOM 9919 C CA . LEU D 1 438 ? 52.54425 127.34492 208.20297 1.000 76.59472 438 LEU D CA 1
ATOM 9920 C C . LEU D 1 438 ? 51.35422 126.49482 207.78923 1.000 78.32730 438 LEU D C 1
ATOM 9921 O O . LEU D 1 438 ? 50.29116 127.05274 207.49432 1.000 74.22264 438 LEU D O 1
ATOM 9926 N N . ASP D 1 439 ? 51.50927 125.18082 207.69436 1.000 75.43723 439 ASP D N 1
ATOM 9927 C CA . ASP D 1 439 ? 50.38425 124.35373 207.29661 1.000 79.84988 439 ASP D CA 1
ATOM 9928 C C . ASP D 1 439 ? 50.33842 123.07682 208.10676 1.000 83.90127 439 ASP D C 1
ATOM 9929 O O . ASP D 1 439 ? 51.33146 122.34687 208.17371 1.000 85.90767 439 ASP D O 1
ATOM 9934 N N . THR D 1 440 ? 49.17551 122.80783 208.69995 1.000 86.05776 440 THR D N 1
ATOM 9935 C CA . THR D 1 440 ? 48.87566 121.53389 209.34714 1.000 90.11181 440 THR D CA 1
ATOM 9936 C C . THR D 1 440 ? 47.56361 120.96577 208.81139 1.000 94.51943 440 THR D C 1
ATOM 9937 O O . THR D 1 440 ? 46.77874 120.36582 209.55557 1.000 95.46913 440 THR D O 1
ATOM 9941 N N . ASP D 1 441 ? 47.31142 121.16162 207.51540 1.000 91.69842 441 ASP D N 1
ATOM 9942 C CA . ASP D 1 441 ? 46.05435 120.78749 206.88062 1.000 87.64612 441 ASP D CA 1
ATOM 9943 C C . ASP D 1 441 ? 46.19526 119.66138 205.86273 1.000 90.66183 441 ASP D C 1
ATOM 9944 O O . ASP D 1 441 ? 45.18924 119.02030 205.53894 1.000 90.76017 441 ASP D O 1
ATOM 9949 N N . LEU D 1 442 ? 47.40919 119.42137 205.34058 1.000 91.34074 442 LEU D N 1
ATOM 9950 C CA . LEU D 1 442 ? 47.72011 118.36428 204.37866 1.000 86.94625 442 LEU D CA 1
ATOM 9951 C C . LEU D 1 442 ? 48.04526 117.03837 205.04976 1.000 89.45130 442 LEU D C 1
ATOM 9952 O O . LEU D 1 442 ? 48.49320 116.10931 204.36581 1.000 81.78400 442 LEU D O 1
ATOM 9957 N N . GLY D 1 443 ? 47.87145 116.96151 206.37380 1.000 89.01100 443 GLY D N 1
ATOM 9958 C CA . GLY D 1 443 ? 48.10162 115.80862 207.21590 1.000 84.31550 443 GLY D CA 1
ATOM 9959 C C . GLY D 1 443 ? 49.54364 115.32368 207.21775 1.000 83.14939 443 GLY D C 1
ATOM 9960 O O . GLY D 1 443 ? 50.49657 116.05969 206.93653 1.000 78.75205 443 GLY D O 1
ATOM 9961 N N . VAL D 1 444 ? 49.69074 114.03872 207.54787 1.000 87.09551 444 VAL D N 1
ATOM 9962 C CA . VAL D 1 444 ? 51.00977 113.42878 207.54076 1.000 77.77915 444 VAL D CA 1
ATOM 9963 C C . VAL D 1 444 ? 51.57357 113.45765 206.13168 1.000 77.93060 444 VAL D C 1
ATOM 9964 O O . VAL D 1 444 ? 50.84343 113.37850 205.13179 1.000 76.44383 444 VAL D O 1
ATOM 9968 N N . GLY D 1 445 ? 52.89355 113.52770 206.04948 1.000 77.93498 445 GLY D N 1
ATOM 9969 C CA . GLY D 1 445 ? 53.56737 113.63658 204.78638 1.000 79.25572 445 GLY D CA 1
ATOM 9970 C C . GLY D 1 445 ? 53.73524 115.05053 204.27419 1.000 77.02195 445 GLY D C 1
ATOM 9971 O O . GLY D 1 445 ? 54.68812 115.31249 203.53403 1.000 81.91217 445 GLY D O 1
ATOM 9972 N N . SER D 1 446 ? 52.84925 115.97154 204.64721 1.000 76.35534 446 SER D N 1
ATOM 9973 C CA . SER D 1 446 ? 52.96413 117.37149 204.22204 1.000 74.21502 446 SER D CA 1
ATOM 9974 C C . SER D 1 446 ? 52.97992 117.35432 202.69704 1.000 71.53122 446 SER D C 1
ATOM 9975 O O . SER D 1 446 ? 52.13486 116.67622 202.09123 1.000 69.16379 446 SER D O 1
ATOM 9978 N N . THR D 1 447 ? 53.90179 118.06529 202.05283 1.000 66.58957 447 THR D N 1
ATOM 9979 C CA . THR D 1 447 ? 54.08960 117.93114 200.62282 1.000 66.55211 447 THR D CA 1
ATOM 9980 C C . THR D 1 447 ? 55.49953 118.36416 200.28357 1.000 69.58851 447 THR D C 1
ATOM 9981 O O . THR D 1 447 ? 56.02957 119.32025 200.85939 1.000 70.37586 447 THR D O 1
ATOM 9985 N N . THR D 1 448 ? 56.08943 117.66008 199.33257 1.000 69.22342 448 THR D N 1
ATOM 9986 C CA . THR D 1 448 ? 57.45636 117.90709 198.92135 1.000 67.97943 448 THR D CA 1
ATOM 9987 C C . THR D 1 448 ? 57.55015 118.81996 197.71423 1.000 68.17928 448 THR D C 1
ATOM 9988 O O . THR D 1 448 ? 58.62109 119.38198 197.46902 1.000 70.42584 448 THR D O 1
ATOM 9992 N N . TYR D 1 449 ? 56.46304 118.98883 196.96037 1.000 67.83431 449 TYR D N 1
ATOM 9993 C CA . TYR D 1 449 ? 56.50384 119.80269 195.75027 1.000 66.24821 449 TYR D CA 1
ATOM 9994 C C . TYR D 1 449 ? 55.13978 120.43961 195.52039 1.000 65.38822 449 TYR D C 1
ATOM 9995 O O . TYR D 1 449 ? 54.11186 119.94261 195.99059 1.000 63.73963 449 TYR D O 1
ATOM 10004 N N . VAL D 1 450 ? 55.13762 121.54552 194.77726 1.000 60.63060 450 VAL D N 1
ATOM 10005 C CA . VAL D 1 450 ? 53.89852 122.10341 194.25137 1.000 61.39194 450 VAL D CA 1
ATOM 10006 C C . VAL D 1 450 ? 54.02931 122.21324 192.73834 1.000 57.96490 450 VAL D C 1
ATOM 10007 O O . VAL D 1 450 ? 55.09922 122.53723 192.21516 1.000 58.21571 450 VAL D O 1
ATOM 10011 N N . ASN D 1 451 ? 52.93122 121.91612 192.03453 1.000 58.80492 451 ASN D N 1
ATOM 10012 C CA . ASN D 1 451 ? 52.90402 121.90095 190.57654 1.000 57.96453 451 ASN D CA 1
ATOM 10013 C C . ASN D 1 451 ? 52.85788 123.31188 189.99538 1.000 60.34950 451 ASN D C 1
ATOM 10014 O O . ASN D 1 451 ? 52.22091 124.21492 190.53937 1.000 67.28548 451 ASN D O 1
ATOM 10019 N N . GLN D 1 452 ? 53.52271 123.47778 188.85427 1.000 58.43020 452 GLN D N 1
ATOM 10020 C CA . GLN D 1 452 ? 53.40754 124.66768 188.02015 1.000 57.96188 452 GLN D CA 1
ATOM 10021 C C . GLN D 1 452 ? 53.13036 124.16151 186.60925 1.000 53.67266 452 GLN D C 1
ATOM 10022 O O . GLN D 1 452 ? 54.04828 123.77747 185.88616 1.000 51.69476 452 GLN D O 1
ATOM 10028 N N . ARG D 1 453 ? 51.86531 124.14841 186.22543 1.000 51.29842 453 ARG D N 1
ATOM 10029 C CA . ARG D 1 453 ? 51.48916 123.52625 184.97355 1.000 53.53945 453 ARG D CA 1
ATOM 10030 C C . ARG D 1 453 ? 50.45003 124.36813 184.28160 1.000 53.51508 453 ARG D C 1
ATOM 10031 O O . ARG D 1 453 ? 49.57810 124.94917 184.93466 1.000 55.58307 453 ARG D O 1
ATOM 10039 N N . GLY D 1 454 ? 50.52584 124.39298 182.95959 1.000 49.01740 454 GLY D N 1
ATOM 10040 C CA . GLY D 1 454 ? 49.48771 124.98185 182.15667 1.000 52.74543 454 GLY D CA 1
ATOM 10041 C C . GLY D 1 454 ? 49.50556 124.17571 180.89175 1.000 51.47230 454 GLY D C 1
ATOM 10042 O O . GLY D 1 454 ? 50.58350 123.96069 180.33763 1.000 52.64979 454 GLY D O 1
ATOM 10043 N N . THR D 1 455 ? 48.33652 123.72760 180.44497 1.000 49.61127 455 THR D N 1
ATOM 10044 C CA . THR D 1 455 ? 48.18542 122.74648 179.38710 1.000 50.86553 455 THR D CA 1
ATOM 10045 C C . THR D 1 455 ? 47.06927 123.18332 178.46221 1.000 52.65516 455 THR D C 1
ATOM 10046 O O . THR D 1 455 ? 45.96832 123.48733 178.93033 1.000 57.17313 455 THR D O 1
ATOM 10050 N N . LEU D 1 456 ? 47.30909 123.14819 177.16118 1.000 49.11305 456 LEU D N 1
ATOM 10051 C CA . LEU D 1 456 ? 46.23194 123.32003 176.19931 1.000 50.58338 456 LEU D CA 1
ATOM 10052 C C . LEU D 1 456 ? 46.07789 122.02894 175.41948 1.000 51.62088 456 LEU D C 1
ATOM 10053 O O . LEU D 1 456 ? 47.07286 121.42593 175.01040 1.000 52.55332 456 LEU D O 1
ATOM 10058 N N . THR D 1 457 ? 44.83589 121.58686 175.25170 1.000 52.15771 457 THR D N 1
ATOM 10059 C CA . THR D 1 457 ? 44.53386 120.30978 174.61489 1.000 53.75204 457 THR D CA 1
ATOM 10060 C C . THR D 1 457 ? 43.54969 120.50861 173.47800 1.000 53.87966 457 THR D C 1
ATOM 10061 O O . THR D 1 457 ? 42.49569 121.11558 173.68008 1.000 54.59436 457 THR D O 1
ATOM 10065 N N . TYR D 1 458 ? 43.86455 119.97649 172.29802 1.000 52.98175 458 TYR D N 1
ATOM 10066 C CA . TYR D 1 458 ? 42.85541 119.85632 171.25717 1.000 54.15172 458 TYR D CA 1
ATOM 10067 C C . TYR D 1 458 ? 42.33447 118.42930 171.25941 1.000 53.92766 458 TYR D C 1
ATOM 10068 O O . TYR D 1 458 ? 43.10354 117.48536 171.45540 1.000 58.67731 458 TYR D O 1
ATOM 10077 N N . ARG D 1 459 ? 41.02345 118.27722 171.06061 1.000 51.65025 459 ARG D N 1
ATOM 10078 C CA . ARG D 1 459 ? 40.34954 117.01022 171.32884 1.000 54.46519 459 ARG D CA 1
ATOM 10079 C C . ARG D 1 459 ? 39.48539 116.63505 170.13401 1.000 56.87732 459 ARG D C 1
ATOM 10080 O O . ARG D 1 459 ? 38.28837 116.92399 170.07114 1.000 57.98003 459 ARG D O 1
ATOM 10088 N N . GLY D 1 460 ? 40.11429 115.96397 169.18199 1.000 57.78979 460 GLY D N 1
ATOM 10089 C CA . GLY D 1 460 ? 39.42715 115.47281 168.01715 1.000 61.21028 460 GLY D CA 1
ATOM 10090 C C . GLY D 1 460 ? 38.74025 114.16781 168.31939 1.000 63.47049 460 GLY D C 1
ATOM 10091 O O . GLY D 1 460 ? 38.89142 113.58594 169.39643 1.000 62.45363 460 GLY D O 1
ATOM 10092 N N . ASP D 1 461 ? 37.95413 113.70267 167.34255 1.000 62.13543 461 ASP D N 1
ATOM 10093 C CA . ASP D 1 461 ? 37.23421 112.44765 167.53079 1.000 61.09557 461 ASP D CA 1
ATOM 10094 C C . ASP D 1 461 ? 38.18228 111.28071 167.63779 1.000 61.90248 461 ASP D C 1
ATOM 10095 O O . ASP D 1 461 ? 37.90142 110.32478 168.36394 1.000 63.86647 461 ASP D O 1
ATOM 10100 N N . THR D 1 462 ? 39.29417 111.33268 166.91063 1.000 61.98443 462 THR D N 1
ATOM 10101 C CA . THR D 1 462 ? 40.17021 110.17770 166.77164 1.000 62.28905 462 THR D CA 1
ATOM 10102 C C . THR D 1 462 ? 41.62523 110.53579 167.03540 1.000 60.99026 462 THR D C 1
ATOM 10103 O O . THR D 1 462 ? 42.52223 109.72180 166.77736 1.000 61.84522 462 THR D O 1
ATOM 10107 N N . PHE D 1 463 ? 41.88225 111.72986 167.54923 1.000 56.06628 463 PHE D N 1
ATOM 10108 C CA . PHE D 1 463 ? 43.24427 112.11896 167.86299 1.000 58.60440 463 PHE D CA 1
ATOM 10109 C C . PHE D 1 463 ? 43.19438 113.19008 168.94288 1.000 61.99745 463 PHE D C 1
ATOM 10110 O O . PHE D 1 463 ? 42.18837 113.88605 169.11094 1.000 68.80715 463 PHE D O 1
ATOM 10118 N N . THR D 1 464 ? 44.31047 113.32121 169.66071 1.000 59.02289 464 THR D N 1
ATOM 10119 C CA . THR D 1 464 ? 44.49157 114.31433 170.71157 1.000 54.82458 464 THR D CA 1
ATOM 10120 C C . THR D 1 464 ? 45.80651 115.03537 170.49730 1.000 58.23253 464 THR D C 1
ATOM 10121 O O . THR D 1 464 ? 46.85352 114.39940 170.34923 1.000 56.62504 464 THR D O 1
ATOM 10125 N N . GLY D 1 465 ? 45.75246 116.36137 170.54516 1.000 56.10671 465 GLY D N 1
ATOM 10126 C CA . GLY D 1 465 ? 46.92842 117.18842 170.50190 1.000 53.08780 465 GLY D CA 1
ATOM 10127 C C . GLY D 1 465 ? 47.02857 117.97357 171.81780 1.000 55.27375 465 GLY D C 1
ATOM 10128 O O . GLY D 1 465 ? 46.06560 118.59758 172.23886 1.000 57.21981 465 GLY D O 1
ATOM 10129 N N . ARG D 1 466 ? 48.19266 117.88669 172.42765 1.000 56.72649 466 ARG D N 1
ATOM 10130 C CA . ARG D 1 466 ? 48.40081 118.49785 173.72255 1.000 55.91282 466 ARG D CA 1
ATOM 10131 C C . ARG D 1 466 ? 49.71877 119.25390 173.69428 1.000 55.33930 466 ARG D C 1
ATOM 10132 O O . ARG D 1 466 ? 50.71972 118.78188 173.14419 1.000 51.35128 466 ARG D O 1
ATOM 10140 N N . LEU D 1 467 ? 49.67880 120.44597 174.26815 1.000 56.00411 467 LEU D N 1
ATOM 10141 C CA . LEU D 1 467 ? 50.82479 121.31504 174.48489 1.000 53.72751 467 LEU D CA 1
ATOM 10142 C C . LEU D 1 467 ? 50.84699 121.56721 175.97586 1.000 51.65349 467 LEU D C 1
ATOM 10143 O O . LEU D 1 467 ? 49.83105 121.96623 176.53996 1.000 59.03451 467 LEU D O 1
ATOM 10148 N N . ASN D 1 468 ? 51.96109 121.26233 176.61874 1.000 51.63106 468 ASN D N 1
ATOM 10149 C CA . ASN D 1 468 ? 52.00030 121.14950 178.06775 1.000 54.43132 468 ASN D CA 1
ATOM 10150 C C . ASN D 1 468 ? 53.26834 121.81961 178.54549 1.000 55.61998 468 ASN D C 1
ATOM 10151 O O . ASN D 1 468 ? 54.36330 121.45261 178.11838 1.000 58.14330 468 ASN D O 1
ATOM 10156 N N . ALA D 1 469 ? 53.11341 122.84469 179.36240 1.000 53.18179 469 ALA D N 1
ATOM 10157 C CA . ALA D 1 469 ? 54.21449 123.41883 180.11018 1.000 54.35222 469 ALA D CA 1
ATOM 10158 C C . ALA D 1 469 ? 54.01371 123.03698 181.55625 1.000 56.14305 469 ALA D C 1
ATOM 10159 O O . ALA D 1 469 ? 52.90578 123.18099 182.09139 1.000 57.21860 469 ALA D O 1
ATOM 10161 N N . GLN D 1 470 ? 55.07582 122.57710 182.19715 1.000 55.17837 470 GLN D N 1
ATOM 10162 C CA . GLN D 1 470 ? 54.86702 121.93023 183.47526 1.000 55.72712 470 GLN D CA 1
ATOM 10163 C C . GLN D 1 470 ? 56.17513 121.86538 184.22608 1.000 58.35074 470 GLN D C 1
ATOM 10164 O O . GLN D 1 470 ? 57.12210 121.20737 183.78202 1.000 64.45929 470 GLN D O 1
ATOM 10170 N N . ALA D 1 471 ? 56.20727 122.50951 185.38100 1.000 56.65063 471 ALA D N 1
ATOM 10171 C CA . ALA D 1 471 ? 57.35239 122.40066 186.26286 1.000 59.58122 471 ALA D CA 1
ATOM 10172 C C . ALA D 1 471 ? 56.88961 121.98680 187.65197 1.000 58.86126 471 ALA D C 1
ATOM 10173 O O . ALA D 1 471 ? 55.72465 121.63877 187.88017 1.000 61.00017 471 ALA D O 1
ATOM 10175 N N . TYR D 1 472 ? 57.84274 121.94094 188.56584 1.000 57.93221 472 TYR D N 1
ATOM 10176 C CA . TYR D 1 472 ? 57.54294 121.68308 189.95991 1.000 58.91250 472 TYR D CA 1
ATOM 10177 C C . TYR D 1 472 ? 58.45002 122.56522 190.79268 1.000 60.92429 472 TYR D C 1
ATOM 10178 O O . TYR D 1 472 ? 59.58295 122.85223 190.40549 1.000 63.07840 472 TYR D O 1
ATOM 10187 N N . GLN D 1 473 ? 57.93716 123.01432 191.92871 1.000 58.78893 473 GLN D N 1
ATOM 10188 C CA . GLN D 1 473 ? 58.76627 123.67247 192.92051 1.000 58.44779 473 GLN D CA 1
ATOM 10189 C C . GLN D 1 473 ? 58.82348 122.81662 194.16560 1.000 62.27894 473 GLN D C 1
ATOM 10190 O O . GLN D 1 473 ? 57.79757 122.28462 194.61181 1.000 64.38923 473 GLN D O 1
ATOM 10196 N N . LEU D 1 474 ? 60.01756 122.67073 194.71645 1.000 62.68600 474 LEU D N 1
ATOM 10197 C CA . LEU D 1 474 ? 60.15877 121.81387 195.87953 1.000 64.78950 474 LEU D CA 1
ATOM 10198 C C . LEU D 1 474 ? 59.76891 122.58299 197.12350 1.000 65.63489 474 LEU D C 1
ATOM 10199 O O . LEU D 1 474 ? 60.16188 123.73403 197.30731 1.000 71.26575 474 LEU D O 1
ATOM 10204 N N . ALA D 1 475 ? 58.93605 121.96605 197.94268 1.000 67.95131 475 ALA D N 1
ATOM 10205 C CA . ALA D 1 475 ? 58.73222 122.39719 199.31666 1.000 64.60301 475 ALA D CA 1
ATOM 10206 C C . ALA D 1 475 ? 59.62039 121.60634 200.26263 1.000 67.89793 475 ALA D C 1
ATOM 10207 O O . ALA D 1 475 ? 59.13955 120.97443 201.21377 1.000 68.64184 475 ALA D O 1
ATOM 10209 N N . THR D 1 476 ? 60.91835 121.57136 199.95945 1.000 70.10063 476 THR D N 1
ATOM 10210 C CA . THR D 1 476 ? 61.91649 120.88750 200.77739 1.000 74.61486 476 THR D CA 1
ATOM 10211 C C . THR D 1 476 ? 63.29740 121.19850 200.23816 1.000 78.62253 476 THR D C 1
ATOM 10212 O O . THR D 1 476 ? 63.46422 121.69138 199.11908 1.000 78.84177 476 THR D O 1
ATOM 10216 N N . THR D 1 477 ? 64.29153 120.83863 201.03506 1.000 81.28080 477 THR D N 1
ATOM 10217 C CA . THR D 1 477 ? 65.67547 121.05365 200.67184 1.000 84.54244 477 THR D CA 1
ATOM 10218 C C . THR D 1 477 ? 66.45450 119.75767 200.49488 1.000 84.49712 477 THR D C 1
ATOM 10219 O O . THR D 1 477 ? 67.59543 119.80166 200.01872 1.000 86.60320 477 THR D O 1
ATOM 10223 N N . THR D 1 478 ? 65.86060 118.60868 200.81309 1.000 80.84786 478 THR D N 1
ATOM 10224 C CA . THR D 1 478 ? 66.55765 117.32871 200.79314 1.000 86.22913 478 THR D CA 1
ATOM 10225 C C . THR D 1 478 ? 66.20652 116.44456 199.59429 1.000 83.43608 478 THR D C 1
ATOM 10226 O O . THR D 1 478 ? 66.61557 115.27957 199.55736 1.000 86.46349 478 THR D O 1
ATOM 10230 N N . ASP D 1 479 ? 65.46736 116.96041 198.62234 1.000 80.89867 479 ASP D N 1
ATOM 10231 C CA . ASP D 1 479 ? 65.15522 116.23926 197.40046 1.000 75.02155 479 ASP D CA 1
ATOM 10232 C C . ASP D 1 479 ? 65.90903 116.85516 196.23929 1.000 75.70025 479 ASP D C 1
ATOM 10233 O O . ASP D 1 479 ? 66.36199 117.99919 196.31409 1.000 79.22551 479 ASP D O 1
ATOM 10238 N N . VAL D 1 480 ? 66.05792 116.10905 195.17335 1.000 71.77696 480 VAL D N 1
ATOM 10239 C CA . VAL D 1 480 ? 66.82374 116.66396 194.06618 1.000 71.70629 480 VAL D CA 1
ATOM 10240 C C . VAL D 1 480 ? 65.90958 117.53182 193.21021 1.000 67.63520 480 VAL D C 1
ATOM 10241 O O . VAL D 1 480 ? 64.69858 117.27576 193.10741 1.000 68.96489 480 VAL D O 1
ATOM 10245 N N . THR D 1 481 ? 66.48145 118.60378 192.64701 1.000 64.44763 481 THR D N 1
ATOM 10246 C CA . THR D 1 481 ? 65.75229 119.46164 191.71001 1.000 67.37643 481 THR D CA 1
ATOM 10247 C C . THR D 1 481 ? 65.10017 118.60649 190.62520 1.000 65.09939 481 THR D C 1
ATOM 10248 O O . THR D 1 481 ? 65.80810 117.87644 189.91218 1.000 65.02708 481 THR D O 1
ATOM 10252 N N . PRO D 1 482 ? 63.78514 118.68441 190.44438 1.000 58.88792 482 PRO D N 1
ATOM 10253 C CA . PRO D 1 482 ? 63.13502 117.95326 189.34755 1.000 63.55465 482 PRO D CA 1
ATOM 10254 C C . PRO D 1 482 ? 63.30880 118.61512 187.99045 1.000 61.90663 482 PRO D C 1
ATOM 10255 O O . PRO D 1 482 ? 63.42373 119.83311 187.88830 1.000 65.59675 482 PRO D O 1
ATOM 10259 N N . TYR D 1 483 ? 63.30069 117.78600 186.94155 1.000 60.87250 483 TYR D N 1
ATOM 10260 C CA . TYR D 1 483 ? 63.18648 118.23384 185.55651 1.000 56.95457 483 TYR D CA 1
ATOM 10261 C C . TYR D 1 483 ? 61.83741 118.90575 185.29062 1.000 62.10659 483 TYR D C 1
ATOM 10262 O O . TYR D 1 483 ? 60.82052 118.61478 185.93780 1.000 61.25392 483 TYR D O 1
ATOM 10271 N N . ASP D 1 484 ? 61.83123 119.77563 184.28453 1.000 61.59947 484 ASP D N 1
ATOM 10272 C CA . ASP D 1 484 ? 60.60615 120.43653 183.86662 1.000 59.24736 484 ASP D CA 1
ATOM 10273 C C . ASP D 1 484 ? 60.51194 120.27736 182.37465 1.000 60.62168 484 ASP D C 1
ATOM 10274 O O . ASP D 1 484 ? 61.51685 120.23333 181.69152 1.000 60.35431 484 ASP D O 1
ATOM 10279 N N . ARG D 1 485 ? 59.30188 120.16925 181.86084 1.000 58.70577 485 ARG D N 1
ATOM 10280 C CA . ARG D 1 485 ? 59.11768 120.03708 180.44488 1.000 55.74612 485 ARG D CA 1
ATOM 10281 C C . ARG D 1 485 ? 58.65856 121.35600 179.96179 1.000 58.01245 485 ARG D C 1
ATOM 10282 O O . ARG D 1 485 ? 57.48255 121.65096 180.02592 1.000 63.16721 485 ARG D O 1
ATOM 10290 N N . LEU D 1 486 ? 59.57545 122.16399 179.45657 1.000 65.36761 486 LEU D N 1
ATOM 10291 C CA . LEU D 1 486 ? 59.18434 123.51393 179.07847 1.000 71.58990 486 LEU D CA 1
ATOM 10292 C C . LEU D 1 486 ? 58.20518 123.45676 177.94962 1.000 72.55836 486 LEU D C 1
ATOM 10293 O O . LEU D 1 486 ? 57.22215 124.17672 177.96067 1.000 85.23442 486 LEU D O 1
ATOM 10298 N N . PRO D 1 487 ? 58.47808 122.65165 176.93267 1.000 62.08450 487 PRO D N 1
ATOM 10299 C CA . PRO D 1 487 ? 57.40895 122.42850 175.98285 1.000 58.14822 487 PRO D CA 1
ATOM 10300 C C . PRO D 1 487 ? 57.23400 120.93548 175.84504 1.000 58.92961 487 PRO D C 1
ATOM 10301 O O . PRO D 1 487 ? 58.20900 120.24249 175.61498 1.000 61.54683 487 PRO D O 1
ATOM 10305 N N . GLN D 1 488 ? 56.03405 120.41145 176.04327 1.000 56.92569 488 GLN D N 1
ATOM 10306 C CA . GLN D 1 488 ? 55.80407 119.00940 175.75846 1.000 53.69112 488 GLN D CA 1
ATOM 10307 C C . GLN D 1 488 ? 54.69793 119.01824 174.76361 1.000 52.74619 488 GLN D C 1
ATOM 10308 O O . GLN D 1 488 ? 53.60895 119.46623 175.05271 1.000 56.48179 488 GLN D O 1
ATOM 10314 N N . ILE D 1 489 ? 54.96879 118.50112 173.58563 1.000 53.51948 489 ILE D N 1
ATOM 10315 C CA . ILE D 1 489 ? 53.98265 118.48696 172.54277 1.000 55.56448 489 ILE D CA 1
ATOM 10316 C C . ILE D 1 489 ? 53.73265 117.05991 172.15197 1.000 53.84641 489 ILE D C 1
ATOM 10317 O O . ILE D 1 489 ? 54.64363 116.35890 171.75992 1.000 55.26030 489 ILE D O 1
ATOM 10322 N N . THR D 1 490 ? 52.49769 116.61987 172.29319 1.000 53.06304 490 THR D N 1
ATOM 10323 C CA . THR D 1 490 ? 52.14171 115.26381 171.96939 1.000 53.10151 490 THR D CA 1
ATOM 10324 C C . THR D 1 490 ? 50.95858 115.29866 171.02555 1.000 55.70624 490 THR D C 1
ATOM 10325 O O . THR D 1 490 ? 50.17453 116.25862 171.00155 1.000 53.63115 490 THR D O 1
ATOM 10329 N N . PHE D 1 491 ? 50.84951 114.22356 170.25369 1.000 55.78539 491 PHE D N 1
ATOM 10330 C CA . PHE D 1 491 ? 49.80038 114.06940 169.25785 1.000 57.48117 491 PHE D CA 1
ATOM 10331 C C . PHE D 1 491 ? 49.62143 112.56338 169.11605 1.000 57.65685 491 PHE D C 1
ATOM 10332 O O . PHE D 1 491 ? 50.49638 111.88336 168.57900 1.000 58.25675 491 PHE D O 1
ATOM 10340 N N . ASP D 1 492 ? 48.50853 112.05439 169.65026 1.000 58.23699 492 ASP D N 1
ATOM 10341 C CA . ASP D 1 492 ? 48.21260 110.63539 169.73846 1.000 56.33671 492 ASP D CA 1
ATOM 10342 C C . ASP D 1 492 ? 46.79254 110.42027 169.24369 1.000 58.08472 492 ASP D C 1
ATOM 10343 O O . ASP D 1 492 ? 45.91453 111.26525 169.43471 1.000 59.70797 492 ASP D O 1
ATOM 10348 N N . GLY D 1 493 ? 46.59349 109.30818 168.55084 1.000 57.23555 493 GLY D N 1
ATOM 10349 C CA . GLY D 1 493 ? 45.32541 109.05005 167.89905 1.000 54.71893 493 GLY D CA 1
ATOM 10350 C C . GLY D 1 493 ? 45.38737 107.73297 167.15619 1.000 57.74036 493 GLY D C 1
ATOM 10351 O O . GLY D 1 493 ? 46.34242 106.96403 167.29314 1.000 59.89290 493 GLY D O 1
ATOM 10352 N N . PHE D 1 494 ? 44.34327 107.48584 166.37536 1.000 56.63075 494 PHE D N 1
ATOM 10353 C CA . PHE D 1 494 ? 44.23921 106.28774 165.55351 1.000 54.87235 494 PHE D CA 1
ATOM 10354 C C . PHE D 1 494 ? 43.47801 106.67257 164.29957 1.000 57.62032 494 PHE D C 1
ATOM 10355 O O . PHE D 1 494 ? 42.92995 107.77753 164.20653 1.000 62.12456 494 PHE D O 1
ATOM 10363 N N . LEU D 1 495 ? 43.46392 105.79146 163.35068 1.000 52.13215 495 LEU D N 1
ATOM 10364 C CA . LEU D 1 495 ? 42.70974 106.15129 162.16074 1.000 52.72301 495 LEU D CA 1
ATOM 10365 C C . LEU D 1 495 ? 41.40177 105.36923 162.10701 1.000 56.98226 495 LEU D C 1
ATOM 10366 O O . LEU D 1 495 ? 41.38587 104.18126 162.44515 1.000 65.39169 495 LEU D O 1
ATOM 10371 N N . PRO D 1 496 ? 40.30068 105.99913 161.67509 1.000 53.43142 496 PRO D N 1
ATOM 10372 C CA . PRO D 1 496 ? 39.07467 105.24204 161.40635 1.000 53.37356 496 PRO D CA 1
ATOM 10373 C C . PRO D 1 496 ? 39.34366 103.84500 160.87047 1.000 56.67815 496 PRO D C 1
ATOM 10374 O O . PRO D 1 496 ? 40.14354 103.65393 159.95538 1.000 57.17348 496 PRO D O 1
ATOM 10378 N N . TYR D 1 497 ? 38.64578 102.85903 161.43268 1.000 61.56899 497 TYR D N 1
ATOM 10379 C CA . TYR D 1 497 ? 38.74378 101.48498 160.95582 1.000 62.62892 497 TYR D CA 1
ATOM 10380 C C . TYR D 1 497 ? 37.36077 100.89189 160.73008 1.000 62.49071 497 TYR D C 1
ATOM 10381 O O . TYR D 1 497 ? 36.34381 101.43390 161.17416 1.000 65.51458 497 TYR D O 1
ATOM 10390 N N . ASN D 1 498 ? 37.35172 99.71481 160.01222 1.000 61.97597 498 ASN D N 1
ATOM 10391 C CA . ASN D 1 498 ? 36.23572 98.82973 159.73447 1.000 63.34443 498 ASN D CA 1
ATOM 10392 C C . ASN D 1 498 ? 36.01392 97.84485 160.87161 1.000 64.49016 498 ASN D C 1
ATOM 10393 O O . ASN D 1 498 ? 36.97202 97.23895 161.37755 1.000 63.30398 498 ASN D O 1
ATOM 10398 N N . PRO D 1 499 ? 34.73097 97.61482 161.15582 1.000 65.49422 499 PRO D N 1
ATOM 10399 C CA . PRO D 1 499 ? 34.33716 96.66092 162.20198 1.000 62.14172 499 PRO D CA 1
ATOM 10400 C C . PRO D 1 499 ? 34.99120 95.30193 162.02605 1.000 61.03564 499 PRO D C 1
ATOM 10401 O O . PRO D 1 499 ? 34.84708 94.64881 160.98914 1.000 66.27986 499 PRO D O 1
ATOM 10405 N N . GLY D 1 500 ? 35.70036 94.86108 163.06000 1.000 62.38152 500 GLY D N 1
ATOM 10406 C CA . GLY D 1 500 ? 36.42741 93.60710 162.97704 1.000 61.50712 500 GLY D CA 1
ATOM 10407 C C . GLY D 1 500 ? 37.66828 93.65706 162.11886 1.000 66.77082 500 GLY D C 1
ATOM 10408 O O . GLY D 1 500 ? 38.38832 92.65609 162.05887 1.000 66.91588 500 GLY D O 1
ATOM 10409 N N . GLY D 1 501 ? 37.95114 94.79400 161.47069 1.000 65.26324 501 GLY D N 1
ATOM 10410 C CA . GLY D 1 501 ? 39.11502 94.96096 160.62451 1.000 70.86269 501 GLY D CA 1
ATOM 10411 C C . GLY D 1 501 ? 40.35611 95.37910 161.40229 1.000 70.17484 501 GLY D C 1
ATOM 10412 O O . GLY D 1 501 ? 40.38228 95.38224 162.63128 1.000 71.70010 501 GLY D O 1
ATOM 10413 N N . MET D 1 502 ? 41.40399 95.75506 160.65710 1.000 70.55756 502 MET D N 1
ATOM 10414 C CA . MET D 1 502 ? 42.69105 96.11519 161.25288 1.000 64.29125 502 MET D CA 1
ATOM 10415 C C . MET D 1 502 ? 42.66607 97.53225 161.80572 1.000 62.29016 502 MET D C 1
ATOM 10416 O O . MET D 1 502 ? 41.88897 98.37616 161.35373 1.000 67.21333 502 MET D O 1
ATOM 10421 N N . GLN D 1 503 ? 43.49420 97.77740 162.82658 1.000 60.72309 503 GLN D N 1
ATOM 10422 C CA . GLN D 1 503 ? 43.55824 99.06248 163.51542 1.000 61.89383 503 GLN D CA 1
ATOM 10423 C C . GLN D 1 503 ? 44.97522 99.63854 163.51916 1.000 64.70438 503 GLN D C 1
ATOM 10424 O O . GLN D 1 503 ? 45.92630 98.97363 163.94510 1.000 65.31588 503 GLN D O 1
ATOM 10430 N N . PHE D 1 504 ? 45.10910 100.88450 163.06100 1.000 62.24032 504 PHE D N 1
ATOM 10431 C CA . PHE D 1 504 ? 46.36307 101.62856 163.13674 1.000 57.33059 504 PHE D CA 1
ATOM 10432 C C . PHE D 1 504 ? 46.27317 102.73067 164.17763 1.000 58.11654 504 PHE D C 1
ATOM 10433 O O . PHE D 1 504 ? 45.35613 103.55663 164.13166 1.000 58.57085 504 PHE D O 1
ATOM 10441 N N . THR D 1 505 ? 47.25630 102.77182 165.08049 1.000 59.28968 505 THR D N 1
ATOM 10442 C CA . THR D 1 505 ? 47.42338 103.84694 166.05234 1.000 58.10556 505 THR D CA 1
ATOM 10443 C C . THR D 1 505 ? 48.79634 104.50198 165.93407 1.000 59.43512 505 THR D C 1
ATOM 10444 O O . THR D 1 505 ? 49.72828 103.95096 165.34201 1.000 60.37158 505 THR D O 1
ATOM 10448 N N . TYR D 1 506 ? 48.91938 105.67806 166.56092 1.000 58.52242 506 TYR D N 1
ATOM 10449 C CA . TYR D 1 506 ? 50.13633 106.47711 166.49866 1.000 54.48830 506 TYR D CA 1
ATOM 10450 C C . TYR D 1 506 ? 50.25446 107.38325 167.71555 1.000 55.80010 506 TYR D C 1
ATOM 10451 O O . TYR D 1 506 ? 49.28849 108.04525 168.10761 1.000 55.12252 506 TYR D O 1
ATOM 10460 N N . GLY D 1 507 ? 51.46254 107.43137 168.27237 1.000 54.24427 507 GLY D N 1
ATOM 10461 C CA . GLY D 1 507 ? 51.80866 108.27551 169.38323 1.000 53.87587 507 GLY D CA 1
ATOM 10462 C C . GLY D 1 507 ? 53.12058 108.95253 169.06197 1.000 58.83153 507 GLY D C 1
ATOM 10463 O O . GLY D 1 507 ? 54.13258 108.27855 168.86690 1.000 60.32027 507 GLY D O 1
ATOM 10464 N N . THR D 1 508 ? 53.10251 110.28052 168.97182 1.000 60.43317 508 THR D N 1
ATOM 10465 C CA . THR D 1 508 ? 54.28144 111.09254 168.71856 1.000 57.96937 508 THR D CA 1
ATOM 10466 C C . THR D 1 508 ? 54.46855 112.08068 169.85843 1.000 56.06745 508 THR D C 1
ATOM 10467 O O . THR D 1 508 ? 53.49461 112.59170 170.41150 1.000 56.37685 508 THR D O 1
ATOM 10471 N N . GLU D 1 509 ? 55.72259 112.37477 170.18522 1.000 57.56772 509 GLU D N 1
ATOM 10472 C CA . GLU D 1 509 ? 55.99670 113.26991 171.29608 1.000 55.85887 509 GLU D CA 1
ATOM 10473 C C . GLU D 1 509 ? 57.30265 114.03695 171.12881 1.000 57.40854 509 GLU D C 1
ATOM 10474 O O . GLU D 1 509 ? 58.35863 113.44696 170.86473 1.000 60.38263 509 GLU D O 1
ATOM 10480 N N . PHE D 1 510 ? 57.22962 115.34897 171.32967 1.000 55.36474 510 PHE D N 1
ATOM 10481 C CA . PHE D 1 510 ? 58.41260 116.17404 171.50241 1.000 56.45140 510 PHE D CA 1
ATOM 10482 C C . PHE D 1 510 ? 58.46177 116.74220 172.90334 1.000 55.51108 510 PHE D C 1
ATOM 10483 O O . PHE D 1 510 ? 57.48682 117.31821 173.38241 1.000 56.82919 510 PHE D O 1
ATOM 10491 N N . VAL D 1 511 ? 59.61587 116.64932 173.53219 1.000 53.25280 511 VAL D N 1
ATOM 10492 C CA . VAL D 1 511 ? 59.71304 117.11948 174.89812 1.000 55.07370 511 VAL D CA 1
ATOM 10493 C C . VAL D 1 511 ? 61.09804 117.72756 175.09186 1.000 59.83766 511 VAL D C 1
ATOM 10494 O O . VAL D 1 511 ? 62.09298 117.22855 174.56178 1.000 57.39614 511 VAL D O 1
ATOM 10498 N N . ARG D 1 512 ? 61.14109 118.84865 175.80773 1.000 58.64003 512 ARG D N 1
ATOM 10499 C CA . ARG D 1 512 ? 62.37211 119.53574 176.17548 1.000 58.39079 512 ARG D CA 1
ATOM 10500 C C . ARG D 1 512 ? 62.50332 119.48492 177.70146 1.000 57.16753 512 ARG D C 1
ATOM 10501 O O . ARG D 1 512 ? 61.83039 120.23097 178.41947 1.000 61.88717 512 ARG D O 1
ATOM 10509 N N . PHE D 1 513 ? 63.36043 118.60601 178.20944 1.000 58.35553 513 PHE D N 1
ATOM 10510 C CA . PHE D 1 513 ? 63.62664 118.53619 179.64241 1.000 61.97321 513 PHE D CA 1
ATOM 10511 C C . PHE D 1 513 ? 64.73264 119.51528 179.99315 1.000 64.42092 513 PHE D C 1
ATOM 10512 O O . PHE D 1 513 ? 65.82957 119.44026 179.43200 1.000 64.42218 513 PHE D O 1
ATOM 10520 N N . ASP D 1 514 ? 64.45673 120.41937 180.92809 1.000 65.09676 514 ASP D N 1
ATOM 10521 C CA . ASP D 1 514 ? 65.48776 121.32747 181.38784 1.000 67.20530 514 ASP D CA 1
ATOM 10522 C C . ASP D 1 514 ? 65.55997 121.34664 182.90583 1.000 64.51762 514 ASP D C 1
ATOM 10523 O O . ASP D 1 514 ? 64.63009 120.94168 183.60300 1.000 60.93934 514 ASP D O 1
ATOM 10528 N N . ARG D 1 515 ? 66.67202 121.85275 183.42761 1.000 64.75994 515 ARG D N 1
ATOM 10529 C CA . ARG D 1 515 ? 66.76522 121.88992 184.88060 1.000 63.48726 515 ARG D CA 1
ATOM 10530 C C . ARG D 1 515 ? 67.95824 122.75202 185.28033 1.000 68.66868 515 ARG D C 1
ATOM 10531 O O . ARG D 1 515 ? 68.98314 122.74798 184.59419 1.000 74.12008 515 ARG D O 1
ATOM 10539 N N . ASP D 1 516 ? 67.81536 123.50413 186.37827 1.000 68.44808 516 ASP D N 1
ATOM 10540 C CA . ASP D 1 516 ? 68.92341 124.25825 186.96703 1.000 70.49959 516 ASP D CA 1
ATOM 10541 C C . ASP D 1 516 ? 69.27763 123.62242 188.30305 1.000 72.48776 516 ASP D C 1
ATOM 10542 O O . ASP D 1 516 ? 68.46075 123.61448 189.22717 1.000 74.72152 516 ASP D O 1
ATOM 10547 N N . LEU D 1 517 ? 70.50267 123.15549 188.46893 1.000 83.45139 517 LEU D N 1
ATOM 10548 C CA . LEU D 1 517 ? 70.86987 122.45664 189.69696 1.000 81.98167 517 LEU D CA 1
ATOM 10549 C C . LEU D 1 517 ? 71.40299 123.34479 190.79278 1.000 83.78949 517 LEU D C 1
ATOM 10550 O O . LEU D 1 517 ? 72.33992 124.10081 190.57557 1.000 90.42096 517 LEU D O 1
ATOM 10555 N N . ASP D 1 518 ? 70.81816 123.25990 191.97888 1.000 84.21962 518 ASP D N 1
ATOM 10556 C CA . ASP D 1 518 ? 71.34728 124.01005 193.09872 1.000 88.62340 518 ASP D CA 1
ATOM 10557 C C . ASP D 1 518 ? 72.26941 123.05116 193.76170 1.000 93.03200 518 ASP D C 1
ATOM 10558 O O . ASP D 1 518 ? 71.83956 122.20523 194.52985 1.000 91.34780 518 ASP D O 1
ATOM 10563 N N . GLU D 1 519 ? 73.55137 123.19819 193.50350 1.000 93.58261 519 GLU D N 1
ATOM 10564 C CA . GLU D 1 519 ? 74.49649 122.25729 194.03447 1.000 97.25554 519 GLU D CA 1
ATOM 10565 C C . GLU D 1 519 ? 75.44057 123.03143 194.88925 1.000 102.06509 519 GLU D C 1
ATOM 10566 O O . GLU D 1 519 ? 76.53164 122.56851 195.20015 1.000 106.75061 519 GLU D O 1
ATOM 10572 N N . ASN D 1 520 ? 75.02457 124.22546 195.27318 1.000 106.47637 520 ASN D N 1
ATOM 10573 C CA . ASN D 1 520 ? 75.88965 125.08758 196.06996 1.000 108.83532 520 ASN D CA 1
ATOM 10574 C C . ASN D 1 520 ? 76.33686 124.39275 197.35998 1.000 110.24750 520 ASN D C 1
ATOM 10575 O O . ASN D 1 520 ? 75.60398 123.59278 197.95017 1.000 109.50751 520 ASN D O 1
ATOM 10580 N N . ILE D 1 521 ? 77.56091 124.70985 197.79777 1.000 109.80819 521 ILE D N 1
ATOM 10581 C CA . ILE D 1 521 ? 78.16810 124.10601 198.98375 1.000 112.01343 521 ILE D CA 1
ATOM 10582 C C . ILE D 1 521 ? 77.93123 125.00614 200.19168 1.000 114.34539 521 ILE D C 1
ATOM 10583 O O . ILE D 1 521 ? 78.25617 126.20215 200.15550 1.000 109.14336 521 ILE D O 1
ATOM 10588 N N . TYR D 1 522 ? 77.40241 124.42324 201.27882 1.000 115.34448 522 TYR D N 1
ATOM 10589 C CA . TYR D 1 522 ? 77.05654 125.15236 202.50179 1.000 113.71710 522 TYR D CA 1
ATOM 10590 C C . TYR D 1 522 ? 78.06571 124.81653 203.59869 1.000 115.39210 522 TYR D C 1
ATOM 10591 O O . TYR D 1 522 ? 78.04984 123.70759 204.14881 1.000 113.03282 522 TYR D O 1
ATOM 10600 N N . PHE D 1 523 ? 78.92972 125.78361 203.92346 1.000 116.09936 523 PHE D N 1
ATOM 10601 C CA . PHE D 1 523 ? 79.95287 125.64277 204.95333 1.000 117.35799 523 PHE D CA 1
ATOM 10602 C C . PHE D 1 523 ? 79.44103 126.13490 206.31234 1.000 119.68578 523 PHE D C 1
ATOM 10603 O O . PHE D 1 523 ? 78.40102 126.78986 206.42042 1.000 117.86262 523 PHE D O 1
ATOM 10611 N N . ASN D 1 524 ? 80.21619 125.83805 207.35727 1.000 119.91409 524 ASN D N 1
ATOM 10612 C CA . ASN D 1 524 ? 79.89037 126.25619 208.72827 1.000 116.12080 524 ASN D CA 1
ATOM 10613 C C . ASN D 1 524 ? 80.21534 127.72724 209.02906 1.000 113.30213 524 ASN D C 1
ATOM 10614 O O . ASN D 1 524 ? 80.91821 128.40319 208.27488 1.000 114.06545 524 ASN D O 1
ATOM 10619 N N . SER D 1 528 ? 84.35416 124.95718 206.84279 1.000 102.04328 528 SER D N 1
ATOM 10620 C CA . SER D 1 528 ? 84.00725 123.55418 207.05500 1.000 111.85422 528 SER D CA 1
ATOM 10621 C C . SER D 1 528 ? 82.56221 123.24407 206.64223 1.000 117.38392 528 SER D C 1
ATOM 10622 O O . SER D 1 528 ? 81.63822 123.97607 206.97628 1.000 115.94900 528 SER D O 1
ATOM 10625 N N . ILE D 1 529 ? 82.38116 122.13898 205.92638 1.000 117.14188 529 ILE D N 1
ATOM 10626 C CA . ILE D 1 529 ? 81.06811 121.73087 205.43761 1.000 113.74718 529 ILE D CA 1
ATOM 10627 C C . ILE D 1 529 ? 80.27729 121.08796 206.57080 1.000 112.17028 529 ILE D C 1
ATOM 10628 O O . ILE D 1 529 ? 80.80043 120.23707 207.30082 1.000 109.02583 529 ILE D O 1
ATOM 10633 N N . ARG D 1 530 ? 79.00530 121.49292 206.71393 1.000 115.16164 530 ARG D N 1
ATOM 10634 C CA . ARG D 1 530 ? 78.06045 120.83298 207.61214 1.000 109.36391 530 ARG D CA 1
ATOM 10635 C C . ARG D 1 530 ? 76.96738 120.07185 206.88438 1.000 106.48409 530 ARG D C 1
ATOM 10636 O O . ARG D 1 530 ? 76.32851 119.21289 207.49556 1.000 108.60136 530 ARG D O 1
ATOM 10644 N N . GLY D 1 531 ? 76.74319 120.35670 205.60637 1.000 108.75326 531 GLY D N 1
ATOM 10645 C CA . GLY D 1 531 ? 75.84211 119.55957 204.79959 1.000 101.20243 531 GLY D CA 1
ATOM 10646 C C . GLY D 1 531 ? 76.05090 119.75641 203.31254 1.000 102.27808 531 GLY D C 1
ATOM 10647 O O . GLY D 1 531 ? 76.56379 120.79738 202.88235 1.000 104.53359 531 GLY D O 1
ATOM 10648 N N . LYS D 1 532 ? 75.66883 118.76430 202.51470 1.000 96.73857 532 LYS D N 1
ATOM 10649 C CA . LYS D 1 532 ? 75.72962 118.87314 201.06468 1.000 95.48127 532 LYS D CA 1
ATOM 10650 C C . LYS D 1 532 ? 74.31554 118.91402 200.49988 1.000 94.15870 532 LYS D C 1
ATOM 10651 O O . LYS D 1 532 ? 73.42564 118.17503 200.95208 1.000 87.75296 532 LYS D O 1
ATOM 10657 N N . ARG D 1 533 ? 74.11537 119.81890 199.54680 1.000 94.32549 533 ARG D N 1
ATOM 10658 C CA . ARG D 1 533 ? 72.89226 119.85976 198.76697 1.000 93.66617 533 ARG D CA 1
ATOM 10659 C C . ARG D 1 533 ? 72.78119 118.60765 197.90013 1.000 94.75048 533 ARG D C 1
ATOM 10660 O O . ARG D 1 533 ? 73.76612 118.18763 197.28004 1.000 95.01074 533 ARG D O 1
ATOM 10668 N N . PRO D 1 534 ? 71.60021 117.99559 197.83236 1.000 91.63486 534 PRO D N 1
ATOM 10669 C CA . PRO D 1 534 ? 71.47717 116.69651 197.13152 1.000 87.62714 534 PRO D CA 1
ATOM 10670 C C . PRO D 1 534 ? 71.81496 116.73936 195.64247 1.000 86.45456 534 PRO D C 1
ATOM 10671 O O . PRO D 1 534 ? 72.37293 115.76032 195.13250 1.000 88.38705 534 PRO D O 1
ATOM 10675 N N . ASP D 1 535 ? 71.52381 117.84126 194.93439 1.000 85.20847 535 ASP D N 1
ATOM 10676 C CA . ASP D 1 535 ? 71.81760 117.94011 193.50034 1.000 84.22103 535 ASP D CA 1
ATOM 10677 C C . ASP D 1 535 ? 73.31056 117.88914 193.18013 1.000 87.90359 535 ASP D C 1
ATOM 10678 O O . ASP D 1 535 ? 73.67840 117.74203 192.00710 1.000 86.22922 535 ASP D O 1
ATOM 10683 N N . ALA D 1 536 ? 74.18069 118.07630 194.17199 1.000 91.00578 536 ALA D N 1
ATOM 10684 C CA . ALA D 1 536 ? 75.60466 117.92333 193.91581 1.000 87.48654 536 ALA D CA 1
ATOM 10685 C C . ALA D 1 536 ? 76.01873 116.45835 193.91492 1.000 87.52369 536 ALA D C 1
ATOM 10686 O O . ALA D 1 536 ? 77.10767 116.13834 193.43180 1.000 87.28233 536 ALA D O 1
ATOM 10688 N N . SER D 1 537 ? 75.16684 115.56237 194.41914 1.000 88.26622 537 SER D N 1
ATOM 10689 C CA . SER D 1 537 ? 75.40589 114.12537 194.34027 1.000 85.24515 537 SER D CA 1
ATOM 10690 C C . SER D 1 537 ? 75.09572 113.53020 192.96938 1.000 84.39650 537 SER D C 1
ATOM 10691 O O . SER D 1 537 ? 75.24475 112.32019 192.80349 1.000 87.17292 537 SER D O 1
ATOM 10694 N N . LEU D 1 538 ? 74.64655 114.32407 191.99935 1.000 85.17230 538 LEU D N 1
ATOM 10695 C CA . LEU D 1 538 ? 74.43339 113.82191 190.65144 1.000 79.04492 538 LEU D CA 1
ATOM 10696 C C . LEU D 1 538 ? 75.70827 113.92887 189.84124 1.000 85.46932 538 LEU D C 1
ATOM 10697 O O . LEU D 1 538 ? 76.29320 115.01089 189.71804 1.000 89.01615 538 LEU D O 1
ATOM 10702 N N . GLN D 1 539 ? 76.08923 112.81482 189.23432 1.000 90.05821 539 GLN D N 1
ATOM 10703 C CA . GLN D 1 539 ? 77.35314 112.66280 188.54116 1.000 87.41924 539 GLN D CA 1
ATOM 10704 C C . GLN D 1 539 ? 77.10395 112.36662 187.07123 1.000 84.35888 539 GLN D C 1
ATOM 10705 O O . GLN D 1 539 ? 76.13293 111.68754 186.72044 1.000 79.98023 539 GLN D O 1
ATOM 10711 N N . GLY D 1 540 ? 77.98681 112.87857 186.22104 1.000 87.25293 540 GLY D N 1
ATOM 10712 C CA . GLY D 1 540 ? 78.04564 112.40441 184.84909 1.000 85.06357 540 GLY D CA 1
ATOM 10713 C C . GLY D 1 540 ? 76.70854 112.51028 184.15327 1.000 81.76661 540 GLY D C 1
ATOM 10714 O O . GLY D 1 540 ? 76.05849 113.56125 184.15124 1.000 77.29941 540 GLY D O 1
ATOM 10715 N N . LEU D 1 541 ? 76.29350 111.40419 183.53645 1.000 82.95187 541 LEU D N 1
ATOM 10716 C CA . LEU D 1 541 ? 75.11738 111.44204 182.68061 1.000 80.93218 541 LEU D CA 1
ATOM 10717 C C . LEU D 1 541 ? 73.82547 111.73507 183.44476 1.000 78.32767 541 LEU D C 1
ATOM 10718 O O . LEU D 1 541 ? 72.81437 112.04395 182.80386 1.000 76.96050 541 LEU D O 1
ATOM 10723 N N . ALA D 1 542 ? 73.81766 111.66022 184.78277 1.000 76.87548 542 ALA D N 1
ATOM 10724 C CA . ALA D 1 542 ? 72.61275 112.05825 185.51189 1.000 75.99887 542 ALA D CA 1
ATOM 10725 C C . ALA D 1 542 ? 72.43369 113.56525 185.57074 1.000 76.67334 542 ALA D C 1
ATOM 10726 O O . ALA D 1 542 ? 71.52776 114.02628 186.26482 1.000 78.06877 542 ALA D O 1
ATOM 10728 N N . ARG D 1 543 ? 73.28556 114.33621 184.89254 1.000 76.82502 543 ARG D N 1
ATOM 10729 C CA . ARG D 1 543 ? 73.24250 115.78821 184.90238 1.000 68.53178 543 ARG D CA 1
ATOM 10730 C C . ARG D 1 543 ? 72.83228 116.32704 183.55138 1.000 71.84440 543 ARG D C 1
ATOM 10731 O O . ARG D 1 543 ? 73.03319 117.51501 183.28121 1.000 75.23895 543 ARG D O 1
ATOM 10739 N N . ALA D 1 544 ? 72.28220 115.47991 182.69055 1.000 70.04225 544 ALA D N 1
ATOM 10740 C CA . ALA D 1 544 ? 72.00299 115.87975 181.32254 1.000 70.77474 544 ALA D CA 1
ATOM 10741 C C . ALA D 1 544 ? 70.66395 116.60168 181.23265 1.000 67.15885 544 ALA D C 1
ATOM 10742 O O . ALA D 1 544 ? 69.79307 116.47774 182.09978 1.000 65.99594 544 ALA D O 1
ATOM 10744 N N . THR D 1 545 ? 70.53276 117.39455 180.17658 1.000 64.68174 545 THR D N 1
ATOM 10745 C CA . THR D 1 545 ? 69.29268 118.03645 179.76768 1.000 66.83280 545 THR D CA 1
ATOM 10746 C C . THR D 1 545 ? 69.13948 117.80228 178.26673 1.000 67.37233 545 THR D C 1
ATOM 10747 O O . THR D 1 545 ? 70.05641 117.30124 177.61365 1.000 69.96316 545 THR D O 1
ATOM 10751 N N . GLY D 1 546 ? 67.98838 118.14216 177.69885 1.000 64.86943 546 GLY D N 1
ATOM 10752 C CA . GLY D 1 546 ? 67.93818 118.21200 176.25585 1.000 66.94720 546 GLY D CA 1
ATOM 10753 C C . GLY D 1 546 ? 66.57711 117.87787 175.67908 1.000 63.19266 546 GLY D C 1
ATOM 10754 O O . GLY D 1 546 ? 65.55021 117.87890 176.35222 1.000 61.67241 546 GLY D O 1
ATOM 10755 N N . ASP D 1 547 ? 66.58194 117.61372 174.38311 1.000 62.87075 547 ASP D N 1
ATOM 10756 C CA . ASP D 1 547 ? 65.37085 117.31459 173.65331 1.000 58.53595 547 ASP D CA 1
ATOM 10757 C C . ASP D 1 547 ? 65.25289 115.81756 173.41849 1.000 59.52611 547 ASP D C 1
ATOM 10758 O O . ASP D 1 547 ? 66.24092 115.08160 173.45644 1.000 63.26019 547 ASP D O 1
ATOM 10763 N N . ARG D 1 548 ? 64.01089 115.35849 173.28272 1.000 61.08370 548 ARG D N 1
ATOM 10764 C CA . ARG D 1 548 ? 63.72492 113.95245 173.03692 1.000 56.30636 548 ARG D CA 1
ATOM 10765 C C . ARG D 1 548 ? 62.51779 113.90629 172.13909 1.000 56.20979 548 ARG D C 1
ATOM 10766 O O . ARG D 1 548 ? 61.55879 114.65927 172.34214 1.000 56.23102 548 ARG D O 1
ATOM 10774 N N . MET D 1 549 ? 62.58869 113.06718 171.12118 1.000 56.72521 549 MET D N 1
ATOM 10775 C CA . MET D 1 549 ? 61.46657 112.93603 170.21935 1.000 57.77980 549 MET D CA 1
ATOM 10776 C C . MET D 1 549 ? 61.13362 111.47200 170.13156 1.000 58.10811 549 MET D C 1
ATOM 10777 O O . MET D 1 549 ? 62.02465 110.62804 170.07853 1.000 58.59473 549 MET D O 1
ATOM 10782 N N . HIS D 1 550 ? 59.84764 111.18096 170.20677 1.000 57.27235 550 HIS D N 1
ATOM 10783 C CA . HIS D 1 550 ? 59.43672 109.80395 170.34899 1.000 56.76903 550 HIS D CA 1
ATOM 10784 C C . HIS D 1 550 ? 58.28661 109.52380 169.41818 1.000 58.50116 550 HIS D C 1
ATOM 10785 O O . HIS D 1 550 ? 57.31557 110.27875 169.38023 1.000 58.86848 550 HIS D O 1
ATOM 10792 N N . LEU D 1 551 ? 58.41655 108.44172 168.67228 1.000 56.90667 551 LEU D N 1
ATOM 10793 C CA . LEU D 1 551 ? 57.48842 108.08656 167.61945 1.000 55.84335 551 LEU D CA 1
ATOM 10794 C C . LEU D 1 551 ? 57.19250 106.59456 167.71466 1.000 57.93954 551 LEU D C 1
ATOM 10795 O O . LEU D 1 551 ? 58.10755 105.77461 167.80763 1.000 61.01293 551 LEU D O 1
ATOM 10800 N N . GLU D 1 552 ? 55.91151 106.25050 167.67888 1.000 55.87333 552 GLU D N 1
ATOM 10801 C CA . GLU D 1 552 ? 55.46162 104.91352 168.04010 1.000 57.28279 552 GLU D CA 1
ATOM 10802 C C . GLU D 1 552 ? 54.19052 104.60637 167.25731 1.000 56.82031 552 GLU D C 1
ATOM 10803 O O . GLU D 1 552 ? 53.08858 104.75738 167.75545 1.000 56.29460 552 GLU D O 1
ATOM 10809 N N . PRO D 1 553 ? 54.35336 104.21524 165.99933 1.000 56.92341 553 PRO D N 1
ATOM 10810 C CA . PRO D 1 553 ? 53.19828 103.70910 165.24855 1.000 54.04706 553 PRO D CA 1
ATOM 10811 C C . PRO D 1 553 ? 52.97539 102.24013 165.56675 1.000 58.30960 553 PRO D C 1
ATOM 10812 O O . PRO D 1 553 ? 53.90147 101.50121 165.91270 1.000 60.13090 553 PRO D O 1
ATOM 10816 N N . GLY D 1 554 ? 51.71440 101.83607 165.51497 1.000 63.01034 554 GLY D N 1
ATOM 10817 C CA . GLY D 1 554 ? 51.36050 100.46509 165.83317 1.000 55.67788 554 GLY D CA 1
ATOM 10818 C C . GLY D 1 554 ? 50.25640 99.95394 164.94438 1.000 56.69516 554 GLY D C 1
ATOM 10819 O O . GLY D 1 554 ? 49.43830 100.72284 164.43041 1.000 57.04935 554 GLY D O 1
ATOM 10820 N N . MET D 1 555 ? 50.25043 98.63891 164.74453 1.000 60.15993 555 MET D N 1
ATOM 10821 C CA . MET D 1 555 ? 49.18836 97.95079 164.02476 1.000 63.44533 555 MET D CA 1
ATOM 10822 C C . MET D 1 555 ? 48.77353 96.71286 164.80996 1.000 63.73323 555 MET D C 1
ATOM 10823 O O . MET D 1 555 ? 49.60264 96.02496 165.41692 1.000 62.70197 555 MET D O 1
ATOM 10828 N N . SER D 1 556 ? 47.47153 96.44080 164.78917 1.000 64.33215 556 SER D N 1
ATOM 10829 C CA . SER D 1 556 ? 46.89568 95.30785 165.49438 1.000 61.61233 556 SER D CA 1
ATOM 10830 C C . SER D 1 556 ? 45.66860 94.81071 164.74261 1.000 62.61747 556 SER D C 1
ATOM 10831 O O . SER D 1 556 ? 44.99647 95.57460 164.04361 1.000 64.62851 556 SER D O 1
ATOM 10834 N N . LEU D 1 557 ? 45.37268 93.52072 164.91679 1.000 68.17616 557 LEU D N 1
ATOM 10835 C CA . LEU D 1 557 ? 44.22062 92.86660 164.29803 1.000 68.23944 557 LEU D CA 1
ATOM 10836 C C . LEU D 1 557 ? 43.44781 92.13169 165.38222 1.000 68.96186 557 LEU D C 1
ATOM 10837 O O . LEU D 1 557 ? 43.72390 90.95273 165.66431 1.000 70.04164 557 LEU D O 1
ATOM 10842 N N . PRO D 1 558 ? 42.46787 92.79171 166.01928 1.000 71.99127 558 PRO D N 1
ATOM 10843 C CA . PRO D 1 558 ? 41.63704 92.10479 167.01448 1.000 76.03998 558 PRO D CA 1
ATOM 10844 C C . PRO D 1 558 ? 40.64999 91.15267 166.37172 1.000 73.35274 558 PRO D C 1
ATOM 10845 O O . PRO D 1 558 ? 39.72687 91.55755 165.65581 1.000 72.76282 558 PRO D O 1
ATOM 10849 N N . MET D 1 559 ? 40.86008 89.88071 166.60684 1.000 72.12708 559 MET D N 1
ATOM 10850 C CA . MET D 1 559 ? 39.96206 88.84762 166.13608 1.000 74.18271 559 MET D CA 1
ATOM 10851 C C . MET D 1 559 ? 39.19725 88.37272 167.35724 1.000 75.27237 559 MET D C 1
ATOM 10852 O O . MET D 1 559 ? 39.78341 87.80685 168.28722 1.000 72.38107 559 MET D O 1
ATOM 10857 N N . THR D 1 560 ? 37.90724 88.66267 167.38339 1.000 72.69787 560 THR D N 1
ATOM 10858 C CA . THR D 1 560 ? 37.10342 88.44377 168.56452 1.000 77.66600 560 THR D CA 1
ATOM 10859 C C . THR D 1 560 ? 35.96342 87.48068 168.26479 1.000 84.89072 560 THR D C 1
ATOM 10860 O O . THR D 1 560 ? 35.49826 87.35553 167.12487 1.000 85.73436 560 THR D O 1
ATOM 10864 N N . ARG D 1 561 ? 35.54259 86.78678 169.31293 1.000 80.55629 561 ARG D N 1
ATOM 10865 C CA . ARG D 1 561 ? 34.35063 85.96573 169.32819 1.000 80.72432 561 ARG D CA 1
ATOM 10866 C C . ARG D 1 561 ? 33.61580 86.26884 170.61626 1.000 80.37751 561 ARG D C 1
ATOM 10867 O O . ARG D 1 561 ? 34.14389 86.93597 171.51011 1.000 80.80765 561 ARG D O 1
ATOM 10875 N N . SER D 1 562 ? 32.38984 85.75080 170.72049 1.000 83.28995 562 SER D N 1
ATOM 10876 C CA . SER D 1 562 ? 31.63000 85.93091 171.94857 1.000 83.40925 562 SER D CA 1
ATOM 10877 C C . SER D 1 562 ? 32.29820 85.25207 173.14356 1.000 82.53276 562 SER D C 1
ATOM 10878 O O . SER D 1 562 ? 32.02034 85.63719 174.28455 1.000 83.16500 562 SER D O 1
ATOM 10881 N N . TRP D 1 563 ? 33.21421 84.30308 172.90754 1.000 75.91491 563 TRP D N 1
ATOM 10882 C CA . TRP D 1 563 ? 33.78239 83.45023 173.94755 1.000 76.84102 563 TRP D CA 1
ATOM 10883 C C . TRP D 1 563 ? 35.27341 83.65032 174.17432 1.000 78.92762 563 TRP D C 1
ATOM 10884 O O . TRP D 1 563 ? 35.81757 83.05445 175.11031 1.000 76.75490 563 TRP D O 1
ATOM 10895 N N . GLY D 1 564 ? 35.94426 84.43725 173.33714 1.000 78.38171 564 GLY D N 1
ATOM 10896 C CA . GLY D 1 564 ? 37.35827 84.72833 173.49291 1.000 74.61031 564 GLY D CA 1
ATOM 10897 C C . GLY D 1 564 ? 37.78907 85.69023 172.40374 1.000 76.64112 564 GLY D C 1
ATOM 10898 O O . GLY D 1 564 ? 36.99194 86.09810 171.55180 1.000 75.48344 564 GLY D O 1
ATOM 10899 N N . TYR D 1 565 ? 39.07706 86.03029 172.42852 1.000 71.24071 565 TYR D N 1
ATOM 10900 C CA . TYR D 1 565 ? 39.64189 86.98921 171.49933 1.000 67.47823 565 TYR D CA 1
ATOM 10901 C C . TYR D 1 565 ? 41.09988 86.62125 171.27317 1.000 69.12576 565 TYR D C 1
ATOM 10902 O O . TYR D 1 565 ? 41.72902 85.99137 172.13015 1.000 66.58193 565 TYR D O 1
ATOM 10911 N N . VAL D 1 566 ? 41.64370 87.03714 170.12905 1.000 69.95691 566 VAL D N 1
ATOM 10912 C CA . VAL D 1 566 ? 43.08767 87.00218 169.91185 1.000 70.39621 566 VAL D CA 1
ATOM 10913 C C . VAL D 1 566 ? 43.50251 88.26512 169.16265 1.000 70.25333 566 VAL D C 1
ATOM 10914 O O . VAL D 1 566 ? 42.94235 88.58897 168.10469 1.000 70.01271 566 VAL D O 1
ATOM 10918 N N . THR D 1 567 ? 44.48655 88.97622 169.71243 1.000 69.23765 567 THR D N 1
ATOM 10919 C CA . THR D 1 567 ? 44.92742 90.25118 169.15123 1.000 71.11607 567 THR D CA 1
ATOM 10920 C C . THR D 1 567 ? 46.44340 90.29723 169.02201 1.000 69.68114 567 THR D C 1
ATOM 10921 O O . THR D 1 567 ? 47.14052 90.66237 169.98787 1.000 67.67618 567 THR D O 1
ATOM 10925 N N . PRO D 1 568 ? 46.97625 89.98612 167.83897 1.000 70.32531 568 PRO D N 1
ATOM 10926 C CA . PRO D 1 568 ? 48.36518 90.35514 167.51473 1.000 67.57688 568 PRO D CA 1
ATOM 10927 C C . PRO D 1 568 ? 48.52710 91.86513 167.35754 1.000 65.26098 568 PRO D C 1
ATOM 10928 O O . PRO D 1 568 ? 47.66199 92.55403 166.80458 1.000 64.56918 568 PRO D O 1
ATOM 10932 N N . THR D 1 569 ? 49.65114 92.38124 167.85132 1.000 61.84404 569 THR D N 1
ATOM 10933 C CA . THR D 1 569 ? 49.95007 93.79924 167.75412 1.000 62.81867 569 THR D CA 1
ATOM 10934 C C . THR D 1 569 ? 51.43202 93.94327 167.46090 1.000 64.82799 569 THR D C 1
ATOM 10935 O O . THR D 1 569 ? 52.27914 93.40539 168.18684 1.000 64.67898 569 THR D O 1
ATOM 10939 N N . LEU D 1 570 ? 51.73084 94.64716 166.37778 1.000 63.17886 570 LEU D N 1
ATOM 10940 C CA . LEU D 1 570 ? 53.08577 95.04118 166.02754 1.000 60.71844 570 LEU D CA 1
ATOM 10941 C C . LEU D 1 570 ? 53.21173 96.54521 166.24236 1.000 63.30289 570 LEU D C 1
ATOM 10942 O O . LEU D 1 570 ? 52.31165 97.31013 165.86240 1.000 65.62978 570 LEU D O 1
ATOM 10947 N N . LYS D 1 571 ? 54.30380 96.97333 166.87315 1.000 62.60615 571 LYS D N 1
ATOM 10948 C CA . LYS D 1 571 ? 54.54577 98.39537 167.09196 1.000 62.84373 571 LYS D CA 1
ATOM 10949 C C . LYS D 1 571 ? 55.99472 98.69540 166.78972 1.000 60.42812 571 LYS D C 1
ATOM 10950 O O . LYS D 1 571 ? 56.85477 97.83045 166.92870 1.000 66.62716 571 LYS D O 1
ATOM 10956 N N . TYR D 1 572 ? 56.27261 99.93937 166.42654 1.000 58.36198 572 TYR D N 1
ATOM 10957 C CA . TYR D 1 572 ? 57.63555 100.34440 166.12431 1.000 60.05382 572 TYR D CA 1
ATOM 10958 C C . TYR D 1 572 ? 57.98260 101.61350 166.88512 1.000 60.13489 572 TYR D C 1
ATOM 10959 O O . TYR D 1 572 ? 57.39952 102.66944 166.62608 1.000 60.61100 572 TYR D O 1
ATOM 10968 N N . LEU D 1 573 ? 58.95173 101.51264 167.79699 1.000 60.02378 573 LEU D N 1
ATOM 10969 C CA . LEU D 1 573 ? 59.37380 102.61776 168.65681 1.000 58.73036 573 LEU D CA 1
ATOM 10970 C C . LEU D 1 573 ? 60.68071 103.21376 168.15756 1.000 61.89434 573 LEU D C 1
ATOM 10971 O O . LEU D 1 573 ? 61.70474 102.52781 168.15249 1.000 66.82430 573 LEU D O 1
ATOM 10976 N N . TYR D 1 574 ? 60.65160 104.49572 167.80742 1.000 57.73659 574 TYR D N 1
ATOM 10977 C CA . TYR D 1 574 ? 61.82752 105.28474 167.49216 1.000 52.96400 574 TYR D CA 1
ATOM 10978 C C . TYR D 1 574 ? 61.95161 106.42685 168.49202 1.000 56.90367 574 TYR D C 1
ATOM 10979 O O . TYR D 1 574 ? 60.95663 107.07885 168.81908 1.000 56.91194 574 TYR D O 1
ATOM 10988 N N . THR D 1 575 ? 63.15867 106.68596 168.96982 1.000 59.08533 575 THR D N 1
ATOM 10989 C CA . THR D 1 575 ? 63.36274 107.81907 169.85866 1.000 57.73014 575 THR D CA 1
ATOM 10990 C C . THR D 1 575 ? 64.64266 108.54108 169.47140 1.000 59.51251 575 THR D C 1
ATOM 10991 O O . THR D 1 575 ? 65.65264 107.90909 169.16033 1.000 62.94424 575 THR D O 1
ATOM 10995 N N . LYS D 1 576 ? 64.59960 109.86208 169.46526 1.000 61.84294 576 LYS D N 1
ATOM 10996 C CA . LYS D 1 576 ? 65.76651 110.66310 169.13100 1.000 62.45085 576 LYS D CA 1
ATOM 10997 C C . LYS D 1 576 ? 66.04964 111.60224 170.29386 1.000 62.64597 576 LYS D C 1
ATOM 10998 O O . LYS D 1 576 ? 65.14767 112.30425 170.75791 1.000 62.30622 576 LYS D O 1
ATOM 11004 N N . TYR D 1 577 ? 67.28671 111.57535 170.79169 1.000 63.80033 577 TYR D N 1
ATOM 11005 C CA . TYR D 1 577 ? 67.75081 112.49049 171.83152 1.000 60.86710 577 TYR D CA 1
ATOM 11006 C C . TYR D 1 577 ? 68.73269 113.50047 171.26027 1.000 65.89025 577 TYR D C 1
ATOM 11007 O O . TYR D 1 577 ? 69.66260 113.12843 170.54018 1.000 68.22522 577 TYR D O 1
ATOM 11016 N N . ASP D 1 578 ? 68.53768 114.76550 171.60615 1.000 66.32402 578 ASP D N 1
ATOM 11017 C CA . ASP D 1 578 ? 69.54261 115.81152 171.44089 1.000 63.99939 578 ASP D CA 1
ATOM 11018 C C . ASP D 1 578 ? 69.91879 116.28270 172.85779 1.000 67.46285 578 ASP D C 1
ATOM 11019 O O . ASP D 1 578 ? 69.32682 117.22673 173.38777 1.000 64.07298 578 ASP D O 1
ATOM 11024 N N . LEU D 1 579 ? 70.90390 115.60881 173.46973 1.000 69.36653 579 LEU D N 1
ATOM 11025 C CA . LEU D 1 579 ? 71.34308 115.89699 174.82863 1.000 68.02730 579 LEU D CA 1
ATOM 11026 C C . LEU D 1 579 ? 72.26704 117.11503 174.88937 1.000 74.46892 579 LEU D C 1
ATOM 11027 O O . LEU D 1 579 ? 72.75287 117.62994 173.87724 1.000 75.60243 579 LEU D O 1
ATOM 11032 N N . ASP D 1 580 ? 72.48319 117.58218 176.11728 1.000 77.86300 580 ASP D N 1
ATOM 11033 C CA . ASP D 1 580 ? 73.45719 118.61426 176.43503 1.000 75.87619 580 ASP D CA 1
ATOM 11034 C C . ASP D 1 580 ? 73.88740 118.39044 177.87800 1.000 76.56589 580 ASP D C 1
ATOM 11035 O O . ASP D 1 580 ? 73.03653 118.19050 178.75014 1.000 81.19133 580 ASP D O 1
ATOM 11040 N N . LEU D 1 581 ? 75.19843 118.35853 178.11682 1.000 82.08358 581 LEU D N 1
ATOM 11041 C CA . LEU D 1 581 ? 75.74863 118.07970 179.43577 1.000 82.97708 581 LEU D CA 1
ATOM 11042 C C . LEU D 1 581 ? 76.73363 119.17279 179.82051 1.000 87.90409 581 LEU D C 1
ATOM 11043 O O . LEU D 1 581 ? 77.43949 119.72372 178.96935 1.000 85.11679 581 LEU D O 1
ATOM 11048 N N . ASP D 1 582 ? 76.75680 119.49093 181.11747 1.000 89.96624 582 ASP D N 1
ATOM 11049 C CA . ASP D 1 582 ? 77.59883 120.54603 181.66123 1.000 90.48739 582 ASP D CA 1
ATOM 11050 C C . ASP D 1 582 ? 79.04087 120.05511 181.80409 1.000 92.88242 582 ASP D C 1
ATOM 11051 O O . ASP D 1 582 ? 79.33991 118.86411 181.66218 1.000 91.07742 582 ASP D O 1
ATOM 11056 N N . SER D 1 583 ? 79.95487 120.99119 182.08585 1.000 89.20357 583 SER D N 1
ATOM 11057 C CA . SER D 1 583 ? 81.37289 120.64425 182.10969 1.000 92.32177 583 SER D CA 1
ATOM 11058 C C . SER D 1 583 ? 81.68408 119.59138 183.16377 1.000 92.32540 583 SER D C 1
ATOM 11059 O O . SER D 1 583 ? 82.50209 118.69239 182.92476 1.000 90.90272 583 SER D O 1
ATOM 11062 N N . GLN D 1 584 ? 81.06824 119.70049 184.34584 1.000 88.82845 584 GLN D N 1
ATOM 11063 C CA . GLN D 1 584 ? 81.37444 118.75462 185.41391 1.000 90.44996 584 GLN D CA 1
ATOM 11064 C C . GLN D 1 584 ? 80.85345 117.36556 185.09114 1.000 92.42166 584 GLN D C 1
ATOM 11065 O O . GLN D 1 584 ? 81.37557 116.37165 185.60918 1.000 93.62844 584 GLN D O 1
ATOM 11071 N N . GLY D 1 585 ? 79.81034 117.27642 184.26429 1.000 91.82152 585 GLY D N 1
ATOM 11072 C CA . GLY D 1 585 ? 79.32434 115.97236 183.85151 1.000 91.62487 585 GLY D CA 1
ATOM 11073 C C . GLY D 1 585 ? 80.29124 115.29929 182.90145 1.000 93.17630 585 GLY D C 1
ATOM 11074 O O . GLY D 1 585 ? 80.55130 114.09532 183.00555 1.000 93.85798 585 GLY D O 1
ATOM 11075 N N . LYS D 1 586 ? 80.85407 116.07021 181.97528 1.000 89.79957 586 LYS D N 1
ATOM 11076 C CA . LYS D 1 586 ? 81.82397 115.50215 181.05221 1.000 86.93181 586 LYS D CA 1
ATOM 11077 C C . LYS D 1 586 ? 83.06809 115.02529 181.79209 1.000 91.46433 586 LYS D C 1
ATOM 11078 O O . LYS D 1 586 ? 83.52512 113.89429 181.58616 1.000 91.43391 586 LYS D O 1
ATOM 11084 N N . THR D 1 587 ? 83.59918 115.85241 182.69592 1.000 92.55824 587 THR D N 1
ATOM 11085 C CA . THR D 1 587 ? 84.77831 115.44955 183.45680 1.000 93.96067 587 THR D CA 1
ATOM 11086 C C . THR D 1 587 ? 84.50349 114.23564 184.34898 1.000 93.27346 587 THR D C 1
ATOM 11087 O O . THR D 1 587 ? 85.41055 113.42971 184.58294 1.000 94.89292 587 THR D O 1
ATOM 11091 N N . ASP D 1 588 ? 83.27256 114.06964 184.84517 1.000 94.42109 588 ASP D N 1
ATOM 11092 C CA . ASP D 1 588 ? 82.95473 112.87272 185.62735 1.000 96.00139 588 ASP D CA 1
ATOM 11093 C C . ASP D 1 588 ? 82.89566 111.63562 184.74750 1.000 93.80046 588 ASP D C 1
ATOM 11094 O O . ASP D 1 588 ? 83.10577 110.51368 185.22560 1.000 89.72402 588 ASP D O 1
ATOM 11099 N N . LEU D 1 589 ? 82.60147 111.83246 183.46552 1.000 95.07417 589 LEU D N 1
ATOM 11100 C CA . LEU D 1 589 ? 82.42439 110.71835 182.54667 1.000 98.66622 589 LEU D CA 1
ATOM 11101 C C . LEU D 1 589 ? 83.77035 110.16735 182.09354 1.000 99.94162 589 LEU D C 1
ATOM 11102 O O . LEU D 1 589 ? 84.05242 108.97038 182.24364 1.000 96.19822 589 LEU D O 1
ATOM 11107 N N . ASN D 1 590 ? 84.61923 111.02833 181.52733 1.000 99.26199 590 ASN D N 1
ATOM 11108 C CA . ASN D 1 590 ? 85.94520 110.56235 181.16119 1.000 99.37455 590 ASN D CA 1
ATOM 11109 C C . ASN D 1 590 ? 86.83138 110.32152 182.38510 1.000 99.12223 590 ASN D C 1
ATOM 11110 O O . ASN D 1 590 ? 87.94539 109.81155 182.23800 1.000 102.26002 590 ASN D O 1
ATOM 11115 N N . LYS D 1 591 ? 86.36054 110.66764 183.58712 1.000 100.13619 591 LYS D N 1
ATOM 11116 C CA . LYS D 1 591 ? 87.00773 110.21180 184.81208 1.000 100.73105 591 LYS D CA 1
ATOM 11117 C C . LYS D 1 591 ? 86.76683 108.72282 185.06029 1.000 102.29891 591 LYS D C 1
ATOM 11118 O O . LYS D 1 591 ? 87.51496 108.09994 185.82325 1.000 104.37750 591 LYS D O 1
ATOM 11124 N N . ARG D 1 592 ? 85.73377 108.14671 184.44250 1.000 100.09033 592 ARG D N 1
ATOM 11125 C CA . ARG D 1 592 ? 85.52183 106.70570 184.43069 1.000 104.43731 592 ARG D CA 1
ATOM 11126 C C . ARG D 1 592 ? 85.82567 106.10055 183.06371 1.000 105.63156 592 ARG D C 1
ATOM 11127 O O . ARG D 1 592 ? 85.54169 104.92052 182.83589 1.000 104.19820 592 ARG D O 1
ATOM 11135 N N . ASP D 1 593 ? 86.40750 106.88148 182.15354 1.000 107.96794 593 ASP D N 1
ATOM 11136 C CA . ASP D 1 593 ? 86.73734 106.42034 180.80355 1.000 110.54072 593 ASP D CA 1
ATOM 11137 C C . ASP D 1 593 ? 85.46025 106.04020 180.05077 1.000 104.57252 593 ASP D C 1
ATOM 11138 O O . ASP D 1 593 ? 85.26124 104.89914 179.62693 1.000 106.31392 593 ASP D O 1
ATOM 11143 N N . GLU D 1 594 ? 84.56919 107.01915 179.92979 1.000 101.49135 594 GLU D N 1
ATOM 11144 C CA . GLU D 1 594 ? 83.41807 106.91099 179.04996 1.000 99.17115 594 GLU D CA 1
ATOM 11145 C C . GLU D 1 594 ? 83.22391 108.24491 178.35384 1.000 94.99269 594 GLU D C 1
ATOM 11146 O O . GLU D 1 594 ? 83.69393 109.28698 178.81765 1.000 93.19644 594 GLU D O 1
ATOM 11152 N N . SER D 1 595 ? 82.56775 108.20175 177.20593 1.000 87.26620 595 SER D N 1
ATOM 11153 C CA . SER D 1 595 ? 82.34159 109.42165 176.45283 1.000 93.17323 595 SER D CA 1
ATOM 11154 C C . SER D 1 595 ? 80.85958 109.78559 176.48499 1.000 87.91091 595 SER D C 1
ATOM 11155 O O . SER D 1 595 ? 79.99967 108.98160 176.85620 1.000 88.33520 595 SER D O 1
ATOM 11158 N N . PHE D 1 596 ? 80.57547 111.02054 176.09189 1.000 82.24923 596 PHE D N 1
ATOM 11159 C CA . PHE D 1 596 ? 79.22644 111.56247 176.06002 1.000 81.91328 596 PHE D CA 1
ATOM 11160 C C . PHE D 1 596 ? 78.81023 111.75329 174.60706 1.000 81.46949 596 PHE D C 1
ATOM 11161 O O . PHE D 1 596 ? 79.43510 112.53524 173.87888 1.000 79.10859 596 PHE D O 1
ATOM 11169 N N . ASP D 1 597 ? 77.75621 111.04520 174.18828 1.000 78.63821 597 ASP D N 1
ATOM 11170 C CA . ASP D 1 597 ? 77.20001 111.16902 172.84035 1.000 80.28675 597 ASP D CA 1
ATOM 11171 C C . ASP D 1 597 ? 75.95598 112.05597 172.91042 1.000 79.78257 597 ASP D C 1
ATOM 11172 O O . ASP D 1 597 ? 74.91107 111.63098 173.41762 1.000 78.07828 597 ASP D O 1
ATOM 11177 N N . SER D 1 598 ? 76.05886 113.28592 172.39427 1.000 74.42825 598 SER D N 1
ATOM 11178 C CA . SER D 1 598 ? 74.93483 114.21188 172.49732 1.000 72.59342 598 SER D CA 1
ATOM 11179 C C . SER D 1 598 ? 73.77771 113.85472 171.55852 1.000 71.52008 598 SER D C 1
ATOM 11180 O O . SER D 1 598 ? 72.62874 114.19171 171.86565 1.000 68.35614 598 SER D O 1
ATOM 11183 N N . ASN D 1 599 ? 74.03659 113.18261 170.43256 1.000 70.72856 599 ASN D N 1
ATOM 11184 C CA . ASN D 1 599 ? 72.97648 112.74246 169.52276 1.000 71.56259 599 ASN D CA 1
ATOM 11185 C C . ASN D 1 599 ? 72.87055 111.22146 169.55895 1.000 69.11124 599 ASN D C 1
ATOM 11186 O O . ASN D 1 599 ? 73.80853 110.52445 169.16289 1.000 75.31575 599 ASN D O 1
ATOM 11191 N N . GLN D 1 600 ? 71.72264 110.70646 170.02117 1.000 66.18741 600 GLN D N 1
ATOM 11192 C CA . GLN D 1 600 ? 71.49271 109.26746 170.10336 1.000 66.10790 600 GLN D CA 1
ATOM 11193 C C . GLN D 1 600 ? 70.10765 108.91634 169.57559 1.000 64.25628 600 GLN D C 1
ATOM 11194 O O . GLN D 1 600 ? 69.13866 109.63532 169.82065 1.000 64.92705 600 GLN D O 1
ATOM 11200 N N . ASP D 1 601 ? 70.03560 107.82325 168.82273 1.000 67.22993 601 ASP D N 1
ATOM 11201 C CA . ASP D 1 601 ? 68.78755 107.29514 168.31196 1.000 63.56463 601 ASP D CA 1
ATOM 11202 C C . ASP D 1 601 ? 68.54670 105.94120 168.97615 1.000 67.44469 601 ASP D C 1
ATOM 11203 O O . ASP D 1 601 ? 69.43782 105.38231 169.62809 1.000 68.51707 601 ASP D O 1
ATOM 11208 N N . ARG D 1 602 ? 67.31071 105.44914 168.87938 1.000 64.74375 602 ARG D N 1
ATOM 11209 C CA . ARG D 1 602 ? 66.97184 104.11518 169.36858 1.000 58.55258 602 ARG D CA 1
ATOM 11210 C C . ARG D 1 602 ? 65.79674 103.62503 168.54880 1.000 60.03448 602 ARG D C 1
ATOM 11211 O O . ARG D 1 602 ? 64.76171 104.28998 168.49286 1.000 61.52564 602 ARG D O 1
ATOM 11219 N N . SER D 1 603 ? 65.98770 102.50796 167.86289 1.000 61.69522 603 SER D N 1
ATOM 11220 C CA . SER D 1 603 ? 64.95161 101.88882 167.05511 1.000 61.83979 603 SER D CA 1
ATOM 11221 C C . SER D 1 603 ? 64.82574 100.44487 167.51329 1.000 65.10814 603 SER D C 1
ATOM 11222 O O . SER D 1 603 ? 65.81677 99.70392 167.52324 1.000 72.64227 603 SER D O 1
ATOM 11225 N N . LEU D 1 604 ? 63.61681 100.05586 167.91550 1.000 61.37764 604 LEU D N 1
ATOM 11226 C CA . LEU D 1 604 ? 63.29690 98.64987 168.12571 1.000 65.29583 604 LEU D CA 1
ATOM 11227 C C . LEU D 1 604 ? 61.81289 98.44478 167.92594 1.000 62.74788 604 LEU D C 1
ATOM 11228 O O . LEU D 1 604 ? 61.02188 99.36877 168.14694 1.000 64.44496 604 LEU D O 1
ATOM 11233 N N . PRO D 1 605 ? 61.40488 97.26872 167.49913 1.000 58.98250 605 PRO D N 1
ATOM 11234 C CA . PRO D 1 605 ? 59.98987 96.97764 167.34636 1.000 61.70624 605 PRO D CA 1
ATOM 11235 C C . PRO D 1 605 ? 59.46708 96.30076 168.60551 1.000 60.68592 605 PRO D C 1
ATOM 11236 O O . PRO D 1 605 ? 60.21522 95.96090 169.52944 1.000 61.99029 605 PRO D O 1
ATOM 11240 N N . LEU D 1 606 ? 58.16808 96.04470 168.59472 1.000 61.36643 606 LEU D N 1
ATOM 11241 C CA . LEU D 1 606 ? 57.53227 95.42480 169.73688 1.000 61.56487 606 LEU D CA 1
ATOM 11242 C C . LEU D 1 606 ? 56.43824 94.52269 169.22113 1.000 64.18317 606 LEU D C 1
ATOM 11243 O O . LEU D 1 606 ? 55.69409 94.89256 168.30219 1.000 65.75306 606 LEU D O 1
ATOM 11248 N N . VAL D 1 607 ? 56.38937 93.32275 169.77327 1.000 60.25447 607 VAL D N 1
ATOM 11249 C CA . VAL D 1 607 ? 55.42836 92.32566 169.35152 1.000 61.33293 607 VAL D CA 1
ATOM 11250 C C . VAL D 1 607 ? 54.71855 91.82177 170.58768 1.000 64.04953 607 VAL D C 1
ATOM 11251 O O . VAL D 1 607 ? 55.35570 91.34291 171.53864 1.000 62.56982 607 VAL D O 1
ATOM 11255 N N . LYS D 1 608 ? 53.40154 91.93171 170.57285 1.000 64.69104 608 LYS D N 1
ATOM 11256 C CA . LYS D 1 608 ? 52.59272 91.51480 171.70201 1.000 66.51965 608 LYS D CA 1
ATOM 11257 C C . LYS D 1 608 ? 51.40167 90.76269 171.13626 1.000 67.58065 608 LYS D C 1
ATOM 11258 O O . LYS D 1 608 ? 50.83751 91.17355 170.11829 1.000 69.31206 608 LYS D O 1
ATOM 11264 N N . VAL D 1 609 ? 51.04181 89.64374 171.75744 1.000 68.09398 609 VAL D N 1
ATOM 11265 C CA . VAL D 1 609 ? 49.81279 88.93565 171.40469 1.000 66.40257 609 VAL D CA 1
ATOM 11266 C C . VAL D 1 609 ? 48.97097 88.77475 172.65583 1.000 65.40877 609 VAL D C 1
ATOM 11267 O O . VAL D 1 609 ? 49.45214 88.24889 173.66482 1.000 65.40752 609 VAL D O 1
ATOM 11271 N N . ASP D 1 610 ? 47.70994 89.18869 172.57596 1.000 69.18593 610 ASP D N 1
ATOM 11272 C CA . ASP D 1 610 ? 46.78010 89.13777 173.69509 1.000 70.08060 610 ASP D CA 1
ATOM 11273 C C . ASP D 1 610 ? 45.59109 88.25468 173.34836 1.000 71.92555 610 ASP D C 1
ATOM 11274 O O . ASP D 1 610 ? 44.94694 88.44053 172.30843 1.000 71.10125 610 ASP D O 1
ATOM 11279 N N . SER D 1 611 ? 45.27326 87.33277 174.24751 1.000 68.99649 611 SER D N 1
ATOM 11280 C CA . SER D 1 611 ? 44.25027 86.33270 174.01376 1.000 70.11270 611 SER D CA 1
ATOM 11281 C C . SER D 1 611 ? 43.61847 85.98682 175.34989 1.000 72.11491 611 SER D C 1
ATOM 11282 O O . SER D 1 611 ? 44.30062 85.94897 176.38180 1.000 71.64000 611 SER D O 1
ATOM 11285 N N . GLY D 1 612 ? 42.32048 85.70076 175.31710 1.000 68.98380 612 GLY D N 1
ATOM 11286 C CA . GLY D 1 612 ? 41.66767 85.13086 176.48226 1.000 68.15573 612 GLY D CA 1
ATOM 11287 C C . GLY D 1 612 ? 40.34765 84.48676 176.11352 1.000 72.81910 612 GLY D C 1
ATOM 11288 O O . GLY D 1 612 ? 39.85448 84.61261 174.98657 1.000 71.45609 612 GLY D O 1
ATOM 11289 N N . LEU D 1 613 ? 39.76782 83.79585 177.10468 1.000 73.56724 613 LEU D N 1
ATOM 11290 C CA . LEU D 1 613 ? 38.49483 83.10577 176.95493 1.000 71.26441 613 LEU D CA 1
ATOM 11291 C C . LEU D 1 613 ? 37.47694 83.66384 177.94201 1.000 77.56096 613 LEU D C 1
ATOM 11292 O O . LEU D 1 613 ? 37.84306 84.21697 178.98290 1.000 83.70220 613 LEU D O 1
ATOM 11297 N N . TYR D 1 614 ? 36.18990 83.52975 177.60921 1.000 76.58870 614 TYR D N 1
ATOM 11298 C CA . TYR D 1 614 ? 35.11000 83.99380 178.47731 1.000 78.28112 614 TYR D CA 1
ATOM 11299 C C . TYR D 1 614 ? 34.20410 82.82680 178.84756 1.000 82.42100 614 TYR D C 1
ATOM 11300 O O . TYR D 1 614 ? 33.58901 82.20867 177.96972 1.000 81.34840 614 TYR D O 1
ATOM 11309 N N . PHE D 1 615 ? 34.09830 82.54894 180.14761 1.000 86.36396 615 PHE D N 1
ATOM 11310 C CA . PHE D 1 615 ? 33.19241 81.53196 180.66585 1.000 88.45554 615 PHE D CA 1
ATOM 11311 C C . PHE D 1 615 ? 32.16252 82.15402 181.59993 1.000 85.99465 615 PHE D C 1
ATOM 11312 O O . PHE D 1 615 ? 32.43557 83.13811 182.29578 1.000 82.48485 615 PHE D O 1
ATOM 11320 N N . ASP D 1 616 ? 30.97755 81.55497 181.60916 1.000 86.99436 616 ASP D N 1
ATOM 11321 C CA . ASP D 1 616 ? 29.86964 82.00401 182.43226 1.000 89.95571 616 ASP D CA 1
ATOM 11322 C C . ASP D 1 616 ? 29.26880 80.84607 183.20848 1.000 91.58980 616 ASP D C 1
ATOM 11323 O O . ASP D 1 616 ? 29.45681 79.67304 182.87459 1.000 94.90094 616 ASP D O 1
ATOM 11328 N N . ARG D 1 617 ? 28.53793 81.20716 184.25854 1.000 99.42102 617 ARG D N 1
ATOM 11329 C CA . ARG D 1 617 ? 27.90610 80.23523 185.14574 1.000 96.29740 617 ARG D CA 1
ATOM 11330 C C . ARG D 1 617 ? 26.93319 80.96929 186.04379 1.000 95.93096 617 ARG D C 1
ATOM 11331 O O . ARG D 1 617 ? 27.34726 81.83340 186.82364 1.000 97.30592 617 ARG D O 1
ATOM 11339 N N . ASP D 1 618 ? 25.65319 80.61822 185.95401 1.000 102.53966 618 ASP D N 1
ATOM 11340 C CA . ASP D 1 618 ? 24.64629 81.18528 186.84109 1.000 101.19438 618 ASP D CA 1
ATOM 11341 C C . ASP D 1 618 ? 24.69751 80.47643 188.19216 1.000 99.35001 618 ASP D C 1
ATOM 11342 O O . ASP D 1 618 ? 24.88658 79.26045 188.25427 1.000 103.28836 618 ASP D O 1
ATOM 11347 N N . THR D 1 619 ? 24.58263 81.24255 189.27609 1.000 98.27652 619 THR D N 1
ATOM 11348 C CA . THR D 1 619 ? 24.64284 80.68371 190.62214 1.000 101.62784 619 THR D CA 1
ATOM 11349 C C . THR D 1 619 ? 23.67493 81.46876 191.50419 1.000 107.18675 619 THR D C 1
ATOM 11350 O O . THR D 1 619 ? 22.98783 82.37768 191.03318 1.000 102.91611 619 THR D O 1
ATOM 11354 N N . THR D 1 620 ? 23.57013 81.08590 192.77825 1.000 112.00097 620 THR D N 1
ATOM 11355 C CA . THR D 1 620 ? 22.69223 81.78497 193.72229 1.000 111.72286 620 THR D CA 1
ATOM 11356 C C . THR D 1 620 ? 23.39242 81.82815 195.07419 1.000 114.33795 620 THR D C 1
ATOM 11357 O O . THR D 1 620 ? 23.81453 80.78323 195.57325 1.000 114.36090 620 THR D O 1
ATOM 11361 N N . PHE D 1 621 ? 23.54644 83.02523 195.64903 1.000 124.59096 621 PHE D N 1
ATOM 11362 C CA . PHE D 1 621 ? 24.13562 83.19540 196.97693 1.000 124.40656 621 PHE D CA 1
ATOM 11363 C C . PHE D 1 621 ? 23.14572 83.91246 197.88599 1.000 121.22892 621 PHE D C 1
ATOM 11364 O O . PHE D 1 621 ? 22.67762 85.00740 197.55693 1.000 121.66957 621 PHE D O 1
ATOM 11372 N N . ALA D 1 622 ? 22.83891 83.29958 199.03210 1.000 115.35314 622 ALA D N 1
ATOM 11373 C CA . ALA D 1 622 ? 21.87001 83.85264 199.97517 1.000 108.80082 622 ALA D CA 1
ATOM 11374 C C . ALA D 1 622 ? 20.55990 84.21150 199.27532 1.000 113.97508 622 ALA D C 1
ATOM 11375 O O . ALA D 1 622 ? 19.93590 85.23251 199.56629 1.000 111.69921 622 ALA D O 1
ATOM 11377 N N . GLY D 1 623 ? 20.13481 83.35938 198.34047 1.000 116.08577 623 GLY D N 1
ATOM 11378 C CA . GLY D 1 623 ? 18.84371 83.53525 197.69263 1.000 114.98264 623 GLY D CA 1
ATOM 11379 C C . GLY D 1 623 ? 18.76351 84.61713 196.63152 1.000 115.73235 623 GLY D C 1
ATOM 11380 O O . GLY D 1 623 ? 17.65643 84.93603 196.17664 1.000 106.74618 623 GLY D O 1
ATOM 11381 N N . THR D 1 624 ? 19.90743 85.19213 196.22030 1.000 122.05465 624 THR D N 1
ATOM 11382 C CA . THR D 1 624 ? 20.02324 86.24002 195.20516 1.000 116.56233 624 THR D CA 1
ATOM 11383 C C . THR D 1 624 ? 20.85110 85.74492 194.02110 1.000 111.59548 624 THR D C 1
ATOM 11384 O O . THR D 1 624 ? 21.98914 85.29199 194.21400 1.000 108.47096 624 THR D O 1
ATOM 11388 N N . PRO D 1 625 ? 20.32392 85.82676 192.79317 1.000 111.81538 625 PRO D N 1
ATOM 11389 C CA . PRO D 1 625 ? 21.02478 85.27166 191.61413 1.000 109.29101 625 PRO D CA 1
ATOM 11390 C C . PRO D 1 625 ? 22.27469 86.06767 191.23187 1.000 108.14268 625 PRO D C 1
ATOM 11391 O O . PRO D 1 625 ? 22.19860 87.26664 190.94874 1.000 105.75912 625 PRO D O 1
ATOM 11395 N N . PHE D 1 626 ? 23.42372 85.39072 191.19278 1.000 104.56546 626 PHE D N 1
ATOM 11396 C CA . PHE D 1 626 ? 24.63761 85.95871 190.62155 1.000 96.62611 626 PHE D CA 1
ATOM 11397 C C . PHE D 1 626 ? 24.95646 85.28857 189.28958 1.000 99.16357 626 PHE D C 1
ATOM 11398 O O . PHE D 1 626 ? 24.50646 84.17952 188.99677 1.000 102.88973 626 PHE D O 1
ATOM 11406 N N . ARG D 1 627 ? 25.73031 85.98551 188.46839 1.000 95.31618 627 ARG D N 1
ATOM 11407 C CA . ARG D 1 627 ? 26.41418 85.36041 187.34337 1.000 91.72964 627 ARG D CA 1
ATOM 11408 C C . ARG D 1 627 ? 27.90322 85.39051 187.65116 1.000 87.37180 627 ARG D C 1
ATOM 11409 O O . ARG D 1 627 ? 28.45321 86.45957 187.92696 1.000 86.00681 627 ARG D O 1
ATOM 11417 N N . GLN D 1 628 ? 28.54927 84.22154 187.65920 1.000 84.66821 628 GLN D N 1
ATOM 11418 C CA . GLN D 1 628 ? 29.98031 84.16564 187.92700 1.000 83.30259 628 GLN D CA 1
ATOM 11419 C C . GLN D 1 628 ? 30.76015 83.85253 186.66093 1.000 85.65155 628 GLN D C 1
ATOM 11420 O O . GLN D 1 628 ? 30.50910 82.85344 185.97808 1.000 85.32498 628 GLN D O 1
ATOM 11426 N N . THR D 1 629 ? 31.73007 84.70454 186.38270 1.000 87.00917 629 THR D N 1
ATOM 11427 C CA . THR D 1 629 ? 32.47290 84.70743 185.14159 1.000 85.69754 629 THR D CA 1
ATOM 11428 C C . THR D 1 629 ? 33.84596 84.07752 185.37347 1.000 85.06204 629 THR D C 1
ATOM 11429 O O . THR D 1 629 ? 34.39411 84.11067 186.48239 1.000 81.93625 629 THR D O 1
ATOM 11433 N N . LEU D 1 630 ? 34.36884 83.43643 184.33147 1.000 83.19477 630 LEU D N 1
ATOM 11434 C CA . LEU D 1 630 ? 35.72587 82.90249 184.34534 1.000 81.85411 630 LEU D CA 1
ATOM 11435 C C . LEU D 1 630 ? 36.43767 83.40638 183.10319 1.000 81.49085 630 LEU D C 1
ATOM 11436 O O . LEU D 1 630 ? 36.08153 83.03124 181.97928 1.000 78.78312 630 LEU D O 1
ATOM 11441 N N . GLU D 1 631 ? 37.45166 84.24045 183.30595 1.000 83.57776 631 GLU D N 1
ATOM 11442 C CA . GLU D 1 631 ? 38.15648 84.90735 182.21378 1.000 82.63408 631 GLU D CA 1
ATOM 11443 C C . GLU D 1 631 ? 39.64552 84.62144 182.36060 1.000 74.45816 631 GLU D C 1
ATOM 11444 O O . GLU D 1 631 ? 40.34859 85.31155 183.10542 1.000 75.91099 631 GLU D O 1
ATOM 11450 N N . PRO D 1 632 ? 40.15347 83.57539 181.71665 1.000 75.17413 632 PRO D N 1
ATOM 11451 C CA . PRO D 1 632 ? 41.60446 83.45144 181.59746 1.000 72.53856 632 PRO D CA 1
ATOM 11452 C C . PRO D 1 632 ? 42.10826 84.27433 180.42330 1.000 74.50633 632 PRO D C 1
ATOM 11453 O O . PRO D 1 632 ? 41.37511 84.61419 179.48336 1.000 70.90577 632 PRO D O 1
ATOM 11457 N N . ARG D 1 633 ? 43.39626 84.60139 180.50008 1.000 71.20305 633 ARG D N 1
ATOM 11458 C CA . ARG D 1 633 ? 43.99907 85.41230 179.45990 1.000 70.38887 633 ARG D CA 1
ATOM 11459 C C . ARG D 1 633 ? 45.50309 85.25737 179.51071 1.000 70.32185 633 ARG D C 1
ATOM 11460 O O . ARG D 1 633 ? 46.12924 85.16452 180.57863 1.000 67.72602 633 ARG D O 1
ATOM 11468 N N . ALA D 1 634 ? 46.06192 85.23826 178.32563 1.000 69.47720 634 ALA D N 1
ATOM 11469 C CA . ALA D 1 634 ? 47.47990 85.07731 178.14145 1.000 71.05807 634 ALA D CA 1
ATOM 11470 C C . ALA D 1 634 ? 47.96172 86.17022 177.19726 1.000 74.90155 634 ALA D C 1
ATOM 11471 O O . ALA D 1 634 ? 47.24958 86.56208 176.26232 1.000 70.37522 634 ALA D O 1
ATOM 11473 N N . MET D 1 635 ? 49.14874 86.70831 177.49404 1.000 71.29721 635 MET D N 1
ATOM 11474 C CA . MET D 1 635 ? 49.79458 87.72324 176.66583 1.000 65.61500 635 MET D CA 1
ATOM 11475 C C . MET D 1 635 ? 51.23756 87.32128 176.41967 1.000 69.69578 635 MET D C 1
ATOM 11476 O O . MET D 1 635 ? 51.98371 87.06842 177.37360 1.000 70.07444 635 MET D O 1
ATOM 11481 N N . TYR D 1 636 ? 51.62939 87.27015 175.14562 1.000 68.49967 636 TYR D N 1
ATOM 11482 C CA . TYR D 1 636 ? 53.02934 87.15917 174.77444 1.000 64.80320 636 TYR D CA 1
ATOM 11483 C C . TYR D 1 636 ? 53.57123 88.54216 174.44421 1.000 66.39630 636 TYR D C 1
ATOM 11484 O O . TYR D 1 636 ? 52.89011 89.34405 173.78621 1.000 65.21805 636 TYR D O 1
ATOM 11493 N N . LEU D 1 637 ? 54.81128 88.80426 174.87001 1.000 66.21690 637 LEU D N 1
ATOM 11494 C CA . LEU D 1 637 ? 55.44620 90.11127 174.71277 1.000 66.51015 637 LEU D CA 1
ATOM 11495 C C . LEU D 1 637 ? 56.88915 89.91328 174.27359 1.000 67.05979 637 LEU D C 1
ATOM 11496 O O . LEU D 1 637 ? 57.62727 89.13539 174.89557 1.000 67.50047 637 LEU D O 1
ATOM 11501 N N . TYR D 1 638 ? 57.28797 90.59318 173.19246 1.000 64.50168 638 TYR D N 1
ATOM 11502 C CA . TYR D 1 638 ? 58.63790 90.43318 172.64629 1.000 66.36569 638 TYR D CA 1
ATOM 11503 C C . TYR D 1 638 ? 59.16078 91.79315 172.21906 1.000 63.50410 638 TYR D C 1
ATOM 11504 O O . TYR D 1 638 ? 58.59163 92.42203 171.31607 1.000 63.06110 638 TYR D O 1
ATOM 11513 N N . VAL D 1 639 ? 60.24385 92.22727 172.85986 1.000 63.70166 639 VAL D N 1
ATOM 11514 C CA . VAL D 1 639 ? 60.98175 93.44327 172.51462 1.000 66.22705 639 VAL D CA 1
ATOM 11515 C C . VAL D 1 639 ? 62.46776 93.09733 172.51445 1.000 65.08357 639 VAL D C 1
ATOM 11516 O O . VAL D 1 639 ? 62.99293 92.69447 173.55942 1.000 70.41695 639 VAL D O 1
ATOM 11520 N N . PRO D 1 640 ? 63.17860 93.23924 171.39133 1.000 63.70367 640 PRO D N 1
ATOM 11521 C CA . PRO D 1 640 ? 64.62561 92.99030 171.37516 1.000 64.22274 640 PRO D CA 1
ATOM 11522 C C . PRO D 1 640 ? 65.38171 93.86844 172.34596 1.000 63.06125 640 PRO D C 1
ATOM 11523 O O . PRO D 1 640 ? 64.93471 94.94946 172.72190 1.000 69.96984 640 PRO D O 1
ATOM 11527 N N . TYR D 1 641 ? 66.55678 93.38454 172.73585 1.000 65.18063 641 TYR D N 1
ATOM 11528 C CA . TYR D 1 641 ? 67.43788 94.09168 173.65264 1.000 66.99144 641 TYR D CA 1
ATOM 11529 C C . TYR D 1 641 ? 68.31273 95.08863 172.90141 1.000 69.71498 641 TYR D C 1
ATOM 11530 O O . TYR D 1 641 ? 68.88560 94.76154 171.85836 1.000 69.91678 641 TYR D O 1
ATOM 11539 N N . LYS D 1 642 ? 68.40775 96.30370 173.44926 1.000 73.13076 642 LYS D N 1
ATOM 11540 C CA . LYS D 1 642 ? 69.23563 97.39768 172.94902 1.000 72.00372 642 LYS D CA 1
ATOM 11541 C C . LYS D 1 642 ? 69.91478 98.00685 174.16685 1.000 74.12391 642 LYS D C 1
ATOM 11542 O O . LYS D 1 642 ? 69.23590 98.30293 175.15492 1.000 73.77392 642 LYS D O 1
ATOM 11548 N N . ASP D 1 643 ? 71.24076 98.17990 174.12365 1.000 75.19045 643 ASP D N 1
ATOM 11549 C CA . ASP D 1 643 ? 71.92690 98.78006 175.26748 1.000 72.58127 643 ASP D CA 1
ATOM 11550 C C . ASP D 1 643 ? 71.52785 100.24806 175.37937 1.000 75.19415 643 ASP D C 1
ATOM 11551 O O . ASP D 1 643 ? 71.76469 101.03696 174.45925 1.000 77.15616 643 ASP D O 1
ATOM 11556 N N . GLN D 1 644 ? 70.88899 100.60915 176.49342 1.000 75.83792 644 GLN D N 1
ATOM 11557 C CA . GLN D 1 644 ? 70.37796 101.96015 176.68934 1.000 73.39393 644 GLN D CA 1
ATOM 11558 C C . GLN D 1 644 ? 71.07609 102.66131 177.84917 1.000 75.53668 644 GLN D C 1
ATOM 11559 O O . GLN D 1 644 ? 70.57212 103.66235 178.36312 1.000 74.76623 644 GLN D O 1
ATOM 11565 N N . ASP D 1 645 ? 72.23417 102.15841 178.27606 1.000 78.39160 645 ASP D N 1
ATOM 11566 C CA . ASP D 1 645 ? 72.89731 102.74457 179.43290 1.000 76.55024 645 ASP D CA 1
ATOM 11567 C C . ASP D 1 645 ? 73.54220 104.07957 179.10866 1.000 73.32964 645 ASP D C 1
ATOM 11568 O O . ASP D 1 645 ? 73.85030 104.84968 180.02253 1.000 73.85664 645 ASP D O 1
ATOM 11573 N N . SER D 1 646 ? 73.74501 104.36743 177.83060 1.000 72.87342 646 SER D N 1
ATOM 11574 C CA . SER D 1 646 ? 74.27389 105.64440 177.37938 1.000 71.37785 646 SER D CA 1
ATOM 11575 C C . SER D 1 646 ? 73.20883 106.73335 177.30841 1.000 71.06032 646 SER D C 1
ATOM 11576 O O . SER D 1 646 ? 73.50472 107.85331 176.88024 1.000 71.71917 646 SER D O 1
ATOM 11579 N N . LEU D 1 647 ? 71.99590 106.43634 177.69161 1.000 72.00225 647 LEU D N 1
ATOM 11580 C CA . LEU D 1 647 ? 70.90986 107.39430 177.74365 1.000 68.07118 647 LEU D CA 1
ATOM 11581 C C . LEU D 1 647 ? 70.63104 107.83044 179.17264 1.000 71.74443 647 LEU D C 1
ATOM 11582 O O . LEU D 1 647 ? 70.72321 107.02755 180.11172 1.000 72.25438 647 LEU D O 1
ATOM 11587 N N . PRO D 1 648 ? 70.26302 109.08545 179.36655 1.000 70.50643 648 PRO D N 1
ATOM 11588 C CA . PRO D 1 648 ? 69.85118 109.54858 180.69156 1.000 72.66833 648 PRO D CA 1
ATOM 11589 C C . PRO D 1 648 ? 68.44825 109.04655 181.00281 1.000 68.95209 648 PRO D C 1
ATOM 11590 O O . PRO D 1 648 ? 67.77415 108.47043 180.15897 1.000 74.97307 648 PRO D O 1
ATOM 11594 N N . VAL D 1 649 ? 68.01241 109.28367 182.23685 1.000 71.50490 649 VAL D N 1
ATOM 11595 C CA . VAL D 1 649 ? 66.62247 109.05666 182.62507 1.000 70.21213 649 VAL D CA 1
ATOM 11596 C C . VAL D 1 649 ? 65.99847 110.40167 183.00300 1.000 72.19237 649 VAL D C 1
ATOM 11597 O O . VAL D 1 649 ? 66.52356 111.11879 183.86485 1.000 72.33728 649 VAL D O 1
ATOM 11601 N N . PHE D 1 650 ? 64.90036 110.75355 182.33012 1.000 72.28857 650 PHE D N 1
ATOM 11602 C CA . PHE D 1 650 ? 64.13533 111.97654 182.55108 1.000 68.25008 650 PHE D CA 1
ATOM 11603 C C . PHE D 1 650 ? 62.78944 111.71755 183.20830 1.000 64.18053 650 PHE D C 1
ATOM 11604 O O . PHE D 1 650 ? 62.49156 112.31066 184.24928 1.000 70.55328 650 PHE D O 1
ATOM 11612 N N . ASP D 1 651 ? 61.96939 110.85345 182.59351 1.000 64.34725 651 ASP D N 1
ATOM 11613 C CA . ASP D 1 651 ? 60.57045 110.60243 182.94174 1.000 63.12919 651 ASP D CA 1
ATOM 11614 C C . ASP D 1 651 ? 60.29754 109.11143 183.12195 1.000 62.71453 651 ASP D C 1
ATOM 11615 O O . ASP D 1 651 ? 59.17753 108.64336 182.88415 1.000 62.81479 651 ASP D O 1
ATOM 11620 N N . THR D 1 652 ? 61.29563 108.34453 183.53889 1.000 63.98126 652 THR D N 1
ATOM 11621 C CA . THR D 1 652 ? 61.15871 106.89553 183.61707 1.000 66.84881 652 THR D CA 1
ATOM 11622 C C . THR D 1 652 ? 61.14593 106.44669 185.07313 1.000 70.34492 652 THR D C 1
ATOM 11623 O O . THR D 1 652 ? 62.01302 106.85182 185.85396 1.000 71.85101 652 THR D O 1
ATOM 11627 N N . SER D 1 653 ? 60.14402 105.63969 185.44136 1.000 65.11150 653 SER D N 1
ATOM 11628 C CA . SER D 1 653 ? 60.18323 104.87183 186.67944 1.000 63.77787 653 SER D CA 1
ATOM 11629 C C . SER D 1 653 ? 59.95025 103.40178 186.36464 1.000 66.66512 653 SER D C 1
ATOM 11630 O O . SER D 1 653 ? 59.55111 103.04664 185.25573 1.000 65.02906 653 SER D O 1
ATOM 11633 N N . GLU D 1 654 ? 60.20242 102.54191 187.36270 1.000 69.84086 654 GLU D N 1
ATOM 11634 C CA . GLU D 1 654 ? 59.96547 101.09689 187.25690 1.000 67.39179 654 GLU D CA 1
ATOM 11635 C C . GLU D 1 654 ? 58.92464 100.67296 188.29409 1.000 67.16509 654 GLU D C 1
ATOM 11636 O O . GLU D 1 654 ? 59.27881 100.41010 189.45607 1.000 70.52386 654 GLU D O 1
ATOM 11642 N N . PRO D 1 655 ? 57.63459 100.60086 187.92528 1.000 65.81859 655 PRO D N 1
ATOM 11643 C CA . PRO D 1 655 ? 56.57574 100.31692 188.91246 1.000 61.14145 655 PRO D CA 1
ATOM 11644 C C . PRO D 1 655 ? 56.77090 99.01602 189.67558 1.000 63.33284 655 PRO D C 1
ATOM 11645 O O . PRO D 1 655 ? 57.36588 98.05199 189.18560 1.000 74.67319 655 PRO D O 1
ATOM 11649 N N . SER D 1 656 ? 56.25208 98.98513 190.89565 1.000 69.99419 656 SER D N 1
ATOM 11650 C CA . SER D 1 656 ? 56.37024 97.75822 191.65778 1.000 71.10793 656 SER D CA 1
ATOM 11651 C C . SER D 1 656 ? 55.45820 96.70412 191.05602 1.000 68.30405 656 SER D C 1
ATOM 11652 O O . SER D 1 656 ? 54.36712 96.99701 190.55814 1.000 67.88671 656 SER D O 1
ATOM 11655 N N . PHE D 1 657 ? 55.93426 95.47214 191.07210 1.000 69.21300 657 PHE D N 1
ATOM 11656 C CA . PHE D 1 657 ? 55.12424 94.37205 190.59133 1.000 70.73967 657 PHE D CA 1
ATOM 11657 C C . PHE D 1 657 ? 53.71632 94.41805 191.19153 1.000 68.02025 657 PHE D C 1
ATOM 11658 O O . PHE D 1 657 ? 53.52146 94.85417 192.32950 1.000 63.70466 657 PHE D O 1
ATOM 11666 N N . SER D 1 658 ? 52.74423 93.96992 190.38971 1.000 68.45723 658 SER D N 1
ATOM 11667 C CA . SER D 1 658 ? 51.31527 93.90589 190.69192 1.000 65.91094 658 SER D CA 1
ATOM 11668 C C . SER D 1 658 ? 50.64616 93.07574 189.60011 1.000 64.86780 658 SER D C 1
ATOM 11669 O O . SER D 1 658 ? 51.28304 92.65966 188.63106 1.000 65.51195 658 SER D O 1
ATOM 11672 N N . TYR D 1 659 ? 49.34019 92.85270 189.74931 1.000 67.17839 659 TYR D N 1
ATOM 11673 C CA . TYR D 1 659 ? 48.62708 92.10155 188.72250 1.000 67.86324 659 TYR D CA 1
ATOM 11674 C C . TYR D 1 659 ? 48.64486 92.86240 187.41241 1.000 67.24155 659 TYR D C 1
ATOM 11675 O O . TYR D 1 659 ? 48.64573 92.26128 186.33848 1.000 66.23683 659 TYR D O 1
ATOM 11684 N N . ASP D 1 660 ? 48.64881 94.19141 187.47826 1.000 70.64064 660 ASP D N 1
ATOM 11685 C CA . ASP D 1 660 ? 48.59460 94.96527 186.25018 1.000 70.47127 660 ASP D CA 1
ATOM 11686 C C . ASP D 1 660 ? 49.92550 94.91324 185.49500 1.000 68.90065 660 ASP D C 1
ATOM 11687 O O . ASP D 1 660 ? 49.93532 95.03611 184.26298 1.000 68.17372 660 ASP D O 1
ATOM 11692 N N . SER D 1 661 ? 51.03461 94.66137 186.19487 1.000 65.57512 661 SER D N 1
ATOM 11693 C CA . SER D 1 661 ? 52.31153 94.43235 185.53172 1.000 67.18899 661 SER D CA 1
ATOM 11694 C C . SER D 1 661 ? 52.19741 93.43922 184.37285 1.000 66.83598 661 SER D C 1
ATOM 11695 O O . SER D 1 661 ? 52.82625 93.63713 183.32474 1.000 68.73287 661 SER D O 1
ATOM 11698 N N . LEU D 1 662 ? 51.37747 92.40020 184.52308 1.000 68.13619 662 LEU D N 1
ATOM 11699 C CA . LEU D 1 662 ? 51.34639 91.29009 183.57621 1.000 69.80784 662 LEU D CA 1
ATOM 11700 C C . LEU D 1 662 ? 50.94318 91.69291 182.17122 1.000 72.55773 662 LEU D C 1
ATOM 11701 O O . LEU D 1 662 ? 51.10308 90.87982 181.25129 1.000 74.09262 662 LEU D O 1
ATOM 11706 N N . TRP D 1 663 ? 50.35910 92.88187 181.98917 1.000 65.39529 663 TRP D N 1
ATOM 11707 C CA . TRP D 1 663 ? 49.72691 93.23070 180.71922 1.000 64.88596 663 TRP D CA 1
ATOM 11708 C C . TRP D 1 663 ? 50.28177 94.51165 180.12400 1.000 63.41771 663 TRP D C 1
ATOM 11709 O O . TRP D 1 663 ? 49.70961 95.03252 179.15802 1.000 57.98661 663 TRP D O 1
ATOM 11720 N N . ARG D 1 664 ? 51.37682 95.00376 180.66179 1.000 62.36067 664 ARG D N 1
ATOM 11721 C CA . ARG D 1 664 ? 51.95670 96.22473 180.16557 1.000 62.87646 664 ARG D CA 1
ATOM 11722 C C . ARG D 1 664 ? 53.10958 95.91168 179.23744 1.000 64.66306 664 ARG D C 1
ATOM 11723 O O . ARG D 1 664 ? 53.94366 95.07975 179.54542 1.000 69.73765 664 ARG D O 1
ATOM 11731 N N . GLU D 1 665 ? 53.14639 96.57355 178.09136 1.000 63.72955 665 GLU D N 1
ATOM 11732 C CA . GLU D 1 665 ? 54.21227 96.28249 177.14325 1.000 61.38853 665 GLU D CA 1
ATOM 11733 C C . GLU D 1 665 ? 55.55931 96.84160 177.57799 1.000 60.28756 665 GLU D C 1
ATOM 11734 O O . GLU D 1 665 ? 56.53321 96.70956 176.84087 1.000 62.74629 665 GLU D O 1
ATOM 11740 N N . ASN D 1 666 ? 55.66445 97.41574 178.76691 1.000 57.31468 666 ASN D N 1
ATOM 11741 C CA . ASN D 1 666 ? 56.94249 97.93285 179.24068 1.000 57.85036 666 ASN D CA 1
ATOM 11742 C C . ASN D 1 666 ? 56.92870 97.92202 180.76468 1.000 61.88389 666 ASN D C 1
ATOM 11743 O O . ASN D 1 666 ? 56.01777 98.48705 181.38274 1.000 65.51038 666 ASN D O 1
ATOM 11748 N N . ARG D 1 667 ? 57.90682 97.23713 181.36362 1.000 61.74827 667 ARG D N 1
ATOM 11749 C CA . ARG D 1 667 ? 58.09602 97.22730 182.80560 1.000 62.74592 667 ARG D CA 1
ATOM 11750 C C . ARG D 1 667 ? 58.54704 98.57838 183.34238 1.000 68.36532 667 ARG D C 1
ATOM 11751 O O . ARG D 1 667 ? 58.74320 98.70953 184.55534 1.000 71.37070 667 ARG D O 1
ATOM 11759 N N . PHE D 1 668 ? 58.71687 99.56429 182.46824 1.000 60.44866 668 PHE D N 1
ATOM 11760 C CA . PHE D 1 668 ? 59.16186 100.90035 182.80103 1.000 62.76977 668 PHE D CA 1
ATOM 11761 C C . PHE D 1 668 ? 58.08675 101.89425 182.37407 1.000 64.27767 668 PHE D C 1
ATOM 11762 O O . PHE D 1 668 ? 57.44062 101.71911 181.33618 1.000 62.09811 668 PHE D O 1
ATOM 11770 N N . THR D 1 669 ? 57.89782 102.94533 183.16798 1.000 64.21945 669 THR D N 1
ATOM 11771 C CA . THR D 1 669 ? 57.14370 104.10425 182.70795 1.000 62.83012 669 THR D CA 1
ATOM 11772 C C . THR D 1 669 ? 58.05456 105.09621 181.99971 1.000 59.66581 669 THR D C 1
ATOM 11773 O O . THR D 1 669 ? 59.26559 105.13329 182.22454 1.000 67.62862 669 THR D O 1
ATOM 11777 N N . GLY D 1 670 ? 57.43941 105.92809 181.15270 1.000 61.34954 670 GLY D N 1
ATOM 11778 C CA . GLY D 1 670 ? 58.16825 106.89303 180.35149 1.000 65.15771 670 GLY D CA 1
ATOM 11779 C C . GLY D 1 670 ? 58.75811 106.21791 179.12849 1.000 63.10155 670 GLY D C 1
ATOM 11780 O O . GLY D 1 670 ? 58.43811 105.07486 178.79366 1.000 71.17969 670 GLY D O 1
ATOM 11781 N N . LYS D 1 671 ? 59.67099 106.94488 178.48128 1.000 62.40521 671 LYS D N 1
ATOM 11782 C CA . LYS D 1 671 ? 60.29183 106.49877 177.24124 1.000 63.68715 671 LYS D CA 1
ATOM 11783 C C . LYS D 1 671 ? 61.82085 106.43385 177.31303 1.000 62.72582 671 LYS D C 1
ATOM 11784 O O . LYS D 1 671 ? 62.46472 106.15676 176.29498 1.000 65.28946 671 LYS D O 1
ATOM 11790 N N . ASP D 1 672 ? 62.43300 106.63100 178.47893 1.000 62.94042 672 ASP D N 1
ATOM 11791 C CA . ASP D 1 672 ? 63.89100 106.60607 178.49673 1.000 60.97753 672 ASP D CA 1
ATOM 11792 C C . ASP D 1 672 ? 64.46008 105.21611 178.58280 1.000 62.35383 672 ASP D C 1
ATOM 11793 O O . ASP D 1 672 ? 65.65505 105.04213 178.32666 1.000 62.99145 672 ASP D O 1
ATOM 11798 N N . ARG D 1 673 ? 63.66318 104.24512 179.00402 1.000 63.63383 673 ARG D N 1
ATOM 11799 C CA . ARG D 1 673 ? 64.08224 102.85414 179.02012 1.000 63.59586 673 ARG D CA 1
ATOM 11800 C C . ARG D 1 673 ? 63.00618 102.04001 178.33636 1.000 65.27895 673 ARG D C 1
ATOM 11801 O O . ARG D 1 673 ? 61.82923 102.14100 178.70052 1.000 68.11966 673 ARG D O 1
ATOM 11809 N N . ILE D 1 674 ? 63.40008 101.24492 177.34440 1.000 63.52963 674 ILE D N 1
ATOM 11810 C CA . ILE D 1 674 ? 62.51605 100.22382 176.80064 1.000 69.13146 674 ILE D CA 1
ATOM 11811 C C . ILE D 1 674 ? 63.04618 98.88390 177.28072 1.000 67.27010 674 ILE D C 1
ATOM 11812 O O . ILE D 1 674 ? 64.23817 98.58293 177.14058 1.000 72.18823 674 ILE D O 1
ATOM 11817 N N . GLY D 1 675 ? 62.17130 98.11893 177.91992 1.000 61.71045 675 GLY D N 1
ATOM 11818 C CA . GLY D 1 675 ? 62.61245 96.93903 178.61800 1.000 67.32335 675 GLY D CA 1
ATOM 11819 C C . GLY D 1 675 ? 62.63237 95.73592 177.69813 1.000 69.59204 675 GLY D C 1
ATOM 11820 O O . GLY D 1 675 ? 61.67029 95.45080 176.98530 1.000 72.07564 675 GLY D O 1
ATOM 11821 N N . ASP D 1 676 ? 63.75241 95.02598 177.71205 1.000 71.64269 676 ASP D N 1
ATOM 11822 C CA . ASP D 1 676 ? 63.92033 93.89288 176.81716 1.000 67.87621 676 ASP D CA 1
ATOM 11823 C C . ASP D 1 676 ? 62.99844 92.76189 177.25641 1.000 70.73263 676 ASP D C 1
ATOM 11824 O O . ASP D 1 676 ? 63.16262 92.20502 178.34845 1.000 74.95747 676 ASP D O 1
ATOM 11829 N N . ALA D 1 677 ? 62.01534 92.41975 176.42959 1.000 66.37465 677 ALA D N 1
ATOM 11830 C CA . ALA D 1 677 ? 61.09145 91.38276 176.85184 1.000 67.66859 677 ALA D CA 1
ATOM 11831 C C . ALA D 1 677 ? 61.12337 90.17466 175.92797 1.000 70.71439 677 ALA D C 1
ATOM 11832 O O . ALA D 1 677 ? 61.31419 90.29553 174.71193 1.000 66.56711 677 ALA D O 1
ATOM 11834 N N . ASN D 1 678 ? 60.93251 89.00272 176.53513 1.000 68.30667 678 ASN D N 1
ATOM 11835 C CA . ASN D 1 678 ? 60.46846 87.81962 175.83333 1.000 65.64647 678 ASN D CA 1
ATOM 11836 C C . ASN D 1 678 ? 59.69364 86.97969 176.81653 1.000 70.77211 678 ASN D C 1
ATOM 11837 O O . ASN D 1 678 ? 60.27377 86.10879 177.47255 1.000 75.88289 678 ASN D O 1
ATOM 11842 N N . GLN D 1 679 ? 58.39464 87.20465 176.94469 1.000 68.48603 679 GLN D N 1
ATOM 11843 C CA . GLN D 1 679 ? 57.73283 86.67276 178.11784 1.000 67.15150 679 GLN D CA 1
ATOM 11844 C C . GLN D 1 679 ? 56.29181 86.31966 177.82308 1.000 69.13604 679 GLN D C 1
ATOM 11845 O O . GLN D 1 679 ? 55.68765 86.79852 176.86011 1.000 66.47418 679 GLN D O 1
ATOM 11851 N N . LEU D 1 680 ? 55.74097 85.49673 178.70425 1.000 68.59499 680 LEU D N 1
ATOM 11852 C CA . LEU D 1 680 ? 54.36197 85.07166 178.58549 1.000 69.96226 680 LEU D CA 1
ATOM 11853 C C . LEU D 1 680 ? 53.66714 85.30678 179.90156 1.000 72.95169 680 LEU D C 1
ATOM 11854 O O . LEU D 1 680 ? 54.18031 84.93392 180.96353 1.000 78.28093 680 LEU D O 1
ATOM 11859 N N . SER D 1 681 ? 52.50310 85.92772 179.82465 1.000 71.25900 681 SER D N 1
ATOM 11860 C CA . SER D 1 681 ? 51.79325 86.38182 181.00170 1.000 72.96334 681 SER D CA 1
ATOM 11861 C C . SER D 1 681 ? 50.47929 85.63377 181.07297 1.000 75.11627 681 SER D C 1
ATOM 11862 O O . SER D 1 681 ? 49.57817 85.86364 180.25607 1.000 74.31587 681 SER D O 1
ATOM 11865 N N . LEU D 1 682 ? 50.38247 84.73587 182.04809 1.000 76.11182 682 LEU D N 1
ATOM 11866 C CA . LEU D 1 682 ? 49.19053 83.92885 182.26034 1.000 72.14420 682 LEU D CA 1
ATOM 11867 C C . LEU D 1 682 ? 48.49969 84.40196 183.52039 1.000 69.57483 682 LEU D C 1
ATOM 11868 O O . LEU D 1 682 ? 49.15881 84.69610 184.52026 1.000 70.15101 682 LEU D O 1
ATOM 11873 N N . GLY D 1 683 ? 47.17968 84.46689 183.46956 1.000 66.63166 683 GLY D N 1
ATOM 11874 C CA . GLY D 1 683 ? 46.42783 84.79699 184.65763 1.000 66.89322 683 GLY D CA 1
ATOM 11875 C C . GLY D 1 683 ? 44.96580 84.58990 184.35386 1.000 69.68503 683 GLY D C 1
ATOM 11876 O O . GLY D 1 683 ? 44.55364 84.39775 183.19994 1.000 70.88911 683 GLY D O 1
ATOM 11877 N N . VAL D 1 684 ? 44.18294 84.59398 185.42197 1.000 65.50371 684 VAL D N 1
ATOM 11878 C CA . VAL D 1 684 ? 42.74794 84.40790 185.29419 1.000 73.52878 684 VAL D CA 1
ATOM 11879 C C . VAL D 1 684 ? 42.06103 85.34199 186.28718 1.000 72.58502 684 VAL D C 1
ATOM 11880 O O . VAL D 1 684 ? 42.67815 85.81612 187.24504 1.000 70.18921 684 VAL D O 1
ATOM 11884 N N . THR D 1 685 ? 40.78399 85.62290 186.04133 1.000 73.33825 685 THR D N 1
ATOM 11885 C CA . THR D 1 685 ? 39.99906 86.52796 186.87234 1.000 76.22080 685 THR D CA 1
ATOM 11886 C C . THR D 1 685 ? 38.53808 86.12089 186.84559 1.000 79.06819 685 THR D C 1
ATOM 11887 O O . THR D 1 685 ? 37.97193 85.93575 185.76169 1.000 79.84344 685 THR D O 1
ATOM 11891 N N . SER D 1 686 ? 37.89924 86.09700 188.01568 1.000 76.16724 686 SER D N 1
ATOM 11892 C CA . SER D 1 686 ? 36.47227 85.81594 188.10291 1.000 81.40070 686 SER D CA 1
ATOM 11893 C C . SER D 1 686 ? 35.72029 87.01298 188.67388 1.000 81.01216 686 SER D C 1
ATOM 11894 O O . SER D 1 686 ? 36.15941 87.61111 189.66475 1.000 80.13693 686 SER D O 1
ATOM 11897 N N . ARG D 1 687 ? 34.57319 87.33486 188.06800 1.000 80.57672 687 ARG D N 1
ATOM 11898 C CA . ARG D 1 687 ? 33.67021 88.37987 188.54301 1.000 82.25176 687 ARG D CA 1
ATOM 11899 C C . ARG D 1 687 ? 32.28628 87.82384 188.86027 1.000 79.77434 687 ARG D C 1
ATOM 11900 O O . ARG D 1 687 ? 31.85425 86.82576 188.28544 1.000 82.50647 687 ARG D O 1
ATOM 11908 N N . PHE D 1 688 ? 31.58238 88.50792 189.76529 1.000 81.85591 688 PHE D N 1
ATOM 11909 C CA . PHE D 1 688 ? 30.24946 88.12391 190.23152 1.000 82.42137 688 PHE D CA 1
ATOM 11910 C C . PHE D 1 688 ? 29.25537 89.22283 189.90453 1.000 80.55210 688 PHE D C 1
ATOM 11911 O O . PHE D 1 688 ? 29.20042 90.23491 190.60643 1.000 81.44553 688 PHE D O 1
ATOM 11919 N N . ILE D 1 689 ? 28.44423 89.00668 188.87867 1.000 79.35528 689 ILE D N 1
ATOM 11920 C CA . ILE D 1 689 ? 27.57511 90.04058 188.33168 1.000 80.39205 689 ILE D CA 1
ATOM 11921 C C . ILE D 1 689 ? 26.15019 89.82657 188.82590 1.000 86.43862 689 ILE D C 1
ATOM 11922 O O . ILE D 1 689 ? 25.62123 88.71054 188.76910 1.000 91.21042 689 ILE D O 1
ATOM 11927 N N . GLU D 1 690 ? 25.52421 90.90160 189.29887 1.000 85.06937 690 GLU D N 1
ATOM 11928 C CA . GLU D 1 690 ? 24.10225 90.88657 189.61107 1.000 89.99252 690 GLU D CA 1
ATOM 11929 C C . GLU D 1 690 ? 23.28907 90.97139 188.32217 1.000 90.39643 690 GLU D C 1
ATOM 11930 O O . GLU D 1 690 ? 23.82792 90.90929 187.21810 1.000 91.20804 690 GLU D O 1
ATOM 11936 N N . GLU D 1 691 ? 21.97108 91.12234 188.44634 1.000 95.22495 691 GLU D N 1
ATOM 11937 C CA . GLU D 1 691 ? 21.12492 91.05817 187.26047 1.000 95.11355 691 GLU D CA 1
ATOM 11938 C C . GLU D 1 691 ? 21.20475 92.35209 186.47631 1.000 96.45278 691 GLU D C 1
ATOM 11939 O O . GLU D 1 691 ? 21.15258 92.34594 185.23932 1.000 95.86606 691 GLU D O 1
ATOM 11945 N N . ASN D 1 692 ? 21.31680 93.46817 187.19417 1.000 99.07491 692 ASN D N 1
ATOM 11946 C CA . ASN D 1 692 ? 21.35667 94.82311 186.66101 1.000 90.61433 692 ASN D CA 1
ATOM 11947 C C . ASN D 1 692 ? 22.73258 95.20311 186.13177 1.000 89.55076 692 ASN D C 1
ATOM 11948 O O . ASN D 1 692 ? 22.94247 96.35708 185.73461 1.000 89.74075 692 ASN D O 1
ATOM 11953 N N . GLY D 1 693 ? 23.66662 94.25815 186.11775 1.000 87.43088 693 GLY D N 1
ATOM 11954 C CA . GLY D 1 693 ? 24.99353 94.49616 185.60954 1.000 85.30825 693 GLY D CA 1
ATOM 11955 C C . GLY D 1 693 ? 26.02266 94.87132 186.65235 1.000 83.80102 693 GLY D C 1
ATOM 11956 O O . GLY D 1 693 ? 27.21962 94.88734 186.33618 1.000 86.46377 693 GLY D O 1
ATOM 11957 N N . PHE D 1 694 ? 25.60682 95.18144 187.87837 1.000 81.60608 694 PHE D N 1
ATOM 11958 C CA . PHE D 1 694 ? 26.57694 95.58060 188.88619 1.000 79.71424 694 PHE D CA 1
ATOM 11959 C C . PHE D 1 694 ? 27.52304 94.42067 189.18219 1.000 79.88271 694 PHE D C 1
ATOM 11960 O O . PHE D 1 694 ? 27.25104 93.26662 188.85436 1.000 88.19322 694 PHE D O 1
ATOM 11968 N N . GLU D 1 695 ? 28.67310 94.73579 189.76399 1.000 82.35123 695 GLU D N 1
ATOM 11969 C CA . GLU D 1 695 ? 29.70019 93.72986 190.02396 1.000 81.74186 695 GLU D CA 1
ATOM 11970 C C . GLU D 1 695 ? 29.98839 93.71904 191.51792 1.000 85.46046 695 GLU D C 1
ATOM 11971 O O . GLU D 1 695 ? 30.48043 94.70713 192.06574 1.000 90.69410 695 GLU D O 1
ATOM 11977 N N . ARG D 1 696 ? 29.66454 92.61010 192.17809 1.000 86.50567 696 ARG D N 1
ATOM 11978 C CA . ARG D 1 696 ? 29.81974 92.53027 193.62108 1.000 86.64288 696 ARG D CA 1
ATOM 11979 C C . ARG D 1 696 ? 31.24581 92.18538 194.00792 1.000 84.11954 696 ARG D C 1
ATOM 11980 O O . ARG D 1 696 ? 31.76493 92.68052 195.01279 1.000 85.50739 696 ARG D O 1
ATOM 11988 N N . ALA D 1 697 ? 31.90174 91.33332 193.23893 1.000 80.05358 697 ALA D N 1
ATOM 11989 C CA . ALA D 1 697 ? 33.22182 90.93343 193.67779 1.000 81.40724 697 ALA D CA 1
ATOM 11990 C C . ALA D 1 697 ? 34.00368 90.39733 192.48974 1.000 80.42198 697 ALA D C 1
ATOM 11991 O O . ALA D 1 697 ? 33.43355 90.02819 191.45886 1.000 83.49894 697 ALA D O 1
ATOM 11993 N N . SER D 1 698 ? 35.32670 90.42741 192.65055 1.000 75.46210 698 SER D N 1
ATOM 11994 C CA . SER D 1 698 ? 36.33557 90.09934 191.65945 1.000 73.75159 698 SER D CA 1
ATOM 11995 C C . SER D 1 698 ? 37.53070 89.52147 192.38334 1.000 75.93185 698 SER D C 1
ATOM 11996 O O . SER D 1 698 ? 37.99082 90.06461 193.39722 1.000 73.71027 698 SER D O 1
ATOM 11999 N N . ILE D 1 699 ? 38.11066 88.50743 191.77238 1.000 72.23651 699 ILE D N 1
ATOM 12000 C CA . ILE D 1 699 ? 39.26577 87.83854 192.32829 1.000 69.23671 699 ILE D CA 1
ATOM 12001 C C . ILE D 1 699 ? 40.19762 87.52745 191.16420 1.000 73.56233 699 ILE D C 1
ATOM 12002 O O . ILE D 1 699 ? 39.75149 87.06232 190.10531 1.000 75.17886 699 ILE D O 1
ATOM 12007 N N . SER D 1 700 ? 41.48663 87.82353 191.33698 1.000 67.25817 700 SER D N 1
ATOM 12008 C CA . SER D 1 700 ? 42.43148 87.69845 190.23986 1.000 69.85495 700 SER D CA 1
ATOM 12009 C C . SER D 1 700 ? 43.77257 87.18856 190.74473 1.000 73.00250 700 SER D C 1
ATOM 12010 O O . SER D 1 700 ? 44.24171 87.55171 191.83063 1.000 69.68165 700 SER D O 1
ATOM 12013 N N . ALA D 1 701 ? 44.40249 86.38550 189.89874 1.000 70.81076 701 ALA D N 1
ATOM 12014 C CA . ALA D 1 701 ? 45.65756 85.71158 190.15664 1.000 68.98788 701 ALA D CA 1
ATOM 12015 C C . ALA D 1 701 ? 46.32438 85.46846 188.80557 1.000 72.11345 701 ALA D C 1
ATOM 12016 O O . ALA D 1 701 ? 45.64126 85.12732 187.82970 1.000 72.10270 701 ALA D O 1
ATOM 12018 N N . GLY D 1 702 ? 47.65136 85.63951 188.75137 1.000 67.30238 702 GLY D N 1
ATOM 12019 C CA . GLY D 1 702 ? 48.43521 85.40441 187.54728 1.000 65.00051 702 GLY D CA 1
ATOM 12020 C C . GLY D 1 702 ? 49.92025 85.45251 187.86207 1.000 70.64052 702 GLY D C 1
ATOM 12021 O O . GLY D 1 702 ? 50.33139 85.77566 188.98198 1.000 70.75257 702 GLY D O 1
ATOM 12022 N N . GLN D 1 703 ? 50.73412 85.12043 186.85299 1.000 66.77210 703 GLN D N 1
ATOM 12023 C CA . GLN D 1 703 ? 52.18413 85.24851 186.96578 1.000 68.46262 703 GLN D CA 1
ATOM 12024 C C . GLN D 1 703 ? 52.75693 85.31338 185.55969 1.000 72.58072 703 GLN D C 1
ATOM 12025 O O . GLN D 1 703 ? 52.07481 84.97724 184.58182 1.000 72.95556 703 GLN D O 1
ATOM 12031 N N . ILE D 1 704 ? 53.98690 85.81142 185.46646 1.000 72.25246 704 ILE D N 1
ATOM 12032 C CA . ILE D 1 704 ? 54.70972 85.90631 184.20635 1.000 73.92722 704 ILE D CA 1
ATOM 12033 C C . ILE D 1 704 ? 55.77176 84.81435 184.14132 1.000 75.31213 704 ILE D C 1
ATOM 12034 O O . ILE D 1 704 ? 56.32892 84.39049 185.16329 1.000 80.03595 704 ILE D O 1
ATOM 12039 N N . TYR D 1 705 ? 56.07460 84.37522 182.91733 1.000 78.30897 705 TYR D N 1
ATOM 12040 C CA . TYR D 1 705 ? 57.14061 83.40824 182.65429 1.000 76.35110 705 TYR D CA 1
ATOM 12041 C C . TYR D 1 705 ? 58.11844 83.97817 181.63309 1.000 75.69783 705 TYR D C 1
ATOM 12042 O O . TYR D 1 705 ? 57.70427 84.41703 180.55510 1.000 76.89942 705 TYR D O 1
ATOM 12051 N N . TYR D 1 706 ? 59.40849 83.97326 181.96991 1.000 72.71944 706 TYR D N 1
ATOM 12052 C CA . TYR D 1 706 ? 60.41835 84.71122 181.22468 1.000 76.07922 706 TYR D CA 1
ATOM 12053 C C . TYR D 1 706 ? 61.29928 83.77317 180.41067 1.000 82.55710 706 TYR D C 1
ATOM 12054 O O . TYR D 1 706 ? 62.01940 82.93827 180.97766 1.000 83.55006 706 TYR D O 1
ATOM 12063 N N . PHE D 1 707 ? 61.28409 83.94902 179.08665 1.000 80.98144 707 PHE D N 1
ATOM 12064 C CA . PHE D 1 707 ? 62.18800 83.22196 178.20760 1.000 77.23788 707 PHE D CA 1
ATOM 12065 C C . PHE D 1 707 ? 63.52294 83.93700 178.01034 1.000 78.33702 707 PHE D C 1
ATOM 12066 O O . PHE D 1 707 ? 64.36285 83.44295 177.25728 1.000 81.73001 707 PHE D O 1
ATOM 12074 N N . ARG D 1 708 ? 63.75998 85.07708 178.65218 1.000 70.99427 708 ARG D N 1
ATOM 12075 C CA . ARG D 1 708 ? 65.10595 85.64014 178.65092 1.000 78.19673 708 ARG D CA 1
ATOM 12076 C C . ARG D 1 708 ? 65.35711 86.31030 179.98481 1.000 79.77118 708 ARG D C 1
ATOM 12077 O O . ARG D 1 708 ? 64.45722 86.44736 180.81792 1.000 81.46039 708 ARG D O 1
ATOM 12085 N N . ASP D 1 709 ? 66.60612 86.70738 180.18659 1.000 81.32324 709 ASP D N 1
ATOM 12086 C CA . ASP D 1 709 ? 66.92024 87.56152 181.30845 1.000 78.79659 709 ASP D CA 1
ATOM 12087 C C . ASP D 1 709 ? 66.36314 88.95247 181.07137 1.000 81.27617 709 ASP D C 1
ATOM 12088 O O . ASP D 1 709 ? 65.98397 89.33233 179.95738 1.000 80.62216 709 ASP D O 1
ATOM 12093 N N . ARG D 1 710 ? 66.35426 89.72459 182.13929 1.000 82.42922 710 ARG D N 1
ATOM 12094 C CA . ARG D 1 710 ? 65.92619 91.11357 182.11019 1.000 78.42323 710 ARG D CA 1
ATOM 12095 C C . ARG D 1 710 ? 67.16718 91.96865 182.30792 1.000 73.07383 710 ARG D C 1
ATOM 12096 O O . ARG D 1 710 ? 67.64833 92.13279 183.43283 1.000 75.50757 710 ARG D O 1
ATOM 12104 N N . ARG D 1 711 ? 67.67300 92.51554 181.20179 1.000 73.03125 711 ARG D N 1
ATOM 12105 C CA . ARG D 1 711 ? 68.98197 93.16659 181.15353 1.000 76.59981 711 ARG D CA 1
ATOM 12106 C C . ARG D 1 711 ? 68.92191 94.68660 181.20237 1.000 72.82306 711 ARG D C 1
ATOM 12107 O O . ARG D 1 711 ? 69.79697 95.30871 181.80917 1.000 70.50483 711 ARG D O 1
ATOM 12115 N N . VAL D 1 712 ? 67.93979 95.30748 180.55443 1.000 72.43491 712 VAL D N 1
ATOM 12116 C CA . VAL D 1 712 ? 67.79474 96.75648 180.64129 1.000 74.36076 712 VAL D CA 1
ATOM 12117 C C . VAL D 1 712 ? 67.38792 97.10163 182.07131 1.000 69.59553 712 VAL D C 1
ATOM 12118 O O . VAL D 1 712 ? 66.45903 96.50865 182.62351 1.000 72.16582 712 VAL D O 1
ATOM 12122 N N . GLN D 1 713 ? 68.10897 98.02673 182.70010 1.000 67.07201 713 GLN D N 1
ATOM 12123 C CA . GLN D 1 713 ? 67.77915 98.39387 184.07011 1.000 73.69320 713 GLN D CA 1
ATOM 12124 C C . GLN D 1 713 ? 67.96611 99.89290 184.24691 1.000 70.55155 713 GLN D C 1
ATOM 12125 O O . GLN D 1 713 ? 68.48095 100.57382 183.36176 1.000 72.34092 713 GLN D O 1
ATOM 12131 N N . LEU D 1 714 ? 67.50024 100.42001 185.38992 1.000 70.46688 714 LEU D N 1
ATOM 12132 C CA . LEU D 1 714 ? 67.66121 101.85104 185.63973 1.000 71.14162 714 LEU D CA 1
ATOM 12133 C C . LEU D 1 714 ? 69.04928 102.14517 186.19051 1.000 75.10331 714 LEU D C 1
ATOM 12134 O O . LEU D 1 714 ? 69.63241 101.31427 186.89652 1.000 79.93553 714 LEU D O 1
ATOM 12139 N N . PRO D 1 715 ? 69.58119 103.33616 185.91330 1.000 74.44896 715 PRO D N 1
ATOM 12140 C CA . PRO D 1 715 ? 70.95723 103.63527 186.33107 1.000 73.29385 715 PRO D CA 1
ATOM 12141 C C . PRO D 1 715 ? 71.13145 103.30644 187.80009 1.000 72.89738 715 PRO D C 1
ATOM 12142 O O . PRO D 1 715 ? 70.31555 103.68250 188.64016 1.000 74.18693 715 PRO D O 1
ATOM 12146 N N . GLY D 1 716 ? 72.15553 102.51452 188.08503 1.000 82.98048 716 GLY D N 1
ATOM 12147 C CA . GLY D 1 716 ? 72.36674 101.98968 189.41106 1.000 84.17612 716 GLY D CA 1
ATOM 12148 C C . GLY D 1 716 ? 71.75683 100.62868 189.68330 1.000 86.81558 716 GLY D C 1
ATOM 12149 O O . GLY D 1 716 ? 72.02101 100.06181 190.74833 1.000 94.97053 716 GLY D O 1
ATOM 12150 N N . LEU D 1 717 ? 70.93073 100.09054 188.78648 1.000 84.38016 717 LEU D N 1
ATOM 12151 C CA . LEU D 1 717 ? 70.47181 98.70954 188.93170 1.000 89.09282 717 LEU D CA 1
ATOM 12152 C C . LEU D 1 717 ? 70.99970 97.78144 187.84673 1.000 87.99718 717 LEU D C 1
ATOM 12153 O O . LEU D 1 717 ? 70.63575 96.60342 187.83491 1.000 89.14596 717 LEU D O 1
ATOM 12158 N N . THR D 1 718 ? 71.82655 98.28137 186.93456 1.000 91.50115 718 THR D N 1
ATOM 12159 C CA . THR D 1 718 ? 72.48845 97.47029 185.93255 1.000 97.05658 718 THR D CA 1
ATOM 12160 C C . THR D 1 718 ? 73.65957 96.71841 186.56848 1.000 102.82006 718 THR D C 1
ATOM 12161 O O . THR D 1 718 ? 74.18670 97.11055 187.61136 1.000 102.19918 718 THR D O 1
ATOM 12165 N N . GLU D 1 719 ? 74.04653 95.60036 185.94455 1.000 106.46046 719 GLU D N 1
ATOM 12166 C CA . GLU D 1 719 ? 75.14164 94.80347 186.49248 1.000 106.59491 719 GLU D CA 1
ATOM 12167 C C . GLU D 1 719 ? 76.41263 95.63354 186.63821 1.000 108.47507 719 GLU D C 1
ATOM 12168 O O . GLU D 1 719 ? 77.13077 95.51269 187.63913 1.000 106.62964 719 GLU D O 1
ATOM 12174 N N . LYS D 1 720 ? 76.69345 96.50244 185.66008 1.000 104.75687 720 LYS D N 1
ATOM 12175 C CA . LYS D 1 720 ? 77.91842 97.29750 185.69181 1.000 99.63723 720 LYS D CA 1
ATOM 12176 C C . LYS D 1 720 ? 77.94155 98.23464 186.89271 1.000 106.46759 720 LYS D C 1
ATOM 12177 O O . LYS D 1 720 ? 78.92365 98.27177 187.64156 1.000 110.58614 720 LYS D O 1
ATOM 12183 N N . ASP D 1 721 ? 76.86354 99.00261 187.09477 1.000 107.73590 721 ASP D N 1
ATOM 12184 C CA . ASP D 1 721 ? 76.78267 99.88474 188.25968 1.000 105.96265 721 ASP D CA 1
ATOM 12185 C C . ASP D 1 721 ? 76.71488 99.08589 189.55878 1.000 110.45386 721 ASP D C 1
ATOM 12186 O O . ASP D 1 721 ? 77.29201 99.49503 190.57265 1.000 111.71482 721 ASP D O 1
ATOM 12191 N N . LEU D 1 722 ? 76.03093 97.93485 189.54201 1.000 111.38923 722 LEU D N 1
ATOM 12192 C CA . LEU D 1 722 ? 75.85114 97.14498 190.75912 1.000 112.21069 722 LEU D CA 1
ATOM 12193 C C . LEU D 1 722 ? 77.16523 96.54209 191.23200 1.000 118.90475 722 LEU D C 1
ATOM 12194 O O . LEU D 1 722 ? 77.49240 96.58124 192.42395 1.000 119.85043 722 LEU D O 1
ATOM 12199 N N . LYS D 1 723 ? 77.91813 95.94602 190.31397 1.000 121.88152 723 LYS D N 1
ATOM 12200 C CA . LYS D 1 723 ? 79.24320 95.45612 190.65784 1.000 124.01012 723 LYS D CA 1
ATOM 12201 C C . LYS D 1 723 ? 80.28715 96.57317 190.67356 1.000 122.65469 723 LYS D C 1
ATOM 12202 O O . LYS D 1 723 ? 81.46020 96.30125 190.94543 1.000 126.49612 723 LYS D O 1
ATOM 12208 N N . ARG D 1 724 ? 79.89006 97.81812 190.39148 1.000 119.54094 724 ARG D N 1
ATOM 12209 C CA . ARG D 1 724 ? 80.80402 98.95217 190.50422 1.000 118.72659 724 ARG D CA 1
ATOM 12210 C C . ARG D 1 724 ? 80.78519 99.56433 191.89816 1.000 122.49827 724 ARG D C 1
ATOM 12211 O O . ARG D 1 724 ? 81.77422 100.17942 192.31295 1.000 123.23703 724 ARG D O 1
ATOM 12219 N N . LEU D 1 725 ? 79.66730 99.44136 192.61433 1.000 122.24527 725 LEU D N 1
ATOM 12220 C CA . LEU D 1 725 ? 79.53946 99.95151 193.97229 1.000 118.82284 725 LEU D CA 1
ATOM 12221 C C . LEU D 1 725 ? 79.40766 98.85362 195.01343 1.000 120.50332 725 LEU D C 1
ATOM 12222 O O . LEU D 1 725 ? 79.23181 99.16075 196.19842 1.000 114.17926 725 LEU D O 1
ATOM 12227 N N . ASN D 1 726 ? 79.46066 97.58558 194.60157 1.000 121.25427 726 ASN D N 1
ATOM 12228 C CA . ASN D 1 726 ? 79.51683 96.45068 195.51869 1.000 121.17375 726 ASN D CA 1
ATOM 12229 C C . ASN D 1 726 ? 78.26096 96.39373 196.39387 1.000 121.94810 726 ASN D C 1
ATOM 12230 O O . ASN D 1 726 ? 78.25810 96.80086 197.55782 1.000 125.14012 726 ASN D O 1
ATOM 12235 N N . LEU D 1 727 ? 77.18290 95.88061 195.79408 1.000 116.93893 727 LEU D N 1
ATOM 12236 C CA . LEU D 1 727 ? 75.92501 95.69964 196.51527 1.000 117.86093 727 LEU D CA 1
ATOM 12237 C C . LEU D 1 727 ? 75.35805 94.29460 196.39251 1.000 116.39875 727 LEU D C 1
ATOM 12238 O O . LEU D 1 727 ? 74.87322 93.73969 197.38464 1.000 117.78989 727 LEU D O 1
ATOM 12243 N N . ASP D 1 728 ? 75.40491 93.69647 195.21257 1.000 118.08507 728 ASP D N 1
ATOM 12244 C CA . ASP D 1 728 ? 74.81495 92.37742 195.04080 1.000 122.34221 728 ASP D CA 1
ATOM 12245 C C . ASP D 1 728 ? 75.64109 91.27853 195.68281 1.000 119.57386 728 ASP D C 1
ATOM 12246 O O . ASP D 1 728 ? 75.08820 90.30856 196.19800 1.000 113.55338 728 ASP D O 1
ATOM 12251 N N . GLY D 1 731 ? 70.62354 91.89089 192.00545 1.000 110.37531 731 GLY D N 1
ATOM 12252 C CA . GLY D 1 731 ? 69.26649 92.31580 191.71959 1.000 105.12081 731 GLY D CA 1
ATOM 12253 C C . GLY D 1 731 ? 68.30554 91.14976 191.76285 1.000 105.22088 731 GLY D C 1
ATOM 12254 O O . GLY D 1 731 ? 68.47448 90.17069 191.03594 1.000 106.84135 731 GLY D O 1
ATOM 12255 N N . LEU D 1 732 ? 67.30166 91.23882 192.62998 1.000 107.92337 732 LEU D N 1
ATOM 12256 C CA . LEU D 1 732 ? 66.31572 90.17078 192.72324 1.000 115.98245 732 LEU D CA 1
ATOM 12257 C C . LEU D 1 732 ? 65.58054 90.02360 191.39136 1.000 114.85304 732 LEU D C 1
ATOM 12258 O O . LEU D 1 732 ? 65.38340 90.99651 190.65828 1.000 114.77567 732 LEU D O 1
ATOM 12263 N N . ASP D 1 733 ? 65.18955 88.78855 191.07256 1.000 116.07943 733 ASP D N 1
ATOM 12264 C CA . ASP D 1 733 ? 64.36840 88.51938 189.89070 1.000 115.79933 733 ASP D CA 1
ATOM 12265 C C . ASP D 1 733 ? 64.98720 89.14426 188.64654 1.000 113.39740 733 ASP D C 1
ATOM 12266 O O . ASP D 1 733 ? 64.30205 89.74814 187.81657 1.000 111.27100 733 ASP D O 1
ATOM 12271 N N . ASN D 1 734 ? 66.30318 89.01431 188.52737 1.000 103.53429 734 ASN D N 1
ATOM 12272 C CA . ASN D 1 734 ? 67.00500 89.55921 187.37922 1.000 94.05988 734 ASN D CA 1
ATOM 12273 C C . ASN D 1 734 ? 67.07689 88.55509 186.24432 1.000 93.84507 734 ASN D C 1
ATOM 12274 O O . ASN D 1 734 ? 66.82171 88.90594 185.08831 1.000 91.02257 734 ASN D O 1
ATOM 12279 N N . ASP D 1 735 ? 67.37199 87.29514 186.56742 1.000 100.56457 735 ASP D N 1
ATOM 12280 C CA . ASP D 1 735 ? 67.50590 86.22703 185.58252 1.000 95.07748 735 ASP D CA 1
ATOM 12281 C C . ASP D 1 735 ? 66.58399 85.05002 185.86878 1.000 90.55319 735 ASP D C 1
ATOM 12282 O O . ASP D 1 735 ? 66.71794 83.99896 185.22988 1.000 95.12910 735 ASP D O 1
ATOM 12287 N N . SER D 1 736 ? 65.65411 85.19609 186.80590 1.000 89.59413 736 SER D N 1
ATOM 12288 C CA . SER D 1 736 ? 64.68520 84.14907 187.07515 1.000 84.45010 736 SER D CA 1
ATOM 12289 C C . SER D 1 736 ? 63.86004 83.83090 185.83330 1.000 84.03971 736 SER D C 1
ATOM 12290 O O . SER D 1 736 ? 63.84387 84.57079 184.84922 1.000 91.50059 736 SER D O 1
ATOM 12293 N N . TRP D 1 737 ? 63.15610 82.70587 185.89953 1.000 83.17080 737 TRP D N 1
ATOM 12294 C CA . TRP D 1 737 ? 62.23497 82.28671 184.85470 1.000 82.62884 737 TRP D CA 1
ATOM 12295 C C . TRP D 1 737 ? 60.78000 82.61869 185.18287 1.000 81.90671 737 TRP D C 1
ATOM 12296 O O . TRP D 1 737 ? 59.88990 82.35456 184.36502 1.000 82.50887 737 TRP D O 1
ATOM 12307 N N . ARG D 1 738 ? 60.50114 83.18281 186.35085 1.000 81.79721 738 ARG D N 1
ATOM 12308 C CA . ARG D 1 738 ? 59.11917 83.50178 186.65400 1.000 81.46700 738 ARG D CA 1
ATOM 12309 C C . ARG D 1 738 ? 59.05724 84.71288 187.57487 1.000 81.67551 738 ARG D C 1
ATOM 12310 O O . ARG D 1 738 ? 59.92335 84.90902 188.43273 1.000 81.91156 738 ARG D O 1
ATOM 12318 N N . SER D 1 739 ? 58.03117 85.52981 187.36093 1.000 82.70478 739 SER D N 1
ATOM 12319 C CA . SER D 1 739 ? 57.72024 86.66090 188.21684 1.000 80.16074 739 SER D CA 1
ATOM 12320 C C . SER D 1 739 ? 57.13145 86.17102 189.53098 1.000 81.34070 739 SER D C 1
ATOM 12321 O O . SER D 1 739 ? 56.95053 84.96803 189.73814 1.000 80.08497 739 SER D O 1
ATOM 12324 N N . PRO D 1 740 ? 56.83554 87.08811 190.45192 1.000 79.31835 740 PRO D N 1
ATOM 12325 C CA . PRO D 1 740 ? 56.04772 86.71621 191.63207 1.000 79.87551 740 PRO D CA 1
ATOM 12326 C C . PRO D 1 740 ? 54.60869 86.36310 191.28631 1.000 77.37232 740 PRO D C 1
ATOM 12327 O O . PRO D 1 740 ? 54.11352 86.61796 190.18535 1.000 75.61166 740 PRO D O 1
ATOM 12331 N N . TYR D 1 741 ? 53.94385 85.73418 192.25047 1.000 79.62195 741 TYR D N 1
ATOM 12332 C CA . TYR D 1 741 ? 52.51384 85.49411 192.13270 1.000 82.03934 741 TYR D CA 1
ATOM 12333 C C . TYR D 1 741 ? 51.76684 86.75912 192.52866 1.000 79.40456 741 TYR D C 1
ATOM 12334 O O . TYR D 1 741 ? 52.09396 87.39925 193.53155 1.000 78.98378 741 TYR D O 1
ATOM 12343 N N . ALA D 1 742 ? 50.76072 87.12199 191.74276 1.000 72.39048 742 ALA D N 1
ATOM 12344 C CA . ALA D 1 742 ? 50.01370 88.34398 191.97673 1.000 68.43910 742 ALA D CA 1
ATOM 12345 C C . ALA D 1 742 ? 48.53673 88.00893 192.12297 1.000 71.56867 742 ALA D C 1
ATOM 12346 O O . ALA D 1 742 ? 47.87361 87.66779 191.13411 1.000 70.19799 742 ALA D O 1
ATOM 12348 N N . PHE D 1 743 ? 48.03690 88.08005 193.36804 1.000 72.85502 743 PHE D N 1
ATOM 12349 C CA . PHE D 1 743 ? 46.62295 87.92802 193.69125 1.000 74.42868 743 PHE D CA 1
ATOM 12350 C C . PHE D 1 743 ? 46.01795 89.28104 194.05818 1.000 75.87434 743 PHE D C 1
ATOM 12351 O O . PHE D 1 743 ? 46.65400 90.10414 194.73200 1.000 72.05003 743 PHE D O 1
ATOM 12359 N N . ALA D 1 744 ? 44.77987 89.50493 193.61333 1.000 76.06545 744 ALA D N 1
ATOM 12360 C CA . ALA D 1 744 ? 44.01988 90.68694 194.01130 1.000 73.74524 744 ALA D CA 1
ATOM 12361 C C . ALA D 1 744 ? 42.53089 90.34888 194.00955 1.000 76.07997 744 ALA D C 1
ATOM 12362 O O . ALA D 1 744 ? 42.09583 89.43178 193.30571 1.000 75.04210 744 ALA D O 1
ATOM 12364 N N . GLY D 1 745 ? 41.74997 91.11193 194.78857 1.000 73.79583 745 GLY D N 1
ATOM 12365 C CA . GLY D 1 745 ? 40.34201 90.80889 194.96880 1.000 74.34914 745 GLY D CA 1
ATOM 12366 C C . GLY D 1 745 ? 39.57805 91.93493 195.62978 1.000 76.30055 745 GLY D C 1
ATOM 12367 O O . GLY D 1 745 ? 40.13512 92.72404 196.40062 1.000 74.95863 745 GLY D O 1
ATOM 12368 N N . GLN D 1 746 ? 38.27601 91.98484 195.33496 1.000 73.03185 746 GLN D N 1
ATOM 12369 C CA . GLN D 1 746 ? 37.38303 93.01486 195.84197 1.000 75.80587 746 GLN D CA 1
ATOM 12370 C C . GLN D 1 746 ? 36.04011 92.37984 196.17223 1.000 82.70999 746 GLN D C 1
ATOM 12371 O O . GLN D 1 746 ? 35.58105 91.46274 195.48340 1.000 80.64149 746 GLN D O 1
ATOM 12377 N N . TYR D 1 747 ? 35.41223 92.87893 197.23426 1.000 89.13178 747 TYR D N 1
ATOM 12378 C CA . TYR D 1 747 ? 34.13632 92.34292 197.68750 1.000 85.73040 747 TYR D CA 1
ATOM 12379 C C . TYR D 1 747 ? 33.29034 93.48795 198.21249 1.000 86.73207 747 TYR D C 1
ATOM 12380 O O . TYR D 1 747 ? 33.79040 94.35805 198.93132 1.000 86.10460 747 TYR D O 1
ATOM 12389 N N . ARG D 1 748 ? 32.02029 93.48785 197.83267 1.000 92.52623 748 ARG D N 1
ATOM 12390 C CA . ARG D 1 748 ? 31.04931 94.46586 198.29869 1.000 97.36338 748 ARG D CA 1
ATOM 12391 C C . ARG D 1 748 ? 29.87743 93.72087 198.91294 1.000 99.68899 748 ARG D C 1
ATOM 12392 O O . ARG D 1 748 ? 29.31938 92.81278 198.28812 1.000 96.68659 748 ARG D O 1
ATOM 12400 N N . PHE D 1 749 ? 29.51958 94.08800 200.14095 1.000 104.00617 749 PHE D N 1
ATOM 12401 C CA . PHE D 1 749 ? 28.39671 93.47503 200.84917 1.000 108.09830 749 PHE D CA 1
ATOM 12402 C C . PHE D 1 749 ? 27.20666 94.42297 200.77523 1.000 107.83573 749 PHE D C 1
ATOM 12403 O O . PHE D 1 749 ? 27.12172 95.39105 201.53714 1.000 106.39891 749 PHE D O 1
ATOM 12411 N N . ASN D 1 750 ? 26.28654 94.13782 199.85440 1.000 109.67719 750 ASN D N 1
ATOM 12412 C CA . ASN D 1 750 ? 25.09247 94.96074 199.62647 1.000 111.92858 750 ASN D CA 1
ATOM 12413 C C . ASN D 1 750 ? 25.57938 96.39174 199.40124 1.000 114.42299 750 ASN D C 1
ATOM 12414 O O . ASN D 1 750 ? 26.52626 96.59169 198.62608 1.000 109.35097 750 ASN D O 1
ATOM 12419 N N . ARG D 1 751 ? 24.98343 97.39679 200.04821 1.000 117.79710 751 ARG D N 1
ATOM 12420 C CA . ARG D 1 751 ? 25.46136 98.77380 200.01799 1.000 116.33002 751 ARG D CA 1
ATOM 12421 C C . ARG D 1 751 ? 26.15953 99.14998 201.32185 1.000 112.36525 751 ARG D C 1
ATOM 12422 O O . ARG D 1 751 ? 26.37951 100.33802 201.58968 1.000 108.44291 751 ARG D O 1
ATOM 12430 N N . ASP D 1 752 ? 26.50968 98.14309 202.13291 1.000 109.75179 752 ASP D N 1
ATOM 12431 C CA . ASP D 1 752 ? 27.10886 98.31726 203.45181 1.000 106.31615 752 ASP D CA 1
ATOM 12432 C C . ASP D 1 752 ? 28.61684 98.49032 203.34758 1.000 102.03651 752 ASP D C 1
ATOM 12433 O O . ASP D 1 752 ? 29.09575 99.59331 203.06939 1.000 103.96141 752 ASP D O 1
ATOM 12438 N N . TRP D 1 753 ? 29.38092 97.42338 203.55659 1.000 96.46570 753 TRP D N 1
ATOM 12439 C CA . TRP D 1 753 ? 30.82892 97.55145 203.60937 1.000 94.06682 753 TRP D CA 1
ATOM 12440 C C . TRP D 1 753 ? 31.47576 97.00133 202.34135 1.000 95.11774 753 TRP D C 1
ATOM 12441 O O . TRP D 1 753 ? 30.82567 96.38621 201.49051 1.000 97.01455 753 TRP D O 1
ATOM 12452 N N . ARG D 1 754 ? 32.78274 97.24738 202.22814 1.000 89.62796 754 ARG D N 1
ATOM 12453 C CA . ARG D 1 754 ? 33.57360 96.81528 201.08507 1.000 87.76576 754 ARG D CA 1
ATOM 12454 C C . ARG D 1 754 ? 34.95668 96.38640 201.55393 1.000 80.77680 754 ARG D C 1
ATOM 12455 O O . ARG D 1 754 ? 35.48479 96.92653 202.52979 1.000 77.72087 754 ARG D O 1
ATOM 12463 N N . ILE D 1 755 ? 35.55163 95.41234 200.85795 1.000 82.49410 755 ILE D N 1
ATOM 12464 C CA . ILE D 1 755 ? 36.90270 94.98244 201.21081 1.000 81.72030 755 ILE D CA 1
ATOM 12465 C C . ILE D 1 755 ? 37.73053 94.71934 199.95873 1.000 77.83029 755 ILE D C 1
ATOM 12466 O O . ILE D 1 755 ? 37.28243 94.05021 199.02287 1.000 74.48373 755 ILE D O 1
ATOM 12471 N N . ASN D 1 756 ? 38.93651 95.28239 199.95550 1.000 77.41489 756 ASN D N 1
ATOM 12472 C CA . ASN D 1 756 ? 39.88135 95.27731 198.85036 1.000 78.11336 756 ASN D CA 1
ATOM 12473 C C . ASN D 1 756 ? 41.17545 94.66142 199.34425 1.000 79.57874 756 ASN D C 1
ATOM 12474 O O . ASN D 1 756 ? 41.65658 95.01456 200.42615 1.000 81.15885 756 ASN D O 1
ATOM 12479 N N . SER D 1 757 ? 41.75238 93.75036 198.56128 1.000 78.26471 757 SER D N 1
ATOM 12480 C CA . SER D 1 757 ? 42.98447 93.11246 199.00117 1.000 76.02810 757 SER D CA 1
ATOM 12481 C C . SER D 1 757 ? 43.81432 92.67036 197.80811 1.000 76.01731 757 SER D C 1
ATOM 12482 O O . SER D 1 757 ? 43.27720 92.24323 196.78323 1.000 72.00529 757 SER D O 1
ATOM 12485 N N . ASP D 1 758 ? 45.13334 92.77544 197.96591 1.000 75.51369 758 ASP D N 1
ATOM 12486 C CA . ASP D 1 758 ? 46.09521 92.42437 196.93082 1.000 77.67707 758 ASP D CA 1
ATOM 12487 C C . ASP D 1 758 ? 47.34233 91.87050 197.60971 1.000 80.96498 758 ASP D C 1
ATOM 12488 O O . ASP D 1 758 ? 47.72846 92.32864 198.68660 1.000 82.13755 758 ASP D O 1
ATOM 12493 N N . PHE D 1 759 ? 47.98628 90.89645 196.96673 1.000 76.97601 759 PHE D N 1
ATOM 12494 C CA . PHE D 1 759 ? 49.13140 90.22657 197.57264 1.000 79.92063 759 PHE D CA 1
ATOM 12495 C C . PHE D 1 759 ? 50.05426 89.72349 196.46657 1.000 78.69686 759 PHE D C 1
ATOM 12496 O O . PHE D 1 759 ? 49.59316 89.07636 195.51971 1.000 78.19994 759 PHE D O 1
ATOM 12504 N N . ASN D 1 760 ? 51.35027 90.00856 196.58435 1.000 76.78849 760 ASN D N 1
ATOM 12505 C CA . ASN D 1 760 ? 52.33415 89.58049 195.58827 1.000 81.74322 760 ASN D CA 1
ATOM 12506 C C . ASN D 1 760 ? 53.44828 88.82362 196.30020 1.000 82.50590 760 ASN D C 1
ATOM 12507 O O . ASN D 1 760 ? 54.14937 89.40475 197.13703 1.000 85.30829 760 ASN D O 1
ATOM 12512 N N . TRP D 1 761 ? 53.64229 87.54859 195.93831 1.000 82.50524 761 TRP D N 1
ATOM 12513 C CA . TRP D 1 761 ? 54.56642 86.64871 196.63228 1.000 87.49594 761 TRP D CA 1
ATOM 12514 C C . TRP D 1 761 ? 55.60631 86.06864 195.67620 1.000 86.14874 761 TRP D C 1
ATOM 12515 O O . TRP D 1 761 ? 55.25619 85.50851 194.63432 1.000 82.46906 761 TRP D O 1
ATOM 12526 N N . ASN D 1 762 ? 56.88436 86.16774 196.05201 1.000 88.19635 762 ASN D N 1
ATOM 12527 C CA . ASN D 1 762 ? 58.00026 85.76070 195.20290 1.000 90.07918 762 ASN D CA 1
ATOM 12528 C C . ASN D 1 762 ? 58.43937 84.33175 195.52500 1.000 96.04287 762 ASN D C 1
ATOM 12529 O O . ASN D 1 762 ? 59.03553 84.10990 196.59095 1.000 97.55226 762 ASN D O 1
ATOM 12534 N N . PRO D 1 763 ? 58.18729 83.31764 194.64815 1.000 95.79331 763 PRO D N 1
ATOM 12535 C CA . PRO D 1 763 ? 58.64640 81.95370 194.96024 1.000 95.61665 763 PRO D CA 1
ATOM 12536 C C . PRO D 1 763 ? 60.14939 81.77175 194.83205 1.000 94.89939 763 PRO D C 1
ATOM 12537 O O . PRO D 1 763 ? 60.71751 80.85184 195.42608 1.000 100.42106 763 PRO D O 1
ATOM 12541 N N . ASN D 1 764 ? 60.79724 82.61969 194.03487 1.000 91.76123 764 ASN D N 1
ATOM 12542 C CA . ASN D 1 764 ? 62.24422 82.53873 193.86567 1.000 91.18001 764 ASN D CA 1
ATOM 12543 C C . ASN D 1 764 ? 62.99437 83.00091 195.10952 1.000 90.81732 764 ASN D C 1
ATOM 12544 O O . ASN D 1 764 ? 64.18440 82.70597 195.24838 1.000 93.00309 764 ASN D O 1
ATOM 12549 N N . THR D 1 765 ? 62.32646 83.72298 196.00753 1.000 93.83466 765 THR D N 1
ATOM 12550 C CA . THR D 1 765 ? 62.90263 84.11315 197.28640 1.000 94.05502 765 THR D CA 1
ATOM 12551 C C . THR D 1 765 ? 62.03181 83.72124 198.46857 1.000 95.36130 765 THR D C 1
ATOM 12552 O O . THR D 1 765 ? 62.44896 83.92339 199.61449 1.000 93.65569 765 THR D O 1
ATOM 12556 N N . SER D 1 766 ? 60.83880 83.17516 198.22180 1.000 98.94388 766 SER D N 1
ATOM 12557 C CA . SER D 1 766 ? 59.93397 82.69824 199.26598 1.000 99.61244 766 SER D CA 1
ATOM 12558 C C . SER D 1 766 ? 59.59905 83.81234 200.25390 1.000 100.62810 766 SER D C 1
ATOM 12559 O O . SER D 1 766 ? 59.43023 83.58247 201.45195 1.000 100.83230 766 SER D O 1
ATOM 12562 N N . ARG D 1 767 ? 59.49993 85.03228 199.73778 1.000 100.59715 767 ARG D N 1
ATOM 12563 C CA . ARG D 1 767 ? 59.25899 86.22635 200.52868 1.000 99.65334 767 ARG D CA 1
ATOM 12564 C C . ARG D 1 767 ? 58.08787 86.99523 199.92175 1.000 97.51169 767 ARG D C 1
ATOM 12565 O O . ARG D 1 767 ? 57.75171 86.82609 198.74582 1.000 95.50056 767 ARG D O 1
ATOM 12573 N N . THR D 1 768 ? 57.45494 87.84330 200.72975 1.000 94.33108 768 THR D N 1
ATOM 12574 C CA . THR D 1 768 ? 56.33184 88.64119 200.24981 1.000 90.19043 768 THR D CA 1
ATOM 12575 C C . THR D 1 768 ? 56.84571 89.97415 199.70459 1.000 89.09367 768 THR D C 1
ATOM 12576 O O . THR D 1 768 ? 57.56677 90.70226 200.39741 1.000 86.85817 768 THR D O 1
ATOM 12580 N N . GLU D 1 769 ? 56.49752 90.26900 198.44661 1.000 86.80810 769 GLU D N 1
ATOM 12581 C CA . GLU D 1 769 ? 56.92737 91.50594 197.80041 1.000 86.54135 769 GLU D CA 1
ATOM 12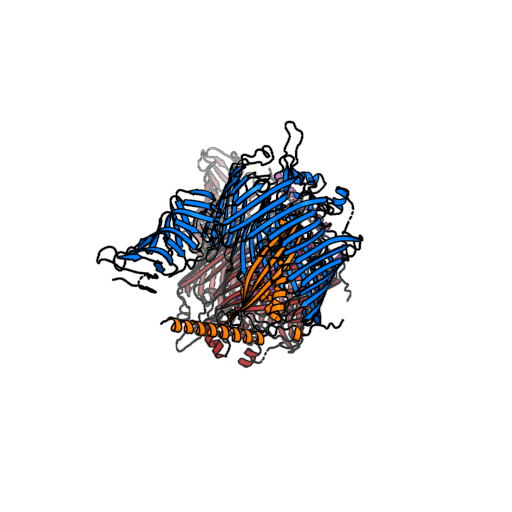582 C C . GLU D 1 769 ? 56.11439 92.68997 198.31939 1.000 87.33855 769 GLU D C 1
ATOM 12583 O O . GLU D 1 769 ? 56.66239 93.76502 198.60919 1.000 80.22805 769 GLU D O 1
ATOM 12589 N N . SER D 1 770 ? 54.80042 92.50192 198.44359 1.000 81.56877 770 SER D N 1
ATOM 12590 C CA . SER D 1 770 ? 53.90744 93.54793 198.90760 1.000 75.49450 770 SER D CA 1
ATOM 12591 C C . SER D 1 770 ? 52.51549 92.95690 199.12086 1.000 78.48829 770 SER D C 1
ATOM 12592 O O . SER D 1 770 ? 52.14345 91.93281 198.52603 1.000 82.70868 770 SER D O 1
ATOM 12595 N N . GLY D 1 771 ? 51.73958 93.62296 199.9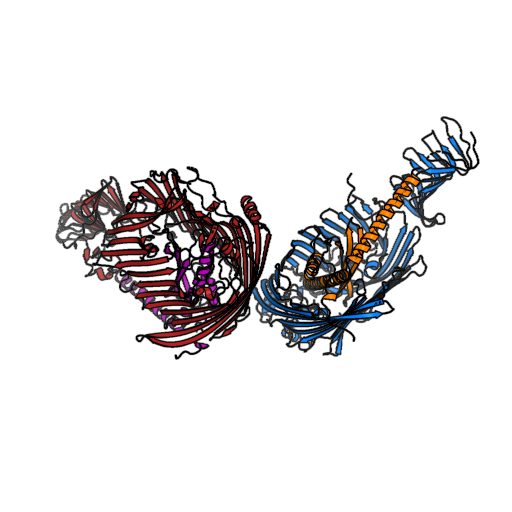6889 1.000 77.43399 771 GLY D N 1
ATOM 12596 C CA . GLY D 1 771 ? 50.36563 93.21492 200.19813 1.000 76.67438 771 GLY D CA 1
ATOM 12597 C C . GLY D 1 771 ? 49.59068 94.30497 200.90612 1.000 80.34045 771 GLY D C 1
ATOM 12598 O O . GLY D 1 771 ? 50.16474 95.16907 201.57894 1.000 74.03243 771 GLY D O 1
ATOM 12599 N N . SER D 1 772 ? 48.26966 94.26189 200.73231 1.000 75.07216 772 SER D N 1
ATOM 12600 C CA . SER D 1 772 ? 47.39872 95.19893 201.42332 1.000 73.47742 772 SER D CA 1
ATOM 12601 C C . SER D 1 772 ? 46.05878 94.52190 201.69959 1.000 79.22633 772 SER D C 1
ATOM 12602 O O . SER D 1 772 ? 45.63372 93.62480 200.96475 1.000 76.63811 772 SER D O 1
ATOM 12605 N N . ALA D 1 773 ? 45.40191 94.96599 202.76863 1.000 83.07838 773 ALA D N 1
ATOM 12606 C CA . ALA D 1 773 ? 44.01797 94.60396 203.04486 1.000 75.49933 773 ALA D CA 1
ATOM 12607 C C . ALA D 1 773 ? 43.32199 95.85399 203.55682 1.000 76.97030 773 ALA D C 1
ATOM 12608 O O . ALA D 1 773 ? 43.82508 96.50912 204.47667 1.000 73.64640 773 ALA D O 1
ATOM 12610 N N . ILE D 1 774 ? 42.17389 96.18088 202.97294 1.000 75.14135 774 ILE D N 1
ATOM 12611 C CA . ILE D 1 774 ? 41.55086 97.48187 203.15588 1.000 74.65388 774 ILE D CA 1
ATOM 12612 C C . ILE D 1 774 ? 40.07490 97.23983 203.38112 1.000 74.02614 774 ILE D C 1
ATOM 12613 O O . ILE D 1 774 ? 39.40981 96.64270 202.52728 1.000 76.27730 774 ILE D O 1
ATOM 12618 N N . PHE D 1 775 ? 39.56004 97.68893 204.52214 1.000 78.34551 775 PHE D N 1
ATOM 12619 C CA . PHE D 1 775 ? 38.17710 97.41892 204.88936 1.000 83.58984 775 PHE D CA 1
ATOM 12620 C C . PHE D 1 775 ? 37.46008 98.72892 205.16731 1.000 80.21573 775 PHE D C 1
ATOM 12621 O O . PHE D 1 775 ? 37.89817 99.51303 206.01716 1.000 75.72761 775 PHE D O 1
ATOM 12629 N N . HIS D 1 776 ? 36.35198 98.95379 204.46444 1.000 78.57818 776 HIS D N 1
ATOM 12630 C CA . HIS D 1 776 ? 35.59894 100.19777 204.57441 1.000 80.24661 776 HIS D CA 1
ATOM 12631 C C . HIS D 1 776 ? 34.12498 99.89073 204.81065 1.000 85.17173 776 HIS D C 1
ATOM 12632 O O . HIS D 1 776 ? 33.43388 99.39960 203.91080 1.000 87.60723 776 HIS D O 1
ATOM 12639 N N . TYR D 1 777 ? 33.63613 100.22384 206.00068 1.000 85.40566 777 TYR D N 1
ATOM 12640 C CA . TYR D 1 777 ? 32.26720 99.94083 206.40090 1.000 86.44200 777 TYR D CA 1
ATOM 12641 C C . TYR D 1 777 ? 31.49516 101.24280 206.51686 1.000 84.52143 777 TYR D C 1
ATOM 12642 O O . TYR D 1 777 ? 31.94421 102.18490 207.18069 1.000 83.13299 777 TYR D O 1
ATOM 12651 N N . GLN D 1 778 ? 30.34607 101.29068 205.87802 1.000 83.19377 778 GLN D N 1
ATOM 12652 C CA . GLN D 1 778 ? 29.51004 102.46966 206.01600 1.000 85.19154 778 GLN D CA 1
ATOM 12653 C C . GLN D 1 778 ? 28.14196 102.20653 205.40422 1.000 91.62753 778 GLN D C 1
ATOM 12654 O O . GLN D 1 778 ? 27.93778 102.45539 204.20722 1.000 93.85933 778 GLN D O 1
ATOM 12660 N N . PRO D 1 779 ? 27.18309 101.70458 206.18642 1.000 96.27162 779 PRO D N 1
ATOM 12661 C CA . PRO D 1 779 ? 25.88903 101.32745 205.61464 1.000 97.78059 779 PRO D CA 1
ATOM 12662 C C . PRO D 1 779 ? 25.11691 102.54737 205.15461 1.000 101.92895 779 PRO D C 1
ATOM 12663 O O . PRO D 1 779 ? 25.47990 103.69441 205.42043 1.000 104.54844 779 PRO D O 1
ATOM 12667 N N . GLU D 1 780 ? 24.03182 102.28324 204.43779 1.000 103.49118 780 GLU D N 1
ATOM 12668 C CA . GLU D 1 780 ? 23.16672 103.36415 203.99779 1.000 109.22344 780 GLU D CA 1
ATOM 12669 C C . GLU D 1 780 ? 21.93883 103.55320 204.88794 1.000 104.50650 780 GLU D C 1
ATOM 12670 O O . GLU D 1 780 ? 21.23577 104.55615 204.73693 1.000 98.84679 780 GLU D O 1
ATOM 12676 N N . VAL D 1 781 ? 21.67500 102.63429 205.82208 1.000 103.57749 781 VAL D N 1
ATOM 12677 C CA . VAL D 1 781 ? 20.65213 102.89636 206.83519 1.000 110.90325 781 VAL D CA 1
ATOM 12678 C C . VAL D 1 781 ? 21.10521 104.03548 207.73400 1.000 111.86000 781 VAL D C 1
ATOM 12679 O O . VAL D 1 781 ? 20.28425 104.80550 208.25003 1.000 112.78054 781 VAL D O 1
ATOM 12683 N N . ASP D 1 782 ? 22.40523 104.17556 207.91180 1.000 105.95507 782 ASP D N 1
ATOM 12684 C CA . ASP D 1 782 ? 22.97731 105.17069 208.79561 1.000 103.15159 782 ASP D CA 1
ATOM 12685 C C . ASP D 1 782 ? 24.41123 105.42270 208.35838 1.000 104.35079 782 ASP D C 1
ATOM 12686 O O . ASP D 1 782 ? 25.34333 104.79080 208.87632 1.000 104.40131 782 ASP D O 1
ATOM 12691 N N . PRO D 1 783 ? 24.62406 106.31560 207.38925 1.000 100.15062 783 PRO D N 1
ATOM 12692 C CA . PRO D 1 783 ? 25.98999 106.65861 206.98002 1.000 93.09688 783 PRO D CA 1
ATOM 12693 C C . PRO D 1 783 ? 26.82911 107.32577 208.05983 1.000 92.22730 783 PRO D C 1
ATOM 12694 O O . PRO D 1 783 ? 27.98606 107.65279 207.78863 1.000 91.60325 783 PRO D O 1
ATOM 12698 N N . GLY D 1 784 ? 26.30427 107.56089 209.26288 1.000 88.64323 784 GLY D N 1
ATOM 12699 C CA . GLY D 1 784 ? 27.13439 108.12704 210.30970 1.000 85.98994 784 GLY D CA 1
ATOM 12700 C C . GLY D 1 784 ? 28.15351 107.14414 210.84067 1.000 90.25096 784 GLY D C 1
ATOM 12701 O O . GLY D 1 784 ? 29.26654 107.53624 211.21147 1.000 86.93406 784 GLY D O 1
ATOM 12702 N N . LYS D 1 785 ? 27.79157 105.86313 210.88886 1.000 97.61172 785 LYS D N 1
ATOM 12703 C CA . LYS D 1 785 ? 28.70867 104.80622 211.29385 1.000 94.26960 785 LYS D CA 1
ATOM 12704 C C . LYS D 1 785 ? 29.74253 104.61414 210.18273 1.000 88.49854 785 LYS D C 1
ATOM 12705 O O . LYS D 1 785 ? 29.37838 104.35499 209.02981 1.000 89.43467 785 LYS D O 1
ATOM 12711 N N . VAL D 1 786 ? 31.02557 104.75923 210.51353 1.000 83.68220 786 VAL D N 1
ATOM 12712 C CA . VAL D 1 786 ? 32.09143 104.59317 209.52940 1.000 85.34384 786 VAL D CA 1
ATOM 12713 C C . VAL D 1 786 ? 33.26856 103.90830 210.21031 1.000 86.55655 786 VAL D C 1
ATOM 12714 O O . VAL D 1 786 ? 33.72269 104.35444 211.27420 1.000 81.59302 786 VAL D O 1
ATOM 12718 N N . VAL D 1 787 ? 33.75252 102.82025 209.59837 1.000 89.23704 787 VAL D N 1
ATOM 12719 C CA . VAL D 1 787 ? 34.90362 102.05636 210.06530 1.000 80.94416 787 VAL D CA 1
ATOM 12720 C C . VAL D 1 787 ? 35.83647 101.81326 208.89019 1.000 80.54444 787 VAL D C 1
ATOM 12721 O O . VAL D 1 787 ? 35.40333 101.40212 207.80830 1.000 81.46998 787 VAL D O 1
ATOM 12725 N N . ASN D 1 788 ? 37.12249 102.03435 209.11999 1.000 79.35256 788 ASN D N 1
ATOM 12726 C CA . ASN D 1 788 ? 38.13735 101.93027 208.08286 1.000 77.51311 788 ASN D CA 1
ATOM 12727 C C . ASN D 1 788 ? 39.32247 101.20440 208.70077 1.000 79.77718 788 ASN D C 1
ATOM 12728 O O . ASN D 1 788 ? 39.98357 101.75253 209.59362 1.000 77.08991 788 ASN D O 1
ATOM 12733 N N . VAL D 1 789 ? 39.58446 99.97736 208.23588 1.000 81.87331 789 VAL D N 1
ATOM 12734 C CA . VAL D 1 789 ? 40.70356 99.15746 208.70581 1.000 81.98447 789 VAL D CA 1
ATOM 12735 C C . VAL D 1 789 ? 41.61541 98.84137 207.53172 1.000 77.67582 789 VAL D C 1
ATOM 12736 O O . VAL D 1 789 ? 41.14427 98.47622 206.44583 1.000 75.91017 789 VAL D O 1
ATOM 12740 N N . GLY D 1 790 ? 42.91744 98.92945 207.77353 1.000 75.63877 790 GLY D N 1
ATOM 12741 C CA . GLY D 1 790 ? 43.87029 98.92137 206.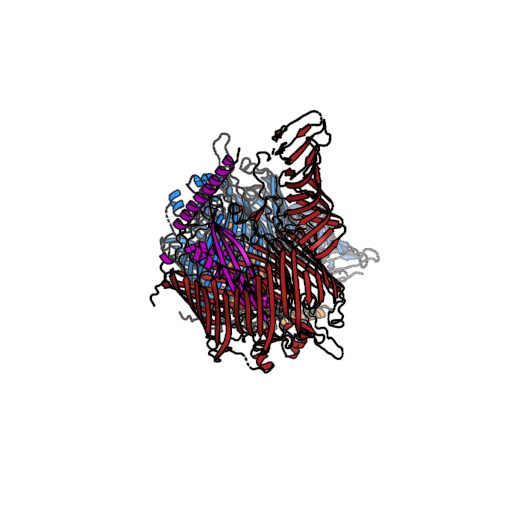69439 1.000 71.65797 790 GLY D CA 1
ATOM 12742 C C . GLY D 1 790 ? 45.26836 98.52948 207.10324 1.000 79.39802 790 GLY D C 1
ATOM 12743 O O . GLY D 1 790 ? 45.89546 99.13761 207.98009 1.000 78.13351 790 GLY D O 1
ATOM 12744 N N . TYR D 1 791 ? 45.75332 97.48243 206.44329 1.000 83.47933 791 TYR D N 1
ATOM 12745 C CA . TYR D 1 791 ? 47.13035 97.03150 206.52115 1.000 75.54038 791 TYR D CA 1
ATOM 12746 C C . TYR D 1 791 ? 47.76515 97.17537 205.14505 1.000 74.42895 791 TYR D C 1
ATOM 12747 O O . TYR D 1 791 ? 47.07601 97.09622 204.11815 1.000 71.87378 791 TYR D O 1
ATOM 12756 N N . ARG D 1 792 ? 49.07914 97.41143 205.14284 1.000 72.98098 792 ARG D N 1
ATOM 12757 C CA . ARG D 1 792 ? 49.85096 97.71232 203.95069 1.000 69.60926 792 ARG D CA 1
ATOM 12758 C C . ARG D 1 792 ? 51.30601 97.38442 204.23353 1.000 79.32880 792 ARG D C 1
ATOM 12759 O O . ARG D 1 792 ? 51.92311 97.98455 205.12237 1.000 75.22176 792 ARG D O 1
ATOM 12767 N N . TYR D 1 793 ? 51.82995 96.41536 203.46956 1.000 84.49323 793 TYR D N 1
ATOM 12768 C CA . TYR D 1 793 ? 53.22796 95.99442 203.43942 1.000 77.06886 793 TYR D CA 1
ATOM 12769 C C . TYR D 1 793 ? 53.74476 96.12628 202.01133 1.000 76.82525 793 TYR D C 1
ATOM 12770 O O . TYR D 1 793 ? 53.00463 95.86414 201.05546 1.000 74.01910 793 TYR D O 1
ATOM 12779 N N . ARG D 1 794 ? 55.01672 96.51732 201.86711 1.000 74.54020 794 ARG D N 1
ATOM 12780 C CA . ARG D 1 794 ? 55.63953 96.67120 200.55400 1.000 79.08808 794 ARG D CA 1
ATOM 12781 C C . ARG D 1 794 ? 57.14455 96.77628 200.70878 1.000 81.12681 794 ARG D C 1
ATOM 12782 O O . ARG D 1 794 ? 57.62458 97.75437 201.28560 1.000 79.44863 794 ARG D O 1
ATOM 12790 N N . ALA D 1 795 ? 57.89951 95.81325 200.14478 1.000 85.20863 795 ALA D N 1
ATOM 12791 C CA . ALA D 1 795 ? 59.34653 95.91633 200.30757 1.000 85.23025 795 ALA D CA 1
ATOM 12792 C C . ALA D 1 795 ? 60.12434 95.91522 198.99346 1.000 83.47992 795 ALA D C 1
ATOM 12793 O O . ALA D 1 795 ? 61.35735 95.82628 199.02430 1.000 84.26635 795 ALA D O 1
ATOM 12795 N N . ASP D 1 796 ? 59.45318 96.07906 197.84854 1.000 86.61034 796 ASP D N 1
ATOM 12796 C CA . ASP D 1 796 ? 60.09200 96.01694 196.53645 1.000 84.23732 796 ASP D CA 1
ATOM 12797 C C . ASP D 1 796 ? 60.10583 97.35786 195.80130 1.000 87.39895 796 ASP D C 1
ATOM 12798 O O . ASP D 1 796 ? 60.17466 97.38572 194.57229 1.000 91.55200 796 ASP D O 1
ATOM 12803 N N . ALA D 1 797 ? 60.00388 98.47693 196.51019 1.000 83.85089 797 ALA D N 1
ATOM 12804 C CA . ALA D 1 797 ? 59.98373 99.76285 195.82705 1.000 77.18698 797 ALA D CA 1
ATOM 12805 C C . ALA D 1 797 ? 61.32863 100.03684 195.16783 1.000 79.86698 797 ALA D C 1
ATOM 12806 O O . ALA D 1 797 ? 62.38372 99.71695 195.71871 1.000 84.65076 797 ALA D O 1
ATOM 12808 N N . ARG D 1 798 ? 61.29143 100.64270 193.98276 1.000 82.44042 798 ARG D N 1
ATOM 12809 C CA . ARG D 1 798 ? 62.48432 101.17768 193.32554 1.000 83.42310 798 ARG D CA 1
ATOM 12810 C C . ARG D 1 798 ? 62.41526 102.70168 193.35437 1.000 78.57597 798 ARG D C 1
ATOM 12811 O O . ARG D 1 798 ? 61.55214 103.29857 192.70743 1.000 78.79533 798 ARG D O 1
ATOM 12819 N N . ARG D 1 799 ? 63.32433 103.32781 194.09218 1.000 75.96412 799 ARG D N 1
ATOM 12820 C CA . ARG D 1 799 ? 63.32829 104.77282 194.23001 1.000 76.24555 799 ARG D CA 1
ATOM 12821 C C . ARG D 1 799 ? 64.70522 105.33085 193.92376 1.000 78.54246 799 ARG D C 1
ATOM 12822 O O . ARG D 1 799 ? 65.72328 104.66691 194.11369 1.000 83.99289 799 ARG D O 1
ATOM 12830 N N . PHE D 1 800 ? 64.72710 106.56780 193.45461 1.000 77.04847 800 PHE D N 1
ATOM 12831 C CA . PHE D 1 800 ? 65.98505 107.27784 193.33436 1.000 75.34707 800 PHE D CA 1
ATOM 12832 C C . PHE D 1 800 ? 66.57123 107.52902 194.71925 1.000 80.16963 800 PHE D C 1
ATOM 12833 O O . PHE D 1 800 ? 65.86537 107.54110 195.73034 1.000 79.87103 800 PHE D O 1
ATOM 12841 N N . ASP D 1 801 ? 67.87823 107.73308 194.76404 1.000 81.46218 801 ASP D N 1
ATOM 12842 C CA . ASP D 1 801 ? 68.58139 107.97726 196.01291 1.000 83.40071 801 ASP D CA 1
ATOM 12843 C C . ASP D 1 801 ? 69.17933 109.37928 196.00267 1.000 84.72307 801 ASP D C 1
ATOM 12844 O O . ASP D 1 801 ? 69.86318 109.75820 195.04753 1.000 80.60890 801 ASP D O 1
ATOM 12849 N N . SER D 1 802 ? 68.90544 110.15439 197.05662 1.000 82.02964 802 SER D N 1
ATOM 12850 C CA . SER D 1 802 ? 69.43039 111.51242 197.11040 1.000 81.16715 802 SER D CA 1
ATOM 12851 C C . SER D 1 802 ? 70.93442 111.50751 197.33519 1.000 86.40396 802 SER D C 1
ATOM 12852 O O . SER D 1 802 ? 71.66830 112.30247 196.72999 1.000 87.54044 802 SER D O 1
ATOM 12855 N N . SER D 1 803 ? 71.40859 110.62463 198.21122 1.000 86.18846 803 SER D N 1
ATOM 12856 C CA . SER D 1 803 ? 72.80664 110.66274 198.60902 1.000 86.44357 803 SER D CA 1
ATOM 12857 C C . SER D 1 803 ? 73.69553 109.94566 197.60198 1.000 83.79856 803 SER D C 1
ATOM 12858 O O . SER D 1 803 ? 74.83748 110.36169 197.38977 1.000 87.71088 803 SER D O 1
ATOM 12861 N N . ARG D 1 804 ? 73.17848 108.90656 196.94217 1.000 86.10162 804 ARG D N 1
ATOM 12862 C CA . ARG D 1 804 ? 73.96638 108.16849 195.96014 1.000 84.10474 804 ARG D CA 1
ATOM 12863 C C . ARG D 1 804 ? 73.97816 108.83433 194.58606 1.000 84.19367 804 ARG D C 1
ATOM 12864 O O . ARG D 1 804 ? 75.03106 108.88031 193.93691 1.000 90.52357 804 ARG D O 1
ATOM 12872 N N . GLY D 1 805 ? 72.85007 109.36323 194.12716 1.000 84.24892 805 GLY D N 1
ATOM 12873 C CA . GLY D 1 805 ? 72.79986 109.90808 192.78611 1.000 84.22634 805 GLY D CA 1
ATOM 12874 C C . GLY D 1 805 ? 72.34276 108.88694 191.78129 1.000 82.54503 805 GLY D C 1
ATOM 12875 O O . GLY D 1 805 ? 72.64759 109.00082 190.58923 1.000 83.45732 805 GLY D O 1
ATOM 12876 N N . THR D 1 806 ? 71.60587 107.88796 192.23650 1.000 82.17911 806 THR D N 1
ATOM 12877 C CA . THR D 1 806 ? 71.26780 106.75685 191.39768 1.000 80.84957 806 THR D CA 1
ATOM 12878 C C . THR D 1 806 ? 70.09492 106.03087 192.03692 1.000 78.82337 806 THR D C 1
ATOM 12879 O O . THR D 1 806 ? 69.67807 106.33698 193.15695 1.000 81.24143 806 THR D O 1
ATOM 12883 N N . PHE D 1 807 ? 69.57587 105.05777 191.30910 1.000 73.71701 807 PHE D N 1
ATOM 12884 C CA . PHE D 1 807 ? 68.41296 104.32777 191.75935 1.000 70.70070 807 PHE D CA 1
ATOM 12885 C C . PHE D 1 807 ? 68.83514 103.14989 192.64242 1.000 72.94170 807 PHE D C 1
ATOM 12886 O O . PHE D 1 807 ? 69.99316 102.71194 192.64331 1.000 80.16827 807 PHE D O 1
ATOM 12894 N N . ARG D 1 808 ? 67.86426 102.62193 193.38062 1.000 73.68078 808 ARG D N 1
ATOM 12895 C CA . ARG D 1 808 ? 68.12146 101.75707 194.51968 1.000 76.61605 808 ARG D CA 1
ATOM 12896 C C . ARG D 1 808 ? 66.86354 100.96405 194.83595 1.000 81.25652 808 ARG D C 1
ATOM 12897 O O . ARG D 1 808 ? 65.76252 101.52200 194.85804 1.000 83.27880 808 ARG D O 1
ATOM 12905 N N . TYR D 1 809 ? 67.03063 99.66908 195.09907 1.000 86.55273 809 TYR D N 1
ATOM 12906 C CA . TYR D 1 809 ? 65.88669 98.77205 195.21933 1.000 90.20508 809 TYR D CA 1
ATOM 12907 C C . TYR D 1 809 ? 65.53690 98.54120 196.68041 1.000 94.18817 809 TYR D C 1
ATOM 12908 O O . TYR D 1 809 ? 64.51595 99.03021 197.17449 1.000 90.73880 809 TYR D O 1
ATOM 12917 N N . GLY D 1 810 ? 66.39003 97.80031 197.37637 1.000 105.23124 810 GLY D N 1
ATOM 12918 C CA . GLY D 1 810 ? 66.17824 97.49146 198.77443 1.000 104.63857 810 GLY D CA 1
ATOM 12919 C C . GLY D 1 810 ? 66.57332 98.64558 199.66525 1.000 106.87678 810 GLY D C 1
ATOM 12920 O O . GLY D 1 810 ? 67.75433 98.96565 199.83305 1.000 112.17949 810 GLY D O 1
ATOM 12921 N N . ASN D 1 811 ? 65.57537 99.29760 200.22932 1.000 99.22065 811 ASN D N 1
ATOM 12922 C CA . ASN D 1 811 ? 65.79745 100.37572 201.17316 1.000 95.88846 811 ASN D CA 1
ATOM 12923 C C . ASN D 1 811 ? 65.12865 99.92583 202.46331 1.000 101.49935 811 ASN D C 1
ATOM 12924 O O . ASN D 1 811 ? 63.91567 100.07180 202.62046 1.000 104.83813 811 ASN D O 1
ATOM 12929 N N . GLU D 1 812 ? 65.90781 99.35297 203.38226 1.000 102.08110 812 GLU D N 1
ATOM 12930 C CA . GLU D 1 812 ? 65.26899 98.70107 204.52243 1.000 103.12858 812 GLU D CA 1
ATOM 12931 C C . GLU D 1 812 ? 64.59908 99.70115 205.45841 1.000 106.65940 812 GLU D C 1
ATOM 12932 O O . GLU D 1 812 ? 63.62619 99.35018 206.13458 1.000 105.00409 812 GLU D O 1
ATOM 12938 N N . ASN D 1 813 ? 65.08804 100.93817 205.51920 1.000 103.62179 813 ASN D N 1
ATOM 12939 C CA . ASN D 1 813 ? 64.47611 101.93225 206.38817 1.000 103.90815 813 ASN D CA 1
ATOM 12940 C C . ASN D 1 813 ? 63.33199 102.68312 205.72325 1.000 102.19113 813 ASN D C 1
ATOM 12941 O O . ASN D 1 813 ? 62.75604 103.57417 206.35723 1.000 105.08468 813 ASN D O 1
ATOM 12946 N N . ASP D 1 814 ? 63.01182 102.38796 204.46033 1.000 97.65283 814 ASP D N 1
ATOM 12947 C CA . ASP D 1 814 ? 61.77772 102.87184 203.85144 1.000 96.70752 814 ASP D CA 1
ATOM 12948 C C . ASP D 1 814 ? 60.77773 101.75577 203.57671 1.000 95.84617 814 ASP D C 1
ATOM 12949 O O . ASP D 1 814 ? 59.83161 101.96864 202.81682 1.000 96.27314 814 ASP D O 1
ATOM 12954 N N . ILE D 1 815 ? 60.95286 100.57484 204.17782 1.000 93.71077 815 ILE D N 1
ATOM 12955 C CA . ILE D 1 815 ? 59.98389 99.49978 203.99507 1.000 91.40165 815 ILE D CA 1
ATOM 12956 C C . ILE D 1 815 ? 58.64395 99.89279 204.60922 1.000 85.49226 815 ILE D C 1
ATOM 12957 O O . ILE D 1 815 ? 58.58509 100.40291 205.73017 1.000 92.31716 815 ILE D O 1
ATOM 12962 N N . ILE D 1 816 ? 57.55386 99.63866 203.88940 1.000 81.26297 816 ILE D N 1
ATOM 12963 C CA . ILE D 1 816 ? 56.21991 100.02465 204.34654 1.000 80.84377 816 ILE D CA 1
ATOM 12964 C C . ILE D 1 816 ? 55.54906 98.84070 205.02977 1.000 77.84888 816 ILE D C 1
ATOM 12965 O O . ILE D 1 816 ? 55.10601 97.89460 204.37394 1.000 77.99464 816 ILE D O 1
ATOM 12970 N N . LYS D 1 817 ? 55.41624 98.93584 206.34678 1.000 80.43805 817 LYS D N 1
ATOM 12971 C CA . LYS D 1 817 ? 54.59439 98.03490 207.15099 1.000 78.38187 817 LYS D CA 1
ATOM 12972 C C . LYS D 1 817 ? 53.82148 98.95497 208.10300 1.000 80.80125 817 LYS D C 1
ATOM 12973 O O . LYS D 1 817 ? 54.37960 99.42611 209.09987 1.000 87.14072 817 LYS D O 1
ATOM 12979 N N . GLN D 1 818 ? 52.55542 99.25087 207.76414 1.000 76.91885 818 GLN D N 1
ATOM 12980 C CA . GLN D 1 818 ? 51.76148 100.26392 208.46114 1.000 78.09053 818 GLN D CA 1
ATOM 12981 C C . GLN D 1 818 ? 50.30851 99.82086 208.54539 1.000 74.94722 818 GLN D C 1
ATOM 12982 O O . GLN D 1 818 ? 49.78441 99.19374 207.62354 1.000 75.14169 818 GLN D O 1
ATOM 12988 N N . HIS D 1 819 ? 49.65665 100.13796 209.66445 1.000 77.01201 819 HIS D N 1
ATOM 12989 C CA . HIS D 1 819 ? 48.21067 99.96791 209.76067 1.000 81.05583 819 HIS D CA 1
ATOM 12990 C C . HIS D 1 819 ? 47.55663 101.33689 209.86761 1.000 81.54322 819 HIS D C 1
ATOM 12991 O O . HIS D 1 819 ? 48.19164 102.32296 210.25441 1.000 80.22039 819 HIS D O 1
ATOM 12998 N N . ASP D 1 820 ? 46.28457 101.39879 209.48178 1.000 81.81029 820 ASP D N 1
ATOM 12999 C CA . ASP D 1 820 ? 45.52952 102.64876 209.52374 1.000 82.30651 820 ASP D CA 1
ATOM 13000 C C . ASP D 1 820 ? 44.08959 102.32574 209.90898 1.000 83.68993 820 ASP D C 1
ATOM 13001 O O . ASP D 1 820 ? 43.31349 101.82962 209.08214 1.000 82.05813 820 ASP D O 1
ATOM 13006 N N . PHE D 1 821 ? 43.74775 102.58287 211.17100 1.000 81.21684 821 PHE D N 1
ATOM 13007 C CA . PHE D 1 821 ? 42.37782 102.51886 211.64520 1.000 79.63094 821 PHE D CA 1
ATOM 13008 C C . PHE D 1 821 ? 41.83878 103.93586 211.77811 1.000 77.97442 821 PHE D C 1
ATOM 13009 O O . PHE D 1 821 ? 42.57579 104.86593 212.13090 1.000 73.30564 821 PHE D O 1
ATOM 13017 N N . SER D 1 822 ? 40.54773 104.08477 211.49128 1.000 74.01863 822 SER D N 1
ATOM 13018 C CA . SER D 1 822 ? 39.83570 105.34575 211.63623 1.000 76.35222 822 SER D CA 1
ATOM 13019 C C . SER D 1 822 ? 38.35172 105.02770 211.73948 1.000 77.55793 822 SER D C 1
ATOM 13020 O O . SER D 1 822 ? 37.85266 104.14959 211.03065 1.000 79.06979 822 SER D O 1
ATOM 13023 N N . VAL D 1 823 ? 37.65482 105.73077 212.63050 1.000 77.47217 823 VAL D N 1
ATOM 13024 C CA . VAL D 1 823 ? 36.23787 105.48073 212.88672 1.000 79.38996 823 VAL D CA 1
ATOM 13025 C C . VAL D 1 823 ? 35.48582 106.79771 212.98468 1.000 75.37632 823 VAL D C 1
ATOM 13026 O O . VAL D 1 823 ? 36.07882 107.84077 213.27048 1.000 73.89827 823 VAL D O 1
ATOM 13030 N N . ILE D 1 824 ? 34.17279 106.73363 212.75287 1.000 73.97125 824 ILE D N 1
ATOM 13031 C CA . ILE D 1 824 ? 33.21978 107.80862 213.03688 1.000 79.64065 824 ILE D CA 1
ATOM 13032 C C . ILE D 1 824 ? 31.91487 107.15261 213.47014 1.000 85.21885 824 ILE D C 1
ATOM 13033 O O . ILE D 1 824 ? 31.29179 106.43149 212.68131 1.000 88.22473 824 ILE D O 1
ATOM 13038 N N . TRP D 1 825 ? 31.48003 107.42873 214.70017 1.000 88.19261 825 TRP D N 1
ATOM 13039 C CA . TRP D 1 825 ? 30.31914 106.75274 215.26641 1.000 89.46038 825 TRP D CA 1
ATOM 13040 C C . TRP D 1 825 ? 29.43021 107.72979 216.02642 1.000 92.99100 825 TRP D C 1
ATOM 13041 O O . TRP D 1 825 ? 29.93526 108.63289 216.71625 1.000 89.79450 825 TRP D O 1
ATOM 13052 N N . PRO D 1 826 ? 28.10219 107.59171 215.89062 1.000 97.82914 826 PRO D N 1
ATOM 13053 C CA . PRO D 1 826 ? 27.18428 108.33877 216.76167 1.000 98.65063 826 PRO D CA 1
ATOM 13054 C C . PRO D 1 826 ? 26.96650 107.63591 218.09678 1.000 98.71005 826 PRO D C 1
ATOM 13055 O O . PRO D 1 826 ? 26.13755 106.72489 218.18599 1.000 100.80629 826 PRO D O 1
ATOM 13059 N N . LEU D 1 827 ? 27.70763 108.04506 219.13063 1.000 94.76777 827 LEU D N 1
ATOM 13060 C CA . LEU D 1 827 ? 27.62584 107.39221 220.43571 1.000 100.80401 827 LEU D CA 1
ATOM 13061 C C . LEU D 1 827 ? 26.25292 107.57222 221.07588 1.000 107.57001 827 LEU D C 1
ATOM 13062 O O . LEU D 1 827 ? 25.60002 106.59723 221.47108 1.000 107.64885 827 LEU D O 1
ATOM 13067 N N . VAL D 1 828 ? 25.83989 108.82022 221.26580 1.000 106.23225 828 VAL D N 1
ATOM 13068 C CA . VAL D 1 828 ? 24.50995 109.15222 221.77595 1.000 107.72077 828 VAL D CA 1
ATOM 13069 C C . VAL D 1 828 ? 23.87176 110.04007 220.71694 1.000 105.99531 828 VAL D C 1
ATOM 13070 O O . VAL D 1 828 ? 24.60063 110.71102 219.97276 1.000 109.56458 828 VAL D O 1
ATOM 13074 N N . PRO D 1 829 ? 22.54674 110.06500 220.59112 1.000 103.36505 829 PRO D N 1
ATOM 13075 C CA . PRO D 1 829 ? 21.91257 110.96786 219.61911 1.000 106.63531 829 PRO D CA 1
ATOM 13076 C C . PRO D 1 829 ? 22.45152 112.39590 219.71887 1.000 106.06718 829 PRO D C 1
ATOM 13077 O O . PRO D 1 829 ? 22.73865 112.89803 220.80877 1.000 104.63448 829 PRO D O 1
ATOM 13081 N N . GLN D 1 830 ? 22.63232 113.03077 218.55077 1.000 106.18468 830 GLN D N 1
ATOM 13082 C CA . GLN D 1 830 ? 23.11924 114.40678 218.41455 1.000 103.61382 830 GLN D CA 1
ATOM 13083 C C . GLN D 1 830 ? 24.64725 114.49885 218.46933 1.000 97.10681 830 GLN D C 1
ATOM 13084 O O . GLN D 1 830 ? 25.23413 115.45582 217.95113 1.000 95.88870 830 GLN D O 1
ATOM 13090 N N . TRP D 1 831 ? 25.30138 113.52495 219.09534 1.000 95.36344 831 TRP D N 1
ATOM 13091 C CA . TRP D 1 831 ? 26.75140 113.50103 219.21214 1.000 92.61393 831 TRP D CA 1
ATOM 13092 C C . TRP D 1 831 ? 27.36929 112.57294 218.17416 1.000 92.05995 831 TRP D C 1
ATOM 13093 O O . TRP D 1 831 ? 26.70024 111.73184 217.57135 1.000 92.98520 831 TRP D O 1
ATOM 13104 N N . SER D 1 832 ? 28.66725 112.75897 217.95696 1.000 90.55638 832 SER D N 1
ATOM 13105 C CA . SER D 1 832 ? 29.43518 111.85491 217.11495 1.000 85.44767 832 SER D CA 1
ATOM 13106 C C . SER D 1 832 ? 30.87823 111.93102 217.55374 1.000 85.63372 832 SER D C 1
ATOM 13107 O O . SER D 1 832 ? 31.38822 113.01908 217.83155 1.000 91.09080 832 SER D O 1
ATOM 13110 N N . VAL D 1 833 ? 31.51330 110.78106 217.64178 1.000 84.16124 833 VAL D N 1
ATOM 13111 C CA . VAL D 1 833 ? 32.93434 110.70516 217.92559 1.000 83.81050 833 VAL D CA 1
ATOM 13112 C C . VAL D 1 833 ? 33.64918 110.29404 216.65254 1.000 82.66421 833 VAL D C 1
ATOM 13113 O O . VAL D 1 833 ? 33.12410 109.51293 215.85270 1.000 82.54776 833 VAL D O 1
ATOM 13117 N N . LEU D 1 834 ? 34.86413 110.80208 216.47231 1.000 82.60526 834 LEU D N 1
ATOM 13118 C CA . LEU D 1 834 ? 35.67899 110.38599 215.34325 1.000 80.53912 834 LEU D CA 1
ATOM 13119 C C . LEU D 1 834 ? 37.14805 110.34310 215.74505 1.000 82.17549 834 LEU D C 1
ATOM 13120 O O . LEU D 1 834 ? 37.64710 111.26519 216.39787 1.000 80.74946 834 LEU D O 1
ATOM 13125 N N . ALA D 1 835 ? 37.83004 109.26708 215.33807 1.000 81.12022 835 ALA D N 1
ATOM 13126 C CA . ALA D 1 835 ? 39.22410 109.03118 215.69090 1.000 76.93791 835 ALA D CA 1
ATOM 13127 C C . ALA D 1 835 ? 39.93698 108.28909 214.56689 1.000 77.20247 835 ALA D C 1
ATOM 13128 O O . ALA D 1 835 ? 39.30588 107.66796 213.70405 1.000 73.83659 835 ALA D O 1
ATOM 13130 N N . ARG D 1 836 ? 41.27298 108.37015 214.59469 1.000 76.71617 836 ARG D N 1
ATOM 13131 C CA . ARG D 1 836 ? 42.13487 107.69808 213.63065 1.000 76.43676 836 ARG D CA 1
ATOM 13132 C C . ARG D 1 836 ? 43.50797 107.43621 214.23848 1.000 79.86901 836 ARG D C 1
ATOM 13133 O O . ARG D 1 836 ? 44.12701 108.33630 214.81730 1.000 80.63585 836 ARG D O 1
ATOM 13141 N N . TRP D 1 837 ? 43.98800 106.20621 214.05656 1.000 76.77642 837 TRP D N 1
ATOM 13142 C CA . TRP D 1 837 ? 45.33007 105.80931 214.45341 1.000 76.03223 837 TRP D CA 1
ATOM 13143 C C . TRP D 1 837 ? 46.05393 105.21721 213.25538 1.000 80.78479 837 TRP D C 1
ATOM 13144 O O . TRP D 1 837 ? 45.51187 104.34811 212.56455 1.000 80.64238 837 TRP D O 1
ATOM 13155 N N . GLN D 1 838 ? 47.28588 105.67124 213.03715 1.000 80.72922 838 GLN D N 1
ATOM 13156 C CA . GLN D 1 838 ? 48.12474 105.22115 211.93809 1.000 77.11459 838 GLN D CA 1
ATOM 13157 C C . GLN D 1 838 ? 49.50884 104.94528 212.50693 1.000 83.98446 838 GLN D C 1
ATOM 13158 O O . GLN D 1 838 ? 50.16986 105.86736 212.99973 1.000 84.24490 838 GLN D O 1
ATOM 13164 N N . TYR D 1 839 ? 49.93988 103.67429 212.44001 1.000 89.04822 839 TYR D N 1
ATOM 13165 C CA . TYR D 1 839 ? 51.11400 103.15442 213.13590 1.000 85.74628 839 TYR D CA 1
ATOM 13166 C C . TYR D 1 839 ? 52.06989 102.49135 212.14584 1.000 86.32864 839 TYR D C 1
ATOM 13167 O O . TYR D 1 839 ? 51.63881 101.70323 211.29899 1.000 85.18184 839 TYR D O 1
ATOM 13176 N N . ASP D 1 840 ? 53.37090 102.77942 212.27163 1.000 87.26494 840 ASP D N 1
ATOM 13177 C CA . ASP D 1 840 ? 54.40680 102.25336 211.37754 1.000 84.66403 840 ASP D CA 1
ATOM 13178 C C . ASP D 1 840 ? 55.23294 101.17948 212.08455 1.000 91.14732 840 ASP D C 1
ATOM 13179 O O . ASP D 1 840 ? 55.98806 101.48762 213.01141 1.000 93.36029 840 ASP D O 1
ATOM 13184 N N . TYR D 1 841 ? 55.11194 99.92143 211.63971 1.000 90.01015 841 TYR D N 1
ATOM 13185 C CA . TYR D 1 841 ? 55.84108 98.85954 212.33173 1.000 87.39407 841 TYR D CA 1
ATOM 13186 C C . TYR D 1 841 ? 57.32504 98.85557 212.01152 1.000 87.82148 841 TYR D C 1
ATOM 13187 O O . TYR D 1 841 ? 58.10117 98.25568 212.76148 1.000 91.65208 841 TYR D O 1
ATOM 13196 N N . ASN D 1 842 ? 57.74785 99.47046 210.90739 1.000 89.35066 842 ASN D N 1
ATOM 13197 C CA . ASN D 1 842 ? 59.15481 99.34048 210.53821 1.000 95.84448 842 ASN D CA 1
ATOM 13198 C C . ASN D 1 842 ? 60.04890 100.13863 211.47499 1.000 98.53052 842 ASN D C 1
ATOM 13199 O O . ASN D 1 842 ? 61.22394 99.79770 211.65787 1.000 102.12620 842 ASN D O 1
ATOM 13204 N N . LYS D 1 843 ? 59.51394 101.19967 212.06995 1.000 95.52588 843 LYS D N 1
ATOM 13205 C CA . LYS D 1 843 ? 60.21705 101.97081 213.08076 1.000 93.55755 843 LYS D CA 1
ATOM 13206 C C . LYS D 1 843 ? 59.47523 102.01293 214.41386 1.000 95.42858 843 LYS D C 1
ATOM 13207 O O . LYS D 1 843 ? 59.94133 102.68606 215.34272 1.000 95.45929 843 LYS D O 1
ATOM 13213 N N . ASN D 1 844 ? 58.34028 101.31790 214.53810 1.000 96.70895 844 ASN D N 1
ATOM 13214 C CA . ASN D 1 844 ? 57.59546 101.18400 215.79622 1.000 92.82411 844 ASN D CA 1
ATOM 13215 C C . ASN D 1 844 ? 57.29749 102.55406 216.41511 1.000 99.28116 844 ASN D C 1
ATOM 13216 O O . ASN D 1 844 ? 57.83962 102.93520 217.45599 1.000 100.70261 844 ASN D O 1
ATOM 13221 N N . ARG D 1 845 ? 56.45336 103.32495 215.71614 1.000 101.63441 845 ARG D N 1
ATOM 13222 C CA . ARG D 1 845 ? 56.09536 104.67798 216.15503 1.000 95.86837 845 ARG D CA 1
ATOM 13223 C C . ARG D 1 845 ? 54.76325 105.07085 215.53518 1.000 95.16572 845 ARG D C 1
ATOM 13224 O O . ARG D 1 845 ? 54.50311 104.72371 214.39125 1.000 94.15226 845 ARG D O 1
ATOM 13232 N N . THR D 1 846 ? 53.90633 105.77890 216.27122 1.000 95.06759 846 THR D N 1
ATOM 13233 C CA . THR D 1 846 ? 52.66722 106.25777 215.68834 1.000 89.46506 846 THR D CA 1
ATOM 13234 C C . THR D 1 846 ? 52.99404 107.41068 214.75016 1.000 86.10404 846 THR D C 1
ATOM 13235 O O . THR D 1 846 ? 53.79705 108.29076 215.07995 1.000 86.69356 846 THR D O 1
ATOM 13239 N N . LEU D 1 847 ? 52.45387 107.34152 213.53924 1.000 86.59403 847 LEU D N 1
ATOM 13240 C CA . LEU D 1 847 ? 52.60669 108.44042 212.60010 1.000 86.46945 847 LEU D CA 1
ATOM 13241 C C . LEU D 1 847 ? 51.57668 109.51741 212.85912 1.000 84.13935 847 LEU D C 1
ATOM 13242 O O . LEU D 1 847 ? 51.88362 110.70841 212.77594 1.000 81.69212 847 LEU D O 1
ATOM 13247 N N . GLU D 1 848 ? 50.34274 109.10238 213.12834 1.000 82.60691 848 GLU D N 1
ATOM 13248 C CA . GLU D 1 848 ? 49.25374 110.00937 213.42739 1.000 79.88870 848 GLU D CA 1
ATOM 13249 C C . GLU D 1 848 ? 48.29590 109.30743 214.36960 1.000 83.37260 848 GLU D C 1
ATOM 13250 O O . GLU D 1 848 ? 47.99793 108.12240 214.19578 1.000 82.65752 848 GLU D O 1
ATOM 13256 N N . ALA D 1 849 ? 47.82301 110.05152 215.36858 1.000 86.86272 849 ALA D N 1
ATOM 13257 C CA . ALA D 1 849 ? 46.70115 109.63057 216.20079 1.000 80.36516 849 ALA D CA 1
ATOM 13258 C C . ALA D 1 849 ? 45.89514 110.87057 216.55176 1.000 82.45545 849 ALA D C 1
ATOM 13259 O O . ALA D 1 849 ? 46.48115 111.88664 216.94157 1.000 83.17048 849 ALA D O 1
ATOM 13261 N N . PHE D 1 850 ? 44.56712 110.79850 216.41096 1.000 78.83542 850 PHE D N 1
ATOM 13262 C CA . PHE D 1 850 ? 43.70013 111.91550 216.78495 1.000 80.87043 850 PHE D CA 1
ATOM 13263 C C . PHE D 1 850 ? 42.29820 111.42748 217.13720 1.000 79.45127 850 PHE D C 1
ATOM 13264 O O . PHE D 1 850 ? 41.77115 110.49039 216.52538 1.000 78.86436 850 PHE D O 1
ATOM 13272 N N . GLY D 1 851 ? 41.68230 112.11556 218.10421 1.000 77.49092 851 GLY D N 1
ATOM 13273 C CA . GLY D 1 851 ? 40.27135 111.91853 218.39643 1.000 79.01104 851 GLY D CA 1
ATOM 13274 C C . GLY D 1 851 ? 39.53133 113.21353 218.66539 1.000 83.37590 851 GLY D C 1
ATOM 13275 O O . GLY D 1 851 ? 40.13034 114.22960 219.04019 1.000 81.71816 851 GLY D O 1
ATOM 13276 N N . GLY D 1 852 ? 38.21331 113.17245 218.48858 1.000 85.30408 852 GLY D N 1
ATOM 13277 C CA . GLY D 1 852 ? 37.39030 114.33245 218.79556 1.000 82.47527 852 GLY D CA 1
ATOM 13278 C C . GLY D 1 852 ? 35.90730 114.01938 218.70780 1.000 84.00172 852 GLY D C 1
ATOM 13279 O O . GLY D 1 852 ? 35.49831 112.90232 218.37499 1.000 84.50116 852 GLY D O 1
ATOM 13280 N N . PHE D 1 853 ? 35.09430 115.02638 219.02480 1.000 85.82552 853 PHE D N 1
ATOM 13281 C CA . PHE D 1 853 ? 33.64530 114.89030 218.93802 1.000 86.38270 853 PHE D CA 1
ATOM 13282 C C . PHE D 1 853 ? 33.07013 115.99018 218.06498 1.000 86.64866 853 PHE D C 1
ATOM 13283 O O . PHE D 1 853 ? 33.75303 116.94216 217.67478 1.000 86.27015 853 PHE D O 1
ATOM 13291 N N . GLU D 1 854 ? 31.78309 115.85409 217.77817 1.000 85.05666 854 GLU D N 1
ATOM 13292 C CA . GLU D 1 854 ? 31.13892 116.73295 216.81116 1.000 86.38502 854 GLU D CA 1
ATOM 13293 C C . GLU D 1 854 ? 29.64296 116.71392 217.12438 1.000 90.65740 854 GLU D C 1
ATOM 13294 O O . GLU D 1 854 ? 28.89392 115.89083 216.59157 1.000 86.91493 854 GLU D O 1
ATOM 13300 N N . TYR D 1 855 ? 29.23505 117.61700 218.02133 1.000 92.31447 855 TYR D N 1
ATOM 13301 C CA . TYR D 1 855 ? 27.84510 117.76199 218.43851 1.000 89.78378 855 TYR D CA 1
ATOM 13302 C C . TYR D 1 855 ? 27.11193 118.70385 217.49251 1.000 88.21054 855 TYR D C 1
ATOM 13303 O O . TYR D 1 855 ? 27.70181 119.64281 216.94832 1.000 92.50431 855 TYR D O 1
ATOM 13312 N N . ASP D 1 856 ? 25.82991 118.42777 217.28072 1.000 84.51735 856 ASP D N 1
ATOM 13313 C CA . ASP D 1 856 ? 24.98075 119.18663 216.37375 1.000 86.69101 856 ASP D CA 1
ATOM 13314 C C . ASP D 1 856 ? 23.61883 119.35364 217.03892 1.000 96.56093 856 ASP D C 1
ATOM 13315 O O . ASP D 1 856 ? 23.15297 118.45170 217.74109 1.000 100.47735 856 ASP D O 1
ATOM 13320 N N . SER D 1 857 ? 23.01176 120.52660 216.84887 1.000 94.30308 857 SER D N 1
ATOM 13321 C CA . SER D 1 857 ? 21.76483 120.92761 217.48600 1.000 92.35540 857 SER D CA 1
ATOM 13322 C C . SER D 1 857 ? 20.95565 121.70346 216.45403 1.000 95.82920 857 SER D C 1
ATOM 13323 O O . SER D 1 857 ? 21.36848 121.85035 215.29995 1.000 96.26087 857 SER D O 1
ATOM 13326 N N . CYS D 1 858 ? 19.78868 122.20346 216.86413 1.000 97.26469 858 CYS D N 1
ATOM 13327 C CA . CYS D 1 858 ? 18.94352 122.92931 215.92317 1.000 93.71619 858 CYS D CA 1
ATOM 13328 C C . CYS D 1 858 ? 19.60240 124.21629 215.44693 1.000 95.26395 858 CYS D C 1
ATOM 13329 O O . CYS D 1 858 ? 19.56222 124.53615 214.25190 1.000 93.14738 858 CYS D O 1
ATOM 13332 N N . CYS D 1 859 ? 20.18449 124.98742 216.37076 1.000 91.56242 859 CYS D N 1
ATOM 13333 C CA . CYS D 1 859 ? 20.69339 126.31240 216.04754 1.000 90.56634 859 CYS D CA 1
ATOM 13334 C C . CYS D 1 859 ? 22.18242 126.47450 216.33732 1.000 90.38946 859 CYS D C 1
ATOM 13335 O O . CYS D 1 859 ? 22.65539 127.61554 216.44412 1.000 89.84450 859 CYS D O 1
ATOM 13338 N N . TRP D 1 860 ? 22.94448 125.38555 216.44633 1.000 87.31778 860 TRP D N 1
ATOM 13339 C CA . TRP D 1 860 ? 24.38050 125.56563 216.61511 1.000 84.91822 860 TRP D CA 1
ATOM 13340 C C . TRP D 1 860 ? 25.07655 124.21366 216.56317 1.000 86.87974 860 TRP D C 1
ATOM 13341 O O . TRP D 1 860 ? 24.54467 123.22369 217.06535 1.000 90.28003 860 TRP D O 1
ATOM 13352 N N . LYS D 1 861 ? 26.25847 124.16964 215.95701 1.000 84.00352 861 LYS D N 1
ATOM 13353 C CA . LYS D 1 861 ? 27.05153 122.95168 215.99603 1.000 84.89971 861 LYS D CA 1
ATOM 13354 C C . LYS D 1 861 ? 28.46258 123.27179 216.46080 1.000 82.46218 861 LYS D C 1
ATOM 13355 O O . LYS D 1 861 ? 28.92452 124.41281 216.40261 1.000 83.76736 861 LYS D O 1
ATOM 13361 N N . LEU D 1 862 ? 29.13869 122.23488 216.93182 1.000 80.27261 862 LEU D N 1
ATOM 13362 C CA . LEU D 1 862 ? 30.43377 122.39800 217.55662 1.000 81.43696 862 LEU D CA 1
ATOM 13363 C C . LEU D 1 862 ? 31.26579 121.15801 217.28165 1.000 88.77040 862 LEU D C 1
ATOM 13364 O O . LEU D 1 862 ? 30.83088 120.03602 217.56983 1.000 92.31100 862 LEU D O 1
ATOM 13369 N N . ARG D 1 863 ? 32.44670 121.36400 216.69546 1.000 84.98324 863 ARG D N 1
ATOM 13370 C CA . ARG D 1 863 ? 33.37070 120.28200 216.39345 1.000 85.83350 863 ARG D CA 1
ATOM 13371 C C . ARG D 1 863 ? 34.69779 120.54514 217.09124 1.000 87.97833 863 ARG D C 1
ATOM 13372 O O . ARG D 1 863 ? 35.27172 121.63415 216.96303 1.000 84.88889 863 ARG D O 1
ATOM 13380 N N . LEU D 1 864 ? 35.16894 119.55525 217.84228 1.000 86.75109 864 LEU D N 1
ATOM 13381 C CA . LEU D 1 864 ? 36.44603 119.63438 218.53309 1.000 84.07989 864 LEU D CA 1
ATOM 13382 C C . LEU D 1 864 ? 37.29203 118.42337 218.15511 1.000 83.25271 864 LEU D C 1
ATOM 13383 O O . LEU D 1 864 ? 36.77106 117.31034 218.03431 1.000 87.94813 864 LEU D O 1
ATOM 13388 N N . ILE D 1 865 ? 38.59199 118.63641 217.94491 1.000 78.30709 865 ILE D N 1
ATOM 13389 C CA . ILE D 1 865 ? 39.47999 117.53941 217.57291 1.000 78.58878 865 ILE D CA 1
ATOM 13390 C C . ILE D 1 865 ? 40.83707 117.76154 218.21369 1.000 79.94893 865 ILE D C 1
ATOM 13391 O O . ILE D 1 865 ? 41.48199 118.78954 217.98549 1.000 76.62888 865 ILE D O 1
ATOM 13396 N N . ASN D 1 866 ? 41.27122 116.79965 219.00974 1.000 84.79257 866 ASN D N 1
ATOM 13397 C CA . ASN D 1 866 ? 42.63929 116.76776 219.49355 1.000 86.59879 866 ASN D CA 1
ATOM 13398 C C . ASN D 1 866 ? 43.43319 115.91169 218.50854 1.000 83.43702 866 ASN D C 1
ATOM 13399 O O . ASN D 1 866 ? 42.86214 115.04758 217.83571 1.000 83.36847 866 ASN D O 1
ATOM 13404 N N . ARG D 1 867 ? 44.73516 116.16973 218.38433 1.000 81.14815 867 ARG D N 1
ATOM 13405 C CA . ARG D 1 867 ? 45.46504 115.51764 217.30530 1.000 81.83904 867 ARG D CA 1
ATOM 13406 C C . ARG D 1 867 ? 46.96508 115.48174 217.57509 1.000 85.00289 867 ARG D C 1
ATOM 13407 O O . ARG D 1 867 ? 47.55610 116.48081 218.00190 1.000 83.94707 867 ARG D O 1
ATOM 13415 N N . TYR D 1 868 ? 47.57309 114.32273 217.29114 1.000 87.08648 868 TYR D N 1
ATOM 13416 C CA . TYR D 1 868 ? 49.02110 114.13080 217.31396 1.000 86.98160 868 TYR D CA 1
ATOM 13417 C C . TYR D 1 868 ? 49.49494 113.57867 215.97395 1.000 86.95134 868 TYR D C 1
ATOM 13418 O O . TYR D 1 868 ? 48.82889 112.72257 215.37714 1.000 84.44036 868 TYR D O 1
ATOM 13427 N N . TRP D 1 869 ? 50.64985 114.05067 215.50674 1.000 81.96345 869 TRP D N 1
ATOM 13428 C CA . TRP D 1 869 ? 51.15570 113.58454 214.22472 1.000 81.65677 869 TRP D CA 1
ATOM 13429 C C . TRP D 1 869 ? 52.65367 113.85860 214.13948 1.000 83.96448 869 TRP D C 1
ATOM 13430 O O . TRP D 1 869 ? 53.22876 114.54672 214.98532 1.000 85.59729 869 TRP D O 1
ATOM 13441 N N . LEU D 1 870 ? 53.28955 113.27351 213.11146 1.000 87.09023 870 LEU D N 1
ATOM 13442 C CA . LEU D 1 870 ? 54.72551 113.40455 212.85024 1.000 86.32390 870 LEU D CA 1
ATOM 13443 C C . LEU D 1 870 ? 54.88630 114.27841 211.61812 1.000 84.80300 870 LEU D C 1
ATOM 13444 O O . LEU D 1 870 ? 54.55916 113.85027 210.50421 1.000 84.84490 870 LEU D O 1
ATOM 13449 N N . ASP D 1 871 ? 55.39027 115.49546 211.82091 1.000 85.58968 871 ASP D N 1
ATOM 13450 C CA . ASP D 1 871 ? 55.45608 116.49434 210.76379 1.000 87.63920 871 ASP D CA 1
ATOM 13451 C C . ASP D 1 871 ? 56.82299 116.48933 210.09460 1.000 90.57190 871 ASP D C 1
ATOM 13452 O O . ASP D 1 871 ? 57.85409 116.32245 210.75347 1.000 91.69256 871 ASP D O 1
ATOM 13457 N N . VAL D 1 872 ? 56.81880 116.69618 208.77558 1.000 86.20100 872 VAL D N 1
ATOM 13458 C CA . VAL D 1 872 ? 58.06069 116.71315 208.02140 1.000 82.26813 872 VAL D CA 1
ATOM 13459 C C . VAL D 1 872 ? 58.93070 117.86224 208.48915 1.000 84.72545 872 VAL D C 1
ATOM 13460 O O . VAL D 1 872 ? 58.43671 118.94126 208.84210 1.000 88.50783 872 VAL D O 1
ATOM 13464 N N . ASP D 1 873 ? 60.24071 117.63130 208.49399 1.000 87.59140 873 ASP D N 1
ATOM 13465 C CA . ASP D 1 873 ? 61.19173 118.64939 208.91274 1.000 85.74467 873 ASP D CA 1
ATOM 13466 C C . ASP D 1 873 ? 62.50763 118.48336 208.17358 1.000 85.87625 873 ASP D C 1
ATOM 13467 O O . ASP D 1 873 ? 63.04867 117.37538 208.11163 1.000 89.78444 873 ASP D O 1
ATOM 13472 N N . ASP D 1 874 ? 63.02951 119.58832 207.64538 1.000 85.55589 874 ASP D N 1
ATOM 13473 C CA . ASP D 1 874 ? 64.40044 119.66133 207.15218 1.000 86.38215 874 ASP D CA 1
ATOM 13474 C C . ASP D 1 874 ? 65.21553 120.52547 208.10997 1.000 87.83924 874 ASP D C 1
ATOM 13475 O O . ASP D 1 874 ? 64.93950 121.72248 208.24487 1.000 90.94283 874 ASP D O 1
ATOM 13480 N N . ASP D 1 875 ? 66.22665 119.93059 208.75189 1.000 87.90007 875 ASP D N 1
ATOM 13481 C CA . ASP D 1 875 ? 67.10474 120.66473 209.66369 1.000 91.60011 875 ASP D CA 1
ATOM 13482 C C . ASP D 1 875 ? 68.17160 121.43069 208.86345 1.000 89.00349 875 ASP D C 1
ATOM 13483 O O . ASP D 1 875 ? 68.10942 121.50955 207.63445 1.000 91.83608 875 ASP D O 1
ATOM 13488 N N . ALA D 1 876 ? 69.16167 122.02581 209.54825 1.000 93.31775 876 ALA D N 1
ATOM 13489 C CA . ALA D 1 876 ? 70.14954 122.88978 208.89201 1.000 97.09495 876 ALA D CA 1
ATOM 13490 C C . ALA D 1 876 ? 71.34550 122.11677 208.35793 1.000 99.76937 876 ALA D C 1
ATOM 13491 O O . ALA D 1 876 ? 72.22138 122.71074 207.71574 1.000 99.70740 876 ALA D O 1
ATOM 13493 N N . PHE D 1 877 ? 71.39659 120.81681 208.63907 1.000 99.67671 877 PHE D N 1
ATOM 13494 C CA . PHE D 1 877 ? 72.36556 119.88379 208.08604 1.000 100.68802 877 PHE D CA 1
ATOM 13495 C C . PHE D 1 877 ? 71.80143 119.10063 206.90121 1.000 100.59247 877 PHE D C 1
ATOM 13496 O O . PHE D 1 877 ? 72.28144 117.99362 206.61027 1.000 101.80295 877 PHE D O 1
ATOM 13504 N N . LEU D 1 878 ? 70.75731 119.62951 206.25229 1.000 95.59768 878 LEU D N 1
ATOM 13505 C CA . LEU D 1 878 ? 70.16217 119.04335 205.05644 1.000 89.32797 878 LEU D CA 1
ATOM 13506 C C . LEU D 1 878 ? 69.85426 117.55335 205.21665 1.000 88.20429 878 LEU D C 1
ATOM 13507 O O . LEU D 1 878 ? 69.87616 116.80024 204.24274 1.000 93.84283 878 LEU D O 1
ATOM 13512 N N . VAL D 1 879 ? 69.54945 117.11048 206.43175 1.000 85.71216 879 VAL D N 1
ATOM 13513 C CA . VAL D 1 879 ? 69.17055 115.72649 206.70596 1.000 90.33563 879 VAL D CA 1
ATOM 13514 C C . VAL D 1 879 ? 67.67359 115.68946 207.00217 1.000 90.06690 879 VAL D C 1
ATOM 13515 O O . VAL D 1 879 ? 67.17567 116.49852 207.79015 1.000 90.29698 879 VAL D O 1
ATOM 13519 N N . GLN D 1 880 ? 66.95454 114.77035 206.35837 1.000 88.53574 880 GLN D N 1
ATOM 13520 C CA . GLN D 1 880 ? 65.52558 114.64632 206.60659 1.000 84.37320 880 GLN D CA 1
ATOM 13521 C C . GLN D 1 880 ? 65.28080 114.19447 208.03667 1.000 87.60658 880 GLN D C 1
ATOM 13522 O O . GLN D 1 880 ? 66.08392 113.45757 208.61165 1.000 88.82559 880 GLN D O 1
ATOM 13528 N N . SER D 1 881 ? 64.16086 114.63648 208.60178 1.000 88.43631 881 SER D N 1
ATOM 13529 C CA . SER D 1 881 ? 63.78407 114.31362 209.97287 1.000 90.73012 881 SER D CA 1
ATOM 13530 C C . SER D 1 881 ? 62.26908 114.46657 210.11006 1.000 93.50256 881 SER D C 1
ATOM 13531 O O . SER D 1 881 ? 61.59793 115.00444 209.22310 1.000 95.28809 881 SER D O 1
ATOM 13534 N N . GLU D 1 882 ? 61.72926 113.97367 211.22920 1.000 87.71969 882 GLU D N 1
ATOM 13535 C CA . GLU D 1 882 ? 60.35930 114.28066 211.62035 1.000 86.90873 882 GLU D CA 1
ATOM 13536 C C . GLU D 1 882 ? 60.33248 114.78582 213.05430 1.000 88.32071 882 GLU D C 1
ATOM 13537 O O . GLU D 1 882 ? 61.10262 114.31494 213.89425 1.000 89.18628 882 GLU D O 1
ATOM 13543 N N . LYS D 1 883 ? 59.44447 115.74881 213.32632 1.000 85.22621 883 LYS D N 1
ATOM 13544 C CA . LYS D 1 883 ? 59.17664 116.23395 214.67330 1.000 89.02938 883 LYS D CA 1
ATOM 13545 C C . LYS D 1 883 ? 57.74471 115.88093 215.05754 1.000 87.99044 883 LYS D C 1
ATOM 13546 O O . LYS D 1 883 ? 56.85459 115.85179 214.20067 1.000 89.79143 883 LYS D O 1
ATOM 13552 N N . ALA D 1 884 ? 57.51690 115.58706 216.33660 1.000 83.84373 884 ALA D N 1
ATOM 13553 C CA . ALA D 1 884 ? 56.16098 115.28705 216.77983 1.000 86.80337 884 ALA D CA 1
ATOM 13554 C C . ALA D 1 884 ? 55.46397 116.59506 217.12478 1.000 88.20412 884 ALA D C 1
ATOM 13555 O O . ALA D 1 884 ? 55.99604 117.41017 217.88761 1.000 91.92981 884 ALA D O 1
ATOM 13557 N N . ASP D 1 885 ? 54.28888 116.80194 216.53792 1.000 86.44534 885 ASP D N 1
ATOM 13558 C CA . ASP D 1 885 ? 53.48085 117.99893 216.72790 1.000 86.52269 885 ASP D CA 1
ATOM 13559 C C . ASP D 1 885 ? 52.12594 117.58793 217.26613 1.000 87.72452 885 ASP D C 1
ATOM 13560 O O . ASP D 1 885 ? 51.50391 116.65184 216.75232 1.000 83.65754 885 ASP D O 1
ATOM 13565 N N . ARG D 1 886 ? 51.66706 118.27902 218.29112 1.000 88.77199 886 ARG D N 1
ATOM 13566 C CA . ARG D 1 886 ? 50.31613 118.05602 218.76333 1.000 91.67761 886 ARG D CA 1
ATOM 13567 C C . ARG D 1 886 ? 49.48503 119.29395 218.45131 1.000 88.83879 886 ARG D C 1
ATOM 13568 O O . ARG D 1 886 ? 50.02295 120.37594 218.19711 1.000 85.41305 886 ARG D O 1
ATOM 13576 N N . GLY D 1 887 ? 48.17103 119.11188 218.39751 1.000 83.40868 887 GLY D N 1
ATOM 13577 C CA . GLY D 1 887 ? 47.30095 120.23081 218.11951 1.000 82.65270 887 GLY D CA 1
ATOM 13578 C C . GLY D 1 887 ? 45.88202 120.01980 218.58773 1.000 80.44884 887 GLY D C 1
ATOM 13579 O O . GLY D 1 887 ? 45.38108 118.88978 218.62393 1.000 76.52222 887 GLY D O 1
ATOM 13580 N N . ILE D 1 888 ? 45.22403 121.10882 218.96070 1.000 81.51204 888 ILE D N 1
ATOM 13581 C CA . ILE D 1 888 ? 43.81908 121.07480 219.33990 1.000 82.00838 888 ILE D CA 1
ATOM 13582 C C . ILE D 1 888 ? 43.07992 122.09267 218.48589 1.000 76.67941 888 ILE D C 1
ATOM 13583 O O . ILE D 1 888 ? 43.60183 123.18066 218.20569 1.000 75.88105 888 ILE D O 1
ATOM 13588 N N . PHE D 1 889 ? 41.89387 121.71456 218.02710 1.000 75.05232 889 PHE D N 1
ATOM 13589 C CA . PHE D 1 889 ? 41.18769 122.47042 217.00711 1.000 74.55535 889 PHE D CA 1
ATOM 13590 C C . PHE D 1 889 ? 39.72375 122.53240 217.41031 1.000 76.45418 889 PHE D C 1
ATOM 13591 O O . PHE D 1 889 ? 39.11283 121.50341 217.71951 1.000 78.78909 889 PHE D O 1
ATOM 13599 N N . LEU D 1 890 ? 39.17870 123.74238 217.44625 1.000 74.11580 890 LEU D N 1
ATOM 13600 C CA . LEU D 1 890 ? 37.84576 123.97738 217.97441 1.000 74.11807 890 LEU D CA 1
ATOM 13601 C C . LEU D 1 890 ? 37.11159 124.90824 217.03941 1.000 73.88880 890 LEU D C 1
ATOM 13602 O O . LEU D 1 890 ? 37.60150 125.99823 216.72021 1.000 75.21070 890 LEU D O 1
ATOM 13607 N N . GLN D 1 891 ? 35.95254 124.47314 216.58562 1.000 74.44183 891 GLN D N 1
ATOM 13608 C CA . GLN D 1 891 ? 35.10240 125.38102 215.85263 1.000 81.80575 891 GLN D CA 1
ATOM 13609 C C . GLN D 1 891 ? 33.71249 125.34103 216.46083 1.000 86.74068 891 GLN D C 1
ATOM 13610 O O . GLN D 1 891 ? 33.17557 124.25803 216.72503 1.000 88.09753 891 GLN D O 1
ATOM 13616 N N . ILE D 1 892 ? 33.15147 126.51803 216.72378 1.000 81.53815 892 ILE D N 1
ATOM 13617 C CA . ILE D 1 892 ? 31.73951 126.64400 217.03496 1.000 81.28303 892 ILE D CA 1
ATOM 13618 C C . ILE D 1 892 ? 31.08732 127.37684 215.88197 1.000 81.96927 892 ILE D C 1
ATOM 13619 O O . ILE D 1 892 ? 31.69819 128.25580 215.26678 1.000 92.44145 892 ILE D O 1
ATOM 13624 N N . VAL D 1 893 ? 29.84229 127.02376 215.59918 1.000 82.34764 893 VAL D N 1
ATOM 13625 C CA . VAL D 1 893 ? 29.09212 127.62360 214.51022 1.000 79.88937 893 VAL D CA 1
ATOM 13626 C C . VAL D 1 893 ? 27.69117 127.90460 215.01839 1.000 80.55411 893 VAL D C 1
ATOM 13627 O O . VAL D 1 893 ? 27.00528 126.98962 215.49158 1.000 81.46347 893 VAL D O 1
ATOM 13631 N N . LEU D 1 894 ? 27.27511 129.16457 214.94230 1.000 77.21972 894 LEU D N 1
ATOM 13632 C CA . LEU D 1 894 ? 25.94215 129.55056 215.39544 1.000 78.18674 894 LEU D CA 1
ATOM 13633 C C . LEU D 1 894 ? 25.03898 129.61838 214.16756 1.000 78.03499 894 LEU D C 1
ATOM 13634 O O . LEU D 1 894 ? 25.02783 130.61830 213.44645 1.000 79.18284 894 LEU D O 1
ATOM 13639 N N . LYS D 1 895 ? 24.28099 128.54532 213.92879 1.000 78.67872 895 LYS D N 1
ATOM 13640 C CA . LYS D 1 895 ? 23.35584 128.50915 212.80292 1.000 78.48010 895 LYS D CA 1
ATOM 13641 C C . LYS D 1 895 ? 22.44679 129.72912 212.83591 1.000 80.46634 895 LYS D C 1
ATOM 13642 O O . LYS D 1 895 ? 21.85992 130.05121 213.87096 1.000 85.38163 895 LYS D O 1
ATOM 13648 N N . GLY D 1 896 ? 22.36460 130.42999 211.70485 1.000 82.93010 896 GLY D N 1
ATOM 13649 C CA . GLY D 1 896 ? 21.50953 131.58893 211.55583 1.000 82.14585 896 GLY D CA 1
ATOM 13650 C C . GLY D 1 896 ? 22.19949 132.93298 211.69659 1.000 81.86520 896 GLY D C 1
ATOM 13651 O O . GLY D 1 896 ? 21.60039 133.95391 211.34255 1.000 81.17876 896 GLY D O 1
ATOM 13652 N N . LEU D 1 897 ? 23.41856 132.97109 212.22941 1.000 81.43620 897 LEU D N 1
ATOM 13653 C CA . LEU D 1 897 ? 24.20152 134.20714 212.33816 1.000 82.05510 897 LEU D CA 1
ATOM 13654 C C . LEU D 1 897 ? 25.29437 134.23007 211.27001 1.000 85.88221 897 LEU D C 1
ATOM 13655 O O . LEU D 1 897 ? 26.48841 134.30615 211.57783 1.000 84.83356 897 LEU D O 1
ATOM 13660 N N . GLY D 1 898 ? 24.88120 134.10791 210.00308 1.000 83.65860 898 GLY D N 1
ATOM 13661 C CA . GLY D 1 898 ? 25.82806 133.88383 208.91897 1.000 79.98939 898 GLY D CA 1
ATOM 13662 C C . GLY D 1 898 ? 26.53312 132.53386 208.94802 1.000 81.02977 898 GLY D C 1
ATOM 13663 O O . GLY D 1 898 ? 26.28428 131.70995 209.83815 1.000 88.12771 898 GLY D O 1
ATOM 13664 N N . GLY D 1 899 ? 27.39699 132.28679 207.96693 1.000 76.71811 899 GLY D N 1
ATOM 13665 C CA . GLY D 1 899 ? 28.18904 131.06182 207.92896 1.000 76.44977 899 GLY D CA 1
ATOM 13666 C C . GLY D 1 899 ? 28.54786 130.67567 206.49495 1.000 73.99474 899 GLY D C 1
ATOM 13667 O O . GLY D 1 899 ? 28.66570 131.52658 205.61984 1.000 72.13657 899 GLY D O 1
ATOM 13668 N N . ILE D 1 900 ? 28.71489 129.37266 206.28208 1.000 75.04263 900 ILE D N 1
ATOM 13669 C CA . ILE D 1 900 ? 29.00673 128.81852 204.96210 1.000 72.34527 900 ILE D CA 1
ATOM 13670 C C . ILE D 1 900 ? 27.91372 127.82643 204.58836 1.000 74.06107 900 ILE D C 1
ATOM 13671 O O . ILE D 1 900 ? 27.33987 127.16750 205.46152 1.000 81.73881 900 ILE D O 1
ATOM 13676 N N . VAL D 1 901 ? 27.61754 127.72527 203.29142 1.000 76.97584 901 VAL D N 1
ATOM 13677 C CA . VAL D 1 901 ? 26.68252 126.71417 202.80266 1.000 81.84179 901 VAL D CA 1
ATOM 13678 C C . VAL D 1 901 ? 27.22937 126.01106 201.55766 1.000 81.83138 901 VAL D C 1
ATOM 13679 O O . VAL D 1 901 ? 26.77621 126.27391 200.43970 1.000 82.73561 901 VAL D O 1
ATOM 13683 N N . GLY D 1 902 ? 28.19944 125.10412 201.74263 1.000 91.36861 902 GLY D N 1
ATOM 13684 C CA . GLY D 1 902 ? 28.74332 124.29502 200.64665 1.000 94.18560 902 GLY D CA 1
ATOM 13685 C C . GLY D 1 902 ? 30.21634 123.86709 200.65449 1.000 90.05266 902 GLY D C 1
ATOM 13686 O O . GLY D 1 902 ? 30.71350 123.15621 201.54150 1.000 92.82270 902 GLY D O 1
ATOM 13687 N N . THR D 1 905 ? 33.94868 120.88942 202.12030 1.000 101.58166 905 THR D N 1
ATOM 13688 C CA . THR D 1 905 ? 34.94263 121.95946 202.11504 1.000 108.05173 905 THR D CA 1
ATOM 13689 C C . THR D 1 905 ? 36.17477 121.58261 202.97291 1.000 107.94933 905 THR D C 1
ATOM 13690 O O . THR D 1 905 ? 37.17774 122.30165 202.97269 1.000 107.05520 905 THR D O 1
ATOM 13694 N N . GLU D 1 906 ? 36.10491 120.43669 203.66205 1.000 103.85156 906 GLU D N 1
ATOM 13695 C CA . GLU D 1 906 ? 37.19105 119.92183 204.49496 1.000 102.43963 906 GLU D CA 1
ATOM 13696 C C . GLU D 1 906 ? 38.17797 119.10278 203.66791 1.000 101.80449 906 GLU D C 1
ATOM 13697 O O . GLU D 1 906 ? 37.78588 118.37466 202.75505 1.000 103.40228 906 GLU D O 1
ATOM 13703 N N . MET D 1 907 ? 39.46102 119.17788 204.02972 1.000 104.01771 907 MET D N 1
ATOM 13704 C CA . MET D 1 907 ? 40.47097 118.33185 203.39568 1.000 103.07800 907 MET D CA 1
ATOM 13705 C C . MET D 1 907 ? 41.19215 117.42599 204.37868 1.000 99.45601 907 MET D C 1
ATOM 13706 O O . MET D 1 907 ? 41.32816 116.22297 204.12180 1.000 106.13908 907 MET D O 1
ATOM 13711 N N . PHE D 1 908 ? 41.70228 117.97314 205.48255 1.000 92.51756 908 PHE D N 1
ATOM 13712 C CA . PHE D 1 908 ? 42.45145 117.15328 206.42853 1.000 91.42421 908 PHE D CA 1
ATOM 13713 C C . PHE D 1 908 ? 41.57258 116.06031 207.01278 1.000 98.04781 908 PHE D C 1
ATOM 13714 O O . PHE D 1 908 ? 41.92363 114.87132 206.98587 1.000 96.63032 908 PHE D O 1
ATOM 13722 N N . LEU D 1 909 ? 40.42163 116.45032 207.55090 1.000 98.39387 909 LEU D N 1
ATOM 13723 C CA . LEU D 1 909 ? 39.46975 115.47733 208.05814 1.000 95.45296 909 LEU D CA 1
ATOM 13724 C C . LEU D 1 909 ? 38.82563 114.66618 206.93732 1.000 91.47324 909 LEU D C 1
ATOM 13725 O O . LEU D 1 909 ? 38.53171 113.48418 207.12850 1.000 94.88054 909 LEU D O 1
ATOM 13730 N N . ASP D 1 910 ? 38.59944 115.26603 205.77329 1.000 92.45591 910 ASP D N 1
ATOM 13731 C CA . ASP D 1 910 ? 37.88332 114.56388 204.71747 1.000 94.32527 910 ASP D CA 1
ATOM 13732 C C . ASP D 1 910 ? 38.80725 113.66383 203.90144 1.000 97.91891 910 ASP D C 1
ATOM 13733 O O . ASP D 1 910 ? 38.67131 112.43483 203.92860 1.000 99.29836 910 ASP D O 1
ATOM 13738 N N . LYS D 1 911 ? 39.75012 114.26879 203.17324 1.000 102.56476 911 LYS D N 1
ATOM 13739 C CA . LYS D 1 911 ? 40.56902 113.53372 202.21121 1.000 103.21896 911 LYS D CA 1
ATOM 13740 C C . LYS D 1 911 ? 41.49416 112.54484 202.89919 1.000 103.79373 911 LYS D C 1
ATOM 13741 O O . LYS D 1 911 ? 41.55216 111.36980 202.52331 1.000 104.20768 911 LYS D O 1
ATOM 13747 N N . GLY D 1 912 ? 42.24027 113.00798 203.89003 1.000 114.10366 912 GLY D N 1
ATOM 13748 C CA . GLY D 1 912 ? 43.33138 112.20809 204.38597 1.000 116.45942 912 GLY D CA 1
ATOM 13749 C C . GLY D 1 912 ? 42.93255 111.02416 205.22416 1.000 112.43812 912 GLY D C 1
ATOM 13750 O O . GLY D 1 912 ? 43.79563 110.20024 205.54313 1.000 116.54044 912 GLY D O 1
ATOM 13751 N N . ILE D 1 913 ? 41.65660 110.89115 205.57735 1.000 107.45498 913 ILE D N 1
ATOM 13752 C CA . ILE D 1 913 ? 41.31279 109.93225 206.61751 1.000 104.13072 913 ILE D CA 1
ATOM 13753 C C . ILE D 1 913 ? 40.15378 109.02416 206.23877 1.000 103.78902 913 ILE D C 1
ATOM 13754 O O . ILE D 1 913 ? 40.36276 107.90111 205.76387 1.000 107.38055 913 ILE D O 1
ATOM 13759 N N . GLN D 1 914 ? 38.92379 109.47413 206.47990 1.000 92.31657 914 GLN D N 1
ATOM 13760 C CA . GLN D 1 914 ? 37.84784 108.49108 206.50316 1.000 93.13171 914 GLN D CA 1
ATOM 13761 C C . GLN D 1 914 ? 37.11066 108.36190 205.17227 1.000 87.47589 914 GLN D C 1
ATOM 13762 O O . GLN D 1 914 ? 36.94764 107.25383 204.65642 1.000 84.99237 914 GLN D O 1
ATOM 13768 N N . GLY D 1 915 ? 36.64253 109.46682 204.61521 1.000 91.03202 915 GLY D N 1
ATOM 13769 C CA . GLY D 1 915 ? 35.53441 109.35166 203.68438 1.000 97.72245 915 GLY D CA 1
ATOM 13770 C C . GLY D 1 915 ? 34.35346 110.06468 204.30947 1.000 104.47040 915 GLY D C 1
ATOM 13771 O O . GLY D 1 915 ? 33.19046 109.65562 204.19368 1.000 100.71628 915 GLY D O 1
ATOM 13772 N N . TYR D 1 916 ? 34.69352 111.13978 205.02230 1.000 97.05959 916 TYR D N 1
ATOM 13773 C CA . TYR D 1 916 ? 33.76958 112.00182 205.74333 1.000 93.58480 916 TYR D CA 1
ATOM 13774 C C . TYR D 1 916 ? 32.87341 112.75367 204.75937 1.000 99.03692 916 TYR D C 1
ATOM 13775 O O . TYR D 1 916 ? 32.94334 113.98066 204.67122 1.000 103.86334 916 TYR D O 1
ATOM 13784 N N . ARG D 1 917 ? 32.02433 112.04755 204.01857 1.000 96.45630 917 ARG D N 1
ATOM 13785 C CA . ARG D 1 917 ? 31.13017 112.71040 203.07162 1.000 95.72655 917 ARG D CA 1
ATOM 13786 C C . ARG D 1 917 ? 29.77920 111.98733 203.01089 1.000 96.45680 917 ARG D C 1
ATOM 13787 O O . ARG D 1 917 ? 29.68319 110.83928 202.57503 1.000 90.62770 917 ARG D O 1
ATOM 13795 N N . CYS E 2 20 ? 32.54424 72.95079 189.48256 1.000 102.69738 2 CYS E N 1
ATOM 13796 C CA . CYS E 2 20 ? 32.53645 73.61289 188.17761 1.000 99.63119 2 CYS E CA 1
ATOM 13797 C C . CYS E 2 20 ? 31.13253 74.06597 187.70844 1.000 99.11066 2 CYS E C 1
ATOM 13798 O O . CYS E 2 20 ? 30.38444 74.66893 188.48037 1.000 100.03875 2 CYS E O 1
ATOM 13801 N N . GLY E 2 21 ? 30.77971 73.80908 186.44436 1.000 94.62450 3 GLY E N 1
ATOM 13802 C CA . GLY E 2 21 ? 29.52081 74.28916 185.89022 1.000 96.93120 3 GLY E CA 1
ATOM 13803 C C . GLY E 2 21 ? 29.62298 75.49623 184.97133 1.000 99.10014 3 GLY E C 1
ATOM 13804 O O . GLY E 2 21 ? 28.58805 76.06829 184.60022 1.000 89.28754 3 GLY E O 1
ATOM 13805 N N . PHE E 2 22 ? 30.82805 75.90223 184.58953 1.000 99.64142 4 PHE E N 1
ATOM 13806 C CA . PHE E 2 22 ? 30.98821 77.01929 183.67664 1.000 91.27875 4 PHE E CA 1
ATOM 13807 C C . PHE E 2 22 ? 30.75941 76.59141 182.23658 1.000 94.42355 4 PHE E C 1
ATOM 13808 O O . PHE E 2 22 ? 30.88143 75.41844 181.87550 1.000 102.54271 4 PHE E O 1
ATOM 13816 N N . GLN E 2 23 ? 30.46457 77.57349 181.39761 1.000 91.19989 5 GLN E N 1
ATOM 13817 C CA . GLN E 2 23 ? 30.31477 77.33460 179.97457 1.000 94.88166 5 GLN E CA 1
ATOM 13818 C C . GLN E 2 23 ? 30.77592 78.57165 179.21473 1.000 90.82351 5 GLN E C 1
ATOM 13819 O O . GLN E 2 23 ? 30.59688 79.70762 179.66480 1.000 88.52746 5 GLN E O 1
ATOM 13825 N N . LEU E 2 24 ? 31.39308 78.32472 178.06081 1.000 89.15460 6 LEU E N 1
ATOM 13826 C CA . LEU E 2 24 ? 31.80024 79.38978 177.15495 1.000 89.59085 6 LEU E CA 1
ATOM 13827 C C . LEU E 2 24 ? 30.66331 80.37483 176.89286 1.000 89.99463 6 LEU E C 1
ATOM 13828 O O . LEU E 2 24 ? 29.52033 79.97788 176.65366 1.000 91.23938 6 LEU E O 1
ATOM 13833 N N . ARG E 2 25 ? 30.99235 81.66982 176.91401 1.000 84.64206 7 ARG E N 1
ATOM 13834 C CA . ARG E 2 25 ? 29.98040 82.70086 176.73294 1.000 85.11162 7 ARG E CA 1
ATOM 13835 C C . ARG E 2 25 ? 29.37061 82.58899 175.34584 1.000 84.05135 7 ARG E C 1
ATOM 13836 O O . ARG E 2 25 ? 30.07674 82.37305 174.35793 1.000 84.95401 7 ARG E O 1
ATOM 13844 N N . GLY E 2 26 ? 28.05962 82.72804 175.27266 1.000 87.56826 8 GLY E N 1
ATOM 13845 C CA . GLY E 2 26 ? 27.37380 82.53616 174.01955 1.000 89.01789 8 GLY E CA 1
ATOM 13846 C C . GLY E 2 26 ? 27.06694 83.82822 173.31260 1.000 89.89778 8 GLY E C 1
ATOM 13847 O O . GLY E 2 26 ? 26.89288 84.87218 173.94466 1.000 88.80146 8 GLY E O 1
ATOM 13848 N N . LEU E 2 27 ? 26.97813 83.73033 171.98058 1.000 93.49058 9 LEU E N 1
ATOM 13849 C CA . LEU E 2 27 ? 26.68129 84.90040 171.15663 1.000 90.81019 9 LEU E CA 1
ATOM 13850 C C . LEU E 2 27 ? 25.49824 85.71239 171.68552 1.000 90.07216 9 LEU E C 1
ATOM 13851 O O . LEU E 2 27 ? 25.43831 86.92341 171.45160 1.000 90.06139 9 LEU E O 1
ATOM 13856 N N . GLY E 2 28 ? 24.55112 85.08837 172.37633 1.000 95.25743 10 GLY E N 1
ATOM 13857 C CA . GLY E 2 28 ? 23.41906 85.83236 172.89322 1.000 94.92454 10 GLY E CA 1
ATOM 13858 C C . GLY E 2 28 ? 23.75490 86.54125 174.18333 1.000 95.59895 10 GLY E C 1
ATOM 13859 O O . GLY E 2 28 ? 23.44390 87.72125 174.37037 1.000 92.28210 10 GLY E O 1
ATOM 13860 N N . ASP E 2 29 ? 24.38674 85.80116 175.09236 1.000 99.22172 11 ASP E N 1
ATOM 13861 C CA . ASP E 2 29 ? 24.84057 86.35405 176.35647 1.000 97.17081 11 ASP E CA 1
ATOM 13862 C C . ASP E 2 29 ? 25.92863 87.40603 176.17271 1.000 95.34836 11 ASP E C 1
ATOM 13863 O O . ASP E 2 29 ? 26.36450 88.00494 177.16382 1.000 90.98351 11 ASP E O 1
ATOM 13868 N N . ALA E 2 30 ? 26.38382 87.65011 174.94280 1.000 95.42067 12 ALA E N 1
ATOM 13869 C CA . ALA E 2 30 ? 27.37188 88.69210 174.70603 1.000 92.22698 12 ALA E CA 1
ATOM 13870 C C . ALA E 2 30 ? 26.80402 89.93617 174.04204 1.000 88.98510 12 ALA E C 1
ATOM 13871 O O . ALA E 2 30 ? 27.27101 91.03213 174.34619 1.000 90.65619 12 ALA E O 1
ATOM 13873 N N . GLN E 2 31 ? 25.80314 89.81027 173.16888 1.000 88.72399 13 GLN E N 1
ATOM 13874 C CA . GLN E 2 31 ? 25.19327 90.99233 172.57189 1.000 93.19102 13 GLN E CA 1
ATOM 13875 C C . GLN E 2 31 ? 24.54813 91.86927 173.64586 1.000 92.25263 13 GLN E C 1
ATOM 13876 O O . GLN E 2 31 ? 24.41195 91.48518 174.81581 1.000 95.39080 13 GLN E O 1
ATOM 13882 N N . PHE E 2 32 ? 24.14023 93.06931 173.23089 1.000 89.23458 14 PHE E N 1
ATOM 13883 C CA . PHE E 2 32 ? 23.64912 94.06126 174.17890 1.000 90.57822 14 PHE E CA 1
ATOM 13884 C C . PHE E 2 32 ? 22.13511 94.12929 174.26468 1.000 94.13760 14 PHE E C 1
ATOM 13885 O O . PHE E 2 32 ? 21.60497 94.47723 175.32763 1.000 97.57648 14 PHE E O 1
ATOM 13893 N N . ALA E 2 33 ? 21.41426 93.79340 173.20155 1.000 91.41677 15 ALA E N 1
ATOM 13894 C CA . ALA E 2 33 ? 19.96026 93.89644 173.24434 1.000 90.16338 15 ALA E CA 1
ATOM 13895 C C . ALA E 2 33 ? 19.54325 95.32042 173.59939 1.000 85.49503 15 ALA E C 1
ATOM 13896 O O . ALA E 2 33 ? 18.65013 95.54339 174.41328 1.000 91.77659 15 ALA E O 1
ATOM 13898 N N . LEU E 2 34 ? 20.24136 96.29545 173.02357 1.000 88.85569 16 LEU E N 1
ATOM 13899 C CA . LEU E 2 34 ? 19.88937 97.70644 173.21363 1.000 89.69545 16 LEU E CA 1
ATOM 13900 C C . LEU E 2 34 ? 20.46258 98.44052 171.99577 1.000 87.69079 16 LEU E C 1
ATOM 13901 O O . LEU E 2 34 ? 21.60759 98.88849 172.00898 1.000 86.30392 16 LEU E O 1
ATOM 13906 N N . LYS E 2 35 ? 19.63473 98.55363 170.95866 1.000 84.07210 17 LYS E N 1
ATOM 13907 C CA . LYS E 2 35 ? 20.14694 98.77372 169.61475 1.000 84.56501 17 LYS E CA 1
ATOM 13908 C C . LYS E 2 35 ? 20.81400 100.14871 169.47396 1.000 87.47975 17 LYS E C 1
ATOM 13909 O O . LYS E 2 35 ? 21.75312 100.30674 168.67811 1.000 84.94771 17 LYS E O 1
ATOM 13915 N N . GLU E 2 36 ? 20.36392 101.15266 170.22797 1.000 84.46197 18 GLU E N 1
ATOM 13916 C CA . GLU E 2 36 ? 20.90598 102.49366 170.05816 1.000 78.36953 18 GLU E CA 1
ATOM 13917 C C . GLU E 2 36 ? 20.76882 103.28056 171.35920 1.000 77.24689 18 GLU E C 1
ATOM 13918 O O . GLU E 2 36 ? 19.84569 103.05953 172.14304 1.000 82.18042 18 GLU E O 1
ATOM 13924 N N . ILE E 2 37 ? 21.70381 104.19952 171.59041 1.000 78.54156 19 ILE E N 1
ATOM 13925 C CA . ILE E 2 37 ? 21.65966 105.05743 172.76947 1.000 75.90847 19 ILE E CA 1
ATOM 13926 C C . ILE E 2 37 ? 22.47474 106.30542 172.47568 1.000 75.77754 19 ILE E C 1
ATOM 13927 O O . ILE E 2 37 ? 23.43386 106.27246 171.69882 1.000 74.34165 19 ILE E O 1
ATOM 13932 N N . ASP E 2 38 ? 22.08669 107.40839 173.09571 1.000 74.95547 20 ASP E N 1
ATOM 13933 C CA . ASP E 2 38 ? 22.85873 108.63537 173.03392 1.000 69.94070 20 ASP E CA 1
ATOM 13934 C C . ASP E 2 38 ? 23.79456 108.69525 174.23706 1.000 69.66086 20 ASP E C 1
ATOM 13935 O O . ASP E 2 38 ? 23.43338 108.27017 175.33698 1.000 70.96598 20 ASP E O 1
ATOM 13940 N N . VAL E 2 39 ? 25.02060 109.17423 174.01128 1.000 73.29692 21 VAL E N 1
ATOM 13941 C CA . VAL E 2 39 ? 26.06146 109.24212 175.03744 1.000 69.70070 21 VAL E CA 1
ATOM 13942 C C . VAL E 2 39 ? 26.61449 110.65309 175.09063 1.000 64.62728 21 VAL E C 1
ATOM 13943 O O . VAL E 2 39 ? 26.95166 111.22817 174.05273 1.000 71.46837 21 VAL E O 1
ATOM 13947 N N . SER E 2 40 ? 26.77733 111.17900 176.29570 1.000 64.27436 22 SER E N 1
ATOM 13948 C CA . SER E 2 40 ? 27.32834 112.51197 176.47188 1.000 63.08614 22 SER E CA 1
ATOM 13949 C C . SER E 2 40 ? 27.85814 112.63484 177.89297 1.000 62.93903 22 SER E C 1
ATOM 13950 O O . SER E 2 40 ? 27.46899 111.87378 178.78185 1.000 64.98402 22 SER E O 1
ATOM 13953 N N . ALA E 2 41 ? 28.75714 113.60280 178.09818 1.000 62.58512 23 ALA E N 1
ATOM 13954 C CA . ALA E 2 41 ? 29.48796 113.74967 179.35629 1.000 58.46632 23 ALA E CA 1
ATOM 13955 C C . ALA E 2 41 ? 29.73296 115.22765 179.61845 1.000 58.66644 23 ALA E C 1
ATOM 13956 O O . ALA E 2 41 ? 29.71012 116.03972 178.69351 1.000 59.24452 23 ALA E O 1
ATOM 13958 N N . ARG E 2 42 ? 29.92379 115.58954 180.89250 1.000 60.20831 24 ARG E N 1
ATOM 13959 C CA . ARG E 2 42 ? 30.19278 116.99451 181.21665 1.000 60.01743 24 ARG E CA 1
ATOM 13960 C C . ARG E 2 42 ? 31.43491 117.47153 180.47787 1.000 60.96142 24 ARG E C 1
ATOM 13961 O O . ARG E 2 42 ? 31.45603 118.55657 179.88096 1.000 60.09697 24 ARG E O 1
ATOM 13969 N N . ASN E 2 43 ? 32.48388 116.64849 180.51796 1.000 62.65798 25 ASN E N 1
ATOM 13970 C CA . ASN E 2 43 ? 33.70699 116.80052 179.74315 1.000 55.25136 25 ASN E CA 1
ATOM 13971 C C . ASN E 2 43 ? 33.43518 116.23363 178.35707 1.000 56.69953 25 ASN E C 1
ATOM 13972 O O . ASN E 2 43 ? 33.73919 115.08165 178.03902 1.000 59.07022 25 ASN E O 1
ATOM 13977 N N . ALA E 2 44 ? 32.85233 117.08472 177.51305 1.000 56.68069 26 ALA E N 1
ATOM 13978 C CA . ALA E 2 44 ? 32.10549 116.60483 176.35090 1.000 58.68978 26 ALA E CA 1
ATOM 13979 C C . ALA E 2 44 ? 32.97561 115.84888 175.35397 1.000 57.67754 26 ALA E C 1
ATOM 13980 O O . ALA E 2 44 ? 32.45471 115.12396 174.50384 1.000 58.10303 26 ALA E O 1
ATOM 13982 N N . TYR E 2 45 ? 34.29061 116.03284 175.41518 1.000 59.77857 27 TYR E N 1
ATOM 13983 C CA . TYR E 2 45 ? 35.19974 115.49089 174.41627 1.000 59.63465 27 TYR E CA 1
ATOM 13984 C C . TYR E 2 45 ? 36.37562 114.75680 175.06338 1.000 59.86270 27 TYR E C 1
ATOM 13985 O O . TYR E 2 45 ? 37.32871 114.37883 174.37049 1.000 55.64710 27 TYR E O 1
ATOM 13994 N N . GLY E 2 46 ? 36.30542 114.52970 176.37936 1.000 57.83235 28 GLY E N 1
ATOM 13995 C CA . GLY E 2 46 ? 37.37429 113.91361 177.12946 1.000 59.30770 28 GLY E CA 1
ATOM 13996 C C . GLY E 2 46 ? 37.62831 112.48164 176.71539 1.000 61.09312 28 GLY E C 1
ATOM 13997 O O . GLY E 2 46 ? 36.76838 111.82971 176.11421 1.000 61.84409 28 GLY E O 1
ATOM 13998 N N . PRO E 2 47 ? 38.80924 111.95057 177.03552 1.000 58.76049 29 PRO E N 1
ATOM 13999 C CA . PRO E 2 47 ? 39.05525 110.54859 176.69645 1.000 61.06733 29 PRO E CA 1
ATOM 14000 C C . PRO E 2 47 ? 37.97215 109.62459 177.21722 1.000 62.77165 29 PRO E C 1
ATOM 14001 O O . PRO E 2 47 ? 37.58822 108.69065 176.50509 1.000 70.35453 29 PRO E O 1
ATOM 14005 N N . THR E 2 48 ? 37.44198 109.84251 178.42816 1.000 64.93947 30 THR E N 1
ATOM 14006 C CA . THR E 2 48 ? 36.56486 108.81449 178.98295 1.000 64.51393 30 THR E CA 1
ATOM 14007 C C . THR E 2 48 ? 35.29298 108.67459 178.15775 1.000 63.47047 30 THR E C 1
ATOM 14008 O O . THR E 2 48 ? 34.85899 107.55463 177.87060 1.000 64.47826 30 THR E O 1
ATOM 14012 N N . VAL E 2 49 ? 34.69108 109.79264 177.73975 1.000 63.40568 31 VAL E N 1
ATOM 14013 C CA . VAL E 2 49 ? 33.44118 109.68274 176.98556 1.000 63.89369 31 VAL E CA 1
ATOM 14014 C C . VAL E 2 49 ? 33.71139 109.30985 175.53157 1.000 62.30051 31 VAL E C 1
ATOM 14015 O O . VAL E 2 49 ? 32.81747 108.80093 174.84040 1.000 62.70207 31 VAL E O 1
ATOM 14019 N N . ARG E 2 50 ? 34.92647 109.58085 175.03477 1.000 60.96767 32 ARG E N 1
ATOM 14020 C CA . ARG E 2 50 ? 35.27965 109.16094 173.67979 1.000 60.83802 32 ARG E CA 1
ATOM 14021 C C . ARG E 2 50 ? 35.49661 107.66094 173.62870 1.000 65.16872 32 ARG E C 1
ATOM 14022 O O . ARG E 2 50 ? 35.07473 106.98903 172.67759 1.000 63.28800 32 ARG E O 1
ATOM 14030 N N . GLU E 2 51 ? 36.17645 107.12784 174.64976 1.000 65.16328 33 GLU E N 1
ATOM 14031 C CA . GLU E 2 51 ? 36.47040 105.70483 174.70969 1.000 64.12688 33 GLU E CA 1
ATOM 14032 C C . GLU E 2 51 ? 35.22433 104.90484 175.02545 1.000 64.49284 33 GLU E C 1
ATOM 14033 O O . GLU E 2 51 ? 35.02738 103.82189 174.47033 1.000 64.86807 33 GLU E O 1
ATOM 14039 N N . LEU E 2 52 ? 34.35322 105.41980 175.88336 1.000 64.61409 34 LEU E N 1
ATOM 14040 C CA . LEU E 2 52 ? 33.10016 104.71282 176.09012 1.000 64.93625 34 LEU E CA 1
ATOM 14041 C C . LEU E 2 52 ? 32.33035 104.55195 174.77399 1.000 65.49551 34 LEU E C 1
ATOM 14042 O O . LEU E 2 52 ? 31.88837 103.44398 174.45884 1.000 67.51568 34 LEU E O 1
ATOM 14047 N N . LYS E 2 53 ? 32.21351 105.61301 173.95206 1.000 63.12278 35 LYS E N 1
ATOM 14048 C CA . LYS E 2 53 ? 31.44669 105.48214 172.69994 1.000 65.14744 35 LYS E CA 1
ATOM 14049 C C . LYS E 2 53 ? 32.13681 104.56119 171.67597 1.000 71.34991 35 LYS E C 1
ATOM 14050 O O . LYS E 2 53 ? 31.45990 103.86528 170.90381 1.000 73.04861 35 LYS E O 1
ATOM 14056 N N . GLU E 2 54 ? 33.47282 104.56316 171.61516 1.000 67.62773 36 GLU E N 1
ATOM 14057 C CA . GLU E 2 54 ? 34.14791 103.59021 170.75518 1.000 66.85366 36 GLU E CA 1
ATOM 14058 C C . GLU E 2 54 ? 33.85580 102.17218 171.21903 1.000 70.21155 36 GLU E C 1
ATOM 14059 O O . GLU E 2 54 ? 33.65490 101.26625 170.40093 1.000 74.18504 36 GLU E O 1
ATOM 14065 N N . THR E 2 55 ? 33.86260 101.94908 172.53801 1.000 67.88008 37 THR E N 1
ATOM 14066 C CA . THR E 2 55 ? 33.54849 100.61705 173.03586 1.000 67.34969 37 THR E CA 1
ATOM 14067 C C . THR E 2 55 ? 32.11553 100.24311 172.70662 1.000 68.75453 37 THR E C 1
ATOM 14068 O O . THR E 2 55 ? 31.84155 99.11316 172.28950 1.000 71.65991 37 THR E O 1
ATOM 14072 N N . LEU E 2 56 ? 31.17852 101.16713 172.91756 1.000 68.88250 38 LEU E N 1
ATOM 14073 C CA . LEU E 2 56 ? 29.78455 100.83519 172.66233 1.000 71.27311 38 LEU E CA 1
ATOM 14074 C C . LEU E 2 56 ? 29.56376 100.49731 171.19227 1.000 74.25490 38 LEU E C 1
ATOM 14075 O O . LEU E 2 56 ? 28.90577 99.49836 170.87410 1.000 78.64509 38 LEU E O 1
ATOM 14080 N N . GLU E 2 57 ? 30.10991 101.31037 170.28041 1.000 75.00445 39 GLU E N 1
ATOM 14081 C CA . GLU E 2 57 ? 29.90212 101.04948 168.85836 1.000 74.18886 39 GLU E CA 1
ATOM 14082 C C . GLU E 2 57 ? 30.55214 99.74350 168.42936 1.000 73.33737 39 GLU E C 1
ATOM 14083 O O . GLU E 2 57 ? 29.95123 98.97057 167.67421 1.000 73.75584 39 GLU E O 1
ATOM 14089 N N . ASN E 2 58 ? 31.74106 99.47042 168.91251 1.000 71.50864 40 ASN E N 1
ATOM 14090 C CA . ASN E 2 58 ? 32.35406 98.18442 168.67150 1.000 71.24019 40 ASN E CA 1
ATOM 14091 C C . ASN E 2 58 ? 31.57594 97.05540 169.23030 1.000 77.37740 40 ASN E C 1
ATOM 14092 O O . ASN E 2 58 ? 32.11790 95.93838 169.27129 1.000 76.67751 40 ASN E O 1
ATOM 14097 N N . SER E 2 59 ? 30.32888 97.26241 169.65713 1.000 75.06627 41 SER E N 1
ATOM 14098 C CA . SER E 2 59 ? 29.54776 96.19938 170.26893 1.000 75.01359 41 SER E CA 1
ATOM 14099 C C . SER E 2 59 ? 28.15485 96.12547 169.66272 1.000 79.94998 41 SER E C 1
ATOM 14100 O O . SER E 2 59 ? 27.25274 95.52245 170.24954 1.000 86.89664 41 SER E O 1
ATOM 14103 N N . GLY E 2 60 ? 27.96304 96.73457 168.50074 1.000 79.08146 42 GLY E N 1
ATOM 14104 C CA . GLY E 2 60 ? 26.67013 96.72566 167.85755 1.000 82.12420 42 GLY E CA 1
ATOM 14105 C C . GLY E 2 60 ? 25.69309 97.74965 168.37749 1.000 79.61963 42 GLY E C 1
ATOM 14106 O O . GLY E 2 60 ? 24.52815 97.74372 167.95732 1.000 78.24428 42 GLY E O 1
ATOM 14107 N N . VAL E 2 61 ? 26.11698 98.61856 169.28562 1.000 77.65164 43 VAL E N 1
ATOM 14108 C CA . VAL E 2 61 ? 25.26693 99.67655 169.82458 1.000 76.08717 43 VAL E CA 1
ATOM 14109 C C . VAL E 2 61 ? 25.56308 100.95560 169.04672 1.000 77.35737 43 VAL E C 1
ATOM 14110 O O . VAL E 2 61 ? 26.66809 101.50256 169.13392 1.000 76.17270 43 VAL E O 1
ATOM 14114 N N . LYS E 2 62 ? 24.59521 101.45069 168.28462 1.000 73.89162 44 LYS E N 1
ATOM 14115 C CA . LYS E 2 62 ? 24.81035 102.69974 167.56474 1.000 78.37528 44 LYS E CA 1
ATOM 14116 C C . LYS E 2 62 ? 24.63425 103.88667 168.51481 1.000 82.05181 44 LYS E C 1
ATOM 14117 O O . LYS E 2 62 ? 23.59916 104.01665 169.17867 1.000 81.10167 44 LYS E O 1
ATOM 14123 N N . VAL E 2 63 ? 25.66326 104.72963 168.59903 1.000 82.79227 45 VAL E N 1
ATOM 14124 C CA . VAL E 2 63 ? 25.63518 105.94757 169.40712 1.000 74.86837 45 VAL E CA 1
ATOM 14125 C C . VAL E 2 63 ? 25.13835 107.08165 168.52613 1.000 74.99738 45 VAL E C 1
ATOM 14126 O O . VAL E 2 63 ? 25.89948 107.65169 167.74229 1.000 79.29172 45 VAL E O 1
ATOM 14130 N N . THR E 2 64 ? 23.87034 107.42868 168.66998 1.000 76.32711 46 THR E N 1
ATOM 14131 C CA . THR E 2 64 ? 23.26349 108.46476 167.85597 1.000 73.97126 46 THR E CA 1
ATOM 14132 C C . THR E 2 64 ? 22.56038 109.44971 168.77794 1.000 76.98311 46 THR E C 1
ATOM 14133 O O . THR E 2 64 ? 22.13321 109.09164 169.87785 1.000 77.95337 46 THR E O 1
ATOM 14137 N N . SER E 2 65 ? 22.47548 110.70475 168.34103 1.000 79.38785 47 SER E N 1
ATOM 14138 C CA . SER E 2 65 ? 21.70940 111.68571 169.09599 1.000 76.17876 47 SER E CA 1
ATOM 14139 C C . SER E 2 65 ? 20.21443 111.51477 168.89076 1.000 80.15396 47 SER E C 1
ATOM 14140 O O . SER E 2 65 ? 19.42833 112.07374 169.66269 1.000 88.92075 47 SER E O 1
ATOM 14143 N N . ASN E 2 66 ? 19.80655 110.75686 167.87164 1.000 78.99914 48 ASN E N 1
ATOM 14144 C CA . ASN E 2 66 ? 18.40359 110.47593 167.59241 1.000 81.74095 48 ASN E CA 1
ATOM 14145 C C . ASN E 2 66 ? 17.84643 109.34088 168.43824 1.000 83.14505 48 ASN E C 1
ATOM 14146 O O . ASN E 2 66 ? 16.75846 108.83294 168.13604 1.000 87.86329 48 ASN E O 1
ATOM 14151 N N . ALA E 2 67 ? 18.55926 108.92678 169.46731 1.000 80.73492 49 ALA E N 1
ATOM 14152 C CA . ALA E 2 67 ? 18.13112 107.77473 170.23716 1.000 85.45750 49 ALA E CA 1
ATOM 14153 C C . ALA E 2 67 ? 17.08098 108.16868 171.27304 1.000 87.15144 49 ALA E C 1
ATOM 14154 O O . ALA E 2 67 ? 17.03694 109.31565 171.72612 1.000 89.08232 49 ALA E O 1
ATOM 14156 N N . PRO E 2 68 ? 16.22589 107.22268 171.66084 1.000 86.93045 50 PRO E N 1
ATOM 14157 C CA . PRO E 2 68 ? 15.21175 107.52463 172.68171 1.000 88.11900 50 PRO E CA 1
ATOM 14158 C C . PRO E 2 68 ? 15.80356 107.82350 174.04582 1.000 89.18434 50 PRO E C 1
ATOM 14159 O O . PRO E 2 68 ? 15.24247 108.63746 174.79080 1.000 87.21087 50 PRO E O 1
ATOM 14163 N N . TYR E 2 69 ? 16.92449 107.19844 174.39394 1.000 88.28401 51 TYR E N 1
ATOM 14164 C CA . TYR E 2 69 ? 17.48930 107.29132 175.73003 1.000 87.28761 51 TYR E CA 1
ATOM 14165 C C . TYR E 2 69 ? 18.92032 107.82128 175.67728 1.000 86.46286 51 TYR E C 1
ATOM 14166 O O . TYR E 2 69 ? 19.64846 107.61434 174.70237 1.000 84.99419 51 TYR E O 1
ATOM 14175 N N . HIS E 2 70 ? 19.31718 108.50419 176.75039 1.000 82.91986 52 HIS E N 1
ATOM 14176 C CA . HIS E 2 70 ? 20.56920 109.24414 176.81163 1.000 75.93124 52 HIS E CA 1
ATOM 14177 C C . HIS E 2 70 ? 21.34600 108.83102 178.04372 1.000 74.68984 52 HIS E C 1
ATOM 14178 O O . HIS E 2 70 ? 20.93485 109.14295 179.16368 1.000 78.16614 52 HIS E O 1
ATOM 14185 N N . LEU E 2 71 ? 22.47801 108.16300 177.84183 1.000 72.69145 53 LEU E N 1
ATOM 14186 C CA . LEU E 2 71 ? 23.43085 107.95689 178.92495 1.000 68.35565 53 LEU E CA 1
ATOM 14187 C C . LEU E 2 71 ? 24.27786 109.21785 179.08218 1.000 70.01855 53 LEU E C 1
ATOM 14188 O O . LEU E 2 71 ? 24.84202 109.72491 178.10930 1.000 69.97568 53 LEU E O 1
ATOM 14193 N N . VAL E 2 72 ? 24.34270 109.74176 180.30023 1.000 66.65055 54 VAL E N 1
ATOM 14194 C CA . VAL E 2 72 ? 24.97570 111.02172 180.56442 1.000 64.32199 54 VAL E CA 1
ATOM 14195 C C . VAL E 2 72 ? 25.96553 110.81960 181.70055 1.000 65.17172 54 VAL E C 1
ATOM 14196 O O . VAL E 2 72 ? 25.60935 110.27253 182.75145 1.000 66.78067 54 VAL E O 1
ATOM 14200 N N . LEU E 2 73 ? 27.22157 111.18358 181.46376 1.000 61.92004 55 LEU E N 1
ATOM 14201 C CA . LEU E 2 73 ? 28.22242 111.17447 182.52091 1.000 60.73778 55 LEU E CA 1
ATOM 14202 C C . LEU E 2 73 ? 28.13636 112.54342 183.16300 1.000 59.91634 55 LEU E C 1
ATOM 14203 O O . LEU E 2 73 ? 28.49348 113.54646 182.55213 1.000 65.95715 55 LEU E O 1
ATOM 14208 N N . VAL E 2 74 ? 27.59819 112.59534 184.37593 1.000 64.96199 56 VAL E N 1
ATOM 14209 C CA . VAL E 2 74 ? 27.29114 113.88830 184.97598 1.000 64.60368 56 VAL E CA 1
ATOM 14210 C C . VAL E 2 74 ? 28.49905 114.43921 185.71220 1.000 65.52504 56 VAL E C 1
ATOM 14211 O O . VAL E 2 74 ? 28.62506 115.65819 185.87032 1.000 67.11991 56 VAL E O 1
ATOM 14215 N N . ARG E 2 75 ? 29.41096 113.56815 186.14927 1.000 62.42227 57 ARG E N 1
ATOM 14216 C CA . ARG E 2 75 ? 30.58786 113.98205 186.90247 1.000 68.24735 57 ARG E CA 1
ATOM 14217 C C . ARG E 2 75 ? 31.63584 112.88603 186.80054 1.000 67.73960 57 ARG E C 1
ATOM 14218 O O . ARG E 2 75 ? 31.31978 111.70802 186.97540 1.000 71.07153 57 ARG E O 1
ATOM 14226 N N . GLU E 2 76 ? 32.88189 113.27801 186.53676 1.000 62.65839 58 GLU E N 1
ATOM 14227 C CA . GLU E 2 76 ? 34.00586 112.34498 186.53085 1.000 64.39306 58 GLU E CA 1
ATOM 14228 C C . GLU E 2 76 ? 35.10975 112.89887 187.42305 1.000 65.22287 58 GLU E C 1
ATOM 14229 O O . GLU E 2 76 ? 35.87584 113.77188 187.00823 1.000 73.60323 58 GLU E O 1
ATOM 14235 N N . ASP E 2 77 ? 35.21856 112.38478 188.63703 1.000 63.31189 59 ASP E N 1
ATOM 14236 C CA . ASP E 2 77 ? 36.15443 112.93267 189.60421 1.000 66.69525 59 ASP E CA 1
ATOM 14237 C C . ASP E 2 77 ? 37.38639 112.04863 189.71532 1.000 66.35544 59 ASP E C 1
ATOM 14238 O O . ASP E 2 77 ? 37.27831 110.85861 190.01321 1.000 69.46021 59 ASP E O 1
ATOM 14243 N N . ASN E 2 78 ? 38.54744 112.64161 189.48954 1.000 65.14640 60 ASN E N 1
ATOM 14244 C CA . ASN E 2 78 ? 39.82538 112.02255 189.77668 1.000 62.67570 60 ASN E CA 1
ATOM 14245 C C . ASN E 2 78 ? 40.37520 112.59643 191.07080 1.000 63.36484 60 ASN E C 1
ATOM 14246 O O . ASN E 2 78 ? 40.50422 113.81442 191.19492 1.000 75.49407 60 ASN E O 1
ATOM 14251 N N . GLN E 2 79 ? 40.66604 111.73035 192.04078 1.000 63.92925 61 GLN E N 1
ATOM 14252 C CA . GLN E 2 79 ? 41.24186 112.14823 193.31189 1.000 64.16418 61 GLN E CA 1
ATOM 14253 C C . GLN E 2 79 ? 42.46178 111.30716 193.68301 1.000 65.08155 61 GLN E C 1
ATOM 14254 O O . GLN E 2 79 ? 42.72983 110.24220 193.11096 1.000 65.52945 61 GLN E O 1
ATOM 14260 N N . GLN E 2 80 ? 43.17365 111.79306 194.70215 1.000 65.50717 62 GLN E N 1
ATOM 14261 C CA . GLN E 2 80 ? 44.44757 111.22299 195.11829 1.000 65.31839 62 GLN E CA 1
ATOM 14262 C C . GLN E 2 80 ? 44.61635 111.33987 196.63233 1.000 69.80291 62 GLN E C 1
ATOM 14263 O O . GLN E 2 80 ? 44.40430 112.41383 197.19938 1.000 71.89900 62 GLN E O 1
ATOM 14269 N N . ARG E 2 81 ? 44.99622 110.23781 197.28230 1.000 70.21103 63 ARG E N 1
ATOM 14270 C CA . ARG E 2 81 ? 45.26201 110.21769 198.71633 1.000 73.94454 63 ARG E CA 1
ATOM 14271 C C . ARG E 2 81 ? 46.62795 109.60462 198.99349 1.000 71.51343 63 ARG E C 1
ATOM 14272 O O . ARG E 2 81 ? 47.06303 108.69066 198.29148 1.000 76.06034 63 ARG E O 1
ATOM 14280 N N . THR E 2 82 ? 47.29381 110.08852 200.04162 1.000 71.39391 64 THR E N 1
ATOM 14281 C CA . THR E 2 82 ? 48.52172 109.46645 200.52075 1.000 65.97567 64 THR E CA 1
ATOM 14282 C C . THR E 2 82 ? 48.13454 108.37738 201.51161 1.000 72.98678 64 THR E C 1
ATOM 14283 O O . THR E 2 82 ? 47.45541 108.66032 202.50153 1.000 75.84504 64 THR E O 1
ATOM 14287 N N . VAL E 2 83 ? 48.53455 107.13439 201.23657 1.000 74.72069 65 VAL E N 1
ATOM 14288 C CA . VAL E 2 83 ? 48.15739 106.00533 202.07943 1.000 70.60477 65 VAL E CA 1
ATOM 14289 C C . VAL E 2 83 ? 49.34527 105.30625 202.72055 1.000 70.12283 65 VAL E C 1
ATOM 14290 O O . VAL E 2 83 ? 49.13314 104.30520 203.42644 1.000 76.11527 65 VAL E O 1
ATOM 14294 N N . SER E 2 84 ? 50.58032 105.75023 202.47677 1.000 70.54339 66 SER E N 1
ATOM 14295 C CA . SER E 2 84 ? 51.77223 105.09715 203.00389 1.000 73.73412 66 SER E CA 1
ATOM 14296 C C . SER E 2 84 ? 52.88024 106.12611 203.11213 1.000 75.78158 66 SER E C 1
ATOM 14297 O O . SER E 2 84 ? 52.97139 107.06217 202.31122 1.000 77.04709 66 SER E O 1
ATOM 14300 N N . TYR E 2 85 ? 53.75109 105.92301 204.09324 1.000 75.20098 67 TYR E N 1
ATOM 14301 C CA . TYR E 2 85 ? 54.72907 106.93895 204.44047 1.000 76.68818 67 TYR E CA 1
ATOM 14302 C C . TYR E 2 85 ? 56.13805 106.35391 204.43663 1.000 76.88596 67 TYR E C 1
ATOM 14303 O O . TYR E 2 85 ? 56.34697 105.17388 204.73657 1.000 79.55516 67 TYR E O 1
ATOM 14312 N N . THR E 2 86 ? 57.09314 107.18491 204.01783 1.000 76.99984 68 THR E N 1
ATOM 14313 C CA . THR E 2 86 ? 58.51213 106.84987 204.02902 1.000 77.94376 68 THR E CA 1
ATOM 14314 C C . THR E 2 86 ? 59.01591 106.66374 205.45807 1.000 82.50477 68 THR E C 1
ATOM 14315 O O . THR E 2 86 ? 58.30278 106.89769 206.43799 1.000 83.59550 68 THR E O 1
ATOM 14319 N N . GLY E 2 87 ? 60.28989 106.27370 205.56723 1.000 88.61856 69 GLY E N 1
ATOM 14320 C CA . GLY E 2 87 ? 60.96170 106.24757 206.85433 1.000 87.67174 69 GLY E CA 1
ATOM 14321 C C . GLY E 2 87 ? 61.10364 107.61352 207.49046 1.000 90.29361 69 GLY E C 1
ATOM 14322 O O . GLY E 2 87 ? 61.25547 107.70042 208.71548 1.000 91.52000 69 GLY E O 1
ATOM 14323 N N . SER E 2 88 ? 61.06080 108.68459 206.68353 1.000 91.72387 70 SER E N 1
ATOM 14324 C CA . SER E 2 88 ? 61.11977 110.07555 207.13365 1.000 87.96782 70 SER E CA 1
ATOM 14325 C C . SER E 2 88 ? 59.74379 110.74459 207.14350 1.000 86.02267 70 SER E C 1
ATOM 14326 O O . SER E 2 88 ? 59.64984 111.97760 207.04058 1.000 83.69123 70 SER E O 1
ATOM 14329 N N . ALA E 2 89 ? 58.67876 109.94562 207.20628 1.000 88.60528 71 ALA E N 1
ATOM 14330 C CA . ALA E 2 89 ? 57.32275 110.44964 207.37112 1.000 85.17766 71 ALA E CA 1
ATOM 14331 C C . ALA E 2 89 ? 56.93194 111.39274 206.23714 1.000 85.58473 71 ALA E C 1
ATOM 14332 O O . ALA E 2 89 ? 56.38494 112.47374 206.46814 1.000 91.26366 71 ALA E O 1
ATOM 14334 N N . ARG E 2 90 ? 57.22311 110.98883 205.00415 1.000 79.86795 72 ARG E N 1
ATOM 14335 C CA . ARG E 2 90 ? 56.74531 111.68194 203.82013 1.000 76.21841 72 ARG E CA 1
ATOM 14336 C C . ARG E 2 90 ? 55.98240 110.69703 202.94694 1.000 77.54285 72 ARG E C 1
ATOM 14337 O O . ARG E 2 90 ? 56.19736 109.48502 203.01688 1.000 78.83084 72 ARG E O 1
ATOM 14345 N N . GLY E 2 91 ? 55.05854 111.21712 202.14685 1.000 78.51487 73 GLY E N 1
ATOM 14346 C CA . GLY E 2 91 ? 54.21363 110.35221 201.34166 1.000 77.56517 73 GLY E CA 1
ATOM 14347 C C . GLY E 2 91 ? 54.96173 109.39726 200.43169 1.000 73.18417 73 GLY E C 1
ATOM 14348 O O . GLY E 2 91 ? 55.82486 109.81429 199.64485 1.000 71.50305 73 GLY E O 1
ATOM 14349 N N . ALA E 2 92 ? 54.60968 108.11126 200.51554 1.000 75.48609 74 ALA E N 1
ATOM 14350 C CA . ALA E 2 92 ? 55.25676 107.03130 199.76855 1.000 75.23557 74 ALA E CA 1
ATOM 14351 C C . ALA E 2 92 ? 54.35989 106.33841 198.74937 1.000 71.22454 74 ALA E C 1
ATOM 14352 O O . ALA E 2 92 ? 54.86702 105.79347 197.76740 1.000 76.39490 74 ALA E O 1
ATOM 14354 N N . GLU E 2 93 ? 53.05186 106.29443 198.96617 1.000 68.42091 75 GLU E N 1
ATOM 14355 C CA . GLU E 2 93 ? 52.12796 105.58353 198.09298 1.000 72.24013 75 GLU E CA 1
ATOM 14356 C C . GLU E 2 93 ? 50.88201 106.44458 197.93286 1.000 72.01906 75 GLU E C 1
ATOM 14357 O O . GLU E 2 93 ? 50.25288 106.81552 198.92780 1.000 71.25088 75 GLU E O 1
ATOM 14363 N N . PHE E 2 94 ? 50.53120 106.78368 196.69884 1.000 70.59843 76 PHE E N 1
ATOM 14364 C CA . PHE E 2 94 ? 49.29926 107.51174 196.43871 1.000 67.84583 76 PHE E CA 1
ATOM 14365 C C . PHE E 2 94 ? 48.19829 106.54781 196.04348 1.000 67.11268 76 PHE E C 1
ATOM 14366 O O . PHE E 2 94 ? 48.41938 105.64886 195.23044 1.000 68.14811 76 PHE E O 1
ATOM 14374 N N . GLU E 2 95 ? 47.01522 106.75880 196.59332 1.000 65.42280 77 GLU E N 1
ATOM 14375 C CA . GLU E 2 95 ? 45.83325 106.02087 196.19009 1.000 65.72797 77 GLU E CA 1
ATOM 14376 C C . GLU E 2 95 ? 45.03742 106.87197 195.21104 1.000 67.30863 77 GLU E C 1
ATOM 14377 O O . GLU E 2 95 ? 44.30639 107.77896 195.61000 1.000 71.20535 77 GLU E O 1
ATOM 14383 N N . LEU E 2 96 ? 45.17460 106.58406 193.92604 1.000 64.78438 78 LEU E N 1
ATOM 14384 C CA . LEU E 2 96 ? 44.37777 107.28916 192.93498 1.000 64.26054 78 LEU E CA 1
ATOM 14385 C C . LEU E 2 96 ? 42.96275 106.74321 192.92972 1.000 64.20743 78 LEU E C 1
ATOM 14386 O O . LEU E 2 96 ? 42.76172 105.53121 192.93660 1.000 65.57504 78 LEU E O 1
ATOM 14391 N N . THR E 2 97 ? 41.97579 107.63224 192.86565 1.000 62.54096 79 THR E N 1
ATOM 14392 C CA . THR E 2 97 ? 40.59479 107.17629 192.78841 1.000 61.18363 79 THR E CA 1
ATOM 14393 C C . THR E 2 97 ? 39.84898 107.85240 191.65035 1.000 62.86731 79 THR E C 1
ATOM 14394 O O . THR E 2 97 ? 39.91303 109.07441 191.50346 1.000 68.93903 79 THR E O 1
ATOM 14398 N N . ASN E 2 98 ? 39.13407 107.06348 190.85419 1.000 61.51960 80 ASN E N 1
ATOM 14399 C CA . ASN E 2 98 ? 38.34125 107.58360 189.74711 1.000 64.06598 80 ASN E CA 1
ATOM 14400 C C . ASN E 2 98 ? 36.87321 107.20863 189.91787 1.000 63.73468 80 ASN E C 1
ATOM 14401 O O . ASN E 2 98 ? 36.53017 106.02164 189.93472 1.000 63.96322 80 ASN E O 1
ATOM 14406 N N . THR E 2 99 ? 36.00623 108.22265 190.01182 1.000 65.69347 81 THR E N 1
ATOM 14407 C CA . THR E 2 99 ? 34.57619 108.04067 190.25960 1.000 63.49022 81 THR E CA 1
ATOM 14408 C C . THR E 2 99 ? 33.73336 108.72678 189.19853 1.000 65.64626 81 THR E C 1
ATOM 14409 O O . THR E 2 99 ? 33.76342 109.95479 189.08563 1.000 67.18594 81 THR E O 1
ATOM 14413 N N . ILE E 2 100 ? 32.89844 107.95586 188.51034 1.000 66.69722 82 ILE E N 1
ATOM 14414 C CA . ILE E 2 100 ? 32.02761 108.47296 187.46026 1.000 65.23571 82 ILE E CA 1
ATOM 14415 C C . ILE E 2 100 ? 30.58154 108.36797 187.91203 1.000 68.82837 82 ILE E C 1
ATOM 14416 O O . ILE E 2 100 ? 30.11045 107.28496 188.27288 1.000 69.49534 82 ILE E O 1
ATOM 14421 N N . ASN E 2 101 ? 29.86558 109.48300 187.83902 1.000 67.88685 83 ASN E N 1
ATOM 14422 C CA . ASN E 2 101 ? 28.45054 109.52702 188.15881 1.000 67.81479 83 ASN E CA 1
ATOM 14423 C C . ASN E 2 101 ? 27.65873 109.70214 186.87771 1.000 66.33222 83 ASN E C 1
ATOM 14424 O O . ASN E 2 101 ? 27.86787 110.66819 186.13782 1.000 66.25667 83 ASN E O 1
ATOM 14429 N N . TYR E 2 102 ? 26.74074 108.77819 186.63150 1.000 69.45682 84 TYR E N 1
ATOM 14430 C CA . TYR E 2 102 ? 26.01292 108.75331 185.38039 1.000 68.54703 84 TYR E CA 1
ATOM 14431 C C . TYR E 2 102 ? 24.51689 108.82633 185.64518 1.000 67.55036 84 TYR E C 1
ATOM 14432 O O . TYR E 2 102 ? 24.05272 108.62726 186.76610 1.000 70.33463 84 TYR E O 1
ATOM 14441 N N . GLU E 2 103 ? 23.77605 109.17844 184.59910 1.000 67.71715 85 GLU E N 1
ATOM 14442 C CA . GLU E 2 103 ? 22.32105 109.21348 184.58389 1.000 66.69888 85 GLU E CA 1
ATOM 14443 C C . GLU E 2 103 ? 21.88023 108.57360 183.27277 1.000 71.65244 85 GLU E C 1
ATOM 14444 O O . GLU E 2 103 ? 22.54138 108.74166 182.24588 1.000 68.99693 85 GLU E O 1
ATOM 14450 N N . ILE E 2 104 ? 20.80320 107.79263 183.31455 1.000 78.30425 86 ILE E N 1
ATOM 14451 C CA . ILE E 2 104 ? 20.08036 107.38774 182.11342 1.000 75.70574 86 ILE E CA 1
ATOM 14452 C C . ILE E 2 104 ? 18.86540 108.28879 182.04331 1.000 75.26123 86 ILE E C 1
ATOM 14453 O O . ILE E 2 104 ? 18.12826 108.40473 183.02421 1.000 78.47174 86 ILE E O 1
ATOM 14458 N N . VAL E 2 105 ? 18.66059 108.94388 180.90933 1.000 77.33088 87 VAL E N 1
ATOM 14459 C CA . VAL E 2 105 ? 17.63663 109.97292 180.79726 1.000 81.94849 87 VAL E CA 1
ATOM 14460 C C . VAL E 2 105 ? 16.72380 109.65004 179.62010 1.000 86.79801 87 VAL E C 1
ATOM 14461 O O . VAL E 2 105 ? 17.19995 109.38311 178.51015 1.000 87.81251 87 VAL E O 1
ATOM 14465 N N . GLY E 2 106 ? 15.41076 109.66406 179.88091 1.000 86.61241 88 GLY E N 1
ATOM 14466 C CA . GLY E 2 106 ? 14.37689 109.37917 178.90174 1.000 87.31244 88 GLY E CA 1
ATOM 14467 C C . GLY E 2 106 ? 13.92004 110.62824 178.18077 1.000 87.50300 88 GLY E C 1
ATOM 14468 O O . GLY E 2 106 ? 14.72110 111.53623 177.96195 1.000 95.67710 88 GLY E O 1
ATOM 14469 N N . ALA E 2 107 ? 12.65910 110.69331 177.77859 1.000 86.05570 89 ALA E N 1
ATOM 14470 C CA . ALA E 2 107 ? 12.22624 111.88637 177.07562 1.000 88.22580 89 ALA E CA 1
ATOM 14471 C C . ALA E 2 107 ? 11.77712 112.95231 178.06663 1.000 90.81253 89 ALA E C 1
ATOM 14472 O O . ALA E 2 107 ? 11.45594 112.66523 179.22456 1.000 95.48317 89 ALA E O 1
ATOM 14474 N N . ASN E 2 108 ? 11.75723 114.20335 177.60073 1.000 90.61857 90 ASN E N 1
ATOM 14475 C CA . ASN E 2 108 ? 11.35614 115.32829 178.44876 1.000 90.27479 90 ASN E CA 1
ATOM 14476 C C . ASN E 2 108 ? 12.31497 115.52517 179.62691 1.000 92.84488 90 ASN E C 1
ATOM 14477 O O . ASN E 2 108 ? 11.89482 115.90310 180.72788 1.000 90.45320 90 ASN E O 1
ATOM 14482 N N . ASP E 2 109 ? 13.60100 115.23015 179.40308 1.000 91.68776 91 ASP E N 1
ATOM 14483 C CA . ASP E 2 109 ? 14.67085 115.34404 180.40624 1.000 90.81009 91 ASP E CA 1
ATOM 14484 C C . ASP E 2 109 ? 14.38064 114.56295 181.70314 1.000 91.20825 91 ASP E C 1
ATOM 14485 O O . ASP E 2 109 ? 14.94549 114.87785 182.75525 1.000 91.47827 91 ASP E O 1
ATOM 14490 N N . LEU E 2 110 ? 13.55362 113.50598 181.63194 1.000 88.08761 92 LEU E N 1
ATOM 14491 C CA . LEU E 2 110 ? 13.22042 112.67690 182.79382 1.000 85.82779 92 LEU E CA 1
ATOM 14492 C C . LEU E 2 110 ? 14.28135 111.60585 183.04790 1.000 84.02256 92 LEU E C 1
ATOM 14493 O O . LEU E 2 110 ? 14.51445 110.73891 182.19686 1.000 82.95825 92 LEU E O 1
ATOM 14498 N N . VAL E 2 111 ? 14.86318 111.61773 184.24698 1.000 82.52558 93 VAL E N 1
ATOM 14499 C CA . VAL E 2 111 ? 15.93909 110.69867 184.62007 1.000 80.39380 93 VAL E CA 1
ATOM 14500 C C . VAL E 2 111 ? 15.35599 109.34766 185.02488 1.000 76.55718 93 VAL E C 1
ATOM 14501 O O . VAL E 2 111 ? 14.62885 109.25260 186.01376 1.000 81.87619 93 VAL E O 1
ATOM 14505 N N . LEU E 2 112 ? 15.70907 108.29071 184.29185 1.000 78.35548 94 LEU E N 1
ATOM 14506 C CA . LEU E 2 112 ? 15.22498 106.95569 184.63667 1.000 76.43817 94 LEU E CA 1
ATOM 14507 C C . LEU E 2 112 ? 16.10080 106.26559 185.67375 1.000 75.27254 94 LEU E C 1
ATOM 14508 O O . LEU E 2 112 ? 15.59365 105.64353 186.61162 1.000 78.56273 94 LEU E O 1
ATOM 14513 N N . MET E 2 113 ? 17.41183 106.33556 185.51494 1.000 78.22876 95 MET E N 1
ATOM 14514 C CA . MET E 2 113 ? 18.29867 105.74845 186.50303 1.000 77.71275 95 MET E CA 1
ATOM 14515 C C . MET E 2 113 ? 19.43965 106.71140 186.80127 1.000 75.41790 95 MET E C 1
ATOM 14516 O O . MET E 2 113 ? 19.59778 107.74344 186.14237 1.000 72.86677 95 MET E O 1
ATOM 14521 N N . SER E 2 114 ? 20.23149 106.36329 187.81636 1.000 71.98165 96 SER E N 1
ATOM 14522 C CA . SER E 2 114 ? 21.16344 107.32022 188.40757 1.000 73.51661 96 SER E CA 1
ATOM 14523 C C . SER E 2 114 ? 22.07127 106.54812 189.35064 1.000 74.52891 96 SER E C 1
ATOM 14524 O O . SER E 2 114 ? 21.64010 106.16305 190.44155 1.000 81.80571 96 SER E O 1
ATOM 14527 N N . ASN E 2 115 ? 23.30933 106.31711 188.93781 1.000 72.83379 97 ASN E N 1
ATOM 14528 C CA . ASN E 2 115 ? 24.21518 105.52302 189.75488 1.000 71.32157 97 ASN E CA 1
ATOM 14529 C C . ASN E 2 115 ? 25.64223 106.03799 189.55713 1.000 72.39232 97 ASN E C 1
ATOM 14530 O O . ASN E 2 115 ? 25.84434 107.13803 189.03024 1.000 72.32343 97 ASN E O 1
ATOM 14535 N N . GLN E 2 116 ? 26.63214 105.26193 190.00921 1.000 70.77511 98 GLN E N 1
ATOM 14536 C CA . GLN E 2 116 ? 28.03517 105.64790 189.88645 1.000 71.79771 98 GLN E CA 1
ATOM 14537 C C . GLN E 2 116 ? 28.92714 104.40887 189.83948 1.000 68.38718 98 GLN E C 1
ATOM 14538 O O . GLN E 2 116 ? 28.58902 103.36084 190.39135 1.000 75.03638 98 GLN E O 1
ATOM 14544 N N . VAL E 2 117 ? 30.08324 104.54789 189.17566 1.000 66.49614 99 VAL E N 1
ATOM 14545 C CA . VAL E 2 117 ? 31.12421 103.51986 189.13374 1.000 67.63898 99 VAL E CA 1
ATOM 14546 C C . VAL E 2 117 ? 32.38814 104.07777 189.77396 1.000 64.62021 99 VAL E C 1
ATOM 14547 O O . VAL E 2 117 ? 32.64618 105.28777 189.75210 1.000 66.60885 99 VAL E O 1
ATOM 14551 N N . GLN E 2 118 ? 33.19703 103.18871 190.33001 1.000 59.20170 100 GLN E N 1
ATOM 14552 C CA . GLN E 2 118 ? 34.41195 103.68962 190.93623 1.000 63.42163 100 GLN E CA 1
ATOM 14553 C C . GLN E 2 118 ? 35.55195 102.69060 190.77032 1.000 66.51817 100 GLN E C 1
ATOM 14554 O O . GLN E 2 118 ? 35.32495 101.49862 190.54119 1.000 69.24499 100 GLN E O 1
ATOM 14560 N N . VAL E 2 119 ? 36.78295 103.19156 190.84854 1.000 59.17490 101 VAL E N 1
ATOM 14561 C CA . VAL E 2 119 ? 37.95694 102.33653 190.78565 1.000 62.17573 101 VAL E CA 1
ATOM 14562 C C . VAL E 2 119 ? 39.07184 103.01843 191.54786 1.000 61.46865 101 VAL E C 1
ATOM 14563 O O . VAL E 2 119 ? 39.11087 104.24342 191.66196 1.000 67.02333 101 VAL E O 1
ATOM 14567 N N . GLN E 2 120 ? 39.98774 102.21736 192.06993 1.000 63.17712 102 GLN E N 1
ATOM 14568 C CA . GLN E 2 120 ? 41.07364 102.76327 192.86314 1.000 62.67849 102 GLN E CA 1
ATOM 14569 C C . GLN E 2 120 ? 42.33965 101.95425 192.66526 1.000 66.28244 102 GLN E C 1
ATOM 14570 O O . GLN E 2 120 ? 42.32760 100.72324 192.76016 1.000 75.52985 102 GLN E O 1
ATOM 14576 N N . LYS E 2 121 ? 43.44670 102.65623 192.47948 1.000 60.61041 103 LYS E N 1
ATOM 14577 C CA . LYS E 2 121 ? 44.70770 101.96620 192.34661 1.000 60.26085 103 LYS E CA 1
ATOM 14578 C C . LYS E 2 121 ? 45.76761 102.74411 193.09582 1.000 62.07187 103 LYS E C 1
ATOM 14579 O O . LYS E 2 121 ? 45.66762 103.96210 193.25290 1.000 68.77464 103 LYS E O 1
ATOM 14585 N N . VAL E 2 122 ? 46.76652 102.03004 193.58691 1.000 61.18512 104 VAL E N 1
ATOM 14586 C CA . VAL E 2 122 ? 47.83542 102.63395 194.36712 1.000 65.07302 104 VAL E CA 1
ATOM 14587 C C . VAL E 2 122 ? 49.14453 102.49797 193.60930 1.000 65.81588 104 VAL E C 1
ATOM 14588 O O . VAL E 2 122 ? 49.39959 101.46601 192.98026 1.000 73.04910 104 VAL E O 1
ATOM 14592 N N . TYR E 2 123 ? 49.99354 103.52593 193.70051 1.000 63.40754 105 TYR E N 1
ATOM 14593 C CA . TYR E 2 123 ? 51.33062 103.42994 193.14769 1.000 62.99074 105 TYR E CA 1
ATOM 14594 C C . TYR E 2 123 ? 52.34951 104.05983 194.07489 1.000 63.58879 105 TYR E C 1
ATOM 14595 O O . TYR E 2 123 ? 52.02538 104.71977 195.06090 1.000 66.86942 105 TYR E O 1
ATOM 14604 N N . VAL E 2 124 ? 53.60155 103.82082 193.71906 1.000 65.12842 106 VAL E N 1
ATOM 14605 C CA . VAL E 2 124 ? 54.75845 104.22873 194.50126 1.000 67.26405 106 VAL E CA 1
ATOM 14606 C C . VAL E 2 124 ? 55.24156 105.58575 194.01444 1.000 68.10253 106 VAL E C 1
ATOM 14607 O O . VAL E 2 124 ? 55.57174 105.76283 192.83350 1.000 68.33969 106 VAL E O 1
ATOM 14611 N N . HIS E 2 125 ? 55.32045 106.52868 194.93352 1.000 67.55325 107 HIS E N 1
ATOM 14612 C CA . HIS E 2 125 ? 55.72054 107.88369 194.62069 1.000 67.26751 107 HIS E CA 1
ATOM 14613 C C . HIS E 2 125 ? 57.18250 108.10662 194.97692 1.000 69.95740 107 HIS E C 1
ATOM 14614 O O . HIS E 2 125 ? 57.62632 107.74252 196.06895 1.000 76.87349 107 HIS E O 1
ATOM 14621 N N . ASP E 2 126 ? 57.92965 108.70967 194.04808 1.000 71.08725 108 ASP E N 1
ATOM 14622 C CA . ASP E 2 126 ? 59.35563 108.98961 194.22231 1.000 70.09352 108 ASP E CA 1
ATOM 14623 C C . ASP E 2 126 ? 59.53666 110.49460 194.34245 1.000 71.40244 108 ASP E C 1
ATOM 14624 O O . ASP E 2 126 ? 59.37983 111.21868 193.35748 1.000 71.71696 108 ASP E O 1
ATOM 14629 N N . GLU E 2 127 ? 59.85850 110.96449 195.54853 1.000 75.13461 109 GLU E N 1
ATOM 14630 C CA . GLU E 2 127 ? 60.15351 112.38147 195.74069 1.000 70.71043 109 GLU E CA 1
ATOM 14631 C C . GLU E 2 127 ? 61.21667 112.88851 194.78188 1.000 68.27268 109 GLU E C 1
ATOM 14632 O O . GLU E 2 127 ? 61.14377 114.03655 194.33796 1.000 68.82065 109 GLU E O 1
ATOM 14638 N N . ASN E 2 128 ? 62.21269 112.05851 194.46597 1.000 69.06969 110 ASN E N 1
ATOM 14639 C CA . ASN E 2 128 ? 63.35382 112.45253 193.65516 1.000 71.97545 110 ASN E CA 1
ATOM 14640 C C . ASN E 2 128 ? 63.17103 112.12565 192.18311 1.000 70.65079 110 ASN E C 1
ATOM 14641 O O . ASN E 2 128 ? 64.12315 112.22969 191.40126 1.000 72.15366 110 ASN E O 1
ATOM 14646 N N . ASN E 2 129 ? 61.99207 111.72772 191.79191 1.000 67.71763 111 ASN E N 1
ATOM 14647 C CA . ASN E 2 129 ? 61.72627 111.44184 190.39385 1.000 66.32279 111 ASN E CA 1
ATOM 14648 C C . ASN E 2 129 ? 60.27832 111.84690 190.11366 1.000 67.50268 111 ASN E C 1
ATOM 14649 O O . ASN E 2 129 ? 59.37531 111.01194 190.05347 1.000 65.78409 111 ASN E O 1
ATOM 14654 N N . LEU E 2 130 ? 60.06539 113.15292 189.93574 1.000 63.83999 112 LEU E N 1
ATOM 14655 C CA . LEU E 2 130 ? 58.71241 113.69097 189.91658 1.000 60.44297 112 LEU E CA 1
ATOM 14656 C C . LEU E 2 130 ? 58.03360 113.49309 188.56346 1.000 62.04015 112 LEU E C 1
ATOM 14657 O O . LEU E 2 130 ? 56.85560 113.12413 188.51626 1.000 67.72694 112 LEU E O 1
ATOM 14662 N N . ILE E 2 131 ? 58.73577 113.70116 187.44758 1.000 59.57527 113 ILE E N 1
ATOM 14663 C CA . ILE E 2 131 ? 58.09395 113.40228 186.16347 1.000 63.56531 113 ILE E CA 1
ATOM 14664 C C . ILE E 2 131 ? 57.90893 111.89630 185.98632 1.000 66.38868 113 ILE E C 1
ATOM 14665 O O . ILE E 2 131 ? 56.92501 111.44438 185.37814 1.000 66.09192 113 ILE E O 1
ATOM 14670 N N . GLY E 2 132 ? 58.84883 111.09423 186.48240 1.000 63.96194 114 GLY E N 1
ATOM 14671 C CA . GLY E 2 132 ? 58.64179 109.65924 186.46825 1.000 64.33672 114 GLY E CA 1
ATOM 14672 C C . GLY E 2 132 ? 57.35868 109.26222 187.16503 1.000 62.99664 114 GLY E C 1
ATOM 14673 O O . GLY E 2 132 ? 56.54673 108.51329 186.61786 1.000 71.01689 114 GLY E O 1
ATOM 14674 N N . SER E 2 133 ? 57.14352 109.78613 188.37304 1.000 64.72874 115 SER E N 1
ATOM 14675 C CA . SER E 2 133 ? 55.92940 109.47411 189.12184 1.000 66.05342 115 SER E CA 1
ATOM 14676 C C . SER E 2 133 ? 54.67552 109.94321 188.38969 1.000 64.31796 115 SER E C 1
ATOM 14677 O O . SER E 2 133 ? 53.63449 109.27324 188.43349 1.000 66.76311 115 SER E O 1
ATOM 14680 N N . ASP E 2 134 ? 54.74465 111.09426 187.71979 1.000 63.44256 116 ASP E N 1
ATOM 14681 C CA . ASP E 2 134 ? 53.58177 111.55335 186.97166 1.000 63.96763 116 ASP E CA 1
ATOM 14682 C C . ASP E 2 134 ? 53.26191 110.61145 185.82854 1.000 61.54438 116 ASP E C 1
ATOM 14683 O O . ASP E 2 134 ? 52.09594 110.28250 185.59634 1.000 57.65605 116 ASP E O 1
ATOM 14688 N N . GLN E 2 135 ? 54.29301 110.17648 185.09866 1.000 64.84607 117 GLN E N 1
ATOM 14689 C CA . GLN E 2 135 ? 54.13613 109.14056 184.07655 1.000 63.19094 117 GLN E CA 1
ATOM 14690 C C . GLN E 2 135 ? 53.49101 107.87754 184.64436 1.000 63.86971 117 GLN E C 1
ATOM 14691 O O . GLN E 2 135 ? 52.51107 107.36861 184.08417 1.000 65.78094 117 GLN E O 1
ATOM 14697 N N . GLU E 2 136 ? 54.05783 107.31144 185.71740 1.000 61.40029 118 GLU E N 1
ATOM 14698 C CA . GLU E 2 136 ? 53.40671 106.15541 186.31721 1.000 59.29294 118 GLU E CA 1
ATOM 14699 C C . GLU E 2 136 ? 51.92668 106.43643 186.55102 1.000 60.27689 118 GLU E C 1
ATOM 14700 O O . GLU E 2 136 ? 51.07073 105.69850 186.05783 1.000 66.67097 118 GLU E O 1
ATOM 14706 N N . ALA E 2 137 ? 51.59762 107.54339 187.22905 1.000 64.08185 119 ALA E N 1
ATOM 14707 C CA . ALA E 2 137 ? 50.19458 107.82641 187.55887 1.000 64.09768 119 ALA E CA 1
ATOM 14708 C C . ALA E 2 137 ? 49.34277 108.07353 186.31077 1.000 62.99739 119 ALA E C 1
ATOM 14709 O O . ALA E 2 137 ? 48.13176 107.82857 186.31557 1.000 65.33143 119 ALA E O 1
ATOM 14711 N N . ALA E 2 138 ? 49.95194 108.57860 185.24089 1.000 63.73326 120 ALA E N 1
ATOM 14712 C CA . ALA E 2 138 ? 49.22313 108.79972 183.99780 1.000 60.81124 120 ALA E CA 1
ATOM 14713 C C . ALA E 2 138 ? 48.83118 107.47778 183.35664 1.000 62.85011 120 ALA E C 1
ATOM 14714 O O . ALA E 2 138 ? 47.71625 107.33885 182.83747 1.000 61.88519 120 ALA E O 1
ATOM 14716 N N . GLN E 2 139 ? 49.75015 106.50075 183.39270 1.000 63.42543 121 GLN E N 1
ATOM 14717 C CA . GLN E 2 139 ? 49.46717 105.13279 182.96855 1.000 63.84974 121 GLN E CA 1
ATOM 14718 C C . GLN E 2 139 ? 48.37902 104.50376 183.81834 1.000 64.98817 121 GLN E C 1
ATOM 14719 O O . GLN E 2 139 ? 47.41708 103.93083 183.29416 1.000 63.42708 121 GLN E O 1
ATOM 14725 N N . LEU E 2 140 ? 48.53583 104.57865 185.13837 1.000 65.07226 122 LEU E N 1
ATOM 14726 C CA . LEU E 2 140 ? 47.49969 104.09461 186.03218 1.000 65.62848 122 LEU E CA 1
ATOM 14727 C C . LEU E 2 140 ? 46.14775 104.73667 185.72204 1.000 66.14750 122 LEU E C 1
ATOM 14728 O O . LEU E 2 140 ? 45.11673 104.05171 185.71283 1.000 66.46829 122 LEU E O 1
ATOM 14733 N N . ARG E 2 141 ? 46.11483 106.05269 185.48013 1.000 66.10277 123 ARG E N 1
ATOM 14734 C CA . ARG E 2 141 ? 44.82188 106.69575 185.22399 1.000 65.88388 123 ARG E CA 1
ATOM 14735 C C . ARG E 2 141 ? 44.18706 106.15387 183.94686 1.000 62.77228 123 ARG E C 1
ATOM 14736 O O . ARG E 2 141 ? 42.96007 106.12292 183.82168 1.000 63.72384 123 ARG E O 1
ATOM 14744 N N . SER E 2 142 ? 45.01018 105.71392 182.99894 1.000 64.65827 124 SER E N 1
ATOM 14745 C CA . SER E 2 142 ? 44.50236 105.25504 181.71383 1.000 65.11378 124 SER E CA 1
ATOM 14746 C C . SER E 2 142 ? 43.94230 103.85904 181.83864 1.000 67.11650 124 SER E C 1
ATOM 14747 O O . SER E 2 142 ? 42.95438 103.50613 181.17747 1.000 69.77842 124 SER E O 1
ATOM 14750 N N . GLU E 2 143 ? 44.59615 103.04296 182.66768 1.000 67.56436 125 GLU E N 1
ATOM 14751 C CA . GLU E 2 143 ? 44.04106 101.74595 183.03549 1.000 69.12675 125 GLU E CA 1
ATOM 14752 C C . GLU E 2 143 ? 42.73095 101.92193 183.79431 1.000 65.79745 125 GLU E C 1
ATOM 14753 O O . GLU E 2 143 ? 41.70699 101.35399 183.40512 1.000 65.80768 125 GLU E O 1
ATOM 14759 N N . MET E 2 144 ? 42.72882 102.76485 184.83538 1.000 67.82106 126 MET E N 1
ATOM 14760 C CA . MET E 2 144 ? 41.50072 103.03083 185.58122 1.000 60.83058 126 MET E CA 1
ATOM 14761 C C . MET E 2 144 ? 40.36587 103.43093 184.64608 1.000 63.68087 126 MET E C 1
ATOM 14762 O O . MET E 2 144 ? 39.20983 103.04895 184.86389 1.000 65.14418 126 MET E O 1
ATOM 14767 N N . ARG E 2 145 ? 40.68205 104.17501 183.57719 1.000 63.36733 127 ARG E N 1
ATOM 14768 C CA . ARG E 2 145 ? 39.64920 104.66611 182.66308 1.000 64.52173 127 ARG E CA 1
ATOM 14769 C C . ARG E 2 145 ? 39.04728 103.52819 181.84690 1.000 68.15646 127 ARG E C 1
ATOM 14770 O O . ARG E 2 145 ? 37.83732 103.50625 181.57772 1.000 68.52818 127 ARG E O 1
ATOM 14778 N N . ARG E 2 146 ? 39.88231 102.56820 181.44295 1.000 73.05996 128 ARG E N 1
ATOM 14779 C CA . ARG E 2 146 ? 39.34637 101.36626 180.81477 1.000 74.28410 128 ARG E CA 1
ATOM 14780 C C . ARG E 2 146 ? 38.52620 100.53621 181.80459 1.000 76.90537 128 ARG E C 1
ATOM 14781 O O . ARG E 2 146 ? 37.47924 99.99927 181.43039 1.000 75.76044 128 ARG E O 1
ATOM 14789 N N . ASP E 2 147 ? 38.93401 100.47210 183.07564 1.000 72.46697 129 ASP E N 1
ATOM 14790 C CA . ASP E 2 147 ? 38.15684 99.72205 184.06147 1.000 70.27896 129 ASP E CA 1
ATOM 14791 C C . ASP E 2 147 ? 36.77083 100.32407 184.24831 1.000 74.29012 129 ASP E C 1
ATOM 14792 O O . ASP E 2 147 ? 35.76081 99.61110 184.24411 1.000 73.39972 129 ASP E O 1
ATOM 14797 N N . LEU E 2 148 ? 36.69784 101.63906 184.46141 1.000 71.85733 130 LEU E N 1
ATOM 14798 C CA . LEU E 2 148 ? 35.37485 102.24509 184.54626 1.000 69.39564 130 LEU E CA 1
ATOM 14799 C C . LEU E 2 148 ? 34.56703 102.01022 183.27312 1.000 70.02518 130 LEU E C 1
ATOM 14800 O O . LEU E 2 148 ? 33.35001 101.79425 183.34493 1.000 69.83215 130 LEU E O 1
ATOM 14805 N N . ILE E 2 149 ? 35.20420 102.03029 182.09622 1.000 66.08663 131 ILE E N 1
ATOM 14806 C CA . ILE E 2 149 ? 34.38838 101.94641 180.89109 1.000 65.76509 131 ILE E CA 1
ATOM 14807 C C . ILE E 2 149 ? 33.72235 100.58643 180.79589 1.000 70.28672 131 ILE E C 1
ATOM 14808 O O . ILE E 2 149 ? 32.54040 100.49150 180.44171 1.000 70.74330 131 ILE E O 1
ATOM 14813 N N . GLN E 2 150 ? 34.45827 99.51339 181.11891 1.000 70.65700 132 GLN E N 1
ATOM 14814 C CA . GLN E 2 150 ? 33.85123 98.18441 181.08972 1.000 74.53409 132 GLN E CA 1
ATOM 14815 C C . GLN E 2 150 ? 32.73108 98.05736 182.12454 1.000 73.05668 132 GLN E C 1
ATOM 14816 O O . GLN E 2 150 ? 31.71110 97.40541 181.86034 1.000 73.05892 132 GLN E O 1
ATOM 14822 N N . GLN E 2 151 ? 32.87193 98.69627 183.28461 1.000 69.76857 133 GLN E N 1
ATOM 14823 C CA . GLN E 2 151 ? 31.79878 98.62922 184.26945 1.000 69.67407 133 GLN E CA 1
ATOM 14824 C C . GLN E 2 151 ? 30.54487 99.36030 183.79033 1.000 69.15268 133 GLN E C 1
ATOM 14825 O O . GLN E 2 151 ? 29.42182 98.93331 184.08013 1.000 68.71177 133 GLN E O 1
ATOM 14831 N N . LEU E 2 152 ? 30.70801 100.45435 183.04843 1.000 69.69853 134 LEU E N 1
ATOM 14832 C CA . LEU E 2 152 ? 29.53912 101.09643 182.45731 1.000 68.97952 134 LEU E CA 1
ATOM 14833 C C . LEU E 2 152 ? 28.93626 100.21853 181.35916 1.000 69.33647 134 LEU E C 1
ATOM 14834 O O . LEU E 2 152 ? 27.71828 100.19159 181.16798 1.000 71.90954 134 LEU E O 1
ATOM 14839 N N . SER E 2 153 ? 29.76234 99.46957 180.64222 1.000 69.80988 135 SER E N 1
ATOM 14840 C CA . SER E 2 153 ? 29.20147 98.67067 179.56507 1.000 71.91023 135 SER E CA 1
ATOM 14841 C C . SER E 2 153 ? 28.53736 97.40265 180.08688 1.000 75.61749 135 SER E C 1
ATOM 14842 O O . SER E 2 153 ? 27.57943 96.92572 179.47270 1.000 77.87248 135 SER E O 1
ATOM 14845 N N . MET E 2 154 ? 29.03518 96.81855 181.18591 1.000 76.32786 136 MET E N 1
ATOM 14846 C CA . MET E 2 154 ? 28.29305 95.73452 181.83171 1.000 76.11216 136 MET E CA 1
ATOM 14847 C C . MET E 2 154 ? 26.90101 96.20753 182.23254 1.000 80.23176 136 MET E C 1
ATOM 14848 O O . MET E 2 154 ? 25.89802 95.51958 182.00734 1.000 82.97347 136 MET E O 1
ATOM 14853 N N . ARG E 2 155 ? 26.83295 97.38048 182.86063 1.000 77.52220 137 ARG E N 1
ATOM 14854 C CA . ARG E 2 155 ? 25.55290 97.90749 183.29348 1.000 77.19762 137 ARG E CA 1
ATOM 14855 C C . ARG E 2 155 ? 24.64308 98.21261 182.11737 1.000 80.07226 137 ARG E C 1
ATOM 14856 O O . ARG E 2 155 ? 23.41806 98.07963 182.23218 1.000 85.53814 137 ARG E O 1
ATOM 14864 N N . LEU E 2 156 ? 25.20726 98.65268 181.00049 1.000 77.83593 138 LEU E N 1
ATOM 14865 C CA . LEU E 2 156 ? 24.38644 98.92079 179.83539 1.000 78.61802 138 LEU E CA 1
ATOM 14866 C C . LEU E 2 156 ? 23.97350 97.64486 179.13223 1.000 81.66634 138 LEU E C 1
ATOM 14867 O O . LEU E 2 156 ? 22.91260 97.60794 178.49907 1.000 85.21998 138 LEU E O 1
ATOM 14872 N N . GLN E 2 157 ? 24.80546 96.60583 179.19127 1.000 77.05410 139 GLN E N 1
ATOM 14873 C CA . GLN E 2 157 ? 24.40952 95.35289 178.56311 1.000 84.47740 139 GLN E CA 1
ATOM 14874 C C . GLN E 2 157 ? 23.20540 94.74887 179.27489 1.000 87.26460 139 GLN E C 1
ATOM 14875 O O . GLN E 2 157 ? 22.31447 94.18095 178.63171 1.000 87.65660 139 GLN E O 1
ATOM 14881 N N . ALA E 2 158 ? 23.15421 94.88977 180.60189 1.000 86.77486 140 ALA E N 1
ATOM 14882 C CA . ALA E 2 158 ? 22.06507 94.38074 181.42069 1.000 84.42713 140 ALA E CA 1
ATOM 14883 C C . ALA E 2 158 ? 20.75813 95.12079 181.19656 1.000 84.36029 140 ALA E C 1
ATOM 14884 O O . ALA E 2 158 ? 19.72104 94.68979 181.71337 1.000 89.99055 140 ALA E O 1
ATOM 14886 N N . LEU E 2 159 ? 20.78126 96.22885 180.47665 1.000 85.54237 141 LEU E N 1
ATOM 14887 C CA . LEU E 2 159 ? 19.58032 97.00290 180.24553 1.000 88.11318 141 LEU E CA 1
ATOM 14888 C C . LEU E 2 159 ? 18.88549 96.50602 178.99039 1.000 87.91710 141 LEU E C 1
ATOM 14889 O O . LEU E 2 159 ? 19.51761 95.95708 178.08244 1.000 87.55182 141 LEU E O 1
ATOM 14894 N N . THR E 2 160 ? 17.57850 96.68007 178.95921 1.000 89.94326 142 THR E N 1
ATOM 14895 C CA . THR E 2 160 ? 16.76065 96.28018 177.83306 1.000 89.23470 142 THR E CA 1
ATOM 14896 C C . THR E 2 160 ? 15.79973 97.41423 177.53401 1.000 89.68295 142 THR E C 1
ATOM 14897 O O . THR E 2 160 ? 15.36962 98.11917 178.45300 1.000 92.74633 142 THR E O 1
ATOM 14901 N N . PRO E 2 161 ? 15.44492 97.61634 176.26897 1.000 90.54233 143 PRO E N 1
ATOM 14902 C CA . PRO E 2 161 ? 14.47800 98.68039 175.95991 1.000 90.18709 143 PRO E CA 1
ATOM 14903 C C . PRO E 2 161 ? 13.16089 98.51038 176.70271 1.000 96.66813 143 PRO E C 1
ATOM 14904 O O . PRO E 2 161 ? 12.52687 99.51337 177.05769 1.000 94.93199 143 PRO E O 1
ATOM 14908 N N . ALA E 2 162 ? 12.73281 97.26737 176.95055 1.000 96.04920 144 ALA E N 1
ATOM 14909 C CA . ALA E 2 162 ? 11.56868 97.03034 177.79736 1.000 89.98462 144 ALA E CA 1
ATOM 14910 C C . ALA E 2 162 ? 11.75650 97.66623 179.16444 1.000 93.96069 144 ALA E C 1
ATOM 14911 O O . ALA E 2 162 ? 10.90545 98.42821 179.63537 1.000 102.66819 144 ALA E O 1
ATOM 14913 N N . GLN E 2 163 ? 12.86839 97.34814 179.82357 1.000 90.25642 145 GLN E N 1
ATOM 14914 C CA . GLN E 2 163 ? 13.13422 97.91603 181.13666 1.000 91.16483 145 GLN E CA 1
ATOM 14915 C C . GLN E 2 163 ? 13.10427 99.43703 181.09677 1.000 92.01269 145 GLN E C 1
ATOM 14916 O O . GLN E 2 163 ? 12.58815 100.08098 182.01875 1.000 91.52127 145 GLN E O 1
ATOM 14922 N N . LEU E 2 164 ? 13.63245 100.03210 180.02490 1.000 90.85407 146 LEU E N 1
ATOM 14923 C CA . LEU E 2 164 ? 13.72050 101.48810 179.96502 1.000 92.28355 146 LEU E CA 1
ATOM 14924 C C . LEU E 2 164 ? 12.36856 102.10917 179.66287 1.000 94.96358 146 LEU E C 1
ATOM 14925 O O . LEU E 2 164 ? 12.00551 103.14013 180.24190 1.000 93.86162 146 LEU E O 1
ATOM 14930 N N . ASP E 2 165 ? 11.61768 101.50126 178.74671 1.000 98.46132 147 ASP E N 1
ATOM 14931 C CA . ASP E 2 165 ? 10.28474 101.99533 178.43456 1.000 101.75002 147 ASP E CA 1
ATOM 14932 C C . ASP E 2 165 ? 9.37856 101.92926 179.64942 1.000 98.84857 147 ASP E C 1
ATOM 14933 O O . ASP E 2 165 ? 8.64454 102.88126 179.94039 1.000 100.08350 147 ASP E O 1
ATOM 14938 N N . GLU E 2 166 ? 9.42942 100.81620 180.38034 1.000 97.68018 148 GLU E N 1
ATOM 14939 C CA . GLU E 2 166 ? 8.65923 100.71913 181.61422 1.000 106.35425 148 GLU E CA 1
ATOM 14940 C C . GLU E 2 166 ? 9.08612 101.79504 182.61337 1.000 104.29249 148 GLU E C 1
ATOM 14941 O O . GLU E 2 166 ? 8.23605 102.48502 183.19630 1.000 103.44329 148 GLU E O 1
ATOM 14947 N N . ALA E 2 167 ? 10.39609 101.95898 182.81857 1.000 100.79996 149 ALA E N 1
ATOM 14948 C CA . ALA E 2 167 ? 10.86799 102.98089 183.74172 1.000 93.96692 149 ALA E CA 1
ATOM 14949 C C . ALA E 2 167 ? 10.34709 104.34894 183.34075 1.000 94.18225 149 ALA E C 1
ATOM 14950 O O . ALA E 2 167 ? 9.93799 105.14189 184.19575 1.000 94.58331 149 ALA E O 1
ATOM 14952 N N . GLN E 2 168 ? 10.35329 104.64904 182.04478 1.000 92.66038 150 GLN E N 1
ATOM 14953 C CA . GLN E 2 168 ? 9.96139 105.98809 181.62682 1.000 95.75701 150 GLN E CA 1
ATOM 14954 C C . GLN E 2 168 ? 8.45538 106.17513 181.72062 1.000 101.20455 150 GLN E C 1
ATOM 14955 O O . GLN E 2 168 ? 7.97236 107.25211 182.10163 1.000 98.44588 150 GLN E O 1
ATOM 14961 N N . ARG E 2 169 ? 7.69741 105.14518 181.34942 1.000 104.00570 151 ARG E N 1
ATOM 14962 C CA . ARG E 2 169 ? 6.25239 105.21921 181.48922 1.000 103.11993 151 ARG E CA 1
ATOM 14963 C C . ARG E 2 169 ? 5.86818 105.46411 182.93818 1.000 101.63024 151 ARG E C 1
ATOM 14964 O O . ARG E 2 169 ? 5.07616 106.36611 183.24013 1.000 100.38159 151 ARG E O 1
ATOM 14972 N N . GLN E 2 170 ? 6.45402 104.68802 183.85221 1.000 97.84771 152 GLN E N 1
ATOM 14973 C CA . GLN E 2 170 ? 6.17682 104.86092 185.27118 1.000 99.64446 152 GLN E CA 1
ATOM 14974 C C . GLN E 2 170 ? 6.55479 106.25787 185.74934 1.000 97.51487 152 GLN E C 1
ATOM 14975 O O . GLN E 2 170 ? 5.75872 106.92684 186.41628 1.000 101.69287 152 GLN E O 1
ATOM 14981 N N . ALA E 2 171 ? 7.77285 106.70586 185.44156 1.000 95.94409 153 ALA E N 1
ATOM 14982 C CA . ALA E 2 171 ? 8.22782 107.99180 185.95572 1.000 94.22843 153 ALA E CA 1
ATOM 14983 C C . ALA E 2 171 ? 7.43994 109.14387 185.34670 1.000 96.50246 153 ALA E C 1
ATOM 14984 O O . ALA E 2 171 ? 7.35788 110.22183 185.94477 1.000 95.37815 153 ALA E O 1
ATOM 14986 N N . GLU E 2 172 ? 6.86411 108.94398 184.15860 1.000 98.21693 154 GLU E N 1
ATOM 14987 C CA . GLU E 2 172 ? 6.07023 110.00006 183.54256 1.000 97.98504 154 GLU E CA 1
ATOM 14988 C C . GLU E 2 172 ? 4.68114 110.07305 184.16437 1.000 102.44562 154 GLU E C 1
ATOM 14989 O O . GLU E 2 172 ? 4.14814 111.16905 184.38337 1.000 102.78974 154 GLU E O 1
ATOM 14995 N N . ALA E 2 173 ? 4.08007 108.91005 184.43519 1.000 104.11264 155 ALA E N 1
ATOM 14996 C CA . ALA E 2 173 ? 2.83195 108.86602 185.18700 1.000 103.24133 155 ALA E CA 1
ATOM 14997 C C . ALA E 2 173 ? 3.01377 109.47791 186.56708 1.000 106.05640 155 ALA E C 1
ATOM 14998 O O . ALA E 2 173 ? 2.15572 110.23490 187.04301 1.000 110.43970 155 ALA E O 1
ATOM 15000 N N . LYS E 2 174 ? 4.12866 109.15183 187.22521 1.000 101.76105 156 LYS E N 1
ATOM 15001 C CA . LYS E 2 174 ? 4.45349 109.74772 188.51631 1.000 101.88797 156 LYS E CA 1
ATOM 15002 C C . LYS E 2 174 ? 4.60655 111.26172 188.41045 1.000 104.07241 156 LYS E C 1
ATOM 15003 O O . LYS E 2 174 ? 4.15745 112.00566 189.29244 1.000 108.41490 156 LYS E O 1
ATOM 15009 N N . ALA E 2 175 ? 5.25672 111.73578 187.34658 1.000 103.40858 157 ALA E N 1
ATOM 15010 C CA . ALA E 2 175 ? 5.47479 113.16979 187.20173 1.000 105.76404 157 ALA E CA 1
ATOM 15011 C C . ALA E 2 175 ? 4.15384 113.90384 186.99759 1.000 106.07005 157 ALA E C 1
ATOM 15012 O O . ALA E 2 175 ? 3.85176 114.86580 187.71562 1.000 105.41220 157 ALA E O 1
ATOM 15014 N N . LYS E 2 176 ? 3.33997 113.45594 186.03643 1.000 105.11192 158 LYS E N 1
ATOM 15015 C CA . LYS E 2 176 ? 2.06902 114.13500 185.80730 1.000 105.98247 158 LYS E CA 1
ATOM 15016 C C . LYS E 2 176 ? 1.12584 113.96194 186.98815 1.000 102.82159 158 LYS E C 1
ATOM 15017 O O . LYS E 2 176 ? 0.25784 114.81194 187.21309 1.000 107.37850 158 LYS E O 1
ATOM 15023 N N . ALA E 2 177 ? 1.27970 112.88187 187.75609 1.000 103.45383 159 ALA E N 1
ATOM 15024 C CA . ALA E 2 177 ? 0.50651 112.74780 188.98796 1.000 108.36273 159 ALA E CA 1
ATOM 15025 C C . ALA E 2 177 ? 0.87540 113.84371 189.98810 1.000 110.54375 159 ALA E C 1
ATOM 15026 O O . ALA E 2 177 ? 0.00731 114.35968 190.70702 1.000 111.86188 159 ALA E O 1
ATOM 15028 N N . GLU E 2 178 ? 2.15941 114.22267 190.02732 1.000 109.10841 160 GLU E N 1
ATOM 15029 C CA . GLU E 2 178 ? 2.63430 115.23558 190.97047 1.000 108.08365 160 GLU E CA 1
ATOM 15030 C C . GLU E 2 178 ? 2.24941 116.64363 190.51952 1.000 103.69585 160 GLU E C 1
ATOM 15031 O O . GLU E 2 178 ? 2.01531 117.52457 191.35556 1.000 102.33663 160 GLU E O 1
ATOM 15037 N N . ALA E 2 179 ? 2.18061 116.87873 189.20553 1.000 107.63128 161 ALA E N 1
ATOM 15038 C CA . ALA E 2 179 ? 1.69872 118.16678 188.71756 1.000 104.54924 161 ALA E CA 1
ATOM 15039 C C . ALA E 2 179 ? 0.19969 118.32181 188.96935 1.000 108.35012 161 ALA E C 1
ATOM 15040 O O . ALA E 2 179 ? -0.27632 119.43080 189.24337 1.000 105.29230 161 ALA E O 1
ATOM 15042 N N . GLU E 2 180 ? -0.55834 117.21384 188.90216 1.000 112.94916 162 GLU E N 1
ATOM 15043 C CA . GLU E 2 180 ? -1.99238 117.25986 189.20395 1.000 113.62624 162 GLU E CA 1
ATOM 15044 C C . GLU E 2 180 ? -2.23559 117.44575 190.69493 1.000 112.07408 162 GLU E C 1
ATOM 15045 O O . GLU E 2 180 ? -3.13963 118.18774 191.09185 1.000 112.14150 162 G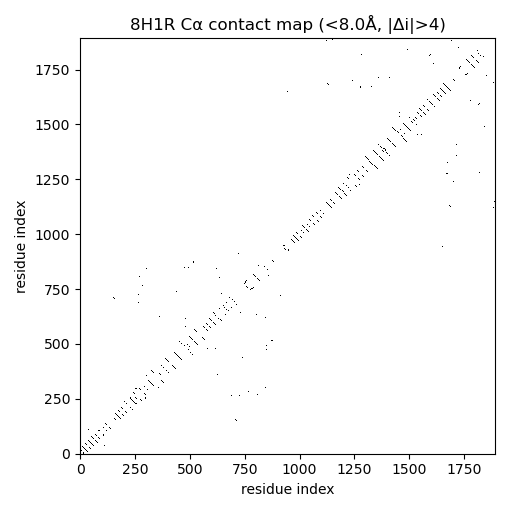LU E O 1
ATOM 15051 N N . ALA E 2 181 ? -1.45474 116.76266 191.53599 1.000 109.95242 163 ALA E N 1
ATOM 15052 C CA . ALA E 2 181 ? -1.57994 116.96255 192.97299 1.000 108.61337 163 ALA E CA 1
ATOM 15053 C C . ALA E 2 181 ? -1.14896 118.36450 193.39816 1.000 113.58467 163 ALA E C 1
ATOM 15054 O O . ALA E 2 181 ? -1.56611 118.82243 194.46813 1.000 114.86644 163 ALA E O 1
ATOM 15056 N N . LEU E 2 182 ? -0.34382 119.06254 192.58733 1.000 113.40180 164 LEU E N 1
ATOM 15057 C CA . LEU E 2 182 ? -0.01283 120.45351 192.89349 1.000 113.09992 164 LEU E CA 1
ATOM 15058 C C . LEU E 2 182 ? -1.14174 121.39657 192.49740 1.000 114.51540 164 LEU E C 1
ATOM 15059 O O . LEU E 2 182 ? -1.49682 122.30552 193.25742 1.000 117.28214 164 LEU E O 1
ATOM 15064 N N . ARG E 2 183 ? -1.69057 121.21468 191.29230 1.000 114.52033 165 ARG E N 1
ATOM 15065 C CA . ARG E 2 183 ? -2.79048 122.06175 190.84321 1.000 114.25183 165 ARG E CA 1
ATOM 15066 C C . ARG E 2 183 ? -4.03761 121.85572 191.69501 1.000 120.22262 165 ARG E C 1
ATOM 15067 O O . ARG E 2 183 ? -4.86960 122.76574 191.80896 1.000 122.11211 165 ARG E O 1
ATOM 15075 N N . ALA E 2 184 ? -4.19173 120.66868 192.28889 1.000 120.48390 166 ALA E N 1
ATOM 15076 C CA . ALA E 2 184 ? -5.34986 120.40365 193.13770 1.000 119.18015 166 ALA E CA 1
ATOM 15077 C C . ALA E 2 184 ? -5.36101 121.33056 194.34677 1.000 122.97506 166 ALA E C 1
ATOM 15078 O O . ALA E 2 184 ? -6.32302 122.07457 194.57169 1.000 123.67220 166 ALA E O 1
ATOM 15080 N N . ALA E 2 185 ? -4.28813 121.29646 195.13893 1.000 119.44822 167 ALA E N 1
ATOM 15081 C CA . ALA E 2 185 ? -4.18427 122.18337 196.29101 1.000 120.09060 167 ALA E CA 1
ATOM 15082 C C . ALA E 2 185 ? -4.08917 123.64240 195.86514 1.000 121.58967 167 ALA E C 1
ATOM 15083 O O . ALA E 2 185 ? -4.50425 124.53535 196.61415 1.000 122.86601 167 ALA E O 1
ATOM 15085 N N . ASP E 2 186 ? -3.54098 123.90548 194.67724 1.000 123.17180 168 ASP E N 1
ATOM 15086 C CA . ASP E 2 186 ? -3.42387 125.28351 194.21137 1.000 124.29544 168 ASP E CA 1
ATOM 15087 C C . ASP E 2 186 ? -4.79783 125.91956 194.02721 1.000 123.72205 168 ASP E C 1
ATOM 15088 O O . ASP E 2 186 ? -5.04086 127.04254 194.48427 1.000 121.81312 168 ASP E O 1
ATOM 15093 N N . GLU E 2 187 ? -5.71275 125.21764 193.34802 1.000 126.19504 169 GLU E N 1
ATOM 15094 C CA . GLU E 2 187 ? -7.06071 125.75270 193.19187 1.000 128.29791 169 GLU E CA 1
ATOM 15095 C C . GLU E 2 187 ? -7.86890 125.61262 194.47374 1.000 128.65363 169 GLU E C 1
ATOM 15096 O O . GLU E 2 187 ? -8.77491 126.41563 194.71867 1.000 128.28640 169 GLU E O 1
ATOM 15102 N N . ALA E 2 188 ? -7.55305 124.61355 195.30471 1.000 129.83788 170 ALA E N 1
ATOM 15103 C CA . ALA E 2 188 ? -8.27724 124.43947 196.56159 1.000 130.83569 170 ALA E CA 1
ATOM 15104 C C . ALA E 2 188 ? -8.10934 125.65140 197.47071 1.000 132.34648 170 ALA E C 1
ATOM 15105 O O . ALA E 2 188 ? -9.08241 126.13638 198.06360 1.000 132.82878 170 ALA E O 1
ATOM 15107 N N . GLU E 2 189 ? -6.88134 126.15135 197.59793 1.000 132.35688 171 GLU E N 1
ATOM 15108 C CA . GLU E 2 189 ? -6.59543 127.32228 198.41306 1.000 130.51323 171 GLU E CA 1
ATOM 15109 C C . GLU E 2 189 ? -6.77928 128.62834 197.65213 1.000 128.84715 171 GLU E C 1
ATOM 15110 O O . GLU E 2 189 ? -6.12930 129.62329 197.99031 1.000 130.52296 171 GLU E O 1
ATOM 15116 N N . ARG E 2 190 ? -7.64913 128.65545 196.63801 1.000 128.67046 172 ARG E N 1
ATOM 15117 C CA . ARG E 2 190 ? -7.88399 129.90851 195.93007 1.000 129.70808 172 ARG E CA 1
ATOM 15118 C C . ARG E 2 190 ? -8.83407 130.81648 196.70300 1.000 132.62357 172 ARG E C 1
ATOM 15119 O O . ARG E 2 190 ? -8.78401 132.04249 196.54211 1.000 133.38617 172 ARG E O 1
ATOM 15127 N N . GLN E 2 191 ? -9.69421 130.24244 197.54383 1.000 132.30427 173 GLN E N 1
ATOM 15128 C CA . GLN E 2 191 ? -10.56632 131.02940 198.42077 1.000 127.82578 173 GLN E CA 1
ATOM 15129 C C . GLN E 2 191 ? -10.79654 130.35430 199.77668 1.000 121.68075 173 GLN E C 1
ATOM 15130 O O . GLN E 2 191 ? -10.07362 129.43624 200.17371 1.000 117.74118 173 GLN E O 1
ATOM 15136 N N . GLY F 3 21 ? 28.53092 137.84420 205.46742 1.000 78.59720 21 GLY F N 1
ATOM 15137 C CA . GLY F 3 21 ? 27.52867 137.20867 206.27529 1.000 76.84822 21 GLY F CA 1
ATOM 15138 C C . GLY F 3 21 ? 27.46342 135.77832 205.88245 1.000 75.23578 21 GLY F C 1
ATOM 15139 O O . GLY F 3 21 ? 27.90524 134.92015 206.61760 1.000 68.63347 21 GLY F O 1
ATOM 15140 N N . LEU F 3 22 ? 26.91495 135.51762 204.70997 1.000 74.59529 22 LEU F N 1
ATOM 15141 C CA . LEU F 3 22 ? 26.75728 134.15236 204.28057 1.000 71.10486 22 LEU F CA 1
ATOM 15142 C C . LEU F 3 22 ? 27.47248 133.85442 203.00301 1.000 72.37689 22 LEU F C 1
ATOM 15143 O O . LEU F 3 22 ? 27.19567 134.44760 201.97353 1.000 73.81469 22 LEU F O 1
ATOM 15148 N N . LYS F 3 23 ? 28.40672 132.93927 203.07485 1.000 71.38653 23 LYS F N 1
ATOM 15149 C CA . LYS F 3 23 ? 29.14187 132.49287 201.88201 1.000 69.63430 23 LYS F CA 1
ATOM 15150 C C . LYS F 3 23 ? 28.51881 131.23014 201.29577 1.000 68.38433 23 LYS F C 1
ATOM 15151 O O . LYS F 3 23 ? 28.33574 130.24279 202.00363 1.000 68.42109 23 LYS F O 1
ATOM 15157 N N . GLY F 3 24 ? 28.13710 131.28632 200.01437 1.000 71.87986 24 GLY F N 1
ATOM 15158 C CA . GLY F 3 24 ? 27.60750 130.12690 199.32795 1.000 67.06029 24 GLY F CA 1
ATOM 15159 C C . GLY F 3 24 ? 28.32282 129.82482 198.01840 1.000 70.93005 24 GLY F C 1
ATOM 15160 O O . GLY F 3 24 ? 29.37012 130.39893 197.70595 1.000 68.56643 24 GLY F O 1
ATOM 15161 N N . PRO F 3 25 ? 27.77962 128.89788 197.23490 1.000 69.18118 25 PRO F N 1
ATOM 15162 C CA . PRO F 3 25 ? 28.37685 128.60190 195.93797 1.000 65.57450 25 PRO F CA 1
ATOM 15163 C C . PRO F 3 25 ? 28.05212 129.67474 194.91722 1.000 69.75249 25 PRO F C 1
ATOM 15164 O O . PRO F 3 25 ? 27.04409 130.37706 195.01910 1.000 72.22378 25 PRO F O 1
ATOM 15168 N N . LEU F 3 26 ? 28.94604 129.79760 193.93631 1.000 69.39877 26 LEU F N 1
ATOM 15169 C CA . LEU F 3 26 ? 28.78501 130.70127 192.80579 1.000 65.70980 26 LEU F CA 1
ATOM 15170 C C . LEU F 3 26 ? 27.66358 130.21807 191.88960 1.000 65.59397 26 LEU F C 1
ATOM 15171 O O . LEU F 3 26 ? 27.40262 129.01842 191.78117 1.000 64.09190 26 LEU F O 1
ATOM 15176 N N . TYR F 3 27 ? 27.00390 131.15973 191.21244 1.000 65.97017 27 TYR F N 1
ATOM 15177 C CA . TYR F 3 27 ? 25.97465 130.79703 190.24099 1.000 68.97955 27 TYR F CA 1
ATOM 15178 C C . TYR F 3 27 ? 25.90627 131.85760 189.14105 1.000 72.60980 27 TYR F C 1
ATOM 15179 O O . TYR F 3 27 ? 26.54450 132.91218 189.22225 1.000 68.28406 27 TYR F O 1
ATOM 15188 N N . PHE F 3 28 ? 25.11673 131.56149 188.09001 1.000 77.30767 28 PHE F N 1
ATOM 15189 C CA . PHE F 3 28 ? 24.94569 132.56342 187.03402 1.000 76.66716 28 PHE F CA 1
ATOM 15190 C C . PHE F 3 28 ? 23.71185 133.42864 187.29751 1.000 84.73773 28 PHE F C 1
ATOM 15191 O O . PHE F 3 28 ? 22.66377 132.91498 187.71069 1.000 87.04732 28 PHE F O 1
ATOM 15199 N N . PRO F 3 29 ? 23.81307 134.72934 187.03502 1.000 87.22812 29 PRO F N 1
ATOM 15200 C CA . PRO F 3 29 ? 22.68588 135.64040 187.29262 1.000 97.27575 29 PRO F CA 1
ATOM 15201 C C . PRO F 3 29 ? 21.44646 135.22886 186.51376 1.000 105.22518 29 PRO F C 1
ATOM 15202 O O . PRO F 3 29 ? 21.53981 134.87529 185.32859 1.000 104.45922 29 PRO F O 1
ATOM 15206 N N . PRO F 3 30 ? 20.26549 135.24009 187.13921 1.000 105.85877 30 PRO F N 1
ATOM 15207 C CA . PRO F 3 30 ? 19.03103 135.08059 186.35825 1.000 105.90343 30 PRO F CA 1
ATOM 15208 C C . PRO F 3 30 ? 18.91509 136.18903 185.31595 1.000 110.75646 30 PRO F C 1
ATOM 15209 O O . PRO F 3 30 ? 19.34223 137.32356 185.54317 1.000 109.00351 30 PRO F O 1
ATOM 15213 N N . ALA F 3 31 ? 18.34523 135.84722 184.15877 1.000 113.57793 31 ALA F N 1
ATOM 15214 C CA . ALA F 3 31 ? 18.14681 136.78873 183.05797 1.000 115.34284 31 ALA F CA 1
ATOM 15215 C C . ALA F 3 31 ? 16.65151 136.91840 182.78495 1.000 120.51342 31 ALA F C 1
ATOM 15216 O O . ALA F 3 31 ? 16.03159 135.98500 182.26226 1.000 119.12413 31 ALA F O 1
ATOM 15218 N N . ASP F 3 32 ? 16.08010 138.07535 183.12611 1.000 123.35076 32 ASP F N 1
ATOM 15219 C CA . ASP F 3 32 ? 14.66544 138.36674 182.86760 1.000 122.83162 32 ASP F CA 1
ATOM 15220 C C . ASP F 3 32 ? 14.35602 139.86272 182.96103 1.000 119.60731 32 ASP F C 1
ATOM 15221 O O . ASP F 3 32 ? 13.70100 140.42650 182.08156 1.000 115.13475 32 ASP F O 1
#

B-factor: mean 80.69, std 19.56, range [41.74, 164.03]

Sequence (1893 aa):
ATLAGDVVLMQVEGDEANLHQLENRGELVGNVKLRDKGMLVVGDHAQVQLDNGEAQVDNAEYVIHKAHARGSALYAKRSENAIIMLKDGTYTRCEPSSNAWTLKGNNVKLNPATGFGTATNATLRVKDFPVFYTPYIYFPIDDRRQSGFLPPSFSSTSDTGFTLVTPYYFNLAPNYDATLYPRYMAKRGMMLEGEFRYLTHSSEGIVNAAYLNDKDDHREGFPDYSKDRWLYGLKNTTGLDSRWLAEVDYTRISDPYYFQDLDTDLGVGSTTYVNQRGTLTYRGDTFTGRLNAQAYQLATTTDVTPYDRLPQITFDGFLPYNPGGMQFTYGTEFVRFDRDLDENIYFNDDGSIRGKRPDASLQGLARATGDRMHLEPGMSLPMTRSWGYVTPTLKYLYTKYDLDLDSQGKTDLNKRDESFDSNQDRSLPLVKVDSGLYFDRDTTFAGTPFRQTLEPRAMYLYVPYKDQDSLPVFDTSEPSFSYDSLWRENRFTGKDRIGDANQLSLGVTSRFIEENGFERASISAGQIYYFRDRRVQLPGLTEKDLKRLNLDLDNDSWRSPYAFAGQYRFNRDWRINSDFNWNPNTSRTESGSAIFHYQPEVDPGKVVNVGYRYRADARRFDSSRGTFRYGNENDIIKQHDFSVIWPLVPQWSVLARWQYDYNKNRTLEAFGGFEYDSCCWKLRLINRYWLDVDDDAFLVQSEKADRGIFLQIVLKGLGGIVGEMFLDKGIQGYRQCGFQLRGLGDAQFALKEIDVSARNAYGPTVRELKETLENSGVKVTSNAPYHLVLVREDNQQRTVSYTGSARGAEFELTNTINYEIVGANDLVLMSNQVQVQKVYVHDENNLIGSDQEAAQLRSEMRRDLIQQLSMRLQALTPAQLDEAQRQAEAKAKAEAEALRAADEAERQGLKGPLYFPPADADYSHLDWIPREKLTAAQLAEIGPYCGGSYIEPVRPGMPTYVSAKASRYEIATLAGDVVLRQGSMQVEGDEANLHQLENRGELVGNVKLRDKGMLVVGDHAQVQLDNGEAQVDNAEYVIHKAHARGSALYAKRSENAIIMLKDGTYTRCEPSSNAWTLKGNNVKLNPATGFGTATNATLRVKDFPVFYTPYIYFPIDDRRQSGFLPPSFSSTSDTGFTLVTPYYFNLAPNYDATLYPRYMAKRGMMLEGEFRYLTHSSEGIVNAAYLNDKDDHREGFPDYSKDRWLYGLKNTTGLDSRWLAEVDYTRISDPYYFQDLDTDLGVGSTTYVNQRGTLTYRGDTFTGRLNAQAYQLATTTDVTPYDRLPQITFDGFLPYNPGGMQFTYGTEFVRFDRDLDENIYFNSIRGKRPDASLQGLARATGDRMHLEPGMSLPMTRSWGYVTPTLKYLYTKYDLDLDSQGKTDLNKRDESFDSNQDRSLPLVKVDSGLYFDRDTTFAGTPFRQTLEPRAMYLYVPYKDQDSLPVFDTSEPSFSYDSLWRENRFTGKDRIGDANQLSLGVTSRFIEENGFERASISAGQIYYFRDRRVQLPGLTEKDLKRLNLDGLDNDSWRSPYAFAGQYRFNRDWRINSDFNWNPNTSRTESGSAIFHYQPEVDPGKVVNVGYRYRADARRFDSSRGTFRYGNENDIIKQHDFSVIWPLVPQWSVLARWQYDYNKNRTLEAFGGFEYDSCCWKLRLINRYWLDVDDDAFLVQSEKADRGIFLQIVLKGLGGIVGTEMFLDKGIQGYRCGFQLRGLGDAQFALKEIDVSARNAYGPTVRELKETLENSGVKVTSNAPYHLVLVREDNQQRTVSYTGSARGAEFELTNTINYEIVGANDLVLMSNQVQVQKVYVHDENNLIGSDQEAAQLRSEMRRDLIQQLSMRLQALTPAQLDEAQRQAEAKAKAEAEALRAADEAERQGLKGPLYFPPAD

Nearest PDB structures (foldseek):
  8h1r-assembly1_B  TM=1.004E+00  e=2.842E-32  Pseudomonas aeruginosa PAO1
  5iva-assembly1_B  TM=9.862E-01  e=1.060E-26  Pseudomonas aeruginosa
  2n8x-assembly1_A  TM=8.169E-01  e=1.584E-24  Pseudomonas aeruginosa PAO1
  7omm-assembly1_B  TM=8.643E-01  e=1.518E-08  Neisseria gonorrhoeae
  3bf2-assembly1_A-2  TM=8.260E-01  e=6.815E-08  Neisseria meningitidis FAM18

Solvent-accessible surface area: 89599 Å² total; per-residue (Å²): 103,116,95,77,50,131,4,92,107,104,66,20,38,7,72,67,0,24,62,100,125,177,158,67,138,24,31,8,60,22,87,1,68,9,81,50,188,24,3,25,6,39,13,79,47,5,49,32,80,113,144,130,18,60,5,32,3,40,110,4,103,3,55,6,81,200,14,99,2,54,3,46,6,109,54,5,76,18,66,166,118,36,49,4,39,0,66,63,0,24,1,0,46,2,78,119,110,37,66,10,0,14,4,90,2,63,52,2,90,0,33,43,95,75,0,65,0,23,2,59,69,0,29,27,54,57,115,65,150,90,80,115,125,20,93,111,39,68,4,7,6,49,103,168,30,38,38,2,132,7,19,45,40,66,21,51,14,47,10,10,12,91,9,52,8,43,7,59,0,72,43,90,18,34,29,85,0,16,0,67,46,39,72,94,7,57,98,9,17,110,6,86,37,22,31,71,48,42,29,68,150,60,22,79,11,46,59,44,48,11,102,1,68,9,141,26,93,127,5,95,49,32,7,76,42,28,131,64,2,67,29,90,8,56,90,20,39,40,6,39,92,40,68,139,23,37,56,46,34,72,19,102,3,31,2,20,0,10,26,2,3,15,34,26,50,65,13,6,3,20,37,15,29,13,46,34,61,26,13,70,5,66,8,7,98,38,62,29,16,93,85,8,47,12,21,18,44,31,2,3,0,10,1,3,24,17,16,30,15,102,38,20,84,18,92,65,17,35,10,40,58,46,130,64,22,22,41,12,52,45,20,44,25,65,0,111,3,70,30,134,37,43,54,91,104,45,113,62,150,92,60,59,111,70,8,121,13,8,1,45,20,2,88,6,35,36,12,0,31,13,30,1,63,6,37,23,9,2,6,18,75,29,84,83,157,29,109,1,44,62,25,47,20,44,40,6,5,12,0,77,0,62,13,95,10,61,85,79,0,98,74,35,15,106,176,80,137,70,113,44,82,44,94,22,89,14,5,1,27,2,49,41,45,18,31,7,67,60,46,14,61,118,44,84,128,114,67,63,71,17,64,20,3,51,23,39,63,24,4,68,7,79,1,27,67,76,86,4,68,50,8,5,25,4,4,0,12,18,24,14,28,34,32,42,22,3,36,38,39,21,62,5,6,14,60,0,1,1,2,0,6,40,22,45,1,76,10,52,18,9,43,39,5,39,105,63,4,34,28,35,17,16,93,14,32,9,6,6,58,40,121,72,62,16,128,6,13,0,44,8,14,13,92,131,34,20,129,125,73,115,89,110,130,49,11,89,27,150,53,1,12,82,0,82,32,17,95,85,74,78,74,172,52,68,78,66,31,50,42,82,2,81,5,23,61,76,64,177,46,17,1,12,24,44,34,60,26,54,35,8,101,144,49,62,20,64,1,40,5,47,7,107,30,70,26,34,7,14,43,20,30,16,32,64,70,11,18,10,67,33,45,36,143,78,19,46,1,106,9,5,20,56,3,47,8,86,35,130,80,132,99,102,30,48,1,32,18,112,3,41,5,79,48,80,107,40,31,0,1,33,11,28,18,70,39,39,63,25,55,2,50,89,33,36,52,2,86,2,73,2,13,4,4,18,0,40,17,114,14,88,61,36,54,51,58,3,164,3,83,13,55,44,54,19,29,70,12,40,12,11,96,86,120,92,62,6,0,35,85,6,0,53,18,35,152,156,146,51,44,134,88,44,35,129,58,67,30,112,16,76,12,172,66,2,23,10,49,15,134,39,36,77,2,48,4,3,56,36,0,72,52,50,0,84,95,42,56,4,128,30,26,84,139,7,69,8,47,1,38,3,55,126,53,28,75,91,86,42,43,16,0,9,15,9,12,0,1,15,1,4,17,13,10,10,3,14,0,36,16,48,2,20,2,50,109,132,44,82,30,48,80,59,81,3,69,13,58,34,46,10,14,6,8,14,23,16,5,3,0,1,35,39,12,10,37,51,8,86,38,24,0,38,139,42,0,8,69,35,2,13,35,19,7,46,31,14,55,57,72,86,0,65,85,26,27,138,120,26,59,46,130,34,141,54,98,52,104,62,132,154,55,52,91,117,76,161,147,192,9,8,18,3,88,35,113,80,69,125,103,200,136,106,62,67,81,7,14,26,37,45,71,140,156,131,6,75,88,99,67,102,131,121,14,92,103,14,33,6,28,10,67,46,73,157,34,115,18,182,165,97,103,81,38,41,165,48,99,152,160,126,79,22,48,17,37,25,111,0,28,38,51,63,45,33,44,23,11,39,6,70,56,0,32,40,35,110,166,104,65,116,2,40,6,68,20,100,0,44,4,8,15,159,14,0,0,5,13,11,75,52,1,67,23,56,82,117,113,18,76,1,46,1,39,108,4,63,2,0,7,12,192,6,38,0,41,5,50,6,108,51,5,51,15,50,118,108,16,72,2,54,0,63,60,0,24,2,0,33,0,19,18,82,36,87,2,0,26,4,92,3,58,58,3,110,1,42,32,73,65,0,62,0,24,3,55,66,0,23,24,50,43,99,100,149,93,90,109,123,19,91,127,37,84,5,3,4,44,89,130,39,25,41,6,131,14,22,48,42,66,22,41,14,52,7,9,15,101,8,53,8,45,9,58,0,71,46,84,24,38,32,85,0,18,0,62,51,40,71,99,7,51,90,10,8,107,5,83,40,19,30,73,48,42,30,64,154,60,22,89,8,52,60,40,49,12,98,0,95,17,138,24,96,121,5,92,56,35,8,72,42,31,137,66,2,71,29,92,5,55,89,21,43,38,6,41,92,37,68,136,23,36,57,45,33,70,20,100,3,29,1,20,0,10,22,1,2,16,33,29,75,58,16,6,4,21,32,12,36,15,49,33,63,27,13,73,6,66,9,6,98,36,61,21,14,95,91,8,47,14,22,18,48,31,2,5,4,8,3,5,29,17,18,26,12,99,34,21,81,17,87,60,16,38,9,38,57,46,126,66,22,24,43,11,55,43,22,48,25,65,0,112,2,58,24,130,39,52,51,92,109,56,124,127,106,106,82,11,122,12,10,3,41,12,3,102,5,34,36,9,0,29,12,25,3,66,7,36,24,8,2,6,18,65,29,88,82,154,22,108,3,44,63,24,51,15,59,40,5,5,14,0,56,0,71,11,95,10,51,86,81,0,96,74,40,18,105,174,99,135,75,110,43,87,45,86,19,84,13,5,2,31,2,51,44,46,16,30,9,65,58,47,15,58,121,34,87,113,111,66,62,74,17,75,23,4,52,24,40,68,26,6,68,8,76,1,30,64,72,89,4,65,54,8,5,24,5,4,0,11,16,24,12,28,26,35,43,25,3,38,35,36,18,64,3,5,13,56,0,1,2,4,1,6,35,22,50,2,73,10,58,18,8,41,34,5,39,114,59,4,40,23,34,17,14,93,15,28,12,5,7,57,35,127,72,64,17,134,5,12,1,44,10,14,15,87,121,44,10,120,120,79,130,92,94,54,89,35,16,102,21,150,55,0,6,79,0,84,31,16,91,89,51,78,84,176,52,66,80,64,44,48,43,80,2,83,0,30,59,43,66,174,40,14,1,13,19,39,49,56,62,53,37,6,104,135,40,82,31,63,3,38,18,45,7,106,37,73,24,31,8,13,51,22,29,11,29,73,73,11,24,9,63,47,44,32,140,84,24,43,2,107,8,4,29,63,4,51,15,88,44,127,94,110,63,113,32,45,1,34,11,115,3,43,4,84,53,83,105,39,29,0,1,34,11,31,14,59,34,41,32,18,21,4,41,94,32,48,45,12,88,3,60,1,10,4,4,19,0,44,16,111,18,89,55,41,54,55,58,3,163,5,66,56,59,46,48,20,22,58,11,42,10,6,90,77,78,128,63,89,26,4,23,63,26,8,12,33,59,177,144,55,43,138,88,50,31,136,57,62,30,126,20,74,11,180,65,2,24,10,47,16,141,40,38,77,1,44,5,4,50,35,0,71,54,54,1,74,88,43,53,3,122,35,36,92,135,8,69,6,50,1,36,3,62,132,55,35,74,64,75,54,37,15,0,7,13,9,16,0,0,13,0,4,16,14,9,11,1,15,0,41,16,50,2,18,2,51,122,130,41,80,27,53,81,60,86,2,65,18,72,34,43,12,13,8,8,15,24,14,6,2,0,2,39,42,11,6,39,53,9,88,37,21,1,34,143,46,0,7,66,38,2,16,36,16,8,49,32,10,54,59,74,72,0,62,86,25,25,145,118,27,69,45,134,36,138,55,103,59,95,61,128,151,54,59,98,114,76,152,158,193,14,7,19,4,82,32,106,80,73,120,105,197

Radius of gyration: 50.18 Å; Cα contacts (8 Å, |Δi|>4): 4950; chains: 6; bounding box: 140×90×134 Å

GO terms:
  GO:0032885 regulation of polysaccharide biosynthetic process (P, IDA)

Foldseek 3Di:
DWDAAFAWDCTKTARTAGFDDPQDKTKGAHQIWNDDQQKIKTAGIWIAGPPPFKIKHAQIKMGRHVQLKIKTARMWMAGHLRWIKGAQIKIASDDPVDPQKIKTARMWIDDVVVQKIKGAQIFIDGRNHTDDTDRMDMFGRDPDDDWAWFFKWWKAKDLFGTKIWTKTWACPDPFKTKIWTFIATPQFGTKIKMKIWGDDPFKTKMKIKMWGQGPDCQCPLFPQDDRIWMKIWMWMWGHPVHQKIKTWFAMDIRGLCRQLRPHCQVDFPGDFKGKGKIKIWGHDDFKIKMWIWIAIDTSAQQDWWAWTWRTKIKMWGWDDDDVLAKTKIKIKIKTWTDTDGPFDFDADPPRHGLAGGLSVLAAAQLAKTWMKIKIKMKMKRWDDDPWKIKIKMKMKIKMKAQIDHDDRNQVRAVVVPHHADRIDMDIWMKIKMKMKTKAWDWDADPRFIKIKIKIKMKMFIAIADDDLQNFYDRPKFQDDDALVCLHDNASMPDDSWRKGAGKMKIKMKMWIAGPVGDTFKMKMKIKMFGPAWTQTDWFCPHPVNCVVVPDDDSTGDGMFWMKIWMKGHDDQFKIKTKIWTARPVVRDTAWMKIWIWGAGPVGNQWIKIKMWIWHQFGWDADSNNNTIDGGDLLPTFTKMKIKTWDDPDPFKIKIKIWIAGPSVGDTAKIKIWMWGDDSFKIKTKMKMWHWGWDQDSSSDTDTDIMIMIIITMDGHSRHHDDDSNCVVPRGPRPDD/DPDDPDDPVLQAQQAQEEEEAEPVGPDPLSVVLCVVCVVRRYHHDPPDQKYKYFYDKDWDKDQDDADPVGHGFKIKIKIKTWIFIAGPPRHTLDTDMDMDIDMDTDDPVCHVVRVVVVVVVVVVRSVVRSVVVSVVSSPDHVVVVVVSVVVVVCVVVVVVVVVVVVVVVVVD/DDDDDDDDDDDD/DPCVLQQWDFCPDPVVVVNPPAFPFAGTARDDDDDPQCPKDWDADDWDDPLTKGAHFTWIGDRFWIWTAGIWGDDPDFDKIKGAHFIWIGGDQKIKTAGIKIWTPDQTKMKHAQIKMARGVQLKIKTARMWIAHPQRFIKGAQIKIASHHPVDPQKIKTARMWTARVVVQKIKGAQIFIDGSNRGDDTDRIDMFGQDFDDDWFKFFKWWKAKPLFGTKIWIKTWACPDDFKTKMWTFIAGPQFGTKIKMKIWGDDPFKTKMKIKMKGQGDHCQCPPFPQDDRIWMKIWMWMWGHPPHQKIKTWTAMDIRGLQRQLRPHCAQDFPRFFKGKGKIKIWGHDPFKIWIWMWIAIGTSAQQDWHAWTWRTKIKMWGWDDDDDQFKTKIKIKIKTWTDTDGDQDADPVPGLATGLSVLAAAQQQKTWMKIKIKMKMKGWHDDPWKIKIKMKMKIKMWAQMDGDPRNQVRACVVPHGADRIDMDIKMKIKMKMKTKDWDWDADPRAIKIKIKIKMKMWIAIADDDLPSFHDRFKDQDADALCCLPDNASMPDDSWRKGAGKMKIKMKMWIAGPVGDTFKMKIKIKMFGPFFTQTDWFCQHPCNCVVVPDDDPRGGDGMAWMKMWMKGHDDQFKIKTKIWTADPVVRGTQKIKIWIWGAHPVGNQWIKIKMWIWHQFGWDADSNNNTIDGGDLLPTFTKIKIKTWADPDPQKIKIWMWMAGPSVGGTAKTKIWMWGDHRFKIKTKMKIKHWGWDQDSNSDTDTDIMIMIIITIGGHSRHHDDDDRPSVPPPHTPPD/DPDDDQDPVNQAQQAQEEAEAEPVGDDPLSVVLQVVCVVRNYHHDPPDQKYKYFYDWDWDKDQDDADPVGHGFKIKIKIKTWIFIAGPPRHTLDIDMDMDIDMDTDDPVCHVVRVVVVVVVVVVRSVVRSVVVSVVSSPDHVVNVVVSVVVVVVVVVVVVVVVVVVVVVPPD/DDDDDDDDDDDD

InterPro domains:
  IPR005653 Organic solvent tolerance-like, N-terminal [PF03968] (158-291)
  IPR007543 LptD, C-terminal [PF04453] (403-831)
  IPR020889 LPS-assembly protein LptD [MF_01411] (15-899)
  IPR050218 Lipopolysaccharide Assembly Protein LptD [PTHR30189] (91-917)

Secondary structure (DSSP, 8-state):
--B-SS----EE--S-B----SSSEEEEEEEEEEE-SS-EEEEEEEEEESSSS-EEEEEEEEEETTTTEEEEEEEEEE-TTS-EEEEEEEEB-S-TT--SEEEEEEEEEEETTTTEEEEEEEEEEETTEEEEEEEEEEEESS---B-EE---EEEEETTTEEEEE--EEEEEETTEEEEEEEEEETTTEEEEEEEEEEE-SSEEEEEEEEEEE----TTTTSTT--SEEEEEEEEEEE-TTSSEEEEEEEEEESSTTHHHHH--SS-TB--SEEEEEEEEEEE-SSEEEEEEEEEEEES-SSS----EEEEEEEEEEE----TTS-EEEEEEEEEEEE------EEE-SSS-EEEE-GGGG--GGGG-EEEEEEEEEEEE--EEETTEEEEEEEEEEEEEEEEE--HHHHHHHHTTT----SEEEEEEEEEEEEEEE-EEEEEEETTEEEEEEEEEEEEEEEE-----TTS--SS---PPP-GGGGG-S-SSSSSS----EEEEEEEEEEEEE-TTS-EEEEEEEEEEEESS------TTTSHHHHHHHT---TTS-SBPPEEEEEEEE-TTS-EEEEEEEEETTTTEEEEEEEEEEE--SS-TT-EEEEEEEEE----EEETTTTEEES--GGG-EEEEEEEEEE-SSTT--EEEEEEEETTTTEEEEEEEEEEEE-SSEEEEEEEEEEEEEEE-TTS-EEEEEEEEEEEEEEETTSSEE----HHHHSSTT---/---EEPPHHHHS-S--EEEEEESSTT-HHHHHHHHHHHTTT-EE-TTSSSEEEEEEEEEEEEEEEE-TTSBEEEEEEEEEEEEEEE-STT-EEEEEEEEEEEEEE--TT-HHHHHHHHHHHHHHHHHHHHHHHHHHHHT--HHHHHHHHHHHHHHHHHHHHHHHHHHHHTT-/-EE----PPP--/---GGGTEEETTTGGGGTTTTS-SS--EEE-PPP-S----EEE-SB-----EEEBSS-EEEETTEEE--SEEEE-SSS--EEEEEEEEEEETTEEEEEEEEEE-SSS--EEEEEEEEEETTTTEEEEEEEEEE-GGG-EEEEEEEEB-S-TT--SEEEEEEEEEEETTTTEEEEEEEEEEETTEEEEEEEEEEEESS-----EE---EEEEETTTEEEEE--EEE---TTEEEEEEEEEETTTEEEEEEEEEEE-SSEEEEEEEEEEE----TTTTSTT--SEEEEEEEEEEE-TTSSEEEEEEEEEESSTTHHHHH--SS-TT--SEEEEEEEEEEE-SSEEEEEEEEEEEES-SSSPPPPEEEEEEEEEEE----TTS-EEEEEEEEEEEE------EEE--EEEE-GGGG--GGGG-EEEEEEEEEEEE--EE-SSEEEEEEEEEEEEEEEEE--HHHHHHHHTTT----SEEEEEEEEEEEEEEE-EE-EEEETTEEEEE-BEEEEEEEEE-----TTS--SS---PPP-TGGGG-S-SSSSSS----EEEEEEEEEEEEE-TTS-EEEEEEEEEEEESS------TTSSHHHHHHHT---TTSS-SB--EEEEEEEE-TTSEEEEEEEEEETTTTEEEEEEEEEEE--SS-TT-EEEEEEEEE----EE-TTTSSEES--GGG-EEEEEEEEEE-SSTT--EEEEEEEETTTTEEEEEEEEEEEE-SS-EEEEEEEEEEEEEE-TTS-EEEEEEEEEEEEEE-TTSSEE----STTIIIII---/---EEPPHHHHS-S--EEEEEESSTTSHHHHHHHHHHHTTT-EE-TT-S-EEEEEEEEEEEEEEEE-TTS-EEEEEEEEEEEEEEE-GGG-EEEEEEEEEEEEEE--TT-HHHHHHHHHHHHHHHHHHHHHHHHHHHHT--HHHHHHHHHHHHHHHHHHHHHHHHHHHHTT-/-EE----PPP--

Organism: Pseudomonas aeruginosa (strain ATCC 15692 / DSM 22644 / CIP 104116 / JCM 14847 / LMG 12228 / 1C / PRS 101 / PAO1) (NCBI:txid208964)